Protein AF-0000000068828011 (afdb_homodimer)

Foldseek 3Di:
DQDWDWDQDPCVPPFDADFDPVQQQVQQADPPPRDGFDPVQFRTWIDRFRWIWTFGADPPPRDTDTGTRADWDQAPVRDIDTPVLLVVLVVCLLQQHDQVVSQVVCVVNRGGGHDPVSSVVSCVRLLVLLLVLLLVLLLVQLLVLVVVCLQCVVVVCVQAAVVLCCQQPVVVVVVVVVVVVVVVPPDDPPCCRPVVSVVCVVVVPLAHEFEKEKDKDFLADDPDPGPFGQKMKMFIAGQPSLATNDIDMAGQAAPCVVVPDDCVVDVDPHDDNDGPQVPRLVRLLCCQPPNPSSVVNRYHYAEYEEAPPHCNVVSNCVNDPGHHHYAYALVNVLVVLLVLLVVVVVVDVLSVFPCPSVVLSVQLVVLLVVQRNPLVSSLQCLLCSLCVQQQNCPSNPVVPVVPDSPDPDDPHHDHDPVVSVSSNVSSNVVSVVSSNRNNNGHNVSRVVLNVLLCSSHPSVDDPSNDCSSVSSSSSSSCCSSPNLCVLCSSCVSRVHHCDDVNVVVRVVRVVVVVVVVVQCPDPVNVVVVVVVVVLVVLLVVLVCVVVDPPDDVCVVVCPPPCPPLVVLLPPVPLDDDPQALDPPAFEKEKDWQFLDDDLPTHTQWIWIDGDPDIDIAGAFGSDARDPVSCVQQQWGQDSRFTARVNHTDDHDHLLVSLVVVLVSLVVDVAAYEYEYAVVVRVLLSSLVSCVVNPNLVSNLSHFWYFHCQVVVCVQCVVQDDDCCSPLQNCCCVPVVDPNDPNPNHGHVSRVSVCVNCVPRPDSVVRSVRTDGSSVSNVVSSLVSQLVSQLVQCVLCPVLDPPVLSSLCSSLVHHPVNLLVQCVPVNLVSNVCQQQPDDPRDGSRDPDPVSSVSVNVSSVVVVVVD/DQDWDWDQDPCVPPFDADFDPVQQQVQQADPPPRDGFDPVQFRTWIDRFRWIWTFGADPPPRDTDTGTRADWDQAPVRDIDTPVLLVVLVVCLLQQHDQVVSQVVCVVNRGGGHDNVSSVVSCVRLLVLLLVLLLVLLLVLLLVLVVVCLQCVVVVCVQAAVVLCCQQPVVVVVVVVVVVVVVVPPDDPPCCDPVVSVVCVVPVPLAHEFEKEKDKDFLADDPDPGPFGQKMKMFIAGQPSLATNDIDMAGQAAPCVVVPDDCVVDVDPHDDNDGPQVVRLVRLLCCQPPNPSSVVNRYHYAEYEEAPPHCNVVSNCVNDPGHHHYAYALVNVLVVLLVLLVVVVVVDVLSVDPCPSVVLSVQLVVLLVVQRNPLVSSLQCLLCSLCVQQQNCPSNPVVPVVPDSPDPPDPHHDHDPVVSVSSNVSSNVVSVVSSNRNNNGHNVSRVVLNVLLCSSHPSVDDPSNDCSSVSSSSSSSCCSSPNLCVLCSSCVSRVHHCDDVNVVVRVVRVVVVVVVVVVCPDVVNVVVVVVVVVLVVLLVVLVCVVVDPPDDVCVVVPPPPCPPLVVLLPPVPLDDDPQALDPPAFEKEKDWQFLDDDLPTHTQWIWIDGDHDIDIAGAFGSDFRPPVSCVQQQWGQDSRFTARVRHTDDHDHLLVSLVVVLVSLVVDVAQYEYEYAPVVRVLLSSLVSCVVNVNLVSNLSHFWYFHCNVVVCVQCVVDDDDCCSPLQNCCCPPVVDPNDPNPNHGHVSRVSVCVNCVVRPDPVVRSVRTDGSSVSNVVSSLVSQLVSQLVQCVLCPVLDPPVLSSLCSSLVHHPVNLLVQCVPVNLVSNLCQQQPDDPRDGSRDPDPVSSVSVNVSSVVVVVVD

Radius of gyration: 42.55 Å; Cα contacts (8 Å, |Δi|>4): 2743; chains: 2; bounding box: 129×118×102 Å

Solvent-accessible surface area (backbone atoms only — not comparable to full-atom values): 91915 Å² total; per-residue (Å²): 118,70,72,65,50,75,50,83,56,95,70,61,56,68,44,34,43,58,31,23,53,56,50,32,35,67,43,37,44,39,89,82,82,63,42,77,48,50,69,73,39,57,77,40,48,38,28,44,52,57,39,45,33,35,30,29,40,30,86,85,82,59,50,77,40,81,29,48,26,58,62,68,41,69,46,98,87,70,41,66,39,51,47,61,49,40,24,37,43,50,8,27,44,71,34,28,46,55,70,65,38,50,31,38,26,30,17,46,43,13,22,62,51,64,53,70,65,59,50,51,54,32,40,66,56,47,28,60,39,35,42,52,50,24,53,52,51,13,48,53,36,42,49,48,36,52,53,48,48,67,72,40,45,67,62,49,55,68,50,39,35,66,74,54,33,56,71,67,41,45,65,59,52,52,50,47,51,48,47,55,60,48,61,73,48,90,74,79,84,72,77,57,66,70,61,50,52,52,45,42,62,64,68,47,60,82,65,44,72,41,49,31,25,47,47,65,42,63,48,45,88,40,66,80,91,58,48,63,32,57,30,37,40,33,41,35,26,32,67,83,63,67,26,47,38,48,71,54,75,40,17,60,44,38,52,57,52,75,74,68,45,61,64,85,81,50,86,66,61,59,76,40,85,70,28,50,54,47,47,50,22,52,50,46,23,43,57,58,71,62,33,65,60,40,57,73,67,25,44,40,64,34,34,41,30,24,65,37,36,35,40,27,64,60,41,34,43,71,71,41,91,60,78,65,45,61,35,33,17,43,66,56,48,50,49,52,52,46,52,55,55,55,58,41,32,79,80,30,68,77,49,62,41,85,57,44,61,59,47,54,48,48,52,52,53,47,42,42,67,73,24,56,23,34,40,70,60,31,23,49,48,42,57,19,45,54,33,49,32,54,71,42,62,86,62,40,66,79,81,38,74,67,70,61,89,78,68,82,84,64,94,60,78,58,79,56,64,69,53,49,53,51,46,41,50,54,33,48,58,53,30,75,46,20,72,26,42,18,64,59,42,72,44,58,69,49,52,51,51,47,50,47,29,42,51,26,52,36,59,93,54,84,45,46,48,53,60,55,39,58,33,30,46,25,46,33,50,26,38,70,60,60,31,52,55,43,57,51,55,34,25,52,71,64,72,42,80,48,50,65,40,24,52,54,46,27,52,51,52,42,49,52,50,52,52,50,54,54,49,61,66,33,65,68,49,46,53,49,51,53,51,52,50,52,50,50,53,51,52,41,55,52,32,40,64,72,66,48,85,31,61,40,87,49,43,42,68,55,50,59,67,73,58,39,82,53,46,66,41,58,63,57,52,71,59,83,59,87,50,67,81,51,94,73,42,41,72,28,27,33,32,61,36,45,31,39,93,52,90,81,43,49,68,34,30,47,13,34,37,40,95,91,49,76,43,77,47,33,26,50,54,90,64,83,47,36,67,71,36,23,68,54,41,33,42,40,67,60,95,69,37,44,20,48,81,87,38,79,50,77,58,36,54,67,63,55,48,49,49,54,50,45,51,61,49,58,69,44,90,42,39,26,32,38,33,20,75,56,23,69,60,45,50,50,52,50,46,48,52,32,54,72,61,70,37,60,78,71,49,57,47,36,16,20,41,25,44,47,44,70,54,48,46,64,75,43,66,83,72,78,66,92,65,54,82,32,68,69,50,40,36,39,71,73,65,67,44,74,88,54,94,50,58,58,30,32,56,52,47,25,52,53,47,46,54,50,42,70,70,72,49,56,70,67,58,49,62,73,61,39,44,40,37,41,56,52,46,40,48,49,53,45,49,51,37,20,60,65,34,42,64,58,38,48,91,44,53,88,79,39,57,71,69,54,49,48,36,35,16,64,68,69,50,38,44,65,55,48,49,47,32,33,71,73,49,34,73,62,38,42,48,44,62,28,43,40,67,56,99,85,39,52,50,54,49,76,56,63,70,59,53,50,48,51,49,49,49,54,51,49,50,57,68,72,91,120,68,71,66,49,75,48,82,56,95,70,62,56,69,45,34,45,59,32,24,54,57,50,32,35,68,45,37,44,39,89,82,83,63,42,78,48,51,69,74,39,55,76,41,46,39,28,45,51,56,40,45,32,36,32,28,41,30,87,84,84,59,49,77,40,80,32,49,26,56,63,69,42,67,44,97,88,71,42,68,39,51,47,61,50,42,24,37,44,49,7,27,45,69,35,27,48,56,68,68,39,51,32,38,25,29,15,46,44,14,21,62,51,63,52,72,65,59,50,50,55,32,40,66,56,47,29,60,37,36,41,51,50,24,52,50,50,15,48,53,35,41,51,48,35,52,53,47,49,68,72,41,44,68,61,49,54,67,49,39,36,65,75,56,33,57,70,68,40,44,66,60,52,52,50,47,50,49,46,54,59,47,61,72,46,89,75,80,84,73,78,59,65,72,61,52,54,50,44,45,62,63,68,46,61,82,65,45,70,40,48,32,25,48,48,64,41,62,48,45,88,39,65,82,92,60,48,64,31,56,31,37,41,35,41,34,26,33,68,83,63,67,27,47,37,48,72,52,76,40,17,60,42,38,53,58,50,74,72,68,45,60,65,85,79,51,84,64,62,59,75,42,85,70,29,52,54,47,46,51,23,52,49,47,21,41,56,56,70,64,34,65,57,41,57,72,67,26,43,40,65,34,32,41,29,23,65,38,35,34,41,26,66,61,40,34,44,72,71,42,90,59,79,62,45,62,33,34,20,44,65,56,49,50,50,52,51,48,52,55,55,56,58,43,32,78,80,31,68,78,49,64,42,86,59,42,62,57,47,56,50,49,52,51,53,48,43,42,65,74,24,57,24,32,40,71,60,30,24,48,46,42,57,17,45,55,33,47,32,54,72,42,63,87,62,39,66,81,80,39,71,71,70,60,87,80,67,81,84,64,92,62,76,57,81,56,64,69,52,49,52,52,48,42,50,53,33,48,59,51,30,74,46,21,71,27,42,17,64,57,42,72,45,59,69,49,52,51,50,46,51,47,28,42,50,26,51,37,57,90,55,84,45,45,49,52,59,55,40,60,34,29,46,25,45,33,50,27,39,69,61,60,31,53,54,42,56,52,56,34,25,53,70,65,73,42,80,50,50,66,40,24,52,53,46,26,52,49,53,44,50,50,50,52,52,49,54,54,48,61,66,33,63,68,49,46,52,50,50,54,52,53,51,52,51,51,51,51,51,42,55,51,35,39,65,72,67,47,84,32,58,38,87,49,45,41,66,54,49,54,68,73,60,40,80,52,48,65,40,59,63,57,50,72,59,82,59,89,50,67,81,53,95,74,42,42,70,29,25,33,33,62,36,46,30,40,93,51,90,83,42,49,68,33,31,47,13,35,38,41,95,90,48,76,44,75,47,35,26,50,54,90,62,83,46,37,65,71,36,24,68,54,41,32,41,40,68,59,95,69,37,43,21,49,80,86,38,78,50,76,57,37,54,65,64,54,48,49,49,52,50,45,50,62,50,58,70,43,91,44,42,26,32,38,34,20,76,56,24,69,60,45,50,50,51,48,45,49,52,32,53,72,62,71,38,60,79,70,49,57,48,37,15,21,40,25,46,47,46,70,53,50,47,64,74,44,66,84,71,78,68,92,66,55,81,33,69,69,50,39,36,40,70,74,66,68,43,75,88,56,94,50,58,57,30,34,56,52,46,24,51,52,48,46,56,51,43,70,71,73,48,58,69,66,60,48,63,71,60,38,43,38,36,41,56,52,47,40,48,49,53,45,48,51,37,20,61,64,34,41,64,58,38,50,90,44,54,87,79,40,55,71,69,55,50,48,36,34,15,64,67,68,50,38,44,67,55,49,49,46,33,33,72,72,48,33,74,61,38,41,49,45,61,28,44,39,65,56,99,85,39,52,50,52,48,77,55,62,69,58,52,50,48,52,49,51,48,55,51,50,49,56,68,72,90

pLDDT: mean 80.11, std 15.28, range [28.3, 98.31]

Nearest PDB structures (foldseek):
  5l80-assembly1_A  TM=6.462E-01  e=3.166E-10  Drosophila melanogaster
  5l80-assembly1_B  TM=7.171E-01  e=7.102E-09  Drosophila melanogaster
  5l7z-assembly1_A-2  TM=8.227E-01  e=8.021E-08  Drosophila melanogaster
  8vl7-assembly1_B  TM=7.865E-01  e=1.121E-05  Homo sapiens
  6wyb-assembly1_A  TM=4.130E-01  e=3.911E-03  Thermococcus kodakarensis KOD1

Organism: Brassicogethes aeneus (NCBI:txid1431903)

Sequence (1730 aa):
MEAMLENDDTNFTVGKRIVDIDILANNLTCKVCEDNLLLKQIKREIRAGLHSTFTIKCKKCGLLNQVDAGKVHLSKDNRKRADINTKVVFGALHAGIGCTALNKVLACANLPGISKDLFKRSEREVGPAIEAVAKESCKSAAEEERQLVIQKIDELCKDLPEEVVQEIYPLHLNLRSYINAAEDSEATDVNISSENIGNFDQDLGEIINIIVSYDMGWSKRGNGRSYDSLNGYGCIIGFLSGKVLDYETCNRKCLLCDLGHPKDDHDCRLNFQGSAKAMEPTVGASLANNSPILKESGLQVRVLIGDEDSSTISAVRKGTTKTIFKFSDKNHLQRSFNTDLYGLRVSHNEMKKKGVVEHIRKCLSYAIAQNKGKNRELAAAMLAIPDHLFNHHENCGSWCRRGEPNSENQTVLLKSINLYNALKAIFTKYSKSSEKFCIAASSQANKSINNIMAHKAPKNCCYSRSESADYRYASAICTKNEGDSHIMAVNEKLSLSPGKHTKSFTSQMDRTRLKRTIKCQLPSTKRRRIILSKKRDNLRQKNEKLEGVQYQTNCGFLNLSTQSTEELIDQASYVDFPNVISDSSKIVYFDLETSGFHKTDEILQIAAQYDECKFNVYITPTKEINPEASEHTGLKNINGQLYLRHDKVLTVCLEDALRAFKQFLSKFKEPCLLVAHNASFDVSHLVRAILKCDMVNDFTVICGFCDSLPLLKKHFNERSGEGAFKLETLAKELLQQESTGAFHEASYDVYVLKSLVSSYLDNEDIFKNAKTYADSVNHVIELRRINTILPSLKPLKDTLKNGMLRKLAKENLTFEILQKKFDEEGEEGLLSTFTLLKNGKPQVTKNKRILAQILTFFKTKNKCNMEAMLENDDTNFTVGKRIVDIDILANNLTCKVCEDNLLLKQIKREIRAGLHSTFTIKCKKCGLLNQVDAGKVHLSKDNRKRADINTKVVFGALHAGIGCTALNKVLACANLPGISKDLFKRSEREVGPAIEAVAKESCKSAAEEERQLVIQKIDELCKDLPEEVVQEIYPLHLNLRSYINAAEDSEATDVNISSENIGNFDQDLGEIINIIVSYDMGWSKRGNGRSYDSLNGYGCIIGFLSGKVLDYETCNRKCLLCDLGHPKDDHDCRLNFQGSAKAMEPTVGASLANNSPILKESGLQVRVLIGDEDSSTISAVRKGTTKTIFKFSDKNHLQRSFNTDLYGLRVSHNEMKKKGVVEHIRKCLSYAIAQNKGKNRELAAAMLAIPDHLFNHHENCGSWCRRGEPNSENQTVLLKSINLYNALKAIFTKYSKSSEKFCIAASSQANKSINNIMAHKAPKNCCYSRSESADYRYASAICTKNEGDSHIMAVNEKLSLSPGKHTKSFTSQMDRTRLKRTIKCQLPSTKRRRIILSKKRDNLRQKNEKLEGVQYQTNCGFLNLSTQSTEELIDQASYVDFPNVISDSSKIVYFDLETSGFHKTDEILQIAAQYDECKFNVYITPTKEINPEASEHTGLKNINGQLYLRHDKVLTVCLEDALRAFKQFLSKFKEPCLLVAHNASFDVSHLVRAILKCDMVNDFTVICGFCDSLPLLKKHFNERSGEGAFKLETLAKELLQQESTGAFHEASYDVYVLKSLVSSYLDNEDIFKNAKTYADSVNHVIELRRINTILPSLKPLKDTLKNGMLRKLAKENLTFEILQKKFDEEGEEGLLSTFTLLKNGKPQVTKNKRILAQILTFFKTKNKCN

Secondary structure (DSSP, 8-state):
----EEE-STTTT-SEEEEEHHHHHHH-B-TTT-PBP-GGGEEEEEEETTEEEEEEE-TTT--EEEEESS-EEE-TTS-EEEHHHHHHHHHHHHHT--HHHHHHHHHHTTPPPPPHHHHHHHHHHHHHHHHHHHHHHHHHHHHHHHHHHHHTHHHHHHHS-HHHHHHH-HHHHHHHHHHHHHHTS-------TTHHHHHHHHHS-S-EEEEEEEEEEESS---GGG---SEEEEEEEETTT-SEEEEEEEE---HHHHTT--GGGTT------S-GGGHHHHHHHHHHHS-HHHHHTTEEEEEEEE-SSBSHHHHHHHT-SS--EEEEBHHHHHHHHHHHHHHHHHH-GGGGSTTHHHHHHHHHHHHHHHTTT-HHHHHHHHHHHHHHHTT-GGG-TTT----STT----S-----HHHHHHHHHHHHHHHTTHHHHTT-B--HHHHHHHHHHHHHS-TTS--TTSTHHHHHHHHHHHHHHHGGGHHHHHHHHTT----HHHHHHHHHHHHHHHHHHHHHHSHHHHHHHHHHHHHHHHHHHHHHHHH---B-TTTTT-------TTHHHHSS----------TT-EEEEEEEEESSSSTTPPEEEEEEEETTEEEEEEE--SSPPPHHHHHHH-EEEETTEEEETTEE--EE-HHHHHHHHHHHHHTSSS-EEEEETTHHHHHHHHHHHHHHTT-TTGGGGEEEEEEHHHHHHHHTTT--STTTT-HHHHHHHHS-----TTTT-HHHHHHHHHHHHHHH--HHHHHHTPEEHHHHHHHHHHHHHHHHHGGGGGGGTTTS-HHHHHHHHHTT--HHHHHHHHHHHHHHHHHHHHH-EETTEESS---HHHHHHHHHHHHHHHHH-/----EEE-STTTT-SEEEEEHHHHHHH-B-TTT-PBP-GGGEEEEEEETTEEEEEEE-TTT--EEEEESS-EEE-TTS-EEEHHHHHHHHHHHHHT--HHHHHHHHHHTTPPPPPHHHHHHHHHHHHHHHHHHHHHHHHHHHHHHHHHHHHTHHHHHHHS-HHHHHHH-HHHHHHHHHHHHHHTS-------SSHHHHHHHHHS-S-EEEEEEEEEEESS---GGG---SEEEEEEEETTT-SEEEEEEEE---HHHHTT--GGGTT------S-GGGHHHHHHHHHHHS-HHHHHTTEEEEEEEE-SSBSHHHHHHHT-SS--EEEEBHHHHHHHHHHHHHHHHHH-GGGGSTTHHHHHHHHHHHHHHHTTT-HHHHHHHHHHHHHHHTT-GGG-TTT----STT----S-----HHHHHHHHHHHHHHHTTHHHHTT-B--HHHHHHHHHHHHHS-TTS--TTSTHHHHHHHHHHHHHHHGGGHHHHHHHHTT----HHHHHHHHHHHHHHHHHHHHHHSHHHHHHHHHHHHHHHHHHHHHHHHH---B-TTTTT-------TTHHHHSS----------TT-EEEEEEEEESSSSTTPPEEEEEEEETTEEEEEEE--SSPPPHHHHHHH-EEEETTEEEETTEE--EE-HHHHHHHHHHHHHTSSSPEEEEETTHHHHHHHHHHHHHHTT-TTGGGGEEEEEEHHHHHHHHTTT--STTTT-HHHHHHHHS-----TTTT-HHHHHHHHHHHHHHH--HHHHHHTPEEHHHHHHHHHHHHHHHHHGGGGGGGTTTS-HHHHHHHHHTT--HHHHHHHHHHHHHHHHHHHHH-EETTEESS---HHHHHHHHHHHHHHHHH-

InterPro domains:
  IPR012337 Ribonuclease H-like superfamily [SSF53098] (586-762)
  IPR013520 Ribonuclease H-like domain [PF00929] (588-753)
  IPR013520 Ribonuclease H-like domain [SM00479] (586-766)
  IPR036397 Ribonuclease H superfamily [G3DSA:3.30.420.10] (585-776)
  IPR040393 Three-prime repair exonuclease 1/2 [PTHR13058] (539-756)
  IPR049012 Mutator-like transposase domain [PF20700] (15-162)
  IPR049012 Mutator-like transposase domain [PF20700] (201-400)
  IPR057617 PML, C-terminal domain [PF25244] (790-860)

Structure (mmCIF, N/CA/C/O backbone):
data_AF-0000000068828011-model_v1
#
loop_
_entity.id
_entity.type
_entity.pdbx_description
1 polymer 'Exonuclease domain-containing protein'
#
loop_
_atom_site.group_PDB
_atom_site.id
_atom_site.type_symbol
_atom_site.label_atom_id
_atom_site.label_alt_id
_atom_site.label_comp_id
_atom_site.label_asym_id
_atom_site.label_entity_id
_atom_site.label_seq_id
_atom_site.pdbx_PDB_ins_code
_atom_site.Cartn_x
_atom_site.Cartn_y
_atom_site.Cartn_z
_atom_site.occupancy
_atom_site.B_iso_or_equiv
_atom_site.auth_seq_id
_atom_site.auth_comp_id
_atom_site.auth_asym_id
_atom_site.auth_atom_id
_atom_site.pdbx_PDB_model_num
ATOM 1 N N . MET A 1 1 ? -16.359 -24.469 -27.875 1 33.19 1 MET A N 1
ATOM 2 C CA . MET A 1 1 ? -15.227 -25.344 -27.562 1 33.19 1 MET A CA 1
ATOM 3 C C . MET A 1 1 ? -13.969 -24.531 -27.281 1 33.19 1 MET A C 1
ATOM 5 O O . MET A 1 1 ? -13.766 -23.469 -27.875 1 33.19 1 MET A O 1
ATOM 9 N N . GLU A 1 2 ? -13.438 -24.812 -26.203 1 49.12 2 GLU A N 1
ATOM 10 C CA . GLU A 1 2 ? -12.156 -24.203 -25.891 1 49.12 2 GLU A CA 1
ATOM 11 C C . GLU A 1 2 ? -11.188 -24.297 -27.062 1 49.12 2 GLU A C 1
ATOM 13 O O . GLU A 1 2 ? -11.117 -25.328 -27.734 1 49.12 2 GLU A O 1
ATOM 18 N N . ALA A 1 3 ? -10.617 -23.281 -27.562 1 47.03 3 ALA A N 1
ATOM 19 C CA . ALA A 1 3 ? -9.742 -23.219 -28.734 1 47.03 3 ALA A CA 1
ATOM 20 C C . ALA A 1 3 ? -8.617 -24.25 -28.641 1 47.03 3 ALA A C 1
ATOM 22 O O . ALA A 1 3 ? -7.875 -24.266 -27.656 1 47.03 3 ALA A O 1
ATOM 23 N N . MET A 1 4 ? -8.68 -25.281 -29.531 1 51.72 4 MET A N 1
ATOM 24 C CA . MET A 1 4 ? -7.707 -26.375 -29.625 1 51.72 4 MET A CA 1
ATOM 25 C C . MET A 1 4 ? -6.52 -25.969 -30.5 1 51.72 4 MET A C 1
ATOM 27 O O . MET A 1 4 ? -6.699 -25.344 -31.547 1 51.72 4 MET A O 1
ATOM 31 N N . LEU A 1 5 ? -5.332 -25.703 -29.922 1 53.38 5 LEU A N 1
ATOM 32 C CA . LEU A 1 5 ? -4.133 -25.406 -30.703 1 53.38 5 LEU A CA 1
ATOM 33 C C . LEU A 1 5 ? -3.453 -26.703 -31.156 1 53.38 5 LEU A C 1
ATOM 35 O O . LEU A 1 5 ? -3.143 -27.562 -30.328 1 53.38 5 LEU A O 1
ATOM 39 N N . GLU A 1 6 ? -3.65 -27 -32.5 1 50.28 6 GLU A N 1
ATOM 40 C CA . GLU A 1 6 ? -2.969 -28.141 -33.094 1 50.28 6 GLU A CA 1
ATOM 41 C C . GLU A 1 6 ? -1.481 -27.875 -33.281 1 50.28 6 GLU A C 1
ATOM 43 O O . GLU A 1 6 ? -1.101 -26.797 -33.75 1 50.28 6 GLU A O 1
ATOM 48 N N . ASN A 1 7 ? -0.583 -28.484 -32.5 1 51.25 7 ASN A N 1
ATOM 49 C CA . ASN A 1 7 ? 0.855 -28.344 -32.688 1 51.25 7 ASN A CA 1
ATOM 50 C C . ASN A 1 7 ? 1.39 -29.438 -33.625 1 51.25 7 ASN A C 1
ATOM 52 O O . ASN A 1 7 ? 1.35 -30.625 -33.281 1 51.25 7 ASN A O 1
ATOM 56 N N . ASP A 1 8 ? 1.451 -29.156 -34.875 1 46.75 8 ASP A N 1
ATOM 57 C CA . ASP A 1 8 ? 1.926 -30.062 -35.906 1 46.75 8 ASP A CA 1
ATOM 58 C C . ASP A 1 8 ? 3.439 -30.25 -35.844 1 46.75 8 ASP A C 1
ATOM 60 O O . ASP A 1 8 ? 4.035 -30.922 -36.688 1 46.75 8 ASP A O 1
ATOM 64 N N . ASP A 1 9 ? 4.191 -29.609 -35 1 50.28 9 ASP A N 1
ATOM 65 C CA . ASP A 1 9 ? 5.633 -29.719 -35.219 1 50.28 9 ASP A CA 1
ATOM 66 C C . ASP A 1 9 ? 6.16 -31.031 -34.625 1 50.28 9 ASP A C 1
ATOM 68 O O . ASP A 1 9 ? 5.551 -31.609 -33.75 1 50.28 9 ASP A O 1
ATOM 72 N N . THR A 1 10 ? 7.027 -31.797 -35.344 1 52.91 10 THR A N 1
ATOM 73 C CA . THR A 1 10 ? 7.73 -33.062 -35.062 1 52.91 10 THR A CA 1
ATOM 74 C C . THR A 1 10 ? 8.133 -33.125 -33.594 1 52.91 10 THR A C 1
ATOM 76 O O . THR A 1 10 ? 8.289 -34.219 -33.031 1 52.91 10 THR A O 1
ATOM 79 N N . ASN A 1 11 ? 8.344 -32.031 -32.875 1 63.5 11 ASN A N 1
ATOM 80 C CA . ASN A 1 11 ? 8.805 -32.031 -31.484 1 63.5 11 ASN A CA 1
ATOM 81 C C . ASN A 1 11 ? 7.73 -31.547 -30.531 1 63.5 11 ASN A C 1
ATOM 83 O O . ASN A 1 11 ? 8.016 -30.766 -29.609 1 63.5 11 ASN A O 1
ATOM 87 N N . PHE A 1 12 ? 6.512 -32.188 -30.719 1 65.31 12 PHE A N 1
ATOM 88 C CA . PHE A 1 12 ? 5.367 -31.625 -30 1 65.31 12 PHE A CA 1
ATOM 89 C C . PHE A 1 12 ? 5.301 -32.156 -28.578 1 65.31 12 PHE A C 1
ATOM 91 O O . PHE A 1 12 ? 4.629 -31.594 -27.719 1 65.31 12 PHE A O 1
ATOM 98 N N . THR A 1 13 ? 6.121 -33.156 -28.266 1 75.56 13 THR A N 1
ATOM 99 C CA . THR A 1 13 ? 5.957 -33.75 -26.953 1 75.56 13 THR A CA 1
ATOM 100 C C . THR A 1 13 ? 6.957 -33.156 -25.953 1 75.56 13 THR A C 1
ATOM 102 O O . THR A 1 13 ? 6.973 -33.531 -24.781 1 75.56 13 THR A O 1
ATOM 105 N N . VAL A 1 14 ? 7.602 -32.219 -26.5 1 81.94 14 VAL A N 1
ATOM 106 C CA . VAL A 1 14 ? 8.625 -31.672 -25.609 1 81.94 14 VAL A CA 1
ATOM 107 C C . VAL A 1 14 ? 7.973 -30.797 -24.547 1 81.94 14 VAL A C 1
ATOM 109 O O . VAL A 1 14 ? 7.027 -30.047 -24.828 1 81.94 14 VAL A O 1
ATOM 112 N N . GLY A 1 15 ? 8.422 -30.984 -23.281 1 88.25 15 GLY A N 1
ATOM 113 C CA . GLY A 1 15 ? 7.93 -30.203 -22.156 1 88.25 15 GLY A CA 1
ATOM 114 C C . GLY A 1 15 ? 7.117 -31.016 -21.172 1 88.25 15 GLY A C 1
ATOM 115 O O . GLY A 1 15 ? 6.926 -32.219 -21.359 1 88.25 15 GLY A O 1
ATOM 116 N N . LYS A 1 16 ? 6.711 -30.422 -20.172 1 93.88 16 LYS A N 1
ATOM 117 C CA . LYS A 1 16 ? 5.938 -31.094 -19.109 1 93.88 16 LYS A CA 1
ATOM 118 C C . LYS A 1 16 ? 4.445 -30.828 -19.297 1 93.88 16 LYS A C 1
ATOM 120 O O . LYS A 1 16 ? 4.047 -29.875 -19.953 1 93.88 16 LYS A O 1
ATOM 125 N N . ARG A 1 17 ? 3.65 -31.828 -18.859 1 94.81 17 ARG A N 1
ATOM 126 C CA . ARG A 1 17 ? 2.195 -31.719 -18.891 1 94.81 17 ARG A CA 1
ATOM 127 C C . ARG A 1 17 ? 1.586 -32.125 -17.547 1 94.81 17 ARG A C 1
ATOM 129 O O . ARG A 1 17 ? 2.23 -32.781 -16.734 1 94.81 17 ARG A O 1
ATOM 136 N N . ILE A 1 18 ? 0.39 -31.578 -17.312 1 95.88 18 ILE A N 1
ATOM 137 C CA . ILE A 1 18 ? -0.38 -32 -16.156 1 95.88 18 ILE A CA 1
ATOM 138 C C . ILE A 1 18 ? -1.34 -33.125 -16.562 1 95.88 18 ILE A C 1
ATOM 140 O O . ILE A 1 18 ? -2.174 -32.938 -17.453 1 95.88 18 ILE A O 1
ATOM 144 N N . VAL A 1 19 ? -1.18 -34.25 -15.922 1 94.81 19 VAL A N 1
ATOM 145 C CA . VAL A 1 19 ? -1.967 -35.406 -16.328 1 94.81 19 VAL A CA 1
ATOM 146 C C . VAL A 1 19 ? -2.6 -36.062 -15.094 1 94.81 19 VAL A C 1
ATOM 148 O O . VAL A 1 19 ? -2.018 -36.062 -14.008 1 94.81 19 VAL A O 1
ATOM 151 N N . ASP A 1 20 ? -3.838 -36.438 -15.328 1 93.38 20 ASP A N 1
ATOM 152 C CA . ASP A 1 20 ? -4.461 -37.344 -14.344 1 93.38 20 ASP A CA 1
ATOM 153 C C . ASP A 1 20 ? -4.066 -38.781 -14.586 1 93.38 20 ASP A C 1
ATOM 155 O O . ASP A 1 20 ? -4.559 -39.438 -15.523 1 93.38 20 ASP A O 1
ATOM 159 N N . ILE A 1 21 ? -3.273 -39.312 -13.734 1 90.88 21 ILE A N 1
ATOM 160 C CA . ILE A 1 21 ? -2.619 -40.594 -13.961 1 90.88 21 ILE A CA 1
ATOM 161 C C . ILE A 1 21 ? -3.672 -41.688 -14.094 1 90.88 21 ILE A C 1
ATOM 163 O O . ILE A 1 21 ? -3.551 -42.594 -14.945 1 90.88 21 ILE A O 1
ATOM 167 N N . ASP A 1 22 ? -4.691 -41.688 -13.266 1 89.75 22 ASP A N 1
ATOM 168 C CA . ASP A 1 22 ? -5.73 -42.719 -13.305 1 89.75 22 ASP A CA 1
ATOM 169 C C . ASP A 1 22 ? -6.523 -42.656 -14.609 1 89.75 22 ASP A C 1
ATOM 171 O O . ASP A 1 22 ? -6.809 -43.656 -15.227 1 89.75 22 ASP A O 1
ATOM 175 N N . ILE A 1 23 ? -6.852 -41.5 -14.992 1 91.56 23 ILE A N 1
ATOM 176 C CA . ILE A 1 23 ? -7.641 -41.312 -16.203 1 91.56 23 ILE A CA 1
ATOM 177 C C . ILE A 1 23 ? -6.797 -41.688 -17.422 1 91.56 23 ILE A C 1
ATOM 179 O O . ILE A 1 23 ? -7.277 -42.344 -18.359 1 91.56 23 ILE A O 1
ATOM 183 N N . LEU A 1 24 ? -5.559 -41.25 -17.422 1 92.12 24 LEU A N 1
ATOM 184 C CA . LEU A 1 24 ? -4.672 -41.562 -18.547 1 92.12 24 LEU A CA 1
ATOM 185 C C . LEU A 1 24 ? -4.465 -43.062 -18.656 1 92.12 24 LEU A C 1
ATOM 187 O O . LEU A 1 24 ? -4.496 -43.625 -19.75 1 92.12 24 LEU A O 1
ATOM 191 N N . ALA A 1 25 ? -4.23 -43.719 -17.516 1 90.81 25 ALA A N 1
ATOM 192 C CA . ALA A 1 25 ? -4.016 -45.156 -17.5 1 90.81 25 ALA A CA 1
ATOM 193 C C . ALA A 1 25 ? -5.223 -45.906 -18.062 1 90.81 25 ALA A C 1
ATOM 195 O O . ALA A 1 25 ? -5.07 -46.875 -18.812 1 90.81 25 ALA A O 1
ATOM 196 N N . ASN A 1 26 ? -6.398 -45.469 -17.734 1 90.75 26 ASN A N 1
ATOM 197 C CA . ASN A 1 26 ? -7.625 -46.125 -18.188 1 90.75 26 ASN A CA 1
ATOM 198 C C . ASN A 1 26 ? -7.895 -45.844 -19.656 1 90.75 26 ASN A C 1
ATOM 200 O O . ASN A 1 26 ? -8.477 -46.688 -20.344 1 90.75 26 ASN A O 1
ATOM 204 N N . ASN A 1 27 ? -7.422 -44.719 -20.188 1 92.44 27 ASN A N 1
ATOM 205 C CA . ASN A 1 27 ? -7.707 -44.312 -21.578 1 92.44 27 ASN A CA 1
ATOM 206 C C . ASN A 1 27 ? -6.664 -44.875 -22.531 1 92.44 27 ASN A C 1
ATOM 208 O O . ASN A 1 27 ? -6.836 -44.781 -23.75 1 92.44 27 ASN A O 1
ATOM 212 N N . LEU A 1 28 ? -5.598 -45.469 -21.984 1 93.31 28 LEU A N 1
ATOM 213 C CA . LEU A 1 28 ? -4.539 -46 -22.828 1 93.31 28 LEU A CA 1
ATOM 214 C C . LEU A 1 28 ? -4.891 -47.406 -23.312 1 93.31 28 LEU A C 1
ATOM 216 O O . LEU A 1 28 ? -4.074 -48.344 -23.219 1 93.31 28 LEU A O 1
ATOM 220 N N . THR A 1 29 ? -6.113 -47.562 -23.688 1 92.56 29 THR A N 1
ATOM 221 C CA . THR A 1 29 ? -6.602 -48.812 -24.281 1 92.56 29 THR A CA 1
ATOM 222 C C . THR A 1 29 ? -7.27 -48.531 -25.625 1 92.56 29 THR A C 1
ATOM 224 O O . THR A 1 29 ? -8.078 -47.625 -25.75 1 92.56 29 THR A O 1
ATOM 227 N N . CYS A 1 30 ? -6.82 -49.281 -26.594 1 93.06 30 CYS A N 1
ATOM 228 C CA . CYS A 1 30 ? -7.371 -49.125 -27.938 1 93.06 30 CYS A CA 1
ATOM 229 C C . CYS A 1 30 ? -8.867 -49.438 -27.953 1 93.06 30 CYS A C 1
ATOM 231 O O . CYS A 1 30 ? -9.312 -50.406 -27.344 1 93.06 30 CYS A O 1
ATOM 233 N N . LYS A 1 31 ? -9.625 -48.625 -28.594 1 89.69 31 LYS A N 1
ATOM 234 C CA . LYS A 1 31 ? -11.086 -48.75 -28.609 1 89.69 31 LYS A CA 1
ATOM 235 C C . LYS A 1 31 ? -11.523 -49.969 -29.438 1 89.69 31 LYS A C 1
ATOM 237 O O . LYS A 1 31 ? -12.586 -50.531 -29.188 1 89.69 31 LYS A O 1
ATOM 242 N N . VAL A 1 32 ? -10.688 -50.375 -30.406 1 90.25 32 VAL A N 1
ATOM 243 C CA . VAL A 1 32 ? -11.086 -51.406 -31.359 1 90.25 32 VAL A CA 1
ATOM 244 C C . VAL A 1 32 ? -10.531 -52.75 -30.922 1 90.25 32 VAL A C 1
ATOM 246 O O . VAL A 1 32 ? -11.289 -53.688 -30.656 1 90.25 32 VAL A O 1
ATOM 249 N N . CYS A 1 33 ? -9.203 -52.906 -30.812 1 90.88 33 CYS A N 1
ATOM 250 C CA . CYS A 1 33 ? -8.586 -54.188 -30.516 1 90.88 33 CYS A CA 1
ATOM 251 C C . CYS A 1 33 ? -8.359 -54.375 -29.031 1 90.88 33 CYS A C 1
ATOM 253 O O . CYS A 1 33 ? -7.961 -55.438 -28.578 1 90.88 33 CYS A O 1
ATOM 255 N N . GLU A 1 34 ? -8.625 -53.438 -28.203 1 88.19 34 GLU A N 1
ATOM 256 C CA . GLU A 1 34 ? -8.531 -53.438 -26.75 1 88.19 34 GLU A CA 1
ATOM 257 C C . GLU A 1 34 ? -7.094 -53.719 -26.297 1 88.19 34 GLU A C 1
ATOM 259 O O . GLU A 1 34 ? -6.867 -54.156 -25.172 1 88.19 34 GLU A O 1
ATOM 264 N N . ASP A 1 35 ? -6.207 -53.469 -27.281 1 89.88 35 ASP A N 1
ATOM 265 C CA . ASP A 1 35 ? -4.801 -53.562 -26.891 1 89.88 35 ASP A CA 1
ATOM 266 C C . ASP A 1 35 ? -4.348 -52.281 -26.172 1 89.88 35 ASP A C 1
ATOM 268 O O . ASP A 1 35 ? -5.055 -51.281 -26.188 1 89.88 35 ASP A O 1
ATOM 272 N N . ASN A 1 36 ? -3.133 -52.469 -25.516 1 90.69 36 ASN A N 1
ATOM 273 C CA . ASN A 1 36 ? -2.596 -51.344 -24.766 1 90.69 36 ASN A CA 1
ATOM 274 C C . ASN A 1 36 ? -1.887 -50.344 -25.703 1 90.69 36 ASN A C 1
ATOM 276 O O . ASN A 1 36 ? -1.197 -50.75 -26.641 1 90.69 36 ASN A O 1
ATOM 280 N N . LEU A 1 37 ? -2.143 -49.094 -25.5 1 92.12 37 LEU A N 1
ATOM 281 C CA . LEU A 1 37 ? -1.501 -48.031 -26.266 1 92.12 37 LEU A CA 1
ATOM 282 C C . LEU A 1 37 ? -0.214 -47.562 -25.594 1 92.12 37 LEU A C 1
ATOM 284 O O . LEU A 1 37 ? -0.144 -47.5 -24.359 1 92.12 37 LEU A O 1
ATOM 288 N N . LEU A 1 38 ? 0.777 -47.281 -26.391 1 90.69 38 LEU A N 1
ATOM 289 C CA . LEU A 1 38 ? 2.07 -46.844 -25.875 1 90.69 38 LEU A CA 1
ATOM 290 C C . LEU A 1 38 ? 2.26 -45.344 -26.062 1 90.69 38 LEU A C 1
ATOM 292 O O . LEU A 1 38 ? 1.962 -44.812 -27.141 1 90.69 38 LEU A O 1
ATOM 296 N N . LEU A 1 39 ? 2.805 -44.688 -25 1 91.12 39 LEU A N 1
ATOM 297 C CA . LEU A 1 39 ? 3.023 -43.25 -25.062 1 91.12 39 LEU A CA 1
ATOM 298 C C . LEU A 1 39 ? 4.098 -42.906 -26.078 1 91.12 39 LEU A C 1
ATOM 300 O O . LEU A 1 39 ? 4.113 -41.812 -26.625 1 91.12 39 LEU A O 1
ATOM 304 N N . LYS A 1 40 ? 4.93 -43.781 -26.422 1 88.06 40 LYS A N 1
ATOM 305 C CA . LYS A 1 40 ? 6 -43.594 -27.391 1 88.06 40 LYS A CA 1
ATOM 306 C C . LYS A 1 40 ? 5.438 -43.406 -28.797 1 88.06 40 LYS A C 1
ATOM 308 O O . LYS A 1 40 ? 6.102 -42.812 -29.672 1 88.06 40 LYS A O 1
ATOM 313 N N . GLN A 1 41 ? 4.191 -43.844 -29 1 90.06 41 GLN A N 1
ATOM 314 C CA . GLN A 1 41 ? 3.59 -43.812 -30.328 1 90.06 41 GLN A CA 1
ATOM 315 C C . GLN A 1 41 ? 2.656 -42.625 -30.469 1 90.06 41 GLN A C 1
ATOM 317 O O . GLN A 1 41 ? 1.682 -42.656 -31.219 1 90.06 41 GLN A O 1
ATOM 322 N N . ILE A 1 42 ? 2.951 -41.594 -29.719 1 91.69 42 ILE A N 1
ATOM 323 C CA . ILE A 1 42 ? 2.15 -40.375 -29.844 1 91.69 42 ILE A CA 1
ATOM 324 C C . ILE A 1 42 ? 2.459 -39.688 -31.172 1 91.69 42 ILE A C 1
ATOM 326 O O . ILE A 1 42 ? 3.623 -39.469 -31.516 1 91.69 42 ILE A O 1
ATOM 330 N N . LYS A 1 43 ? 1.423 -39.312 -31.953 1 88.94 43 LYS A N 1
ATOM 331 C CA . LYS A 1 43 ? 1.62 -38.688 -33.25 1 88.94 43 LYS A CA 1
ATOM 332 C C . LYS A 1 43 ? 1.249 -37.219 -33.219 1 88.94 43 LYS A C 1
ATOM 334 O O . LYS A 1 43 ? 1.828 -36.406 -33.969 1 88.94 43 LYS A O 1
ATOM 339 N N . ARG A 1 44 ? 0.206 -37.062 -32.438 1 89.44 44 ARG A N 1
ATOM 340 C CA . ARG A 1 44 ? -0.289 -35.688 -32.375 1 89.44 44 ARG A CA 1
ATOM 341 C C . ARG A 1 44 ? -0.822 -35.344 -31 1 89.44 44 ARG A C 1
ATOM 343 O O . ARG A 1 44 ? -1.221 -36.219 -30.234 1 89.44 44 ARG A O 1
ATOM 350 N N . GLU A 1 45 ? -0.68 -34 -30.688 1 91.44 45 GLU A N 1
ATOM 351 C CA . GLU A 1 45 ? -1.244 -33.5 -29.453 1 91.44 45 GLU A CA 1
ATOM 352 C C . GLU A 1 45 ? -2.154 -32.281 -29.703 1 91.44 45 GLU A C 1
ATOM 354 O O . GLU A 1 45 ? -1.785 -31.375 -30.438 1 91.44 45 GLU A O 1
ATOM 359 N N . ILE A 1 46 ? -3.322 -32.344 -29.219 1 90.31 46 ILE A N 1
ATOM 360 C CA . ILE A 1 46 ? -4.234 -31.219 -29.219 1 90.31 46 ILE A CA 1
ATOM 361 C C . ILE A 1 46 ? -4.336 -30.641 -27.812 1 90.31 46 ILE A C 1
ATOM 363 O O . ILE A 1 46 ? -4.676 -31.344 -26.875 1 90.31 46 ILE A O 1
ATOM 367 N N . ARG A 1 47 ? -4.02 -29.312 -27.797 1 90.5 47 ARG A N 1
ATOM 368 C CA . ARG A 1 47 ? -3.982 -28.703 -26.469 1 90.5 47 ARG A CA 1
ATOM 369 C C . ARG A 1 47 ? -5.105 -27.688 -26.297 1 90.5 47 ARG A C 1
ATOM 371 O O . ARG A 1 47 ? -5.387 -26.922 -27.219 1 90.5 47 ARG A O 1
ATOM 378 N N . ALA A 1 48 ? -5.762 -27.766 -25.172 1 91.19 48 ALA A N 1
ATOM 379 C CA . ALA A 1 48 ? -6.68 -26.734 -24.688 1 91.19 48 ALA A CA 1
ATOM 380 C C . ALA A 1 48 ? -6.223 -26.188 -23.344 1 91.19 48 ALA A C 1
ATOM 382 O O . ALA A 1 48 ? -6.664 -26.641 -22.297 1 91.19 48 ALA A O 1
ATOM 383 N N . GLY A 1 49 ? -5.406 -25.125 -23.406 1 92.69 49 GLY A N 1
ATOM 384 C CA . GLY A 1 49 ? -4.789 -24.641 -22.188 1 92.69 49 GLY A CA 1
ATOM 385 C C . GLY A 1 49 ? -3.832 -25.641 -21.562 1 92.69 49 GLY A C 1
ATOM 386 O O . GLY A 1 49 ? -2.857 -26.047 -22.188 1 92.69 49 GLY A O 1
ATOM 387 N N . LEU A 1 50 ? -4.27 -26.156 -20.438 1 95.19 50 LEU A N 1
ATOM 388 C CA . LEU A 1 50 ? -3.396 -27.094 -19.734 1 95.19 50 LEU A CA 1
ATOM 389 C C . LEU A 1 50 ? -3.85 -28.531 -19.969 1 95.19 50 LEU A C 1
ATOM 391 O O . LEU A 1 50 ? -3.174 -29.484 -19.547 1 95.19 50 LEU A O 1
ATOM 395 N N . HIS A 1 51 ? -4.949 -28.672 -20.656 1 94.81 51 HIS A N 1
ATOM 396 C CA . HIS A 1 51 ? -5.453 -30 -20.984 1 94.81 51 HIS A CA 1
ATOM 397 C C . HIS A 1 51 ? -4.867 -30.5 -22.297 1 94.81 51 HIS A C 1
ATOM 399 O O . HIS A 1 51 ? -4.801 -29.75 -23.281 1 94.81 51 HIS A O 1
ATOM 405 N N . SER A 1 52 ? -4.422 -31.734 -22.312 1 93.06 52 SER A N 1
ATOM 406 C CA . SER A 1 52 ? -3.84 -32.312 -23.516 1 93.06 52 SER A CA 1
ATOM 407 C C . SER A 1 52 ? -4.617 -33.562 -23.953 1 93.06 52 SER A C 1
ATOM 409 O O . SER A 1 52 ? -5.035 -34.375 -23.125 1 93.06 52 SER A O 1
ATOM 411 N N . THR A 1 53 ? -4.918 -33.625 -25.234 1 93.25 53 THR A N 1
ATOM 412 C CA . THR A 1 53 ? -5.453 -34.812 -25.891 1 93.25 53 THR A CA 1
ATOM 413 C C . THR A 1 53 ? -4.441 -35.375 -26.875 1 93.25 53 THR A C 1
ATOM 415 O O . THR A 1 53 ? -4.051 -34.719 -27.844 1 93.25 53 THR A O 1
ATOM 418 N N . PHE A 1 54 ? -4.059 -36.625 -26.562 1 92.81 54 PHE A N 1
ATOM 419 C CA . PHE A 1 54 ? -3.039 -37.25 -27.406 1 92.81 54 PHE A CA 1
ATOM 420 C C . PHE A 1 54 ? -3.676 -38.188 -28.438 1 92.81 54 PHE A C 1
ATOM 422 O O . PHE A 1 54 ? -4.656 -38.875 -28.156 1 92.81 54 PHE A O 1
ATOM 429 N N . THR A 1 55 ? -3.184 -38.031 -29.672 1 93.75 55 THR A N 1
ATOM 430 C CA . THR A 1 55 ? -3.512 -39.031 -30.688 1 93.75 55 THR A CA 1
ATOM 431 C C . THR A 1 55 ? -2.42 -40.094 -30.797 1 93.75 55 THR A C 1
ATOM 433 O O . THR A 1 55 ? -1.295 -39.812 -31.203 1 93.75 55 THR A O 1
ATOM 436 N N . ILE A 1 56 ? -2.803 -41.281 -30.328 1 93.56 56 ILE A N 1
ATOM 437 C CA . ILE A 1 56 ? -1.818 -42.375 -30.25 1 93.56 56 ILE A CA 1
ATOM 438 C C . ILE A 1 56 ? -2.166 -43.469 -31.25 1 93.56 56 ILE A C 1
ATOM 440 O O . ILE A 1 56 ? -3.318 -43.875 -31.344 1 93.56 56 ILE A O 1
ATOM 444 N N . LYS A 1 57 ? -1.138 -43.844 -31.984 1 93.56 57 LYS A N 1
ATOM 445 C CA . LYS A 1 57 ? -1.311 -44.906 -32.969 1 93.56 57 LYS A CA 1
ATOM 446 C C . LYS A 1 57 ? -1.148 -46.281 -32.312 1 93.56 57 LYS A C 1
ATOM 448 O O . LYS A 1 57 ? -0.159 -46.531 -31.625 1 93.56 57 LYS A O 1
ATOM 453 N N . CYS A 1 58 ? -2.201 -47.125 -32.531 1 93.5 58 CYS A N 1
ATOM 454 C CA . CYS A 1 58 ? -2.123 -48.469 -32 1 93.5 58 CYS A CA 1
ATOM 455 C C . CYS A 1 58 ? -1.112 -49.312 -32.781 1 93.5 58 CYS A C 1
ATOM 457 O O . CYS A 1 58 ? -1.121 -49.312 -34.031 1 93.5 58 CYS A O 1
ATOM 459 N N . LYS A 1 59 ? -0.251 -49.938 -32.188 1 88.75 59 LYS A N 1
ATOM 460 C CA . LYS A 1 59 ? 0.783 -50.75 -32.844 1 88.75 59 LYS A CA 1
ATOM 461 C C . LYS A 1 59 ? 0.184 -51.969 -33.5 1 88.75 59 LYS A C 1
ATOM 463 O O . LYS A 1 59 ? 0.679 -52.438 -34.531 1 88.75 59 LYS A O 1
ATOM 468 N N . LYS A 1 60 ? -0.899 -52.469 -33 1 89.44 60 LYS A N 1
ATOM 469 C CA . LYS A 1 60 ? -1.5 -53.719 -33.469 1 89.44 60 LYS A CA 1
ATOM 470 C C . LYS A 1 60 ? -2.42 -53.469 -34.656 1 89.44 60 LYS A C 1
ATOM 472 O O . LYS A 1 60 ? -2.242 -54.031 -35.719 1 89.44 60 LYS A O 1
ATOM 477 N N . CYS A 1 61 ? -3.398 -52.594 -34.5 1 91.5 61 CYS A N 1
ATOM 478 C CA . CYS A 1 61 ? -4.391 -52.406 -35.562 1 91.5 61 CYS A CA 1
ATOM 479 C C . CYS A 1 61 ? -4.094 -51.125 -36.344 1 91.5 61 CYS A C 1
ATOM 481 O O . CYS A 1 61 ? -4.637 -50.938 -37.438 1 91.5 61 CYS A O 1
ATOM 483 N N . GLY A 1 62 ? -3.197 -50.219 -35.906 1 90.56 62 GLY A N 1
ATOM 484 C CA . GLY A 1 62 ? -2.807 -49.031 -36.625 1 90.56 62 GLY A CA 1
ATOM 485 C C . GLY A 1 62 ? -3.805 -47.875 -36.5 1 90.56 62 GLY A C 1
ATOM 486 O O . GLY A 1 62 ? -3.598 -46.812 -37.031 1 90.56 62 GLY A O 1
ATOM 487 N N . LEU A 1 63 ? -4.832 -48.094 -35.75 1 92.81 63 LEU A N 1
ATOM 488 C CA . LEU A 1 63 ? -5.859 -47.062 -35.562 1 92.81 63 LEU A CA 1
ATOM 489 C C . LEU A 1 63 ? -5.324 -45.906 -34.75 1 92.81 63 LEU A C 1
ATOM 491 O O . LEU A 1 63 ? -4.57 -46.094 -33.812 1 92.81 63 LEU A O 1
ATOM 495 N N . LEU A 1 64 ? -5.73 -44.688 -35.156 1 93.62 64 LEU A N 1
ATOM 496 C CA . LEU A 1 64 ? -5.422 -43.5 -34.406 1 93.62 64 LEU A CA 1
ATOM 497 C C . LEU A 1 64 ? -6.473 -43.25 -33.312 1 93.62 64 LEU A C 1
ATOM 499 O O . LEU A 1 64 ? -7.633 -42.969 -33.625 1 93.62 64 LEU A O 1
ATOM 503 N N . ASN A 1 65 ? -6.012 -43.406 -32.031 1 94 65 ASN A N 1
ATOM 504 C CA . ASN A 1 65 ? -6.91 -43.219 -30.906 1 94 65 ASN A CA 1
ATOM 505 C C . ASN A 1 65 ? -6.73 -41.875 -30.25 1 94 65 ASN A C 1
ATOM 507 O O . ASN A 1 65 ? -5.602 -41.406 -30.062 1 94 65 ASN A O 1
ATOM 511 N N . GLN A 1 66 ? -7.781 -41.25 -29.953 1 93 66 GLN A N 1
ATOM 512 C CA . GLN A 1 66 ? -7.742 -40 -29.172 1 93 66 GLN A CA 1
ATOM 513 C C . GLN A 1 66 ? -7.828 -40.312 -27.688 1 93 66 GLN A C 1
ATOM 515 O O . GLN A 1 66 ? -8.805 -40.875 -27.203 1 93 66 GLN A O 1
ATOM 520 N N . VAL A 1 67 ? -6.762 -39.938 -27.016 1 93.5 67 VAL A N 1
ATOM 521 C CA . VAL A 1 67 ? -6.664 -40.25 -25.594 1 93.5 67 VAL A CA 1
ATOM 522 C C . VAL A 1 67 ? -6.613 -38.938 -24.797 1 93.5 67 VAL A C 1
ATOM 524 O O . VAL A 1 67 ? -5.656 -38.156 -24.906 1 93.5 67 VAL A O 1
ATOM 527 N N . ASP A 1 68 ? -7.617 -38.719 -23.891 1 92.69 68 ASP A N 1
ATOM 528 C CA . ASP A 1 68 ? -7.637 -37.531 -23.016 1 92.69 68 ASP A CA 1
ATOM 529 C C . ASP A 1 68 ? -6.762 -37.75 -21.781 1 92.69 68 ASP A C 1
ATOM 531 O O . ASP A 1 68 ? -6.809 -38.812 -21.156 1 92.69 68 ASP A O 1
ATOM 535 N N . ALA A 1 69 ? -6 -36.781 -21.484 1 92.62 69 ALA A N 1
ATOM 536 C CA . ALA A 1 69 ? -5.102 -36.875 -20.344 1 92.62 69 ALA A CA 1
ATOM 537 C C . ALA A 1 69 ? -5.816 -36.469 -19.047 1 92.62 69 ALA A C 1
ATOM 539 O O . ALA A 1 69 ? -5.285 -36.656 -17.953 1 92.62 69 ALA A O 1
ATOM 540 N N . GLY A 1 70 ? -7.008 -35.938 -19.109 1 91.06 70 GLY A N 1
ATOM 541 C CA . GLY A 1 70 ? -7.762 -35.5 -17.953 1 91.06 70 GLY A CA 1
ATOM 542 C C . GLY A 1 70 ? -9.266 -35.531 -18.172 1 91.06 70 GLY A C 1
ATOM 543 O O . GLY A 1 70 ? -9.734 -35.906 -19.234 1 91.06 70 GLY A O 1
ATOM 544 N N . LYS A 1 71 ? -9.961 -35.125 -17.141 1 91.25 71 LYS A N 1
ATOM 545 C CA . LYS A 1 71 ? -11.422 -35.156 -17.172 1 91.25 71 LYS A CA 1
ATOM 546 C C . LYS A 1 71 ? -11.977 -33.844 -17.766 1 91.25 71 LYS A C 1
ATOM 548 O O . LYS A 1 71 ? -11.328 -32.812 -17.703 1 91.25 71 LYS A O 1
ATOM 553 N N . VAL A 1 72 ? -13.109 -33.969 -18.344 1 91.31 72 VAL A N 1
ATOM 554 C CA . VAL A 1 72 ? -13.836 -32.844 -18.906 1 91.31 72 VAL A CA 1
ATOM 555 C C . VAL A 1 72 ? -15.234 -32.781 -18.281 1 91.31 72 VAL A C 1
ATOM 557 O O . VAL A 1 72 ? -15.82 -33.812 -17.938 1 91.31 72 VAL A O 1
ATOM 560 N N . HIS A 1 73 ? -15.672 -31.594 -17.938 1 91.19 73 HIS A N 1
ATOM 561 C CA . HIS A 1 73 ? -17.016 -31.438 -17.391 1 91.19 73 HIS A CA 1
ATOM 562 C C . HIS A 1 73 ? -17.875 -30.547 -18.281 1 91.19 73 HIS A C 1
ATOM 564 O O . HIS A 1 73 ? -17.359 -29.922 -19.219 1 91.19 73 HIS A O 1
ATOM 570 N N . LEU A 1 74 ? -19.109 -30.641 -18.078 1 89.31 74 LEU A N 1
ATOM 571 C CA . LEU A 1 74 ? -20.047 -29.781 -18.797 1 89.31 74 LEU A CA 1
ATOM 572 C C . LEU A 1 74 ? -20.359 -28.516 -18 1 89.31 74 LEU A C 1
ATOM 574 O O . LEU A 1 74 ? -20.766 -28.594 -16.828 1 89.31 74 LEU A O 1
ATOM 578 N N . SER A 1 75 ? -20.062 -27.359 -18.609 1 85.81 75 SER A N 1
ATOM 579 C CA . SER A 1 75 ? -20.344 -26.094 -17.938 1 85.81 75 SER A CA 1
ATOM 580 C C . SER A 1 75 ? -21.828 -25.75 -17.984 1 85.81 75 SER A C 1
ATOM 582 O O . SER A 1 75 ? -22.609 -26.453 -18.641 1 85.81 75 SER A O 1
ATOM 584 N N . LYS A 1 76 ? -22.25 -24.641 -17.297 1 78.44 76 LYS A N 1
ATOM 585 C CA . LYS A 1 76 ? -23.641 -24.203 -17.25 1 78.44 76 LYS A CA 1
ATOM 586 C C . LYS A 1 76 ? -24.172 -23.859 -18.641 1 78.44 76 LYS A C 1
ATOM 588 O O . LYS A 1 76 ? -25.359 -23.984 -18.906 1 78.44 76 LYS A O 1
ATOM 593 N N . ASP A 1 77 ? -23.25 -23.438 -19.547 1 79.31 77 ASP A N 1
ATOM 594 C CA . ASP A 1 77 ? -23.641 -23.094 -20.906 1 79.31 77 ASP A CA 1
ATOM 595 C C . ASP A 1 77 ? -23.625 -24.328 -21.812 1 79.31 77 ASP A C 1
ATOM 597 O O . ASP A 1 77 ? -23.641 -24.203 -23.031 1 79.31 77 ASP A O 1
ATOM 601 N N . ASN A 1 78 ? -23.438 -25.547 -21.312 1 81.5 78 ASN A N 1
ATOM 602 C CA . ASN A 1 78 ? -23.453 -26.844 -21.984 1 81.5 78 ASN A CA 1
ATOM 603 C C . ASN A 1 78 ? -22.266 -27.016 -22.922 1 81.5 78 ASN A C 1
ATOM 605 O O . ASN A 1 78 ? -22.391 -27.578 -24 1 81.5 78 ASN A O 1
ATOM 609 N N . ARG A 1 79 ? -21.281 -26.453 -22.609 1 86.19 79 ARG A N 1
ATOM 610 C CA . ARG A 1 79 ? -20.047 -26.641 -23.359 1 86.19 79 ARG A CA 1
ATOM 611 C C . ARG A 1 79 ? -19.047 -27.453 -22.547 1 86.19 79 ARG A C 1
ATOM 613 O O . ARG A 1 79 ? -18.969 -27.328 -21.328 1 86.19 79 ARG A O 1
ATOM 620 N N . LYS A 1 80 ? -18.297 -28.188 -23.25 1 87.94 80 LYS A N 1
ATOM 621 C CA . LYS A 1 80 ? -17.297 -29.031 -22.609 1 87.94 80 LYS A CA 1
ATOM 622 C C . LYS A 1 80 ? -16.062 -28.219 -22.25 1 87.94 80 LYS A C 1
ATOM 624 O O . LYS A 1 80 ? -15.523 -27.469 -23.078 1 87.94 80 LYS A O 1
ATOM 629 N N . ARG A 1 81 ? -15.742 -28.312 -20.984 1 92 81 ARG A N 1
ATOM 630 C CA . ARG A 1 81 ? -14.562 -27.625 -20.484 1 92 81 ARG A CA 1
ATOM 631 C C . ARG A 1 81 ? -13.648 -28.578 -19.734 1 92 81 ARG A C 1
ATOM 633 O O . ARG A 1 81 ? -14.125 -29.516 -19.094 1 92 81 ARG A O 1
ATOM 640 N N . ALA A 1 82 ? -12.414 -28.328 -19.844 1 93.75 82 ALA A N 1
ATOM 641 C CA . ALA A 1 82 ? -11.445 -29.172 -19.141 1 93.75 82 ALA A CA 1
ATOM 642 C C . ALA A 1 82 ? -11.398 -28.828 -17.656 1 93.75 82 ALA A C 1
ATOM 644 O O . ALA A 1 82 ? -11.336 -27.656 -17.281 1 93.75 82 ALA A O 1
ATOM 645 N N . ASP A 1 83 ? -11.375 -29.812 -16.766 1 94.44 83 ASP A N 1
ATOM 646 C CA . ASP A 1 83 ? -11.375 -29.625 -15.32 1 94.44 83 ASP A CA 1
ATOM 647 C C . ASP A 1 83 ? -10.141 -28.859 -14.867 1 94.44 83 ASP A C 1
ATOM 649 O O . ASP A 1 83 ? -10.227 -27.984 -14 1 94.44 83 ASP A O 1
ATOM 653 N N . ILE A 1 84 ? -9.031 -29.188 -15.484 1 95.56 84 ILE A N 1
ATOM 654 C CA . ILE A 1 84 ? -7.754 -28.641 -15.031 1 95.56 84 ILE A CA 1
ATOM 655 C C . ILE A 1 84 ? -7.738 -27.125 -15.234 1 95.56 84 ILE A C 1
ATOM 657 O O . ILE A 1 84 ? -7.203 -26.391 -14.398 1 95.56 84 ILE A O 1
ATOM 661 N N . ASN A 1 85 ? -8.266 -26.641 -16.312 1 96.44 85 ASN A N 1
ATOM 662 C CA . ASN A 1 85 ? -8.281 -25.203 -16.578 1 96.44 85 ASN A CA 1
ATOM 663 C C . ASN A 1 85 ? -9.141 -24.453 -15.555 1 96.44 85 ASN A C 1
ATOM 665 O O . ASN A 1 85 ? -8.719 -23.422 -15.023 1 96.44 85 ASN A O 1
ATOM 669 N N . THR A 1 86 ? -10.297 -24.969 -15.242 1 96.12 86 THR A N 1
ATOM 670 C CA . THR A 1 86 ? -11.195 -24.359 -14.273 1 96.12 86 THR A CA 1
ATOM 671 C C . THR A 1 86 ? -10.594 -24.391 -12.875 1 96.12 86 THR A C 1
ATOM 673 O O . THR A 1 86 ? -10.656 -23.391 -12.148 1 96.12 86 THR A O 1
ATOM 676 N N . LYS A 1 87 ? -9.992 -25.453 -12.57 1 96.56 87 LYS A N 1
ATOM 677 C CA . LYS A 1 87 ? -9.445 -25.641 -11.234 1 96.56 87 LYS A CA 1
ATOM 678 C C . LYS A 1 87 ? -8.219 -24.766 -11.008 1 96.56 87 LYS A C 1
ATOM 680 O O . LYS A 1 87 ? -8.031 -24.203 -9.922 1 96.56 87 LYS A O 1
ATOM 685 N N . VAL A 1 88 ? -7.414 -24.656 -12.039 1 97.31 88 VAL A N 1
ATOM 686 C CA . VAL A 1 88 ? -6.203 -23.859 -11.914 1 97.31 88 VAL A CA 1
ATOM 687 C C . VAL A 1 88 ? -6.574 -22.375 -11.781 1 97.31 88 VAL A C 1
ATOM 689 O O . VAL A 1 88 ? -5.949 -21.641 -11.016 1 97.31 88 VAL A O 1
ATOM 692 N N . VAL A 1 89 ? -7.555 -21.953 -12.5 1 97.69 89 VAL A N 1
ATOM 693 C CA . VAL A 1 89 ? -7.988 -20.562 -12.422 1 97.69 89 VAL A CA 1
ATOM 694 C C . VAL A 1 89 ? -8.641 -20.297 -11.062 1 97.69 89 VAL A C 1
ATOM 696 O O . VAL A 1 89 ? -8.461 -19.234 -10.477 1 97.69 89 VAL A O 1
ATOM 699 N N . PHE A 1 90 ? -9.422 -21.344 -10.539 1 97.5 90 PHE A N 1
ATOM 700 C CA . PHE A 1 90 ? -9.961 -21.234 -9.188 1 97.5 90 PHE A CA 1
ATOM 701 C C . PHE A 1 90 ? -8.836 -21.062 -8.172 1 97.5 90 PHE A C 1
ATOM 703 O O . PHE A 1 90 ? -8.938 -20.219 -7.27 1 97.5 90 PHE A O 1
ATOM 710 N N . GLY A 1 91 ? -7.766 -21.766 -8.367 1 97.06 91 GLY A N 1
ATOM 711 C CA . GLY A 1 91 ? -6.605 -21.625 -7.504 1 97.06 91 GLY A CA 1
ATOM 712 C C . GLY A 1 91 ? -5.938 -20.266 -7.613 1 97.06 91 GLY A C 1
ATOM 713 O O . GLY A 1 91 ? -5.477 -19.719 -6.609 1 97.06 91 GLY A O 1
ATOM 714 N N . ALA A 1 92 ? -5.887 -19.766 -8.844 1 97.62 92 ALA A N 1
ATOM 715 C CA . ALA A 1 92 ? -5.297 -18.453 -9.055 1 97.62 92 ALA A CA 1
ATOM 716 C C . ALA A 1 92 ? -6.09 -17.375 -8.32 1 97.62 92 ALA A C 1
ATOM 718 O O . ALA A 1 92 ? -5.508 -16.469 -7.711 1 97.62 92 ALA A O 1
ATOM 719 N N . LEU A 1 93 ? -7.391 -17.469 -8.328 1 97.19 93 LEU A N 1
ATOM 720 C CA . LEU A 1 93 ? -8.242 -16.531 -7.613 1 97.19 93 LEU A CA 1
ATOM 721 C C . LEU A 1 93 ? -8.047 -16.641 -6.105 1 97.19 93 LEU A C 1
ATOM 723 O O . LEU A 1 93 ? -7.977 -15.633 -5.402 1 97.19 93 LEU A O 1
ATOM 727 N N . HIS A 1 94 ? -7.938 -17.844 -5.691 1 96.69 94 HIS A N 1
ATOM 728 C CA . HIS A 1 94 ? -7.766 -18.109 -4.266 1 96.69 94 HIS A CA 1
ATOM 729 C C . HIS A 1 94 ? -6.406 -17.609 -3.777 1 96.69 94 HIS A C 1
ATOM 731 O O . HIS A 1 94 ? -6.273 -17.172 -2.635 1 96.69 94 HIS A O 1
ATOM 737 N N . ALA A 1 95 ? -5.383 -17.719 -4.648 1 96.19 95 ALA A N 1
ATOM 738 C CA . ALA A 1 95 ? -4.027 -17.312 -4.285 1 96.19 95 ALA A CA 1
ATOM 739 C C . ALA A 1 95 ? -3.822 -15.812 -4.484 1 96.19 95 ALA A C 1
ATOM 741 O O . ALA A 1 95 ? -2.859 -15.242 -3.971 1 96.19 95 ALA A O 1
ATOM 742 N N . GLY A 1 96 ? -4.699 -15.172 -5.191 1 94.38 96 GLY A N 1
ATOM 743 C CA . GLY A 1 96 ? -4.594 -13.742 -5.426 1 94.38 96 GLY A CA 1
ATOM 744 C C . GLY A 1 96 ? -3.664 -13.391 -6.574 1 94.38 96 GLY A C 1
ATOM 745 O O . GLY A 1 96 ? -2.961 -12.383 -6.523 1 94.38 96 GLY A O 1
ATOM 746 N N . ILE A 1 97 ? -3.6 -14.258 -7.617 1 95.38 97 ILE A N 1
ATOM 747 C CA . ILE A 1 97 ? -2.705 -13.977 -8.734 1 95.38 97 ILE A CA 1
ATOM 748 C C . ILE A 1 97 ? -3.516 -13.859 -10.023 1 95.38 97 ILE A C 1
ATOM 750 O O . ILE A 1 97 ? -4.645 -14.352 -10.109 1 95.38 97 ILE A O 1
ATOM 754 N N . GLY A 1 98 ? -3.014 -13.109 -10.945 1 94.44 98 GLY A N 1
ATOM 755 C CA . GLY A 1 98 ? -3.645 -12.945 -12.25 1 94.44 98 GLY A CA 1
ATOM 756 C C . GLY A 1 98 ? -3.109 -13.898 -13.297 1 94.44 98 GLY A C 1
ATOM 757 O O . GLY A 1 98 ? -2.393 -14.852 -12.969 1 94.44 98 GLY A O 1
ATOM 758 N N . CYS A 1 99 ? -3.496 -13.719 -14.5 1 96.38 99 CYS A N 1
ATOM 759 C CA . CYS A 1 99 ? -3.129 -14.586 -15.609 1 96.38 99 CYS A CA 1
ATOM 760 C C . CYS A 1 99 ? -1.631 -14.523 -15.883 1 96.38 99 CYS A C 1
ATOM 762 O O . CYS A 1 99 ? -0.99 -15.547 -16.109 1 96.38 99 CYS A O 1
ATOM 764 N N . THR A 1 100 ? -1.047 -13.375 -15.82 1 95.06 100 THR A N 1
ATOM 765 C CA . THR A 1 100 ? 0.37 -13.211 -16.125 1 95.06 100 THR A CA 1
ATOM 766 C C . THR A 1 100 ? 1.232 -13.914 -15.078 1 95.06 100 THR A C 1
ATOM 768 O O . THR A 1 100 ? 2.199 -14.602 -15.422 1 95.06 100 THR A O 1
ATOM 771 N N . ALA A 1 101 ? 0.912 -13.734 -13.859 1 95.38 101 ALA A N 1
ATOM 772 C CA . ALA A 1 101 ? 1.667 -14.383 -12.789 1 95.38 101 ALA A CA 1
ATOM 773 C C . ALA A 1 101 ? 1.568 -15.906 -12.891 1 95.38 101 ALA A C 1
ATOM 775 O O . ALA A 1 101 ? 2.553 -16.609 -12.672 1 95.38 101 ALA A O 1
ATOM 776 N N . LEU A 1 102 ? 0.382 -16.375 -13.172 1 97.62 102 LEU A N 1
ATOM 777 C CA . LEU A 1 102 ? 0.195 -17.812 -13.336 1 97.62 102 LEU A CA 1
ATOM 778 C C . LEU A 1 102 ? 1.05 -18.344 -14.484 1 97.62 102 LEU A C 1
ATOM 780 O O . LEU A 1 102 ? 1.71 -19.375 -14.344 1 97.62 102 LEU A O 1
ATOM 784 N N . ASN A 1 103 ? 1.058 -17.641 -15.578 1 97.44 103 ASN A N 1
ATOM 785 C CA . ASN A 1 103 ? 1.825 -18.062 -16.734 1 97.44 103 ASN A CA 1
ATOM 786 C C . ASN A 1 103 ? 3.328 -18 -16.469 1 97.44 103 ASN A C 1
ATOM 788 O O . ASN A 1 103 ? 4.098 -18.766 -17.062 1 97.44 103 ASN A O 1
ATOM 792 N N . LYS A 1 104 ? 3.756 -17.094 -15.641 1 96.69 104 LYS A N 1
ATOM 793 C CA . LYS A 1 104 ? 5.168 -17.062 -15.266 1 96.69 104 LYS A CA 1
ATOM 794 C C . LYS A 1 104 ? 5.578 -18.344 -14.562 1 96.69 104 LYS A C 1
ATOM 796 O O . LYS A 1 104 ? 6.656 -18.891 -14.82 1 96.69 104 LYS A O 1
ATOM 801 N N . VAL A 1 105 ? 4.715 -18.812 -13.719 1 97.19 105 VAL A N 1
ATOM 802 C CA . VAL A 1 105 ? 5.004 -20.047 -12.992 1 97.19 105 VAL A CA 1
ATOM 803 C C . VAL A 1 105 ? 4.988 -21.219 -13.961 1 97.19 105 VAL A C 1
ATOM 805 O O . VAL A 1 105 ? 5.895 -22.062 -13.945 1 97.19 105 VAL A O 1
ATOM 808 N N . LEU A 1 106 ? 3.986 -21.234 -14.805 1 97.44 106 LEU A N 1
ATOM 809 C CA . LEU A 1 106 ? 3.848 -22.344 -15.758 1 97.44 106 LEU A CA 1
ATOM 810 C C . LEU A 1 106 ? 5.004 -22.344 -16.75 1 97.44 106 LEU A C 1
ATOM 812 O O . LEU A 1 106 ? 5.574 -23.406 -17.031 1 97.44 106 LEU A O 1
ATOM 816 N N . ALA A 1 107 ? 5.383 -21.203 -17.219 1 95.81 107 ALA A N 1
ATOM 817 C CA . ALA A 1 107 ? 6.449 -21.094 -18.219 1 95.81 107 ALA A CA 1
ATOM 818 C C . ALA A 1 107 ? 7.789 -21.516 -17.625 1 95.81 107 ALA A C 1
ATOM 820 O O . ALA A 1 107 ? 8.57 -22.219 -18.281 1 95.81 107 ALA A O 1
ATOM 821 N N . CYS A 1 108 ? 8.031 -21.047 -16.422 1 95.88 108 CYS A N 1
ATOM 822 C CA . CYS A 1 108 ? 9.289 -21.422 -15.805 1 95.88 108 CYS A CA 1
ATOM 823 C C . CYS A 1 108 ? 9.359 -22.922 -15.578 1 95.88 108 CYS A C 1
ATOM 825 O O . CYS A 1 108 ? 10.438 -23.516 -15.633 1 95.88 108 CYS A O 1
ATOM 827 N N . ALA A 1 109 ? 8.203 -23.562 -15.297 1 95.44 109 ALA A N 1
ATOM 828 C CA . ALA A 1 109 ? 8.141 -25.016 -15.102 1 95.44 109 ALA A CA 1
ATOM 829 C C . ALA A 1 109 ? 8.125 -25.734 -16.453 1 95.44 109 ALA A C 1
ATOM 831 O O . ALA A 1 109 ? 8.031 -26.969 -16.484 1 95.44 109 ALA A O 1
ATOM 832 N N . ASN A 1 110 ? 8.211 -25.047 -17.547 1 95.12 110 ASN A N 1
ATOM 833 C CA . ASN A 1 110 ? 8.195 -25.562 -18.906 1 95.12 110 ASN A CA 1
ATOM 834 C C . ASN A 1 110 ? 6.871 -26.266 -19.219 1 95.12 110 ASN A C 1
ATOM 836 O O . ASN A 1 110 ? 6.859 -27.344 -19.812 1 95.12 110 ASN A O 1
ATOM 840 N N . LEU A 1 111 ? 5.793 -25.781 -18.688 1 96 111 LEU A N 1
ATOM 841 C CA . LEU A 1 111 ? 4.422 -26.172 -19 1 96 111 LEU A CA 1
ATOM 842 C C . LEU A 1 111 ? 3.801 -25.219 -20.016 1 96 111 LEU A C 1
ATOM 844 O O . LEU A 1 111 ? 4.207 -24.047 -20.109 1 96 111 LEU A O 1
ATOM 848 N N . PRO A 1 112 ? 2.867 -25.703 -20.75 1 92.69 112 PRO A N 1
ATOM 849 C CA . PRO A 1 112 ? 2.174 -24.766 -21.625 1 92.69 112 PRO A CA 1
ATOM 850 C C . PRO A 1 112 ? 1.392 -23.703 -20.875 1 92.69 112 PRO A C 1
ATOM 852 O O . PRO A 1 112 ? 0.904 -23.953 -19.766 1 92.69 112 PRO A O 1
ATOM 855 N N . GLY A 1 113 ? 1.282 -22.531 -21.422 1 92 113 GLY A N 1
ATOM 856 C CA . GLY A 1 113 ? 0.59 -21.438 -20.766 1 92 113 GLY A CA 1
ATOM 857 C C . GLY A 1 113 ? -0.895 -21.406 -21.062 1 92 113 GLY A C 1
ATOM 858 O O . GLY A 1 113 ? -1.388 -22.188 -21.875 1 92 113 GLY A O 1
ATOM 859 N N . ILE A 1 114 ? -1.598 -20.641 -20.344 1 95.12 114 ILE A N 1
ATOM 860 C CA . ILE A 1 114 ? -3.021 -20.406 -20.547 1 95.12 114 ILE A CA 1
ATOM 861 C C . ILE A 1 114 ? -3.227 -19.031 -21.203 1 95.12 114 ILE A C 1
ATOM 863 O O . ILE A 1 114 ? -2.619 -18.047 -20.781 1 95.12 114 ILE A O 1
ATOM 867 N N . SER A 1 115 ? -4.012 -18.969 -22.219 1 94.94 115 SER A N 1
ATOM 868 C CA . SER A 1 115 ? -4.293 -17.703 -22.891 1 94.94 115 SER A CA 1
ATOM 869 C C . SER A 1 115 ? -5.152 -16.797 -22.016 1 94.94 115 SER A C 1
ATOM 871 O O . SER A 1 115 ? -5.848 -17.281 -21.109 1 94.94 115 SER A O 1
ATOM 873 N N . LYS A 1 116 ? -5.094 -15.547 -22.281 1 94.38 116 LYS A N 1
ATOM 874 C CA . LYS A 1 116 ? -5.875 -14.578 -21.531 1 94.38 116 LYS A CA 1
ATOM 875 C C . LYS A 1 116 ? -7.371 -14.82 -21.703 1 94.38 116 LYS A C 1
ATOM 877 O O . LYS A 1 116 ? -8.141 -14.68 -20.75 1 94.38 116 LYS A O 1
ATOM 882 N N . ASP A 1 117 ? -7.77 -15.172 -22.812 1 94.62 117 ASP A N 1
ATOM 883 C CA . ASP A 1 117 ? -9.18 -15.414 -23.109 1 94.62 117 ASP A CA 1
ATOM 884 C C . ASP A 1 117 ? -9.688 -16.641 -22.359 1 94.62 117 ASP A C 1
ATOM 886 O O . ASP A 1 117 ? -10.789 -16.625 -21.797 1 94.62 117 ASP A O 1
ATOM 890 N N . LEU A 1 118 ? -8.914 -17.703 -22.438 1 95.25 118 LEU A N 1
ATOM 891 C CA . LEU A 1 118 ? -9.305 -18.906 -21.719 1 95.25 118 LEU A CA 1
ATOM 892 C C . LEU A 1 118 ? -9.359 -18.656 -20.219 1 95.25 118 LEU A C 1
ATOM 894 O O . LEU A 1 118 ? -10.242 -19.156 -19.516 1 95.25 118 LEU A O 1
ATOM 898 N N . PHE A 1 119 ? -8.398 -17.906 -19.719 1 96.94 119 PHE A N 1
ATOM 899 C CA . PHE A 1 119 ? -8.383 -17.547 -18.312 1 96.94 119 PHE A CA 1
ATOM 900 C C . PHE A 1 119 ? -9.672 -16.812 -17.922 1 96.94 119 PHE A C 1
ATOM 902 O O . PHE A 1 119 ? -10.289 -17.156 -16.906 1 96.94 119 PHE A O 1
ATOM 909 N N . LYS A 1 120 ? -10.031 -15.859 -18.719 1 95.5 120 LYS A N 1
ATOM 910 C CA . LYS A 1 120 ? -11.211 -15.055 -18.422 1 95.5 120 LYS A CA 1
ATOM 911 C C . LYS A 1 120 ? -12.484 -15.898 -18.516 1 95.5 120 LYS A C 1
ATOM 913 O O . LYS A 1 120 ? -13.406 -15.727 -17.719 1 95.5 120 LYS A O 1
ATOM 918 N N . ARG A 1 121 ? -12.547 -16.766 -19.453 1 93.75 121 ARG A N 1
ATOM 919 C CA . ARG A 1 121 ? -13.695 -17.641 -19.594 1 93.75 121 ARG A CA 1
ATOM 920 C C . ARG A 1 121 ? -13.836 -18.547 -18.375 1 93.75 121 ARG A C 1
ATOM 922 O O . ARG A 1 121 ? -14.945 -18.75 -17.875 1 93.75 121 ARG A O 1
ATOM 929 N N . SER A 1 122 ? -12.711 -19.125 -17.969 1 95.88 122 SER A N 1
ATOM 930 C CA . SER A 1 122 ? -12.719 -19.984 -16.781 1 95.88 122 SER A CA 1
ATOM 931 C C . SER A 1 122 ? -13.047 -19.188 -15.523 1 95.88 122 SER A C 1
ATOM 933 O O . SER A 1 122 ? -13.719 -19.688 -14.617 1 95.88 122 SER A O 1
ATOM 935 N N . GLU A 1 123 ? -12.531 -18 -15.461 1 96.25 123 GLU A N 1
ATOM 936 C CA . GLU A 1 123 ? -12.82 -17.125 -14.328 1 96.25 123 GLU A CA 1
ATOM 937 C C . GLU A 1 123 ? -14.312 -16.828 -14.234 1 96.25 123 GLU A C 1
ATOM 939 O O . GLU A 1 123 ? -14.875 -16.781 -13.141 1 96.25 123 GLU A O 1
ATOM 944 N N . ARG A 1 124 ? -14.953 -16.609 -15.359 1 95.5 124 ARG A N 1
ATOM 945 C CA . ARG A 1 124 ? -16.375 -16.281 -15.414 1 95.5 124 ARG A CA 1
ATOM 946 C C . ARG A 1 124 ? -17.234 -17.5 -15.125 1 95.5 124 ARG A C 1
ATOM 948 O O . ARG A 1 124 ? -18.438 -17.375 -14.859 1 95.5 124 ARG A O 1
ATOM 955 N N . GLU A 1 125 ? -16.609 -18.625 -15.133 1 95.19 125 GLU A N 1
ATOM 956 C CA . GLU A 1 125 ? -17.297 -19.828 -14.695 1 95.19 125 GLU A CA 1
ATOM 957 C C . GLU A 1 125 ? -17.188 -20.016 -13.18 1 95.19 125 GLU A C 1
ATOM 959 O O . GLU A 1 125 ? -18.188 -20.297 -12.516 1 95.19 125 GLU A O 1
ATOM 964 N N . VAL A 1 126 ? -16.047 -19.844 -12.688 1 96.69 126 VAL A N 1
ATOM 965 C CA . VAL A 1 126 ? -15.766 -20.062 -11.273 1 96.69 126 VAL A CA 1
ATOM 966 C C . VAL A 1 126 ? -16.344 -18.922 -10.445 1 96.69 126 VAL A C 1
ATOM 968 O O . VAL A 1 126 ? -16.828 -19.141 -9.336 1 96.69 126 VAL A O 1
ATOM 971 N N . GLY A 1 127 ? -16.297 -17.719 -10.922 1 96.75 127 GLY A N 1
ATOM 972 C CA . GLY A 1 127 ? -16.688 -16.516 -10.211 1 96.75 127 GLY A CA 1
ATOM 973 C C . GLY A 1 127 ? -18.094 -16.578 -9.648 1 96.75 127 GLY A C 1
ATOM 974 O O . GLY A 1 127 ? -18.297 -16.469 -8.438 1 96.75 127 GLY A O 1
ATOM 975 N N . PRO A 1 128 ? -19.078 -16.766 -10.5 1 96.31 128 PRO A N 1
ATOM 976 C CA . PRO A 1 128 ? -20.469 -16.844 -10.023 1 96.31 128 PRO A CA 1
ATOM 977 C C . PRO A 1 128 ? -20.672 -17.953 -8.992 1 96.31 128 PRO A C 1
ATOM 979 O O . PRO A 1 128 ? -21.5 -17.828 -8.086 1 96.31 128 PRO A O 1
ATOM 982 N N . ALA A 1 129 ? -19.938 -19.062 -9.156 1 96.88 129 ALA A N 1
ATOM 983 C CA . ALA A 1 129 ? -20.031 -20.141 -8.164 1 96.88 129 ALA A CA 1
ATOM 984 C C . ALA A 1 129 ? -19.516 -19.672 -6.805 1 96.88 129 ALA A C 1
ATOM 986 O O . ALA A 1 129 ? -20.094 -20.016 -5.77 1 96.88 129 ALA A O 1
ATOM 987 N N . ILE A 1 130 ? -18.422 -19 -6.797 1 98 130 ILE A N 1
ATOM 988 C CA . ILE A 1 130 ? -17.875 -18.453 -5.559 1 98 130 ILE A CA 1
ATOM 989 C C . ILE A 1 130 ? -18.875 -17.484 -4.926 1 98 130 ILE A C 1
ATOM 991 O O . ILE A 1 130 ? -19.078 -17.516 -3.711 1 98 130 ILE A O 1
ATOM 995 N N . GLU A 1 131 ? -19.438 -16.625 -5.734 1 97.88 131 GLU A N 1
ATOM 996 C CA . GLU A 1 131 ? -20.406 -15.648 -5.238 1 97.88 131 GLU A CA 1
ATOM 997 C C . GLU A 1 131 ? -21.625 -16.344 -4.641 1 97.88 131 GLU A C 1
ATOM 999 O O . GLU A 1 131 ? -22.172 -15.891 -3.641 1 97.88 131 GLU A O 1
ATOM 1004 N N . ALA A 1 132 ? -22.062 -17.406 -5.266 1 97.44 132 ALA A N 1
ATOM 1005 C CA . ALA A 1 132 ? -23.188 -18.172 -4.738 1 97.44 132 ALA A CA 1
ATOM 1006 C C . ALA A 1 132 ? -22.859 -18.75 -3.365 1 97.44 132 ALA A C 1
ATOM 1008 O O . ALA A 1 132 ? -23.688 -18.703 -2.449 1 97.44 132 ALA A O 1
ATOM 1009 N N . VAL A 1 133 ? -21.719 -19.312 -3.271 1 97.81 133 VAL A N 1
ATOM 1010 C CA . VAL A 1 133 ? -21.297 -19.875 -1.992 1 97.81 133 VAL A CA 1
ATOM 1011 C C . VAL A 1 133 ? -21.156 -18.766 -0.953 1 97.81 133 VAL A C 1
ATOM 1013 O O . VAL A 1 133 ? -21.484 -18.953 0.22 1 97.81 133 VAL A O 1
ATOM 1016 N N . ALA A 1 134 ? -20.625 -17.641 -1.331 1 98.12 134 ALA A N 1
ATOM 1017 C CA . ALA A 1 134 ? -20.5 -16.5 -0.423 1 98.12 134 ALA A CA 1
ATOM 1018 C C . ALA A 1 134 ? -21.859 -16.047 0.092 1 98.12 134 ALA A C 1
ATOM 1020 O O . ALA A 1 134 ? -22.031 -15.773 1.283 1 98.12 134 ALA A O 1
ATOM 1021 N N . LYS A 1 135 ? -22.828 -15.992 -0.775 1 97 135 LYS A N 1
ATOM 1022 C CA . LYS A 1 135 ? -24.188 -15.602 -0.377 1 97 135 LYS A CA 1
ATOM 1023 C C . LYS A 1 135 ? -24.781 -16.609 0.601 1 97 135 LYS A C 1
ATOM 1025 O O . LYS A 1 135 ? -25.422 -16.234 1.586 1 97 135 LYS A O 1
ATOM 1030 N N . GLU A 1 136 ? -24.578 -17.844 0.32 1 96.69 136 GLU A N 1
ATOM 1031 C CA . GLU A 1 136 ? -25.062 -18.891 1.215 1 96.69 136 GLU A CA 1
ATOM 1032 C C . GLU A 1 136 ? -24.375 -18.812 2.58 1 96.69 136 GLU A C 1
ATOM 1034 O O . GLU A 1 136 ? -25.016 -19.031 3.611 1 96.69 136 GLU A O 1
ATOM 1039 N N . SER A 1 137 ? -23.141 -18.594 2.514 1 97.25 137 SER A N 1
ATOM 1040 C CA . SER A 1 137 ? -22.406 -18.453 3.768 1 97.25 137 SER A CA 1
ATOM 1041 C C . SER A 1 137 ? -22.922 -17.266 4.578 1 97.25 137 SER A C 1
ATOM 1043 O O . SER A 1 137 ? -22.969 -17.328 5.809 1 97.25 137 SER A O 1
ATOM 1045 N N . CYS A 1 138 ? -23.219 -16.156 3.963 1 97.94 138 CYS A N 1
ATOM 1046 C CA . CYS A 1 138 ? -23.766 -14.992 4.648 1 97.94 138 CYS A CA 1
ATOM 1047 C C . CYS A 1 138 ? -25.141 -15.297 5.23 1 97.94 138 CYS A C 1
ATOM 1049 O O . CYS A 1 138 ? -25.453 -14.867 6.344 1 97.94 138 CYS A O 1
ATOM 1051 N N . LYS A 1 139 ? -25.969 -16.031 4.5 1 96.5 139 LYS A N 1
ATOM 1052 C CA . LYS A 1 139 ? -27.297 -16.406 4.996 1 96.5 139 LYS A CA 1
ATOM 1053 C C . LYS A 1 139 ? -27.172 -17.281 6.25 1 96.5 139 LYS A C 1
ATOM 1055 O O . LYS A 1 139 ? -27.891 -17.047 7.234 1 96.5 139 LYS A O 1
ATOM 1060 N N . SER A 1 140 ? -26.312 -18.234 6.188 1 96.62 140 SER A N 1
ATOM 1061 C CA . SER A 1 140 ? -26.062 -19.078 7.352 1 96.62 140 SER A CA 1
ATOM 1062 C C . SER A 1 140 ? -25.547 -18.281 8.531 1 96.62 140 SER A C 1
ATOM 1064 O O . SER A 1 140 ? -25.906 -18.547 9.68 1 96.62 140 SER A O 1
ATOM 1066 N N . ALA A 1 141 ? -24.703 -17.344 8.281 1 97.44 141 ALA A N 1
ATOM 1067 C CA . ALA A 1 141 ? -24.156 -16.484 9.328 1 97.44 141 ALA A CA 1
ATOM 1068 C C . ALA A 1 141 ? -25.234 -15.625 9.961 1 97.44 141 ALA A C 1
ATOM 1070 O O . ALA A 1 141 ? -25.234 -15.383 11.172 1 97.44 141 ALA A O 1
ATOM 1071 N N . ALA A 1 142 ? -26.125 -15.117 9.125 1 96.25 142 ALA A N 1
ATOM 1072 C CA . ALA A 1 142 ? -27.234 -14.312 9.625 1 96.25 142 ALA A CA 1
ATOM 1073 C C . ALA A 1 142 ? -28.125 -15.125 10.539 1 96.25 142 ALA A C 1
ATOM 1075 O O . ALA A 1 142 ? -28.578 -14.641 11.578 1 96.25 142 ALA A O 1
ATOM 1076 N N . GLU A 1 143 ? -28.359 -16.344 10.172 1 94.25 143 GLU A N 1
ATOM 1077 C CA . GLU A 1 143 ? -29.172 -17.234 11.008 1 94.25 143 GLU A CA 1
ATOM 1078 C C . GLU A 1 143 ? -28.469 -17.562 12.312 1 94.25 143 GLU A C 1
ATOM 1080 O O . GLU A 1 143 ? -29.094 -17.656 13.367 1 94.25 143 GLU A O 1
ATOM 1085 N N . GLU A 1 144 ? -27.234 -17.75 12.188 1 95.44 144 GLU A N 1
ATOM 1086 C CA . GLU A 1 144 ? -26.453 -18 13.398 1 95.44 144 GLU A CA 1
ATOM 1087 C C . GLU A 1 144 ? -26.469 -16.797 14.328 1 95.44 144 GLU A C 1
ATOM 1089 O O . GLU A 1 144 ? -26.578 -16.953 15.547 1 95.44 144 GLU A O 1
ATOM 1094 N N . GLU A 1 145 ? -26.281 -15.641 13.789 1 94.62 145 GLU A N 1
ATOM 1095 C CA . GLU A 1 145 ? -26.344 -14.43 14.594 1 94.62 145 GLU A CA 1
ATOM 1096 C C . GLU A 1 145 ? -27.688 -14.273 15.281 1 94.62 145 GLU A C 1
ATOM 1098 O O . GLU A 1 145 ? -27.766 -13.859 16.438 1 94.62 145 GLU A O 1
ATOM 1103 N N . ARG A 1 146 ? -28.719 -14.609 14.578 1 90.69 146 ARG A N 1
ATOM 1104 C CA . ARG A 1 146 ? -30.062 -14.562 15.148 1 90.69 146 ARG A CA 1
ATOM 1105 C C . ARG A 1 146 ? -30.188 -15.484 16.359 1 90.69 146 ARG A C 1
ATOM 1107 O O . ARG A 1 146 ? -30.656 -15.07 17.422 1 90.69 146 ARG A O 1
ATOM 1114 N N . GLN A 1 147 ? -29.688 -16.672 16.219 1 91.19 147 GLN A N 1
ATOM 1115 C CA . GLN A 1 147 ? -29.766 -17.656 17.297 1 91.19 147 GLN A CA 1
ATOM 1116 C C . GLN A 1 147 ? -28.891 -17.234 18.484 1 91.19 147 GLN A C 1
ATOM 1118 O O . GLN A 1 147 ? -29.281 -17.422 19.641 1 91.19 147 GLN A O 1
ATOM 1123 N N . LEU A 1 148 ? -27.797 -16.641 18.203 1 93.19 148 LEU A N 1
ATOM 1124 C CA . LEU A 1 148 ? -26.891 -16.219 19.266 1 93.19 148 LEU A CA 1
ATOM 1125 C C . LEU A 1 148 ? -27.484 -15.055 20.047 1 93.19 148 LEU A C 1
ATOM 1127 O O . LEU A 1 148 ? -27.312 -14.977 21.266 1 93.19 148 LEU A O 1
ATOM 1131 N N . VAL A 1 149 ? -28.094 -14.133 19.391 1 88.5 149 VAL A N 1
ATOM 1132 C CA . VAL A 1 149 ? -28.688 -12.984 20.062 1 88.5 149 VAL A CA 1
ATOM 1133 C C . VAL A 1 149 ? -29.812 -13.453 20.984 1 88.5 149 VAL A C 1
ATOM 1135 O O . VAL A 1 149 ? -29.938 -12.969 22.109 1 88.5 149 VAL A O 1
ATOM 1138 N N . ILE A 1 150 ? -30.562 -14.414 20.5 1 82.75 150 ILE A N 1
ATOM 1139 C CA . ILE A 1 150 ? -31.672 -14.938 21.297 1 82.75 150 ILE A CA 1
ATOM 1140 C C . ILE A 1 150 ? -31.125 -15.656 22.531 1 82.75 150 ILE A C 1
ATOM 1142 O O . ILE A 1 150 ? -31.656 -15.5 23.625 1 82.75 150 ILE A O 1
ATOM 1146 N N . GLN A 1 151 ? -30.047 -16.297 22.375 1 85.12 151 GLN A N 1
ATOM 1147 C CA . GLN A 1 151 ? -29.469 -17.078 23.469 1 85.12 151 GLN A CA 1
ATOM 1148 C C . GLN A 1 151 ? -28.766 -16.172 24.469 1 85.12 151 GLN A C 1
ATOM 1150 O O . GLN A 1 151 ? -28.797 -16.438 25.672 1 85.12 151 GLN A O 1
ATOM 1155 N N . LYS A 1 152 ? -28.172 -15.047 24.016 1 87.56 152 LYS A N 1
ATOM 1156 C CA . LYS A 1 152 ? -27.328 -14.219 24.875 1 87.56 152 LYS A CA 1
ATOM 1157 C C . LYS A 1 152 ? -27.969 -12.852 25.125 1 87.56 152 LYS A C 1
ATOM 1159 O O . LYS A 1 152 ? -27.266 -11.867 25.344 1 87.56 152 LYS A O 1
ATOM 1164 N N . ILE A 1 153 ? -29.109 -12.766 25.047 1 82.12 153 ILE A N 1
ATOM 1165 C CA . ILE A 1 153 ? -29.797 -11.484 25.156 1 82.12 153 ILE A CA 1
ATOM 1166 C C . ILE A 1 153 ? -29.578 -10.898 26.547 1 82.12 153 ILE A C 1
ATOM 1168 O O . ILE A 1 153 ? -29.438 -9.688 26.703 1 82.12 153 ILE A O 1
ATOM 1172 N N . ASP A 1 154 ? -29.5 -11.688 27.562 1 78.38 154 ASP A N 1
ATOM 1173 C CA . ASP A 1 154 ? -29.312 -11.219 28.938 1 78.38 154 ASP A CA 1
ATOM 1174 C C . ASP A 1 154 ? -27.922 -10.617 29.109 1 78.38 154 ASP A C 1
ATOM 1176 O O . ASP A 1 154 ? -27.781 -9.562 29.734 1 78.38 154 ASP A O 1
ATOM 1180 N N . GLU A 1 155 ? -27.031 -11.289 28.594 1 82.62 155 GLU A N 1
ATOM 1181 C CA . GLU A 1 155 ? -25.656 -10.797 28.688 1 82.62 155 GLU A CA 1
ATOM 1182 C C . GLU A 1 155 ? -25.484 -9.5 27.922 1 82.62 155 GLU A C 1
ATOM 1184 O O . GLU A 1 155 ? -24.766 -8.602 28.359 1 82.62 155 GLU A O 1
ATOM 1189 N N . LEU A 1 156 ? -26.141 -9.438 26.812 1 84.12 156 LEU A N 1
ATOM 1190 C CA . LEU A 1 156 ? -26.062 -8.25 25.969 1 84.12 156 LEU A CA 1
ATOM 1191 C C . LEU A 1 156 ? -26.688 -7.043 26.656 1 84.12 156 LEU A C 1
ATOM 1193 O O . LEU A 1 156 ? -26.172 -5.926 26.562 1 84.12 156 LEU A O 1
ATOM 1197 N N . CYS A 1 157 ? -27.719 -7.219 27.328 1 78.25 157 CYS A N 1
ATOM 1198 C CA . CYS A 1 157 ? -28.422 -6.133 28 1 78.25 157 CYS A CA 1
ATOM 1199 C C . CYS A 1 157 ? -27.625 -5.641 29.219 1 78.25 157 CYS A C 1
ATOM 1201 O O . CYS A 1 157 ? -27.719 -4.477 29.594 1 78.25 157 CYS A O 1
ATOM 1203 N N . LYS A 1 158 ? -26.828 -6.508 29.734 1 76.81 158 LYS A N 1
ATOM 1204 C CA . LYS A 1 158 ? -25.984 -6.113 30.859 1 76.81 158 LYS A CA 1
ATOM 1205 C C . LYS A 1 158 ? -24.797 -5.281 30.391 1 76.81 158 LYS A C 1
ATOM 1207 O O . LYS A 1 158 ? -24.359 -4.371 31.094 1 76.81 158 LYS A O 1
ATOM 1212 N N . ASP A 1 159 ? -24.359 -5.57 29.188 1 78.94 159 ASP A N 1
ATOM 1213 C CA . ASP A 1 159 ? -23.141 -4.941 28.688 1 78.94 159 ASP A CA 1
ATOM 1214 C C . ASP A 1 159 ? -23.453 -3.617 27.984 1 78.94 159 ASP A C 1
ATOM 1216 O O . ASP A 1 159 ? -22.594 -2.75 27.875 1 78.94 159 ASP A O 1
ATOM 1220 N N . LEU A 1 160 ? -24.625 -3.432 27.547 1 83.44 160 LEU A N 1
ATOM 1221 C CA . LEU A 1 160 ? -25 -2.244 26.781 1 83.44 160 LEU A CA 1
ATOM 1222 C C . LEU A 1 160 ? -25.531 -1.152 27.688 1 83.44 160 LEU A C 1
ATOM 1224 O O . LEU A 1 160 ? -26.078 -1.444 28.766 1 83.44 160 LEU A O 1
ATOM 1228 N N . PRO A 1 161 ? -25.359 0.063 27.266 1 79.25 161 PRO A N 1
ATOM 1229 C CA . PRO A 1 161 ? -25.938 1.155 28.062 1 79.25 161 PRO A CA 1
ATOM 1230 C C . PRO A 1 161 ? -27.453 1.067 28.156 1 79.25 161 PRO A C 1
ATOM 1232 O O . PRO A 1 161 ? -28.109 0.617 27.219 1 79.25 161 PRO A O 1
ATOM 1235 N N . GLU A 1 162 ? -27.922 1.553 29.203 1 75.06 162 GLU A N 1
ATOM 1236 C CA . GLU A 1 162 ? -29.344 1.432 29.516 1 75.06 162 GLU A CA 1
ATOM 1237 C C . GLU A 1 162 ? -30.203 2.15 28.469 1 75.06 162 GLU A C 1
ATOM 1239 O O . GLU A 1 162 ? -31.297 1.689 28.141 1 75.06 162 GLU A O 1
ATOM 1244 N N . GLU A 1 163 ? -29.672 3.232 28.016 1 75.25 163 GLU A N 1
ATOM 1245 C CA . GLU A 1 163 ? -30.438 4.012 27.047 1 75.25 163 GLU A CA 1
ATOM 1246 C C . GLU A 1 163 ? -30.625 3.23 25.75 1 75.25 163 GLU A C 1
ATOM 1248 O O . GLU A 1 163 ? -31.688 3.33 25.109 1 75.25 163 GLU A O 1
ATOM 1253 N N . VAL A 1 164 ? -29.688 2.465 25.406 1 82.81 164 VAL A N 1
ATOM 1254 C CA . VAL A 1 164 ? -29.734 1.681 24.172 1 82.81 164 VAL A CA 1
ATOM 1255 C C . VAL A 1 164 ? -30.625 0.453 24.375 1 82.81 164 VAL A C 1
ATOM 1257 O O . VAL A 1 164 ? -31.391 0.084 23.484 1 82.81 164 VAL A O 1
ATOM 1260 N N . VAL A 1 165 ? -30.484 -0.17 25.531 1 80.94 165 VAL A N 1
ATOM 1261 C CA . VAL A 1 165 ? -31.25 -1.373 25.828 1 80.94 165 VAL A CA 1
ATOM 1262 C C . VAL A 1 165 ? -32.75 -1.044 25.844 1 80.94 165 VAL A C 1
ATOM 1264 O O . VAL A 1 165 ? -33.562 -1.823 25.359 1 80.94 165 VAL A O 1
ATOM 1267 N N . GLN A 1 166 ? -33.094 0.106 26.359 1 75.5 166 GLN A N 1
ATOM 1268 C CA . GLN A 1 166 ? -34.469 0.517 26.453 1 75.5 166 GLN A CA 1
ATOM 1269 C C . GLN A 1 166 ? -35.094 0.707 25.062 1 75.5 166 GLN A C 1
ATOM 1271 O O . GLN A 1 166 ? -36.281 0.419 24.859 1 75.5 166 GLN A O 1
ATOM 1276 N N . GLU A 1 167 ? -34.281 1.062 24.188 1 78 167 GLU A N 1
ATOM 1277 C CA . GLU A 1 167 ? -34.781 1.348 22.859 1 78 167 GLU A CA 1
ATOM 1278 C C . GLU A 1 167 ? -34.781 0.093 21.984 1 78 167 GLU A C 1
ATOM 1280 O O . GLU A 1 167 ? -35.688 -0.101 21.172 1 78 167 GLU A O 1
ATOM 1285 N N . ILE A 1 168 ? -33.844 -0.801 22.172 1 80.25 168 ILE A N 1
ATOM 1286 C CA . ILE A 1 168 ? -33.656 -1.896 21.219 1 80.25 168 ILE A CA 1
ATOM 1287 C C . ILE A 1 168 ? -34.312 -3.168 21.766 1 80.25 168 ILE A C 1
ATOM 1289 O O . ILE A 1 168 ? -34.844 -3.98 21 1 80.25 168 ILE A O 1
ATOM 1293 N N . TYR A 1 169 ? -34.156 -3.307 23.094 1 77.12 169 TYR A N 1
ATOM 1294 C CA . TYR A 1 169 ? -34.719 -4.512 23.703 1 77.12 169 TYR A CA 1
ATOM 1295 C C . TYR A 1 169 ? -35.719 -4.164 24.797 1 77.12 169 TYR A C 1
ATOM 1297 O O . TYR A 1 169 ? -35.531 -4.527 25.953 1 77.12 169 TYR A O 1
ATOM 1305 N N . PRO A 1 170 ? -36.812 -3.475 24.516 1 63.47 170 PRO A N 1
ATOM 1306 C CA . PRO A 1 170 ? -37.719 -3.018 25.562 1 63.47 170 PRO A CA 1
ATOM 1307 C C . PRO A 1 170 ? -38.344 -4.168 26.359 1 63.47 170 PRO A C 1
ATOM 1309 O O . PRO A 1 170 ? -38.531 -4.051 27.562 1 63.47 170 PRO A O 1
ATOM 1312 N N . LEU A 1 171 ? -38.656 -5.094 25.625 1 59.22 171 LEU A N 1
ATOM 1313 C CA . LEU A 1 171 ? -39.406 -6.172 26.281 1 59.22 171 LEU A CA 1
ATOM 1314 C C . LEU A 1 171 ? -38.5 -6.918 27.266 1 59.22 171 LEU A C 1
ATOM 1316 O O . LEU A 1 171 ? -38.969 -7.383 28.297 1 59.22 171 LEU A O 1
ATOM 1320 N N . HIS A 1 172 ? -37.25 -7.059 26.969 1 58.75 172 HIS A N 1
ATOM 1321 C CA . HIS A 1 172 ? -36.375 -7.789 27.875 1 58.75 172 HIS A CA 1
ATOM 1322 C C . HIS A 1 172 ? -36.188 -7.035 29.188 1 58.75 172 HIS A C 1
ATOM 1324 O O . HIS A 1 172 ? -36.094 -7.652 30.25 1 58.75 172 HIS A O 1
ATOM 1330 N N . LEU A 1 173 ? -36.156 -5.723 29.062 1 54.53 173 LEU A N 1
ATOM 1331 C CA . LEU A 1 173 ? -36.031 -4.945 30.281 1 54.53 173 LEU A CA 1
ATOM 1332 C C . LEU A 1 173 ? -37.281 -5.121 31.156 1 54.53 173 LEU A C 1
ATOM 1334 O O . LEU A 1 173 ? -37.156 -5.234 32.375 1 54.53 173 LEU A O 1
ATOM 1338 N N . ASN A 1 174 ? -38.438 -5.121 30.531 1 50 174 ASN A N 1
ATOM 1339 C CA . ASN A 1 174 ? -39.656 -5.301 31.297 1 50 174 ASN A CA 1
ATOM 1340 C C . ASN A 1 174 ? -39.719 -6.688 31.938 1 50 174 ASN A C 1
ATOM 1342 O O . ASN A 1 174 ? -40.188 -6.832 33.062 1 50 174 ASN A O 1
ATOM 1346 N N . LEU A 1 175 ? -39.188 -7.602 31.188 1 46.91 175 LEU A N 1
ATOM 1347 C CA . LEU A 1 175 ? -39.219 -8.953 31.75 1 46.91 175 LEU A CA 1
ATOM 1348 C C . LEU A 1 175 ? -38.281 -9.078 32.938 1 46.91 175 LEU A C 1
ATOM 1350 O O . LEU A 1 175 ? -38.594 -9.727 33.938 1 46.91 175 LEU A O 1
ATOM 1354 N N . ARG A 1 176 ? -37.125 -8.422 32.812 1 48.81 176 ARG A N 1
ATOM 1355 C CA . ARG A 1 176 ? -36.188 -8.445 33.938 1 48.81 176 ARG A CA 1
ATOM 1356 C C . ARG A 1 176 ? -36.719 -7.688 35.125 1 48.81 176 ARG A C 1
ATOM 1358 O O . ARG A 1 176 ? -36.531 -8.109 36.281 1 48.81 176 ARG A O 1
ATOM 1365 N N . SER A 1 177 ? -37.344 -6.516 34.844 1 48.28 177 SER A N 1
ATOM 1366 C CA . SER A 1 177 ? -37.969 -5.785 35.938 1 48.28 177 SER A CA 1
ATOM 1367 C C . SER A 1 177 ? -39.031 -6.617 36.625 1 48.28 177 SER A C 1
ATOM 1369 O O . SER A 1 177 ? -39.188 -6.555 37.844 1 48.28 177 SER A O 1
ATOM 1371 N N . TYR A 1 178 ? -39.75 -7.375 35.812 1 41.59 178 TYR A N 1
ATOM 1372 C CA . TYR A 1 178 ? -40.781 -8.227 36.406 1 41.59 178 TYR A CA 1
ATOM 1373 C C . TYR A 1 178 ? -40.125 -9.336 37.219 1 41.59 178 TYR A C 1
ATOM 1375 O O . TYR A 1 178 ? -40.625 -9.672 38.312 1 41.59 178 TYR A O 1
ATOM 1383 N N . ILE A 1 179 ? -39.031 -9.789 36.625 1 43.25 179 ILE A N 1
ATOM 1384 C CA . ILE A 1 179 ? -38.375 -10.867 37.344 1 43.25 179 ILE A CA 1
ATOM 1385 C C . ILE A 1 179 ? -37.75 -10.312 38.625 1 43.25 179 ILE A C 1
ATOM 1387 O O . ILE A 1 179 ? -37.844 -10.922 39.688 1 43.25 179 ILE A O 1
ATOM 1391 N N . ASN A 1 180 ? -37.156 -9.133 38.5 1 45 180 ASN A N 1
ATOM 1392 C CA . ASN A 1 180 ? -36.562 -8.555 39.688 1 45 180 ASN A CA 1
ATOM 1393 C C . ASN A 1 180 ? -37.656 -8.148 40.688 1 45 180 ASN A C 1
ATOM 1395 O O . ASN A 1 180 ? -37.469 -8.273 41.906 1 45 180 ASN A O 1
ATOM 1399 N N . ALA A 1 181 ? -38.75 -7.621 40.312 1 43.94 181 ALA A N 1
ATOM 1400 C CA . ALA A 1 181 ? -39.844 -7.332 41.219 1 43.94 181 ALA A CA 1
ATOM 1401 C C . ALA A 1 181 ? -40.406 -8.617 41.844 1 43.94 181 ALA A C 1
ATOM 1403 O O . ALA A 1 181 ? -40.812 -8.625 43 1 43.94 181 ALA A O 1
ATOM 1404 N N . ALA A 1 182 ? -40.469 -9.641 40.969 1 39.91 182 ALA A N 1
ATOM 1405 C CA . ALA A 1 182 ? -40.969 -10.906 41.5 1 39.91 182 ALA A CA 1
ATOM 1406 C C . ALA A 1 182 ? -39.969 -11.547 42.469 1 39.91 182 ALA A C 1
ATOM 1408 O O . ALA A 1 182 ? -40.375 -12.305 43.375 1 39.91 182 ALA A O 1
ATOM 1409 N N . GLU A 1 183 ? -38.656 -11.391 42.156 1 39.53 183 GLU A N 1
ATOM 1410 C CA . GLU A 1 183 ? -37.719 -11.992 43.062 1 39.53 183 GLU A CA 1
ATOM 1411 C C . GLU A 1 183 ? -37.812 -11.391 44.469 1 39.53 183 GLU A C 1
ATOM 1413 O O . GLU A 1 183 ? -37.312 -11.945 45.438 1 39.53 183 GLU A O 1
ATOM 1418 N N . ASP A 1 184 ? -38.219 -10.117 44.719 1 37.88 184 ASP A N 1
ATOM 1419 C CA . ASP A 1 184 ? -38.438 -9.797 46.125 1 37.88 184 ASP A CA 1
ATOM 1420 C C . ASP A 1 184 ? -39.5 -10.695 46.75 1 37.88 184 ASP A C 1
ATOM 1422 O O . ASP A 1 184 ? -39.75 -10.625 47.969 1 37.88 184 ASP A O 1
ATOM 1426 N N . SER A 1 185 ? -40.562 -11.109 46.062 1 34.53 185 SER A N 1
ATOM 1427 C CA . SER A 1 185 ? -41.438 -12.039 46.781 1 34.53 185 SER A CA 1
ATOM 1428 C C . SER A 1 185 ? -40.844 -13.438 46.844 1 34.53 185 SER A C 1
ATOM 1430 O O . SER A 1 185 ? -40.062 -13.812 45.938 1 34.53 185 SER A O 1
ATOM 1432 N N . GLU A 1 186 ? -40.75 -14.281 48 1 33.97 186 GLU A N 1
ATOM 1433 C CA . GLU A 1 186 ? -40.219 -15.57 48.438 1 33.97 186 GLU A CA 1
ATOM 1434 C C . GLU A 1 186 ? -40.344 -16.625 47.344 1 33.97 186 GLU A C 1
ATOM 1436 O O . GLU A 1 186 ? -40.031 -17.797 47.562 1 33.97 186 GLU A O 1
ATOM 1441 N N . ALA A 1 187 ? -41.469 -16.594 46.469 1 29.88 187 ALA A N 1
ATOM 1442 C CA . ALA A 1 187 ? -41.875 -17.875 45.875 1 29.88 187 ALA A CA 1
ATOM 1443 C C . ALA A 1 187 ? -40.75 -18.469 45.031 1 29.88 187 ALA A C 1
ATOM 1445 O O . ALA A 1 187 ? -39.844 -17.75 44.594 1 29.88 187 ALA A O 1
ATOM 1446 N N . THR A 1 188 ? -41.031 -19.844 44.406 1 31.34 188 THR A N 1
ATOM 1447 C CA . THR A 1 188 ? -40.312 -20.984 43.844 1 31.34 188 THR A CA 1
ATOM 1448 C C . THR A 1 188 ? -39.469 -20.547 42.656 1 31.34 188 THR A C 1
ATOM 1450 O O . THR A 1 188 ? -39.781 -19.578 41.969 1 31.34 188 THR A O 1
ATOM 1453 N N . ASP A 1 189 ? -38.312 -21.203 42.469 1 32.75 189 ASP A N 1
ATOM 1454 C CA . ASP A 1 189 ? -37.219 -21.266 41.5 1 32.75 189 ASP A CA 1
ATOM 1455 C C . ASP A 1 189 ? -37.75 -21.391 40.094 1 32.75 189 ASP A C 1
ATOM 1457 O O . ASP A 1 189 ? -38.031 -22.484 39.594 1 32.75 189 ASP A O 1
ATOM 1461 N N . VAL A 1 190 ? -38.969 -20.828 39.75 1 31.17 190 VAL A N 1
ATOM 1462 C CA . VAL A 1 190 ? -39.406 -21.094 38.375 1 31.17 190 VAL A CA 1
ATOM 1463 C C . VAL A 1 190 ? -38.25 -20.922 37.406 1 31.17 190 VAL A C 1
ATOM 1465 O O . VAL A 1 190 ? -37.594 -19.875 37.406 1 31.17 190 VAL A O 1
ATOM 1468 N N . ASN A 1 191 ? -37.562 -22.141 37.062 1 32.25 191 ASN A N 1
ATOM 1469 C CA . ASN A 1 191 ? -36.656 -22.438 35.969 1 32.25 191 ASN A CA 1
ATOM 1470 C C . ASN A 1 191 ? -37 -21.641 34.719 1 32.25 191 ASN A C 1
ATOM 1472 O O . ASN A 1 191 ? -37.875 -22.031 33.938 1 32.25 191 ASN A O 1
ATOM 1476 N N . ILE A 1 192 ? -37.125 -20.422 34.781 1 33.81 192 ILE A N 1
ATOM 1477 C CA . ILE A 1 192 ? -37.375 -19.453 33.719 1 33.81 192 ILE A CA 1
ATOM 1478 C C . ILE A 1 192 ? -36.375 -19.672 32.562 1 33.81 192 ILE A C 1
ATOM 1480 O O . ILE A 1 192 ? -36.344 -18.891 31.625 1 33.81 192 ILE A O 1
ATOM 1484 N N . SER A 1 193 ? -35.531 -20.75 32.75 1 34.12 193 SER A N 1
ATOM 1485 C CA . SER A 1 193 ? -34.438 -20.672 31.781 1 34.12 193 SER A CA 1
ATOM 1486 C C . SER A 1 193 ? -34.969 -20.844 30.359 1 34.12 193 SER A C 1
ATOM 1488 O O . SER A 1 193 ? -34.656 -20.047 29.469 1 34.12 193 SER A O 1
ATOM 1490 N N . SER A 1 194 ? -35.375 -22.156 30 1 35.75 194 SER A N 1
ATOM 1491 C CA . SER A 1 194 ? -35.594 -22.609 28.641 1 35.75 194 SER A CA 1
ATOM 1492 C C . SER A 1 194 ? -36.906 -22.078 28.078 1 35.75 194 SER A C 1
ATOM 1494 O O . SER A 1 194 ? -37.062 -21.922 26.859 1 35.75 194 SER A O 1
ATOM 1496 N N . GLU A 1 195 ? -38.031 -22 28.828 1 34.81 195 GLU A N 1
ATOM 1497 C CA . GLU A 1 195 ? -39.375 -21.672 28.344 1 34.81 195 GLU A CA 1
ATOM 1498 C C . GLU A 1 195 ? -39.469 -20.188 27.969 1 34.81 195 GLU A C 1
ATOM 1500 O O . GLU A 1 195 ? -40.188 -19.828 27.047 1 34.81 195 GLU A O 1
ATOM 1505 N N . ASN A 1 196 ? -38.812 -19.359 28.719 1 36.78 196 ASN A N 1
ATOM 1506 C CA . ASN A 1 196 ? -38.875 -17.938 28.438 1 36.78 196 ASN A CA 1
ATOM 1507 C C . ASN A 1 196 ? -38.125 -17.594 27.156 1 36.78 196 ASN A C 1
ATOM 1509 O O . ASN A 1 196 ? -38.344 -16.547 26.562 1 36.78 196 ASN A O 1
ATOM 1513 N N . ILE A 1 197 ? -37.125 -18.438 26.875 1 41.34 197 ILE A N 1
ATOM 1514 C CA . ILE A 1 197 ? -36.469 -18.281 25.578 1 41.34 197 ILE A CA 1
ATOM 1515 C C . ILE A 1 197 ? -37.469 -18.547 24.453 1 41.34 197 ILE A C 1
ATOM 1517 O O . ILE A 1 197 ? -37.469 -17.844 23.438 1 41.34 197 ILE A O 1
ATOM 1521 N N . GLY A 1 198 ? -38.375 -19.578 24.625 1 38.78 198 GLY A N 1
ATOM 1522 C CA . GLY A 1 198 ? -39.406 -19.875 23.656 1 38.78 198 GLY A CA 1
ATOM 1523 C C . GLY A 1 198 ? -40.406 -18.734 23.484 1 38.78 198 GLY A C 1
ATOM 1524 O O . GLY A 1 198 ? -40.812 -18.438 22.359 1 38.78 198 GLY A O 1
ATOM 1525 N N . ASN A 1 199 ? -40.875 -18.203 24.625 1 38.31 199 ASN A N 1
ATOM 1526 C CA . ASN A 1 199 ? -41.844 -17.109 24.531 1 38.31 199 ASN A CA 1
ATOM 1527 C C . ASN A 1 199 ? -41.219 -15.852 23.938 1 38.31 199 ASN A C 1
ATOM 1529 O O . ASN A 1 199 ? -41.938 -15.016 23.375 1 38.31 199 ASN A O 1
ATOM 1533 N N . PHE A 1 200 ? -40.031 -15.633 24.297 1 41 200 PHE A N 1
ATOM 1534 C CA . PHE A 1 200 ? -39.375 -14.5 23.672 1 41 200 PHE A CA 1
ATOM 1535 C C . PHE A 1 200 ? -39.344 -14.664 22.156 1 41 200 PHE A C 1
ATOM 1537 O O . PHE A 1 200 ? -39.594 -13.703 21.422 1 41 200 PHE A O 1
ATOM 1544 N N . ASP A 1 201 ? -39.062 -15.875 21.719 1 43.91 201 ASP A N 1
ATOM 1545 C CA . ASP A 1 201 ? -39.156 -16.109 20.281 1 43.91 201 ASP A CA 1
ATOM 1546 C C . ASP A 1 201 ? -40.562 -15.828 19.781 1 43.91 201 ASP A C 1
ATOM 1548 O O . ASP A 1 201 ? -40.75 -15.273 18.703 1 43.91 201 ASP A O 1
ATOM 1552 N N . GLN A 1 202 ? -41.562 -16.281 20.562 1 40 202 GLN A N 1
ATOM 1553 C CA . GLN A 1 202 ? -42.969 -16.141 20.172 1 40 202 GLN A CA 1
ATOM 1554 C C . GLN A 1 202 ? -43.406 -14.672 20.25 1 40 202 GLN A C 1
ATOM 1556 O O . GLN A 1 202 ? -44.156 -14.203 19.391 1 40 202 GLN A O 1
ATOM 1561 N N . ASP A 1 203 ? -43.344 -14.031 21.453 1 34.84 203 ASP A N 1
ATOM 1562 C CA . ASP A 1 203 ? -43.844 -12.68 21.672 1 34.84 203 ASP A CA 1
ATOM 1563 C C . ASP A 1 203 ? -42.969 -11.648 20.953 1 34.84 203 ASP A C 1
ATOM 1565 O O . ASP A 1 203 ? -43.344 -10.477 20.859 1 34.84 203 ASP A O 1
ATOM 1569 N N . LEU A 1 204 ? -41.5 -11.695 21.234 1 43.84 204 LEU A N 1
ATOM 1570 C CA . LEU A 1 204 ? -40.719 -10.742 20.453 1 43.84 204 LEU A CA 1
ATOM 1571 C C . LEU A 1 204 ? -41.094 -10.828 18.969 1 43.84 204 LEU A C 1
ATOM 1573 O O . LEU A 1 204 ? -41.031 -11.906 18.375 1 43.84 204 LEU A O 1
ATOM 1577 N N . GLY A 1 205 ? -41.969 -10.555 18.484 1 46.59 205 GLY A N 1
ATOM 1578 C CA . GLY A 1 205 ? -42.312 -10.539 17.078 1 46.59 205 GLY A CA 1
ATOM 1579 C C . GLY A 1 205 ? -41.156 -10.898 16.172 1 46.59 205 GLY A C 1
ATOM 1580 O O . GLY A 1 205 ? -40.031 -11.109 16.641 1 46.59 205 GLY A O 1
ATOM 1581 N N . GLU A 1 206 ? -41.219 -11.148 14.766 1 60.72 206 GLU A N 1
ATOM 1582 C CA . GLU A 1 206 ? -40.5 -11.688 13.617 1 60.72 206 GLU A CA 1
ATOM 1583 C C . GLU A 1 206 ? -39.219 -10.93 13.367 1 60.72 206 GLU A C 1
ATOM 1585 O O . GLU A 1 206 ? -38.219 -11.508 12.93 1 60.72 206 GLU A O 1
ATOM 1590 N N . ILE A 1 207 ? -38.969 -9.68 13.945 1 70.38 207 ILE A N 1
ATOM 1591 C CA . ILE A 1 207 ? -37.781 -8.93 13.539 1 70.38 207 ILE A CA 1
ATOM 1592 C C . ILE A 1 207 ? -36.875 -8.711 14.75 1 70.38 207 ILE A C 1
ATOM 1594 O O . ILE A 1 207 ? -37.312 -8.195 15.773 1 70.38 207 ILE A O 1
ATOM 1598 N N . ILE A 1 208 ? -35.625 -9.273 14.891 1 82.69 208 ILE A N 1
ATOM 1599 C CA . ILE A 1 208 ? -34.625 -9.164 15.953 1 82.69 208 ILE A CA 1
ATOM 1600 C C . ILE A 1 208 ? -33.656 -8.047 15.617 1 82.69 208 ILE A C 1
ATOM 1602 O O . ILE A 1 208 ? -33.156 -7.961 14.484 1 82.69 208 ILE A O 1
ATOM 1606 N N . ASN A 1 209 ? -33.469 -7.18 16.672 1 87.31 209 ASN A N 1
ATOM 1607 C CA . ASN A 1 209 ? -32.5 -6.105 16.531 1 87.31 209 ASN A CA 1
ATOM 1608 C C . ASN A 1 209 ? -31.078 -6.598 16.797 1 87.31 209 ASN A C 1
ATOM 1610 O O . ASN A 1 209 ? -30.844 -7.344 17.75 1 87.31 209 ASN A O 1
ATOM 1614 N N . ILE A 1 210 ? -30.141 -6.188 15.93 1 91 210 ILE A N 1
ATOM 1615 C CA . ILE A 1 210 ? -28.781 -6.707 16.078 1 91 210 ILE A CA 1
ATOM 1616 C C . ILE A 1 210 ? -27.781 -5.551 16.062 1 91 210 ILE A C 1
ATOM 1618 O O . ILE A 1 210 ? -28.125 -4.43 15.688 1 91 210 ILE A O 1
ATOM 1622 N N . ILE A 1 211 ? -26.578 -5.883 16.516 1 92.19 211 ILE A N 1
ATOM 1623 C CA . ILE A 1 211 ? -25.422 -5 16.484 1 92.19 211 ILE A CA 1
ATOM 1624 C C . ILE A 1 211 ? -24.422 -5.477 15.43 1 92.19 211 ILE A C 1
ATOM 1626 O O . ILE A 1 211 ? -24.078 -6.66 15.375 1 92.19 211 ILE A O 1
ATOM 1630 N N . VAL A 1 212 ? -24 -4.535 14.586 1 94.88 212 VAL A N 1
ATOM 1631 C CA . VAL A 1 212 ? -23.109 -4.949 13.516 1 94.88 212 VAL A CA 1
ATOM 1632 C C . VAL A 1 212 ? -21.922 -3.982 13.438 1 94.88 212 VAL A C 1
ATOM 1634 O O . VAL A 1 212 ? -22.031 -2.83 13.859 1 94.88 212 VAL A O 1
ATOM 1637 N N . SER A 1 213 ? -20.844 -4.504 12.984 1 94.88 213 SER A N 1
ATOM 1638 C CA . SER A 1 213 ? -19.688 -3.672 12.664 1 94.88 213 SER A CA 1
ATOM 1639 C C . SER A 1 213 ? -19.547 -3.479 11.156 1 94.88 213 SER A C 1
ATOM 1641 O O . SER A 1 213 ? -19.859 -4.387 10.375 1 94.88 213 SER A O 1
ATOM 1643 N N . TYR A 1 214 ? -19.109 -2.287 10.75 1 94.5 214 TYR A N 1
ATOM 1644 C CA . TYR A 1 214 ? -19.016 -1.974 9.328 1 94.5 214 TYR A CA 1
ATOM 1645 C C . TYR A 1 214 ? -17.688 -1.266 9.023 1 94.5 214 TYR A C 1
ATOM 1647 O O . TYR A 1 214 ? -17.219 -0.447 9.812 1 94.5 214 TYR A O 1
ATOM 1655 N N . ASP A 1 215 ? -17.078 -1.658 7.969 1 92.56 215 ASP A N 1
ATOM 1656 C CA . ASP A 1 215 ? -15.914 -0.984 7.406 1 92.56 215 ASP A CA 1
ATOM 1657 C C . ASP A 1 215 ? -15.797 -1.248 5.91 1 92.56 215 ASP A C 1
ATOM 1659 O O . ASP A 1 215 ? -16.312 -2.244 5.406 1 92.56 215 ASP A O 1
ATOM 1663 N N . MET A 1 216 ? -15.266 -0.277 5.258 1 92.5 216 MET A N 1
ATOM 1664 C CA . MET A 1 216 ? -15.07 -0.427 3.82 1 92.5 216 MET A CA 1
ATOM 1665 C C . MET A 1 216 ? -13.586 -0.381 3.465 1 92.5 216 MET A C 1
ATOM 1667 O O . MET A 1 216 ? -12.82 0.374 4.066 1 92.5 216 MET A O 1
ATOM 1671 N N . GLY A 1 217 ? -13.188 -1.309 2.555 1 90.81 217 GLY A N 1
ATOM 1672 C CA . GLY A 1 217 ? -11.852 -1.297 1.992 1 90.81 217 GLY A CA 1
ATOM 1673 C C . GLY A 1 217 ? -11.805 -0.792 0.562 1 90.81 217 GLY A C 1
ATOM 1674 O O . GLY A 1 217 ? -12.828 -0.792 -0.132 1 90.81 217 GLY A O 1
ATOM 1675 N N . TRP A 1 218 ? -10.578 -0.252 0.148 1 89.06 218 TRP A N 1
ATOM 1676 C CA . TRP A 1 218 ? -10.383 0.267 -1.201 1 89.06 218 TRP A CA 1
ATOM 1677 C C . TRP A 1 218 ? -9.227 -0.444 -1.894 1 89.06 218 TRP A C 1
ATOM 1679 O O . TRP A 1 218 ? -8.281 -0.896 -1.237 1 89.06 218 TRP A O 1
ATOM 1689 N N . SER A 1 219 ? -9.297 -0.521 -3.236 1 85.94 219 SER A N 1
ATOM 1690 C CA . SER A 1 219 ? -8.234 -1.169 -4 1 85.94 219 SER A CA 1
ATOM 1691 C C . SER A 1 219 ? -7.023 -0.25 -4.156 1 85.94 219 SER A C 1
ATOM 1693 O O . SER A 1 219 ? -5.891 -0.721 -4.281 1 85.94 219 SER A O 1
ATOM 1695 N N . LYS A 1 220 ? -7.273 1 -4.379 1 79.5 220 LYS A N 1
ATOM 1696 C CA . LYS A 1 220 ? -6.172 1.956 -4.453 1 79.5 220 LYS A CA 1
ATOM 1697 C C . LYS A 1 220 ? -6.184 2.9 -3.252 1 79.5 220 LYS A C 1
ATOM 1699 O O . LYS A 1 220 ? -7.234 3.424 -2.877 1 79.5 220 LYS A O 1
ATOM 1704 N N . ARG A 1 221 ? -4.996 2.838 -2.576 1 63.56 221 ARG A N 1
ATOM 1705 C CA . ARG A 1 221 ? -4.906 3.754 -1.443 1 63.56 221 ARG A CA 1
ATOM 1706 C C . ARG A 1 221 ? -4.34 5.102 -1.872 1 63.56 221 ARG A C 1
ATOM 1708 O O . ARG A 1 221 ? -3.453 5.164 -2.727 1 63.56 221 ARG A O 1
ATOM 1715 N N . GLY A 1 222 ? -5.031 6.082 -1.923 1 65.12 222 GLY A N 1
ATOM 1716 C CA . GLY A 1 222 ? -4.527 7.434 -2.096 1 65.12 222 GLY A CA 1
ATOM 1717 C C . GLY A 1 222 ? -4.789 8.328 -0.9 1 65.12 222 GLY A C 1
ATOM 1718 O O . GLY A 1 222 ? -5.633 8.016 -0.056 1 65.12 222 GLY A O 1
ATOM 1719 N N . ASN A 1 223 ? -3.809 9.062 -0.504 1 61.69 223 ASN A N 1
ATOM 1720 C CA . ASN A 1 223 ? -4 9.984 0.608 1 61.69 223 ASN A CA 1
ATOM 1721 C C . ASN A 1 223 ? -4.328 11.391 0.118 1 61.69 223 ASN A C 1
ATOM 1723 O O . ASN A 1 223 ? -3.979 11.758 -1.005 1 61.69 223 ASN A O 1
ATOM 1727 N N . GLY A 1 224 ? -5.121 11.93 0.804 1 60.12 224 GLY A N 1
ATOM 1728 C CA . GLY A 1 224 ? -5.395 13.336 0.578 1 60.12 224 GLY A CA 1
ATOM 1729 C C . GLY A 1 224 ? -6.121 13.602 -0.728 1 60.12 224 GLY A C 1
ATOM 1730 O O . GLY A 1 224 ? -7.168 13.008 -0.992 1 60.12 224 GLY A O 1
ATOM 1731 N N . ARG A 1 225 ? -5.438 14.32 -1.611 1 61.09 225 ARG A N 1
ATOM 1732 C CA . ARG A 1 225 ? -6.027 14.781 -2.865 1 61.09 225 ARG A CA 1
ATOM 1733 C C . ARG A 1 225 ? -5.918 13.711 -3.945 1 61.09 225 ARG A C 1
ATOM 1735 O O . ARG A 1 225 ? -6.633 13.758 -4.949 1 61.09 225 ARG A O 1
ATOM 1742 N N . SER A 1 226 ? -5.133 12.727 -3.551 1 70 226 SER A N 1
ATOM 1743 C CA . SER A 1 226 ? -4.902 11.711 -4.57 1 70 226 SER A CA 1
ATOM 1744 C C . SER A 1 226 ? -5.809 10.5 -4.359 1 70 226 SER A C 1
ATOM 1746 O O . SER A 1 226 ? -5.727 9.516 -5.098 1 70 226 SER A O 1
ATOM 1748 N N . TYR A 1 227 ? -6.754 10.648 -3.414 1 77.06 227 TYR A N 1
ATOM 1749 C CA . TYR A 1 227 ? -7.656 9.531 -3.145 1 77.06 227 TYR A CA 1
ATOM 1750 C C . TYR A 1 227 ? -8.68 9.383 -4.262 1 77.06 227 TYR A C 1
ATOM 1752 O O . TYR A 1 227 ? -9.594 10.195 -4.387 1 77.06 227 TYR A O 1
ATOM 1760 N N . ASP A 1 228 ? -8.562 8.406 -5.094 1 85.81 228 ASP A N 1
ATOM 1761 C CA . ASP A 1 228 ? -9.438 8.188 -6.242 1 85.81 228 ASP A CA 1
ATOM 1762 C C . ASP A 1 228 ? -9.484 6.707 -6.625 1 85.81 228 ASP A C 1
ATOM 1764 O O . ASP A 1 228 ? -9.25 6.352 -7.777 1 85.81 228 ASP A O 1
ATOM 1768 N N . SER A 1 229 ? -9.953 5.922 -5.727 1 89.94 229 SER A N 1
ATOM 1769 C CA . SER A 1 229 ? -10.031 4.488 -5.98 1 89.94 229 SER A CA 1
ATOM 1770 C C . SER A 1 229 ? -11.164 4.156 -6.949 1 89.94 229 SER A C 1
ATOM 1772 O O . SER A 1 229 ? -12.234 4.758 -6.887 1 89.94 229 SER A O 1
ATOM 1774 N N . LEU A 1 230 ? -10.977 3.199 -7.797 1 91.06 230 LEU A N 1
ATOM 1775 C CA . LEU A 1 230 ? -11.969 2.797 -8.789 1 91.06 230 LEU A CA 1
ATOM 1776 C C . LEU A 1 230 ? -12.922 1.758 -8.211 1 91.06 230 LEU A C 1
ATOM 1778 O O . LEU A 1 230 ? -13.992 1.51 -8.781 1 91.06 230 LEU A O 1
ATOM 1782 N N . ASN A 1 231 ? -12.5 1.164 -7.172 1 93.12 231 ASN A N 1
ATOM 1783 C CA . ASN A 1 231 ? -13.289 0.084 -6.578 1 93.12 231 ASN A CA 1
ATOM 1784 C C . ASN A 1 231 ? -13.266 0.148 -5.055 1 93.12 231 ASN A C 1
ATOM 1786 O O . ASN A 1 231 ? -12.273 0.57 -4.461 1 93.12 231 ASN A O 1
ATOM 1790 N N . GLY A 1 232 ? -14.414 -0.185 -4.41 1 93.56 232 GLY A N 1
ATOM 1791 C CA . GLY A 1 232 ? -14.555 -0.319 -2.971 1 93.56 232 GLY A CA 1
ATOM 1792 C C . GLY A 1 232 ? -15.359 -1.537 -2.559 1 93.56 232 GLY A C 1
ATOM 1793 O O . GLY A 1 232 ? -16.141 -2.064 -3.352 1 93.56 232 GLY A O 1
ATOM 1794 N N . TYR A 1 233 ? -15.078 -2.102 -1.451 1 95.88 233 TYR A N 1
ATOM 1795 C CA . TYR A 1 233 ? -15.773 -3.27 -0.929 1 95.88 233 TYR A CA 1
ATOM 1796 C C . TYR A 1 233 ? -16.062 -3.111 0.559 1 95.88 233 TYR A C 1
ATOM 1798 O O . TYR A 1 233 ? -15.18 -2.748 1.336 1 95.88 233 TYR A O 1
ATOM 1806 N N . GLY A 1 234 ? -17.25 -3.332 0.968 1 95.44 234 GLY A N 1
ATOM 1807 C CA . GLY A 1 234 ? -17.703 -3.193 2.346 1 95.44 234 GLY A CA 1
ATOM 1808 C C . GLY A 1 234 ? -18.531 -4.367 2.826 1 95.44 234 GLY A C 1
ATOM 1809 O O . GLY A 1 234 ? -19.156 -5.066 2.023 1 95.44 234 GLY A O 1
ATOM 1810 N N . CYS A 1 235 ? -18.406 -4.625 4.117 1 97.25 235 CYS A N 1
ATOM 1811 C CA . CYS A 1 235 ? -19.203 -5.715 4.688 1 97.25 235 CYS A CA 1
ATOM 1812 C C . CYS A 1 235 ? -19.625 -5.391 6.113 1 97.25 235 CYS A C 1
ATOM 1814 O O . CYS A 1 235 ? -19.031 -4.531 6.766 1 97.25 235 CYS A O 1
ATOM 1816 N N . ILE A 1 236 ? -20.688 -6.004 6.535 1 97 236 ILE A N 1
ATOM 1817 C CA . ILE A 1 236 ? -21.156 -5.922 7.91 1 97 236 ILE A CA 1
ATOM 1818 C C . ILE A 1 236 ? -20.922 -7.254 8.617 1 97 236 ILE A C 1
ATOM 1820 O O . ILE A 1 236 ? -21.141 -8.32 8.039 1 97 236 ILE A O 1
ATOM 1824 N N . ILE A 1 237 ? -20.422 -7.18 9.805 1 97.25 237 ILE A N 1
ATOM 1825 C CA . ILE A 1 237 ? -20.094 -8.367 10.586 1 97.25 237 ILE A CA 1
ATOM 1826 C C . ILE A 1 237 ? -20.938 -8.391 11.859 1 97.25 237 ILE A C 1
ATOM 1828 O O . ILE A 1 237 ? -21.109 -7.363 12.516 1 97.25 237 ILE A O 1
ATOM 1832 N N . GLY A 1 238 ? -21.438 -9.539 12.156 1 95.12 238 GLY A N 1
ATOM 1833 C CA . GLY A 1 238 ? -22.203 -9.688 13.383 1 95.12 238 GLY A CA 1
ATOM 1834 C C . GLY A 1 238 ? -21.359 -9.539 14.641 1 95.12 238 GLY A C 1
ATOM 1835 O O . GLY A 1 238 ? -20.219 -10 14.688 1 95.12 238 GLY A O 1
ATOM 1836 N N . PHE A 1 239 ? -21.938 -8.93 15.578 1 92.19 239 PHE A N 1
ATOM 1837 C CA . PHE A 1 239 ? -21.234 -8.625 16.812 1 92.19 239 PHE A CA 1
ATOM 1838 C C . PHE A 1 239 ? -20.922 -9.898 17.594 1 92.19 239 PHE A C 1
ATOM 1840 O O . PHE A 1 239 ? -19.859 -10.031 18.188 1 92.19 239 PHE A O 1
ATOM 1847 N N . LEU A 1 240 ? -21.75 -10.867 17.578 1 91.44 240 LEU A N 1
ATOM 1848 C CA . LEU A 1 240 ? -21.594 -12.078 18.375 1 91.44 240 LEU A CA 1
ATOM 1849 C C . LEU A 1 240 ? -20.969 -13.203 17.547 1 91.44 240 LEU A C 1
ATOM 1851 O O . LEU A 1 240 ? -20.062 -13.891 18 1 91.44 240 LEU A O 1
ATOM 1855 N N . SER A 1 241 ? -21.453 -13.344 16.344 1 92.56 241 SER A N 1
ATOM 1856 C CA . SER A 1 241 ? -20.953 -14.43 15.508 1 92.56 241 SER A CA 1
ATOM 1857 C C . SER A 1 241 ? -19.562 -14.125 15 1 92.56 241 SER A C 1
ATOM 1859 O O . SER A 1 241 ? -18.766 -15.039 14.75 1 92.56 241 SER A O 1
ATOM 1861 N N . GLY A 1 242 ? -19.297 -12.867 14.781 1 93.19 242 GLY A N 1
ATOM 1862 C CA . GLY A 1 242 ? -18.016 -12.484 14.203 1 93.19 242 GLY A CA 1
ATOM 1863 C C . GLY A 1 242 ? -17.891 -12.852 12.734 1 93.19 242 GLY A C 1
ATOM 1864 O O . GLY A 1 242 ? -16.797 -12.844 12.18 1 93.19 242 GLY A O 1
ATOM 1865 N N . LYS A 1 243 ? -18.969 -13.266 12.141 1 96.69 243 LYS A N 1
ATOM 1866 C CA . LYS A 1 243 ? -19.016 -13.641 10.734 1 96.69 243 LYS A CA 1
ATOM 1867 C C . LYS A 1 243 ? -19.672 -12.555 9.891 1 96.69 243 LYS A C 1
ATOM 1869 O O . LYS A 1 243 ? -20.406 -11.719 10.422 1 96.69 243 LYS A O 1
ATOM 1874 N N . VAL A 1 244 ? -19.375 -12.555 8.617 1 98.19 244 VAL A N 1
ATOM 1875 C CA . VAL A 1 244 ? -19.938 -11.562 7.711 1 98.19 244 VAL A CA 1
ATOM 1876 C C . VAL A 1 244 ? -21.406 -11.891 7.438 1 98.19 244 VAL A C 1
ATOM 1878 O O . VAL A 1 244 ? -21.734 -13.016 7.043 1 98.19 244 VAL A O 1
ATOM 1881 N N . LEU A 1 245 ? -22.234 -10.961 7.629 1 98.12 245 LEU A N 1
ATOM 1882 C CA . LEU A 1 245 ? -23.656 -11.164 7.426 1 98.12 245 LEU A CA 1
ATOM 1883 C C . LEU A 1 245 ? -24.062 -10.805 6 1 98.12 245 LEU A C 1
ATOM 1885 O O . LEU A 1 245 ? -24.969 -11.422 5.43 1 98.12 245 LEU A O 1
ATOM 1889 N N . ASP A 1 246 ? -23.438 -9.773 5.504 1 97.94 246 ASP A N 1
ATOM 1890 C CA . ASP A 1 246 ? -23.672 -9.336 4.129 1 97.94 246 ASP A CA 1
ATOM 1891 C C . ASP A 1 246 ? -22.516 -8.445 3.641 1 97.94 246 ASP A C 1
ATOM 1893 O O . ASP A 1 246 ? -21.672 -8.023 4.43 1 97.94 246 ASP A O 1
ATOM 1897 N N . TYR A 1 247 ? -22.469 -8.328 2.336 1 98.25 247 TYR A N 1
ATOM 1898 C CA . TYR A 1 247 ? -21.391 -7.531 1.755 1 98.25 247 TYR A CA 1
ATOM 1899 C C . TYR A 1 247 ? -21.828 -6.91 0.434 1 98.25 247 TYR A C 1
ATOM 1901 O O . TYR A 1 247 ? -22.797 -7.348 -0.173 1 98.25 247 TYR A O 1
ATOM 1909 N N . GLU A 1 248 ? -21.172 -5.836 0.037 1 96.62 248 GLU A N 1
ATOM 1910 C CA . GLU A 1 248 ? -21.438 -5.141 -1.223 1 96.62 248 GLU A CA 1
ATOM 1911 C C . GLU A 1 248 ? -20.156 -4.543 -1.795 1 96.62 248 GLU A C 1
ATOM 1913 O O . GLU A 1 248 ? -19.234 -4.211 -1.05 1 96.62 248 GLU A O 1
ATOM 1918 N N . THR A 1 249 ? -20.094 -4.543 -3.137 1 96.06 249 THR A N 1
ATOM 1919 C CA . THR A 1 249 ? -18.969 -3.945 -3.828 1 96.06 249 THR A CA 1
ATOM 1920 C C . THR A 1 249 ? -19.406 -2.754 -4.672 1 96.06 249 THR A C 1
ATOM 1922 O O . THR A 1 249 ? -20.562 -2.695 -5.113 1 96.06 249 THR A O 1
ATOM 1925 N N . CYS A 1 250 ? -18.531 -1.739 -4.809 1 94.75 250 CYS A N 1
ATOM 1926 C CA . CYS A 1 250 ? -18.75 -0.571 -5.652 1 94.75 250 CYS A CA 1
ATOM 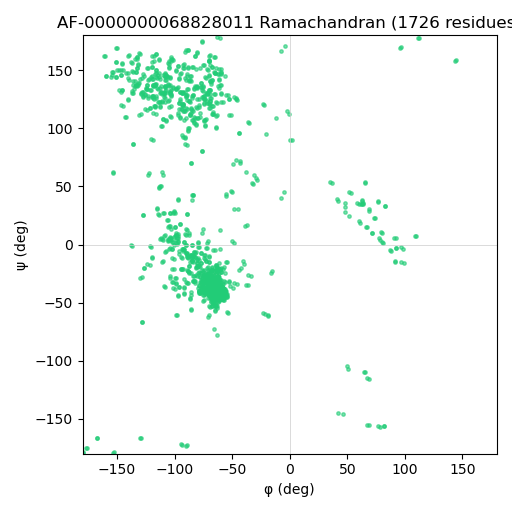1927 C C . CYS A 1 250 ? -17.672 -0.458 -6.723 1 94.75 250 CYS A C 1
ATOM 1929 O O . CYS A 1 250 ? -16.484 -0.532 -6.418 1 94.75 250 CYS A O 1
ATOM 1931 N N . ASN A 1 251 ? -18.109 -0.347 -7.938 1 95 251 ASN A N 1
ATOM 1932 C CA . ASN A 1 251 ? -17.203 -0.202 -9.062 1 95 251 ASN A CA 1
ATOM 1933 C C . ASN A 1 251 ? -17.516 1.044 -9.883 1 95 251 ASN A C 1
ATOM 1935 O O . ASN A 1 251 ? -18.672 1.287 -10.234 1 95 251 ASN A O 1
ATOM 1939 N N . ARG A 1 252 ? -16.5 1.847 -10.258 1 91.25 252 ARG A N 1
ATOM 1940 C CA . ARG A 1 252 ? -16.703 3.113 -10.953 1 91.25 252 ARG A CA 1
ATOM 1941 C C . ARG A 1 252 ? -16.281 3.01 -12.414 1 91.25 252 ARG A C 1
ATOM 1943 O O . ARG A 1 252 ? -16.5 3.936 -13.195 1 91.25 252 ARG A O 1
ATOM 1950 N N . LYS A 1 253 ? -15.719 1.896 -12.789 1 91.38 253 LYS A N 1
ATOM 1951 C CA . LYS A 1 253 ? -15.219 1.745 -14.156 1 91.38 253 LYS A CA 1
ATOM 1952 C C . LYS A 1 253 ? -15.477 0.336 -14.68 1 91.38 253 LYS A C 1
ATOM 1954 O O . LYS A 1 253 ? -15.492 -0.626 -13.906 1 91.38 253 LYS A O 1
ATOM 1959 N N . CYS A 1 254 ? -15.703 0.211 -15.93 1 92.38 254 CYS A N 1
ATOM 1960 C CA . CYS A 1 254 ? -15.867 -1.047 -16.656 1 92.38 254 CYS A CA 1
ATOM 1961 C C . CYS A 1 254 ? -15.188 -0.985 -18.016 1 92.38 254 CYS A C 1
ATOM 1963 O O . CYS A 1 254 ? -15.445 -0.072 -18.797 1 92.38 254 CYS A O 1
ATOM 1965 N N . LEU A 1 255 ? -14.328 -1.883 -18.297 1 92.69 255 LEU A N 1
ATOM 1966 C CA . LEU A 1 255 ? -13.539 -1.881 -19.516 1 92.69 255 LEU A CA 1
ATOM 1967 C C . LEU A 1 255 ? -14.438 -2.029 -20.75 1 92.69 255 LEU A C 1
ATOM 1969 O O . LEU A 1 255 ? -14.266 -1.316 -21.734 1 92.69 255 LEU A O 1
ATOM 1973 N N . LEU A 1 256 ? -15.398 -2.961 -20.719 1 92.12 256 LEU A N 1
ATOM 1974 C CA . LEU A 1 256 ? -16.266 -3.213 -21.859 1 92.12 256 LEU A CA 1
ATOM 1975 C C . LEU A 1 256 ? -17.172 -2.023 -22.125 1 92.12 256 LEU A C 1
ATOM 1977 O O . LEU A 1 256 ? -17.469 -1.695 -23.281 1 92.12 256 LEU A O 1
ATOM 1981 N N . CYS A 1 257 ? -17.641 -1.386 -21.016 1 89.31 257 CYS A N 1
ATOM 1982 C CA . CYS A 1 257 ? -18.438 -0.176 -21.188 1 89.31 257 CYS A CA 1
ATOM 1983 C C . CYS A 1 257 ? -17.609 0.936 -21.828 1 89.31 257 CYS A C 1
ATOM 1985 O O . CYS A 1 257 ? -18.109 1.664 -22.688 1 89.31 257 CYS A O 1
ATOM 1987 N N . ASP A 1 258 ? -16.344 1.08 -21.438 1 85.5 258 ASP A N 1
ATOM 1988 C CA . ASP A 1 258 ? -15.453 2.096 -21.984 1 85.5 258 ASP A CA 1
ATOM 1989 C C . ASP A 1 258 ? -15.211 1.873 -23.469 1 85.5 258 ASP A C 1
ATOM 1991 O O . ASP A 1 258 ? -14.969 2.826 -24.219 1 85.5 258 ASP A O 1
ATOM 1995 N N . LEU A 1 259 ? -15.258 0.582 -23.875 1 88.94 259 LEU A N 1
ATOM 1996 C CA . LEU A 1 259 ? -15.031 0.243 -25.266 1 88.94 259 LEU A CA 1
ATOM 1997 C C . LEU A 1 259 ? -16.312 0.42 -26.078 1 88.94 259 LEU A C 1
ATOM 1999 O O . LEU A 1 259 ? -16.312 0.197 -27.297 1 88.94 259 LEU A O 1
ATOM 2003 N N . GLY A 1 260 ? -17.484 0.72 -25.484 1 86.38 260 GLY A N 1
ATOM 2004 C CA . GLY A 1 260 ? -18.703 1.062 -26.203 1 86.38 260 GLY A CA 1
ATOM 2005 C C . GLY A 1 260 ? -19.75 -0.02 -26.125 1 86.38 260 GLY A C 1
ATOM 2006 O O . GLY A 1 260 ? -20.812 0.102 -26.75 1 86.38 260 GLY A O 1
ATOM 2007 N N . HIS A 1 261 ? -19.516 -1.089 -25.297 1 89.38 261 HIS A N 1
ATOM 2008 C CA . HIS A 1 261 ? -20.516 -2.15 -25.172 1 89.38 261 HIS A CA 1
ATOM 2009 C C . HIS A 1 261 ? -21.672 -1.713 -24.281 1 89.38 261 HIS A C 1
ATOM 2011 O O . HIS A 1 261 ? -21.469 -1.026 -23.281 1 89.38 261 HIS A O 1
ATOM 2017 N N . PRO A 1 262 ? -22.812 -2.088 -24.734 1 88.56 262 PRO A N 1
ATOM 2018 C CA . PRO A 1 262 ? -23.953 -1.804 -23.844 1 88.56 262 PRO A CA 1
ATOM 2019 C C . PRO A 1 262 ? -23.922 -2.641 -22.562 1 88.56 262 PRO A C 1
ATOM 2021 O O . PRO A 1 262 ? -23.344 -3.734 -22.547 1 88.56 262 PRO A O 1
ATOM 2024 N N . LYS A 1 263 ? -24.469 -2.207 -21.516 1 88 263 LYS A N 1
ATOM 2025 C CA . LYS A 1 263 ? -24.422 -2.846 -20.203 1 88 263 LYS A CA 1
ATOM 2026 C C . LYS A 1 263 ? -25.109 -4.215 -20.234 1 88 263 LYS A C 1
ATOM 2028 O O . LYS A 1 263 ? -24.75 -5.109 -19.469 1 88 263 LYS A O 1
ATOM 2033 N N . ASP A 1 264 ? -25.969 -4.438 -21.141 1 88.88 264 ASP A N 1
ATOM 2034 C CA . ASP A 1 264 ? -26.766 -5.664 -21.172 1 88.88 264 ASP A CA 1
ATOM 2035 C C . ASP A 1 264 ? -26.016 -6.781 -21.891 1 88.88 264 ASP A C 1
ATOM 2037 O O . ASP A 1 264 ? -26.375 -7.953 -21.781 1 88.88 264 ASP A O 1
ATOM 2041 N N . ASP A 1 265 ? -24.922 -6.516 -22.516 1 90.62 265 ASP A N 1
ATOM 2042 C CA . ASP A 1 265 ? -24.203 -7.48 -23.328 1 90.62 265 ASP A CA 1
ATOM 2043 C C . ASP A 1 265 ? -23.188 -8.258 -22.5 1 90.62 265 ASP A C 1
ATOM 2045 O O . ASP A 1 265 ? -22.609 -9.234 -22.969 1 90.62 265 ASP A O 1
ATOM 2049 N N . HIS A 1 266 ? -22.938 -7.863 -21.344 1 91.06 266 HIS A N 1
ATOM 2050 C CA . HIS A 1 266 ? -21.969 -8.516 -20.469 1 91.06 266 HIS A CA 1
ATOM 2051 C C . HIS A 1 266 ? -22.359 -8.352 -19 1 91.06 266 HIS A C 1
ATOM 2053 O O . HIS A 1 266 ? -23.344 -7.684 -18.672 1 91.06 266 HIS A O 1
ATOM 2059 N N . ASP A 1 267 ? -21.688 -9.07 -18.156 1 93.12 267 ASP A N 1
ATOM 2060 C CA . ASP A 1 267 ? -21.922 -8.922 -16.719 1 93.12 267 ASP A CA 1
ATOM 2061 C C . ASP A 1 267 ? -21.266 -7.648 -16.188 1 93.12 267 ASP A C 1
ATOM 2063 O O . ASP A 1 267 ? -20.188 -7.703 -15.586 1 93.12 267 ASP A O 1
ATOM 2067 N N . CYS A 1 268 ? -21.984 -6.559 -16.422 1 92.94 268 CYS A N 1
ATOM 2068 C CA . CYS A 1 268 ? -21.438 -5.254 -16.062 1 92.94 268 CYS A CA 1
ATOM 2069 C C . CYS A 1 268 ? -21.484 -5.043 -14.555 1 92.94 268 CYS A C 1
ATOM 2071 O O . CYS A 1 268 ? -22.531 -5.207 -13.93 1 92.94 268 CYS A O 1
ATOM 2073 N N . ARG A 1 269 ? -20.375 -4.754 -14 1 94.25 269 ARG A N 1
ATOM 2074 C CA . ARG A 1 269 ? -20.297 -4.551 -12.562 1 94.25 269 ARG A CA 1
ATOM 2075 C C . ARG A 1 269 ? -20.203 -3.064 -12.219 1 94.25 269 ARG A C 1
ATOM 2077 O O . ARG A 1 269 ? -19.969 -2.697 -11.07 1 94.25 269 ARG A O 1
ATOM 2084 N N . LEU A 1 270 ? -20.328 -2.256 -13.273 1 92.88 270 LEU A N 1
ATOM 2085 C CA . LEU A 1 270 ? -20.375 -0.818 -13.031 1 92.88 270 LEU A CA 1
ATOM 2086 C C . LEU A 1 270 ? -21.672 -0.439 -12.297 1 92.88 270 LEU A C 1
ATOM 2088 O O . LEU A 1 270 ? -22.75 -0.532 -12.867 1 92.88 270 LEU A O 1
ATOM 2092 N N . ASN A 1 271 ? -21.578 0.015 -10.992 1 91.25 271 ASN A N 1
ATOM 2093 C CA . ASN A 1 271 ? -22.781 0.254 -10.203 1 91.25 271 ASN A CA 1
ATOM 2094 C C . ASN A 1 271 ? -22.688 1.549 -9.406 1 91.25 271 ASN A C 1
ATOM 2096 O O . ASN A 1 271 ? -23.562 1.863 -8.609 1 91.25 271 ASN A O 1
ATOM 2100 N N . PHE A 1 272 ? -21.547 2.238 -9.516 1 91.5 272 PHE A N 1
ATOM 2101 C CA . PHE A 1 272 ? -21.391 3.447 -8.719 1 91.5 272 PHE A CA 1
ATOM 2102 C C . PHE A 1 272 ? -20.875 4.602 -9.578 1 91.5 272 PHE A C 1
ATOM 2104 O O . PHE A 1 272 ? -19.922 4.445 -10.328 1 91.5 272 PHE A O 1
ATOM 2111 N N . GLN A 1 273 ? -21.359 5.742 -9.484 1 84.12 273 GLN A N 1
ATOM 2112 C CA . GLN A 1 273 ? -21 6.898 -10.297 1 84.12 273 GLN A CA 1
ATOM 2113 C C . GLN A 1 273 ? -20.469 8.039 -9.43 1 84.12 273 GLN A C 1
ATOM 2115 O O . GLN A 1 273 ? -19.875 8.992 -9.938 1 84.12 273 GLN A O 1
ATOM 2120 N N . GLY A 1 274 ? -20.406 7.957 -8.156 1 85 274 GLY A N 1
ATOM 2121 C CA . GLY A 1 274 ? -19.938 9.031 -7.289 1 85 274 GLY A CA 1
ATOM 2122 C C . GLY A 1 274 ? -18.438 8.992 -7.039 1 85 274 GLY A C 1
ATOM 2123 O O . GLY A 1 274 ? -17.703 8.367 -7.797 1 85 274 GLY A O 1
ATOM 2124 N N . SER A 1 275 ? -18.016 9.859 -6.141 1 84.5 275 SER A N 1
ATOM 2125 C CA . SER A 1 275 ? -16.594 9.914 -5.785 1 84.5 275 SER A CA 1
ATOM 2126 C C . SER A 1 275 ? -16.172 8.68 -4.992 1 84.5 275 SER A C 1
ATOM 2128 O O . SER A 1 275 ? -17.031 7.965 -4.453 1 84.5 275 SER A O 1
ATOM 2130 N N . ALA A 1 276 ? -14.914 8.43 -5.027 1 88.44 276 ALA A N 1
ATOM 2131 C CA . ALA A 1 276 ? -14.383 7.305 -4.266 1 88.44 276 ALA A CA 1
ATOM 2132 C C . ALA A 1 276 ? -14.742 7.426 -2.787 1 88.44 276 ALA A C 1
ATOM 2134 O O . ALA A 1 276 ? -15.008 6.426 -2.121 1 88.44 276 ALA A O 1
ATOM 2135 N N . LYS A 1 277 ? -14.844 8.594 -2.23 1 84.19 277 LYS A N 1
ATOM 2136 C CA . LYS A 1 277 ? -15.117 8.828 -0.816 1 84.19 277 LYS A CA 1
ATOM 2137 C C . LYS A 1 277 ? -16.578 8.539 -0.48 1 84.19 277 LYS A C 1
ATOM 2139 O O . LYS A 1 277 ? -16.891 8.195 0.659 1 84.19 277 LYS A O 1
ATOM 2144 N N . ALA A 1 278 ? -17.422 8.664 -1.422 1 85.94 278 ALA A N 1
ATOM 2145 C CA . ALA A 1 278 ? -18.859 8.5 -1.196 1 85.94 278 ALA A CA 1
ATOM 2146 C C . ALA A 1 278 ? -19.25 7.027 -1.201 1 85.94 278 ALA A C 1
ATOM 2148 O O . ALA A 1 278 ? -20.359 6.672 -0.772 1 85.94 278 ALA A O 1
ATOM 2149 N N . MET A 1 279 ? -18.375 6.195 -1.588 1 90.69 279 MET A N 1
ATOM 2150 C CA . MET A 1 279 ? -18.688 4.766 -1.655 1 90.69 279 MET A CA 1
ATOM 2151 C C . MET A 1 279 ? -18.953 4.203 -0.266 1 90.69 279 MET A C 1
ATOM 2153 O O . MET A 1 279 ? -19.875 3.402 -0.09 1 90.69 279 MET A O 1
ATOM 2157 N N . GLU A 1 280 ? -18.219 4.617 0.694 1 90.56 280 GLU A N 1
ATOM 2158 C CA . GLU A 1 280 ? -18.297 4.043 2.033 1 90.56 280 GLU A CA 1
ATOM 2159 C C . GLU A 1 280 ? -19.641 4.316 2.676 1 90.56 280 GLU A C 1
ATOM 2161 O O . GLU A 1 280 ? -20.312 3.395 3.146 1 90.56 280 GLU A O 1
ATOM 2166 N N . PRO A 1 281 ? -20.109 5.625 2.719 1 88.19 281 PRO A N 1
ATOM 2167 C CA . PRO A 1 281 ? -21.422 5.871 3.305 1 88.19 281 PRO A CA 1
ATOM 2168 C C . PRO A 1 281 ? -22.562 5.238 2.498 1 88.19 281 PRO A C 1
ATOM 2170 O O . PRO A 1 281 ? -23.547 4.781 3.072 1 88.19 281 PRO A O 1
ATOM 2173 N N . THR A 1 282 ? -22.438 5.199 1.211 1 89 282 THR A N 1
ATOM 2174 C CA . THR A 1 282 ? -23.484 4.645 0.368 1 89 282 THR A CA 1
ATOM 2175 C C . THR A 1 282 ? -23.656 3.152 0.636 1 89 282 THR A C 1
ATOM 2177 O O . THR A 1 282 ? -24.781 2.674 0.812 1 89 282 THR A O 1
ATOM 2180 N N . VAL A 1 283 ? -22.578 2.447 0.681 1 94 283 VAL A N 1
ATOM 2181 C CA . VAL A 1 283 ? -22.625 1.006 0.906 1 94 283 VAL A CA 1
ATOM 2182 C C . VAL A 1 283 ? -23.078 0.723 2.338 1 94 283 VAL A C 1
ATOM 2184 O O . VAL A 1 283 ? -23.828 -0.217 2.582 1 94 283 VAL A O 1
ATOM 2187 N N . GLY A 1 284 ? -22.547 1.493 3.236 1 93.19 284 GLY A N 1
ATOM 2188 C CA . GLY A 1 284 ? -23 1.338 4.613 1 93.19 284 GLY A CA 1
ATOM 2189 C C . GLY A 1 284 ? -24.5 1.469 4.777 1 93.19 284 GLY A C 1
ATOM 2190 O O . GLY A 1 284 ? -25.125 0.668 5.477 1 93.19 284 GLY A O 1
ATOM 2191 N N . ALA A 1 285 ? -25.062 2.475 4.145 1 90.38 285 ALA A N 1
ATOM 2192 C CA . ALA A 1 285 ? -26.5 2.697 4.219 1 90.38 285 ALA A CA 1
ATOM 2193 C C . ALA A 1 285 ? -27.266 1.567 3.535 1 90.38 285 ALA A C 1
ATOM 2195 O O . ALA A 1 285 ? -28.312 1.126 4.027 1 90.38 285 ALA A O 1
ATOM 2196 N N . SER A 1 286 ? -26.734 1.128 2.465 1 92.94 286 SER A N 1
ATOM 2197 C CA . SER A 1 286 ? -27.391 0.044 1.734 1 92.94 286 SER A CA 1
ATOM 2198 C C . SER A 1 286 ? -27.391 -1.246 2.547 1 92.94 286 SER A C 1
ATOM 2200 O O . SER A 1 286 ? -28.422 -1.922 2.645 1 92.94 286 SER A O 1
ATOM 2202 N N . LEU A 1 287 ? -26.297 -1.628 3.166 1 95.44 287 LEU A N 1
ATOM 2203 C CA . LEU A 1 287 ? -26.156 -2.877 3.908 1 95.44 287 LEU A CA 1
ATOM 2204 C C . LEU A 1 287 ? -26.953 -2.828 5.207 1 95.44 287 LEU A C 1
ATOM 2206 O O . LEU A 1 287 ? -27.547 -3.826 5.613 1 95.44 287 LEU A O 1
ATOM 2210 N N . ALA A 1 288 ? -26.938 -1.732 5.863 1 93 288 ALA A N 1
ATOM 2211 C CA . ALA A 1 288 ? -27.609 -1.621 7.156 1 93 288 ALA A CA 1
ATOM 2212 C C . ALA A 1 288 ? -29.125 -1.523 6.98 1 93 288 ALA A C 1
ATOM 2214 O O . ALA A 1 288 ? -29.891 -2.096 7.766 1 93 288 ALA A O 1
ATOM 2215 N N . ASN A 1 289 ? -29.594 -0.833 5.93 1 89.44 289 ASN A N 1
ATOM 2216 C CA . ASN A 1 289 ? -31.016 -0.53 5.812 1 89.44 289 ASN A CA 1
ATOM 2217 C C . ASN A 1 289 ? -31.703 -1.468 4.828 1 89.44 289 ASN A C 1
ATOM 2219 O O . ASN A 1 289 ? -32.906 -1.764 4.977 1 89.44 289 ASN A O 1
ATOM 2223 N N . ASN A 1 290 ? -31.031 -1.936 3.789 1 89.56 290 ASN A N 1
ATOM 2224 C CA . ASN A 1 290 ? -31.734 -2.6 2.693 1 89.56 290 ASN A CA 1
ATOM 2225 C C . ASN A 1 290 ? -31.125 -3.967 2.389 1 89.56 290 ASN A C 1
ATOM 2227 O O . ASN A 1 290 ? -31.266 -4.473 1.273 1 89.56 290 ASN A O 1
ATOM 2231 N N . SER A 1 291 ? -30.516 -4.598 3.266 1 92.88 291 SER A N 1
ATOM 2232 C CA . SER A 1 291 ? -29.938 -5.906 3.002 1 92.88 291 SER A CA 1
ATOM 2233 C C . SER A 1 291 ? -31.016 -6.965 2.809 1 92.88 291 SER A C 1
ATOM 2235 O O . SER A 1 291 ? -31.828 -7.199 3.703 1 92.88 291 SER A O 1
ATOM 2237 N N . PRO A 1 292 ? -31.062 -7.621 1.685 1 91.38 292 PRO A N 1
ATOM 2238 C CA . PRO A 1 292 ? -32.062 -8.68 1.467 1 91.38 292 PRO A CA 1
ATOM 2239 C C . PRO A 1 292 ? -31.828 -9.891 2.375 1 91.38 292 PRO A C 1
ATOM 2241 O O . PRO A 1 292 ? -32.781 -10.531 2.801 1 91.38 292 PRO A O 1
ATOM 2244 N N . ILE A 1 293 ? -30.625 -10.195 2.701 1 94.56 293 ILE A N 1
ATOM 2245 C CA . ILE A 1 293 ? -30.297 -11.344 3.543 1 94.56 293 ILE A CA 1
ATOM 2246 C C . ILE A 1 293 ? -30.812 -11.102 4.961 1 94.56 293 ILE A C 1
ATOM 2248 O O . ILE A 1 293 ? -31.391 -11.992 5.578 1 94.56 293 ILE A O 1
ATOM 2252 N N . LEU A 1 294 ? -30.547 -9.891 5.473 1 93.25 294 LEU A N 1
ATOM 2253 C CA . LEU A 1 294 ? -31 -9.57 6.82 1 93.25 294 LEU A CA 1
ATOM 2254 C C . LEU A 1 294 ? -32.531 -9.555 6.887 1 93.25 294 LEU A C 1
ATOM 2256 O O . LEU A 1 294 ? -33.125 -10.016 7.867 1 93.25 294 LEU A O 1
ATOM 2260 N N . LYS A 1 295 ? -33.219 -9.078 5.844 1 87.88 295 LYS A N 1
ATOM 2261 C CA . LYS A 1 295 ? -34.688 -9.039 5.805 1 87.88 295 LYS A CA 1
ATOM 2262 C C . LYS A 1 295 ? -35.281 -10.445 5.77 1 87.88 295 LYS A C 1
ATOM 2264 O O . LYS A 1 295 ? -36.25 -10.727 6.445 1 87.88 295 LYS A O 1
ATOM 2269 N N . GLU A 1 296 ? -34.656 -11.273 5.016 1 89.56 296 GLU A N 1
ATOM 2270 C CA . GLU A 1 296 ? -35.125 -12.656 4.91 1 89.56 296 GLU A CA 1
ATOM 2271 C C . GLU A 1 296 ? -34.938 -13.398 6.234 1 89.56 296 GLU A C 1
ATOM 2273 O O . GLU A 1 296 ? -35.75 -14.273 6.562 1 89.56 296 GLU A O 1
ATOM 2278 N N . SER A 1 297 ? -33.969 -13.102 7.012 1 90.5 297 SER A N 1
ATOM 2279 C CA . SER A 1 297 ? -33.688 -13.781 8.273 1 90.5 297 SER A CA 1
ATOM 2280 C C . SER A 1 297 ? -34.375 -13.094 9.438 1 90.5 297 SER A C 1
ATOM 2282 O O . SER A 1 297 ? -34.219 -13.5 10.594 1 90.5 297 SER A O 1
ATOM 2284 N N . GLY A 1 298 ? -35.031 -11.969 9.18 1 87.38 298 GLY A N 1
ATOM 2285 C CA . GLY A 1 298 ? -35.75 -11.25 10.219 1 87.38 298 GLY A CA 1
ATOM 2286 C C . GLY A 1 298 ? -34.844 -10.461 11.148 1 87.38 298 GLY A C 1
ATOM 2287 O O . GLY A 1 298 ? -35.062 -10.453 12.359 1 87.38 298 GLY A O 1
ATOM 2288 N N . LEU A 1 299 ? -33.875 -9.93 10.617 1 91.38 299 LEU A N 1
ATOM 2289 C CA . LEU A 1 299 ? -32.906 -9.148 11.406 1 91.38 299 LEU A CA 1
ATOM 2290 C C . LEU A 1 299 ? -32.969 -7.676 11.016 1 91.38 299 LEU A C 1
ATOM 2292 O O . LEU A 1 299 ? -33.219 -7.344 9.852 1 91.38 299 LEU A O 1
ATOM 2296 N N . GLN A 1 300 ? -32.719 -6.828 12.016 1 88.88 300 GLN A N 1
ATOM 2297 C CA . GLN A 1 300 ? -32.688 -5.387 11.797 1 88.88 300 GLN A CA 1
ATOM 2298 C C . GLN A 1 300 ? -31.5 -4.758 12.531 1 88.88 300 GLN A C 1
ATOM 2300 O O . GLN A 1 300 ? -31.281 -5.039 13.711 1 88.88 300 GLN A O 1
ATOM 2305 N N . VAL A 1 301 ? -30.828 -3.961 11.82 1 93 301 VAL A N 1
ATOM 2306 C CA . VAL A 1 301 ? -29.656 -3.316 12.406 1 93 301 VAL A CA 1
ATOM 2307 C C . VAL A 1 301 ? -30.078 -2.076 13.188 1 93 301 VAL A C 1
ATOM 2309 O O . VAL A 1 301 ? -30.766 -1.2 12.648 1 93 301 VAL A O 1
ATOM 2312 N N . ARG A 1 302 ? -29.641 -1.987 14.422 1 89.5 302 ARG A N 1
ATOM 2313 C CA . ARG A 1 302 ? -29.984 -0.835 15.25 1 89.5 302 ARG A CA 1
ATOM 2314 C C . ARG A 1 302 ? -28.734 -0.192 15.836 1 89.5 302 ARG A C 1
ATOM 2316 O O . ARG A 1 302 ? -28.766 0.954 16.281 1 89.5 302 ARG A O 1
ATOM 2323 N N . VAL A 1 303 ? -27.719 -0.934 15.859 1 90.88 303 VAL A N 1
ATOM 2324 C CA . VAL A 1 303 ? -26.469 -0.406 16.359 1 90.88 303 VAL A CA 1
ATOM 2325 C C . VAL A 1 303 ? -25.344 -0.655 15.344 1 90.88 303 VAL A C 1
ATOM 2327 O O . VAL A 1 303 ? -25.172 -1.78 14.875 1 90.88 303 VAL A O 1
ATOM 2330 N N . LEU A 1 304 ? -24.609 0.393 15.07 1 91.44 304 LEU A N 1
ATOM 2331 C CA . LEU A 1 304 ? -23.516 0.31 14.117 1 91.44 304 LEU A CA 1
ATOM 2332 C C . LEU A 1 304 ? -22.188 0.63 14.789 1 91.44 304 LEU A C 1
ATOM 2334 O O . LEU A 1 304 ? -22.062 1.648 15.469 1 91.44 304 LEU A O 1
ATOM 2338 N N . ILE A 1 305 ? -21.266 -0.282 14.594 1 91.5 305 ILE A N 1
ATOM 2339 C CA . ILE A 1 305 ? -19.906 -0.077 15.102 1 91.5 305 ILE A CA 1
ATOM 2340 C C . ILE A 1 305 ? -18.984 0.299 13.953 1 91.5 305 ILE A C 1
ATOM 2342 O O . ILE A 1 305 ? -18.953 -0.366 12.922 1 91.5 305 ILE A O 1
ATOM 2346 N N . GLY A 1 306 ? -18.172 1.324 14.039 1 87.38 306 GLY A N 1
ATOM 2347 C CA . GLY A 1 306 ? -17.25 1.716 12.984 1 87.38 306 GLY A CA 1
ATOM 2348 C C . GLY A 1 306 ? -16.375 2.895 13.367 1 87.38 306 GLY A C 1
ATOM 2349 O O . GLY A 1 306 ? -16.359 3.311 14.531 1 87.38 306 GLY A O 1
ATOM 2350 N N . ASP A 1 307 ? -15.633 3.305 12.422 1 83 307 ASP A N 1
ATOM 2351 C CA . ASP A 1 307 ? -14.758 4.449 12.656 1 83 307 ASP A CA 1
ATOM 2352 C C . ASP A 1 307 ? -15.523 5.766 12.492 1 83 307 ASP A C 1
ATOM 2354 O O . ASP A 1 307 ? -16.656 5.773 12.023 1 83 307 ASP A O 1
ATOM 2358 N N . GLU A 1 308 ? -14.969 6.758 13.008 1 74.44 308 GLU A N 1
ATOM 2359 C CA . GLU A 1 308 ? -15.617 8.062 12.961 1 74.44 308 GLU A CA 1
ATOM 2360 C C . GLU A 1 308 ? -15.117 8.891 11.781 1 74.44 308 GLU A C 1
ATOM 2362 O O . GLU A 1 308 ? -15.359 10.102 11.719 1 74.44 308 GLU A O 1
ATOM 2367 N N . ASP A 1 309 ? -14.539 8.258 10.875 1 73.12 309 ASP A N 1
ATOM 2368 C CA . ASP A 1 309 ? -13.898 9.008 9.797 1 73.12 309 ASP A CA 1
ATOM 2369 C C . ASP A 1 309 ? -14.805 9.109 8.578 1 73.12 309 ASP A C 1
ATOM 2371 O O . ASP A 1 309 ? -14.406 9.633 7.535 1 73.12 309 ASP A O 1
ATOM 2375 N N . SER A 1 310 ? -15.969 8.586 8.688 1 74.62 310 SER A N 1
ATOM 2376 C CA . SER A 1 310 ? -16.875 8.625 7.547 1 74.62 310 SER A CA 1
ATOM 2377 C C . SER A 1 310 ? -18.266 9.094 7.965 1 74.62 310 SER A C 1
ATOM 2379 O O . SER A 1 310 ? -18.609 9.062 9.148 1 74.62 310 SER A O 1
ATOM 2381 N N . SER A 1 311 ? -18.984 9.516 6.918 1 75.38 311 SER A N 1
ATOM 2382 C CA . SER A 1 311 ? -20.359 9.953 7.152 1 75.38 311 SER A CA 1
ATOM 2383 C C . SER A 1 311 ? -21.344 8.789 7.047 1 75.38 311 SER A C 1
ATOM 2385 O O . SER A 1 311 ? -22.5 8.977 6.652 1 75.38 311 SER A O 1
ATOM 2387 N N . THR A 1 312 ? -20.844 7.676 7.305 1 84.38 312 THR A N 1
ATOM 2388 C CA . THR A 1 312 ? -21.641 6.465 7.145 1 84.38 312 THR A CA 1
ATOM 2389 C C . THR A 1 312 ? -22.859 6.492 8.062 1 84.38 312 THR A C 1
ATOM 2391 O O . THR A 1 312 ? -23.969 6.156 7.648 1 84.38 312 THR A O 1
ATOM 2394 N N . ILE A 1 313 ? -22.672 6.898 9.289 1 82.75 313 ILE A N 1
ATOM 2395 C CA . ILE A 1 313 ? -23.766 6.879 10.25 1 82.75 313 ILE A CA 1
ATOM 2396 C C . ILE A 1 313 ? -24.859 7.848 9.805 1 82.75 313 ILE A C 1
ATOM 2398 O O . ILE A 1 313 ? -26.047 7.559 9.945 1 82.75 313 ILE A O 1
ATOM 2402 N N . SER A 1 314 ? -24.422 8.992 9.305 1 78.62 314 SER A N 1
ATOM 2403 C CA . SER A 1 314 ? -25.391 9.969 8.82 1 78.62 314 SER A CA 1
ATOM 2404 C C . SER A 1 314 ? -26.188 9.422 7.637 1 78.62 314 SER A C 1
ATOM 2406 O O . SER A 1 314 ? -27.391 9.641 7.539 1 78.62 314 SER A O 1
ATOM 2408 N N . ALA A 1 315 ? -25.547 8.758 6.82 1 82.81 315 ALA A N 1
ATOM 2409 C CA . ALA A 1 315 ? -26.203 8.164 5.656 1 82.81 315 ALA A CA 1
ATOM 2410 C C . ALA A 1 315 ? -27.172 7.066 6.07 1 82.81 315 ALA A C 1
ATOM 2412 O O . ALA A 1 315 ? -28.266 6.941 5.5 1 82.81 315 ALA A O 1
ATOM 2413 N N . VAL A 1 316 ? -26.766 6.281 7.008 1 86.75 316 VAL A N 1
ATOM 2414 C CA . VAL A 1 316 ? -27.609 5.188 7.488 1 86.75 316 VAL A CA 1
ATOM 2415 C C . VAL A 1 316 ? -28.859 5.754 8.164 1 86.75 316 VAL A C 1
ATOM 2417 O O . VAL A 1 316 ? -29.969 5.266 7.949 1 86.75 316 VAL A O 1
ATOM 2420 N N . ARG A 1 317 ? -28.688 6.73 8.992 1 81.5 317 ARG A N 1
ATOM 2421 C CA . ARG A 1 317 ? -29.797 7.34 9.719 1 81.5 317 ARG A CA 1
ATOM 2422 C C . ARG A 1 317 ? -30.766 8.023 8.766 1 81.5 317 ARG A C 1
ATOM 2424 O O . ARG A 1 317 ? -31.969 8.031 9.008 1 81.5 317 ARG A O 1
ATOM 2431 N N . LYS A 1 318 ? -30.281 8.547 7.656 1 73.75 318 LYS A N 1
ATOM 2432 C CA . LYS A 1 318 ? -31.125 9.211 6.664 1 73.75 318 LYS A CA 1
ATOM 2433 C C . LYS A 1 318 ? -32 8.203 5.938 1 73.75 318 LYS A C 1
ATOM 2435 O O . LYS A 1 318 ? -33.125 8.547 5.504 1 73.75 318 LYS A O 1
ATOM 2440 N N . GLY A 1 319 ? -31.578 7.012 5.91 1 75.44 319 GLY A N 1
ATOM 2441 C CA . GLY A 1 319 ? -32.281 6.004 5.137 1 75.44 319 GLY A CA 1
ATOM 2442 C C . GLY A 1 319 ? -33.312 5.23 5.957 1 75.44 319 GLY A C 1
ATOM 2443 O O . GLY A 1 319 ? -34.031 4.395 5.418 1 75.44 319 GLY A O 1
ATOM 2444 N N . THR A 1 320 ? -33.312 5.527 7.234 1 75.19 320 THR A N 1
ATOM 2445 C CA . THR A 1 320 ? -34.25 4.781 8.078 1 75.19 320 THR A CA 1
ATOM 2446 C C . THR A 1 320 ? -34.938 5.707 9.07 1 75.19 320 THR A C 1
ATOM 2448 O O . THR A 1 320 ? -34.406 6.773 9.406 1 75.19 320 THR A O 1
ATOM 2451 N N . THR A 1 321 ? -36.125 5.27 9.531 1 67.62 321 THR A N 1
ATOM 2452 C CA . THR A 1 321 ? -36.875 6.027 10.516 1 67.62 321 THR A CA 1
ATOM 2453 C C . THR A 1 321 ? -36.562 5.547 11.93 1 67.62 321 THR A C 1
ATOM 2455 O O . THR A 1 321 ? -36.875 6.234 12.906 1 67.62 321 THR A O 1
ATOM 2458 N N . LYS A 1 322 ? -35.938 4.516 11.945 1 73.44 322 LYS A N 1
ATOM 2459 C CA . LYS A 1 322 ? -35.594 3.969 13.258 1 73.44 322 LYS A CA 1
ATOM 2460 C C . LYS A 1 322 ? -34.312 4.613 13.812 1 73.44 322 LYS A C 1
ATOM 2462 O O . LYS A 1 322 ? -33.5 5.121 13.055 1 73.44 322 LYS A O 1
ATOM 2467 N N . THR A 1 323 ? -34.281 4.617 15.062 1 80.12 323 THR A N 1
ATOM 2468 C CA . THR A 1 323 ? -33.094 5.172 15.719 1 80.12 323 THR A CA 1
ATOM 2469 C C . THR A 1 323 ? -31.922 4.211 15.617 1 80.12 323 THR A C 1
ATOM 2471 O O . THR A 1 323 ? -32.031 3.037 15.969 1 80.12 323 THR A O 1
ATOM 2474 N N . ILE A 1 324 ? -30.906 4.711 15.016 1 86.88 324 ILE A N 1
ATOM 2475 C CA . ILE A 1 324 ? -29.688 3.918 14.898 1 86.88 324 ILE A CA 1
ATOM 2476 C C . ILE A 1 324 ? -28.609 4.484 15.82 1 86.88 324 ILE A C 1
ATOM 2478 O O . ILE A 1 324 ? -28.297 5.68 15.766 1 86.88 324 ILE A O 1
ATOM 2482 N N . PHE A 1 325 ? -28.062 3.633 16.656 1 84.88 325 PHE A N 1
ATOM 2483 C CA . PHE A 1 325 ? -27 4.047 17.562 1 84.88 325 PHE A CA 1
ATOM 2484 C C . PHE A 1 325 ? -25.641 3.756 16.953 1 84.88 325 PHE A C 1
ATOM 2486 O O . PHE A 1 325 ? -25.484 2.811 16.172 1 84.88 325 PHE A O 1
ATOM 2493 N N . LYS A 1 326 ? -24.688 4.57 17.25 1 86.88 326 LYS A N 1
ATOM 2494 C CA . LYS A 1 326 ? -23.328 4.391 16.75 1 86.88 326 LYS A CA 1
ATOM 2495 C C . LYS A 1 326 ? -22.344 4.188 17.906 1 86.88 326 LYS A C 1
ATOM 2497 O O . LYS A 1 326 ? -22.344 4.965 18.859 1 86.88 326 LYS A O 1
ATOM 2502 N N . PHE A 1 327 ? -21.641 3.121 17.797 1 86.88 327 PHE A N 1
ATOM 2503 C CA . PHE A 1 327 ? -20.516 2.904 18.688 1 86.88 327 PHE A CA 1
ATOM 2504 C C . PHE A 1 327 ? -19.203 3.064 17.953 1 86.88 327 PHE A C 1
ATOM 2506 O O . PHE A 1 327 ? -19.031 2.566 16.828 1 86.88 327 PHE A O 1
ATOM 2513 N N . SER A 1 328 ? -18.328 3.783 18.516 1 84.56 328 SER A N 1
ATOM 2514 C CA . SER A 1 328 ? -17.031 4.031 17.891 1 84.56 328 SER A CA 1
ATOM 2515 C C . SER A 1 328 ? -16.047 2.926 18.219 1 84.56 328 SER A C 1
ATOM 2517 O O . SER A 1 328 ? -16.047 2.395 19.328 1 84.56 328 SER A O 1
ATOM 2519 N N . ASP A 1 329 ? -15.25 2.674 17.234 1 84.81 329 ASP A N 1
ATOM 2520 C CA . ASP A 1 329 ? -14.18 1.694 17.406 1 84.81 329 ASP A CA 1
ATOM 2521 C C . ASP A 1 329 ? -13.109 2.211 18.359 1 84.81 329 ASP A C 1
ATOM 2523 O O . ASP A 1 329 ? -12.664 3.354 18.25 1 84.81 329 ASP A O 1
ATOM 2527 N N . LYS A 1 330 ? -12.727 1.409 19.25 1 80.19 330 LYS A N 1
ATOM 2528 C CA . LYS A 1 330 ? -11.773 1.778 20.281 1 80.19 330 LYS A CA 1
ATOM 2529 C C . LYS A 1 330 ? -10.422 2.143 19.688 1 80.19 330 LYS A C 1
ATOM 2531 O O . LYS A 1 330 ? -9.789 3.113 20.109 1 80.19 330 LYS A O 1
ATOM 2536 N N . ASN A 1 331 ? -9.984 1.396 18.703 1 78.94 331 ASN A N 1
ATOM 2537 C CA . ASN A 1 331 ? -8.664 1.622 18.141 1 78.94 331 ASN A CA 1
ATOM 2538 C C . ASN A 1 331 ? -8.609 2.924 17.344 1 78.94 331 ASN A C 1
ATOM 2540 O O . ASN A 1 331 ? -7.625 3.658 17.406 1 78.94 331 ASN A O 1
ATOM 2544 N N . HIS A 1 332 ? -9.57 3.145 16.609 1 79.44 332 HIS A N 1
ATOM 2545 C CA . HIS A 1 332 ? -9.617 4.383 15.828 1 79.44 332 HIS A CA 1
ATOM 2546 C C . HIS A 1 332 ? -9.727 5.598 16.75 1 79.44 332 HIS A C 1
ATOM 2548 O O . HIS A 1 332 ? -9.172 6.656 16.453 1 79.44 332 HIS A O 1
ATOM 2554 N N . LEU A 1 333 ? -10.461 5.43 17.797 1 77.62 333 LEU A N 1
ATOM 2555 C CA . LEU A 1 333 ? -10.57 6.5 18.781 1 77.62 333 LEU A CA 1
ATOM 2556 C C . LEU A 1 333 ? -9.219 6.797 19.422 1 77.62 333 LEU A C 1
ATOM 2558 O O . LEU A 1 333 ? -8.836 7.961 19.562 1 77.62 333 LEU A O 1
ATOM 2562 N N . GLN A 1 334 ? -8.633 5.758 19.734 1 81.44 334 GLN A N 1
ATOM 2563 C CA . GLN A 1 334 ? -7.316 5.922 20.344 1 81.44 334 GLN A CA 1
ATOM 2564 C C . GLN A 1 334 ? -6.344 6.598 19.375 1 81.44 334 GLN A C 1
ATOM 2566 O O . GLN A 1 334 ? -5.504 7.398 19.797 1 81.44 334 GLN A O 1
ATOM 2571 N N . ARG A 1 335 ? -6.457 6.262 18.172 1 81.06 335 ARG A N 1
ATOM 2572 C CA . ARG A 1 335 ? -5.582 6.879 17.188 1 81.06 335 ARG A CA 1
ATOM 2573 C C . ARG A 1 335 ? -5.863 8.367 17.047 1 81.06 335 ARG A C 1
ATOM 2575 O O . ARG A 1 335 ? -4.938 9.18 16.953 1 81.06 335 ARG A O 1
ATOM 2582 N N . SER A 1 336 ? -7.133 8.695 16.984 1 79.69 336 SER A N 1
ATOM 2583 C CA . SER A 1 336 ? -7.508 10.102 16.906 1 79.69 336 SER A CA 1
ATOM 2584 C C . SER A 1 336 ? -7.066 10.867 18.156 1 79.69 336 SER A C 1
ATOM 2586 O O . SER A 1 336 ? -6.598 12 18.047 1 79.69 336 SER A O 1
ATOM 2588 N N . PHE A 1 337 ? -7.305 10.219 19.234 1 84.94 337 PHE A N 1
ATOM 2589 C CA . PHE A 1 337 ? -6.879 10.797 20.5 1 84.94 337 PHE A CA 1
ATOM 2590 C C . PHE A 1 337 ? -5.371 11.016 20.516 1 84.94 337 PHE A C 1
ATOM 2592 O O . PHE A 1 337 ? -4.891 12.062 20.953 1 84.94 337 PHE A O 1
ATOM 2599 N N . ASN A 1 338 ? -4.676 10.102 19.969 1 85.19 338 ASN A N 1
ATOM 2600 C CA . ASN A 1 338 ? -3.225 10.211 19.906 1 85.19 338 ASN A CA 1
ATOM 2601 C C . ASN A 1 338 ? -2.789 11.359 19 1 85.19 338 ASN A C 1
ATOM 2603 O O . ASN A 1 338 ? -1.823 12.062 19.297 1 85.19 338 ASN A O 1
ATOM 2607 N N . THR A 1 339 ? -3.434 11.469 17.953 1 83.31 339 THR A N 1
ATOM 2608 C CA . THR A 1 339 ? -3.113 12.539 17.016 1 83.31 339 THR A CA 1
ATOM 2609 C C . THR A 1 339 ? -3.311 13.906 17.656 1 83.31 339 THR A C 1
ATOM 2611 O O . THR A 1 339 ? -2.512 14.82 17.453 1 83.31 339 THR A O 1
ATOM 2614 N N . ASP A 1 340 ? -4.363 14.016 18.406 1 82.81 340 ASP A N 1
ATOM 2615 C CA . ASP A 1 340 ? -4.621 15.266 19.109 1 82.81 340 ASP A CA 1
ATOM 2616 C C . ASP A 1 340 ? -3.549 15.531 20.172 1 82.81 340 ASP A C 1
ATOM 2618 O O . ASP A 1 340 ? -3.121 16.672 20.359 1 82.81 340 ASP A O 1
ATOM 2622 N N . LEU A 1 341 ? -3.188 14.484 20.844 1 87 341 LEU A N 1
ATOM 2623 C CA . LEU A 1 341 ? -2.168 14.633 21.875 1 87 341 LEU A CA 1
ATOM 2624 C C . LEU A 1 341 ? -0.829 15.031 21.266 1 87 341 LEU A C 1
ATOM 2626 O O . LEU A 1 341 ? -0.125 15.891 21.797 1 87 341 LEU A O 1
ATOM 2630 N N . TYR A 1 342 ? -0.552 14.453 20.188 1 82.81 342 TYR A N 1
ATOM 2631 C CA . TYR A 1 342 ? 0.72 14.773 19.547 1 82.81 342 TYR A CA 1
ATOM 2632 C C . TYR A 1 342 ? 0.69 16.172 18.938 1 82.81 342 TYR A C 1
ATOM 2634 O O . TYR A 1 342 ? 1.729 16.828 18.828 1 82.81 342 TYR A O 1
ATOM 2642 N N . GLY A 1 343 ? -0.444 16.609 18.547 1 81.62 343 GLY A N 1
ATOM 2643 C CA . GLY A 1 343 ? -0.591 17.984 18.094 1 81.62 343 GLY A CA 1
ATOM 2644 C C . GLY A 1 343 ? -0.227 19 19.156 1 81.62 343 GLY A C 1
ATOM 2645 O O . GLY A 1 343 ? 0.272 20.094 18.828 1 81.62 343 GLY A O 1
ATOM 2646 N N . LEU A 1 344 ? -0.422 18.672 20.375 1 82.69 344 LEU A N 1
ATOM 2647 C CA . LEU A 1 344 ? -0.119 19.562 21.484 1 82.69 344 LEU A CA 1
ATOM 2648 C C . LEU A 1 344 ? 1.379 19.594 21.766 1 82.69 344 LEU A C 1
ATOM 2650 O O . LEU A 1 344 ? 1.875 20.516 22.422 1 82.69 344 LEU A O 1
ATOM 2654 N N . ARG A 1 345 ? 2.055 18.625 21.219 1 78.5 345 ARG A N 1
ATOM 2655 C CA . ARG A 1 345 ? 3.498 18.578 21.438 1 78.5 345 ARG A CA 1
ATOM 2656 C C . ARG A 1 345 ? 4.199 19.75 20.766 1 78.5 345 ARG A C 1
ATOM 2658 O O . ARG A 1 345 ? 5.285 20.156 21.188 1 78.5 345 ARG A O 1
ATOM 2665 N N . VAL A 1 346 ? 3.576 20.25 19.766 1 70.06 346 VAL A N 1
ATOM 2666 C CA . VAL A 1 346 ? 4.176 21.328 19 1 70.06 346 VAL A CA 1
ATOM 2667 C C . VAL A 1 346 ? 4.129 22.625 19.812 1 70.06 346 VAL A C 1
ATOM 2669 O O . VAL A 1 346 ? 5.098 23.391 19.844 1 70.06 346 VAL A O 1
ATOM 2672 N N . SER A 1 347 ? 3.031 22.828 20.531 1 70.44 347 SER A N 1
ATOM 2673 C CA . SER A 1 347 ? 2.807 24.094 21.203 1 70.44 347 SER A CA 1
ATOM 2674 C C . SER A 1 347 ? 3.141 24.016 22.688 1 70.44 347 SER A C 1
ATOM 2676 O O . SER A 1 347 ? 3.354 25.031 23.344 1 70.44 347 SER A O 1
ATOM 2678 N N . HIS A 1 348 ? 3.143 22.797 23.203 1 77.69 348 HIS A N 1
ATOM 2679 C CA . HIS A 1 348 ? 3.334 22.656 24.641 1 77.69 348 HIS A CA 1
ATOM 2680 C C . HIS A 1 348 ? 4.551 21.797 24.953 1 77.69 348 HIS A C 1
ATOM 2682 O O . HIS A 1 348 ? 4.527 20.578 24.75 1 77.69 348 HIS A O 1
ATOM 2688 N N . ASN A 1 349 ? 5.387 22.281 25.5 1 69.12 349 ASN A N 1
ATOM 2689 C CA . ASN A 1 349 ? 6.68 21.656 25.734 1 69.12 349 ASN A CA 1
ATOM 2690 C C . ASN A 1 349 ? 6.566 20.484 26.703 1 69.12 349 ASN A C 1
ATOM 2692 O O . ASN A 1 349 ? 7.324 19.516 26.609 1 69.12 349 ASN A O 1
ATOM 2696 N N . GLU A 1 350 ? 5.641 20.609 27.719 1 80.62 350 GLU A N 1
ATOM 2697 C CA . GLU A 1 350 ? 5.469 19.531 28.688 1 80.62 350 GLU A CA 1
ATOM 2698 C C . GLU A 1 350 ? 5.039 18.234 28.016 1 80.62 350 GLU A C 1
ATOM 2700 O O . GLU A 1 350 ? 5.277 17.156 28.547 1 80.62 350 GLU A O 1
ATOM 2705 N N . MET A 1 351 ? 4.5 18.344 26.844 1 85.38 351 MET A N 1
ATOM 2706 C CA . MET A 1 351 ? 4 17.188 26.125 1 85.38 351 MET A CA 1
ATOM 2707 C C . MET A 1 351 ? 5.137 16.453 25.422 1 85.38 351 MET A C 1
ATOM 2709 O O . MET A 1 351 ? 4.988 15.281 25.047 1 85.38 351 MET A O 1
ATOM 2713 N N . LYS A 1 352 ? 6.152 17.094 25.234 1 73.56 352 LYS A N 1
ATOM 2714 C CA . LYS A 1 352 ? 7.289 16.5 24.547 1 73.56 352 LYS A CA 1
ATOM 2715 C C . LYS A 1 352 ? 8.062 15.562 25.453 1 73.56 352 LYS A C 1
ATOM 2717 O O . LYS A 1 352 ? 8.875 14.758 25 1 73.56 352 LYS A O 1
ATOM 2722 N N . LYS A 1 353 ? 7.598 15.617 26.734 1 69.31 353 LYS A N 1
ATOM 2723 C CA . LYS A 1 353 ? 8.25 14.75 27.719 1 69.31 353 LYS A CA 1
ATOM 2724 C C . LYS A 1 353 ? 7.941 13.281 27.438 1 69.31 353 LYS A C 1
ATOM 2726 O O . LYS A 1 353 ? 6.855 12.953 26.953 1 69.31 353 LYS A O 1
ATOM 2731 N N . LYS A 1 354 ? 8.945 12.383 27.562 1 69.25 354 LYS A N 1
ATOM 2732 C CA . LYS A 1 354 ? 8.781 10.961 27.281 1 69.25 354 LYS A CA 1
ATOM 2733 C C . LYS A 1 354 ? 7.707 10.344 28.172 1 69.25 354 LYS A C 1
ATOM 2735 O O . LYS A 1 354 ? 7.691 10.57 29.391 1 69.25 354 LYS A O 1
ATOM 2740 N N . GLY A 1 355 ? 6.855 9.688 27.734 1 76.31 355 GLY A N 1
ATOM 2741 C CA . GLY A 1 355 ? 5.883 8.883 28.453 1 76.31 355 GLY A CA 1
ATOM 2742 C C . GLY A 1 355 ? 4.605 9.633 28.766 1 76.31 355 GLY A C 1
ATOM 2743 O O . GLY A 1 355 ? 3.648 9.055 29.281 1 76.31 355 GLY A O 1
ATOM 2744 N N . VAL A 1 356 ? 4.73 10.922 28.625 1 84 356 VAL A N 1
ATOM 2745 C CA . VAL A 1 356 ? 3.553 11.695 29 1 84 356 VAL A CA 1
ATOM 2746 C C . VAL A 1 356 ? 2.369 11.305 28.109 1 84 356 VAL A C 1
ATOM 2748 O O . VAL A 1 356 ? 1.286 10.992 28.625 1 84 356 VAL A O 1
ATOM 2751 N N . VAL A 1 357 ? 2.637 11.289 26.859 1 85.62 357 VAL A N 1
ATOM 2752 C CA . VAL A 1 357 ? 1.553 10.961 25.938 1 85.62 357 VAL A CA 1
ATOM 2753 C C . VAL A 1 357 ? 1.079 9.531 26.188 1 85.62 357 VAL A C 1
ATOM 2755 O O . VAL A 1 357 ? -0.124 9.258 26.188 1 85.62 357 VAL A O 1
ATOM 2758 N N . GLU A 1 358 ? 1.998 8.625 26.453 1 83 358 GLU A N 1
ATOM 2759 C CA . GLU A 1 358 ? 1.648 7.23 26.703 1 83 358 GLU A CA 1
ATOM 2760 C C . GLU A 1 358 ? 0.844 7.094 28 1 83 358 GLU A C 1
ATOM 2762 O O . GLU A 1 358 ? -0.08 6.281 28.078 1 83 358 GLU A O 1
ATOM 2767 N N . HIS A 1 359 ? 1.238 7.855 28.938 1 85.69 359 HIS A N 1
ATOM 2768 C CA . HIS A 1 359 ? 0.525 7.805 30.219 1 85.69 359 HIS A CA 1
ATOM 2769 C C . HIS A 1 359 ? -0.901 8.328 30.062 1 85.69 359 HIS A C 1
ATOM 2771 O O . HIS A 1 359 ? -1.837 7.754 30.625 1 85.69 359 HIS A O 1
ATOM 2777 N N . ILE A 1 360 ? -0.986 9.398 29.406 1 88.56 360 ILE A N 1
ATOM 2778 C CA . ILE A 1 360 ? -2.316 9.961 29.203 1 88.56 360 ILE A CA 1
ATOM 2779 C C . ILE A 1 360 ? -3.191 8.961 28.453 1 88.56 360 ILE A C 1
ATOM 2781 O O . ILE A 1 360 ? -4.367 8.797 28.781 1 88.56 360 ILE A O 1
ATOM 2785 N N . ARG A 1 361 ? -2.564 8.32 27.547 1 87.38 361 ARG A N 1
ATOM 2786 C CA . ARG A 1 361 ? -3.275 7.293 26.781 1 87.38 361 ARG A CA 1
ATOM 2787 C C . ARG A 1 361 ? -3.725 6.152 27.688 1 87.38 361 ARG A C 1
ATOM 2789 O O . ARG A 1 361 ? -4.836 5.637 27.547 1 87.38 361 ARG A O 1
ATOM 2796 N N . LYS A 1 362 ? -2.898 5.758 28.516 1 84.31 362 LYS A N 1
ATOM 2797 C CA . LYS A 1 362 ? -3.215 4.68 29.453 1 84.31 362 LYS A CA 1
ATOM 2798 C C . LYS A 1 362 ? -4.367 5.074 30.375 1 84.31 362 LYS A C 1
ATOM 2800 O O . LYS A 1 362 ? -5.219 4.242 30.703 1 84.31 362 LYS A O 1
ATOM 2805 N N . CYS A 1 363 ? -4.309 6.281 30.781 1 84.88 363 CYS A N 1
ATOM 2806 C CA . CYS A 1 363 ? -5.379 6.762 31.641 1 84.88 363 CYS A CA 1
ATOM 2807 C C . CYS A 1 363 ? -6.73 6.684 30.938 1 84.88 363 CYS A C 1
ATOM 2809 O O . CYS A 1 363 ? -7.723 6.27 31.531 1 84.88 363 CYS A O 1
ATOM 2811 N N . LEU A 1 364 ? -6.695 7.059 29.75 1 86.62 364 LEU A N 1
ATOM 2812 C CA . LEU A 1 364 ? -7.938 6.988 28.984 1 86.62 364 LEU A CA 1
ATOM 2813 C C . LEU A 1 364 ? -8.391 5.539 28.812 1 86.62 364 LEU A C 1
ATOM 2815 O O . LEU A 1 364 ? -9.578 5.234 28.969 1 86.62 364 LEU A O 1
ATOM 2819 N N . SER A 1 365 ? -7.449 4.691 28.5 1 84.38 365 SER A N 1
ATOM 2820 C CA . SER A 1 365 ? -7.781 3.285 28.281 1 84.38 365 SER A CA 1
ATOM 2821 C C . SER A 1 365 ? -8.352 2.656 29.562 1 84.38 365 SER A C 1
ATOM 2823 O O . SER A 1 365 ? -9.273 1.846 29.5 1 84.38 365 SER A O 1
ATOM 2825 N N . TYR A 1 366 ? -7.852 3.031 30.656 1 82.44 366 TYR A N 1
ATOM 2826 C CA . TYR A 1 366 ? -8.336 2.52 31.938 1 82.44 366 TYR A CA 1
ATOM 2827 C C . TYR A 1 366 ? -9.719 3.059 32.25 1 82.44 366 TYR A C 1
ATOM 2829 O O . TYR A 1 366 ? -10.562 2.342 32.812 1 82.44 366 TYR A O 1
ATOM 2837 N N . ALA A 1 367 ? -9.852 4.293 31.969 1 83.25 367 ALA A N 1
ATOM 2838 C CA . ALA A 1 367 ? -11.156 4.895 32.219 1 83.25 367 ALA A CA 1
ATOM 2839 C C . ALA A 1 367 ? -12.242 4.199 31.391 1 83.25 367 ALA A C 1
ATOM 2841 O O . ALA A 1 367 ? -13.344 3.957 31.875 1 83.25 367 ALA A O 1
ATOM 2842 N N . ILE A 1 368 ? -11.922 3.814 30.234 1 82.62 368 ILE A N 1
ATOM 2843 C CA . ILE A 1 368 ? -12.875 3.148 29.359 1 82.62 368 ILE A CA 1
ATOM 2844 C C . ILE A 1 368 ? -13.109 1.718 29.844 1 82.62 368 ILE A C 1
ATOM 2846 O O . ILE A 1 368 ? -14.25 1.245 29.875 1 82.62 368 ILE A O 1
ATOM 2850 N N . ALA A 1 369 ? -12.062 1.021 30.234 1 80.88 369 ALA A N 1
ATOM 2851 C CA . ALA A 1 369 ? -12.148 -0.378 30.641 1 80.88 369 ALA A CA 1
ATOM 2852 C C . ALA A 1 369 ? -12.93 -0.521 31.953 1 80.88 369 ALA A C 1
ATOM 2854 O O . ALA A 1 369 ? -13.672 -1.488 32.125 1 80.88 369 ALA A O 1
ATOM 2855 N N . GLN A 1 370 ? -12.781 0.421 32.812 1 78.75 370 GLN A N 1
ATOM 2856 C CA . GLN A 1 370 ? -13.398 0.335 34.125 1 78.75 370 GLN A CA 1
ATOM 2857 C C . GLN A 1 370 ? -14.867 0.737 34.062 1 78.75 370 GLN A C 1
ATOM 2859 O O . GLN A 1 370 ? -15.664 0.335 34.938 1 78.75 370 GLN A O 1
ATOM 2864 N N . ASN A 1 371 ? -15.203 1.529 33.156 1 79.12 371 ASN A N 1
ATOM 2865 C CA . ASN A 1 371 ? -16.578 2.014 33.062 1 79.12 371 ASN A CA 1
ATOM 2866 C C . ASN A 1 371 ? -17.266 1.487 31.797 1 79.12 371 ASN A C 1
ATOM 2868 O O . ASN A 1 371 ? -17.875 2.258 31.062 1 79.12 371 ASN A O 1
ATOM 2872 N N . LYS A 1 372 ? -17.125 0.229 31.641 1 80.25 372 LYS A N 1
ATOM 2873 C CA . LYS A 1 372 ? -17.781 -0.367 30.484 1 80.25 372 LYS A CA 1
ATOM 2874 C C . LYS A 1 372 ? -19.297 -0.36 30.625 1 80.25 372 LYS A C 1
ATOM 2876 O O . LYS A 1 372 ? -19.828 -0.816 31.641 1 80.25 372 LYS A O 1
ATOM 2881 N N . GLY A 1 373 ? -19.953 0.21 29.719 1 76.81 373 GLY A N 1
ATOM 2882 C CA . GLY A 1 373 ? -21.406 0.194 29.703 1 76.81 373 GLY A CA 1
ATOM 2883 C C . GLY A 1 373 ? -22.016 1.335 30.484 1 76.81 373 GLY A C 1
ATOM 2884 O O . GLY A 1 373 ? -23.25 1.495 30.5 1 76.81 373 GLY A O 1
ATOM 2885 N N . LYS A 1 374 ? -21.188 2.139 31.172 1 80.44 374 LYS A N 1
ATOM 2886 C CA . LYS A 1 374 ? -21.688 3.246 31.984 1 80.44 374 LYS A CA 1
ATOM 2887 C C . LYS A 1 374 ? -21.297 4.59 31.375 1 80.44 374 LYS A C 1
ATOM 2889 O O . LYS A 1 374 ? -20.172 5.07 31.578 1 80.44 374 LYS A O 1
ATOM 2894 N N . ASN A 1 375 ? -22.219 5.215 30.719 1 81.56 375 ASN A N 1
ATOM 2895 C CA . ASN A 1 375 ? -21.953 6.441 29.984 1 81.56 375 ASN A CA 1
ATOM 2896 C C . ASN A 1 375 ? -21.641 7.605 30.906 1 81.56 375 ASN A C 1
ATOM 2898 O O . ASN A 1 375 ? -20.641 8.305 30.719 1 81.56 375 ASN A O 1
ATOM 2902 N N . ARG A 1 376 ? -22.438 7.84 31.922 1 78.31 376 ARG A N 1
ATOM 2903 C CA . ARG A 1 376 ? -22.281 8.992 32.812 1 78.31 376 ARG A CA 1
ATOM 2904 C C . ARG A 1 376 ? -20.984 8.891 33.625 1 78.31 376 ARG A C 1
ATOM 2906 O O . ARG A 1 376 ? -20.281 9.883 33.812 1 78.31 376 ARG A O 1
ATOM 2913 N N . GLU A 1 377 ? -20.688 7.703 34.031 1 81.88 377 GLU A N 1
ATOM 2914 C CA . GLU A 1 377 ? -19.484 7.5 34.812 1 81.88 377 GLU A CA 1
ATOM 2915 C C . GLU A 1 377 ? -18.234 7.656 33.969 1 81.88 377 GLU A C 1
ATOM 2917 O O . GLU A 1 377 ? -17.219 8.18 34.438 1 81.88 377 GLU A O 1
ATOM 2922 N N . LEU A 1 378 ? -18.328 7.195 32.812 1 86.06 378 LEU A N 1
ATOM 2923 C CA . LEU A 1 378 ? -17.188 7.336 31.906 1 86.06 378 LEU A CA 1
ATOM 2924 C C . LEU A 1 378 ? -16.922 8.805 31.609 1 86.06 378 LEU A C 1
ATOM 2926 O O . LEU A 1 378 ? -15.766 9.242 31.578 1 86.06 378 LEU A O 1
ATOM 2930 N N . ALA A 1 379 ? -17.938 9.578 31.328 1 84.69 379 ALA A N 1
ATOM 2931 C CA . ALA A 1 379 ? -17.781 11 31.047 1 84.69 379 ALA A CA 1
ATOM 2932 C C . ALA A 1 379 ? -17.141 11.719 32.219 1 84.69 379 ALA A C 1
ATOM 2934 O O . ALA A 1 379 ? -16.25 12.555 32.062 1 84.69 379 ALA A O 1
ATOM 2935 N N . ALA A 1 380 ? -17.609 11.359 33.375 1 82.62 380 ALA A N 1
ATOM 2936 C CA . ALA A 1 380 ? -17.078 11.969 34.594 1 82.62 380 ALA A CA 1
ATOM 2937 C C . ALA A 1 380 ? -15.609 11.586 34.781 1 82.62 380 ALA A C 1
ATOM 2939 O O . ALA A 1 380 ? -14.797 12.422 35.188 1 82.62 380 ALA A O 1
ATOM 2940 N N . ALA A 1 381 ? -15.352 10.352 34.5 1 86 381 ALA A N 1
ATOM 2941 C CA . ALA A 1 381 ? -13.977 9.883 34.656 1 86 381 ALA A CA 1
ATOM 2942 C C . ALA A 1 381 ? -13.047 10.586 33.656 1 86 381 ALA A C 1
ATOM 2944 O O . ALA A 1 381 ? -11.906 10.906 34 1 86 381 ALA A O 1
ATOM 2945 N N . MET A 1 382 ? -13.445 10.781 32.469 1 88 382 MET A N 1
ATOM 2946 C CA . MET A 1 382 ? -12.641 11.438 31.453 1 88 382 MET A CA 1
ATOM 2947 C C . MET A 1 382 ? -12.367 12.891 31.828 1 88 382 MET A C 1
ATOM 2949 O O . MET A 1 382 ? -11.258 13.383 31.625 1 88 382 MET A O 1
ATOM 2953 N N . LEU A 1 383 ? -13.359 13.531 32.375 1 85.56 383 LEU A N 1
ATOM 2954 C CA . LEU A 1 383 ? -13.211 14.938 32.75 1 85.56 383 LEU A CA 1
ATOM 2955 C C . LEU A 1 383 ? -12.289 15.07 33.938 1 85.56 383 LEU A C 1
ATOM 2957 O O . LEU A 1 383 ? -11.703 16.125 34.188 1 85.56 383 LEU A O 1
ATOM 2961 N N . ALA A 1 384 ? -12.156 14.008 34.688 1 86.06 384 ALA A N 1
ATOM 2962 C CA . ALA A 1 384 ? -11.328 14.031 35.875 1 86.06 384 ALA A CA 1
ATOM 2963 C C . ALA A 1 384 ? -9.867 13.766 35.562 1 86.06 384 ALA A C 1
ATOM 2965 O O . ALA A 1 384 ? -8.977 14.047 36.375 1 86.06 384 ALA A O 1
ATOM 2966 N N . ILE A 1 385 ? -9.602 13.289 34.344 1 88.5 385 ILE A N 1
ATOM 2967 C CA . ILE A 1 385 ? -8.242 12.875 34 1 88.5 385 ILE A CA 1
ATOM 2968 C C . ILE A 1 385 ? -7.32 14.094 34 1 88.5 385 ILE A C 1
ATOM 2970 O O . ILE A 1 385 ? -6.23 14.055 34.562 1 88.5 385 ILE A O 1
ATOM 2974 N N . PRO A 1 386 ? -7.766 15.219 33.281 1 87.38 386 PRO A N 1
ATOM 2975 C CA . PRO A 1 386 ? -6.883 16.375 33.344 1 87.38 386 PRO A CA 1
ATOM 2976 C C . PRO A 1 386 ? -6.629 16.859 34.75 1 87.38 386 PRO A C 1
ATOM 2978 O O . PRO A 1 386 ? -5.508 17.25 35.094 1 87.38 386 PRO A O 1
ATOM 2981 N N . ASP A 1 387 ? -7.617 16.812 35.562 1 82.62 387 ASP A N 1
ATOM 2982 C CA . ASP A 1 387 ? -7.457 17.219 36.938 1 82.62 387 ASP A CA 1
ATOM 2983 C C . ASP A 1 387 ? -6.473 16.297 37.656 1 82.62 387 ASP A C 1
ATOM 2985 O O . ASP A 1 387 ? -5.637 16.766 38.438 1 82.62 387 ASP A O 1
ATOM 2989 N N . HIS A 1 388 ? -6.652 15.062 37.469 1 83.25 388 HIS A N 1
ATOM 2990 C CA . HIS A 1 388 ? -5.754 14.078 38.062 1 83.25 388 HIS A CA 1
ATOM 2991 C C . HIS A 1 388 ? -4.309 14.328 37.625 1 83.25 388 HIS A C 1
ATOM 2993 O O . HIS A 1 388 ? -3.393 14.219 38.438 1 83.25 388 HIS A O 1
ATOM 2999 N N . LEU A 1 389 ? -4.098 14.688 36.438 1 87 389 LEU A N 1
ATOM 3000 C CA . LEU A 1 389 ? -2.76 14.914 35.906 1 87 389 LEU A CA 1
ATOM 3001 C C . LEU A 1 389 ? -2.135 16.172 36.5 1 87 389 LEU A C 1
ATOM 3003 O O . LEU A 1 389 ? -0.91 16.297 36.531 1 87 389 LEU A O 1
ATOM 3007 N N . PHE A 1 390 ? -2.984 17.141 36.938 1 83.12 390 PHE A N 1
ATOM 3008 C CA . PHE A 1 390 ? -2.504 18.391 37.5 1 83.12 390 PHE A CA 1
ATOM 3009 C C . PHE A 1 390 ? -2.662 18.391 39.031 1 83.12 390 PHE A C 1
ATOM 3011 O O . PHE A 1 390 ? -2.719 19.453 39.656 1 83.12 390 PHE A O 1
ATOM 3018 N N . ASN A 1 391 ? -2.869 17.266 39.625 1 78.38 391 ASN A N 1
ATOM 3019 C CA . ASN A 1 391 ? -2.873 16.984 41.062 1 78.38 391 ASN A CA 1
ATOM 3020 C C . ASN A 1 391 ? -4.125 17.531 41.719 1 78.38 391 ASN A C 1
ATOM 3022 O O . ASN A 1 391 ? -4.078 17.938 42.906 1 78.38 391 ASN A O 1
ATOM 3026 N N . HIS A 1 392 ? -5.145 17.734 41.031 1 77.81 392 HIS A N 1
ATOM 3027 C CA . HIS A 1 392 ? -6.453 18.047 41.562 1 77.81 392 HIS A CA 1
ATOM 3028 C C . HIS A 1 392 ? -7.301 16.797 41.75 1 77.81 392 HIS A C 1
ATOM 3030 O O . HIS A 1 392 ? -7.984 16.375 40.812 1 77.81 392 HIS A O 1
ATOM 3036 N N . HIS A 1 393 ? -7.328 16.141 42.906 1 75.31 393 HIS A N 1
ATOM 3037 C CA . HIS A 1 393 ? -7.926 14.82 43.094 1 75.31 393 HIS A CA 1
ATOM 3038 C C . HIS A 1 393 ? -9.336 14.93 43.656 1 75.31 393 HIS A C 1
ATOM 3040 O O . HIS A 1 393 ? -9.945 13.914 44 1 75.31 393 HIS A O 1
ATOM 3046 N N . GLU A 1 394 ? -9.805 16.109 43.688 1 70 394 GLU A N 1
ATOM 3047 C CA . GLU A 1 394 ? -11.117 16.312 44.312 1 70 394 GLU A CA 1
ATOM 3048 C C . GLU A 1 394 ? -12.211 15.609 43.5 1 70 394 GLU A C 1
ATOM 3050 O O . GLU A 1 394 ? -13.156 15.062 44.062 1 70 394 GLU A O 1
ATOM 3055 N N . ASN A 1 395 ? -12.016 15.516 42.156 1 69 395 ASN A N 1
ATOM 3056 C CA . ASN A 1 395 ? -13.062 14.992 41.281 1 69 395 ASN A CA 1
ATOM 3057 C C . ASN A 1 395 ? -12.727 13.586 40.812 1 69 395 ASN A C 1
ATOM 3059 O O . ASN A 1 395 ? -13.391 13.07 39.906 1 69 395 ASN A O 1
ATOM 3063 N N . CYS A 1 396 ? -11.633 12.828 41.188 1 72.62 396 CYS A N 1
ATOM 3064 C CA . CYS A 1 396 ? -11.18 11.555 40.625 1 72.62 396 CYS A CA 1
ATOM 3065 C C . CYS A 1 396 ? -12.062 10.406 41.094 1 72.62 396 CYS A C 1
ATOM 3067 O O . CYS A 1 396 ? -12.031 9.32 40.5 1 72.62 396 CYS A O 1
ATOM 3069 N N . GLY A 1 397 ? -13.156 10.602 41.656 1 62.72 397 GLY A N 1
ATOM 3070 C CA . GLY A 1 397 ? -14.047 9.539 42.125 1 62.72 397 GLY A CA 1
ATOM 3071 C C . GLY A 1 397 ? -13.312 8.398 42.812 1 62.72 397 GLY A C 1
ATOM 3072 O O . GLY A 1 397 ? -12.32 8.625 43.5 1 62.72 397 GLY A O 1
ATOM 3073 N N . SER A 1 398 ? -13.82 7.004 42.656 1 60.84 398 SER A N 1
ATOM 3074 C CA . SER A 1 398 ? -13.32 5.848 43.406 1 60.84 398 SER A CA 1
ATOM 3075 C C . SER A 1 398 ? -12.141 5.199 42.688 1 60.84 398 SER A C 1
ATOM 3077 O O . SER A 1 398 ? -11.484 4.316 43.25 1 60.84 398 SER A O 1
ATOM 3079 N N . TRP A 1 399 ? -11.969 5.66 41.406 1 61 399 TRP A N 1
ATOM 3080 C CA . TRP A 1 399 ? -10.938 4.926 40.688 1 61 399 TRP A CA 1
ATOM 3081 C C . TRP A 1 399 ? -9.547 5.359 41.125 1 61 399 TRP A C 1
ATOM 3083 O O . TRP A 1 399 ? -8.578 4.609 40.969 1 61 399 TRP A O 1
ATOM 3093 N N . CYS A 1 400 ? -9.703 6.605 41.594 1 62.09 400 CYS A N 1
ATOM 3094 C CA . CYS A 1 400 ? -8.438 7.102 42.125 1 62.09 400 CYS A CA 1
ATOM 3095 C C . CYS A 1 400 ? -8.25 6.68 43.562 1 62.09 400 CYS A C 1
ATOM 3097 O O . CYS A 1 400 ? -9.047 7.047 44.438 1 62.09 400 CYS A O 1
ATOM 3099 N N . ARG A 1 401 ? -8.031 5.484 43.844 1 52.94 401 ARG A N 1
ATOM 3100 C CA . ARG A 1 401 ? -7.855 5.027 45.219 1 52.94 401 ARG A CA 1
ATOM 3101 C C . ARG A 1 401 ? -7.023 6.02 46.031 1 52.94 401 ARG A C 1
ATOM 3103 O O . ARG A 1 401 ? -6.793 5.816 47.219 1 52.94 401 ARG A O 1
ATOM 3110 N N . ARG A 1 402 ? -6.469 6.809 45.375 1 51.88 402 ARG A N 1
ATOM 3111 C CA . ARG A 1 402 ? -5.582 7.648 46.156 1 51.88 402 ARG A CA 1
ATOM 3112 C C . ARG A 1 402 ? -6.336 8.828 46.781 1 51.88 402 ARG A C 1
ATOM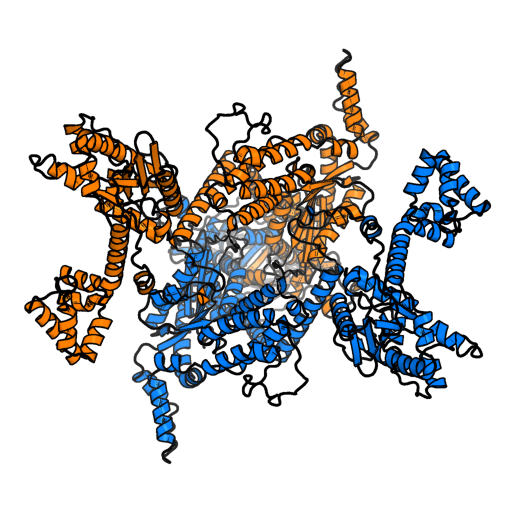 3114 O O . ARG A 1 402 ? -6.602 9.82 46.094 1 51.88 402 ARG A O 1
ATOM 3121 N N . GLY A 1 403 ? -7.57 8.742 47.281 1 45.44 403 GLY A N 1
ATOM 3122 C CA . GLY A 1 403 ? -8.359 9.719 48 1 45.44 403 GLY A CA 1
ATOM 3123 C C . GLY A 1 403 ? -7.531 10.844 48.594 1 45.44 403 GLY A C 1
ATOM 3124 O O . GLY A 1 403 ? -8.07 11.852 49.062 1 45.44 403 GLY A O 1
ATOM 3125 N N . GLU A 1 404 ? -6.57 10.602 49.531 1 44.62 404 GLU A N 1
ATOM 3126 C CA . GLU A 1 404 ? -5.973 11.641 50.375 1 44.62 404 GLU A CA 1
ATOM 3127 C C . GLU A 1 404 ? -5.141 12.602 49.531 1 44.62 404 GLU A C 1
ATOM 3129 O O . GLU A 1 404 ? -4.441 12.188 48.594 1 44.62 404 GLU A O 1
ATOM 3134 N N . PRO A 1 405 ? -5.531 13.984 49.531 1 45.34 405 PRO A N 1
ATOM 3135 C CA . PRO A 1 405 ? -4.836 15.086 48.875 1 45.34 405 PRO A CA 1
ATOM 3136 C C . PRO A 1 405 ? -3.363 14.781 48.594 1 45.34 405 PRO A C 1
ATOM 3138 O O . PRO A 1 405 ? -2.801 15.266 47.594 1 45.34 405 PRO A O 1
ATOM 3141 N N . ASN A 1 406 ? -2.576 14.508 49.625 1 39.38 406 ASN A N 1
ATOM 3142 C CA . ASN A 1 406 ? -1.12 14.5 49.719 1 39.38 406 ASN A CA 1
ATOM 3143 C C . ASN A 1 406 ? -0.515 13.312 48.969 1 39.38 406 ASN A C 1
ATOM 3145 O O . ASN A 1 406 ? 0.578 12.859 49.312 1 39.38 406 ASN A O 1
ATOM 3149 N N . SER A 1 407 ? -1.258 12.539 48.375 1 41.66 407 SER A N 1
ATOM 3150 C CA . SER A 1 407 ? -0.569 11.305 48 1 41.66 407 SER A CA 1
ATOM 3151 C C . SER A 1 407 ? 0.389 11.539 46.844 1 41.66 407 SER A C 1
ATOM 3153 O O . SER A 1 407 ? -0.016 12.031 45.781 1 41.66 407 SER A O 1
ATOM 3155 N N . GLU A 1 408 ? 1.743 11.656 46.906 1 43.81 408 GLU A N 1
ATOM 3156 C CA . GLU A 1 408 ? 3.049 11.828 46.281 1 43.81 408 GLU A CA 1
ATOM 3157 C C . GLU A 1 408 ? 3.184 10.945 45.031 1 43.81 408 GLU A C 1
ATOM 3159 O O . GLU A 1 408 ? 4.055 11.18 44.188 1 43.81 408 GLU A O 1
ATOM 3164 N N . ASN A 1 409 ? 2.453 9.812 44.75 1 51.25 409 ASN A N 1
ATOM 3165 C CA . ASN A 1 409 ? 2.881 8.766 43.812 1 51.25 409 ASN A CA 1
ATOM 3166 C C . ASN A 1 409 ? 2.258 8.953 42.438 1 51.25 409 ASN A C 1
ATOM 3168 O O . ASN A 1 409 ? 1.904 7.977 41.75 1 51.25 409 ASN A O 1
ATOM 3172 N N . GLN A 1 410 ? 2.148 10.148 41.969 1 63.44 410 GLN A N 1
ATOM 3173 C CA . GLN A 1 410 ? 1.572 10.242 40.625 1 63.44 410 GLN A CA 1
ATOM 3174 C C . GLN A 1 410 ? 2.654 10.156 39.562 1 63.44 410 GLN A C 1
ATOM 3176 O O . GLN A 1 410 ? 3.682 10.836 39.625 1 63.44 410 GLN A O 1
ATOM 3181 N N . THR A 1 411 ? 2.662 9.258 38.562 1 63.78 411 THR A N 1
ATOM 3182 C CA . THR A 1 411 ? 3.619 8.977 37.5 1 63.78 411 THR A CA 1
ATOM 3183 C C . THR A 1 411 ? 3.834 10.211 36.625 1 63.78 411 THR A C 1
ATOM 3185 O O . THR A 1 411 ? 4.969 10.523 36.25 1 63.78 411 THR A O 1
ATOM 3188 N N . VAL A 1 412 ? 2.832 10.938 36.25 1 77.38 412 VAL A N 1
ATOM 3189 C CA . VAL A 1 412 ? 2.926 12.109 35.375 1 77.38 412 VAL A CA 1
ATOM 3190 C C . VAL A 1 412 ? 2.191 13.281 36.031 1 77.38 412 VAL A C 1
ATOM 3192 O O . VAL A 1 412 ? 1.028 13.164 36.406 1 77.38 412 VAL A O 1
ATOM 3195 N N . LEU A 1 413 ? 3.012 14.32 36.438 1 78.56 413 LEU A N 1
ATOM 3196 C CA . LEU A 1 413 ? 2.412 15.539 36.969 1 78.56 413 LEU A CA 1
ATOM 3197 C C . LEU A 1 413 ? 2.688 16.719 36.031 1 78.56 413 LEU A C 1
ATOM 3199 O O . LEU A 1 413 ? 3.848 17.047 35.781 1 78.56 413 LEU A O 1
ATOM 3203 N N . LEU A 1 414 ? 1.672 17.406 35.531 1 84.94 414 LEU A N 1
ATOM 3204 C CA . LEU A 1 414 ? 1.762 18.547 34.625 1 84.94 414 LEU A CA 1
ATOM 3205 C C . LEU A 1 414 ? 1.473 19.859 35.344 1 84.94 414 LEU A C 1
ATOM 3207 O O . LEU A 1 414 ? 0.799 19.859 36.375 1 84.94 414 LEU A O 1
ATOM 3211 N N . LYS A 1 415 ? 2.027 21.016 34.906 1 77.88 415 LYS A N 1
ATOM 3212 C CA . LYS A 1 415 ? 1.922 22.266 35.656 1 77.88 415 LYS A CA 1
ATOM 3213 C C . LYS A 1 415 ? 1.416 23.406 34.781 1 77.88 415 LYS A C 1
ATOM 3215 O O . LYS A 1 415 ? 0.775 24.328 35.281 1 77.88 415 LYS A O 1
ATOM 3220 N N . SER A 1 416 ? 1.677 23.344 33.5 1 81.62 416 SER A N 1
ATOM 3221 C CA . SER A 1 416 ? 1.326 24.453 32.594 1 81.62 416 SER A CA 1
ATOM 3222 C C . SER A 1 416 ? -0.184 24.641 32.531 1 81.62 416 SER A C 1
ATOM 3224 O O . SER A 1 416 ? -0.921 23.703 32.219 1 81.62 416 SER A O 1
ATOM 3226 N N . ILE A 1 417 ? -0.597 25.875 32.875 1 77.62 417 ILE A N 1
ATOM 3227 C CA . ILE A 1 417 ? -2.018 26.203 32.875 1 77.62 417 ILE A CA 1
ATOM 3228 C C . ILE A 1 417 ? -2.568 26.156 31.453 1 77.62 417 ILE A C 1
ATOM 3230 O O . ILE A 1 417 ? -3.717 25.766 31.234 1 77.62 417 ILE A O 1
ATOM 3234 N N . ASN A 1 418 ? -1.705 26.594 30.547 1 80.69 418 ASN A N 1
ATOM 3235 C CA . ASN A 1 418 ? -2.146 26.562 29.156 1 80.69 418 ASN A CA 1
ATOM 3236 C C . ASN A 1 418 ? -2.354 25.125 28.672 1 80.69 418 ASN A C 1
ATOM 3238 O O . ASN A 1 418 ? -3.277 24.844 27.906 1 80.69 418 ASN A O 1
ATOM 3242 N N . LEU A 1 419 ? -1.498 24.297 29.156 1 89 419 LEU A N 1
ATOM 3243 C CA . LEU A 1 419 ? -1.641 22.891 28.797 1 89 419 LEU A CA 1
ATOM 3244 C C . LEU A 1 419 ? -2.873 22.297 29.453 1 89 419 LEU A C 1
ATOM 3246 O O . LEU A 1 419 ? -3.551 21.453 28.859 1 89 419 LEU A O 1
ATOM 3250 N N . TYR A 1 420 ? -3.096 22.703 30.672 1 87.5 420 TYR A N 1
ATOM 3251 C CA . TYR A 1 420 ? -4.285 22.219 31.375 1 87.5 420 TYR A CA 1
ATOM 3252 C C . TYR A 1 420 ? -5.551 22.562 30.594 1 87.5 420 TYR A C 1
ATOM 3254 O O . TYR A 1 420 ? -6.418 21.703 30.406 1 87.5 420 TYR A O 1
ATOM 3262 N N . ASN A 1 421 ? -5.609 23.75 30.125 1 84.25 421 ASN A N 1
ATOM 3263 C CA . ASN A 1 421 ? -6.781 24.188 29.375 1 84.25 421 ASN A CA 1
ATOM 3264 C C . ASN A 1 421 ? -6.891 23.438 28.047 1 84.25 421 ASN A C 1
ATOM 3266 O O . ASN A 1 421 ? -7.996 23.109 27.609 1 84.25 421 ASN A O 1
ATOM 3270 N N . ALA A 1 422 ? -5.77 23.266 27.484 1 87.25 422 ALA A N 1
ATOM 3271 C CA . ALA A 1 422 ? -5.77 22.547 26.219 1 87.25 422 ALA A CA 1
ATOM 3272 C C . ALA A 1 422 ? -6.207 21.109 26.406 1 87.25 422 ALA A C 1
ATOM 3274 O O . ALA A 1 422 ? -6.98 20.578 25.594 1 87.25 422 ALA A O 1
ATOM 3275 N N . LEU A 1 423 ? -5.707 20.438 27.406 1 90.56 423 LEU A N 1
ATOM 3276 C CA . LEU A 1 423 ? -6.074 19.062 27.688 1 90.56 423 LEU A CA 1
ATOM 3277 C C . LEU A 1 423 ? -7.539 18.953 28.094 1 90.56 423 LEU A C 1
ATOM 3279 O O . LEU A 1 423 ? -8.234 18.016 27.703 1 90.56 423 LEU A O 1
ATOM 3283 N N . LYS A 1 424 ? -7.922 19.859 28.906 1 85.31 424 LYS A N 1
ATOM 3284 C CA . LYS A 1 424 ? -9.32 19.875 29.312 1 85.31 424 LYS A CA 1
ATOM 3285 C C . LYS A 1 424 ? -10.25 20.031 28.109 1 85.31 424 LYS A C 1
ATOM 3287 O O . LYS A 1 424 ? -11.312 19.406 28.062 1 85.31 424 LYS A O 1
ATOM 3292 N N . ALA A 1 425 ? -9.797 20.828 27.25 1 85.06 425 ALA A N 1
ATOM 3293 C CA . ALA A 1 425 ? -10.594 21 26.031 1 85.06 425 ALA A CA 1
ATOM 3294 C C . ALA A 1 425 ? -10.695 19.703 25.25 1 85.06 425 ALA A C 1
ATOM 3296 O O . ALA A 1 425 ? -11.758 19.375 24.734 1 85.06 425 ALA A O 1
ATOM 3297 N N . ILE A 1 426 ? -9.648 18.984 25.109 1 87.69 426 ILE A N 1
ATOM 3298 C CA . ILE A 1 426 ? -9.625 17.719 24.375 1 87.69 426 ILE A CA 1
ATOM 3299 C C . ILE A 1 426 ? -10.508 16.688 25.078 1 87.69 426 ILE A C 1
ATOM 3301 O O . ILE A 1 426 ? -11.328 16.031 24.453 1 87.69 426 ILE A O 1
ATOM 3305 N N . PHE A 1 427 ? -10.367 16.594 26.391 1 88.25 427 PHE A N 1
ATOM 3306 C CA . PHE A 1 427 ? -11.125 15.586 27.125 1 88.25 427 PHE A CA 1
ATOM 3307 C C . PHE A 1 427 ? -12.602 15.953 27.172 1 88.25 427 PHE A C 1
ATOM 3309 O O . PHE A 1 427 ? -13.461 15.07 27.188 1 88.25 427 PHE A O 1
ATOM 3316 N N . THR A 1 428 ? -12.867 17.234 27.172 1 81.06 428 THR A N 1
ATOM 3317 C CA . THR A 1 428 ? -14.266 17.656 27.109 1 81.06 428 THR A CA 1
ATOM 3318 C C . THR A 1 428 ? -14.883 17.266 25.781 1 81.06 428 THR A C 1
ATOM 3320 O O . THR A 1 428 ? -16.031 16.812 25.719 1 81.06 428 THR A O 1
ATOM 3323 N N . LYS A 1 429 ? -14.117 17.422 24.781 1 79.06 429 LYS A N 1
ATOM 3324 C CA . LYS A 1 429 ? -14.578 17.031 23.453 1 79.06 429 LYS A CA 1
ATOM 3325 C C . LYS A 1 429 ? -14.938 15.539 23.406 1 79.06 429 LYS A C 1
ATOM 3327 O O . LYS A 1 429 ? -16 15.164 22.906 1 79.06 429 LYS A O 1
ATOM 3332 N N . TYR A 1 430 ? -14.109 14.688 23.938 1 83.38 430 TYR A N 1
ATOM 3333 C CA . TYR A 1 430 ? -14.32 13.242 23.891 1 83.38 430 TYR A CA 1
ATOM 3334 C C . TYR A 1 430 ? -15.344 12.805 24.922 1 83.38 430 TYR A C 1
ATOM 3336 O O . TYR A 1 430 ? -16.031 11.805 24.734 1 83.38 430 TYR A O 1
ATOM 3344 N N . SER A 1 431 ? -15.453 13.539 26 1 80.81 431 SER A N 1
ATOM 3345 C CA . SER A 1 431 ? -16.438 13.203 27.031 1 80.81 431 SER A CA 1
ATOM 3346 C C . SER A 1 431 ? -17.859 13.414 26.531 1 80.81 431 SER A C 1
ATOM 3348 O O . SER A 1 431 ? -18.781 12.711 26.953 1 80.81 431 SER A O 1
ATOM 3350 N N . LYS A 1 432 ? -18 14.398 25.641 1 74.44 432 LYS A N 1
ATOM 3351 C CA . LYS A 1 432 ? -19.328 14.656 25.062 1 74.44 432 LYS A CA 1
ATOM 3352 C C . LYS A 1 432 ? -19.781 13.492 24.203 1 74.44 432 LYS A C 1
ATOM 3354 O O . LYS A 1 432 ? -20.984 13.297 24 1 74.44 432 LYS A O 1
ATOM 3359 N N . SER A 1 433 ? -18.859 12.766 23.766 1 76.5 433 SER A N 1
ATOM 3360 C CA . SER A 1 433 ? -19.188 11.617 22.938 1 76.5 433 SER A CA 1
ATOM 3361 C C . SER A 1 433 ? -18.938 10.305 23.672 1 76.5 433 SER A C 1
ATOM 3363 O O . SER A 1 433 ? -18.641 9.281 23.062 1 76.5 433 SER A O 1
ATOM 3365 N N . SER A 1 434 ? -19.016 10.32 24.953 1 78.88 434 SER A N 1
ATOM 3366 C CA . SER A 1 434 ? -18.719 9.141 25.766 1 78.88 434 SER A CA 1
ATOM 3367 C C . SER A 1 434 ? -19.719 8.016 25.484 1 78.88 434 SER A C 1
ATOM 3369 O O . SER A 1 434 ? -19.391 6.836 25.656 1 78.88 434 SER A O 1
ATOM 3371 N N . GLU A 1 435 ? -20.859 8.383 25.031 1 75.5 435 GLU A N 1
ATOM 3372 C CA . GLU A 1 435 ? -21.859 7.379 24.719 1 75.5 435 GLU A CA 1
ATOM 3373 C C . GLU A 1 435 ? -21.391 6.438 23.625 1 75.5 435 GLU A C 1
ATOM 3375 O O . GLU A 1 435 ? -21.75 5.262 23.594 1 75.5 435 GLU A O 1
ATOM 3380 N N . LYS A 1 436 ? -20.609 6.969 22.828 1 78.25 436 LYS A N 1
ATOM 3381 C CA . LYS A 1 436 ? -20.125 6.195 21.688 1 78.25 436 LYS A CA 1
ATOM 3382 C C . LYS A 1 436 ? -18.984 5.281 22.094 1 78.25 436 LYS A C 1
ATOM 3384 O O . LYS A 1 436 ? -18.703 4.293 21.406 1 78.25 436 LYS A O 1
ATOM 3389 N N . PHE A 1 437 ? -18.422 5.559 23.25 1 79.25 437 PHE A N 1
ATOM 3390 C CA . PHE A 1 437 ? -17.188 4.879 23.594 1 79.25 437 PHE A CA 1
ATOM 3391 C C . PHE A 1 437 ? -17.406 3.883 24.734 1 79.25 437 PHE A C 1
ATOM 3393 O O . PHE A 1 437 ? -16.531 3.066 25.031 1 79.25 437 PHE A O 1
ATOM 3400 N N . CYS A 1 438 ? -18.438 3.979 25.344 1 75.69 438 CYS A N 1
ATOM 3401 C CA . CYS A 1 438 ? -18.641 3.297 26.609 1 75.69 438 CYS A CA 1
ATOM 3402 C C . CYS A 1 438 ? -18.547 1.784 26.438 1 75.69 438 CYS A C 1
ATOM 3404 O O . CYS A 1 438 ? -18.25 1.063 27.391 1 75.69 438 CYS A O 1
ATOM 3406 N N . ILE A 1 439 ? -18.797 1.216 25.234 1 76.25 439 ILE A N 1
ATOM 3407 C CA . ILE A 1 439 ? -18.797 -0.233 25.062 1 76.25 439 ILE A CA 1
ATOM 3408 C C . ILE A 1 439 ? -17.469 -0.687 24.469 1 76.25 439 ILE A C 1
ATOM 3410 O O . ILE A 1 439 ? -17.109 -1.865 24.547 1 76.25 439 ILE A O 1
ATOM 3414 N N . ALA A 1 440 ? -16.531 0.062 24.312 1 67.19 440 ALA A N 1
ATOM 3415 C CA . ALA A 1 440 ? -15.25 -0.297 23.703 1 67.19 440 ALA A CA 1
ATOM 3416 C C . ALA A 1 440 ? -15.438 -1.304 22.578 1 67.19 440 ALA A C 1
ATOM 3418 O O . ALA A 1 440 ? -14.812 -2.367 22.578 1 67.19 440 ALA A O 1
ATOM 3419 N N . ALA A 1 441 ? -16.234 -1.029 21.672 1 78.12 441 ALA A N 1
ATOM 3420 C CA . ALA A 1 441 ? -16.5 -1.914 20.547 1 78.12 441 ALA A CA 1
ATOM 3421 C C . ALA A 1 441 ? -15.312 -1.949 19.594 1 78.12 441 ALA A C 1
ATOM 3423 O O . ALA A 1 441 ? -14.445 -1.072 19.625 1 78.12 441 ALA A O 1
ATOM 3424 N N . SER A 1 442 ? -15.133 -3.088 18.891 1 82.56 442 SER A N 1
ATOM 3425 C CA . SER A 1 442 ? -13.992 -3.248 18 1 82.56 442 SER A CA 1
ATOM 3426 C C . SER A 1 442 ? -14.453 -3.588 16.578 1 82.56 442 SER A C 1
ATOM 3428 O O . SER A 1 442 ? -15.414 -4.332 16.391 1 82.56 442 SER A O 1
ATOM 3430 N N . SER A 1 443 ? -13.852 -2.891 15.641 1 84.06 443 SER A N 1
ATOM 3431 C CA . SER A 1 443 ? -14.07 -3.217 14.234 1 84.06 443 SER A CA 1
ATOM 3432 C C . SER A 1 443 ? -12.875 -3.963 13.648 1 84.06 443 SER A C 1
ATOM 3434 O O . SER A 1 443 ? -12.594 -3.865 12.453 1 84.06 443 SER A O 1
ATOM 3436 N N . GLN A 1 444 ? -12.141 -4.664 14.445 1 84.94 444 GLN A N 1
ATOM 3437 C CA . GLN A 1 444 ? -10.945 -5.395 14.039 1 84.94 444 GLN A CA 1
ATOM 3438 C C . GLN A 1 444 ? -11.289 -6.531 13.086 1 84.94 444 GLN A C 1
ATOM 3440 O O . GLN A 1 444 ? -10.492 -6.879 12.211 1 84.94 444 GLN A O 1
ATOM 3445 N N . ALA A 1 445 ? -12.469 -7.062 13.266 1 90.06 445 ALA A N 1
ATOM 3446 C CA . ALA A 1 445 ? -12.906 -8.125 12.367 1 90.06 445 ALA A CA 1
ATOM 3447 C C . ALA A 1 445 ? -12.984 -7.629 10.93 1 90.06 445 ALA A C 1
ATOM 3449 O O . ALA A 1 445 ? -12.648 -8.352 9.992 1 90.06 445 ALA A O 1
ATOM 3450 N N . ASN A 1 446 ? -13.422 -6.406 10.781 1 92.56 446 ASN A N 1
ATOM 3451 C CA . ASN A 1 446 ? -13.484 -5.824 9.445 1 92.56 446 ASN A CA 1
ATOM 3452 C C . ASN A 1 446 ? -12.086 -5.578 8.875 1 92.56 446 ASN A C 1
ATOM 3454 O O . ASN A 1 446 ? -11.867 -5.742 7.672 1 92.56 446 ASN A O 1
ATOM 3458 N N . LYS A 1 447 ? -11.18 -5.223 9.664 1 89.62 447 LYS A N 1
ATOM 3459 C CA . LYS A 1 447 ? -9.805 -5.047 9.211 1 89.62 447 LYS A CA 1
ATOM 3460 C C . LYS A 1 447 ? -9.195 -6.375 8.773 1 89.62 447 LYS A C 1
ATOM 3462 O O . LYS A 1 447 ? -8.383 -6.418 7.848 1 89.62 447 LYS A O 1
ATOM 3467 N N . SER A 1 448 ? -9.578 -7.387 9.492 1 91.88 448 SER A N 1
ATOM 3468 C CA . SER A 1 448 ? -9.109 -8.719 9.133 1 91.88 448 SER A CA 1
ATOM 3469 C C . SER A 1 448 ? -9.562 -9.102 7.727 1 91.88 448 SER A C 1
ATOM 3471 O O . SER A 1 448 ? -8.789 -9.648 6.941 1 91.88 448 SER A O 1
ATOM 3473 N N . ILE A 1 449 ? -10.781 -8.812 7.398 1 95.12 449 ILE A N 1
ATOM 3474 C CA . ILE A 1 449 ? -11.297 -9.125 6.07 1 95.12 449 ILE A CA 1
ATOM 3475 C C . ILE A 1 449 ? -10.57 -8.281 5.023 1 95.12 449 ILE A C 1
ATOM 3477 O O . ILE A 1 449 ? -10.312 -8.75 3.91 1 95.12 449 ILE A O 1
ATOM 3481 N N . ASN A 1 450 ? -10.328 -7.027 5.355 1 92.38 450 ASN A N 1
ATOM 3482 C CA . ASN A 1 450 ? -9.594 -6.172 4.434 1 92.38 450 ASN A CA 1
ATOM 3483 C C . ASN A 1 450 ? -8.188 -6.719 4.168 1 92.38 450 ASN A C 1
ATOM 3485 O O . ASN A 1 450 ? -7.676 -6.602 3.053 1 92.38 450 ASN A O 1
ATOM 3489 N N . ASN A 1 451 ? -7.637 -7.293 5.172 1 92.62 451 ASN A N 1
ATOM 3490 C CA . ASN A 1 451 ? -6.328 -7.914 4.992 1 92.62 451 ASN A CA 1
ATOM 3491 C C . ASN A 1 451 ? -6.41 -9.148 4.094 1 92.62 451 ASN A C 1
ATOM 3493 O O . ASN A 1 451 ? -5.527 -9.375 3.266 1 92.62 451 ASN A O 1
ATOM 3497 N N . ILE A 1 452 ? -7.445 -9.945 4.328 1 95.25 452 ILE A N 1
ATOM 3498 C CA . ILE A 1 452 ? -7.652 -11.117 3.49 1 95.25 452 ILE A CA 1
ATOM 3499 C C . ILE A 1 452 ? -7.82 -10.688 2.033 1 95.25 452 ILE A C 1
ATOM 3501 O O . ILE A 1 452 ? -7.258 -11.312 1.129 1 95.25 452 ILE A O 1
ATOM 3505 N N . MET A 1 453 ? -8.547 -9.617 1.861 1 95.5 453 MET A N 1
ATOM 3506 C CA . MET A 1 453 ? -8.773 -9.117 0.509 1 95.5 453 MET A CA 1
ATOM 3507 C C . MET A 1 453 ? -7.473 -8.633 -0.12 1 95.5 453 MET A C 1
ATOM 3509 O O . MET A 1 453 ? -7.262 -8.797 -1.322 1 95.5 453 MET A O 1
ATOM 3513 N N . ALA A 1 454 ? -6.617 -8.055 0.624 1 91.88 454 ALA A N 1
ATOM 3514 C CA . ALA A 1 454 ? -5.336 -7.57 0.116 1 91.88 454 ALA A CA 1
ATOM 3515 C C . ALA A 1 454 ? -4.484 -8.719 -0.41 1 91.88 454 ALA A C 1
ATOM 3517 O O . ALA A 1 454 ? -3.676 -8.539 -1.324 1 91.88 454 ALA A O 1
ATOM 3518 N N . HIS A 1 455 ? -4.707 -9.898 0.124 1 92.12 455 HIS A N 1
ATOM 3519 C CA . HIS A 1 455 ? -3.971 -11.07 -0.33 1 92.12 455 HIS A CA 1
ATOM 3520 C C . HIS A 1 455 ? -4.605 -11.672 -1.578 1 92.12 455 HIS A C 1
ATOM 3522 O O . HIS A 1 455 ? -3.918 -12.297 -2.393 1 92.12 455 HIS A O 1
ATOM 3528 N N . LYS A 1 456 ? -5.875 -11.523 -1.647 1 94.31 456 LYS A N 1
ATOM 3529 C CA . LYS A 1 456 ? -6.578 -12.078 -2.803 1 94.31 456 LYS A CA 1
ATOM 3530 C C . LYS A 1 456 ? -6.539 -11.109 -3.984 1 94.31 456 LYS A C 1
ATOM 3532 O O . LYS A 1 456 ? -6.605 -11.531 -5.141 1 94.31 456 LYS A O 1
ATOM 3537 N N . ALA A 1 457 ? -6.527 -9.883 -3.695 1 92.62 457 ALA A N 1
ATOM 3538 C CA . ALA A 1 457 ? -6.402 -8.82 -4.695 1 92.62 457 ALA A CA 1
ATOM 3539 C C . ALA A 1 457 ? -5.418 -7.75 -4.238 1 92.62 457 ALA A C 1
ATOM 3541 O O . ALA A 1 457 ? -5.824 -6.684 -3.764 1 92.62 457 ALA A O 1
ATOM 3542 N N . PRO A 1 458 ? -4.141 -7.977 -4.531 1 88.38 458 PRO A N 1
ATOM 3543 C CA . PRO A 1 458 ? -3.125 -7.008 -4.105 1 88.38 458 PRO A CA 1
ATOM 3544 C C . PRO A 1 458 ? -3.355 -5.613 -4.684 1 88.38 458 PRO A C 1
ATOM 3546 O O . PRO A 1 458 ? -3.781 -5.484 -5.836 1 88.38 458 PRO A O 1
ATOM 3549 N N . LYS A 1 459 ? -2.982 -4.582 -3.945 1 85.25 459 LYS A N 1
ATOM 3550 C CA . LYS A 1 459 ? -3.281 -3.195 -4.293 1 85.25 459 LYS A CA 1
ATOM 3551 C C . LYS A 1 459 ? -2.434 -2.729 -5.469 1 85.25 459 LYS A C 1
ATOM 3553 O O . LYS A 1 459 ? -2.746 -1.72 -6.105 1 85.25 459 LYS A O 1
ATOM 3558 N N . ASN A 1 460 ? -1.416 -3.457 -5.809 1 83.31 460 ASN A N 1
ATOM 3559 C CA . ASN A 1 460 ? -0.58 -3.057 -6.934 1 83.31 460 ASN A CA 1
ATOM 3560 C C . ASN A 1 460 ? -1.186 -3.49 -8.266 1 83.31 460 ASN A C 1
ATOM 3562 O O . ASN A 1 460 ? -0.666 -3.15 -9.328 1 83.31 460 ASN A O 1
ATOM 3566 N N . CYS A 1 461 ? -2.24 -4.254 -8.203 1 86.44 461 CYS A N 1
ATOM 3567 C CA . CYS A 1 461 ? -2.93 -4.711 -9.406 1 86.44 461 CYS A CA 1
ATOM 3568 C C . CYS A 1 461 ? -4.344 -4.152 -9.469 1 86.44 461 CYS A C 1
ATOM 3570 O O . CYS A 1 461 ? -4.973 -3.918 -8.43 1 86.44 461 CYS A O 1
ATOM 3572 N N . CYS A 1 462 ? -4.828 -3.959 -10.633 1 88.44 462 CYS A N 1
ATOM 3573 C CA . CYS A 1 462 ? -6.191 -3.479 -10.828 1 88.44 462 CYS A CA 1
ATOM 3574 C C . CYS A 1 462 ? -7.078 -4.57 -11.406 1 88.44 462 CYS A C 1
ATOM 3576 O O . CYS A 1 462 ? -6.969 -4.898 -12.594 1 88.44 462 CYS A O 1
ATOM 3578 N N . TYR A 1 463 ? -7.961 -5.102 -10.633 1 92.94 463 TYR A N 1
ATOM 3579 C CA . TYR A 1 463 ? -8.844 -6.176 -11.078 1 92.94 463 TYR A CA 1
ATOM 3580 C C . TYR A 1 463 ? -10.281 -5.688 -11.188 1 92.94 463 TYR A C 1
ATOM 3582 O O . TYR A 1 463 ? -11.18 -6.461 -11.531 1 92.94 463 TYR A O 1
ATOM 3590 N N . SER A 1 464 ? -10.5 -4.387 -10.969 1 91.94 464 SER A N 1
ATOM 3591 C CA . SER A 1 464 ? -11.859 -3.883 -10.828 1 91.94 464 SER A CA 1
ATOM 3592 C C . SER A 1 464 ? -12.414 -3.416 -12.172 1 91.94 464 SER A C 1
ATOM 3594 O O . SER A 1 464 ? -13.539 -2.92 -12.25 1 91.94 464 SER A O 1
ATOM 3596 N N . ARG A 1 465 ? -11.688 -3.545 -13.273 1 92.31 465 ARG A N 1
ATOM 3597 C CA . ARG A 1 465 ? -12.188 -3.168 -14.586 1 92.31 465 ARG A CA 1
ATOM 3598 C C . ARG A 1 465 ? -13.078 -4.266 -15.172 1 92.31 465 ARG A C 1
ATOM 3600 O O . ARG A 1 465 ? -13.711 -4.07 -16.203 1 92.31 465 ARG A O 1
ATOM 3607 N N . SER A 1 466 ? -13.016 -5.398 -14.539 1 93.81 466 SER A N 1
ATOM 3608 C CA . SER A 1 466 ? -13.867 -6.539 -14.859 1 93.81 466 SER A CA 1
ATOM 3609 C C . SER A 1 466 ? -14.539 -7.094 -13.602 1 93.81 466 SER A C 1
ATOM 3611 O O . SER A 1 466 ? -14.531 -6.449 -12.555 1 93.81 466 SER A O 1
ATOM 3613 N N . GLU A 1 467 ? -15.117 -8.297 -13.695 1 95.88 467 GLU A N 1
ATOM 3614 C CA . GLU A 1 467 ? -15.836 -8.914 -12.586 1 95.88 467 GLU A CA 1
ATOM 3615 C C . GLU A 1 467 ? -14.867 -9.555 -11.586 1 95.88 467 GLU A C 1
ATOM 3617 O O . GLU A 1 467 ? -15.273 -9.984 -10.508 1 95.88 467 GLU A O 1
ATOM 3622 N N . SER A 1 468 ? -13.625 -9.484 -11.891 1 96.19 468 SER A N 1
ATOM 3623 C CA . SER A 1 468 ? -12.625 -10.242 -11.148 1 96.19 468 SER A CA 1
ATOM 3624 C C . SER A 1 468 ? -12.516 -9.75 -9.711 1 96.19 468 SER A C 1
ATOM 3626 O O . SER A 1 468 ? -12.391 -10.555 -8.789 1 96.19 468 SER A O 1
ATOM 3628 N N . ALA A 1 469 ? -12.516 -8.43 -9.523 1 95.69 469 ALA A N 1
ATOM 3629 C CA . ALA A 1 469 ? -12.398 -7.887 -8.18 1 95.69 469 ALA A CA 1
ATOM 3630 C C . ALA A 1 469 ? -13.555 -8.344 -7.297 1 95.69 469 ALA A C 1
ATOM 3632 O O . ALA A 1 469 ? -13.367 -8.656 -6.117 1 95.69 469 ALA A O 1
ATOM 3633 N N . ASP A 1 470 ? -14.719 -8.391 -7.84 1 97.38 470 ASP A N 1
ATOM 3634 C CA . ASP A 1 470 ? -15.898 -8.82 -7.102 1 97.38 470 ASP A CA 1
ATOM 3635 C C . ASP A 1 470 ? -15.797 -10.305 -6.73 1 97.38 470 ASP A C 1
ATOM 3637 O O . ASP A 1 470 ? -16.156 -10.695 -5.621 1 97.38 470 ASP A O 1
ATOM 3641 N N . TYR A 1 471 ? -15.336 -11.133 -7.684 1 98 471 TYR A N 1
ATOM 3642 C CA . TYR A 1 471 ? -15.141 -12.555 -7.406 1 98 471 TYR A CA 1
ATOM 3643 C C . TYR A 1 471 ? -14.156 -12.75 -6.258 1 98 471 TYR A C 1
ATOM 3645 O O . TYR A 1 471 ? -14.367 -13.609 -5.398 1 98 471 TYR A O 1
ATOM 3653 N N . ARG A 1 472 ? -13.141 -11.992 -6.25 1 97.5 472 ARG A N 1
ATOM 3654 C CA . ARG A 1 472 ? -12.086 -12.125 -5.246 1 97.5 472 ARG A CA 1
ATOM 3655 C C . ARG A 1 472 ? -12.578 -11.688 -3.873 1 97.5 472 ARG A C 1
ATOM 3657 O O . ARG A 1 472 ? -12.18 -12.258 -2.854 1 97.5 472 ARG A O 1
ATOM 3664 N N . TYR A 1 473 ? -13.414 -10.633 -3.85 1 97.56 473 TYR A N 1
ATOM 3665 C CA . TYR A 1 473 ? -13.977 -10.242 -2.561 1 97.56 473 TYR A CA 1
ATOM 3666 C C . TYR A 1 473 ? -14.922 -11.312 -2.031 1 97.56 473 TYR A C 1
ATOM 3668 O O . TYR A 1 473 ? -14.953 -11.578 -0.828 1 97.56 473 TYR A O 1
ATOM 3676 N N . ALA A 1 474 ? -15.703 -11.891 -2.93 1 98.31 474 ALA A N 1
ATOM 3677 C CA . ALA A 1 474 ? -16.562 -13 -2.527 1 98.31 474 ALA A CA 1
ATOM 3678 C C . ALA A 1 474 ? -15.75 -14.148 -1.94 1 98.31 474 ALA A C 1
ATOM 3680 O O . ALA A 1 474 ? -16.156 -14.766 -0.953 1 98.31 474 ALA A O 1
ATOM 3681 N N . SER A 1 475 ? -14.656 -14.391 -2.574 1 97.94 475 SER A N 1
ATOM 3682 C CA . SER A 1 475 ? -13.773 -15.43 -2.059 1 97.94 475 SER A CA 1
ATOM 3683 C C . SER A 1 475 ? -13.25 -15.07 -0.67 1 97.94 475 SER A C 1
ATOM 3685 O O . SER A 1 475 ? -13.086 -15.945 0.182 1 97.94 475 SER A O 1
ATOM 3687 N N . ALA A 1 476 ? -12.969 -13.844 -0.465 1 97.44 476 ALA A N 1
ATOM 3688 C CA . ALA A 1 476 ? -12.5 -13.383 0.84 1 97.44 476 ALA A CA 1
ATOM 3689 C C . ALA A 1 476 ? -13.578 -13.578 1.906 1 97.44 476 ALA A C 1
ATOM 3691 O O . ALA A 1 476 ? -13.273 -13.977 3.033 1 97.44 476 ALA A O 1
ATOM 3692 N N . ILE A 1 477 ? -14.82 -13.289 1.531 1 98.06 477 ILE A N 1
ATOM 3693 C CA . ILE A 1 477 ? -15.945 -13.453 2.447 1 98.06 477 ILE A CA 1
ATOM 3694 C C . ILE A 1 477 ? -16.094 -14.922 2.83 1 98.06 477 ILE A C 1
ATOM 3696 O O . ILE A 1 477 ? -16.266 -15.25 4.004 1 98.06 477 ILE A O 1
ATOM 3700 N N . CYS A 1 478 ? -15.922 -15.773 1.856 1 97.62 478 CYS A N 1
ATOM 3701 C CA . CYS A 1 478 ? -16.016 -17.203 2.117 1 97.62 478 CYS A CA 1
ATOM 3702 C C . CYS A 1 478 ? -14.922 -17.656 3.078 1 97.62 478 CYS A C 1
ATOM 3704 O O . CYS A 1 478 ? -15.172 -18.438 3.99 1 97.62 478 CYS A O 1
ATOM 3706 N N . THR A 1 479 ? -13.766 -17.188 2.842 1 95.75 479 THR A N 1
ATOM 3707 C CA . THR A 1 479 ? -12.633 -17.547 3.688 1 95.75 479 THR A CA 1
ATOM 3708 C C . THR A 1 479 ? -12.859 -17.094 5.125 1 95.75 479 THR A C 1
ATOM 3710 O O . THR A 1 479 ? -12.516 -17.812 6.07 1 95.75 479 THR A O 1
ATOM 3713 N N . LYS A 1 480 ? -13.383 -15.922 5.309 1 95.69 480 LYS A N 1
ATOM 3714 C CA . LYS A 1 480 ? -13.625 -15.391 6.648 1 95.69 480 LYS A CA 1
ATOM 3715 C C . LYS A 1 480 ? -14.727 -16.172 7.359 1 95.69 480 LYS A C 1
ATOM 3717 O O . LYS A 1 480 ? -14.594 -16.516 8.539 1 95.69 480 LYS A O 1
ATOM 3722 N N . ASN A 1 481 ? -15.797 -16.5 6.676 1 96.5 481 ASN A N 1
ATOM 3723 C CA . ASN A 1 481 ? -16.953 -17.141 7.285 1 96.5 481 ASN A CA 1
ATOM 3724 C C . ASN A 1 481 ? -16.719 -18.641 7.504 1 96.5 481 ASN A C 1
ATOM 3726 O O . ASN A 1 481 ? -17.109 -19.188 8.539 1 96.5 481 ASN A O 1
ATOM 3730 N N . GLU A 1 482 ? -16.078 -19.297 6.488 1 93.81 482 GLU A N 1
ATOM 3731 C CA . GLU A 1 482 ? -16.047 -20.75 6.52 1 93.81 482 GLU A CA 1
ATOM 3732 C C . GLU A 1 482 ? -14.617 -21.266 6.574 1 93.81 482 GLU A C 1
ATOM 3734 O O . GLU A 1 482 ? -14.383 -22.453 6.793 1 93.81 482 GLU A O 1
ATOM 3739 N N . GLY A 1 483 ? -13.695 -20.469 6.379 1 92.5 483 GLY A N 1
ATOM 3740 C CA . GLY A 1 483 ? -12.328 -20.953 6.23 1 92.5 483 GLY A CA 1
ATOM 3741 C C . GLY A 1 483 ? -12.023 -21.453 4.832 1 92.5 483 GLY A C 1
ATOM 3742 O O . GLY A 1 483 ? -12.672 -21.031 3.863 1 92.5 483 GLY A O 1
ATOM 3743 N N . ASP A 1 484 ? -11.055 -22.312 4.676 1 93.44 484 ASP A N 1
ATOM 3744 C CA . ASP A 1 484 ? -10.664 -22.781 3.354 1 93.44 484 ASP A CA 1
ATOM 3745 C C . ASP A 1 484 ? -11.531 -23.953 2.912 1 93.44 484 ASP A C 1
ATOM 3747 O O . ASP A 1 484 ? -11.445 -24.406 1.768 1 93.44 484 ASP A O 1
ATOM 3751 N N . SER A 1 485 ? -12.414 -24.328 3.748 1 91.69 485 SER A N 1
ATOM 3752 C CA . SER A 1 485 ? -13.328 -25.422 3.412 1 91.69 485 SER A CA 1
ATOM 3753 C C . SER A 1 485 ? -14.328 -25 2.342 1 91.69 485 SER A C 1
ATOM 3755 O O . SER A 1 485 ? -14.992 -25.828 1.733 1 91.69 485 SER A O 1
ATOM 3757 N N . HIS A 1 486 ? -14.414 -23.688 2.129 1 93.88 486 HIS A N 1
ATOM 3758 C CA . HIS A 1 486 ? -15.336 -23.188 1.11 1 93.88 486 HIS A CA 1
ATOM 3759 C C . HIS A 1 486 ? -14.938 -23.688 -0.276 1 93.88 486 HIS A C 1
ATOM 3761 O O . HIS A 1 486 ? -15.766 -23.734 -1.186 1 93.88 486 HIS A O 1
ATOM 3767 N N . ILE A 1 487 ? -13.688 -24.094 -0.441 1 95.75 487 ILE A N 1
ATOM 3768 C CA . ILE A 1 487 ? -13.188 -24.594 -1.723 1 95.75 487 ILE A CA 1
ATOM 3769 C C . ILE A 1 487 ? -13.938 -25.859 -2.121 1 95.75 487 ILE A C 1
ATOM 3771 O O . ILE A 1 487 ? -14.234 -26.062 -3.299 1 95.75 487 ILE A O 1
ATOM 3775 N N . MET A 1 488 ? -14.273 -26.656 -1.16 1 95.44 488 MET A N 1
ATOM 3776 C CA . MET A 1 488 ? -15.023 -27.875 -1.429 1 95.44 488 MET A CA 1
ATOM 3777 C C . MET A 1 488 ? -16.438 -27.547 -1.896 1 95.44 488 MET A C 1
ATOM 3779 O O . MET A 1 488 ? -16.938 -28.156 -2.842 1 95.44 488 MET A O 1
ATOM 3783 N N . ALA A 1 489 ? -17.031 -26.547 -1.243 1 95.38 489 ALA A N 1
ATOM 3784 C CA . ALA A 1 489 ? -18.391 -26.156 -1.6 1 95.38 489 ALA A CA 1
ATOM 3785 C C . ALA A 1 489 ? -18.438 -25.578 -3.016 1 95.38 489 ALA A C 1
ATOM 3787 O O . ALA A 1 489 ? -19.391 -25.828 -3.756 1 95.38 489 ALA A O 1
ATOM 3788 N N . VAL A 1 490 ? -17.438 -24.859 -3.404 1 96.31 490 VAL A N 1
ATOM 3789 C CA . VAL A 1 490 ? -17.391 -24.25 -4.734 1 96.31 490 VAL A CA 1
ATOM 3790 C C . VAL A 1 490 ? -17.234 -25.344 -5.789 1 96.31 490 VAL A C 1
ATOM 3792 O O . VAL A 1 490 ? -17.859 -25.297 -6.848 1 96.31 490 VAL A O 1
ATOM 3795 N N . ASN A 1 491 ? -16.344 -26.344 -5.531 1 95.5 491 ASN A N 1
ATOM 3796 C CA . ASN A 1 491 ? -16.172 -27.469 -6.453 1 95.5 491 ASN A CA 1
ATOM 3797 C C . ASN A 1 491 ? -17.484 -28.219 -6.66 1 95.5 491 ASN A C 1
ATOM 3799 O O . ASN A 1 491 ? -17.797 -28.656 -7.77 1 95.5 491 ASN A O 1
ATOM 3803 N N . GLU A 1 492 ? -18.234 -28.359 -5.613 1 93.44 492 GLU A N 1
ATOM 3804 C CA . GLU A 1 492 ? -19.531 -29.031 -5.707 1 93.44 492 GLU A CA 1
ATOM 3805 C C . GLU A 1 492 ? -20.5 -28.25 -6.582 1 93.44 492 GLU A C 1
ATOM 3807 O O . GLU A 1 492 ? -21.234 -28.844 -7.391 1 93.44 492 GLU A O 1
ATOM 3812 N N . LYS A 1 493 ? -20.5 -26.953 -6.398 1 93.25 493 LYS A N 1
ATOM 3813 C CA . LYS A 1 493 ? -21.391 -26.109 -7.195 1 93.25 493 LYS A CA 1
ATOM 3814 C C . LYS A 1 493 ? -21.016 -26.172 -8.672 1 93.25 493 LYS A C 1
ATOM 3816 O O . LYS A 1 493 ? -21.891 -25.984 -9.539 1 93.25 493 LYS A O 1
ATOM 3821 N N . LEU A 1 494 ? -19.766 -26.406 -9.016 1 93.62 494 LEU A N 1
ATOM 3822 C CA . LEU A 1 494 ? -19.281 -26.484 -10.391 1 93.62 494 LEU A CA 1
ATOM 3823 C C . LEU A 1 494 ? -19.359 -27.922 -10.906 1 93.62 494 LEU A C 1
ATOM 3825 O O . LEU A 1 494 ? -18.969 -28.203 -12.039 1 93.62 494 LEU A O 1
ATOM 3829 N N . SER A 1 495 ? -19.812 -28.859 -10.109 1 90 495 SER A N 1
ATOM 3830 C CA . SER A 1 495 ? -19.906 -30.281 -10.438 1 90 495 SER A CA 1
ATOM 3831 C C . SER A 1 495 ? -18.531 -30.875 -10.688 1 90 495 SER A C 1
ATOM 3833 O O . SER A 1 495 ? -18.328 -31.641 -11.641 1 90 495 SER A O 1
ATOM 3835 N N . LEU A 1 496 ? -17.609 -30.375 -9.93 1 91.44 496 LEU A N 1
ATOM 3836 C CA . LEU A 1 496 ? -16.25 -30.891 -9.992 1 91.44 496 LEU A CA 1
ATOM 3837 C C . LEU A 1 496 ? -15.914 -31.703 -8.742 1 91.44 496 LEU A C 1
ATOM 3839 O O . LEU A 1 496 ? -16.406 -31.391 -7.656 1 91.44 496 LEU A O 1
ATOM 3843 N N . SER A 1 497 ? -15.188 -32.688 -8.867 1 85.88 497 SER A N 1
ATOM 3844 C CA . SER A 1 497 ? -14.688 -33.406 -7.707 1 85.88 497 SER A CA 1
ATOM 3845 C C . SER A 1 497 ? -13.492 -32.719 -7.082 1 85.88 497 SER A C 1
ATOM 3847 O O . SER A 1 497 ? -12.492 -32.438 -7.762 1 85.88 497 SER A O 1
ATOM 3849 N N . PRO A 1 498 ? -13.555 -32.281 -5.914 1 83.88 498 PRO A N 1
ATOM 3850 C CA . PRO A 1 498 ? -12.438 -31.562 -5.316 1 83.88 498 PRO A CA 1
ATOM 3851 C C . PRO A 1 498 ? -11.133 -32.344 -5.328 1 83.88 498 PRO A C 1
ATOM 3853 O O . PRO A 1 498 ? -10.078 -31.812 -5.66 1 83.88 498 PRO A O 1
ATOM 3856 N N . GLY A 1 499 ? -11.211 -33.688 -5.059 1 86.62 499 GLY A N 1
ATOM 3857 C CA . GLY A 1 499 ? -10.016 -34.5 -5.082 1 86.62 499 GLY A CA 1
ATOM 3858 C C . GLY A 1 499 ? -9.391 -34.688 -3.715 1 86.62 499 GLY A C 1
ATOM 3859 O O . GLY A 1 499 ? -9.766 -34 -2.758 1 86.62 499 GLY A O 1
ATOM 3860 N N . LYS A 1 500 ? -8.492 -35.531 -3.617 1 89.75 500 LYS A N 1
ATOM 3861 C CA . LYS A 1 500 ? -7.859 -35.906 -2.359 1 89.75 500 LYS A CA 1
ATOM 3862 C C . LYS A 1 500 ? -6.902 -34.844 -1.878 1 89.75 500 LYS A C 1
ATOM 3864 O O . LYS A 1 500 ? -6.895 -34.469 -0.696 1 89.75 500 LYS A O 1
ATOM 3869 N N . HIS A 1 501 ? -6.133 -34.344 -2.791 1 91.81 501 HIS A N 1
ATOM 3870 C CA . HIS A 1 501 ? -5.133 -33.344 -2.42 1 91.81 501 HIS A CA 1
ATOM 3871 C C . HIS A 1 501 ? -5.789 -32.031 -2 1 91.81 501 HIS A C 1
ATOM 3873 O O . HIS A 1 501 ? -5.309 -31.359 -1.087 1 91.81 501 HIS A O 1
ATOM 3879 N N . THR A 1 502 ? -6.879 -31.672 -2.619 1 94.5 502 THR A N 1
ATOM 3880 C CA . THR A 1 502 ? -7.609 -30.453 -2.271 1 94.5 502 THR A CA 1
ATOM 3881 C C . THR A 1 502 ? -8.203 -30.562 -0.87 1 94.5 502 THR A C 1
ATOM 3883 O O . THR A 1 502 ? -8.086 -29.641 -0.066 1 94.5 502 THR A O 1
ATOM 3886 N N . LYS A 1 503 ? -8.781 -31.672 -0.57 1 93.31 503 LYS A N 1
ATOM 3887 C CA . LYS A 1 503 ? -9.398 -31.891 0.737 1 93.31 503 LYS A CA 1
ATOM 3888 C C . LYS A 1 503 ? -8.352 -31.875 1.847 1 93.31 503 LYS A C 1
ATOM 3890 O O . LYS A 1 503 ? -8.57 -31.281 2.904 1 93.31 503 LYS A O 1
ATOM 3895 N N . SER A 1 504 ? -7.258 -32.531 1.582 1 92.5 504 SER A N 1
ATOM 3896 C CA . SER A 1 504 ? -6.195 -32.594 2.578 1 92.5 504 SER A CA 1
ATOM 3897 C C . SER A 1 504 ? -5.617 -31.203 2.848 1 92.5 504 SER A C 1
ATOM 3899 O O . SER A 1 504 ? -5.352 -30.844 3.998 1 92.5 504 SER A O 1
ATOM 3901 N N . PHE A 1 505 ? -5.484 -30.516 1.818 1 93.38 505 PHE A N 1
ATOM 3902 C CA . PHE A 1 505 ? -4.918 -29.172 1.954 1 93.38 505 PHE A CA 1
ATOM 3903 C C . PHE A 1 505 ? -5.855 -28.266 2.74 1 93.38 505 PHE A C 1
ATOM 3905 O O . PHE A 1 505 ? -5.418 -27.547 3.637 1 93.38 505 PHE A O 1
ATOM 3912 N N . THR A 1 506 ? -7.09 -28.25 2.412 1 94.62 506 THR A N 1
ATOM 3913 C CA . THR A 1 506 ? -8.062 -27.375 3.061 1 94.62 506 THR A CA 1
ATOM 3914 C C . THR A 1 506 ? -8.188 -27.719 4.543 1 94.62 506 THR A C 1
ATOM 3916 O O . THR A 1 506 ? -8.273 -26.812 5.383 1 94.62 506 THR A O 1
ATOM 3919 N N . SER A 1 507 ? -8.133 -28.938 4.844 1 93.94 507 SER A N 1
ATOM 3920 C CA . SER A 1 507 ? -8.227 -29.344 6.238 1 93.94 507 SER A CA 1
ATOM 3921 C C . SER A 1 507 ? -6.992 -28.922 7.027 1 93.94 507 SER A C 1
ATOM 3923 O O . SER A 1 507 ? -7.102 -28.516 8.18 1 93.94 507 SER A O 1
ATOM 3925 N N . GLN A 1 508 ? -5.891 -29.094 6.391 1 93.69 508 GLN A N 1
ATOM 3926 C CA . GLN A 1 508 ? -4.648 -28.703 7.047 1 93.69 508 GLN A CA 1
ATOM 3927 C C . GLN A 1 508 ? -4.605 -27.203 7.297 1 93.69 508 GLN A C 1
ATOM 3929 O O . GLN A 1 508 ? -4.164 -26.766 8.359 1 93.69 508 GLN A O 1
ATOM 3934 N N . MET A 1 509 ? -5.012 -26.453 6.312 1 93.94 509 MET A N 1
ATOM 3935 C CA . MET A 1 509 ? -5.004 -25 6.445 1 93.94 509 MET A CA 1
ATOM 3936 C C . MET A 1 509 ? -5.945 -24.547 7.555 1 93.94 509 MET A C 1
ATOM 3938 O O . MET A 1 509 ? -5.617 -23.641 8.32 1 93.94 509 MET A O 1
ATOM 3942 N N . ASP A 1 510 ? -7.066 -25.141 7.645 1 93.69 510 ASP A N 1
ATOM 3943 C CA . ASP A 1 510 ? -8.031 -24.766 8.672 1 93.69 510 ASP A CA 1
ATOM 3944 C C . ASP A 1 510 ? -7.543 -25.172 10.062 1 93.69 510 ASP A C 1
ATOM 3946 O O . ASP A 1 510 ? -7.75 -24.453 11.039 1 93.69 510 ASP A O 1
ATOM 3950 N N . ARG A 1 511 ? -6.879 -26.297 10.117 1 93.25 511 ARG A N 1
ATOM 3951 C CA . ARG A 1 511 ? -6.312 -26.719 11.391 1 93.25 511 ARG A CA 1
ATOM 3952 C C . ARG A 1 511 ? -5.223 -25.75 11.859 1 93.25 511 ARG A C 1
ATOM 3954 O O . ARG A 1 511 ? -5.168 -25.391 13.031 1 93.25 511 ARG A O 1
ATOM 3961 N N . THR A 1 512 ? -4.441 -25.422 10.906 1 92.38 512 THR A N 1
ATOM 3962 C CA . THR A 1 512 ? -3.367 -24.5 11.227 1 92.38 512 THR A CA 1
ATOM 3963 C C . THR A 1 512 ? -3.93 -23.141 11.656 1 92.38 512 THR A C 1
ATOM 3965 O O . THR A 1 512 ? -3.408 -22.516 12.578 1 92.38 512 THR A O 1
ATOM 3968 N N . ARG A 1 513 ? -4.895 -22.703 11.016 1 90 513 ARG A N 1
ATOM 3969 C CA . ARG A 1 513 ? -5.535 -21.438 11.352 1 90 513 ARG A CA 1
ATOM 3970 C C . ARG A 1 513 ? -6.113 -21.469 12.766 1 90 513 ARG A C 1
ATOM 3972 O O . ARG A 1 513 ? -5.949 -20.516 13.531 1 90 513 ARG A O 1
ATOM 3979 N N . LEU A 1 514 ? -6.793 -22.531 13.109 1 90.44 514 LEU A N 1
ATOM 3980 C CA . LEU A 1 514 ? -7.398 -22.672 14.43 1 90.44 514 LEU A CA 1
ATOM 3981 C C . LEU A 1 514 ? -6.332 -22.703 15.516 1 90.44 514 LEU A C 1
ATOM 3983 O O . LEU A 1 514 ? -6.492 -22.078 16.562 1 90.44 514 LEU A O 1
ATOM 3987 N N . LYS A 1 515 ? -5.289 -23.406 15.211 1 92.5 515 LYS A N 1
ATOM 3988 C CA . LYS A 1 515 ? -4.195 -23.469 16.172 1 92.5 515 LYS A CA 1
ATOM 3989 C C . LYS A 1 515 ? -3.578 -22.094 16.406 1 92.5 515 LYS A C 1
ATOM 3991 O O . LYS A 1 515 ? -3.25 -21.734 17.531 1 92.5 515 LYS A O 1
ATOM 3996 N N . ARG A 1 516 ? -3.438 -21.391 15.359 1 90.62 516 ARG A N 1
ATOM 3997 C CA . ARG A 1 516 ? -2.865 -20.047 15.461 1 90.62 516 ARG A CA 1
ATOM 3998 C C . ARG A 1 516 ? -3.785 -19.125 16.25 1 90.62 516 ARG A C 1
ATOM 4000 O O . ARG A 1 516 ? -3.316 -18.281 17.016 1 90.62 516 ARG A O 1
ATOM 4007 N N . THR A 1 517 ? -5.059 -19.234 16.031 1 87.94 517 THR A N 1
ATOM 4008 C CA . THR A 1 517 ? -6.027 -18.391 16.734 1 87.94 517 THR A CA 1
ATOM 4009 C C . THR A 1 517 ? -5.996 -18.656 18.234 1 87.94 517 THR A C 1
ATOM 4011 O O . THR A 1 517 ? -6.047 -17.734 19.031 1 87.94 517 THR A O 1
ATOM 4014 N N . ILE A 1 518 ? -5.832 -19.859 18.594 1 90.19 518 ILE A N 1
ATOM 4015 C CA . ILE A 1 518 ? -5.777 -20.25 20 1 90.19 518 ILE A CA 1
ATOM 4016 C C . ILE A 1 518 ? -4.496 -19.703 20.625 1 90.19 518 ILE A C 1
ATOM 4018 O O . ILE A 1 518 ? -4.527 -19.156 21.734 1 90.19 518 ILE A O 1
ATOM 4022 N N . LYS A 1 519 ? -3.488 -19.844 19.875 1 90.06 519 LYS A N 1
ATOM 4023 C CA . LYS A 1 519 ? -2.201 -19.375 20.391 1 90.06 519 LYS A CA 1
ATOM 4024 C C . LYS A 1 519 ? -2.199 -17.875 20.578 1 90.06 519 LYS A C 1
ATOM 4026 O O . LYS A 1 519 ? -1.654 -17.359 21.562 1 90.06 519 LYS A O 1
ATOM 4031 N N . CYS A 1 520 ? -2.779 -17.172 19.672 1 89.12 520 CYS A N 1
ATOM 4032 C CA . CYS A 1 520 ? -2.779 -15.703 19.703 1 89.12 520 CYS A CA 1
ATOM 4033 C C . CYS A 1 520 ? -3.619 -15.188 20.875 1 89.12 520 CYS A C 1
ATOM 4035 O O . CYS A 1 520 ? -3.396 -14.086 21.359 1 89.12 520 CYS A O 1
ATOM 4037 N N . GLN A 1 521 ? -4.578 -16.047 21.359 1 88.5 521 GLN A N 1
ATOM 4038 C CA . GLN A 1 521 ? -5.477 -15.609 22.422 1 88.5 521 GLN A CA 1
ATOM 4039 C C . GLN A 1 521 ? -4.875 -15.906 23.797 1 88.5 521 GLN A C 1
ATOM 4041 O O . GLN A 1 521 ? -5.332 -15.359 24.812 1 88.5 521 GLN A O 1
ATOM 4046 N N . LEU A 1 522 ? -3.801 -16.594 23.75 1 90.75 522 LEU A N 1
ATOM 4047 C CA . LEU A 1 522 ? -3.15 -16.922 25.016 1 90.75 522 LEU A CA 1
ATOM 4048 C C . LEU A 1 522 ? -2.531 -15.664 25.641 1 90.75 522 LEU A C 1
ATOM 4050 O O . LEU A 1 522 ? -1.935 -14.852 24.938 1 90.75 522 LEU A O 1
ATOM 4054 N N . PRO A 1 523 ? -2.736 -15.445 26.875 1 87.56 523 PRO A N 1
ATOM 4055 C CA . PRO A 1 523 ? -2.178 -14.266 27.547 1 87.56 523 PRO A CA 1
ATOM 4056 C C . PRO A 1 523 ? -0.654 -14.203 27.453 1 87.56 523 PRO A C 1
ATOM 4058 O O . PRO A 1 523 ? -0.085 -13.109 27.328 1 87.56 523 PRO A O 1
ATOM 4061 N N . SER A 1 524 ? -0.045 -15.336 27.531 1 87.5 524 SER A N 1
ATOM 4062 C CA . SER A 1 524 ? 1.41 -15.352 27.422 1 87.5 524 SER A CA 1
ATOM 4063 C C . SER A 1 524 ? 1.868 -14.805 26.078 1 87.5 524 SER A C 1
ATOM 4065 O O . SER A 1 524 ? 2.838 -14.047 26.016 1 87.5 524 SER A O 1
ATOM 4067 N N . THR A 1 525 ? 1.181 -15.211 25.031 1 89.69 525 THR A N 1
ATOM 4068 C CA . THR A 1 525 ? 1.519 -14.734 23.703 1 89.69 525 THR A CA 1
ATOM 4069 C C . THR A 1 525 ? 1.262 -13.234 23.578 1 89.69 525 THR A C 1
ATOM 4071 O O . THR A 1 525 ? 2.033 -12.516 22.938 1 89.69 525 THR A O 1
ATOM 4074 N N . LYS A 1 526 ? 0.222 -12.812 24.141 1 85.56 526 LYS A N 1
ATOM 4075 C CA . LYS A 1 526 ? -0.101 -11.391 24.109 1 85.56 526 LYS A CA 1
ATOM 4076 C C . LYS A 1 526 ? 0.952 -10.57 24.859 1 85.56 526 LYS A C 1
ATOM 4078 O O . LYS A 1 526 ? 1.382 -9.523 24.391 1 85.56 526 LYS A O 1
ATOM 4083 N N . ARG A 1 527 ? 1.374 -11.039 26 1 83.06 527 ARG A N 1
ATOM 4084 C CA . ARG A 1 527 ? 2.41 -10.367 26.781 1 83.06 527 ARG A CA 1
ATOM 4085 C C . ARG A 1 527 ? 3.721 -10.305 26.016 1 83.06 527 ARG A C 1
ATOM 4087 O O . ARG A 1 527 ? 4.398 -9.273 26.016 1 83.06 527 ARG A O 1
ATOM 4094 N N . ARG A 1 528 ? 4.051 -11.359 25.375 1 84.94 528 ARG A N 1
ATOM 4095 C CA . ARG A 1 528 ? 5.277 -11.414 24.578 1 84.94 528 ARG A CA 1
ATOM 4096 C C . ARG A 1 528 ? 5.227 -10.422 23.422 1 84.94 528 ARG A C 1
ATOM 4098 O O . ARG A 1 528 ? 6.223 -9.766 23.109 1 84.94 528 ARG A O 1
ATOM 4105 N N . ARG A 1 529 ? 4.121 -10.281 22.797 1 85.62 529 ARG A N 1
ATOM 4106 C CA . ARG A 1 529 ? 3.947 -9.344 21.688 1 85.62 529 ARG A CA 1
ATOM 4107 C C . ARG A 1 529 ? 4.148 -7.902 22.156 1 85.62 529 ARG A C 1
ATOM 4109 O O . ARG A 1 529 ? 4.773 -7.102 21.453 1 85.62 529 ARG A O 1
ATOM 4116 N N . ILE A 1 530 ? 3.619 -7.617 23.25 1 82.81 530 ILE A N 1
ATOM 4117 C CA . ILE A 1 530 ? 3.746 -6.273 23.812 1 82.81 530 ILE A CA 1
ATOM 4118 C C . ILE A 1 530 ? 5.211 -5.984 24.125 1 82.81 530 ILE A C 1
ATOM 4120 O O . ILE A 1 530 ? 5.711 -4.895 23.828 1 82.81 530 ILE A O 1
ATOM 4124 N N . ILE A 1 531 ? 5.859 -6.973 24.609 1 81.5 531 ILE A N 1
ATOM 4125 C CA . ILE A 1 531 ? 7.258 -6.816 25 1 81.5 531 ILE A CA 1
ATOM 4126 C C . ILE A 1 531 ? 8.109 -6.602 23.75 1 81.5 531 ILE A C 1
ATOM 4128 O O . ILE A 1 531 ? 8.977 -5.723 23.719 1 81.5 531 ILE A O 1
ATOM 4132 N N . LEU A 1 532 ? 7.871 -7.324 22.719 1 83 532 LEU A N 1
ATOM 4133 C CA . LEU A 1 532 ? 8.641 -7.223 21.484 1 83 532 LEU A CA 1
ATOM 4134 C C . LEU A 1 532 ? 8.383 -5.883 20.797 1 83 532 LEU A C 1
ATOM 4136 O O . LEU A 1 532 ? 9.297 -5.285 20.234 1 83 532 LEU A O 1
ATOM 4140 N N . SER A 1 533 ? 7.176 -5.469 20.844 1 82.81 533 SER A N 1
ATOM 4141 C CA . SER A 1 533 ? 6.828 -4.188 20.25 1 82.81 533 SER A CA 1
ATOM 4142 C C . SER A 1 533 ? 7.508 -3.029 20.969 1 82.81 533 SER A C 1
ATOM 4144 O O . SER A 1 533 ? 8 -2.098 20.328 1 82.81 533 SER A O 1
ATOM 4146 N N . LYS A 1 534 ? 7.496 -3.082 22.203 1 74.81 534 LYS A N 1
ATOM 4147 C CA . LYS A 1 534 ? 8.148 -2.043 23 1 74.81 534 LYS A CA 1
ATOM 4148 C C . LYS A 1 534 ? 9.648 -2.014 22.75 1 74.81 534 LYS A C 1
ATOM 4150 O O . LYS A 1 534 ? 10.242 -0.941 22.609 1 74.81 534 LYS A O 1
ATOM 4155 N N . LYS A 1 535 ? 10.18 -3.186 22.625 1 76.81 535 LYS A N 1
ATOM 4156 C CA . LYS A 1 535 ? 11.609 -3.287 22.344 1 76.81 535 LYS A CA 1
ATOM 4157 C C . LYS A 1 535 ? 11.953 -2.695 20.984 1 76.81 535 LYS A C 1
ATOM 4159 O O . LYS A 1 535 ? 12.953 -1.981 20.844 1 76.81 535 LYS A O 1
ATOM 4164 N N . ARG A 1 536 ? 11.203 -2.961 20.047 1 82.5 536 ARG A N 1
ATOM 4165 C CA . ARG A 1 536 ? 11.414 -2.465 18.688 1 82.5 536 ARG A CA 1
ATOM 4166 C C . ARG A 1 536 ? 11.258 -0.949 18.625 1 82.5 536 ARG A C 1
ATOM 4168 O O . ARG A 1 536 ? 12.039 -0.266 17.969 1 82.5 536 ARG A O 1
ATOM 4175 N N . ASP A 1 537 ? 10.266 -0.48 19.219 1 79.56 537 ASP A N 1
ATOM 4176 C CA . ASP A 1 537 ? 10.008 0.958 19.219 1 79.56 537 ASP A CA 1
ATOM 4177 C C . ASP A 1 537 ? 11.141 1.709 19.922 1 79.56 537 ASP A C 1
ATOM 4179 O O . ASP A 1 537 ? 11.547 2.785 19.484 1 79.56 537 ASP A O 1
ATOM 4183 N N . ASN A 1 538 ? 11.578 1.11 20.969 1 70.75 538 ASN A N 1
ATOM 4184 C CA . ASN A 1 538 ? 12.688 1.717 21.703 1 70.75 538 ASN A CA 1
ATOM 4185 C C . ASN A 1 538 ? 13.961 1.755 20.859 1 70.75 538 ASN A C 1
ATOM 4187 O O . ASN A 1 538 ? 14.672 2.76 20.844 1 70.75 538 ASN A O 1
ATOM 4191 N N . LEU A 1 539 ? 14.203 0.68 20.219 1 76.62 539 LEU A N 1
ATOM 4192 C CA . LEU A 1 539 ? 15.375 0.6 19.344 1 76.62 539 LEU A CA 1
ATOM 4193 C C . LEU A 1 539 ? 15.273 1.606 18.203 1 76.62 539 LEU A C 1
ATOM 4195 O O . LEU A 1 539 ? 16.266 2.242 17.844 1 76.62 539 LEU A O 1
ATOM 4199 N N . ARG A 1 540 ? 14.172 1.768 17.688 1 81.69 540 ARG A N 1
ATOM 4200 C CA . ARG A 1 540 ? 13.953 2.705 16.594 1 81.69 540 ARG A CA 1
ATOM 4201 C C . ARG A 1 540 ? 14.211 4.141 17.031 1 81.69 540 ARG A C 1
ATOM 4203 O O . ARG A 1 540 ? 14.906 4.895 16.344 1 81.69 540 ARG A O 1
ATOM 4210 N N . GLN A 1 541 ? 13.586 4.5 18.062 1 72.19 541 GLN A N 1
ATOM 4211 C CA . GLN A 1 541 ? 13.742 5.859 18.578 1 72.19 541 GLN A CA 1
ATOM 4212 C C . GLN A 1 541 ? 15.203 6.168 18.891 1 72.19 541 GLN A C 1
ATOM 4214 O O . GLN A 1 541 ? 15.695 7.262 18.594 1 72.19 541 GLN A O 1
ATOM 4219 N N . LYS A 1 542 ? 15.883 5.168 19.406 1 66.88 542 LYS A N 1
ATOM 4220 C CA . LYS A 1 542 ? 17.297 5.316 19.734 1 66.88 542 LYS A CA 1
ATOM 4221 C C . LYS A 1 542 ? 18.125 5.551 18.469 1 66.88 542 LYS A C 1
ATOM 4223 O O . LYS A 1 542 ? 18.938 6.473 18.422 1 66.88 542 LYS A O 1
ATOM 4228 N N . ASN A 1 543 ? 17.938 4.727 17.484 1 76.69 543 ASN A N 1
ATOM 4229 C CA . ASN A 1 543 ? 18.672 4.836 16.234 1 76.69 543 ASN A CA 1
ATOM 4230 C C . ASN A 1 543 ? 18.391 6.156 15.523 1 76.69 543 ASN A C 1
ATOM 4232 O O . ASN A 1 543 ? 19.297 6.793 14.984 1 76.69 543 ASN A O 1
ATOM 4236 N N . GLU A 1 544 ? 17.172 6.617 15.477 1 78.19 544 GLU A N 1
ATOM 4237 C CA . GLU A 1 544 ? 16.797 7.848 14.789 1 78.19 544 GLU A CA 1
ATOM 4238 C C . GLU A 1 544 ? 17.391 9.07 15.477 1 78.19 544 GLU A C 1
ATOM 4240 O O . GLU A 1 544 ? 17.781 10.039 14.82 1 78.19 544 GLU A O 1
ATOM 4245 N N . LYS A 1 545 ? 17.344 9.016 16.734 1 64.56 545 LYS A N 1
ATOM 4246 C CA . LYS A 1 545 ? 17.938 10.117 17.484 1 64.56 545 LYS A CA 1
ATOM 4247 C C . LYS A 1 545 ? 19.438 10.211 17.234 1 64.56 545 LYS A C 1
ATOM 4249 O O . LYS A 1 545 ? 19.984 11.297 17.062 1 64.56 545 LYS A O 1
ATOM 4254 N N . LEU A 1 546 ? 20.094 9.031 17.172 1 64.75 546 LEU A N 1
ATOM 4255 C CA . LEU A 1 546 ? 21.531 8.961 16.953 1 64.75 546 LEU A CA 1
ATOM 4256 C C . LEU A 1 546 ? 21.891 9.414 15.539 1 64.75 546 LEU A C 1
ATOM 4258 O O . LEU A 1 546 ? 22.891 10.102 15.344 1 64.75 546 LEU A O 1
ATOM 4262 N N . GLU A 1 547 ? 21.125 9.141 14.586 1 76.06 547 GLU A N 1
ATOM 4263 C CA . GLU A 1 547 ? 21.422 9.375 13.18 1 76.06 547 GLU A CA 1
ATOM 4264 C C . GLU A 1 547 ? 21.016 10.781 12.758 1 76.06 547 GLU A C 1
ATOM 4266 O O . GLU A 1 547 ? 21.531 11.32 11.781 1 76.06 547 GLU A O 1
ATOM 4271 N N . GLY A 1 548 ? 20.094 11.398 13.406 1 64.31 548 GLY A N 1
ATOM 4272 C CA . GLY A 1 548 ? 19.578 12.688 12.984 1 64.31 548 GLY A CA 1
ATOM 4273 C C . GLY A 1 548 ? 18.594 12.594 11.836 1 64.31 548 GLY A C 1
ATOM 4274 O O . GLY A 1 548 ? 17.984 11.547 11.617 1 64.31 548 GLY A O 1
ATOM 4275 N N . VAL A 1 549 ? 18.5 13.703 11.148 1 69.44 549 VAL A N 1
ATOM 4276 C CA . VAL A 1 549 ? 17.516 13.742 10.07 1 69.44 549 VAL A CA 1
ATOM 4277 C C . VAL A 1 549 ? 18.094 13.07 8.828 1 69.44 549 VAL A C 1
ATOM 4279 O O . VAL A 1 549 ? 19.062 13.562 8.227 1 69.44 549 VAL A O 1
ATOM 4282 N N . GLN A 1 550 ? 17.656 11.961 8.641 1 74.06 550 GLN A N 1
ATOM 4283 C CA . GLN A 1 550 ? 18.125 11.211 7.48 1 74.06 550 GLN A CA 1
ATOM 4284 C C . GLN A 1 550 ? 17.141 11.289 6.328 1 74.06 550 GLN A C 1
ATOM 4286 O O . GLN A 1 550 ? 17.516 11.109 5.168 1 74.06 550 GLN A O 1
ATOM 4291 N N . TYR A 1 551 ? 15.836 11.461 6.664 1 73.31 551 TYR A N 1
ATOM 4292 C CA . TYR A 1 551 ? 14.781 11.516 5.648 1 73.31 551 TYR A CA 1
ATOM 4293 C C . TYR A 1 551 ? 13.711 12.523 6.031 1 73.31 551 TYR A C 1
ATOM 4295 O O . TYR A 1 551 ? 13.07 12.398 7.078 1 73.31 551 TYR A O 1
ATOM 4303 N N . GLN A 1 552 ? 13.672 13.531 5.355 1 67.56 552 GLN A N 1
ATOM 4304 C CA . GLN A 1 552 ? 12.664 14.578 5.508 1 67.56 552 GLN A CA 1
ATOM 4305 C C . GLN A 1 552 ? 12.414 15.297 4.188 1 67.56 552 GLN A C 1
ATOM 4307 O O . GLN A 1 552 ? 13.328 15.422 3.361 1 67.56 552 GLN A O 1
ATOM 4312 N N . THR A 1 553 ? 11.172 15.656 3.998 1 66.62 553 THR A N 1
ATOM 4313 C CA . THR A 1 553 ? 10.852 16.344 2.754 1 66.62 553 THR A CA 1
ATOM 4314 C C . THR A 1 553 ? 11.766 17.547 2.553 1 66.62 553 THR A C 1
ATOM 4316 O O . THR A 1 553 ? 11.914 18.391 3.449 1 66.62 553 THR A O 1
ATOM 4319 N N . ASN A 1 554 ? 12.477 17.672 1.436 1 61.62 554 ASN A N 1
ATOM 4320 C CA . ASN A 1 554 ? 13.312 18.781 0.98 1 61.62 554 ASN A CA 1
ATOM 4321 C C . ASN A 1 554 ? 14.539 18.953 1.87 1 61.62 554 ASN A C 1
ATOM 4323 O O . ASN A 1 554 ? 15.031 20.078 2.025 1 61.62 554 ASN A O 1
ATOM 4327 N N . CYS A 1 555 ? 14.75 17.938 2.625 1 59.62 555 CYS A N 1
ATOM 4328 C CA . CYS A 1 555 ? 15.922 18.062 3.484 1 59.62 555 CYS A CA 1
ATOM 4329 C C . CYS A 1 555 ? 17.188 18.25 2.656 1 59.62 555 CYS A C 1
ATOM 4331 O O . CYS A 1 555 ? 18.188 18.781 3.152 1 59.62 555 CYS A O 1
ATOM 4333 N N . GLY A 1 556 ? 17.109 17.797 1.434 1 60.25 556 GLY A N 1
ATOM 4334 C CA . GLY A 1 556 ? 18.25 17.969 0.554 1 60.25 556 GLY A CA 1
ATOM 4335 C C . GLY A 1 556 ? 18.516 19.406 0.183 1 60.25 556 GLY A C 1
ATOM 4336 O O . GLY A 1 556 ? 19.625 19.781 -0.193 1 60.25 556 GLY A O 1
ATOM 4337 N N . PHE A 1 557 ? 17.266 20.203 0.1 1 53.88 557 PHE A N 1
ATOM 4338 C CA . PHE A 1 557 ? 17.438 21.625 -0.206 1 53.88 557 PHE A CA 1
ATOM 4339 C C . PHE A 1 557 ? 18.125 22.344 0.946 1 53.88 557 PHE A C 1
ATOM 4341 O O . PHE A 1 557 ? 18.781 23.375 0.741 1 53.88 557 PHE A O 1
ATOM 4348 N N . LEU A 1 558 ? 17.531 21.859 2.104 1 42.94 558 LEU A N 1
ATOM 4349 C CA . LEU A 1 558 ? 18.141 22.484 3.271 1 42.94 558 LEU A CA 1
ATOM 4350 C C . LEU A 1 558 ? 19.641 22.172 3.332 1 42.94 558 LEU A C 1
ATOM 4352 O O . LEU A 1 558 ? 20.031 21.141 3.869 1 42.94 558 LEU A O 1
ATOM 4356 N N . ASN A 1 559 ? 20.031 21.703 2.293 1 40.84 559 ASN A N 1
ATOM 4357 C CA . ASN A 1 559 ? 21.484 21.734 2.443 1 40.84 559 ASN A CA 1
ATOM 4358 C C . ASN A 1 559 ? 21.938 22.906 3.297 1 40.84 559 ASN A C 1
ATOM 4360 O O . ASN A 1 559 ? 21.938 24.047 2.838 1 40.84 559 ASN A O 1
ATOM 4364 N N . LEU A 1 560 ? 21.516 22.938 4.418 1 33.94 560 LEU A N 1
ATOM 4365 C CA . LEU A 1 560 ? 22.406 23.625 5.352 1 33.94 560 LEU A CA 1
ATOM 4366 C C . LEU A 1 560 ? 23.828 23.688 4.812 1 33.94 560 LEU A C 1
ATOM 4368 O O . LEU A 1 560 ? 24.312 22.719 4.238 1 33.94 560 LEU A O 1
ATOM 4372 N N . SER A 1 561 ? 24.266 24.703 4.164 1 29.27 561 SER A N 1
ATOM 4373 C CA . SER A 1 561 ? 25.688 25 4.363 1 29.27 561 SER A CA 1
ATOM 4374 C C . SER A 1 561 ? 26.344 23.969 5.281 1 29.27 561 SER A C 1
ATOM 4376 O O . SER A 1 561 ? 25.75 23.562 6.289 1 29.27 561 SER A O 1
ATOM 4378 N N . THR A 1 562 ? 26.875 22.891 4.719 1 30.05 562 THR A N 1
ATOM 4379 C CA . THR A 1 562 ? 27.984 22.422 5.535 1 30.05 562 THR A CA 1
ATOM 4380 C C . THR A 1 562 ? 28.297 23.406 6.652 1 30.05 562 THR A C 1
ATOM 4382 O O . THR A 1 562 ? 29 24.406 6.43 1 30.05 562 THR A O 1
ATOM 4385 N N . GLN A 1 563 ? 27.453 23.984 7.273 1 29.59 563 GLN A N 1
ATOM 4386 C CA . GLN A 1 563 ? 28.062 24.406 8.531 1 29.59 563 GLN A CA 1
ATOM 4387 C C . GLN A 1 563 ? 29.172 23.438 8.945 1 29.59 563 GLN A C 1
ATOM 4389 O O . GLN A 1 563 ? 28.922 22.281 9.25 1 29.59 563 GLN A O 1
ATOM 4394 N N . SER A 1 564 ? 30.156 23.281 8.039 1 29.2 564 SER A N 1
ATOM 4395 C CA . SER A 1 564 ? 31.5 22.859 8.43 1 29.2 564 SER A CA 1
ATOM 4396 C C . SER A 1 564 ? 31.609 22.688 9.938 1 29.2 564 SER A C 1
ATOM 4398 O O . SER A 1 564 ? 30.953 23.406 10.695 1 29.2 564 SER A O 1
ATOM 4400 N N . THR A 1 565 ? 31.828 21.547 10.43 1 29.78 565 THR A N 1
ATOM 4401 C CA . THR A 1 565 ? 32.375 21.531 11.781 1 29.78 565 THR A CA 1
ATOM 4402 C C . THR A 1 565 ? 32.938 22.891 12.172 1 29.78 565 THR A C 1
ATOM 4404 O O . THR A 1 565 ? 33.219 23.141 13.336 1 29.78 565 THR A O 1
ATOM 4407 N N . GLU A 1 566 ? 33.312 23.688 11.172 1 28.59 566 GLU A N 1
ATOM 4408 C CA . GLU A 1 566 ? 33.938 24.984 11.391 1 28.59 566 GLU A CA 1
ATOM 4409 C C . GLU A 1 566 ? 32.938 26.031 11.852 1 28.59 566 GLU A C 1
ATOM 4411 O O . GLU A 1 566 ? 33.25 26.859 12.703 1 28.59 566 GLU A O 1
ATOM 4416 N N . GLU A 1 567 ? 31.797 26.141 11.18 1 31.61 567 GLU A N 1
ATOM 4417 C CA . GLU A 1 567 ? 30.969 27.25 11.641 1 31.61 567 GLU A CA 1
ATOM 4418 C C . GLU A 1 567 ? 30.219 26.891 12.914 1 31.61 567 GLU A C 1
ATOM 4420 O O . GLU A 1 567 ? 29.766 27.781 13.648 1 31.61 567 GLU A O 1
ATOM 4425 N N . LEU A 1 568 ? 29.812 25.781 13.062 1 31.52 568 LEU A N 1
ATOM 4426 C CA . LEU A 1 568 ? 29.469 25.422 14.438 1 31.52 568 LEU A CA 1
ATOM 4427 C C . LEU A 1 568 ? 30.641 25.703 15.375 1 31.52 568 LEU A C 1
ATOM 4429 O O . LEU A 1 568 ? 30.438 25.922 16.578 1 31.52 568 LEU A O 1
ATOM 4433 N N . ILE A 1 569 ? 31.797 25.562 14.844 1 32.56 569 ILE A N 1
ATOM 4434 C CA . ILE A 1 569 ? 33 25.922 15.609 1 32.56 569 ILE A CA 1
ATOM 4435 C C . ILE A 1 569 ? 33 27.422 15.867 1 32.56 569 ILE A C 1
ATOM 4437 O O . ILE A 1 569 ? 33.344 27.875 16.969 1 32.56 569 ILE A O 1
ATOM 4441 N N . ASP A 1 570 ? 32.938 28.172 14.711 1 32.94 570 ASP A N 1
ATOM 4442 C CA . ASP A 1 570 ? 33.188 29.594 14.914 1 32.94 570 ASP A CA 1
ATOM 4443 C C . ASP A 1 570 ? 32.094 30.234 15.734 1 32.94 570 ASP A C 1
ATOM 4445 O O . ASP A 1 570 ? 32.312 31.219 16.453 1 32.94 570 ASP A O 1
ATOM 4449 N N . GLN A 1 571 ? 30.828 30.016 15.312 1 34.41 571 GLN A N 1
ATOM 4450 C CA . GLN A 1 571 ? 29.875 30.875 16.016 1 34.41 571 GLN A CA 1
ATOM 4451 C C . GLN A 1 571 ? 29.719 30.438 17.469 1 34.41 571 GLN A C 1
ATOM 4453 O O . GLN A 1 571 ? 28.844 30.938 18.188 1 34.41 571 GLN A O 1
ATOM 4458 N N . ALA A 1 572 ? 30.062 29.344 17.719 1 39.53 572 ALA A N 1
ATOM 4459 C CA . ALA A 1 572 ? 29.938 29.156 19.156 1 39.53 572 ALA A CA 1
ATOM 4460 C C . ALA A 1 572 ? 30.641 30.281 19.922 1 39.53 572 ALA A C 1
ATOM 4462 O O . ALA A 1 572 ? 31.859 30.312 20.031 1 39.53 572 ALA A O 1
ATOM 4463 N N . SER A 1 573 ? 30.391 31.438 19.484 1 45.16 573 SER A N 1
ATOM 4464 C CA . SER A 1 573 ? 30.734 32.656 20.219 1 45.16 573 SER A CA 1
ATOM 4465 C C . SER A 1 573 ? 30.891 32.375 21.703 1 45.16 573 SER A C 1
ATOM 4467 O O . SER A 1 573 ? 30.188 31.516 22.25 1 45.16 573 SER A O 1
ATOM 4469 N N . TYR A 1 574 ? 32.125 32.688 22.094 1 51.62 574 TYR A N 1
ATOM 4470 C CA . TYR A 1 574 ? 32.312 32.781 23.547 1 51.62 574 TYR A CA 1
ATOM 4471 C C . TYR A 1 574 ? 31.062 33.344 24.203 1 51.62 574 TYR A C 1
ATOM 4473 O O . TYR A 1 574 ? 30.438 34.281 23.688 1 51.62 574 TYR A O 1
ATOM 4481 N N . VAL A 1 575 ? 30.391 32.562 24.766 1 56.78 575 VAL A N 1
ATOM 4482 C CA . VAL A 1 575 ? 29.266 33.031 25.547 1 56.78 575 VAL A CA 1
ATOM 4483 C C . VAL A 1 575 ? 29.75 33.906 26.703 1 56.78 575 VAL A C 1
ATOM 4485 O O . VAL A 1 575 ? 30.75 33.594 27.359 1 56.78 575 VAL A O 1
ATOM 4488 N N . ASP A 1 576 ? 29.516 35.062 26.688 1 57.75 576 ASP A N 1
ATOM 4489 C CA . ASP A 1 576 ? 29.781 35.938 27.828 1 57.75 576 ASP A CA 1
ATOM 4490 C C . ASP A 1 576 ? 28.562 36.031 28.75 1 57.75 576 ASP A C 1
ATOM 4492 O O . ASP A 1 576 ? 27.547 36.656 28.375 1 57.75 576 ASP A O 1
ATOM 4496 N N . PHE A 1 577 ? 28.422 35.156 29.641 1 62.31 577 PHE A N 1
ATOM 4497 C CA . PHE A 1 577 ? 27.359 35.281 30.641 1 62.31 577 PHE A CA 1
ATOM 4498 C C . PHE A 1 577 ? 27.859 35.969 31.891 1 62.31 577 PHE A C 1
ATOM 4500 O O . PHE A 1 577 ? 28.984 35.75 32.312 1 62.31 577 PHE A O 1
ATOM 4507 N N . PRO A 1 578 ? 27.375 37.062 32.219 1 56.34 578 PRO A N 1
ATOM 4508 C CA . PRO A 1 578 ? 27.781 37.719 33.469 1 56.34 578 PRO A CA 1
ATOM 4509 C C . PRO A 1 578 ? 27.594 36.844 34.688 1 56.34 578 PRO A C 1
ATOM 4511 O O . PRO A 1 578 ? 27.297 37.375 35.781 1 56.34 578 PRO A O 1
ATOM 4514 N N . ASN A 1 579 ? 27.859 35.688 34.75 1 59.16 579 ASN A N 1
ATOM 4515 C CA . ASN A 1 579 ? 27.578 34.969 36 1 59.16 579 ASN A CA 1
ATOM 4516 C C . ASN A 1 579 ? 28.75 35.062 36.969 1 59.16 579 ASN A C 1
ATOM 4518 O O . ASN A 1 579 ? 29.875 34.688 36.625 1 59.16 579 ASN A O 1
ATOM 4522 N N . VAL A 1 580 ? 28.641 35.969 37.875 1 62.72 580 VAL A N 1
ATOM 4523 C CA . VAL A 1 580 ? 29.594 36.188 38.969 1 62.72 580 VAL A CA 1
ATOM 4524 C C . VAL A 1 580 ? 29.375 35.188 40.062 1 62.72 580 VAL A C 1
ATOM 4526 O O . VAL A 1 580 ? 28.234 34.875 40.438 1 62.72 580 VAL A O 1
ATOM 4529 N N . ILE A 1 581 ? 30.406 34.406 40.344 1 71.25 581 ILE A N 1
ATOM 4530 C CA . ILE A 1 581 ? 30.391 33.531 41.531 1 71.25 581 ILE A CA 1
ATOM 4531 C C . ILE A 1 581 ? 30.328 34.375 42.781 1 71.25 581 ILE A C 1
ATOM 4533 O O . ILE A 1 581 ? 31.188 35.219 43.031 1 71.25 581 ILE A O 1
ATOM 4537 N N . SER A 1 582 ? 29.203 34.531 43.406 1 72.88 582 SER A N 1
ATOM 4538 C CA . SER A 1 582 ? 29.047 35.281 44.625 1 72.88 582 SER A CA 1
ATOM 4539 C C . SER A 1 582 ? 28.922 34.375 45.844 1 72.88 582 SER A C 1
ATOM 4541 O O . SER A 1 582 ? 28.625 33.156 45.688 1 72.88 582 SER A O 1
ATOM 4543 N N . ASP A 1 583 ? 29.141 34.875 46.969 1 73 583 ASP A N 1
ATOM 4544 C CA . ASP A 1 583 ? 29.031 34.156 48.25 1 73 583 ASP A CA 1
ATOM 4545 C C . ASP A 1 583 ? 27.578 33.781 48.531 1 73 583 ASP A C 1
ATOM 4547 O O . ASP A 1 583 ? 27.312 32.969 49.406 1 73 583 ASP A O 1
ATOM 4551 N N . SER A 1 584 ? 26.703 34.219 47.688 1 77.12 584 SER A N 1
ATOM 4552 C CA . SER A 1 584 ? 25.297 33.906 47.875 1 77.12 584 SER A CA 1
ATOM 4553 C C . SER A 1 584 ? 24.891 32.719 47 1 77.12 584 SER A C 1
ATOM 4555 O O . SER A 1 584 ? 23.766 32.219 47.094 1 77.12 584 SER A O 1
ATOM 4557 N N . SER A 1 585 ? 25.766 32.156 46.375 1 83.12 585 SER A N 1
ATOM 4558 C CA . SER A 1 585 ? 25.453 31.047 45.469 1 83.12 585 SER A CA 1
ATOM 4559 C C . SER A 1 585 ? 25.297 29.75 46.25 1 83.12 585 SER A C 1
ATOM 4561 O O . SER A 1 585 ? 25.891 29.562 47.312 1 83.12 585 SER A O 1
ATOM 4563 N N . LYS A 1 586 ? 24.5 28.891 45.719 1 88 586 LYS A N 1
ATOM 4564 C CA . LYS A 1 586 ? 24.266 27.609 46.375 1 88 586 LYS A CA 1
ATOM 4565 C C . LYS A 1 586 ? 25.219 26.531 45.844 1 88 586 LYS A C 1
ATOM 4567 O O . LYS A 1 586 ? 25.438 26.406 44.656 1 88 586 LYS A O 1
ATOM 4572 N N . ILE A 1 587 ? 25.797 25.891 46.719 1 90.25 587 ILE A N 1
ATOM 4573 C CA . ILE A 1 587 ? 26.766 24.844 46.375 1 90.25 587 ILE A CA 1
ATOM 4574 C C . ILE A 1 587 ? 26.031 23.516 46.156 1 90.25 587 ILE A C 1
ATOM 4576 O O . ILE A 1 587 ? 25.438 22.953 47.094 1 90.25 587 ILE A O 1
ATOM 4580 N N . VAL A 1 588 ? 26.047 23.109 44.938 1 90.81 588 VAL A N 1
ATOM 4581 C CA . VAL A 1 588 ? 25.406 21.844 44.562 1 90.81 588 VAL A CA 1
ATOM 4582 C C . VAL A 1 588 ? 26.484 20.828 44.219 1 90.81 588 VAL A C 1
ATOM 4584 O O . VAL A 1 588 ? 27.391 21.109 43.406 1 90.81 588 VAL A O 1
ATOM 4587 N N . TYR A 1 589 ? 26.391 19.688 44.781 1 92.88 589 TYR A N 1
ATOM 4588 C CA . TYR A 1 589 ? 27.328 18.594 44.469 1 92.88 589 TYR A CA 1
ATOM 4589 C C . TYR A 1 589 ? 26.781 17.688 43.375 1 92.88 589 TYR A C 1
ATOM 4591 O O . TYR A 1 589 ? 25.594 17.359 43.375 1 92.88 589 TYR A O 1
ATOM 4599 N N . PHE A 1 590 ? 27.656 17.422 42.375 1 91.81 590 PHE A N 1
ATOM 4600 C CA . PHE A 1 590 ? 27.156 16.562 41.312 1 91.81 590 PHE A CA 1
ATOM 4601 C C . PHE A 1 590 ? 28.219 15.578 40.844 1 91.81 590 PHE A C 1
ATOM 4603 O O . PHE A 1 590 ? 29.406 15.773 41.125 1 91.81 590 PHE A O 1
ATOM 4610 N N . ASP A 1 591 ? 27.797 14.484 40.125 1 91.5 591 ASP A N 1
ATOM 4611 C CA . ASP A 1 591 ? 28.641 13.414 39.562 1 91.5 591 ASP A CA 1
ATOM 4612 C C . ASP A 1 591 ? 27.984 12.75 38.375 1 91.5 591 ASP A C 1
ATOM 4614 O O . ASP A 1 591 ? 26.75 12.695 38.281 1 91.5 591 ASP A O 1
ATOM 4618 N N . LEU A 1 592 ? 28.844 12.398 37.5 1 91.12 592 LEU A N 1
ATOM 4619 C CA . LEU A 1 592 ? 28.359 11.734 36.281 1 91.12 592 LEU A CA 1
ATOM 4620 C C . LEU A 1 592 ? 28.969 10.344 36.156 1 91.12 592 LEU A C 1
ATOM 4622 O O . LEU A 1 592 ? 30.125 10.125 36.531 1 91.12 592 LEU A O 1
ATOM 4626 N N . GLU A 1 593 ? 28.172 9.406 35.625 1 87.56 593 GLU A N 1
ATOM 4627 C CA . GLU A 1 593 ? 28.703 8.133 35.156 1 87.56 593 GLU A CA 1
ATOM 4628 C C . GLU A 1 593 ? 28.578 8.016 33.625 1 87.56 593 GLU A C 1
ATOM 4630 O O . GLU A 1 593 ? 27.547 8.375 33.062 1 87.56 593 GLU A O 1
ATOM 4635 N N . THR A 1 594 ? 29.609 7.672 33.031 1 86 594 THR A N 1
ATOM 4636 C CA . THR A 1 594 ? 29.656 7.605 31.562 1 86 594 THR A CA 1
ATOM 4637 C C . THR A 1 594 ? 29.891 6.168 31.094 1 86 594 THR A C 1
ATOM 4639 O O . THR A 1 594 ? 30.234 5.301 31.891 1 86 594 THR A O 1
ATOM 4642 N N . SER A 1 595 ? 29.641 5.852 29.828 1 81.69 595 SER A N 1
ATOM 4643 C CA . SER A 1 595 ? 29.734 4.523 29.25 1 81.69 595 SER A CA 1
ATOM 4644 C C . SER A 1 595 ? 31.203 4.109 29.062 1 81.69 595 SER A C 1
ATOM 4646 O O . SER A 1 595 ? 31.484 2.941 28.797 1 81.69 595 SER A O 1
ATOM 4648 N N . GLY A 1 596 ? 32.125 5 29.25 1 78.25 596 GLY A N 1
ATOM 4649 C CA . GLY A 1 596 ? 33.531 4.742 29.141 1 78.25 596 GLY A CA 1
ATOM 4650 C C . GLY A 1 596 ? 34.406 5.855 29.703 1 78.25 596 GLY A C 1
ATOM 4651 O O . GLY A 1 596 ? 33.906 6.688 30.484 1 78.25 596 GLY A O 1
ATOM 4652 N N . PHE A 1 597 ? 35.75 5.793 29.359 1 74.44 597 PHE A N 1
ATOM 4653 C CA . PHE A 1 597 ? 36.688 6.727 29.969 1 74.44 597 PHE A CA 1
ATOM 4654 C C . PHE A 1 597 ? 37.156 7.75 28.938 1 74.44 597 PHE A C 1
ATOM 4656 O O . PHE A 1 597 ? 37.969 8.633 29.25 1 74.44 597 PHE A O 1
ATOM 4663 N N . HIS A 1 598 ? 36.5 7.652 27.828 1 71.69 598 HIS A N 1
ATOM 4664 C CA . HIS A 1 598 ? 36.938 8.57 26.766 1 71.69 598 HIS A CA 1
ATOM 4665 C C . HIS A 1 598 ? 36 9.766 26.656 1 71.69 598 HIS A C 1
ATOM 4667 O O . HIS A 1 598 ? 34.844 9.703 27.125 1 71.69 598 HIS A O 1
ATOM 4673 N N . LYS A 1 599 ? 36.406 10.859 26.094 1 67 599 LYS A N 1
ATOM 4674 C CA . LYS A 1 599 ? 35.688 12.125 25.953 1 67 599 LYS A CA 1
ATOM 4675 C C . LYS A 1 599 ? 34.438 11.969 25.094 1 67 599 LYS A C 1
ATOM 4677 O O . LYS A 1 599 ? 33.469 12.734 25.234 1 67 599 LYS A O 1
ATOM 4682 N N . THR A 1 600 ? 34.5 10.93 24.391 1 66 600 THR A N 1
ATOM 4683 C CA . THR A 1 600 ? 33.406 10.75 23.453 1 66 600 THR A CA 1
ATOM 4684 C C . THR A 1 600 ? 32.344 9.797 24.031 1 66 600 THR A C 1
ATOM 4686 O O . THR A 1 600 ? 31.328 9.547 23.406 1 66 600 THR A O 1
ATOM 4689 N N . ASP A 1 601 ? 32.594 9.336 25.219 1 76.81 601 ASP A N 1
ATOM 4690 C CA . ASP A 1 601 ? 31.656 8.383 25.812 1 76.81 601 ASP A CA 1
ATOM 4691 C C . ASP A 1 601 ? 30.391 9.078 26.281 1 76.81 601 ASP A C 1
ATOM 4693 O O . ASP A 1 601 ? 30.406 10.266 26.609 1 76.81 601 ASP A O 1
ATOM 4697 N N . GLU A 1 602 ? 29.359 8.312 26.328 1 79.19 602 GLU A N 1
ATOM 4698 C CA . GLU A 1 602 ? 28.031 8.859 26.625 1 79.19 602 GLU A CA 1
ATOM 4699 C C . GLU A 1 602 ? 27.781 8.906 28.125 1 79.19 602 GLU A C 1
ATOM 4701 O O . GLU A 1 602 ? 28.266 8.055 28.875 1 79.19 602 GLU A O 1
ATOM 4706 N N . ILE A 1 603 ? 27.078 10.039 28.578 1 85.38 603 ILE A N 1
ATOM 4707 C CA . ILE A 1 603 ? 26.641 10.141 29.969 1 85.38 603 ILE A CA 1
ATOM 4708 C C . ILE A 1 603 ? 25.531 9.133 30.234 1 85.38 603 ILE A C 1
ATOM 4710 O O . ILE A 1 603 ? 24.547 9.07 29.484 1 85.38 603 ILE A O 1
ATOM 4714 N N . LEU A 1 604 ? 25.703 8.289 31.25 1 86.25 604 LEU A N 1
ATOM 4715 C CA . LEU A 1 604 ? 24.719 7.266 31.578 1 86.25 604 LEU A CA 1
ATOM 4716 C C . LEU A 1 604 ? 23.906 7.66 32.812 1 86.25 604 LEU A C 1
ATOM 4718 O O . LEU A 1 604 ? 22.781 7.195 33 1 86.25 604 LEU A O 1
ATOM 4722 N N . GLN A 1 605 ? 24.516 8.43 33.625 1 89.19 605 GLN A N 1
ATOM 4723 C CA . GLN A 1 605 ? 23.859 8.82 34.875 1 89.19 605 GLN A CA 1
ATOM 4724 C C . GLN A 1 605 ? 24.281 10.227 35.312 1 89.19 605 GLN A C 1
ATOM 4726 O O . GLN A 1 605 ? 25.453 10.578 35.219 1 89.19 605 GLN A O 1
ATOM 4731 N N . ILE A 1 606 ? 23.312 11.086 35.688 1 89.38 606 ILE A N 1
ATOM 4732 C CA . ILE A 1 606 ? 23.562 12.391 36.281 1 89.38 606 ILE A CA 1
ATOM 4733 C C . ILE A 1 606 ? 22.969 12.422 37.688 1 89.38 606 ILE A C 1
ATOM 4735 O O . ILE A 1 606 ? 21.781 12.172 37.875 1 89.38 606 ILE A O 1
ATOM 4739 N N . ALA A 1 607 ? 23.766 12.625 38.656 1 91.88 607 ALA A N 1
ATOM 4740 C CA . ALA A 1 607 ? 23.312 12.773 40.031 1 91.88 607 ALA A CA 1
ATOM 4741 C C . ALA A 1 607 ? 23.766 14.109 40.625 1 91.88 607 ALA A C 1
ATOM 4743 O O . ALA A 1 607 ? 24.859 14.602 40.281 1 91.88 607 ALA A O 1
ATOM 4744 N N . ALA A 1 608 ? 22.953 14.742 41.406 1 90.62 608 ALA A N 1
ATOM 4745 C CA . ALA A 1 608 ? 23.25 16.016 42.062 1 90.62 608 ALA A CA 1
ATOM 4746 C C . ALA A 1 608 ? 22.531 16.109 43.406 1 90.62 608 ALA A C 1
ATOM 4748 O O . ALA A 1 608 ? 21.5 15.477 43.625 1 90.62 608 ALA A O 1
ATOM 4749 N N . GLN A 1 609 ? 23.125 16.844 44.344 1 90.06 609 GLN A N 1
ATOM 4750 C CA . GLN A 1 609 ? 22.516 17 45.656 1 90.06 609 GLN A CA 1
ATOM 4751 C C . GLN A 1 609 ? 22.812 18.391 46.25 1 90.06 609 GLN A C 1
ATOM 4753 O O . GLN A 1 609 ? 23.938 18.875 46.156 1 90.06 609 GLN A O 1
ATOM 4758 N N . TYR A 1 610 ? 21.859 19.047 46.719 1 86.25 610 TYR A N 1
ATOM 4759 C CA . TYR A 1 610 ? 21.938 20.25 47.531 1 86.25 610 TYR A CA 1
ATOM 4760 C C . TYR A 1 610 ? 21.219 20.094 48.844 1 86.25 610 TYR A C 1
ATOM 4762 O O . TYR A 1 610 ? 20 19.844 48.875 1 86.25 610 TYR A O 1
ATOM 4770 N N . ASP A 1 611 ? 21.906 20.141 49.938 1 81.5 611 ASP A N 1
ATOM 4771 C CA . ASP A 1 611 ? 21.359 19.922 51.281 1 81.5 611 ASP A CA 1
ATOM 4772 C C . ASP A 1 611 ? 20.531 18.641 51.344 1 81.5 611 ASP A C 1
ATOM 4774 O O . ASP A 1 611 ? 21.078 17.547 51.156 1 81.5 611 ASP A O 1
ATOM 4778 N N . GLU A 1 612 ? 19.188 18.734 51.375 1 76.75 612 GLU A N 1
ATOM 4779 C CA . GLU A 1 612 ? 18.359 17.531 51.469 1 76.75 612 GLU A CA 1
ATOM 4780 C C . GLU A 1 612 ? 17.688 17.234 50.125 1 76.75 612 GLU A C 1
ATOM 4782 O O . GLU A 1 612 ? 17.031 16.188 49.969 1 76.75 612 GLU A O 1
ATOM 4787 N N . CYS A 1 613 ? 17.984 17.969 49.125 1 78.88 613 CYS A N 1
ATOM 4788 C CA . CYS A 1 613 ? 17.391 17.75 47.812 1 78.88 613 CYS A CA 1
ATOM 4789 C C . CYS A 1 613 ? 18.297 16.891 46.938 1 78.88 613 CYS A C 1
ATOM 4791 O O . CYS A 1 613 ? 19.453 17.25 46.688 1 78.88 613 CYS A O 1
ATOM 4793 N N . LYS A 1 614 ? 17.75 15.805 46.469 1 85.38 614 LYS A N 1
ATOM 4794 C CA . LYS A 1 614 ? 18.516 14.867 45.656 1 85.38 614 LYS A CA 1
ATOM 4795 C C . LYS A 1 614 ? 17.969 14.766 44.25 1 85.38 614 LYS A C 1
ATOM 4797 O O . LYS A 1 614 ? 16.766 14.836 44.031 1 85.38 614 LYS A O 1
ATOM 4802 N N . PHE A 1 615 ? 18.891 14.734 43.281 1 86.75 615 PHE A N 1
ATOM 4803 C CA . PHE A 1 615 ? 18.578 14.539 41.875 1 86.75 615 PHE A CA 1
ATOM 4804 C C . PHE A 1 615 ? 19.328 13.336 41.312 1 86.75 615 PHE A C 1
ATOM 4806 O O . PHE A 1 615 ? 20.531 13.188 41.531 1 86.75 615 PHE A O 1
ATOM 4813 N N . ASN A 1 616 ? 18.672 12.414 40.688 1 86.75 616 ASN A N 1
ATOM 4814 C CA . ASN A 1 616 ? 19.266 11.242 40.062 1 86.75 616 ASN A CA 1
ATOM 4815 C C . ASN A 1 616 ? 18.5 10.828 38.812 1 86.75 616 ASN A C 1
ATOM 4817 O O . ASN A 1 616 ? 17.297 10.609 38.844 1 86.75 616 ASN A O 1
ATOM 4821 N N . VAL A 1 617 ? 19.266 10.859 37.719 1 85.12 617 VAL A N 1
ATOM 4822 C CA . VAL A 1 617 ? 18.625 10.461 36.469 1 85.12 617 VAL A CA 1
ATOM 4823 C C . VAL A 1 617 ? 19.562 9.547 35.688 1 85.12 617 VAL A C 1
ATOM 4825 O O . VAL A 1 617 ? 20.781 9.75 35.656 1 85.12 617 VAL A O 1
ATOM 4828 N N . TYR A 1 618 ? 18.984 8.516 35.062 1 85.25 618 TYR A N 1
ATOM 4829 C CA . TYR A 1 618 ? 19.734 7.613 34.188 1 85.25 618 TYR A CA 1
ATOM 4830 C C . TYR A 1 618 ? 19.422 7.887 32.719 1 85.25 618 TYR A C 1
ATOM 4832 O O . TYR A 1 618 ? 18.281 8.203 32.375 1 85.25 618 TYR A O 1
ATOM 4840 N N . ILE A 1 619 ? 20.422 7.871 31.953 1 81.31 619 ILE A N 1
ATOM 4841 C CA . ILE A 1 619 ? 20.297 8.203 30.547 1 81.31 619 ILE A CA 1
ATOM 4842 C C . ILE A 1 619 ? 20.406 6.934 29.703 1 81.31 619 ILE A C 1
ATOM 4844 O O . ILE A 1 619 ? 21.219 6.055 30 1 81.31 619 ILE A O 1
ATOM 4848 N N . THR A 1 620 ? 19.703 6.879 28.672 1 77.12 620 THR A N 1
ATOM 4849 C CA . THR A 1 620 ? 19.672 5.719 27.797 1 77.12 620 THR A CA 1
ATOM 4850 C C . THR A 1 620 ? 20.953 5.613 26.984 1 77.12 620 THR A C 1
ATOM 4852 O O . THR A 1 620 ? 21.344 6.562 26.297 1 77.12 620 THR A O 1
ATOM 4855 N N . PRO A 1 621 ? 21.609 4.5 27.062 1 74.5 621 PRO A N 1
ATOM 4856 C CA . PRO A 1 621 ? 22.859 4.359 26.312 1 74.5 621 PRO A CA 1
ATOM 4857 C C . PRO A 1 621 ? 22.641 4.129 24.828 1 74.5 621 PRO A C 1
ATOM 4859 O O . PRO A 1 621 ? 21.734 3.398 24.438 1 74.5 621 PRO A O 1
ATOM 4862 N N . THR A 1 622 ? 23.297 4.965 24.062 1 64.19 622 THR A N 1
ATOM 4863 C CA . THR A 1 622 ? 23.203 4.797 22.609 1 64.19 622 THR A CA 1
ATOM 4864 C C . THR A 1 622 ? 24.344 3.936 22.094 1 64.19 622 THR A C 1
ATOM 4866 O O . THR A 1 622 ? 24.297 3.447 20.953 1 64.19 622 THR A O 1
ATOM 4869 N N . LYS A 1 623 ? 25.484 3.824 22.891 1 66.31 623 LYS A N 1
ATOM 4870 C CA . LYS A 1 623 ? 26.688 3.051 22.562 1 66.31 623 LYS A CA 1
ATOM 4871 C C . LYS A 1 623 ? 26.938 1.957 23.609 1 66.31 623 LYS A C 1
ATOM 4873 O O . LYS A 1 623 ? 26.344 1.978 24.688 1 66.31 623 LYS A O 1
ATOM 4878 N N . GLU A 1 624 ? 27.672 0.964 23.172 1 70.94 624 GLU A N 1
ATOM 4879 C CA . GLU A 1 624 ? 28.078 -0.056 24.125 1 70.94 624 GLU A CA 1
ATOM 4880 C C . GLU A 1 624 ? 28.938 0.545 25.234 1 70.94 624 GLU A C 1
ATOM 4882 O O . GLU A 1 624 ? 29.719 1.476 25 1 70.94 624 GLU A O 1
ATOM 4887 N N . ILE A 1 625 ? 28.641 -0.031 26.391 1 76.81 625 ILE A N 1
ATOM 4888 C CA . ILE A 1 625 ? 29.391 0.435 27.562 1 76.81 625 ILE A CA 1
ATOM 4889 C C . ILE A 1 625 ? 30.688 -0.342 27.688 1 76.81 625 ILE A C 1
ATOM 4891 O O . ILE A 1 625 ? 30.703 -1.572 27.594 1 76.81 625 ILE A O 1
ATOM 4895 N N . ASN A 1 626 ? 31.828 0.323 27.703 1 76.19 626 ASN A N 1
ATOM 4896 C CA . ASN A 1 626 ? 33.125 -0.303 27.922 1 76.19 626 ASN A CA 1
ATOM 4897 C C . ASN A 1 626 ? 33.094 -1.273 29.094 1 76.19 626 ASN A C 1
ATOM 4899 O O . ASN A 1 626 ? 32.594 -0.943 30.156 1 76.19 626 ASN A O 1
ATOM 4903 N N . PRO A 1 627 ? 33.469 -2.461 28.859 1 77.5 627 PRO A N 1
ATOM 4904 C CA . PRO A 1 627 ? 33.438 -3.475 29.922 1 77.5 627 PRO A CA 1
ATOM 4905 C C . PRO A 1 627 ? 34.094 -3.006 31.219 1 77.5 627 PRO A C 1
ATOM 4907 O O . PRO A 1 627 ? 33.625 -3.322 32.312 1 77.5 627 PRO A O 1
ATOM 4910 N N . GLU A 1 628 ? 35.156 -2.258 31.125 1 76.12 628 GLU A N 1
ATOM 4911 C CA . GLU A 1 628 ? 35.812 -1.743 32.312 1 76.12 628 GLU A CA 1
ATOM 4912 C C . GLU A 1 628 ? 34.906 -0.753 33.062 1 76.12 628 GLU A C 1
ATOM 4914 O O . GLU A 1 628 ? 34.812 -0.777 34.281 1 76.12 628 GLU A O 1
ATOM 4919 N N . ALA A 1 629 ? 34.219 0.023 32.281 1 77.75 629 ALA A N 1
ATOM 4920 C CA . ALA A 1 629 ? 33.281 0.985 32.875 1 77.75 629 ALA A CA 1
ATOM 4921 C C . ALA A 1 629 ? 32.094 0.281 33.469 1 77.75 629 ALA A C 1
ATOM 4923 O O . ALA A 1 629 ? 31.609 0.667 34.562 1 77.75 629 ALA A O 1
ATOM 4924 N N . SER A 1 630 ? 31.625 -0.744 32.844 1 80.25 630 SER A N 1
ATOM 4925 C CA . SER A 1 630 ? 30.484 -1.509 33.344 1 80.25 630 SER A CA 1
ATOM 4926 C C . SER A 1 630 ? 30.828 -2.203 34.656 1 80.25 630 SER A C 1
ATOM 4928 O O . SER A 1 630 ? 29.984 -2.27 35.562 1 80.25 630 SER A O 1
ATOM 4930 N N . GLU A 1 631 ? 31.984 -2.725 34.719 1 77.31 631 GLU A N 1
ATOM 4931 C CA . GLU A 1 631 ? 32.406 -3.396 35.938 1 77.31 631 GLU A CA 1
ATOM 4932 C C . GLU A 1 631 ? 32.531 -2.41 37.094 1 77.31 631 GLU A C 1
ATOM 4934 O O . GLU A 1 631 ? 32.156 -2.732 38.25 1 77.31 631 GLU A O 1
ATOM 4939 N N . HIS A 1 632 ? 32.938 -1.227 36.875 1 77.31 632 HIS A N 1
ATOM 4940 C CA . HIS A 1 632 ? 33.125 -0.223 37.906 1 77.31 632 HIS A CA 1
ATOM 4941 C C . HIS A 1 632 ? 31.797 0.384 38.344 1 77.31 632 HIS A C 1
ATOM 4943 O O . HIS A 1 632 ? 31.547 0.561 39.531 1 77.31 632 HIS A O 1
ATOM 4949 N N . THR A 1 633 ? 30.922 0.669 37.438 1 78.88 633 THR A N 1
ATOM 4950 C CA . THR A 1 633 ? 29.703 1.417 37.75 1 78.88 633 THR A CA 1
ATOM 4951 C C . THR A 1 633 ? 28.547 0.469 38.031 1 78.88 633 THR A C 1
ATOM 4953 O O . THR A 1 633 ? 27.547 0.864 38.656 1 78.88 633 THR A O 1
ATOM 4956 N N . GLY A 1 634 ? 28.641 -0.778 37.562 1 77.62 634 GLY A N 1
ATOM 4957 C CA . GLY A 1 634 ? 27.547 -1.723 37.656 1 77.62 634 GLY A CA 1
ATOM 4958 C C . GLY A 1 634 ? 26.453 -1.492 36.625 1 77.62 634 GLY A C 1
ATOM 4959 O O . GLY A 1 634 ? 25.406 -2.123 36.688 1 77.62 634 GLY A O 1
ATOM 4960 N N . LEU A 1 635 ? 26.719 -0.569 35.75 1 79.75 635 LEU A N 1
ATOM 4961 C CA . LEU A 1 635 ? 25.75 -0.289 34.688 1 79.75 635 LEU A CA 1
ATOM 4962 C C . LEU A 1 635 ? 26.016 -1.146 33.469 1 79.75 635 LEU A C 1
ATOM 4964 O O . LEU A 1 635 ? 27.172 -1.29 33.031 1 79.75 635 LEU A O 1
ATOM 4968 N N . LYS A 1 636 ? 25.094 -1.782 33 1 77.88 636 LYS A N 1
ATOM 4969 C CA . LYS A 1 636 ? 25.188 -2.648 31.828 1 77.88 636 LYS A CA 1
ATOM 4970 C C . LYS A 1 636 ? 24.094 -2.326 30.828 1 77.88 636 LYS A C 1
ATOM 4972 O O . LYS A 1 636 ? 22.969 -2 31.203 1 77.88 636 LYS A O 1
ATOM 4977 N N . ASN A 1 637 ? 24.609 -2.18 29.703 1 72 637 ASN A N 1
ATOM 4978 C CA . ASN A 1 637 ? 23.656 -2.035 28.609 1 72 637 ASN A CA 1
ATOM 4979 C C . ASN A 1 637 ? 23.234 -3.389 28.047 1 72 637 ASN A C 1
ATOM 4981 O O . ASN A 1 637 ? 24.047 -4.082 27.422 1 72 637 ASN A O 1
ATOM 4985 N N . ILE A 1 638 ? 22.125 -3.873 28.406 1 63.28 638 ILE A N 1
ATOM 4986 C CA . ILE A 1 638 ? 21.625 -5.145 27.906 1 63.28 638 ILE A CA 1
ATOM 4987 C C . ILE A 1 638 ? 20.469 -4.898 26.938 1 63.28 638 ILE A C 1
ATOM 4989 O O . ILE A 1 638 ? 19.375 -4.496 27.344 1 63.28 638 ILE A O 1
ATOM 4993 N N . ASN A 1 639 ? 20.656 -5.062 25.672 1 55.81 639 ASN A N 1
ATOM 4994 C CA . ASN A 1 639 ? 19.672 -4.945 24.594 1 55.81 639 ASN A CA 1
ATOM 4995 C C . ASN A 1 639 ? 19.062 -3.553 24.547 1 55.81 639 ASN A C 1
ATOM 4997 O O . ASN A 1 639 ? 17.844 -3.414 24.422 1 55.81 639 ASN A O 1
ATOM 5001 N N . GLY A 1 640 ? 19.891 -2.445 24.875 1 61.66 640 GLY A N 1
ATOM 5002 C CA . GLY A 1 640 ? 19.422 -1.069 24.797 1 61.66 640 GLY A CA 1
ATOM 5003 C C . GLY A 1 640 ? 18.844 -0.554 26.094 1 61.66 640 GLY A C 1
ATOM 5004 O O . GLY A 1 640 ? 18.391 0.594 26.172 1 61.66 640 GLY A O 1
ATOM 5005 N N . GLN A 1 641 ? 18.812 -1.42 27.016 1 66.88 641 GLN A N 1
ATOM 5006 C CA . GLN A 1 641 ? 18.328 -1.038 28.344 1 66.88 641 GLN A CA 1
ATOM 5007 C C . GLN A 1 641 ? 19.484 -0.969 29.344 1 66.88 641 GLN A C 1
ATOM 5009 O O . GLN A 1 641 ? 20.391 -1.799 29.312 1 66.88 641 GLN A O 1
ATOM 5014 N N . LEU A 1 642 ? 19.328 0.024 30.156 1 76.19 642 LEU A N 1
ATOM 5015 C CA . LEU A 1 642 ? 20.375 0.231 31.141 1 76.19 642 LEU A CA 1
ATOM 5016 C C . LEU A 1 642 ? 20.047 -0.484 32.438 1 76.19 642 LEU A C 1
ATOM 5018 O O . LEU A 1 642 ? 18.922 -0.369 32.938 1 76.19 642 LEU A O 1
ATOM 5022 N N . TYR A 1 643 ? 20.828 -1.348 32.844 1 76.88 643 TYR A N 1
ATOM 5023 C CA . TYR A 1 643 ? 20.703 -2.072 34.094 1 76.88 643 TYR A CA 1
ATOM 5024 C C . TYR A 1 643 ? 21.766 -1.625 35.094 1 76.88 643 TYR A C 1
ATOM 5026 O O . TYR A 1 643 ? 22.906 -1.365 34.688 1 76.88 643 TYR A O 1
ATOM 5034 N N . LEU A 1 644 ? 21.391 -1.405 36.438 1 77.75 644 LEU A N 1
ATOM 5035 C CA . LEU A 1 644 ? 22.312 -1.208 37.531 1 77.75 644 LEU A CA 1
ATOM 5036 C C . LEU A 1 644 ? 22.406 -2.461 38.406 1 77.75 644 LEU A C 1
ATOM 5038 O O . LEU A 1 644 ? 21.422 -2.836 39.062 1 77.75 644 LEU A O 1
ATOM 5042 N N . ARG A 1 645 ? 23.516 -3.168 38.594 1 73.31 645 ARG A N 1
ATOM 5043 C CA . ARG A 1 645 ? 23.734 -4.375 39.375 1 73.31 645 ARG A CA 1
ATOM 5044 C C . ARG A 1 645 ? 22.594 -5.371 39.219 1 73.31 645 ARG A C 1
ATOM 5046 O O . ARG A 1 645 ? 22.031 -5.852 40.188 1 73.31 645 ARG A O 1
ATOM 5053 N N . HIS A 1 646 ? 22.031 -5.52 37.938 1 65.88 646 HIS A N 1
ATOM 5054 C CA . HIS A 1 646 ? 21.078 -6.531 37.5 1 65.88 646 HIS A CA 1
ATOM 5055 C C . HIS A 1 646 ? 19.641 -6 37.562 1 65.88 646 HIS A C 1
ATOM 5057 O O . HIS A 1 646 ? 18.688 -6.723 37.25 1 65.88 646 HIS A O 1
ATOM 5063 N N . ASP A 1 647 ? 19.484 -4.785 38.031 1 71.31 647 ASP A N 1
ATOM 5064 C CA . ASP A 1 647 ? 18.156 -4.176 38.094 1 71.31 647 ASP A CA 1
ATOM 5065 C C . ASP A 1 647 ? 17.969 -3.156 36.969 1 71.31 647 ASP A C 1
ATOM 5067 O O . ASP A 1 647 ? 18.859 -2.334 36.719 1 71.31 647 ASP A O 1
ATOM 5071 N N . LYS A 1 648 ? 16.969 -3.338 36.312 1 72.88 648 LYS A N 1
ATOM 5072 C CA . LYS A 1 648 ? 16.656 -2.4 35.219 1 72.88 648 LYS A CA 1
ATOM 5073 C C . LYS A 1 648 ? 16.359 -1.01 35.781 1 72.88 648 LYS A C 1
ATOM 5075 O O . LYS A 1 648 ? 15.609 -0.867 36.75 1 72.88 648 LYS A O 1
ATOM 5080 N N . VAL A 1 649 ? 16.984 0.036 35.281 1 73 649 VAL A N 1
ATOM 5081 C CA . VAL A 1 649 ? 16.75 1.403 35.719 1 73 649 VAL A CA 1
ATOM 5082 C C . VAL A 1 649 ? 15.992 2.182 34.656 1 73 649 VAL A C 1
ATOM 5084 O O . VAL A 1 649 ? 16.141 1.911 33.469 1 73 649 VAL A O 1
ATOM 5087 N N . LEU A 1 650 ? 15.195 3.01 35.031 1 67.94 650 LEU A N 1
ATOM 5088 C CA . LEU A 1 650 ? 14.461 3.867 34.125 1 67.94 650 LEU A CA 1
ATOM 5089 C C . LEU A 1 650 ? 15.391 4.902 33.469 1 67.94 650 LEU A C 1
ATOM 5091 O O . LEU A 1 650 ? 16.094 5.625 34.188 1 67.94 650 LEU A O 1
ATOM 5095 N N . THR A 1 651 ? 15.453 4.895 32.219 1 74.38 651 THR A N 1
ATOM 5096 C CA . THR A 1 651 ? 16.375 5.789 31.531 1 74.38 651 THR A CA 1
ATOM 5097 C C . THR A 1 651 ? 15.609 6.836 30.719 1 74.38 651 THR A C 1
ATOM 5099 O O . THR A 1 651 ? 14.438 6.641 30.406 1 74.38 651 THR A O 1
ATOM 5102 N N . VAL A 1 652 ? 16.219 8.094 30.703 1 70.75 652 VAL A N 1
ATOM 5103 C CA . VAL A 1 652 ? 15.703 9.18 29.875 1 70.75 652 VAL A CA 1
ATOM 5104 C C . VAL A 1 652 ? 16.719 9.531 28.781 1 70.75 652 VAL A C 1
ATOM 5106 O O . VAL A 1 652 ? 17.891 9.133 28.875 1 70.75 652 VAL A O 1
ATOM 5109 N N . CYS A 1 653 ? 16.266 10.18 27.672 1 73.38 653 CYS A N 1
ATOM 5110 C CA . CYS A 1 653 ? 17.234 10.633 26.672 1 73.38 653 CYS A CA 1
ATOM 5111 C C . CYS A 1 653 ? 18.078 11.773 27.219 1 73.38 653 CYS A C 1
ATOM 5113 O O . CYS A 1 653 ? 17.719 12.422 28.188 1 73.38 653 CYS A O 1
ATOM 5115 N N . LEU A 1 654 ? 19.156 12.039 26.594 1 79 654 LEU A N 1
ATOM 5116 C CA . LEU A 1 654 ? 20.141 13.023 27.062 1 79 654 LEU A CA 1
ATOM 5117 C C . LEU A 1 654 ? 19.5 14.406 27.172 1 79 654 LEU A C 1
ATOM 5119 O O . LEU A 1 654 ? 19.688 15.102 28.172 1 79 654 LEU A O 1
ATOM 5123 N N . GLU A 1 655 ? 18.812 14.773 26.266 1 74.06 655 GLU A N 1
ATOM 5124 C CA . GLU A 1 655 ? 18.203 16.094 26.281 1 74.06 655 GLU A CA 1
ATOM 5125 C C . GLU A 1 655 ? 17.234 16.25 27.453 1 74.06 655 GLU A C 1
ATOM 5127 O O . GLU A 1 655 ? 17.25 17.266 28.141 1 74.06 655 GLU A O 1
ATOM 5132 N N . ASP A 1 656 ? 16.516 15.219 27.688 1 76.12 656 ASP A N 1
ATOM 5133 C CA . ASP A 1 656 ? 15.57 15.25 28.812 1 76.12 656 ASP A CA 1
ATOM 5134 C C . ASP A 1 656 ? 16.312 15.242 30.141 1 76.12 656 ASP A C 1
ATOM 5136 O O . ASP A 1 656 ? 15.875 15.891 31.094 1 76.12 656 ASP A O 1
ATOM 5140 N N . ALA A 1 657 ? 17.188 14.469 30.141 1 80.31 657 ALA A N 1
ATOM 5141 C CA . ALA A 1 657 ? 17.984 14.445 31.359 1 80.31 657 ALA A CA 1
ATOM 5142 C C . ALA A 1 657 ? 18.547 15.828 31.672 1 80.31 657 ALA A C 1
ATOM 5144 O O . ALA A 1 657 ? 18.516 16.266 32.812 1 80.31 657 ALA A O 1
ATOM 5145 N N . LEU A 1 658 ? 18.984 16.531 30.656 1 84.5 658 LEU A N 1
ATOM 5146 C CA . LEU A 1 658 ? 19.562 17.875 30.844 1 84.5 658 LEU A CA 1
ATOM 5147 C C . LEU A 1 658 ? 18.469 18.875 31.219 1 84.5 658 LEU A C 1
ATOM 5149 O O . LEU A 1 658 ? 18.703 19.75 32.062 1 84.5 658 LEU A O 1
ATOM 5153 N N . ARG A 1 659 ? 17.453 18.703 30.719 1 78.25 659 ARG A N 1
ATOM 5154 C CA . ARG A 1 659 ? 16.344 19.578 31.078 1 78.25 659 ARG A CA 1
ATOM 5155 C C . ARG A 1 659 ? 15.93 19.359 32.531 1 78.25 659 ARG A C 1
ATOM 5157 O O . ARG A 1 659 ? 15.672 20.312 33.25 1 78.25 659 ARG A O 1
ATOM 5164 N N . ALA A 1 660 ? 15.789 18.078 32.875 1 79.56 660 ALA A N 1
ATOM 5165 C CA . ALA A 1 660 ? 15.5 17.75 34.281 1 79.56 660 ALA A CA 1
ATOM 5166 C C . ALA A 1 660 ? 16.562 18.328 35.219 1 79.56 660 ALA A C 1
ATOM 5168 O O . ALA A 1 660 ? 16.25 18.828 36.281 1 79.56 660 ALA A O 1
ATOM 5169 N N . PHE A 1 661 ? 17.734 18.297 34.812 1 88.19 661 PHE A N 1
ATOM 5170 C CA . PHE A 1 661 ? 18.828 18.812 35.625 1 88.19 661 PHE A CA 1
ATOM 5171 C C . PHE A 1 661 ? 18.75 20.328 35.75 1 88.19 661 PHE A C 1
ATOM 5173 O O . PHE A 1 661 ? 18.953 20.891 36.812 1 88.19 661 PHE A O 1
ATOM 5180 N N . LYS A 1 662 ? 18.438 20.922 34.656 1 84.56 662 LYS A N 1
ATOM 5181 C CA . LYS A 1 662 ? 18.25 22.359 34.656 1 84.56 662 LYS A CA 1
ATOM 5182 C C . LYS A 1 662 ? 17.125 22.75 35.625 1 84.56 662 LYS A C 1
ATOM 5184 O O . LYS A 1 662 ? 17.266 23.703 36.375 1 84.56 662 LYS A O 1
ATOM 5189 N N . GLN A 1 663 ? 16.156 22.047 35.594 1 79.56 663 GLN A N 1
ATOM 5190 C CA . GLN A 1 663 ? 15.023 22.312 36.469 1 79.56 663 GLN A CA 1
ATOM 5191 C C . GLN A 1 663 ? 15.398 22.141 37.938 1 79.56 663 GLN A C 1
ATOM 5193 O O . GLN A 1 663 ? 14.984 22.922 38.781 1 79.56 663 GLN A O 1
ATOM 5198 N N . PHE A 1 664 ? 16.047 21.188 38.219 1 86 664 PHE A N 1
ATOM 5199 C CA . PHE A 1 664 ? 16.531 20.953 39.562 1 86 664 PHE A CA 1
ATOM 5200 C C . PHE A 1 664 ? 17.375 22.125 40.062 1 86 664 PHE A C 1
ATOM 5202 O O . PHE A 1 66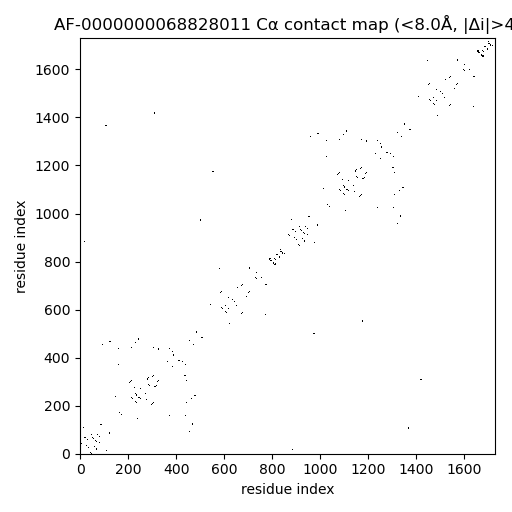4 ? 17.203 22.594 41.188 1 86 664 PHE A O 1
ATOM 5209 N N . LEU A 1 665 ? 18.203 22.609 39.125 1 85.81 665 LEU A N 1
ATOM 5210 C CA . LEU A 1 665 ? 19.109 23.703 39.469 1 85.81 665 LEU A CA 1
ATOM 5211 C C . LEU A 1 665 ? 18.344 25.031 39.562 1 85.81 665 LEU A C 1
ATOM 5213 O O . LEU A 1 665 ? 18.75 25.938 40.281 1 85.81 665 LEU A O 1
ATOM 5217 N N . SER A 1 666 ? 17.359 25.109 38.844 1 78.62 666 SER A N 1
ATOM 5218 C CA . SER A 1 666 ? 16.594 26.359 38.812 1 78.62 666 SER A CA 1
ATOM 5219 C C . SER A 1 666 ? 15.664 26.453 40.031 1 78.62 666 SER A C 1
ATOM 5221 O O . SER A 1 666 ? 15.039 27.484 40.25 1 78.62 666 SER A O 1
ATOM 5223 N N . LYS A 1 667 ? 15.523 25.375 40.719 1 76.81 667 LYS A N 1
ATOM 5224 C CA . LYS A 1 667 ? 14.711 25.391 41.938 1 76.81 667 LYS A CA 1
ATOM 5225 C C . LYS A 1 667 ? 15.312 26.312 42.969 1 76.81 667 LYS A C 1
ATOM 5227 O O . LYS A 1 667 ? 14.594 26.844 43.844 1 76.81 667 LYS A O 1
ATOM 5232 N N . PHE A 1 668 ? 16.562 26.5 42.781 1 77 668 PHE A N 1
ATOM 5233 C CA . PHE A 1 668 ? 17.25 27.328 43.75 1 77 668 PHE A CA 1
ATOM 5234 C C . PHE A 1 668 ? 17.375 28.766 43.25 1 77 668 PHE A C 1
ATOM 5236 O O . PHE A 1 668 ? 17.672 29 42.062 1 77 668 PHE A O 1
ATOM 5243 N N . LYS A 1 669 ? 16.766 29.75 43.812 1 71.56 669 LYS A N 1
ATOM 5244 C CA . LYS A 1 669 ? 16.719 31.156 43.406 1 71.56 669 LYS A CA 1
ATOM 5245 C C . LYS A 1 669 ? 18.109 31.688 43.094 1 71.56 669 LYS A C 1
ATOM 5247 O O . LYS A 1 669 ? 18.281 32.469 42.156 1 71.56 669 LYS A O 1
ATOM 5252 N N . GLU A 1 670 ? 19.031 31.234 43.75 1 78.12 670 GLU A N 1
ATOM 5253 C CA . GLU A 1 670 ? 20.406 31.703 43.594 1 78.12 670 GLU A CA 1
ATOM 5254 C C . GLU A 1 670 ? 21.172 30.859 42.562 1 78.12 670 GLU A C 1
ATOM 5256 O O . GLU A 1 670 ? 20.828 29.703 42.344 1 78.12 670 GLU A O 1
ATOM 5261 N N . PRO A 1 671 ? 22.156 31.453 42 1 84.19 671 PRO A N 1
ATOM 5262 C CA . PRO A 1 671 ? 22.984 30.672 41.094 1 84.19 671 PRO A CA 1
ATOM 5263 C C . PRO A 1 671 ? 23.688 29.5 41.781 1 84.19 671 PRO A C 1
ATOM 5265 O O . PRO A 1 671 ? 24.031 29.609 42.969 1 84.19 671 PRO A O 1
ATOM 5268 N N . CYS A 1 672 ? 23.844 28.469 41.031 1 89.06 672 CYS A N 1
ATOM 5269 C CA . CYS A 1 672 ? 24.375 27.25 41.656 1 89.06 672 CYS A CA 1
ATOM 5270 C C . CYS A 1 672 ? 25.828 27.031 41.281 1 89.06 672 CYS A C 1
ATOM 5272 O O . CYS A 1 672 ? 26.203 27.219 40.094 1 89.06 672 CYS A O 1
ATOM 5274 N N . LEU A 1 673 ? 26.594 26.812 42.156 1 90.12 673 LEU A N 1
ATOM 5275 C CA . LEU A 1 673 ? 27.969 26.359 41.969 1 90.12 673 LEU A CA 1
ATOM 5276 C C . LEU A 1 673 ? 28.062 24.844 42.062 1 90.12 673 LEU A C 1
ATOM 5278 O O . LEU A 1 673 ? 27.75 24.266 43.094 1 90.12 673 LEU A O 1
ATOM 5282 N N . LEU A 1 674 ? 28.438 24.234 41 1 91.88 674 LEU A N 1
ATOM 5283 C CA . LEU A 1 674 ? 28.5 22.766 40.938 1 91.88 674 LEU A CA 1
ATOM 5284 C C . LEU A 1 674 ? 29.875 22.281 41.375 1 91.88 674 LEU A C 1
ATOM 5286 O O . LEU A 1 674 ? 30.891 22.719 40.812 1 91.88 674 LEU A O 1
ATOM 5290 N N . VAL A 1 675 ? 29.891 21.391 42.312 1 92.56 675 VAL A N 1
ATOM 5291 C CA . VAL A 1 675 ? 31.141 20.859 42.844 1 92.56 675 VAL A CA 1
ATOM 5292 C C . VAL A 1 675 ? 31.234 19.359 42.531 1 92.56 675 VAL A C 1
ATOM 5294 O O . VAL A 1 675 ? 30.281 18.609 42.781 1 92.56 675 VAL A O 1
ATOM 5297 N N . ALA A 1 676 ? 32.25 18.969 41.938 1 92.06 676 ALA A N 1
ATOM 5298 C CA . ALA A 1 676 ? 32.5 17.562 41.656 1 92.06 676 ALA A CA 1
ATOM 5299 C C . ALA A 1 676 ? 33.938 17.172 42.031 1 92.06 676 ALA A C 1
ATOM 5301 O O . ALA A 1 676 ? 34.781 18.047 42.25 1 92.06 676 ALA A O 1
ATOM 5302 N N . HIS A 1 677 ? 34.125 15.82 42.219 1 89.88 677 HIS A N 1
ATOM 5303 C CA . HIS A 1 677 ? 35.469 15.297 42.5 1 89.88 677 HIS A CA 1
ATOM 5304 C C . HIS A 1 677 ? 36.188 14.906 41.188 1 89.88 677 HIS A C 1
ATOM 5306 O O . HIS A 1 677 ? 35.719 14.039 40.469 1 89.88 677 HIS A O 1
ATOM 5312 N N . ASN A 1 678 ? 37.219 15.516 40.812 1 85.88 678 ASN A N 1
ATOM 5313 C CA . ASN A 1 678 ? 37.844 15.43 39.5 1 85.88 678 ASN A CA 1
ATOM 5314 C C . ASN A 1 678 ? 36.938 15.992 38.406 1 85.88 678 ASN A C 1
ATOM 5316 O O . ASN A 1 678 ? 36.594 15.289 37.438 1 85.88 678 ASN A O 1
ATOM 5320 N N . ALA A 1 679 ? 36.562 17.188 38.719 1 86.69 679 ALA A N 1
ATOM 5321 C CA . ALA A 1 679 ? 35.5 17.875 37.969 1 86.69 679 ALA A CA 1
ATOM 5322 C C . ALA A 1 679 ? 35.844 18 36.5 1 86.69 679 ALA A C 1
ATOM 5324 O O . ALA A 1 679 ? 34.969 18.141 35.656 1 86.69 679 ALA A O 1
ATOM 5325 N N . SER A 1 680 ? 37.062 17.922 36.125 1 85.44 680 SER A N 1
ATOM 5326 C CA . SER A 1 680 ? 37.438 18.078 34.75 1 85.44 680 SER A CA 1
ATOM 5327 C C . SER A 1 680 ? 36.719 17.062 33.844 1 85.44 680 SER A C 1
ATOM 5329 O O . SER A 1 680 ? 36.281 17.391 32.75 1 85.44 680 SER A O 1
ATOM 5331 N N . PHE A 1 681 ? 36.688 15.891 34.406 1 85.56 681 PHE A N 1
ATOM 5332 C CA . PHE A 1 681 ? 36 14.828 33.656 1 85.56 681 PHE A CA 1
ATOM 5333 C C . PHE A 1 681 ? 34.5 15.094 33.562 1 85.56 681 PHE A C 1
ATOM 5335 O O . PHE A 1 681 ? 33.938 15.109 32.5 1 85.56 681 PHE A O 1
ATOM 5342 N N . ASP A 1 682 ? 33.875 15.312 34.656 1 89.62 682 ASP A N 1
ATOM 5343 C CA . ASP A 1 682 ? 32.438 15.477 34.75 1 89.62 682 ASP A CA 1
ATOM 5344 C C . ASP A 1 682 ? 32 16.766 34.031 1 89.62 682 ASP A C 1
ATOM 5346 O O . ASP A 1 682 ? 31 16.766 33.312 1 89.62 682 ASP A O 1
ATOM 5350 N N . VAL A 1 683 ? 32.719 17.844 34.281 1 89 683 VAL A N 1
ATOM 5351 C CA . VAL A 1 683 ? 32.344 19.141 33.719 1 89 683 VAL A CA 1
ATOM 5352 C C . VAL A 1 683 ? 32.469 19.078 32.188 1 89 683 VAL A C 1
ATOM 5354 O O . VAL A 1 683 ? 31.578 19.562 31.484 1 89 683 VAL A O 1
ATOM 5357 N N . SER A 1 684 ? 33.469 18.469 31.734 1 86.31 684 SER A N 1
ATOM 5358 C CA . SER A 1 684 ? 33.656 18.359 30.297 1 86.31 684 SER A CA 1
ATOM 5359 C C . SER A 1 684 ? 32.531 17.578 29.641 1 86.31 684 SER A C 1
ATOM 5361 O O . SER A 1 684 ? 32 17.969 28.594 1 86.31 684 SER A O 1
ATOM 5363 N N . HIS A 1 685 ? 32.219 16.453 30.266 1 87.38 685 HIS A N 1
ATOM 5364 C CA . HIS A 1 685 ? 31.141 15.641 29.719 1 87.38 685 HIS A CA 1
ATOM 5365 C C . HIS A 1 685 ? 29.812 16.375 29.766 1 87.38 685 HIS A C 1
ATOM 5367 O O . HIS A 1 685 ? 29.016 16.312 28.828 1 87.38 685 HIS A O 1
ATOM 5373 N N . LEU A 1 686 ? 29.609 17.062 30.906 1 89 686 LEU A N 1
ATOM 5374 C CA . LEU A 1 686 ? 28.344 17.781 31.078 1 89 686 LEU A CA 1
ATOM 5375 C C . LEU A 1 686 ? 28.25 18.938 30.078 1 89 686 LEU A C 1
ATOM 5377 O O . LEU A 1 686 ? 27.219 19.094 29.422 1 89 686 LEU A O 1
ATOM 5381 N N . VAL A 1 687 ? 29.266 19.719 29.938 1 86.62 687 VAL A N 1
ATOM 5382 C CA . VAL A 1 687 ? 29.25 20.875 29.047 1 86.62 687 VAL A CA 1
ATOM 5383 C C . VAL A 1 687 ? 29.125 20.422 27.594 1 86.62 687 VAL A C 1
ATOM 5385 O O . VAL A 1 687 ? 28.391 21.016 26.812 1 86.62 687 VAL A O 1
ATOM 5388 N N . ARG A 1 688 ? 29.766 19.359 27.281 1 81.62 688 ARG A N 1
ATOM 5389 C CA . ARG A 1 688 ? 29.641 18.797 25.938 1 81.62 688 ARG A CA 1
ATOM 5390 C C . ARG A 1 688 ? 28.203 18.391 25.656 1 81.62 688 ARG A C 1
ATOM 5392 O O . ARG A 1 688 ? 27.688 18.609 24.547 1 81.62 688 ARG A O 1
ATOM 5399 N N . ALA A 1 689 ? 27.656 17.719 26.609 1 82.38 689 ALA A N 1
ATOM 5400 C CA . ALA A 1 689 ? 26.266 17.312 26.469 1 82.38 689 ALA A CA 1
ATOM 5401 C C . ALA A 1 689 ? 25.359 18.531 26.297 1 82.38 689 ALA A C 1
ATOM 5403 O O . ALA A 1 689 ? 24.453 18.516 25.469 1 82.38 689 ALA A O 1
ATOM 5404 N N . ILE A 1 690 ? 25.656 19.625 27.125 1 83.62 690 ILE A N 1
ATOM 5405 C CA . ILE A 1 690 ? 24.891 20.875 27.062 1 83.62 690 ILE A CA 1
ATOM 5406 C C . ILE A 1 690 ? 25.047 21.516 25.688 1 83.62 690 ILE A C 1
ATOM 5408 O O . ILE A 1 690 ? 24.062 21.984 25.094 1 83.62 690 ILE A O 1
ATOM 5412 N N . LEU A 1 691 ? 26.156 21.484 25.172 1 77.19 691 LEU A N 1
ATOM 5413 C CA . LEU A 1 691 ? 26.453 22.047 23.859 1 77.19 691 LEU A CA 1
ATOM 5414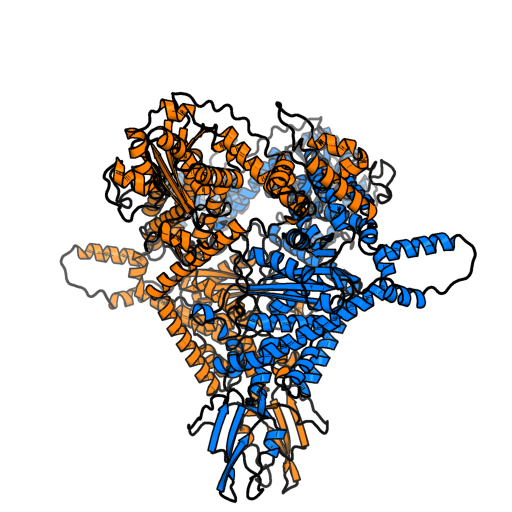 C C . LEU A 1 691 ? 25.781 21.234 22.766 1 77.19 691 LEU A C 1
ATOM 5416 O O . LEU A 1 691 ? 25.234 21.797 21.812 1 77.19 691 LEU A O 1
ATOM 5420 N N . LYS A 1 692 ? 25.859 19.953 22.953 1 73.69 692 LYS A N 1
ATOM 5421 C CA . LYS A 1 692 ? 25.266 19.031 21.969 1 73.69 692 LYS A CA 1
ATOM 5422 C C . LYS A 1 692 ? 23.766 19.266 21.859 1 73.69 692 LYS A C 1
ATOM 5424 O O . LYS A 1 692 ? 23.203 19.188 20.75 1 73.69 692 LYS A O 1
ATOM 5429 N N . CYS A 1 693 ? 23.234 19.516 22.969 1 72.12 693 CYS A N 1
ATOM 5430 C CA . CYS A 1 693 ? 21.797 19.703 23.016 1 72.12 693 CYS A CA 1
ATOM 5431 C C . CYS A 1 693 ? 21.438 21.172 22.828 1 72.12 693 CYS A C 1
ATOM 5433 O O . CYS A 1 693 ? 20.281 21.562 23.016 1 72.12 693 CYS A O 1
ATOM 5435 N N . ASP A 1 694 ? 22.375 22.078 22.469 1 68.69 694 ASP A N 1
ATOM 5436 C CA . ASP A 1 694 ? 22.219 23.5 22.234 1 68.69 694 ASP A CA 1
ATOM 5437 C C . ASP A 1 694 ? 21.5 24.172 23.406 1 68.69 694 ASP A C 1
ATOM 5439 O O . ASP A 1 694 ? 20.547 24.938 23.219 1 68.69 694 ASP A O 1
ATOM 5443 N N . MET A 1 695 ? 21.891 23.859 24.625 1 77.75 695 MET A N 1
ATOM 5444 C CA . MET A 1 695 ? 21.266 24.391 25.844 1 77.75 695 MET A CA 1
ATOM 5445 C C . MET A 1 695 ? 22.25 25.25 26.625 1 77.75 695 MET A C 1
ATOM 5447 O O . MET A 1 695 ? 22.188 25.328 27.844 1 77.75 695 MET A O 1
ATOM 5451 N N . VAL A 1 696 ? 23.109 25.891 26.047 1 80.25 696 VAL A N 1
ATOM 5452 C CA . VAL A 1 696 ? 24.156 26.656 26.703 1 80.25 696 VAL A CA 1
ATOM 5453 C C . VAL A 1 696 ? 23.531 27.828 27.453 1 80.25 696 VAL A C 1
ATOM 5455 O O . VAL A 1 696 ? 23.891 28.109 28.609 1 80.25 696 VAL A O 1
ATOM 5458 N N . ASN A 1 697 ? 22.656 28.453 26.891 1 75 697 ASN A N 1
ATOM 5459 C CA . ASN A 1 697 ? 22.016 29.609 27.516 1 75 697 ASN A CA 1
ATOM 5460 C C . ASN A 1 697 ? 21.047 29.188 28.609 1 75 697 ASN A C 1
ATOM 5462 O O . ASN A 1 697 ? 20.75 29.969 29.516 1 75 697 ASN A O 1
ATOM 5466 N N . ASP A 1 698 ? 20.578 28.047 28.594 1 76.88 698 ASP A N 1
ATOM 5467 C CA . ASP A 1 698 ? 19.625 27.547 29.594 1 76.88 698 ASP A CA 1
ATOM 5468 C C . ASP A 1 698 ? 20.328 27.234 30.906 1 76.88 698 ASP A C 1
ATOM 5470 O O . ASP A 1 698 ? 19.734 27.344 31.984 1 76.88 698 ASP A O 1
ATOM 5474 N N . PHE A 1 699 ? 21.484 26.969 30.797 1 83.75 699 PHE A N 1
ATOM 5475 C CA . PHE A 1 699 ? 22.203 26.547 31.984 1 83.75 699 PHE A CA 1
ATOM 5476 C C . PHE A 1 699 ? 23.031 27.688 32.562 1 83.75 699 PHE A C 1
ATOM 5478 O O . PHE A 1 699 ? 24.047 27.469 33.219 1 83.75 699 PHE A O 1
ATOM 5485 N N . THR A 1 700 ? 22.531 28.828 32.312 1 79.88 700 THR A N 1
ATOM 5486 C CA . THR A 1 700 ? 23.156 30 32.938 1 79.88 700 THR A CA 1
ATOM 5487 C C . THR A 1 700 ? 22.891 30.031 34.438 1 79.88 700 THR A C 1
ATOM 5489 O O . THR A 1 700 ? 23.438 30.859 35.156 1 79.88 700 THR A O 1
ATOM 5492 N N . VAL A 1 701 ? 22.062 29.219 34.938 1 83 701 VAL A N 1
ATOM 5493 C CA . VAL A 1 701 ? 21.797 29.062 36.375 1 83 701 VAL A CA 1
ATOM 5494 C C . VAL A 1 701 ? 23.047 28.547 37.062 1 83 701 VAL A C 1
ATOM 5496 O O . VAL A 1 701 ? 23.188 28.703 38.281 1 83 701 VAL A O 1
ATOM 5499 N N . ILE A 1 702 ? 23.859 27.953 36.281 1 86.62 702 ILE A N 1
ATOM 5500 C CA . ILE A 1 702 ? 25.141 27.516 36.844 1 86.62 702 ILE A CA 1
ATOM 5501 C C . ILE A 1 702 ? 26.141 28.672 36.781 1 86.62 702 ILE A C 1
ATOM 5503 O O . ILE A 1 702 ? 26.438 29.203 35.719 1 86.62 702 ILE A O 1
ATOM 5507 N N . CYS A 1 703 ? 26.516 29.031 37.938 1 86.25 703 CYS A N 1
ATOM 5508 C CA . CYS A 1 703 ? 27.453 30.141 37.969 1 86.25 703 CYS A CA 1
ATOM 5509 C C . CYS A 1 703 ? 28.891 29.656 37.75 1 86.25 703 CYS A C 1
ATOM 5511 O O . CYS A 1 703 ? 29.75 30.422 37.312 1 86.25 703 CYS A O 1
ATOM 5513 N N . GLY A 1 704 ? 29.078 28.422 38.125 1 88.06 704 GLY A N 1
ATOM 5514 C CA . GLY A 1 704 ? 30.422 27.906 37.969 1 88.06 704 GLY A CA 1
ATOM 5515 C C . GLY A 1 704 ? 30.594 26.469 38.406 1 88.06 704 GLY A C 1
ATOM 5516 O O . GLY A 1 704 ? 29.625 25.844 38.844 1 88.06 704 GLY A O 1
ATOM 5517 N N . PHE A 1 705 ? 31.844 26.031 38.281 1 91.5 705 PHE A N 1
ATOM 5518 C CA . PHE A 1 705 ? 32.219 24.672 38.656 1 91.5 705 PHE A CA 1
ATOM 5519 C C . PHE A 1 705 ? 33.438 24.672 39.562 1 91.5 705 PHE A C 1
ATOM 5521 O O . PHE A 1 705 ? 34.344 25.5 39.406 1 91.5 705 PHE A O 1
ATOM 5528 N N . CYS A 1 706 ? 33.438 23.797 40.5 1 91.38 706 CYS A N 1
ATOM 5529 C CA . CYS A 1 706 ? 34.594 23.672 41.406 1 91.38 706 CYS A CA 1
ATOM 5530 C C . CYS A 1 706 ? 35 22.203 41.531 1 91.38 706 CYS A C 1
ATOM 5532 O O . CYS A 1 706 ? 34.156 21.312 41.625 1 91.38 706 CYS A O 1
ATOM 5534 N N . ASP A 1 707 ? 36.219 21.984 41.5 1 90.75 707 ASP A N 1
ATOM 5535 C CA . ASP A 1 707 ? 36.781 20.656 41.719 1 90.75 707 ASP A CA 1
ATOM 5536 C C . ASP A 1 707 ? 37.219 20.453 43.156 1 90.75 707 ASP A C 1
ATOM 5538 O O . ASP A 1 707 ? 38.062 21.188 43.656 1 90.75 707 ASP A O 1
ATOM 5542 N N . SER A 1 708 ? 36.688 19.484 43.781 1 90.75 708 SER A N 1
ATOM 5543 C CA . SER A 1 708 ? 37 19.234 45.188 1 90.75 708 SER A CA 1
ATOM 5544 C C . SER A 1 708 ? 38.344 18.562 45.344 1 90.75 708 SER A C 1
ATOM 5546 O O . SER A 1 708 ? 38.938 18.609 46.438 1 90.75 708 SER A O 1
ATOM 5548 N N . LEU A 1 709 ? 38.875 17.922 44.25 1 88.25 709 LEU A N 1
ATOM 5549 C CA . LEU A 1 709 ? 40.094 17.141 44.344 1 88.25 709 LEU A CA 1
ATOM 5550 C C . LEU A 1 709 ? 41.281 18.031 44.688 1 88.25 709 LEU A C 1
ATOM 5552 O O . LEU A 1 709 ? 41.969 17.781 45.656 1 88.25 709 LEU A O 1
ATOM 5556 N N . PRO A 1 710 ? 41.5 19.125 43.906 1 87.25 710 PRO A N 1
ATOM 5557 C CA . PRO A 1 710 ? 42.625 19.984 44.281 1 87.25 710 PRO A CA 1
ATOM 5558 C C . PRO A 1 710 ? 42.438 20.641 45.656 1 87.25 710 PRO A C 1
ATOM 5560 O O . PRO A 1 710 ? 43.438 20.875 46.344 1 87.25 710 PRO A O 1
ATOM 5563 N N . LEU A 1 711 ? 41.25 20.906 46.156 1 87 711 LEU A N 1
ATOM 5564 C CA . LEU A 1 711 ? 40.969 21.516 47.438 1 87 711 LEU A CA 1
ATOM 5565 C C . LEU A 1 711 ? 41.25 20.531 48.562 1 87 711 LEU A C 1
ATOM 5567 O O . LEU A 1 711 ? 41.844 20.922 49.594 1 87 711 LEU A O 1
ATOM 5571 N N . LEU A 1 712 ? 40.906 19.281 48.438 1 86.81 712 LEU A N 1
ATOM 5572 C CA . LEU A 1 712 ? 41.188 18.266 49.438 1 86.81 712 LEU A CA 1
ATOM 5573 C C . LEU A 1 712 ? 42.656 17.938 49.5 1 86.81 712 LEU A C 1
ATOM 5575 O O . LEU A 1 712 ? 43.188 17.641 50.594 1 86.81 712 LEU A O 1
ATOM 5579 N N . LYS A 1 713 ? 43.281 17.969 48.375 1 85.69 713 LYS A N 1
ATOM 5580 C CA . LYS A 1 713 ? 44.719 17.75 48.344 1 85.69 713 LYS A CA 1
ATOM 5581 C C . LYS A 1 713 ? 45.469 18.844 49.094 1 85.69 713 LYS A C 1
ATOM 5583 O O . LYS A 1 713 ? 46.438 18.562 49.812 1 85.69 713 LYS A O 1
ATOM 5588 N N . LYS A 1 714 ? 44.969 20.016 48.938 1 85 714 LYS A N 1
ATOM 5589 C CA . LYS A 1 714 ? 45.562 21.141 49.656 1 85 714 LYS A CA 1
ATOM 5590 C C . LYS A 1 714 ? 45.281 21.047 51.156 1 85 714 LYS A C 1
ATOM 5592 O O . LYS A 1 714 ? 46.156 21.375 51.969 1 85 714 LYS A O 1
ATOM 5597 N N . HIS A 1 715 ? 44.062 20.641 51.562 1 86.06 715 HIS A N 1
ATOM 5598 C CA . HIS A 1 715 ? 43.656 20.516 52.969 1 86.06 715 HIS A CA 1
ATOM 5599 C C . HIS A 1 715 ? 44.406 19.391 53.656 1 86.06 715 HIS A C 1
ATOM 5601 O O . HIS A 1 715 ? 44.812 19.516 54.812 1 86.06 715 HIS A O 1
ATOM 5607 N N . PHE A 1 716 ? 44.625 18.25 52.906 1 83.94 716 PHE A N 1
ATOM 5608 C CA . PHE A 1 716 ? 45.344 17.109 53.469 1 83.94 716 PHE A CA 1
ATOM 5609 C C . PHE A 1 716 ? 46.688 16.953 52.812 1 83.94 716 PHE A C 1
ATOM 5611 O O . PHE A 1 716 ? 46.938 16 52.062 1 83.94 716 PHE A O 1
ATOM 5618 N N . ASN A 1 717 ? 47.531 17.828 52.906 1 76.44 717 ASN A N 1
ATOM 5619 C CA . ASN A 1 717 ? 48.812 17.906 52.25 1 76.44 717 ASN A CA 1
ATOM 5620 C C . ASN A 1 717 ? 49.719 16.75 52.656 1 76.44 717 ASN A C 1
ATOM 5622 O O . ASN A 1 717 ? 50.688 16.438 51.938 1 76.44 717 ASN A O 1
ATOM 5626 N N . GLU A 1 718 ? 49.469 16.094 53.75 1 76 718 GLU A N 1
ATOM 5627 C CA . GLU A 1 718 ? 50.375 15.039 54.25 1 76 718 GLU A CA 1
ATOM 5628 C C . GLU A 1 718 ? 50.031 13.695 53.625 1 76 718 GLU A C 1
ATOM 5630 O O . GLU A 1 718 ? 50.812 12.742 53.688 1 76 718 GLU A O 1
ATOM 5635 N N . ARG A 1 719 ? 48.844 13.57 53 1 75.62 719 ARG A N 1
ATOM 5636 C CA . ARG A 1 719 ? 48.406 12.312 52.375 1 75.62 719 ARG A CA 1
ATOM 5637 C C . ARG A 1 719 ? 49.062 12.117 51 1 75.62 719 ARG A C 1
ATOM 5639 O O . ARG A 1 719 ? 49.062 13.031 50.188 1 75.62 719 ARG A O 1
ATOM 5646 N N . SER A 1 720 ? 49.969 11.18 50.969 1 72.25 720 SER A N 1
ATOM 5647 C CA . SER A 1 720 ? 50.75 10.914 49.75 1 72.25 720 SER A CA 1
ATOM 5648 C C . SER A 1 720 ? 50.5 9.484 49.281 1 72.25 720 SER A C 1
ATOM 5650 O O . SER A 1 720 ? 50.156 8.602 50.062 1 72.25 720 SER A O 1
ATOM 5652 N N . GLY A 1 721 ? 50.281 9.086 47.844 1 67.25 721 GLY A N 1
ATOM 5653 C CA . GLY A 1 721 ? 50.156 7.762 47.25 1 67.25 721 GLY A CA 1
ATOM 5654 C C . GLY A 1 721 ? 49.156 7.711 46.125 1 67.25 721 GLY A C 1
ATOM 5655 O O . GLY A 1 721 ? 48.344 8.609 45.969 1 67.25 721 GLY A O 1
ATOM 5656 N N . GLU A 1 722 ? 49.344 6.699 45.281 1 67.12 722 GLU A N 1
ATOM 5657 C CA . GLU A 1 722 ? 48.5 6.457 44.125 1 67.12 722 GLU A CA 1
ATOM 5658 C C . GLU A 1 722 ? 47.094 6.062 44.562 1 67.12 722 GLU A C 1
ATOM 5660 O O . GLU A 1 722 ? 46.906 5.141 45.344 1 67.12 722 GLU A O 1
ATOM 5665 N N . GLY A 1 723 ? 46.062 6.887 44.281 1 74.38 723 GLY A N 1
ATOM 5666 C CA . GLY A 1 723 ? 44.688 6.566 44.594 1 74.38 723 GLY A CA 1
ATOM 5667 C C . GLY A 1 723 ? 44.25 7.059 45.969 1 74.38 723 GLY A C 1
ATOM 5668 O O . GLY A 1 723 ? 43.188 6.68 46.469 1 74.38 723 GLY A O 1
ATOM 5669 N N . ALA A 1 724 ? 45.062 7.766 46.625 1 78.44 724 ALA A N 1
ATOM 5670 C CA . ALA A 1 724 ? 44.812 8.188 48 1 78.44 724 ALA A CA 1
ATOM 5671 C C . ALA A 1 724 ? 43.656 9.18 48.062 1 78.44 724 ALA A C 1
ATOM 5673 O O . ALA A 1 724 ? 43 9.297 49.094 1 78.44 724 ALA A O 1
ATOM 5674 N N . PHE A 1 725 ? 43.469 9.852 47.031 1 82.12 725 PHE A N 1
ATOM 5675 C CA . PHE A 1 725 ? 42.438 10.859 47.062 1 82.12 725 PHE A CA 1
ATOM 5676 C C . PHE A 1 725 ? 41.219 10.398 46.25 1 82.12 725 PHE A C 1
ATOM 5678 O O . PHE A 1 725 ? 40.375 11.219 45.844 1 82.12 725 PHE A O 1
ATOM 5685 N N . LYS A 1 726 ? 41.219 9.141 46.125 1 83.38 726 LYS A N 1
ATOM 5686 C CA . LYS A 1 726 ? 39.969 8.609 45.531 1 83.38 726 LYS A CA 1
ATOM 5687 C C . LYS A 1 726 ? 38.812 8.734 46.5 1 83.38 726 LYS A C 1
ATOM 5689 O O . LYS A 1 726 ? 39 8.625 47.719 1 83.38 726 LYS A O 1
ATOM 5694 N N . LEU A 1 727 ? 37.625 8.984 45.969 1 83.75 727 LEU A N 1
ATOM 5695 C CA . LEU A 1 727 ? 36.469 9.219 46.781 1 83.75 727 LEU A CA 1
ATOM 5696 C C . LEU A 1 727 ? 36.219 8.047 47.75 1 83.75 727 LEU A C 1
ATOM 5698 O O . LEU A 1 727 ? 35.875 8.242 48.906 1 83.75 727 LEU A O 1
ATOM 5702 N N . GLU A 1 728 ? 36.375 6.852 47.25 1 81.31 728 GLU A N 1
ATOM 5703 C CA . GLU A 1 728 ? 36.188 5.652 48.062 1 81.31 728 GLU A CA 1
ATOM 5704 C C . GLU A 1 728 ? 37.188 5.605 49.219 1 81.31 728 GLU A C 1
ATOM 5706 O O . GLU A 1 728 ? 36.812 5.297 50.344 1 81.31 728 GLU A O 1
ATOM 5711 N N . THR A 1 729 ? 38.375 5.918 48.875 1 83.88 729 THR A N 1
ATOM 5712 C CA . THR A 1 729 ? 39.438 5.883 49.875 1 83.88 729 THR A CA 1
ATOM 5713 C C . THR A 1 729 ? 39.219 6.977 50.906 1 83.88 729 THR A C 1
ATOM 5715 O O . THR A 1 729 ? 39.375 6.734 52.125 1 83.88 729 THR A O 1
ATOM 5718 N N . LEU A 1 730 ? 38.906 8.117 50.469 1 84.75 730 LEU A N 1
ATOM 5719 C CA . LEU A 1 730 ? 38.656 9.234 51.375 1 84.75 730 LEU A CA 1
ATOM 5720 C C . LEU A 1 730 ? 37.469 8.961 52.312 1 84.75 730 LEU A C 1
ATOM 5722 O O . LEU A 1 730 ? 37.531 9.289 53.5 1 84.75 730 LEU A O 1
ATOM 5726 N N . ALA A 1 731 ? 36.406 8.383 51.781 1 83.06 731 ALA A N 1
ATOM 5727 C CA . ALA A 1 731 ? 35.219 8.078 52.562 1 83.06 731 ALA A CA 1
ATOM 5728 C C . ALA A 1 731 ? 35.531 7.062 53.656 1 83.06 731 ALA A C 1
ATOM 5730 O O . ALA A 1 731 ? 35.031 7.203 54.781 1 83.06 731 ALA A O 1
ATOM 5731 N N . LYS A 1 732 ? 36.25 6.113 53.312 1 82.62 732 LYS A N 1
ATOM 5732 C CA . LYS A 1 732 ? 36.594 5.066 54.281 1 82.62 732 LYS A CA 1
ATOM 5733 C C . LYS A 1 732 ? 37.469 5.629 55.406 1 82.62 732 LYS A C 1
ATOM 5735 O O . LYS A 1 732 ? 37.219 5.328 56.594 1 82.62 732 LYS A O 1
ATOM 5740 N N . GLU A 1 733 ? 38.312 6.406 55.062 1 82.38 733 GLU A N 1
ATOM 5741 C CA . GLU A 1 733 ? 39.312 6.867 56.062 1 82.38 733 GLU A CA 1
ATOM 5742 C C . GLU A 1 733 ? 38.781 8.062 56.844 1 82.38 733 GLU A C 1
ATOM 5744 O O . GLU A 1 733 ? 38.969 8.156 58.062 1 82.38 733 GLU A O 1
ATOM 5749 N N . LEU A 1 734 ? 38.125 8.969 56.188 1 81.19 734 LEU A N 1
ATOM 5750 C CA . LEU A 1 734 ? 37.75 10.227 56.844 1 81.19 734 LEU A CA 1
ATOM 5751 C C . LEU A 1 734 ? 36.344 10.18 57.375 1 81.19 734 LEU A C 1
ATOM 5753 O O . LEU A 1 734 ? 36.031 10.812 58.375 1 81.19 734 LEU A O 1
ATOM 5757 N N . LEU A 1 735 ? 35.438 9.562 56.719 1 79.88 735 LEU A N 1
ATOM 5758 C CA . LEU A 1 735 ? 34.031 9.523 57.125 1 79.88 735 LEU A CA 1
ATOM 5759 C C . LEU A 1 735 ? 33.719 8.195 57.812 1 79.88 735 LEU A C 1
ATOM 5761 O O . LEU A 1 735 ? 32.625 8.016 58.344 1 79.88 735 LEU A O 1
ATOM 5765 N N . GLN A 1 736 ? 34.688 7.215 57.969 1 75.19 736 GLN A N 1
ATOM 5766 C CA . GLN A 1 736 ? 34.5 5.895 58.594 1 75.19 736 GLN A CA 1
ATOM 5767 C C . GLN A 1 736 ? 33.312 5.172 58 1 75.19 736 GLN A C 1
ATOM 5769 O O . GLN A 1 736 ? 32.562 4.492 58.719 1 75.19 736 GLN A O 1
ATOM 5774 N N . GLN A 1 737 ? 32.938 5.504 56.781 1 66.81 737 GLN A N 1
ATOM 5775 C CA . GLN A 1 737 ? 31.828 4.828 56.125 1 66.81 737 GLN A CA 1
ATOM 5776 C C . GLN A 1 737 ? 32.281 3.539 55.438 1 66.81 737 GLN A C 1
ATOM 5778 O O . GLN A 1 737 ? 33.344 3.52 54.781 1 66.81 737 GLN A O 1
ATOM 5783 N N . GLU A 1 738 ? 31.828 2.387 55.844 1 56.91 738 GLU A N 1
ATOM 5784 C CA . GLU A 1 738 ? 32.156 1.066 55.312 1 56.91 738 GLU A CA 1
ATOM 5785 C C . GLU A 1 738 ? 31.938 0.99 53.812 1 56.91 738 GLU A C 1
ATOM 5787 O O . GLU A 1 738 ? 31.047 1.662 53.281 1 56.91 738 GLU A O 1
ATOM 5792 N N . SER A 1 739 ? 32.906 0.535 53.062 1 54.25 739 SER A N 1
ATOM 5793 C CA . SER A 1 739 ? 32.906 0.328 51.594 1 54.25 739 SER A CA 1
ATOM 5794 C C . SER A 1 739 ? 31.594 -0.306 51.125 1 54.25 739 SER A C 1
ATOM 5796 O O . SER A 1 739 ? 31.312 -1.461 51.469 1 54.25 739 SER A O 1
ATOM 5798 N N . THR A 1 740 ? 30.625 0.325 51.125 1 56.28 740 THR A N 1
ATOM 5799 C CA . THR A 1 740 ? 29.422 -0.311 50.594 1 56.28 740 THR A CA 1
ATOM 5800 C C . THR A 1 740 ? 29.516 -0.488 49.062 1 56.28 740 THR A C 1
ATOM 5802 O O . THR A 1 740 ? 30.234 0.257 48.406 1 56.28 740 THR A O 1
ATOM 5805 N N . GLY A 1 741 ? 29.281 -1.602 48.469 1 60.97 741 GLY A N 1
ATOM 5806 C CA . GLY A 1 741 ? 29.172 -1.931 47.062 1 60.97 741 GLY A CA 1
ATOM 5807 C C . GLY A 1 741 ? 28.469 -0.862 46.25 1 60.97 741 GLY A C 1
ATOM 5808 O O . GLY A 1 741 ? 28.266 -1.019 45.062 1 60.97 741 GLY A O 1
ATOM 5809 N N . ALA A 1 742 ? 28.375 0.29 46.875 1 67.12 742 ALA A N 1
ATOM 5810 C CA . ALA A 1 742 ? 27.562 1.28 46.188 1 67.12 742 ALA A CA 1
ATOM 5811 C C . ALA A 1 742 ? 28.422 2.342 45.5 1 67.12 742 ALA A C 1
ATOM 5813 O O . ALA A 1 742 ? 27.922 3.199 44.781 1 67.12 742 ALA A O 1
ATOM 5814 N N . PHE A 1 743 ? 29.656 2.271 45.656 1 74.75 743 PHE A N 1
ATOM 5815 C CA . PHE A 1 743 ? 30.531 3.217 44.969 1 74.75 743 PHE A CA 1
ATOM 5816 C C . PHE A 1 743 ? 30.469 3.012 43.469 1 74.75 743 PHE A C 1
ATOM 5818 O O . PHE A 1 743 ? 30.25 1.893 43 1 74.75 743 PHE A O 1
ATOM 5825 N N . HIS A 1 744 ? 30.641 4.09 42.812 1 76.19 744 HIS A N 1
ATOM 5826 C CA . HIS A 1 744 ? 30.547 4.156 41.375 1 76.19 744 HIS A CA 1
ATOM 5827 C C . HIS A 1 744 ? 29.094 4.203 40.906 1 76.19 744 HIS A C 1
ATOM 5829 O O . HIS A 1 744 ? 28.797 3.967 39.719 1 76.19 744 HIS A O 1
ATOM 5835 N N . GLU A 1 745 ? 28.297 4.383 41.844 1 80.19 745 GLU A N 1
ATOM 5836 C CA . GLU A 1 745 ? 27 4.965 41.562 1 80.19 745 GLU A CA 1
ATOM 5837 C C . GLU A 1 745 ? 27 6.473 41.781 1 80.19 745 GLU A C 1
ATOM 5839 O O . GLU A 1 745 ? 27.375 6.945 42.844 1 80.19 745 GLU A O 1
ATOM 5844 N N . ALA A 1 746 ? 26.5 7.207 40.844 1 84.94 746 ALA A N 1
ATOM 5845 C CA . ALA A 1 746 ? 26.641 8.656 40.906 1 84.94 746 ALA A CA 1
ATOM 5846 C C . ALA A 1 746 ? 25.922 9.25 42.094 1 84.94 746 ALA A C 1
ATOM 5848 O O . ALA A 1 746 ? 26.422 10.18 42.75 1 84.94 746 ALA A O 1
ATOM 5849 N N . SER A 1 747 ? 24.812 8.727 42.531 1 85.62 747 SER A N 1
ATOM 5850 C CA . SER A 1 747 ? 24.047 9.25 43.656 1 85.62 747 SER A CA 1
ATOM 5851 C C . SER A 1 747 ? 24.797 9.055 44.969 1 85.62 747 SER A C 1
ATOM 5853 O O . SER A 1 747 ? 24.812 9.953 45.812 1 85.62 747 SER A O 1
ATOM 5855 N N . TYR A 1 748 ? 25.312 7.922 45.094 1 85.44 748 TYR A N 1
ATOM 5856 C CA . TYR A 1 748 ? 26.062 7.637 46.312 1 85.44 748 TYR A CA 1
ATOM 5857 C C . TYR A 1 748 ? 27.359 8.453 46.375 1 85.44 748 TYR A C 1
ATOM 5859 O O . TYR A 1 748 ? 27.734 8.969 47.406 1 85.44 748 TYR A O 1
ATOM 5867 N N . ASP A 1 749 ? 28 8.547 45.281 1 88.19 749 ASP A N 1
ATOM 5868 C CA . ASP A 1 749 ? 29.234 9.32 45.188 1 88.19 749 ASP A CA 1
ATOM 5869 C C . ASP A 1 749 ? 28.984 10.789 45.562 1 88.19 749 ASP A C 1
ATOM 5871 O O . ASP A 1 749 ? 29.812 11.414 46.219 1 88.19 749 ASP A O 1
ATOM 5875 N N . VAL A 1 750 ? 27.875 11.312 45.125 1 90.06 750 VAL A N 1
ATOM 5876 C CA . VAL A 1 750 ? 27.516 12.695 45.406 1 90.06 750 VAL A CA 1
ATOM 5877 C C . VAL A 1 750 ? 27.281 12.852 46.906 1 90.06 750 VAL A C 1
ATOM 5879 O O . VAL A 1 750 ? 27.672 13.852 47.5 1 90.06 750 VAL A O 1
ATOM 5882 N N . TYR A 1 751 ? 26.641 11.883 47.531 1 87.62 751 TYR A N 1
ATOM 5883 C CA . TYR A 1 751 ? 26.391 11.898 48.969 1 87.62 751 TYR A CA 1
ATOM 5884 C C . TYR A 1 751 ? 27.703 11.914 49.75 1 87.62 751 TYR A C 1
ATOM 5886 O O . TYR A 1 751 ? 27.859 12.695 50.688 1 87.62 751 TYR A O 1
ATOM 5894 N N . VAL A 1 752 ? 28.531 11.055 49.344 1 86.38 752 VAL A N 1
ATOM 5895 C CA . VAL A 1 752 ? 29.828 10.961 50 1 86.38 752 VAL A CA 1
ATOM 5896 C C . VAL A 1 752 ? 30.609 12.266 49.812 1 86.38 752 VAL A C 1
ATOM 5898 O O . VAL A 1 752 ? 31.203 12.781 50.75 1 86.38 752 VAL A O 1
ATOM 5901 N N . LEU A 1 753 ? 30.578 12.805 48.625 1 90.75 753 LEU A N 1
ATOM 5902 C CA . LEU A 1 753 ? 31.266 14.047 48.312 1 90.75 753 LEU A CA 1
ATOM 5903 C C . LEU A 1 753 ? 30.719 15.195 49.188 1 90.75 753 LEU A C 1
ATOM 5905 O O . LEU A 1 753 ? 31.5 15.984 49.719 1 90.75 753 LEU A O 1
ATOM 5909 N N . LYS A 1 754 ? 29.5 15.297 49.312 1 90.31 754 LYS A N 1
ATOM 5910 C CA . LYS A 1 754 ? 28.859 16.328 50.125 1 90.31 754 LYS A CA 1
ATOM 5911 C C . LYS A 1 754 ? 29.328 16.219 51.594 1 90.31 754 LYS A C 1
ATOM 5913 O O . LYS A 1 754 ? 29.688 17.234 52.188 1 90.31 754 LYS A O 1
ATOM 5918 N N . SER A 1 755 ? 29.297 15.023 52.062 1 88.38 755 SER A N 1
ATOM 5919 C CA . SER A 1 755 ? 29.703 14.797 53.469 1 88.38 755 SER A CA 1
ATOM 5920 C C . SER A 1 755 ? 31.156 15.172 53.656 1 88.38 755 SER A C 1
ATOM 5922 O O . SER A 1 755 ? 31.5 15.781 54.688 1 88.38 755 SER A O 1
ATOM 5924 N N . LEU A 1 756 ? 31.922 14.844 52.688 1 87.25 756 LEU A N 1
ATOM 5925 C CA . LEU A 1 756 ? 33.344 15.125 52.781 1 87.25 756 LEU A CA 1
ATOM 5926 C C . LEU A 1 756 ? 33.625 16.625 52.719 1 87.25 756 LEU A C 1
ATOM 5928 O O . LEU A 1 756 ? 34.375 17.172 53.531 1 87.25 756 LEU A O 1
ATOM 5932 N N . VAL A 1 757 ? 33 17.281 51.781 1 88.44 757 VAL A N 1
ATOM 5933 C CA . VAL A 1 757 ? 33.219 18.703 51.562 1 88.44 757 VAL A CA 1
ATOM 5934 C C . VAL A 1 757 ? 32.625 19.516 52.688 1 88.44 757 VAL A C 1
ATOM 5936 O O . VAL A 1 757 ? 33.25 20.469 53.188 1 88.44 757 VAL A O 1
ATOM 5939 N N . SER A 1 758 ? 31.5 19.125 53.219 1 85.88 758 SER A N 1
ATOM 5940 C CA . SER A 1 758 ? 30.859 19.828 54.312 1 85.88 758 SER A CA 1
ATOM 5941 C C . SER A 1 758 ? 31.656 19.688 55.594 1 85.88 758 SER A C 1
ATOM 5943 O O . SER A 1 758 ? 31.656 20.594 56.438 1 85.88 758 SER A O 1
ATOM 5945 N N . SER A 1 759 ? 32.375 18.625 55.688 1 87 759 SER A N 1
ATOM 5946 C CA . SER A 1 759 ? 33.125 18.344 56.906 1 87 759 SER A CA 1
ATOM 5947 C C . SER A 1 759 ? 34.5 18.969 56.875 1 87 759 SER A C 1
ATOM 5949 O O . SER A 1 759 ? 35.031 19.375 57.938 1 87 759 SER A O 1
ATOM 5951 N N . TYR A 1 760 ? 35.094 19.062 55.719 1 87.12 760 TYR A N 1
ATOM 5952 C CA . TYR A 1 760 ? 36.531 19.375 55.719 1 87.12 760 TYR A CA 1
ATOM 5953 C C . TYR A 1 760 ? 36.812 20.641 54.938 1 87.12 760 TYR A C 1
ATOM 5955 O O . TYR A 1 760 ? 37.906 21.188 55 1 87.12 760 TYR A O 1
ATOM 5963 N N . LEU A 1 761 ? 36 21.141 54.125 1 84.19 761 LEU A N 1
ATOM 5964 C CA . LEU A 1 761 ? 36.281 22.297 53.312 1 84.19 761 LEU A CA 1
ATOM 5965 C C . LEU A 1 761 ? 35.344 23.469 53.688 1 84.19 761 LEU A C 1
ATOM 5967 O O . LEU A 1 761 ? 34.219 23.25 54.094 1 84.19 761 LEU A O 1
ATOM 5971 N N . ASP A 1 762 ? 35.875 24.578 53.625 1 84.75 762 ASP A N 1
ATOM 5972 C CA . ASP A 1 762 ? 35.125 25.797 53.875 1 84.75 762 ASP A CA 1
ATOM 5973 C C . ASP A 1 762 ? 34.5 26.328 52.594 1 84.75 762 ASP A C 1
ATOM 5975 O O . ASP A 1 762 ? 35.125 26.219 51.531 1 84.75 762 ASP A O 1
ATOM 5979 N N . ASN A 1 763 ? 33.375 26.891 52.688 1 84.19 763 ASN A N 1
ATOM 5980 C CA . ASN A 1 763 ? 32.656 27.422 51.531 1 84.19 763 ASN A CA 1
ATOM 5981 C C . ASN A 1 763 ? 33.438 28.516 50.844 1 84.19 763 ASN A C 1
ATOM 5983 O O . ASN A 1 763 ? 33.406 28.656 49.625 1 84.19 763 ASN A O 1
ATOM 5987 N N . GLU A 1 764 ? 34.156 29.156 51.625 1 82.75 764 GLU A N 1
ATOM 5988 C CA . GLU A 1 764 ? 34.938 30.234 51.062 1 82.75 764 GLU A CA 1
ATOM 5989 C C . GLU A 1 764 ? 36 29.703 50.094 1 82.75 764 GLU A C 1
ATOM 5991 O O . GLU A 1 764 ? 36.25 30.312 49.062 1 82.75 764 GLU A O 1
ATOM 5996 N N . ASP A 1 765 ? 36.562 28.641 50.406 1 85.88 765 ASP A N 1
ATOM 5997 C CA . ASP A 1 765 ? 37.594 28.031 49.562 1 85.88 765 ASP A CA 1
ATOM 5998 C C . ASP A 1 765 ? 36.969 27.5 48.281 1 85.88 765 ASP A C 1
ATOM 6000 O O . ASP A 1 765 ? 37.594 27.578 47.219 1 85.88 765 ASP A O 1
ATOM 6004 N N . ILE A 1 766 ? 35.812 27.109 48.375 1 88.19 766 ILE A N 1
ATOM 6005 C CA . ILE A 1 766 ? 35.125 26.578 47.219 1 88.19 766 ILE A CA 1
ATOM 6006 C C . ILE A 1 766 ? 34.812 27.703 46.219 1 88.19 766 ILE A C 1
ATOM 6008 O O . ILE A 1 766 ? 35.062 27.547 45.031 1 88.19 766 ILE A O 1
ATOM 6012 N N . PHE A 1 767 ? 34.438 28.766 46.719 1 87.25 767 PHE A N 1
ATOM 6013 C CA . PHE A 1 767 ? 34.094 29.891 45.875 1 87.25 767 PHE A CA 1
ATOM 6014 C C . PHE A 1 767 ? 35.312 30.484 45.188 1 87.25 767 PHE A C 1
ATOM 6016 O O . PHE A 1 767 ? 35.281 30.859 44.031 1 87.25 767 PHE A O 1
ATOM 6023 N N . LYS A 1 768 ? 36.375 30.469 45.906 1 84.62 768 LYS A N 1
ATOM 6024 C CA . LYS A 1 768 ? 37.625 31.062 45.438 1 84.62 768 LYS A CA 1
ATOM 6025 C C . LYS A 1 768 ? 38.219 30.219 44.312 1 84.62 768 LYS A C 1
ATOM 6027 O O . LYS A 1 768 ? 38.844 30.75 43.375 1 84.62 768 LYS A O 1
ATOM 6032 N N . ASN A 1 769 ? 38 28.984 44.344 1 85.62 769 ASN A N 1
ATOM 6033 C CA . ASN A 1 769 ? 38.625 28.094 43.375 1 85.62 769 ASN A CA 1
ATOM 6034 C C . ASN A 1 769 ? 37.656 27.656 42.281 1 85.62 769 ASN A C 1
ATOM 6036 O O . ASN A 1 769 ? 37.906 26.703 41.562 1 85.62 769 ASN A O 1
ATOM 6040 N N . ALA A 1 770 ? 36.625 28.312 42.25 1 87.69 770 ALA A N 1
ATOM 6041 C CA . ALA A 1 770 ? 35.594 27.938 41.281 1 87.69 770 ALA A CA 1
ATOM 6042 C C . ALA A 1 770 ? 35.844 28.594 39.906 1 87.69 770 ALA A C 1
ATOM 6044 O O . ALA A 1 770 ? 36.406 29.688 39.844 1 87.69 770 ALA A O 1
ATOM 6045 N N . LYS A 1 771 ? 35.625 27.922 38.75 1 87 771 LYS A N 1
ATOM 6046 C CA . LYS A 1 771 ? 35.688 28.438 37.406 1 87 771 LYS A CA 1
ATOM 6047 C C . LYS A 1 771 ? 34.281 28.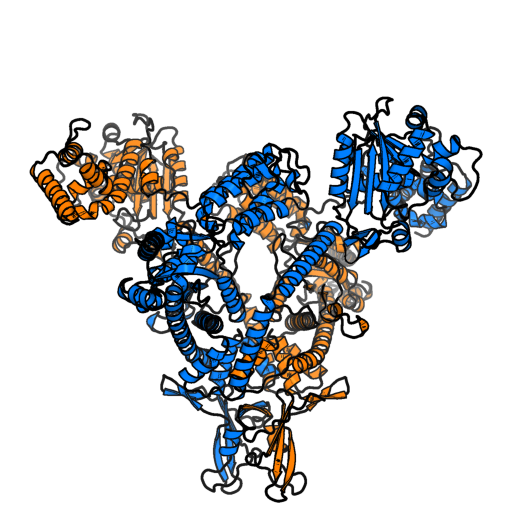797 36.906 1 87 771 LYS A C 1
ATOM 6049 O O . LYS A 1 771 ? 33.312 28.078 37.156 1 87 771 LYS A O 1
ATOM 6054 N N . THR A 1 772 ? 34.188 29.859 36.344 1 86.31 772 THR A N 1
ATOM 6055 C CA . THR A 1 772 ? 32.875 30.328 35.875 1 86.31 772 THR A CA 1
ATOM 6056 C C . THR A 1 772 ? 32.312 29.406 34.781 1 86.31 772 THR A C 1
ATOM 6058 O O . THR A 1 772 ? 33.062 28.734 34.094 1 86.31 772 THR A O 1
ATOM 6061 N N . TYR A 1 773 ? 30.984 29.391 34.75 1 87.44 773 TYR A N 1
ATOM 6062 C CA . TYR A 1 773 ? 30.297 28.609 33.719 1 87.44 773 TYR A CA 1
ATOM 6063 C C . TYR A 1 773 ? 30.734 29.016 32.312 1 87.44 773 TYR A C 1
ATOM 6065 O O . TYR A 1 773 ? 31.031 28.156 31.484 1 87.44 773 TYR A O 1
ATOM 6073 N N . ALA A 1 774 ? 30.828 30.297 32.188 1 82.94 774 ALA A N 1
ATOM 6074 C CA . ALA A 1 774 ? 31.219 30.828 30.891 1 82.94 774 ALA A CA 1
ATOM 6075 C C . ALA A 1 774 ? 32.625 30.344 30.5 1 82.94 774 ALA A C 1
ATOM 6077 O O . ALA A 1 774 ? 32.844 29.938 29.359 1 82.94 774 ALA A O 1
ATOM 6078 N N . ASP A 1 775 ? 33.469 30.328 31.406 1 81.88 775 ASP A N 1
ATOM 6079 C CA . ASP A 1 775 ? 34.844 29.906 31.141 1 81.88 775 ASP A CA 1
ATOM 6080 C C . ASP A 1 775 ? 34.875 28.406 30.797 1 81.88 775 ASP A C 1
ATOM 6082 O O . ASP A 1 775 ? 35.656 28 29.922 1 81.88 775 ASP A O 1
ATOM 6086 N N . SER A 1 776 ? 34.094 27.672 31.453 1 85.19 776 SER A N 1
ATOM 6087 C CA . SER A 1 776 ? 34.062 26.234 31.219 1 85.19 776 SER A CA 1
ATOM 6088 C C . SER A 1 776 ? 33.5 25.906 29.844 1 85.19 776 SER A C 1
ATOM 6090 O O . SER A 1 776 ? 34 25.031 29.141 1 85.19 776 SER A O 1
ATOM 6092 N N . VAL A 1 777 ? 32.469 26.594 29.578 1 83.69 777 VAL A N 1
ATOM 6093 C CA . VAL A 1 777 ? 31.859 26.391 28.266 1 83.69 777 VAL A CA 1
ATOM 6094 C C . VAL A 1 777 ? 32.844 26.797 27.172 1 83.69 777 VAL A C 1
ATOM 6096 O O . VAL A 1 777 ? 33.031 26.062 26.188 1 83.69 777 VAL A O 1
ATOM 6099 N N . ASN A 1 778 ? 33.375 27.906 27.406 1 79.5 778 ASN A N 1
ATOM 6100 C CA . ASN A 1 778 ? 34.344 28.391 26.422 1 79.5 778 ASN A CA 1
ATOM 6101 C C . ASN A 1 778 ? 35.531 27.438 26.281 1 79.5 778 ASN A C 1
ATOM 6103 O O . ASN A 1 778 ? 36.062 27.25 25.188 1 79.5 778 ASN A O 1
ATOM 6107 N N . HIS A 1 779 ? 35.875 26.844 27.359 1 80.56 779 HIS A N 1
ATOM 6108 C CA . HIS A 1 779 ? 36.969 25.891 27.328 1 80.56 779 HIS A CA 1
ATOM 6109 C C . HIS A 1 779 ? 36.625 24.672 26.469 1 80.56 779 HIS A C 1
ATOM 6111 O O . HIS A 1 779 ? 37.438 24.219 25.672 1 80.56 779 HIS A O 1
ATOM 6117 N N . VAL A 1 780 ? 35.469 24.219 26.609 1 79.38 780 VAL A N 1
ATOM 6118 C CA . VAL A 1 780 ? 35.031 23.047 25.859 1 79.38 780 VAL A CA 1
ATOM 6119 C C . VAL A 1 780 ? 34.906 23.391 24.375 1 79.38 780 VAL A C 1
ATOM 6121 O O . VAL A 1 780 ? 35.281 22.609 23.516 1 79.38 780 VAL A O 1
ATOM 6124 N N . ILE A 1 781 ? 34.344 24.516 24.141 1 74.31 781 ILE A N 1
ATOM 6125 C CA . ILE A 1 781 ? 34.188 24.984 22.766 1 74.31 781 ILE A CA 1
ATOM 6126 C C . ILE A 1 781 ? 35.562 25.094 22.125 1 74.31 781 ILE A C 1
ATOM 6128 O O . ILE A 1 781 ? 35.75 24.688 20.984 1 74.31 781 ILE A O 1
ATOM 6132 N N . GLU A 1 782 ? 36.406 25.531 22.969 1 73.44 782 GLU A N 1
ATOM 6133 C CA . GLU A 1 782 ? 37.781 25.656 22.5 1 73.44 782 GLU A CA 1
ATOM 6134 C C . GLU A 1 782 ? 38.406 24.281 22.203 1 73.44 782 GLU A C 1
ATOM 6136 O O . GLU A 1 782 ? 39.062 24.109 21.172 1 73.44 782 GLU A O 1
ATOM 6141 N N . LEU A 1 783 ? 38.125 23.391 22.984 1 74.5 783 LEU A N 1
ATOM 6142 C CA . LEU A 1 783 ? 38.656 22.047 22.797 1 74.5 783 LEU A CA 1
ATOM 6143 C C . LEU A 1 783 ? 38.031 21.406 21.547 1 74.5 783 LEU A C 1
ATOM 6145 O O . LEU A 1 783 ? 38.75 20.719 20.797 1 74.5 783 LEU A O 1
ATOM 6149 N N . ARG A 1 784 ? 36.812 21.578 21.453 1 70.12 784 ARG A N 1
ATOM 6150 C CA . ARG A 1 784 ? 36.125 21.047 20.266 1 70.12 784 ARG A CA 1
ATOM 6151 C C . ARG A 1 784 ? 36.719 21.641 19 1 70.12 784 ARG A C 1
ATOM 6153 O O . ARG A 1 784 ? 36.906 20.938 18 1 70.12 784 ARG A O 1
ATOM 6160 N N . ARG A 1 785 ? 36.906 22.875 19.062 1 68 785 ARG A N 1
ATOM 6161 C CA . ARG A 1 785 ? 37.531 23.578 17.938 1 68 785 ARG A CA 1
ATOM 6162 C C . ARG A 1 785 ? 38.906 23.016 17.641 1 68 785 ARG A C 1
ATOM 6164 O O . ARG A 1 785 ? 39.25 22.781 16.484 1 68 785 ARG A O 1
ATOM 6171 N N . ILE A 1 786 ? 39.531 22.781 18.672 1 72.06 786 ILE A N 1
ATOM 6172 C CA . ILE A 1 786 ? 40.875 22.25 18.531 1 72.06 786 ILE A CA 1
ATOM 6173 C C . ILE A 1 786 ? 40.812 20.859 17.906 1 72.06 786 ILE A C 1
ATOM 6175 O O . ILE A 1 786 ? 41.594 20.562 16.984 1 72.06 786 ILE A O 1
ATOM 6179 N N . ASN A 1 787 ? 39.875 20.125 18.281 1 70.31 787 ASN A N 1
ATOM 6180 C CA . ASN A 1 787 ? 39.781 18.75 17.797 1 70.31 787 ASN A CA 1
ATOM 6181 C C . ASN A 1 787 ? 39.312 18.703 16.344 1 70.31 787 ASN A C 1
ATOM 6183 O O . ASN A 1 787 ? 39.688 17.781 15.609 1 70.31 787 ASN A O 1
ATOM 6187 N N . THR A 1 788 ? 38.594 19.609 16.031 1 66.19 788 THR A N 1
ATOM 6188 C CA . THR A 1 788 ? 38.125 19.688 14.648 1 66.19 788 THR A CA 1
ATOM 6189 C C . THR A 1 788 ? 39.25 20.156 13.719 1 66.19 788 THR A C 1
ATOM 6191 O O . THR A 1 788 ? 39.344 19.688 12.586 1 66.19 788 THR A O 1
ATOM 6194 N N . ILE A 1 789 ? 40.094 20.969 14.273 1 67.69 789 ILE A N 1
ATOM 6195 C CA . ILE A 1 789 ? 41.156 21.578 13.484 1 67.69 789 ILE A CA 1
ATOM 6196 C C . ILE A 1 789 ? 42.375 20.641 13.461 1 67.69 789 ILE A C 1
ATOM 6198 O O . ILE A 1 789 ? 43.125 20.609 12.484 1 67.69 789 ILE A O 1
ATOM 6202 N N . LEU A 1 790 ? 42.438 19.844 14.414 1 73.5 790 LEU A N 1
ATOM 6203 C CA . LEU A 1 790 ? 43.625 19.031 14.602 1 73.5 790 LEU A CA 1
ATOM 6204 C C . LEU A 1 790 ? 43.812 18.078 13.43 1 73.5 790 LEU A C 1
ATOM 6206 O O . LEU A 1 790 ? 44.938 17.906 12.945 1 73.5 790 LEU A O 1
ATOM 6210 N N . PRO A 1 791 ? 42.781 17.562 12.914 1 69.5 791 PRO A N 1
ATOM 6211 C CA . PRO A 1 791 ? 43 16.672 11.773 1 69.5 791 PRO A CA 1
ATOM 6212 C C . PRO A 1 791 ? 43.531 17.406 10.539 1 69.5 791 PRO A C 1
ATOM 6214 O O . PRO A 1 791 ? 44.25 16.812 9.742 1 69.5 791 PRO A O 1
ATOM 6217 N N . SER A 1 792 ? 43.188 18.578 10.344 1 69.19 792 SER A N 1
ATOM 6218 C CA . SER A 1 792 ? 43.688 19.375 9.219 1 69.19 792 SER A CA 1
ATOM 6219 C C . SER A 1 792 ? 45.188 19.609 9.312 1 69.19 792 SER A C 1
ATOM 6221 O O . SER A 1 792 ? 45.844 19.906 8.312 1 69.19 792 SER A O 1
ATOM 6223 N N . LEU A 1 793 ? 45.719 19.391 10.555 1 72.19 793 LEU A N 1
ATOM 6224 C CA . LEU A 1 793 ? 47.156 19.656 10.773 1 72.19 793 LEU A CA 1
ATOM 6225 C C . LEU A 1 793 ? 47.969 18.375 10.719 1 72.19 793 LEU A C 1
ATOM 6227 O O . LEU A 1 793 ? 49.156 18.359 11.086 1 72.19 793 LEU A O 1
ATOM 6231 N N . LYS A 1 794 ? 47.312 17.422 10.203 1 72.44 794 LYS A N 1
ATOM 6232 C CA . LYS A 1 794 ? 47.938 16.094 10.117 1 72.44 794 LYS A CA 1
ATOM 6233 C C . LYS A 1 794 ? 49.219 16.141 9.305 1 72.44 794 LYS A C 1
ATOM 6235 O O . LYS A 1 794 ? 50.188 15.484 9.656 1 72.44 794 LYS A O 1
ATOM 6240 N N . PRO A 1 795 ? 49.25 16.859 8.148 1 74.06 795 PRO A N 1
ATOM 6241 C CA . PRO A 1 795 ? 50.5 16.891 7.387 1 74.06 795 PRO A CA 1
ATOM 6242 C C . PRO A 1 795 ? 51.688 17.359 8.227 1 74.06 795 PRO A C 1
ATOM 6244 O O . PRO A 1 795 ? 52.844 17.016 7.918 1 74.06 795 PRO A O 1
ATOM 6247 N N . LEU A 1 796 ? 51.469 17.969 9.398 1 74.62 796 LEU A N 1
ATOM 6248 C CA . LEU A 1 796 ? 52.562 18.5 10.211 1 74.62 796 LEU A CA 1
ATOM 6249 C C . LEU A 1 796 ? 52.844 17.594 11.398 1 74.62 796 LEU A C 1
ATOM 6251 O O . LEU A 1 796 ? 53.656 17.922 12.258 1 74.62 796 LEU A O 1
ATOM 6255 N N . LYS A 1 797 ? 52.25 16.469 11.523 1 73.44 797 LYS A N 1
ATOM 6256 C CA . LYS A 1 797 ? 52.344 15.555 12.664 1 73.44 797 LYS A CA 1
ATOM 6257 C C . LYS A 1 797 ? 53.75 15.008 12.828 1 73.44 797 LYS A C 1
ATOM 6259 O O . LYS A 1 7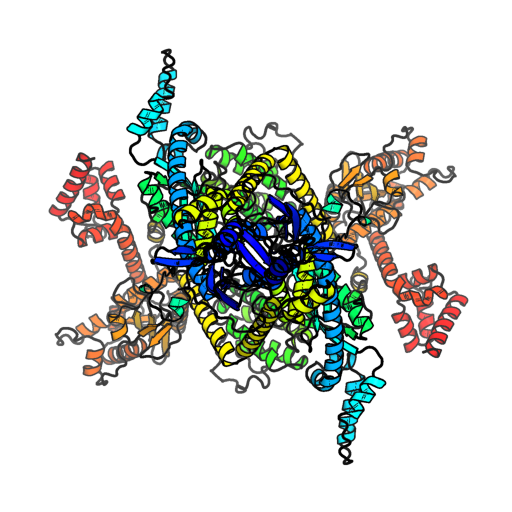97 ? 54.219 14.766 13.945 1 73.44 797 LYS A O 1
ATOM 6264 N N . ASP A 1 798 ? 54.375 14.812 11.695 1 74.12 798 ASP A N 1
ATOM 6265 C CA . ASP A 1 798 ? 55.719 14.242 11.719 1 74.12 798 ASP A CA 1
ATOM 6266 C C . ASP A 1 798 ? 56.75 15.312 12.039 1 74.12 798 ASP A C 1
ATOM 6268 O O . ASP A 1 798 ? 57.875 15 12.469 1 74.12 798 ASP A O 1
ATOM 6272 N N . THR A 1 799 ? 56.469 16.625 11.898 1 75.56 799 THR A N 1
ATOM 6273 C CA . THR A 1 799 ? 57.438 17.719 12.102 1 75.56 799 THR A CA 1
ATOM 6274 C C . THR A 1 799 ? 57.25 18.328 13.492 1 75.56 799 THR A C 1
ATOM 6276 O O . THR A 1 799 ? 58.25 18.734 14.117 1 75.56 799 THR A O 1
ATOM 6279 N N . LEU A 1 800 ? 56.031 18.344 13.945 1 75.94 800 LEU A N 1
ATOM 6280 C CA . LEU A 1 800 ? 55.75 19 15.219 1 75.94 800 LEU A CA 1
ATOM 6281 C C . LEU A 1 800 ? 55.188 18 16.234 1 75.94 800 LEU A C 1
ATOM 6283 O O . LEU A 1 800 ? 54.562 17.016 15.852 1 75.94 800 LEU A O 1
ATOM 6287 N N . LYS A 1 801 ? 55.562 18.141 17.453 1 76.12 801 LYS A N 1
ATOM 6288 C CA . LYS A 1 801 ? 55.062 17.297 18.531 1 76.12 801 LYS A CA 1
ATOM 6289 C C . LYS A 1 801 ? 53.562 17.547 18.734 1 76.12 801 LYS A C 1
ATOM 6291 O O . LYS A 1 801 ? 53.031 18.609 18.375 1 76.12 801 LYS A O 1
ATOM 6296 N N . ASN A 1 802 ? 52.938 16.703 19.328 1 74.44 802 ASN A N 1
ATOM 6297 C CA . ASN A 1 802 ? 51.5 16.75 19.516 1 74.44 802 ASN A CA 1
ATOM 6298 C C . ASN A 1 802 ? 51.062 17.984 20.328 1 74.44 802 ASN A C 1
ATOM 6300 O O . ASN A 1 802 ? 50.031 18.594 20.047 1 74.44 802 ASN A O 1
ATOM 6304 N N . GLY A 1 803 ? 51.844 18.359 21.234 1 73.44 803 GLY A N 1
ATOM 6305 C CA . GLY A 1 803 ? 51.594 19.547 22.047 1 73.44 803 GLY A CA 1
ATOM 6306 C C . GLY A 1 803 ? 51.562 20.828 21.234 1 73.44 803 GLY A C 1
ATOM 6307 O O . GLY A 1 803 ? 50.688 21.672 21.438 1 73.44 803 GLY A O 1
ATOM 6308 N N . MET A 1 804 ? 52.438 20.875 20.328 1 76.19 804 MET A N 1
ATOM 6309 C CA . MET A 1 804 ? 52.531 22.062 19.484 1 76.19 804 MET A CA 1
ATOM 6310 C C . MET A 1 804 ? 51.375 22.109 18.484 1 76.19 804 MET A C 1
ATOM 6312 O O . MET A 1 804 ? 50.844 23.172 18.203 1 76.19 804 MET A O 1
ATOM 6316 N N . LEU A 1 805 ? 51.062 21.062 18.016 1 78.06 805 LEU A N 1
ATOM 6317 C CA . LEU A 1 805 ? 49.938 20.969 17.109 1 78.06 805 LEU A CA 1
ATOM 6318 C C . LEU A 1 805 ? 48.656 21.406 17.797 1 78.06 805 LEU A C 1
ATOM 6320 O O . LEU A 1 805 ? 47.812 22.094 17.203 1 78.06 805 LEU A O 1
ATOM 6324 N N . ARG A 1 806 ? 48.531 21.094 18.969 1 75.94 806 ARG A N 1
ATOM 6325 C CA . ARG A 1 806 ? 47.375 21.484 19.75 1 75.94 806 ARG A CA 1
ATOM 6326 C C . ARG A 1 806 ? 47.344 22.984 20 1 75.94 806 ARG A C 1
ATOM 6328 O O . ARG A 1 806 ? 46.281 23.609 19.984 1 75.94 806 ARG A O 1
ATOM 6335 N N . LYS A 1 807 ? 48.469 23.578 20.219 1 77.25 807 LYS A N 1
ATOM 6336 C CA . LYS A 1 807 ? 48.562 25.016 20.391 1 77.25 807 LYS A CA 1
ATOM 6337 C C . LYS A 1 807 ? 48.156 25.75 19.109 1 77.25 807 LYS A C 1
ATOM 6339 O O . LYS A 1 807 ? 47.531 26.797 19.172 1 77.25 807 LYS A O 1
ATOM 6344 N N . LEU A 1 808 ? 48.625 25.156 18 1 77.69 808 LEU A N 1
ATOM 6345 C CA . LEU A 1 808 ? 48.25 25.719 16.719 1 77.69 808 LEU A CA 1
ATOM 6346 C C . LEU A 1 808 ? 46.719 25.656 16.516 1 77.69 808 LEU A C 1
ATOM 6348 O O . LEU A 1 808 ? 46.125 26.625 16.047 1 77.69 808 LEU A O 1
ATOM 6352 N N . ALA A 1 809 ? 46.281 24.641 16.891 1 76.5 809 ALA A N 1
ATOM 6353 C CA . ALA A 1 809 ? 44.844 24.453 16.766 1 76.5 809 ALA A CA 1
ATOM 6354 C C . ALA A 1 809 ? 44.062 25.391 17.688 1 76.5 809 ALA A C 1
ATOM 6356 O O . ALA A 1 809 ? 43 25.891 17.328 1 76.5 809 ALA A O 1
ATOM 6357 N N . LYS A 1 810 ? 44.594 25.641 18.859 1 74.25 810 LYS A N 1
ATOM 6358 C CA . LYS A 1 810 ? 44 26.562 19.844 1 74.25 810 LYS A CA 1
ATOM 6359 C C . LYS A 1 810 ? 43.906 27.969 19.281 1 74.25 810 LYS A C 1
ATOM 6361 O O . LYS A 1 810 ? 42.938 28.703 19.578 1 74.25 810 LYS A O 1
ATOM 6366 N N . GLU A 1 811 ? 44.812 28.328 18.516 1 72.88 811 GLU A N 1
ATOM 6367 C CA . GLU A 1 811 ? 44.844 29.672 17.938 1 72.88 811 GLU A CA 1
ATOM 6368 C C . GLU A 1 811 ? 44.094 29.703 16.609 1 72.88 811 GLU A C 1
ATOM 6370 O O . GLU A 1 811 ? 44.188 30.688 15.859 1 72.88 811 GLU A O 1
ATOM 6375 N N . ASN A 1 812 ? 43.375 28.719 16.328 1 68.44 812 ASN A N 1
ATOM 6376 C CA . ASN A 1 812 ? 42.531 28.594 15.156 1 68.44 812 ASN A CA 1
ATOM 6377 C C . ASN A 1 812 ? 43.344 28.625 13.867 1 68.44 812 ASN A C 1
ATOM 6379 O O . ASN A 1 812 ? 42.906 29.203 12.867 1 68.44 812 ASN A O 1
ATOM 6383 N N . LEU A 1 813 ? 44.438 28.078 13.844 1 73.5 813 LEU A N 1
ATOM 6384 C CA . LEU A 1 813 ? 45.281 28.031 12.656 1 73.5 813 LEU A CA 1
ATOM 6385 C C . LEU A 1 813 ? 45.219 26.656 12 1 73.5 813 LEU A C 1
ATOM 6387 O O . LEU A 1 813 ? 45.625 25.656 12.594 1 73.5 813 LEU A O 1
ATOM 6391 N N . THR A 1 814 ? 44.594 26.641 10.867 1 71.5 814 THR A N 1
ATOM 6392 C CA . THR A 1 814 ? 44.5 25.406 10.094 1 71.5 814 THR A CA 1
ATOM 6393 C C . THR A 1 814 ? 45.688 25.281 9.133 1 71.5 814 THR A C 1
ATOM 6395 O O . THR A 1 814 ? 46.406 26.25 8.914 1 71.5 814 THR A O 1
ATOM 6398 N N . PHE A 1 815 ? 45.812 24 8.57 1 74.88 815 PHE A N 1
ATOM 6399 C CA . PHE A 1 815 ? 46.906 23.828 7.625 1 74.88 815 PHE A CA 1
ATOM 6400 C C . PHE A 1 815 ? 46.719 24.703 6.395 1 74.88 815 PHE A C 1
ATOM 6402 O O . PHE A 1 815 ? 47.656 25.297 5.879 1 74.88 815 PHE A O 1
ATOM 6409 N N . GLU A 1 816 ? 45.594 24.891 6.027 1 72.12 816 GLU A N 1
ATOM 6410 C CA . GLU A 1 816 ? 45.281 25.703 4.852 1 72.12 816 GLU A CA 1
ATOM 6411 C C . GLU A 1 816 ? 45.594 27.188 5.098 1 72.12 816 GLU A C 1
ATOM 6413 O O . GLU A 1 816 ? 46.156 27.859 4.223 1 72.12 816 GLU A O 1
ATOM 6418 N N . ILE A 1 817 ? 45.344 27.656 6.328 1 73.5 817 ILE A N 1
ATOM 6419 C CA . ILE A 1 817 ? 45.625 29.047 6.688 1 73.5 817 ILE A CA 1
ATOM 6420 C C . ILE A 1 817 ? 47.156 29.25 6.742 1 73.5 817 ILE A C 1
ATOM 6422 O O . ILE A 1 817 ? 47.656 30.281 6.27 1 73.5 817 ILE A O 1
ATOM 6426 N N . LEU A 1 818 ? 47.781 28.297 7.188 1 77.31 818 LEU A N 1
ATOM 6427 C CA . LEU A 1 818 ? 49.25 28.391 7.281 1 77.31 818 LEU A CA 1
ATOM 6428 C C . LEU A 1 818 ? 49.875 28.359 5.895 1 77.31 818 LEU A C 1
ATOM 6430 O O . LEU A 1 818 ? 50.812 29.109 5.613 1 77.31 818 LEU A O 1
ATOM 6434 N N . GLN A 1 819 ? 49.312 27.547 5.133 1 75.56 819 GLN A N 1
ATOM 6435 C CA . GLN A 1 819 ? 49.812 27.469 3.766 1 75.56 819 GLN A CA 1
ATOM 6436 C C . GLN A 1 819 ? 49.5 28.75 2.998 1 75.56 819 GLN A C 1
ATOM 6438 O O . GLN A 1 819 ? 50.375 29.25 2.262 1 75.56 819 GLN A O 1
ATOM 6443 N N . LYS A 1 820 ? 48.406 29.25 3.248 1 74.38 820 LYS A N 1
ATOM 6444 C CA . LYS A 1 820 ? 48.031 30.516 2.607 1 74.38 820 LYS A CA 1
ATOM 6445 C C . LYS A 1 820 ? 48.938 31.656 3.088 1 74.38 820 LYS A C 1
ATOM 6447 O O . LYS A 1 820 ? 49.375 32.469 2.289 1 74.38 820 LYS A O 1
ATOM 6452 N N . LYS A 1 821 ? 49.156 31.672 4.344 1 75.44 821 LYS A N 1
ATOM 6453 C CA . LYS A 1 821 ? 50.031 32.719 4.91 1 75.44 821 LYS A CA 1
ATOM 6454 C C . LYS A 1 821 ? 51.438 32.562 4.406 1 75.44 821 LYS A C 1
ATOM 6456 O O . LYS A 1 821 ? 52.125 33.562 4.141 1 75.44 821 LYS A O 1
ATOM 6461 N N . PHE A 1 822 ? 51.781 31.391 4.18 1 77.31 822 PHE A N 1
ATOM 6462 C CA . PHE A 1 822 ? 53.125 31.141 3.629 1 77.31 822 PHE A CA 1
ATOM 6463 C C . PHE A 1 822 ? 53.188 31.562 2.166 1 77.31 822 PHE A C 1
ATOM 6465 O O . PHE A 1 822 ? 54.156 32.156 1.733 1 77.31 822 PHE A O 1
ATOM 6472 N N . ASP A 1 823 ? 52.094 31.312 1.521 1 74.75 823 ASP A N 1
ATOM 6473 C CA . ASP A 1 823 ? 52.094 31.625 0.094 1 74.75 823 ASP A CA 1
ATOM 6474 C C . ASP A 1 823 ? 51.969 33.125 -0.142 1 74.75 823 ASP A C 1
ATOM 6476 O O . ASP A 1 823 ? 52.594 33.656 -1.06 1 74.75 823 ASP A O 1
ATOM 6480 N N . GLU A 1 824 ? 51.25 33.781 0.791 1 71.56 824 GLU A N 1
ATOM 6481 C CA . GLU A 1 824 ? 51 35.188 0.594 1 71.56 824 GLU A CA 1
ATOM 6482 C C . GLU A 1 824 ? 52.062 36.062 1.258 1 71.56 824 GLU A C 1
ATOM 6484 O O . GLU A 1 824 ? 52.5 37.062 0.69 1 71.56 824 GLU A O 1
ATOM 6489 N N . GLU A 1 825 ? 52.469 35.656 2.529 1 73.88 825 GLU A N 1
ATOM 6490 C CA . GLU A 1 825 ? 53.312 36.531 3.295 1 73.88 825 GLU A CA 1
ATOM 6491 C C . GLU A 1 825 ? 54.719 35.938 3.477 1 73.88 825 GLU A C 1
ATOM 6493 O O . GLU A 1 825 ? 55.594 36.5 4.129 1 73.88 825 GLU A O 1
ATOM 6498 N N . GLY A 1 826 ? 54.938 34.75 2.793 1 72.25 826 GLY A N 1
ATOM 6499 C CA . GLY A 1 826 ? 56.25 34.125 2.764 1 72.25 826 GLY A CA 1
ATOM 6500 C C . GLY A 1 826 ? 56.688 33.562 4.109 1 72.25 826 GLY A C 1
ATOM 6501 O O . GLY A 1 826 ? 55.844 33.281 4.973 1 72.25 826 GLY A O 1
ATOM 6502 N N . GLU A 1 827 ? 58.031 33.438 4.328 1 75.19 827 GLU A N 1
ATOM 6503 C CA . GLU A 1 827 ? 58.625 32.875 5.543 1 75.19 827 GLU A CA 1
ATOM 6504 C C . GLU A 1 827 ? 58.344 33.781 6.75 1 75.19 827 GLU A C 1
ATOM 6506 O O . GLU A 1 827 ? 58.031 33.281 7.836 1 75.19 827 GLU A O 1
ATOM 6511 N N . GLU A 1 828 ? 58.406 34.969 6.527 1 74.25 828 GLU A N 1
ATOM 6512 C CA . GLU A 1 828 ? 58.188 35.938 7.605 1 74.25 828 GLU A CA 1
ATOM 6513 C C . GLU A 1 828 ? 56.75 35.969 8.055 1 74.25 828 GLU A C 1
ATOM 6515 O O . GLU A 1 828 ? 56.469 36.094 9.25 1 74.25 828 GLU A O 1
ATOM 6520 N N . GLY A 1 829 ? 55.875 35.844 7.168 1 72.44 829 GLY A N 1
ATOM 6521 C CA . GLY A 1 829 ? 54.469 35.812 7.508 1 72.44 829 GLY A CA 1
ATOM 6522 C C . GLY A 1 829 ? 54.094 34.594 8.328 1 72.44 829 GLY A C 1
ATOM 6523 O O . GLY A 1 829 ? 53.312 34.688 9.281 1 72.44 829 GLY A O 1
ATOM 6524 N N . LEU A 1 830 ? 54.625 33.625 8.016 1 74.88 830 LEU A N 1
ATOM 6525 C CA . LEU A 1 830 ? 54.375 32.406 8.75 1 74.88 830 LEU A CA 1
ATOM 6526 C C . LEU A 1 830 ? 55 32.469 10.148 1 74.88 830 LEU A C 1
ATOM 6528 O O . LEU A 1 830 ? 54.344 32.062 11.125 1 74.88 830 LEU A O 1
ATOM 6532 N N . LEU A 1 831 ? 56.156 33 10.195 1 75.69 831 LEU A N 1
ATOM 6533 C CA . LEU A 1 831 ? 56.844 33.125 11.477 1 75.69 831 LEU A CA 1
ATOM 6534 C C . LEU A 1 831 ? 56.125 34.094 12.391 1 75.69 831 LEU A C 1
ATOM 6536 O O . LEU A 1 831 ? 56.031 33.875 13.602 1 75.69 831 LEU A O 1
ATOM 6540 N N . SER A 1 832 ? 55.594 35.125 11.836 1 75.38 832 SER A N 1
ATOM 6541 C CA . SER A 1 832 ? 54.875 36.125 12.617 1 75.38 832 SER A CA 1
ATOM 6542 C C . SER A 1 832 ? 53.562 35.531 13.195 1 75.38 832 SER A C 1
ATOM 6544 O O . SER A 1 832 ? 53.156 35.906 14.289 1 75.38 832 SER A O 1
ATOM 6546 N N . THR A 1 833 ? 53.094 34.688 12.516 1 74.69 833 THR A N 1
ATOM 6547 C CA . THR A 1 833 ? 51.875 34.062 12.984 1 74.69 833 THR A CA 1
ATOM 6548 C C . THR A 1 833 ? 52.156 33.156 14.195 1 74.69 833 THR A C 1
ATOM 6550 O O . THR A 1 833 ? 51.312 33.031 15.086 1 74.69 833 THR A O 1
ATOM 6553 N N . PHE A 1 834 ? 53.25 32.656 14.148 1 76.25 834 PHE A N 1
ATOM 6554 C CA . PHE A 1 834 ? 53.625 31.781 15.25 1 76.25 834 PHE A CA 1
ATOM 6555 C C . PHE A 1 834 ? 54.125 32.562 16.438 1 76.25 834 PHE A C 1
ATOM 6557 O O . PHE A 1 834 ? 53.906 32.188 17.594 1 76.25 834 PHE A O 1
ATOM 6564 N N . THR A 1 835 ? 54.75 33.688 16.125 1 72.75 835 THR A N 1
ATOM 6565 C CA . THR A 1 835 ? 55.469 34.469 17.156 1 72.75 835 THR A CA 1
ATOM 6566 C C . THR A 1 835 ? 54.562 35.594 17.672 1 72.75 835 THR A C 1
ATOM 6568 O O . THR A 1 835 ? 54.906 36.25 18.656 1 72.75 835 THR A O 1
ATOM 6571 N N . LEU A 1 836 ? 53.469 35.875 17.156 1 67.69 836 LEU A N 1
ATOM 6572 C CA . LEU A 1 836 ? 52.625 37 17.562 1 67.69 836 LEU A CA 1
ATOM 6573 C C . LEU A 1 836 ? 52.25 36.906 19.031 1 67.69 836 LEU A C 1
ATOM 6575 O O . LEU A 1 836 ? 51.875 35.812 19.516 1 67.69 836 LEU A O 1
ATOM 6579 N N . LEU A 1 837 ? 52.531 37.844 19.844 1 61.31 837 LEU A N 1
ATOM 6580 C CA . LEU A 1 837 ? 52.281 37.906 21.297 1 61.31 837 LEU A CA 1
ATOM 6581 C C . LEU A 1 837 ? 50.812 38.25 21.578 1 61.31 837 LEU A C 1
ATOM 6583 O O . LEU A 1 837 ? 50.281 39.188 21.031 1 61.31 837 LEU A O 1
ATOM 6587 N N . LYS A 1 838 ? 50.062 37.438 22.109 1 62.91 838 LYS A N 1
ATOM 6588 C CA . LYS A 1 838 ? 48.719 37.688 22.625 1 62.91 838 LYS A CA 1
ATOM 6589 C C . LYS A 1 838 ? 48.688 37.562 24.156 1 62.91 838 LYS A C 1
ATOM 6591 O O . LYS A 1 838 ? 49 36.5 24.703 1 62.91 838 LYS A O 1
ATOM 6596 N N . ASN A 1 839 ? 48.281 38.562 24.938 1 61.16 839 ASN A N 1
ATOM 6597 C CA . ASN A 1 839 ? 48.281 38.688 26.391 1 61.16 839 ASN A CA 1
ATOM 6598 C C . ASN A 1 839 ? 49.594 38.312 27 1 61.16 839 ASN A C 1
ATOM 6600 O O . ASN A 1 839 ? 49.656 37.656 28.047 1 61.16 839 ASN A O 1
ATOM 6604 N N . GLY A 1 840 ? 50.812 38.531 26.344 1 63.22 840 GLY A N 1
ATOM 6605 C CA . GLY A 1 840 ? 52.188 38.406 26.844 1 63.22 840 GLY A CA 1
ATOM 6606 C C . GLY A 1 840 ? 52.844 37.094 26.453 1 63.22 840 GLY A C 1
ATOM 6607 O O . GLY A 1 840 ? 54.031 36.875 26.734 1 63.22 840 GLY A O 1
ATOM 6608 N N . LYS A 1 841 ? 52.094 36.156 26.047 1 67.19 841 LYS A N 1
ATOM 6609 C CA . LYS A 1 841 ? 52.656 34.844 25.656 1 67.19 841 LYS A CA 1
ATOM 6610 C C . LYS A 1 841 ? 52.594 34.656 24.156 1 67.19 841 LYS A C 1
ATOM 6612 O O . LYS A 1 841 ? 51.688 35.156 23.484 1 67.19 841 LYS A O 1
ATOM 6617 N N . PRO A 1 842 ? 53.656 33.938 23.594 1 69.5 842 PRO A N 1
ATOM 6618 C CA . PRO A 1 842 ? 53.656 33.688 22.156 1 69.5 842 PRO A CA 1
ATOM 6619 C C . PRO A 1 842 ? 52.438 32.875 21.688 1 69.5 842 PRO A C 1
ATOM 6621 O O . PRO A 1 842 ? 51.938 32.031 22.422 1 69.5 842 PRO A O 1
ATOM 6624 N N . GLN A 1 843 ? 51.844 33.219 20.625 1 71.19 843 GLN A N 1
ATOM 6625 C CA . GLN A 1 843 ? 50.656 32.594 20.094 1 71.19 843 GLN A CA 1
ATOM 6626 C C . GLN A 1 843 ? 50.844 31.094 19.922 1 71.19 843 GLN A C 1
ATOM 6628 O O . GLN A 1 843 ? 49.969 30.297 20.266 1 71.19 843 GLN A O 1
ATOM 6633 N N . VAL A 1 844 ? 52 30.781 19.422 1 76 844 VAL A N 1
ATOM 6634 C CA . VAL A 1 844 ? 52.281 29.344 19.297 1 76 844 VAL A CA 1
ATOM 6635 C C . VAL A 1 844 ? 53.625 29.016 19.938 1 76 844 VAL A C 1
ATOM 6637 O O . VAL A 1 844 ? 53.688 28.219 20.875 1 76 844 VAL A O 1
ATOM 6640 N N . THR A 1 845 ? 54.719 29.453 19.453 1 74.81 845 THR A N 1
ATOM 6641 C CA . THR A 1 845 ? 56.031 29.203 20.031 1 74.81 845 THR A CA 1
ATOM 6642 C C . THR A 1 845 ? 57.031 30.234 19.547 1 74.81 845 THR A C 1
ATOM 6644 O O . THR A 1 845 ? 56.875 30.828 18.469 1 74.81 845 THR A O 1
ATOM 6647 N N . LYS A 1 846 ? 57.906 30.547 20.469 1 73.06 846 LYS A N 1
ATOM 6648 C CA . LYS A 1 846 ? 59.031 31.391 20.125 1 73.06 846 LYS A CA 1
ATOM 6649 C C . LYS A 1 846 ? 60.312 30.562 19.938 1 73.06 846 LYS A C 1
ATOM 6651 O O . LYS A 1 846 ? 61.375 31.109 19.703 1 73.06 846 LYS A O 1
ATOM 6656 N N . ASN A 1 847 ? 60.188 29.219 20.078 1 76.81 847 ASN A N 1
ATOM 6657 C CA . ASN A 1 847 ? 61.375 28.375 19.984 1 76.81 847 ASN A CA 1
ATOM 6658 C C . ASN A 1 847 ? 61.906 28.328 18.547 1 76.81 847 ASN A C 1
ATOM 6660 O O . ASN A 1 847 ? 61.219 27.906 17.625 1 76.81 847 ASN A O 1
ATOM 6664 N N . LYS A 1 848 ? 62.969 28.75 18.375 1 74.12 848 LYS A N 1
ATOM 6665 C CA . LYS A 1 848 ? 63.625 28.922 17.078 1 74.12 848 LYS A CA 1
ATOM 6666 C C . LYS A 1 848 ? 63.781 27.578 16.375 1 74.12 848 LYS A C 1
ATOM 6668 O O . LYS A 1 848 ? 63.719 27.5 15.148 1 74.12 848 LYS A O 1
ATOM 6673 N N . ARG A 1 849 ? 64 26.516 17.062 1 76.12 849 ARG A N 1
ATOM 6674 C CA . ARG A 1 849 ? 64.188 25.203 16.453 1 76.12 849 ARG A CA 1
ATOM 6675 C C . ARG A 1 849 ? 62.906 24.703 15.82 1 76.12 849 ARG A C 1
ATOM 6677 O O . ARG A 1 849 ? 62.938 24.156 14.711 1 76.12 849 ARG A O 1
ATOM 6684 N N . ILE A 1 850 ? 61.844 24.953 16.359 1 77 850 ILE A N 1
ATOM 6685 C CA . ILE A 1 850 ? 60.562 24.469 15.859 1 77 850 ILE A CA 1
ATOM 6686 C C . ILE A 1 850 ? 60.156 25.312 14.656 1 77 850 ILE A C 1
ATOM 6688 O O . ILE A 1 850 ? 59.625 24.781 13.664 1 77 850 ILE A O 1
ATOM 6692 N N . LEU A 1 851 ? 60.438 26.5 14.805 1 78.06 851 LEU A N 1
ATOM 6693 C CA . LEU A 1 851 ? 60.094 27.391 13.703 1 78.06 851 LEU A CA 1
ATOM 6694 C C . LEU A 1 851 ? 60.906 27.047 12.461 1 78.06 851 LEU A C 1
ATOM 6696 O O . LEU A 1 851 ? 60.375 27.094 11.336 1 78.06 851 LEU A O 1
ATOM 6700 N N . ALA A 1 852 ? 62.125 26.656 12.711 1 77.75 852 ALA A N 1
ATOM 6701 C CA . ALA A 1 852 ? 62.969 26.25 11.602 1 77.75 852 ALA A CA 1
ATOM 6702 C C . ALA A 1 852 ? 62.5 24.953 10.977 1 77.75 852 ALA A C 1
ATOM 6704 O O . ALA A 1 852 ? 62.531 24.797 9.75 1 77.75 852 ALA A O 1
ATOM 6705 N N . GLN A 1 853 ? 61.906 24.156 11.68 1 79.31 853 GLN A N 1
ATOM 6706 C CA . GLN A 1 853 ? 61.406 22.875 11.172 1 79.31 853 GLN A CA 1
ATOM 6707 C C . GLN A 1 853 ? 60.156 23.078 10.352 1 79.31 853 GLN A C 1
ATOM 6709 O O . GLN A 1 853 ? 59.969 22.438 9.32 1 79.31 853 GLN A O 1
ATOM 6714 N N . ILE A 1 854 ? 59.406 23.969 10.766 1 78.12 854 ILE A N 1
ATOM 6715 C CA . ILE A 1 854 ? 58.156 24.266 10.078 1 78.12 854 ILE A CA 1
ATOM 6716 C C . ILE A 1 854 ? 58.438 24.953 8.742 1 78.12 854 ILE A C 1
ATOM 6718 O O . ILE A 1 854 ? 57.844 24.625 7.723 1 78.12 854 ILE A O 1
ATOM 6722 N N . LEU A 1 855 ? 59.406 25.75 8.867 1 77.81 855 LEU A N 1
ATOM 6723 C CA . LEU A 1 855 ? 59.812 26.438 7.645 1 77.81 855 LEU A CA 1
ATOM 6724 C C . LEU A 1 855 ? 60.406 25.469 6.637 1 77.81 855 LEU A C 1
ATOM 6726 O O . LEU A 1 855 ? 60.156 25.562 5.438 1 77.81 855 LEU A O 1
ATOM 6730 N N . THR A 1 856 ? 61.188 24.562 7.176 1 78.12 856 THR A N 1
ATOM 6731 C CA . THR A 1 856 ? 61.781 23.562 6.301 1 78.12 856 THR A CA 1
ATOM 6732 C C . THR A 1 856 ? 60.688 22.672 5.688 1 78.12 856 THR A C 1
ATOM 6734 O O . THR A 1 856 ? 60.812 22.281 4.523 1 78.12 856 THR A O 1
ATOM 6737 N N . PHE A 1 857 ? 59.656 22.484 6.379 1 78.88 857 PHE A N 1
ATOM 6738 C CA . PHE A 1 857 ? 58.562 21.672 5.887 1 78.88 857 PHE A CA 1
ATOM 6739 C C . PHE A 1 857 ? 57.812 22.375 4.766 1 78.88 857 PHE A C 1
ATOM 6741 O O . PHE A 1 857 ? 57.562 21.781 3.715 1 78.88 857 PHE A O 1
ATOM 6748 N N . PHE A 1 858 ? 57.594 23.578 4.93 1 77.75 858 PHE A N 1
ATOM 6749 C CA . PHE A 1 858 ? 56.844 24.312 3.932 1 77.75 858 PHE A CA 1
ATOM 6750 C C . PHE A 1 858 ? 57.688 24.672 2.727 1 77.75 858 PHE A C 1
ATOM 6752 O O . PHE A 1 858 ? 57.188 24.766 1.604 1 77.75 858 PHE A O 1
ATOM 6759 N N . LYS A 1 859 ? 58.969 24.719 3.004 1 75.94 859 LYS A N 1
ATOM 6760 C CA . LYS A 1 859 ? 59.906 24.938 1.904 1 75.94 859 LYS A CA 1
ATOM 6761 C C . LYS A 1 859 ? 60.094 23.656 1.083 1 75.94 859 LYS A C 1
ATOM 6763 O O . LYS A 1 859 ? 60.188 23.719 -0.146 1 75.94 859 LYS A O 1
ATOM 6768 N N . THR A 1 860 ? 60.094 22.562 1.743 1 72.88 860 THR A N 1
ATOM 6769 C CA . THR A 1 860 ? 60.25 21.297 1.051 1 72.88 860 THR A CA 1
ATOM 6770 C C . THR A 1 860 ? 58.969 20.891 0.327 1 72.88 860 THR A C 1
ATOM 6772 O O . THR A 1 860 ? 59.031 20.297 -0.749 1 72.88 860 THR A O 1
ATOM 6775 N N . LYS A 1 861 ? 57.938 21.203 0.914 1 65.5 861 LYS A N 1
ATOM 6776 C CA . LYS A 1 861 ? 56.656 20.906 0.283 1 65.5 861 LYS A CA 1
ATOM 6777 C C . LYS A 1 861 ? 56.406 21.812 -0.912 1 65.5 861 LYS A C 1
ATOM 6779 O O . LYS A 1 861 ? 55.875 21.375 -1.928 1 65.5 861 LYS A O 1
ATOM 6784 N N . ASN A 1 862 ? 56.781 23.016 -0.832 1 57.31 862 ASN A N 1
ATOM 6785 C CA . ASN A 1 862 ? 56.688 23.938 -1.964 1 57.31 862 ASN A CA 1
ATOM 6786 C C . ASN A 1 862 ? 57.656 23.562 -3.064 1 57.31 862 ASN A C 1
ATOM 6788 O O . ASN A 1 862 ? 57.469 23.891 -4.234 1 57.31 862 ASN A O 1
ATOM 6792 N N . LYS A 1 863 ? 58.906 22.938 -2.852 1 54.06 863 LYS A N 1
ATOM 6793 C CA . LYS A 1 863 ? 59.812 22.391 -3.875 1 54.06 863 LYS A CA 1
ATOM 6794 C C . LYS A 1 863 ? 59.25 21.109 -4.469 1 54.06 863 LYS A C 1
ATOM 6796 O O . LYS A 1 863 ? 59.469 20.812 -5.645 1 54.06 863 LYS A O 1
ATOM 6801 N N . CYS A 1 864 ? 58.656 20.359 -3.656 1 48 864 CYS A N 1
ATOM 6802 C CA . CYS A 1 864 ? 58.094 19.141 -4.215 1 48 864 CYS A CA 1
ATOM 6803 C C . CYS A 1 864 ? 56.781 19.406 -4.926 1 48 864 CYS A C 1
ATOM 6805 O O . CYS A 1 864 ? 56.219 18.531 -5.57 1 48 864 CYS A O 1
ATOM 6807 N N . ASN A 1 865 ? 56.188 20.453 -4.672 1 39.44 865 ASN A N 1
ATOM 6808 C CA . ASN A 1 865 ? 55.062 20.812 -5.523 1 39.44 865 ASN A CA 1
ATOM 6809 C C . ASN A 1 865 ? 55.5 21.531 -6.785 1 39.44 865 ASN A C 1
ATOM 6811 O O . ASN A 1 865 ? 56.312 22.453 -6.719 1 39.44 865 ASN A O 1
ATOM 6815 N N . MET B 1 1 ? 18.969 -36.188 0.257 1 32.78 1 MET B N 1
ATOM 6816 C CA . MET B 1 1 ? 17.891 -36.594 -0.635 1 32.78 1 MET B CA 1
ATOM 6817 C C . MET B 1 1 ? 16.578 -35.906 -0.247 1 32.78 1 MET B C 1
ATOM 6819 O O . MET B 1 1 ? 16.312 -35.656 0.936 1 32.78 1 MET B O 1
ATOM 6823 N N . GLU B 1 2 ? 16.031 -35.312 -1.176 1 48.53 2 GLU B N 1
ATOM 6824 C CA . GLU B 1 2 ? 14.711 -34.719 -0.959 1 48.53 2 GLU B CA 1
ATOM 6825 C C . GLU B 1 2 ? 13.773 -35.75 -0.294 1 48.53 2 GLU B C 1
ATOM 6827 O O . GLU B 1 2 ? 13.781 -36.906 -0.641 1 48.53 2 GLU B O 1
ATOM 6832 N N . ALA B 1 3 ? 13.141 -35.469 0.776 1 46.69 3 ALA B N 1
ATOM 6833 C CA . ALA B 1 3 ? 12.289 -36.375 1.564 1 46.69 3 ALA B CA 1
ATOM 6834 C C . ALA B 1 3 ? 11.227 -37.031 0.693 1 46.69 3 ALA B C 1
ATOM 6836 O O . ALA B 1 3 ? 10.461 -36.312 0.01 1 46.69 3 ALA B O 1
ATOM 6837 N N . MET B 1 4 ? 11.367 -38.375 0.49 1 51.16 4 MET B N 1
ATOM 6838 C CA . MET B 1 4 ? 10.453 -39.188 -0.292 1 51.16 4 MET B CA 1
ATOM 6839 C C . MET B 1 4 ? 9.266 -39.625 0.555 1 51.16 4 MET B C 1
ATOM 6841 O O . MET B 1 4 ? 9.438 -40.031 1.712 1 51.16 4 MET B O 1
ATOM 6845 N N . LEU B 1 5 ? 8.062 -39.062 0.339 1 52.75 5 LEU B N 1
ATOM 6846 C CA . LEU B 1 5 ? 6.871 -39.531 1.039 1 52.75 5 LEU B CA 1
ATOM 6847 C C . LEU B 1 5 ? 6.27 -40.75 0.348 1 52.75 5 LEU B C 1
ATOM 6849 O O . LEU B 1 5 ? 5.992 -40.719 -0.853 1 52.75 5 LEU B O 1
ATOM 6853 N N . GLU B 1 6 ? 6.504 -41.938 1.029 1 49.62 6 GLU B N 1
ATOM 6854 C CA . GLU B 1 6 ? 5.898 -43.188 0.533 1 49.62 6 GLU B CA 1
ATOM 6855 C C . GLU B 1 6 ? 4.398 -43.219 0.814 1 49.62 6 GLU B C 1
ATOM 6857 O O . GLU B 1 6 ? 3.963 -42.875 1.914 1 49.62 6 GLU B O 1
ATOM 6862 N N . ASN B 1 7 ? 3.539 -43.062 -0.205 1 51.28 7 ASN B N 1
ATOM 6863 C CA . ASN B 1 7 ? 2.1 -43.188 -0.019 1 51.28 7 ASN B CA 1
ATOM 6864 C C . ASN B 1 7 ? 1.641 -44.625 -0.252 1 51.28 7 ASN B C 1
ATOM 6866 O O . ASN B 1 7 ? 1.728 -45.156 -1.37 1 51.28 7 ASN B O 1
ATOM 6870 N N . ASP B 1 8 ? 1.6 -45.406 0.791 1 46.47 8 ASP B N 1
ATOM 6871 C CA . ASP B 1 8 ? 1.197 -46.812 0.759 1 46.47 8 ASP B CA 1
ATOM 6872 C C . ASP B 1 8 ? -0.309 -46.938 0.552 1 46.47 8 ASP B C 1
ATOM 6874 O O . ASP B 1 8 ? -0.846 -48.062 0.569 1 46.47 8 ASP B O 1
ATOM 6878 N N . ASP B 1 9 ? -1.105 -45.938 0.486 1 50.28 9 ASP B N 1
ATOM 6879 C CA . ASP B 1 9 ? -2.533 -46.25 0.51 1 50.28 9 ASP B CA 1
ATOM 6880 C C . ASP B 1 9 ? -3.021 -46.688 -0.863 1 50.28 9 ASP B C 1
ATOM 6882 O O . ASP B 1 9 ? -2.41 -46.375 -1.884 1 50.28 9 ASP B O 1
ATOM 6886 N N . THR B 1 10 ? -3.84 -47.781 -1.01 1 52.53 10 THR B N 1
ATOM 6887 C CA . THR B 1 10 ? -4.504 -48.406 -2.141 1 52.53 10 THR B CA 1
ATOM 6888 C C . THR B 1 10 ? -4.938 -47.375 -3.17 1 52.53 10 THR B C 1
ATOM 6890 O O . THR B 1 10 ? -5.055 -47.688 -4.359 1 52.53 10 THR B O 1
ATOM 6893 N N . ASN B 1 11 ? -5.203 -46.125 -2.818 1 63.5 11 ASN B N 1
ATOM 6894 C CA . ASN B 1 11 ? -5.695 -45.125 -3.744 1 63.5 11 ASN B CA 1
ATOM 6895 C C . ASN B 1 11 ? -4.664 -44.031 -3.973 1 63.5 11 ASN B C 1
ATOM 6897 O O . ASN B 1 11 ? -5.008 -42.844 -4.004 1 63.5 11 ASN B O 1
ATOM 6901 N N . PHE B 1 12 ? -3.408 -44.5 -4.289 1 65.25 12 PHE B N 1
ATOM 6902 C CA . PHE B 1 12 ? -2.309 -43.531 -4.309 1 65.25 12 PHE B CA 1
ATOM 6903 C C . PHE B 1 12 ? -2.248 -42.812 -5.645 1 65.25 12 PHE B C 1
ATOM 6905 O O . PHE B 1 12 ? -1.621 -41.75 -5.754 1 65.25 12 PHE B O 1
ATOM 6912 N N . THR B 1 13 ? -3.02 -43.281 -6.629 1 75.38 13 THR B N 1
ATOM 6913 C CA . THR B 1 13 ? -2.854 -42.656 -7.934 1 75.38 13 THR B CA 1
ATOM 6914 C C . THR B 1 13 ? -3.908 -41.594 -8.156 1 75.38 13 THR B C 1
ATOM 6916 O O . THR B 1 13 ? -3.936 -40.938 -9.203 1 75.38 13 THR B O 1
ATOM 6919 N N . VAL B 1 14 ? -4.582 -41.406 -7.09 1 81.94 14 VAL B N 1
ATOM 6920 C CA . VAL B 1 14 ? -5.648 -40.438 -7.297 1 81.94 14 VAL B CA 1
ATOM 6921 C C . VAL B 1 14 ? -5.066 -39 -7.32 1 81.94 14 VAL B C 1
ATOM 6923 O O . VAL B 1 14 ? -4.145 -38.688 -6.559 1 81.94 14 VAL B O 1
ATOM 6926 N N . GLY B 1 15 ? -5.547 -38.219 -8.297 1 88.25 15 GLY B N 1
ATOM 6927 C CA . GLY B 1 15 ? -5.117 -36.812 -8.438 1 88.25 15 GLY B CA 1
ATOM 6928 C C . GLY B 1 15 ? -4.285 -36.562 -9.68 1 88.25 15 GLY B C 1
ATOM 6929 O O . GLY B 1 15 ? -4.031 -37.5 -10.453 1 88.25 15 GLY B O 1
ATOM 6930 N N . LYS B 1 16 ? -3.934 -35.406 -9.883 1 93.94 16 LYS B N 1
ATOM 6931 C CA . LYS B 1 16 ? -3.152 -35.031 -11.055 1 93.94 16 LYS B CA 1
ATOM 6932 C C . LYS B 1 16 ? -1.668 -34.906 -10.711 1 93.94 16 LYS B C 1
ATOM 6934 O O . LYS B 1 16 ? -1.305 -34.75 -9.547 1 93.94 16 LYS B O 1
ATOM 6939 N N . ARG B 1 17 ? -0.829 -35.188 -11.734 1 94.81 17 ARG B N 1
ATOM 6940 C CA . ARG B 1 17 ? 0.62 -35.094 -11.602 1 94.81 17 ARG B CA 1
ATOM 6941 C C . ARG B 1 17 ? 1.22 -34.312 -12.766 1 94.81 17 ARG B C 1
ATOM 6943 O O . ARG B 1 17 ? 0.594 -34.188 -13.82 1 94.81 17 ARG B O 1
ATOM 6950 N N . ILE B 1 18 ? 2.375 -33.719 -12.492 1 95.94 18 ILE B N 1
ATOM 6951 C CA . ILE B 1 18 ? 3.139 -33.094 -13.562 1 95.94 18 ILE B CA 1
ATOM 6952 C C . ILE B 1 18 ? 4.16 -34.062 -14.117 1 95.94 18 ILE B C 1
ATOM 6954 O O . ILE B 1 18 ? 5.008 -34.594 -13.383 1 95.94 18 ILE B O 1
ATOM 6958 N N . VAL B 1 19 ? 4.039 -34.344 -15.391 1 95 19 VAL B N 1
ATOM 6959 C CA . VAL B 1 19 ? 4.887 -35.375 -15.984 1 95 19 VAL B CA 1
ATOM 6960 C C . VAL B 1 19 ? 5.523 -34.844 -17.266 1 95 19 VAL B C 1
ATOM 6962 O O . VAL B 1 19 ? 4.914 -34.062 -17.984 1 95 19 VAL B O 1
ATOM 6965 N N . ASP B 1 20 ? 6.789 -35.219 -17.375 1 93.44 20 ASP B N 1
ATOM 6966 C CA . ASP B 1 20 ? 7.43 -35.031 -18.672 1 93.44 20 ASP B CA 1
ATOM 6967 C C . ASP B 1 20 ? 7.109 -36.188 -19.625 1 93.44 20 ASP B C 1
ATOM 6969 O O . ASP B 1 20 ? 7.652 -37.281 -19.469 1 93.44 20 ASP B O 1
ATOM 6973 N N . ILE B 1 21 ? 6.332 -35.906 -20.594 1 90.81 21 ILE B N 1
ATOM 6974 C CA . ILE B 1 21 ? 5.75 -36.969 -21.438 1 90.81 21 ILE B CA 1
ATOM 6975 C C . ILE B 1 21 ? 6.855 -37.719 -22.141 1 90.81 21 ILE B C 1
ATOM 6977 O O . ILE B 1 21 ? 6.797 -38.969 -22.25 1 90.81 21 ILE B O 1
ATOM 6981 N N . ASP B 1 22 ? 7.863 -37.062 -22.656 1 89.88 22 ASP B N 1
ATOM 6982 C CA . ASP B 1 22 ? 8.953 -37.688 -23.375 1 89.88 22 ASP B CA 1
ATOM 6983 C C . ASP B 1 22 ? 9.766 -38.594 -22.453 1 89.88 22 ASP B C 1
ATOM 6985 O O . ASP B 1 22 ? 10.117 -39.719 -22.812 1 89.88 22 ASP B O 1
ATOM 6989 N N . ILE B 1 23 ? 10.047 -38.125 -21.328 1 91.69 23 ILE B N 1
ATOM 6990 C CA . ILE B 1 23 ? 10.852 -38.875 -20.375 1 91.69 23 ILE B CA 1
ATOM 6991 C C . ILE B 1 23 ? 10.055 -40.062 -19.859 1 91.69 23 ILE B C 1
ATOM 6993 O O . ILE B 1 23 ? 10.586 -41.188 -19.734 1 91.69 23 ILE B O 1
ATOM 6997 N N . LEU B 1 24 ? 8.797 -39.844 -19.562 1 92.19 24 LEU B N 1
ATOM 6998 C CA . LEU B 1 24 ? 7.945 -40.938 -19.094 1 92.19 24 LEU B CA 1
ATOM 6999 C C . LEU B 1 24 ? 7.816 -42.031 -20.172 1 92.19 24 LEU B C 1
ATOM 7001 O O . LEU B 1 24 ? 7.898 -43.219 -19.859 1 92.19 24 LEU B O 1
ATOM 7005 N N . ALA B 1 25 ? 7.594 -41.594 -21.422 1 90.81 25 ALA B N 1
ATOM 7006 C CA . ALA B 1 25 ? 7.453 -42.562 -22.531 1 90.81 25 ALA B CA 1
ATOM 7007 C C . ALA B 1 25 ? 8.703 -43.406 -22.688 1 90.81 25 ALA B C 1
ATOM 7009 O O . ALA B 1 25 ? 8.617 -44.625 -22.922 1 90.81 25 ALA B O 1
ATOM 7010 N N . ASN B 1 26 ? 9.852 -42.812 -22.531 1 90.88 26 ASN B N 1
ATOM 7011 C CA . ASN B 1 26 ? 11.117 -43.5 -22.703 1 90.88 26 ASN B CA 1
ATOM 7012 C C . ASN B 1 26 ? 11.406 -44.438 -21.531 1 90.88 26 ASN B C 1
ATOM 7014 O O . ASN B 1 26 ? 12.047 -45.469 -21.688 1 90.88 26 ASN B O 1
ATOM 7018 N N . ASN B 1 27 ? 10.883 -44.125 -20.328 1 92.5 27 ASN B N 1
ATOM 7019 C CA . ASN B 1 27 ? 11.188 -44.875 -19.125 1 92.5 27 ASN B CA 1
ATOM 7020 C C . ASN B 1 27 ? 10.195 -46.031 -18.922 1 92.5 27 ASN B C 1
ATOM 7022 O O . ASN B 1 27 ? 10.398 -46.875 -18.062 1 92.5 27 ASN B O 1
ATOM 7026 N N . LEU B 1 28 ? 9.156 -46.062 -19.766 1 93.25 28 LEU B N 1
ATOM 7027 C CA . LEU B 1 28 ? 8.148 -47.094 -19.625 1 93.25 28 LEU B CA 1
ATOM 7028 C C . LEU B 1 28 ? 8.578 -48.375 -20.359 1 93.25 28 LEU B C 1
ATOM 7030 O O . LEU B 1 28 ? 7.809 -48.938 -21.141 1 93.25 28 LEU B O 1
ATOM 7034 N N . THR B 1 29 ? 9.812 -48.688 -20.203 1 92.56 29 THR B N 1
ATOM 7035 C CA . THR B 1 29 ? 10.375 -49.938 -20.734 1 92.56 29 THR B CA 1
ATOM 7036 C C . THR B 1 29 ? 11.062 -50.719 -19.625 1 92.56 29 THR B C 1
ATOM 7038 O O . THR B 1 29 ? 11.828 -50.188 -18.844 1 92.56 29 THR B O 1
ATOM 7041 N N . CYS B 1 30 ? 10.68 -51.969 -19.578 1 93.06 30 CYS B N 1
ATOM 7042 C CA . CYS B 1 30 ? 11.25 -52.844 -18.547 1 93.06 30 CYS B CA 1
ATOM 7043 C C . CYS B 1 30 ? 12.758 -52.969 -18.734 1 93.06 30 CYS B C 1
ATOM 7045 O O . CYS B 1 30 ? 13.242 -53.156 -19.859 1 93.06 30 CYS B O 1
ATOM 7047 N N . LYS B 1 31 ? 13.484 -52.906 -17.719 1 89.75 31 LYS B N 1
ATOM 7048 C CA . LYS B 1 31 ? 14.938 -52.906 -17.766 1 89.75 31 LYS B CA 1
ATOM 7049 C C . LYS B 1 31 ? 15.461 -54.312 -18.109 1 89.75 31 LYS B C 1
ATOM 7051 O O . LYS B 1 31 ? 16.547 -54.438 -18.688 1 89.75 31 LYS B O 1
ATOM 7056 N N . VAL B 1 32 ? 14.672 -55.344 -17.812 1 90.31 32 VAL B N 1
ATOM 7057 C CA . VAL B 1 32 ? 15.148 -56.719 -17.953 1 90.31 32 VAL B CA 1
ATOM 7058 C C . VAL B 1 32 ? 14.641 -57.312 -19.281 1 90.31 32 VAL B C 1
ATOM 7060 O O . VAL B 1 32 ? 15.438 -57.688 -20.141 1 90.31 32 VAL B O 1
ATOM 7063 N N . CYS B 1 33 ? 13.328 -57.406 -19.484 1 90.94 33 CYS B N 1
ATOM 7064 C CA . CYS B 1 33 ? 12.766 -58.062 -20.672 1 90.94 33 CYS B CA 1
ATOM 7065 C C . CYS B 1 33 ? 12.508 -57.031 -21.781 1 90.94 33 CYS B C 1
ATOM 7067 O O . CYS B 1 33 ? 12.156 -57.438 -22.906 1 90.94 33 CYS B O 1
ATOM 7069 N N . GLU B 1 34 ? 12.711 -55.781 -21.594 1 88.38 34 GLU B N 1
ATOM 7070 C CA . GLU B 1 34 ? 12.578 -54.719 -22.578 1 88.38 34 GLU B CA 1
ATOM 7071 C C . GLU B 1 34 ? 11.156 -54.625 -23.109 1 88.38 34 GLU B C 1
ATOM 7073 O O . GLU B 1 34 ? 10.922 -54.094 -24.188 1 88.38 34 GLU B O 1
ATOM 7078 N N . ASP B 1 35 ? 10.273 -55.25 -22.297 1 89.81 35 ASP B N 1
ATOM 7079 C CA . ASP B 1 35 ? 8.867 -55.094 -22.656 1 89.81 35 ASP B CA 1
ATOM 7080 C C . ASP B 1 35 ? 8.336 -53.75 -22.172 1 89.81 35 ASP B C 1
ATOM 7082 O O . ASP B 1 35 ? 8.992 -53.062 -21.375 1 89.81 35 ASP B O 1
ATOM 7086 N N . ASN B 1 36 ? 7.121 -53.406 -22.766 1 90.75 36 ASN B N 1
ATOM 7087 C CA . ASN B 1 36 ? 6.516 -52.125 -22.406 1 90.75 36 ASN B CA 1
ATOM 7088 C C . ASN B 1 36 ? 5.773 -52.219 -21.078 1 90.75 36 ASN B C 1
ATOM 7090 O O . ASN B 1 36 ? 5.121 -53.219 -20.797 1 90.75 36 ASN B O 1
ATOM 7094 N N . LEU B 1 37 ? 5.961 -51.219 -20.234 1 92.19 37 LEU B N 1
ATOM 7095 C CA . LEU B 1 37 ? 5.285 -51.156 -18.953 1 92.19 37 LEU B CA 1
ATOM 7096 C C . LEU B 1 37 ? 3.961 -50.406 -19.078 1 92.19 37 LEU B C 1
ATOM 7098 O O . LEU B 1 37 ? 3.861 -49.438 -19.844 1 92.19 37 LEU B O 1
ATOM 7102 N N . LEU B 1 38 ? 2.971 -50.844 -18.359 1 90.69 38 LEU B N 1
ATOM 7103 C CA . LEU B 1 38 ? 1.647 -50.25 -18.391 1 90.69 38 LEU B CA 1
ATOM 7104 C C . LEU B 1 38 ? 1.391 -49.406 -17.141 1 90.69 38 LEU B C 1
ATOM 7106 O O . LEU B 1 38 ? 1.688 -49.875 -16.031 1 90.69 38 LEU B O 1
ATOM 7110 N N . LEU B 1 39 ? 0.792 -48.219 -17.375 1 91 39 LEU B N 1
ATOM 7111 C CA . LEU B 1 39 ? 0.504 -47.344 -16.25 1 91 39 LEU B CA 1
ATOM 7112 C C . LEU B 1 39 ? -0.561 -47.938 -15.344 1 91 39 LEU B C 1
ATOM 7114 O O . LEU B 1 39 ? -0.621 -47.625 -14.156 1 91 39 LEU B O 1
ATOM 7118 N N . LYS B 1 40 ? -1.344 -48.812 -15.805 1 88 40 LYS B N 1
ATOM 7119 C CA . LYS B 1 40 ? -2.402 -49.469 -15.031 1 88 40 LYS B CA 1
ATOM 7120 C C . LYS B 1 40 ? -1.817 -50.375 -13.953 1 88 40 LYS B C 1
ATOM 7122 O O . LYS B 1 40 ? -2.49 -50.688 -12.961 1 88 40 LYS B O 1
ATOM 7127 N N . GLN B 1 41 ? -0.545 -50.719 -14.148 1 89.94 41 GLN B N 1
ATOM 7128 C CA . GLN B 1 41 ? 0.084 -51.688 -13.234 1 89.94 41 GLN B CA 1
ATOM 7129 C C . GLN B 1 41 ? 0.958 -50.969 -12.211 1 89.94 41 GLN B C 1
ATOM 7131 O O . GLN B 1 41 ? 1.946 -51.531 -11.727 1 89.94 41 GLN B O 1
ATOM 7136 N N . ILE B 1 42 ? 0.596 -49.75 -11.945 1 91.69 42 ILE B N 1
ATOM 7137 C CA . ILE B 1 42 ? 1.336 -49 -10.93 1 91.69 42 ILE B CA 1
ATOM 7138 C C . ILE B 1 42 ? 1.021 -49.562 -9.547 1 91.69 42 ILE B C 1
ATOM 7140 O O . ILE B 1 42 ? -0.148 -49.719 -9.18 1 91.69 42 ILE B O 1
ATOM 7144 N N . LYS B 1 43 ? 2.053 -49.844 -8.727 1 88.94 43 LYS B N 1
ATOM 7145 C CA . LYS B 1 43 ? 1.851 -50.438 -7.406 1 88.94 43 LYS B CA 1
ATOM 7146 C C . LYS B 1 43 ? 2.143 -49.438 -6.301 1 88.94 43 LYS B C 1
ATOM 7148 O O . LYS B 1 43 ? 1.539 -49.5 -5.227 1 88.94 43 LYS B O 1
ATOM 7153 N N . ARG B 1 44 ? 3.16 -48.656 -6.68 1 89.38 44 ARG B N 1
ATOM 7154 C CA . ARG B 1 44 ? 3.582 -47.719 -5.664 1 89.38 44 ARG B CA 1
ATOM 7155 C C . ARG B 1 44 ? 4.07 -46.406 -6.305 1 89.38 44 ARG B C 1
ATOM 7157 O O . ARG B 1 44 ? 4.492 -46.406 -7.465 1 89.38 44 ARG B O 1
ATOM 7164 N N . GLU B 1 45 ? 3.859 -45.312 -5.496 1 91.44 45 GLU B N 1
ATOM 7165 C CA . GLU B 1 45 ? 4.371 -44.031 -5.918 1 91.44 45 GLU B CA 1
ATOM 7166 C C . GLU B 1 45 ? 5.23 -43.375 -4.828 1 91.44 45 GLU B C 1
ATOM 7168 O O . GLU B 1 45 ? 4.832 -43.344 -3.664 1 91.44 45 GLU B O 1
ATOM 7173 N N . ILE B 1 46 ? 6.395 -43 -5.164 1 90.25 46 ILE B N 1
ATOM 7174 C CA . ILE B 1 46 ? 7.25 -42.219 -4.289 1 90.25 46 ILE B CA 1
ATOM 7175 C C . ILE B 1 46 ? 7.285 -40.781 -4.773 1 90.25 46 ILE B C 1
ATOM 7177 O O . ILE B 1 46 ? 7.637 -40.5 -5.922 1 90.25 46 ILE B O 1
ATOM 7181 N N . ARG B 1 47 ? 6.918 -39.906 -3.793 1 90.44 47 ARG B N 1
ATOM 7182 C CA . ARG B 1 47 ? 6.82 -38.531 -4.203 1 90.44 47 ARG B CA 1
ATOM 7183 C C . ARG B 1 47 ? 7.883 -37.656 -3.514 1 90.44 47 ARG B C 1
ATOM 7185 O O . ARG B 1 47 ? 8.148 -37.844 -2.322 1 90.44 47 ARG B O 1
ATOM 7192 N N . ALA B 1 48 ? 8.523 -36.844 -4.297 1 91.19 48 ALA B N 1
ATOM 7193 C CA . ALA B 1 48 ? 9.375 -35.75 -3.82 1 91.19 48 ALA B CA 1
ATOM 7194 C C . ALA B 1 48 ? 8.867 -34.406 -4.293 1 91.19 48 ALA B C 1
ATOM 7196 O O . ALA B 1 48 ? 9.305 -33.875 -5.32 1 91.19 48 ALA B O 1
ATOM 7197 N N . GLY B 1 49 ? 8 -33.812 -3.482 1 92.56 49 GLY B N 1
ATOM 7198 C CA . GLY B 1 49 ? 7.332 -32.594 -3.93 1 92.56 49 GLY B CA 1
ATOM 7199 C C . GLY B 1 49 ? 6.41 -32.812 -5.113 1 92.56 49 GLY B C 1
ATOM 7200 O O . GLY B 1 49 ? 5.473 -33.625 -5.035 1 92.56 49 GLY B O 1
ATOM 7201 N N . LEU B 1 50 ? 6.848 -32.281 -6.242 1 95.19 50 LEU B N 1
ATOM 7202 C CA . LEU B 1 50 ? 6.008 -32.406 -7.426 1 95.19 50 LEU B CA 1
ATOM 7203 C C . LEU B 1 50 ? 6.539 -33.5 -8.352 1 95.19 50 LEU B C 1
ATOM 7205 O O . LEU B 1 50 ? 5.902 -33.844 -9.352 1 95.19 50 LEU B O 1
ATOM 7209 N N . HIS B 1 51 ? 7.656 -34.062 -7.977 1 94.88 51 HIS B N 1
ATOM 7210 C CA . HIS B 1 51 ? 8.234 -35.156 -8.75 1 94.88 51 HIS B CA 1
ATOM 7211 C C . HIS B 1 51 ? 7.699 -36.5 -8.273 1 94.88 51 HIS B C 1
ATOM 7213 O O . HIS B 1 51 ? 7.621 -36.75 -7.07 1 94.88 51 HIS B O 1
ATOM 7219 N N . SER B 1 52 ? 7.309 -37.344 -9.219 1 93.12 52 SER B N 1
ATOM 7220 C CA . SER B 1 52 ? 6.781 -38.656 -8.891 1 93.12 52 SER B CA 1
ATOM 7221 C C . SER B 1 52 ? 7.629 -39.75 -9.516 1 93.12 52 SER B C 1
ATOM 7223 O O . SER B 1 52 ? 8.07 -39.656 -10.656 1 93.12 52 SER B O 1
ATOM 7225 N N . THR B 1 53 ? 7.957 -40.75 -8.703 1 93.38 53 THR B N 1
ATOM 7226 C CA . THR B 1 53 ? 8.562 -42 -9.156 1 93.38 53 THR B CA 1
ATOM 7227 C C . THR B 1 53 ? 7.602 -43.156 -8.961 1 93.38 53 THR B C 1
ATOM 7229 O O . THR B 1 53 ? 7.203 -43.469 -7.836 1 93.38 53 THR B O 1
ATOM 7232 N N . PHE B 1 54 ? 7.277 -43.781 -10.117 1 92.81 54 PHE B N 1
ATOM 7233 C CA . PHE B 1 54 ? 6.309 -44.875 -10.062 1 92.81 54 PHE B CA 1
ATOM 7234 C C . PHE B 1 54 ? 7.008 -46.219 -10.055 1 92.81 54 PHE B C 1
ATOM 7236 O O . PHE B 1 54 ? 8.016 -46.406 -10.742 1 92.81 54 PHE B O 1
ATOM 7243 N N . THR B 1 55 ? 6.543 -47.062 -9.156 1 93.81 55 THR B N 1
ATOM 7244 C CA . THR B 1 55 ? 6.941 -48.469 -9.219 1 93.81 55 THR B CA 1
ATOM 7245 C C . THR B 1 55 ? 5.906 -49.312 -9.984 1 93.81 55 THR B C 1
ATOM 7247 O O . THR B 1 55 ? 4.777 -49.469 -9.523 1 93.81 55 THR B O 1
ATOM 7250 N N . ILE B 1 56 ? 6.336 -49.719 -11.18 1 93.62 56 ILE B N 1
ATOM 7251 C CA . ILE B 1 56 ? 5.41 -50.406 -12.07 1 93.62 56 ILE B CA 1
ATOM 7252 C C . ILE B 1 56 ? 5.832 -51.875 -12.227 1 93.62 56 ILE B C 1
ATOM 7254 O O . ILE B 1 56 ? 7.008 -52.156 -12.469 1 93.62 56 ILE B O 1
ATOM 7258 N N . LYS B 1 57 ? 4.84 -52.719 -12.062 1 93.62 57 LYS B N 1
ATOM 7259 C CA . LYS B 1 57 ? 5.09 -54.156 -12.227 1 93.62 57 LYS B CA 1
ATOM 7260 C C . LYS B 1 57 ? 4.98 -54.562 -13.688 1 93.62 57 LYS B C 1
ATOM 7262 O O . LYS B 1 57 ? 3.99 -54.25 -14.352 1 93.62 57 LYS B O 1
ATOM 7267 N N . CYS B 1 58 ? 6.086 -55.25 -14.141 1 93.5 58 CYS B N 1
ATOM 7268 C CA . CYS B 1 58 ? 6.062 -55.719 -15.508 1 93.5 58 CYS B CA 1
ATOM 7269 C C . CYS B 1 58 ? 5.109 -56.906 -15.648 1 93.5 58 CYS B C 1
ATOM 7271 O O . CYS B 1 58 ? 5.141 -57.844 -14.836 1 93.5 58 CYS B O 1
ATOM 7273 N N . LYS B 1 59 ? 4.273 -56.906 -16.531 1 88.75 59 LYS B N 1
ATOM 7274 C CA . LYS B 1 59 ? 3.293 -58 -16.734 1 88.75 59 LYS B CA 1
ATOM 7275 C C . LYS B 1 59 ? 3.967 -59.281 -17.234 1 88.75 59 LYS B C 1
ATOM 7277 O O . LYS B 1 59 ? 3.516 -60.375 -16.906 1 88.75 59 LYS B O 1
ATOM 7282 N N . LYS B 1 60 ? 5.062 -59.156 -17.922 1 89.56 60 LYS B N 1
ATOM 7283 C CA . LYS B 1 60 ? 5.734 -60.312 -18.516 1 89.56 60 LYS B CA 1
ATOM 7284 C C . LYS B 1 60 ? 6.664 -60.969 -17.516 1 89.56 60 LYS B C 1
ATOM 7286 O O . LYS B 1 60 ? 6.539 -62.188 -17.266 1 89.56 60 LYS B O 1
ATOM 7291 N N . CYS B 1 61 ? 7.602 -60.25 -16.953 1 91.5 61 CYS B N 1
ATOM 7292 C CA . CYS B 1 61 ? 8.602 -60.875 -16.094 1 91.5 61 CYS B CA 1
ATOM 7293 C C . CYS B 1 61 ? 8.258 -60.656 -14.617 1 91.5 61 CYS B C 1
ATOM 7295 O O . CYS B 1 61 ? 8.82 -61.312 -13.742 1 91.5 61 CYS B O 1
ATOM 7297 N N . GLY B 1 62 ? 7.305 -59.75 -14.242 1 90.56 62 GLY B N 1
ATOM 7298 C CA . GLY B 1 62 ? 6.871 -59.531 -12.875 1 90.56 62 GLY B CA 1
ATOM 7299 C C . GLY B 1 62 ? 7.809 -58.625 -12.086 1 90.56 62 GLY B C 1
ATOM 7300 O O . GLY B 1 62 ? 7.562 -58.344 -10.914 1 90.56 62 GLY B O 1
ATOM 7301 N N . LEU B 1 63 ? 8.828 -58.156 -12.703 1 92.88 63 LEU B N 1
ATOM 7302 C CA . LEU B 1 63 ? 9.797 -57.312 -12.031 1 92.88 63 LEU B CA 1
ATOM 7303 C C . LEU B 1 63 ? 9.188 -55.969 -11.695 1 92.88 63 LEU B C 1
ATOM 7305 O O . LEU B 1 63 ? 8.43 -55.406 -12.492 1 92.88 63 LEU B O 1
ATOM 7309 N N . LEU B 1 64 ? 9.539 -55.469 -10.508 1 93.69 64 LEU B N 1
ATOM 7310 C CA . LEU B 1 64 ? 9.156 -54.094 -10.109 1 93.69 64 LEU B CA 1
ATOM 7311 C C . LEU B 1 64 ? 10.172 -53.094 -10.617 1 93.69 64 LEU B C 1
ATOM 7313 O O . LEU B 1 64 ? 11.32 -53.062 -10.188 1 93.69 64 LEU B O 1
ATOM 7317 N N . ASN B 1 65 ? 9.688 -52.25 -11.578 1 94.06 65 ASN B N 1
ATOM 7318 C CA . ASN B 1 65 ? 10.555 -51.219 -12.172 1 94.06 65 ASN B CA 1
ATOM 7319 C C . ASN B 1 65 ? 10.297 -49.844 -11.578 1 94.06 65 ASN B C 1
ATOM 7321 O O . ASN B 1 65 ? 9.141 -49.469 -11.375 1 94.06 65 ASN B O 1
ATOM 7325 N N . GLN B 1 66 ? 11.305 -49.188 -11.273 1 93.12 66 GLN B N 1
ATOM 7326 C CA . GLN B 1 66 ? 11.188 -47.781 -10.859 1 93.12 66 GLN B CA 1
ATOM 7327 C C . GLN B 1 66 ? 11.258 -46.844 -12.055 1 93.12 66 GLN B C 1
ATOM 7329 O O . GLN B 1 66 ? 12.25 -46.812 -12.781 1 93.12 66 GLN B O 1
ATOM 7334 N N . VAL B 1 67 ? 10.156 -46.156 -12.242 1 93.56 67 VAL B N 1
ATOM 7335 C CA . VAL B 1 67 ? 10.039 -45.312 -13.414 1 93.56 67 VAL B CA 1
ATOM 7336 C C . VAL B 1 67 ? 9.906 -43.844 -12.961 1 93.56 67 VAL B C 1
ATOM 7338 O O . VAL B 1 67 ? 8.906 -43.469 -12.336 1 93.56 67 VAL B O 1
ATOM 7341 N N . ASP B 1 68 ? 10.867 -42.969 -13.367 1 92.75 68 ASP B N 1
ATOM 7342 C CA . ASP B 1 68 ? 10.812 -41.531 -13.055 1 92.75 68 ASP B CA 1
ATOM 7343 C C . ASP B 1 68 ? 9.922 -40.781 -14.047 1 92.75 68 ASP B C 1
ATOM 7345 O O . ASP B 1 68 ? 10.008 -41 -15.258 1 92.75 68 ASP B O 1
ATOM 7349 N N . ALA B 1 69 ? 9.109 -39.969 -13.516 1 92.75 69 ALA B N 1
ATOM 7350 C CA . ALA B 1 69 ? 8.195 -39.188 -14.367 1 92.75 69 ALA B CA 1
ATOM 7351 C C . ALA B 1 69 ? 8.859 -37.938 -14.898 1 92.75 69 ALA B C 1
ATOM 7353 O O . ALA B 1 69 ? 8.312 -37.25 -15.758 1 92.75 69 ALA B O 1
ATOM 7354 N N . GLY B 1 70 ? 10.023 -37.562 -14.43 1 91.12 70 GLY B N 1
ATOM 7355 C CA . GLY B 1 70 ? 10.734 -36.375 -14.844 1 91.12 70 GLY B CA 1
ATOM 7356 C C . GLY B 1 70 ? 12.234 -36.5 -14.695 1 91.12 70 GLY B C 1
ATOM 7357 O O . GLY B 1 70 ? 12.75 -37.531 -14.273 1 91.12 70 GLY B O 1
ATOM 7358 N N . LYS B 1 71 ? 12.891 -35.406 -15.047 1 91.31 71 LYS B N 1
ATOM 7359 C CA . LYS B 1 71 ? 14.352 -35.375 -15.008 1 91.31 71 LYS B CA 1
ATOM 7360 C C . LYS B 1 71 ? 14.852 -34.938 -13.633 1 91.31 71 LYS B C 1
ATOM 7362 O O . LYS B 1 71 ? 14.148 -34.25 -12.898 1 91.31 71 LYS B O 1
ATOM 7367 N N . VAL B 1 72 ? 16 -35.375 -13.305 1 91.38 72 VAL B N 1
ATOM 7368 C CA . VAL B 1 72 ? 16.688 -35.031 -12.07 1 91.38 72 VAL B CA 1
ATOM 7369 C C . VAL B 1 72 ? 18.062 -34.438 -12.398 1 91.38 72 VAL B C 1
ATOM 7371 O O . VAL B 1 72 ? 18.688 -34.812 -13.391 1 91.38 72 VAL B O 1
ATOM 7374 N N . HIS B 1 73 ? 18.438 -33.406 -11.727 1 91.38 73 HIS B N 1
ATOM 7375 C CA . HIS B 1 73 ? 19.75 -32.812 -11.938 1 91.38 73 HIS B CA 1
ATOM 7376 C C . HIS B 1 73 ? 20.578 -32.844 -10.656 1 91.38 73 HIS B C 1
ATOM 7378 O O . HIS B 1 73 ? 20.062 -33.156 -9.578 1 91.38 73 HIS B O 1
ATOM 7384 N N . LEU B 1 74 ? 21.812 -32.688 -10.828 1 89.38 74 LEU B N 1
ATOM 7385 C CA . LEU B 1 74 ? 22.734 -32.625 -9.695 1 89.38 74 LEU B CA 1
ATOM 7386 C C . LEU B 1 74 ? 22.953 -31.172 -9.258 1 89.38 74 LEU B C 1
ATOM 7388 O O . LEU B 1 74 ? 23.344 -30.328 -10.07 1 89.38 74 LEU B O 1
ATOM 7392 N N . SER B 1 75 ? 22.609 -30.906 -7.988 1 85.94 75 SER B N 1
ATOM 7393 C CA . SER B 1 75 ? 22.812 -29.562 -7.461 1 85.94 75 SER B CA 1
ATOM 7394 C C . SER B 1 75 ? 24.266 -29.297 -7.145 1 85.94 75 SER B C 1
ATOM 7396 O O . SER B 1 75 ? 25.109 -30.203 -7.227 1 85.94 75 SER B O 1
ATOM 7398 N N . LYS B 1 76 ? 24.625 -28.031 -6.75 1 78.12 76 LYS B N 1
ATOM 7399 C CA . LYS B 1 76 ? 26 -27.641 -6.43 1 78.12 76 LYS B CA 1
ATOM 7400 C C . LYS B 1 76 ? 26.531 -28.438 -5.242 1 78.12 76 LYS B C 1
ATOM 7402 O O . LYS B 1 76 ? 27.75 -28.656 -5.145 1 78.12 76 LYS B O 1
ATOM 7407 N N . ASP B 1 77 ? 25.625 -28.875 -4.348 1 78.88 77 ASP B N 1
ATOM 7408 C CA . ASP B 1 77 ? 26.047 -29.656 -3.189 1 78.88 77 ASP B CA 1
ATOM 7409 C C . ASP B 1 77 ? 26.094 -31.141 -3.527 1 78.88 77 ASP B C 1
ATOM 7411 O O . ASP B 1 77 ? 26.141 -32 -2.631 1 78.88 77 ASP B O 1
ATOM 7415 N N . ASN B 1 78 ? 25.969 -31.562 -4.785 1 81.5 78 ASN B N 1
ATOM 7416 C CA . ASN B 1 78 ? 26.078 -32.938 -5.316 1 81.5 78 ASN B CA 1
ATOM 7417 C C . ASN B 1 78 ? 24.906 -33.812 -4.855 1 81.5 78 ASN B C 1
ATOM 7419 O O . ASN B 1 78 ? 25.094 -34.969 -4.562 1 81.5 78 ASN B O 1
ATOM 7423 N N . ARG B 1 79 ? 23.906 -33.25 -4.652 1 85.75 79 ARG B N 1
ATOM 7424 C CA . ARG B 1 79 ? 22.688 -34 -4.336 1 85.75 79 ARG B CA 1
ATOM 7425 C C . ARG B 1 79 ? 21.703 -33.969 -5.504 1 85.75 79 ARG B C 1
ATOM 7427 O O . ARG B 1 79 ? 21.594 -32.969 -6.207 1 85.75 79 ARG B O 1
ATOM 7434 N N . LYS B 1 80 ? 21.031 -35.031 -5.609 1 87.81 80 LYS B N 1
ATOM 7435 C CA . LYS B 1 80 ? 20.062 -35.156 -6.688 1 87.81 80 LYS B CA 1
ATOM 7436 C C . LYS B 1 80 ? 18.766 -34.406 -6.34 1 87.81 80 LYS B C 1
ATOM 7438 O O . LYS B 1 80 ? 18.219 -34.562 -5.25 1 87.81 80 LYS B O 1
ATOM 7443 N N . ARG B 1 81 ? 18.422 -33.531 -7.242 1 91.94 81 ARG B N 1
ATOM 7444 C CA . ARG B 1 81 ? 17.203 -32.75 -7.082 1 91.94 81 ARG B CA 1
ATOM 7445 C C . ARG B 1 81 ? 16.312 -32.875 -8.32 1 91.94 81 ARG B C 1
ATOM 7447 O O . ARG B 1 81 ? 16.828 -32.969 -9.438 1 91.94 81 ARG B O 1
ATOM 7454 N N . ALA B 1 82 ? 15.07 -32.875 -8.086 1 93.81 82 ALA B N 1
ATOM 7455 C CA . ALA B 1 82 ? 14.133 -32.938 -9.203 1 93.81 82 ALA B CA 1
ATOM 7456 C C . ALA B 1 82 ? 14.031 -31.594 -9.922 1 93.81 82 ALA B C 1
ATOM 7458 O O . ALA B 1 82 ? 13.906 -30.547 -9.281 1 93.81 82 ALA B O 1
ATOM 7459 N N . ASP B 1 83 ? 14.031 -31.562 -11.258 1 94.5 83 ASP B N 1
ATOM 7460 C CA . ASP B 1 83 ? 13.992 -30.359 -12.062 1 94.5 83 ASP B CA 1
ATOM 7461 C C . ASP B 1 83 ? 12.711 -29.562 -11.812 1 94.5 83 ASP B C 1
ATOM 7463 O O . ASP B 1 83 ? 12.734 -28.344 -11.727 1 94.5 83 ASP B O 1
ATOM 7467 N N . ILE B 1 84 ? 11.625 -30.312 -11.672 1 95.69 84 ILE B N 1
ATOM 7468 C CA . ILE B 1 84 ? 10.32 -29.672 -11.586 1 95.69 84 ILE B CA 1
ATOM 7469 C C . ILE B 1 84 ? 10.234 -28.828 -10.312 1 95.69 84 ILE B C 1
ATOM 7471 O O . ILE B 1 84 ? 9.648 -27.734 -10.32 1 95.69 84 ILE B O 1
ATOM 7475 N N . ASN B 1 85 ? 10.758 -29.281 -9.234 1 96.44 85 ASN B N 1
ATOM 7476 C CA . ASN B 1 85 ? 10.711 -28.547 -7.977 1 96.44 85 ASN B CA 1
ATOM 7477 C C . ASN B 1 85 ? 11.508 -27.234 -8.07 1 96.44 85 ASN B C 1
ATOM 7479 O O . ASN B 1 85 ? 11.023 -26.188 -7.652 1 96.44 85 ASN B O 1
ATOM 7483 N N . THR B 1 86 ? 12.68 -27.281 -8.641 1 96.12 86 THR B N 1
ATOM 7484 C CA . THR B 1 86 ? 13.531 -26.109 -8.797 1 96.12 86 THR B CA 1
ATOM 7485 C C . THR B 1 86 ? 12.898 -25.109 -9.75 1 96.12 86 THR B C 1
ATOM 7487 O O . THR B 1 86 ? 12.883 -23.906 -9.484 1 96.12 86 THR B O 1
ATOM 7490 N N . LYS B 1 87 ? 12.336 -25.609 -10.773 1 96.62 87 LYS B N 1
ATOM 7491 C CA . LYS B 1 87 ? 11.766 -24.75 -11.805 1 96.62 87 LYS B CA 1
ATOM 7492 C C . LYS B 1 87 ? 10.5 -24.062 -11.305 1 96.62 87 LYS B C 1
ATOM 7494 O O . LYS B 1 87 ? 10.258 -22.891 -11.609 1 96.62 87 LYS B O 1
ATOM 7499 N N . VAL B 1 88 ? 9.711 -24.812 -10.562 1 97.38 88 VAL B N 1
ATOM 7500 C CA . VAL B 1 88 ? 8.461 -24.25 -10.062 1 97.38 88 VAL B CA 1
ATOM 7501 C C . VAL B 1 88 ? 8.758 -23.172 -9.039 1 97.38 88 VAL B C 1
ATOM 7503 O O . VAL B 1 88 ? 8.078 -22.141 -9 1 97.38 88 VAL B O 1
ATOM 7506 N N . VAL B 1 89 ? 9.734 -23.375 -8.227 1 97.75 89 VAL B N 1
ATOM 7507 C CA . VAL B 1 89 ? 10.094 -22.375 -7.223 1 97.75 89 VAL B CA 1
ATOM 7508 C C . VAL B 1 89 ? 10.703 -21.156 -7.906 1 97.75 89 VAL B C 1
ATOM 7510 O O . VAL B 1 89 ? 10.453 -20.016 -7.492 1 97.75 89 VAL B O 1
ATOM 7513 N N . PHE B 1 90 ? 11.516 -21.406 -9 1 97.56 90 PHE B N 1
ATOM 7514 C CA . PHE B 1 90 ? 12.016 -20.297 -9.805 1 97.56 90 PHE B CA 1
ATOM 7515 C C . PHE B 1 90 ? 10.859 -19.469 -10.359 1 97.56 90 PHE B C 1
ATOM 7517 O O . PHE B 1 90 ? 10.898 -18.234 -10.32 1 97.56 90 PHE B O 1
ATOM 7524 N N . GLY B 1 91 ? 9.836 -20.141 -10.797 1 97.12 91 GLY B N 1
ATOM 7525 C CA . GLY B 1 91 ? 8.656 -19.453 -11.289 1 97.12 91 GLY B CA 1
ATOM 7526 C C . GLY B 1 91 ? 7.922 -18.672 -10.219 1 97.12 91 GLY B C 1
ATOM 7527 O O . GLY B 1 91 ? 7.41 -17.578 -10.469 1 97.12 91 GLY B O 1
ATOM 7528 N N . ALA B 1 92 ? 7.875 -19.281 -9.031 1 97.69 92 ALA B N 1
ATOM 7529 C CA . ALA B 1 92 ? 7.227 -18.594 -7.91 1 97.69 92 ALA B CA 1
ATOM 7530 C C . ALA B 1 92 ? 7.945 -17.297 -7.562 1 97.69 92 ALA B C 1
ATOM 7532 O O . ALA B 1 92 ? 7.309 -16.281 -7.305 1 97.69 92 ALA B O 1
ATOM 7533 N N . LEU B 1 93 ? 9.242 -17.297 -7.594 1 97.25 93 LEU B N 1
ATOM 7534 C CA . LEU B 1 93 ? 10.039 -16.094 -7.336 1 97.25 93 LEU B CA 1
ATOM 7535 C C . LEU B 1 93 ? 9.812 -15.055 -8.422 1 97.25 93 LEU B C 1
ATOM 7537 O O . LEU B 1 93 ? 9.672 -13.867 -8.125 1 97.25 93 LEU B O 1
ATOM 7541 N N . HIS B 1 94 ? 9.758 -15.531 -9.609 1 96.69 94 HIS B N 1
ATOM 7542 C CA . HIS B 1 94 ? 9.562 -14.641 -10.742 1 96.69 94 HIS B CA 1
ATOM 7543 C C . HIS B 1 94 ? 8.172 -14.023 -10.734 1 96.69 94 HIS B C 1
ATOM 7545 O O . HIS B 1 94 ? 7.992 -12.883 -11.156 1 96.69 94 HIS B O 1
ATOM 7551 N N . ALA B 1 95 ? 7.18 -14.805 -10.25 1 96.25 95 ALA B N 1
ATOM 7552 C CA . ALA B 1 95 ? 5.797 -14.336 -10.227 1 96.25 95 ALA B CA 1
ATOM 7553 C C . ALA B 1 95 ? 5.52 -13.508 -8.969 1 96.25 95 ALA B C 1
ATOM 7555 O O . ALA B 1 95 ? 4.516 -12.797 -8.898 1 96.25 95 ALA B O 1
ATOM 7556 N N . GLY B 1 96 ? 6.375 -13.57 -8.008 1 94.44 96 GLY B N 1
ATOM 7557 C CA . GLY B 1 96 ? 6.203 -12.805 -6.777 1 94.44 96 GLY B CA 1
ATOM 7558 C C . GLY B 1 96 ? 5.281 -13.484 -5.781 1 94.44 96 GLY B C 1
ATOM 7559 O O . GLY B 1 96 ? 4.523 -12.82 -5.074 1 94.44 96 GLY B O 1
ATOM 7560 N N . ILE B 1 97 ? 5.285 -14.844 -5.746 1 95.44 97 ILE B N 1
ATOM 7561 C CA . ILE B 1 97 ? 4.406 -15.547 -4.816 1 95.44 97 ILE B CA 1
ATOM 7562 C C . ILE B 1 97 ? 5.238 -16.391 -3.857 1 95.44 97 ILE B C 1
ATOM 7564 O O . ILE B 1 97 ? 6.387 -16.734 -4.156 1 95.44 97 ILE B O 1
ATOM 7568 N N . GLY B 1 98 ? 4.723 -16.625 -2.697 1 94.5 98 GLY B N 1
ATOM 7569 C CA . GLY B 1 98 ? 5.375 -17.453 -1.703 1 94.5 98 GLY B CA 1
ATOM 7570 C C . GLY B 1 98 ? 4.91 -18.906 -1.744 1 94.5 98 GLY B C 1
ATOM 7571 O O . GLY B 1 98 ? 4.234 -19.312 -2.688 1 94.5 98 GLY B O 1
ATOM 7572 N N . CYS B 1 99 ? 5.316 -19.656 -0.804 1 96.38 99 CYS B N 1
ATOM 7573 C CA . CYS B 1 99 ? 5.016 -21.094 -0.729 1 96.38 99 CYS B CA 1
ATOM 7574 C C . CYS B 1 99 ? 3.523 -21.328 -0.537 1 96.38 99 CYS B C 1
ATOM 7576 O O . CYS B 1 99 ? 2.939 -22.203 -1.183 1 96.38 99 CYS B O 1
ATOM 7578 N N . THR B 1 100 ? 2.883 -20.562 0.269 1 95.06 100 THR B N 1
ATOM 7579 C CA . THR B 1 100 ? 1.466 -20.75 0.56 1 95.06 100 THR B CA 1
ATOM 7580 C C . THR B 1 100 ? 0.619 -20.469 -0.679 1 95.06 100 THR B C 1
ATOM 7582 O O . THR B 1 100 ? -0.307 -21.219 -0.985 1 95.06 100 THR B O 1
ATOM 7585 N N . ALA B 1 101 ? 0.903 -19.422 -1.338 1 95.44 101 ALA B N 1
ATOM 7586 C CA . ALA B 1 101 ? 0.158 -19.078 -2.547 1 95.44 101 ALA B CA 1
ATOM 7587 C C . ALA B 1 101 ? 0.335 -20.156 -3.619 1 95.44 101 ALA B C 1
ATOM 7589 O O . ALA B 1 101 ? -0.618 -20.5 -4.32 1 95.44 101 ALA B O 1
ATOM 7590 N N . LEU B 1 102 ? 1.548 -20.609 -3.758 1 97.69 102 LEU B N 1
ATOM 7591 C CA . LEU B 1 102 ? 1.81 -21.672 -4.727 1 97.69 102 LEU B CA 1
ATOM 7592 C C . LEU B 1 102 ? 1.005 -22.922 -4.395 1 97.69 102 LEU B C 1
ATOM 7594 O O . LEU B 1 102 ? 0.393 -23.516 -5.277 1 97.69 102 LEU B O 1
ATOM 7598 N N . ASN B 1 103 ? 0.984 -23.281 -3.146 1 97.44 103 ASN B N 1
ATOM 7599 C CA . ASN B 1 103 ? 0.262 -24.469 -2.725 1 97.44 103 ASN B CA 1
ATOM 7600 C C . ASN B 1 103 ? -1.246 -24.297 -2.879 1 97.44 103 ASN B C 1
ATOM 7602 O O . ASN B 1 103 ? -1.967 -25.266 -3.094 1 97.44 103 ASN B O 1
ATOM 7606 N N . LYS B 1 104 ? -1.74 -23.109 -2.762 1 96.69 104 LYS B N 1
ATOM 7607 C CA . LYS B 1 104 ? -3.158 -22.875 -3.016 1 96.69 104 LYS B CA 1
ATOM 7608 C C . LYS B 1 104 ? -3.521 -23.203 -4.461 1 96.69 104 LYS B C 1
ATOM 7610 O O . LYS B 1 104 ? -4.562 -23.812 -4.719 1 96.69 104 LYS B O 1
ATOM 7615 N N . VAL B 1 105 ? -2.656 -22.828 -5.348 1 97.25 105 VAL B N 1
ATOM 7616 C CA . VAL B 1 105 ? -2.9 -23.109 -6.758 1 97.25 105 VAL B CA 1
ATOM 7617 C C . VAL B 1 105 ? -2.805 -24.609 -7.012 1 97.25 105 VAL B C 1
ATOM 7619 O O . VAL B 1 105 ? -3.672 -25.203 -7.668 1 97.25 105 VAL B O 1
ATOM 7622 N N . LEU B 1 106 ? -1.782 -25.203 -6.434 1 97.44 106 LEU B N 1
ATOM 7623 C CA . LEU B 1 106 ? -1.568 -26.641 -6.633 1 97.44 106 LEU B CA 1
ATOM 7624 C C . LEU B 1 106 ? -2.703 -27.453 -6.016 1 97.44 106 LEU B C 1
ATOM 7626 O O . LEU B 1 106 ? -3.215 -28.375 -6.637 1 97.44 106 LEU B O 1
ATOM 7630 N N . ALA B 1 107 ? -3.123 -27.062 -4.84 1 95.81 107 ALA B N 1
ATOM 7631 C CA . ALA B 1 107 ? -4.172 -27.797 -4.137 1 95.81 107 ALA B CA 1
ATOM 7632 C C . ALA B 1 107 ? -5.504 -27.703 -4.871 1 95.81 107 ALA B C 1
ATOM 7634 O O . ALA B 1 107 ? -6.23 -28.688 -5 1 95.81 107 ALA B O 1
ATOM 7635 N N . CYS B 1 108 ? -5.793 -26.5 -5.309 1 95.94 108 CYS B N 1
ATOM 7636 C CA . CYS B 1 108 ? -7.047 -26.344 -6.035 1 95.94 108 CYS B CA 1
ATOM 7637 C C . CYS B 1 108 ? -7.047 -27.156 -7.316 1 95.94 108 CYS B C 1
ATOM 7639 O O . CYS B 1 108 ? -8.094 -27.656 -7.75 1 95.94 108 CYS B O 1
ATOM 7641 N N . ALA B 1 109 ? -5.871 -27.312 -7.965 1 95.44 109 ALA B N 1
ATOM 7642 C CA . ALA B 1 109 ? -5.738 -28.125 -9.18 1 95.44 109 ALA B CA 1
ATOM 7643 C C . ALA B 1 109 ? -5.66 -29.609 -8.844 1 95.44 109 ALA B C 1
ATOM 7645 O O . ALA B 1 109 ? -5.5 -30.438 -9.734 1 95.44 109 ALA B O 1
ATOM 7646 N N . ASN B 1 110 ? -5.75 -29.984 -7.598 1 95.12 110 ASN B N 1
ATOM 7647 C CA . ASN B 1 110 ? -5.672 -31.344 -7.098 1 95.12 110 ASN B CA 1
ATOM 7648 C C . ASN B 1 110 ? -4.312 -31.969 -7.391 1 95.12 110 ASN B C 1
ATOM 7650 O O . ASN B 1 110 ? -4.23 -33.125 -7.809 1 95.12 110 ASN B O 1
ATOM 7654 N N . LEU B 1 111 ? -3.273 -31.203 -7.348 1 96 111 LEU B N 1
ATOM 7655 C CA . LEU B 1 111 ? -1.878 -31.625 -7.402 1 96 111 LEU B CA 1
ATOM 7656 C C . LEU B 1 111 ? -1.284 -31.719 -6.004 1 96 111 LEU B C 1
ATOM 7658 O O . LEU B 1 111 ? -1.743 -31.047 -5.078 1 96 111 LEU B O 1
ATOM 7662 N N . PRO B 1 112 ? -0.312 -32.531 -5.859 1 92.69 112 PRO B N 1
ATOM 7663 C CA . PRO B 1 112 ? 0.351 -32.562 -4.555 1 92.69 112 PRO B CA 1
ATOM 7664 C C . PRO B 1 112 ? 1.062 -31.25 -4.23 1 92.69 112 PRO B C 1
ATOM 7666 O O . PRO B 1 112 ? 1.55 -30.578 -5.133 1 92.69 112 PRO B O 1
ATOM 7669 N N . GLY B 1 113 ? 1.11 -30.906 -2.99 1 91.94 113 GLY B N 1
ATOM 7670 C CA . GLY B 1 113 ? 1.736 -29.656 -2.58 1 91.94 113 GLY B CA 1
ATOM 7671 C C . GLY B 1 113 ? 3.225 -29.797 -2.322 1 91.94 113 GLY B C 1
ATOM 7672 O O . GLY B 1 113 ? 3.771 -30.891 -2.375 1 91.94 113 GLY B O 1
ATOM 7673 N N . ILE B 1 114 ? 3.869 -28.703 -2.205 1 95.06 114 ILE B N 1
ATOM 7674 C CA . ILE B 1 114 ? 5.285 -28.641 -1.86 1 95.06 114 ILE B CA 1
ATOM 7675 C C . ILE B 1 114 ? 5.445 -28.234 -0.398 1 95.06 114 ILE B C 1
ATOM 7677 O O . ILE B 1 114 ? 4.773 -27.312 0.071 1 95.06 114 ILE B O 1
ATOM 7681 N N . SER B 1 115 ? 6.258 -28.922 0.325 1 95 115 SER B N 1
ATOM 7682 C CA . SER B 1 115 ? 6.496 -28.578 1.723 1 95 115 SER B CA 1
ATOM 7683 C C . SER B 1 115 ? 7.289 -27.281 1.844 1 95 115 SER B C 1
ATOM 7685 O O . SER B 1 115 ? 7.98 -26.875 0.905 1 95 115 SER B O 1
ATOM 7687 N N . LYS B 1 116 ? 7.168 -26.672 2.967 1 94.38 116 LYS B N 1
ATOM 7688 C CA . LYS B 1 116 ? 7.883 -25.422 3.213 1 94.38 116 LYS B CA 1
ATOM 7689 C C . LYS B 1 116 ? 9.391 -25.641 3.174 1 94.38 116 LYS B C 1
ATOM 7691 O O . LYS B 1 116 ? 10.133 -24.797 2.666 1 94.38 116 LYS B O 1
ATOM 7696 N N . ASP B 1 117 ? 9.828 -26.688 3.668 1 94.62 117 ASP B N 1
ATOM 7697 C CA . ASP B 1 117 ? 11.258 -26.984 3.707 1 94.62 117 ASP B CA 1
ATOM 7698 C C . ASP B 1 117 ? 11.812 -27.203 2.301 1 94.62 117 ASP B C 1
ATOM 7700 O O . ASP B 1 117 ? 12.891 -26.719 1.971 1 94.62 117 ASP B O 1
ATOM 7704 N N . LEU B 1 118 ? 11.094 -28 1.542 1 95.31 118 LEU B N 1
ATOM 7705 C CA . LEU B 1 118 ? 11.523 -28.234 0.168 1 95.31 118 LEU B CA 1
ATOM 7706 C C . LEU B 1 118 ? 11.531 -26.922 -0.627 1 95.31 118 LEU B C 1
ATOM 7708 O O . LEU B 1 118 ? 12.43 -26.703 -1.441 1 95.31 118 LEU B O 1
ATOM 7712 N N . PHE B 1 119 ? 10.531 -26.125 -0.401 1 96.94 119 PHE B N 1
ATOM 7713 C CA . PHE B 1 119 ? 10.469 -24.812 -1.061 1 96.94 119 PHE B CA 1
ATOM 7714 C C . PHE B 1 119 ? 11.703 -23.984 -0.745 1 96.94 119 PHE B C 1
ATOM 7716 O O . PHE B 1 119 ? 12.312 -23.406 -1.646 1 96.94 119 PHE B O 1
ATOM 7723 N N . LYS B 1 120 ? 12.031 -23.953 0.502 1 95.56 120 LYS B N 1
ATOM 7724 C CA . LYS B 1 120 ? 13.164 -23.141 0.938 1 95.56 120 LYS B CA 1
ATOM 7725 C C . LYS B 1 120 ? 14.477 -23.688 0.397 1 95.56 120 LYS B C 1
ATOM 7727 O O . LYS B 1 120 ? 15.375 -22.938 0.022 1 95.56 120 LYS B O 1
ATOM 7732 N N . ARG B 1 121 ? 14.609 -24.953 0.369 1 93.88 121 ARG B N 1
ATOM 7733 C CA . ARG B 1 121 ? 15.805 -25.578 -0.181 1 93.88 121 ARG B CA 1
ATOM 7734 C C . ARG B 1 121 ? 15.969 -25.25 -1.661 1 93.88 121 ARG B C 1
ATOM 7736 O O . ARG B 1 121 ? 17.062 -24.953 -2.119 1 93.88 121 ARG B O 1
ATOM 7743 N N . SER B 1 122 ? 14.859 -25.375 -2.387 1 95.94 122 SER B N 1
ATOM 7744 C CA . SER B 1 122 ? 14.891 -25.047 -3.809 1 95.94 122 SER B CA 1
ATOM 7745 C C . SER B 1 122 ? 15.148 -23.562 -4.031 1 95.94 122 SER B C 1
ATOM 7747 O O . SER B 1 122 ? 15.82 -23.188 -4.984 1 95.94 122 SER B O 1
ATOM 7749 N N . GLU B 1 123 ? 14.562 -22.766 -3.191 1 96.31 123 GLU B N 1
ATOM 7750 C CA . GLU B 1 123 ? 14.789 -21.328 -3.264 1 96.31 123 GLU B CA 1
ATOM 7751 C C . GLU B 1 123 ? 16.266 -20.984 -3.074 1 96.31 123 GLU B C 1
ATOM 7753 O O . GLU B 1 123 ? 16.797 -20.094 -3.744 1 96.31 123 GLU B O 1
ATOM 7758 N N . ARG B 1 124 ? 16.906 -21.656 -2.162 1 95.62 124 ARG B N 1
ATOM 7759 C CA . ARG B 1 124 ? 18.312 -21.406 -1.841 1 95.62 124 ARG B CA 1
ATOM 7760 C C . ARG B 1 124 ? 19.234 -21.953 -2.932 1 95.62 124 ARG B C 1
ATOM 7762 O O . ARG B 1 124 ? 20.422 -21.609 -2.982 1 95.62 124 ARG B O 1
ATOM 7769 N N . GLU B 1 125 ? 18.656 -22.719 -3.789 1 95.31 125 GLU B N 1
ATOM 7770 C CA . GLU B 1 125 ? 19.391 -23.156 -4.973 1 95.31 125 GLU B CA 1
ATOM 7771 C C . GLU B 1 125 ? 19.266 -22.141 -6.105 1 95.31 125 GLU B C 1
ATOM 7773 O O . GLU B 1 125 ? 20.266 -21.781 -6.734 1 95.31 125 GLU B O 1
ATOM 7778 N N . VAL B 1 126 ? 18.109 -21.719 -6.324 1 96.81 126 VAL B N 1
ATOM 7779 C CA . VAL B 1 126 ? 17.797 -20.812 -7.43 1 96.81 126 VAL B CA 1
ATOM 7780 C C . VAL B 1 126 ? 18.297 -19.406 -7.105 1 96.81 126 VAL B C 1
ATOM 7782 O O . VAL B 1 126 ? 18.781 -18.688 -7.988 1 96.81 126 VAL B O 1
ATOM 7785 N N . GLY B 1 127 ? 18.203 -18.969 -5.883 1 96.88 127 GLY B N 1
ATOM 7786 C CA . GLY B 1 127 ? 18.516 -17.625 -5.434 1 96.88 127 GLY B CA 1
ATOM 7787 C C . GLY B 1 127 ? 19.906 -17.172 -5.812 1 96.88 127 GLY B C 1
ATOM 7788 O O . GLY B 1 127 ? 20.078 -16.188 -6.527 1 96.88 127 GLY B O 1
ATOM 7789 N N . PRO B 1 128 ? 20.922 -17.906 -5.383 1 96.38 128 PRO B N 1
ATOM 7790 C CA . PRO B 1 128 ? 22.297 -17.531 -5.727 1 96.38 128 PRO B CA 1
ATOM 7791 C C . PRO B 1 128 ? 22.531 -17.484 -7.234 1 96.38 128 PRO B C 1
ATOM 7793 O O . PRO B 1 128 ? 23.344 -16.672 -7.711 1 96.38 128 PRO B O 1
ATOM 7796 N N . ALA B 1 129 ? 21.875 -18.359 -7.973 1 97 129 ALA B N 1
ATOM 7797 C CA . ALA B 1 129 ? 22 -18.312 -9.43 1 97 129 ALA B CA 1
ATOM 7798 C C . ALA B 1 129 ? 21.438 -17.016 -9.992 1 97 129 ALA B C 1
ATOM 7800 O O . ALA B 1 129 ? 22 -16.422 -10.906 1 97 129 ALA B O 1
ATOM 7801 N N . ILE B 1 130 ? 20.312 -16.609 -9.5 1 98.06 130 ILE B N 1
ATOM 7802 C CA . ILE B 1 130 ? 19.719 -15.359 -9.922 1 98.06 130 ILE B CA 1
ATOM 7803 C C . ILE B 1 130 ? 20.656 -14.195 -9.594 1 98.06 130 ILE B C 1
ATOM 7805 O O . ILE B 1 130 ? 20.828 -13.289 -10.398 1 98.06 130 ILE B O 1
ATOM 7809 N N . GLU B 1 131 ? 21.188 -14.211 -8.398 1 97.94 131 GLU B N 1
ATOM 7810 C CA . GLU B 1 131 ? 22.094 -13.156 -7.973 1 97.94 131 GLU B CA 1
ATOM 7811 C C . GLU B 1 131 ? 23.328 -13.102 -8.859 1 97.94 131 GLU B C 1
ATOM 7813 O O . GLU B 1 131 ? 23.844 -12.023 -9.164 1 97.94 131 GLU B O 1
ATOM 7818 N N . ALA B 1 132 ? 23.828 -14.25 -9.234 1 97.5 132 ALA B N 1
ATOM 7819 C CA . ALA B 1 132 ? 24.984 -14.297 -10.133 1 97.5 132 ALA B CA 1
ATOM 7820 C C . ALA B 1 132 ? 24.656 -13.672 -11.484 1 97.5 132 ALA B C 1
ATOM 7822 O O . ALA B 1 132 ? 25.453 -12.906 -12.031 1 97.5 132 ALA B O 1
ATOM 7823 N N . VAL B 1 133 ? 23.531 -14.008 -11.984 1 97.88 133 VAL B N 1
ATOM 7824 C CA . VAL B 1 133 ? 23.125 -13.445 -13.266 1 97.88 133 VAL B CA 1
ATOM 7825 C C . VAL B 1 133 ? 22.906 -11.938 -13.117 1 97.88 133 VAL B C 1
ATOM 7827 O O . VAL B 1 133 ? 23.219 -11.172 -14.031 1 97.88 133 VAL B O 1
ATOM 7830 N N . ALA B 1 134 ? 22.328 -11.516 -12.031 1 98.12 134 ALA B N 1
ATOM 7831 C CA . ALA B 1 134 ? 22.125 -10.094 -11.781 1 98.12 134 ALA B CA 1
ATOM 7832 C C . ALA B 1 134 ? 23.453 -9.344 -11.75 1 98.12 134 ALA B C 1
ATOM 7834 O O . ALA B 1 134 ? 23.578 -8.266 -12.328 1 98.12 134 ALA B O 1
ATOM 7835 N N . LYS B 1 135 ? 24.438 -9.906 -11.109 1 97 135 LYS B N 1
ATOM 7836 C CA . LYS B 1 135 ? 25.766 -9.281 -11.055 1 97 135 LYS B CA 1
ATOM 7837 C C . LYS B 1 135 ? 26.391 -9.188 -12.445 1 97 135 LYS B C 1
ATOM 7839 O O . LYS B 1 135 ? 26.984 -8.164 -12.789 1 97 135 LYS B O 1
ATOM 7844 N N . GLU B 1 136 ? 26.25 -10.219 -13.188 1 96.75 136 GLU B N 1
ATOM 7845 C CA . GLU B 1 136 ? 26.766 -10.211 -14.555 1 96.75 136 GLU B CA 1
ATOM 7846 C C . GLU B 1 136 ? 26.062 -9.164 -15.406 1 96.75 136 GLU B C 1
ATOM 7848 O O . GLU B 1 136 ? 26.688 -8.492 -16.234 1 96.75 136 GLU B O 1
ATOM 7853 N N . SER B 1 137 ? 24.797 -9.125 -15.219 1 97.25 137 SER B N 1
ATOM 7854 C CA . SER B 1 137 ? 24.031 -8.125 -15.961 1 97.25 137 SER B CA 1
ATOM 7855 C C . SER B 1 137 ? 24.469 -6.707 -15.594 1 97.25 137 SER B C 1
ATOM 7857 O O . SER B 1 137 ? 24.5 -5.82 -16.453 1 97.25 137 SER B O 1
ATOM 7859 N N . CYS B 1 138 ? 24.734 -6.434 -14.344 1 97.94 138 CYS B N 1
ATOM 7860 C CA . CYS B 1 138 ? 25.203 -5.125 -13.906 1 97.94 138 CYS B CA 1
ATOM 7861 C C . CYS B 1 138 ? 26.578 -4.82 -14.484 1 97.94 138 CYS B C 1
ATOM 7863 O O . CYS B 1 138 ? 26.859 -3.688 -14.891 1 97.94 138 CYS B O 1
ATOM 7865 N N . LYS B 1 139 ? 27.469 -5.812 -14.539 1 96.56 139 LYS B N 1
ATOM 7866 C CA . LYS B 1 139 ? 28.797 -5.629 -15.125 1 96.56 139 LYS B CA 1
ATOM 7867 C C . LYS B 1 139 ? 28.688 -5.258 -16.609 1 96.56 139 LYS B C 1
ATOM 7869 O O . LYS B 1 139 ? 29.375 -4.344 -17.062 1 96.56 139 LYS B O 1
ATOM 7874 N N . SER B 1 140 ? 27.875 -5.977 -17.297 1 96.62 140 SER B N 1
ATOM 7875 C CA . SER B 1 140 ? 27.656 -5.676 -18.703 1 96.62 140 SER B CA 1
ATOM 7876 C C . SER B 1 140 ? 27.078 -4.277 -18.891 1 96.62 140 SER B C 1
ATOM 7878 O O . SER B 1 140 ? 27.422 -3.572 -19.844 1 96.62 140 SER B O 1
ATOM 7880 N N . ALA B 1 141 ? 26.188 -3.896 -18.047 1 97.44 141 ALA B N 1
ATOM 7881 C CA . ALA B 1 141 ? 25.578 -2.572 -18.109 1 97.44 141 ALA B CA 1
ATOM 7882 C C . ALA B 1 141 ? 26.609 -1.479 -17.859 1 97.44 141 ALA B C 1
ATOM 7884 O O . ALA B 1 141 ? 26.562 -0.413 -18.469 1 97.44 141 ALA B O 1
ATOM 7885 N N . ALA B 1 142 ? 27.469 -1.733 -16.906 1 96.38 142 ALA B N 1
ATOM 7886 C CA . ALA B 1 142 ? 28.531 -0.775 -16.609 1 96.38 142 ALA B CA 1
ATOM 7887 C C . ALA B 1 142 ? 29.453 -0.582 -17.797 1 96.38 142 ALA B C 1
ATOM 7889 O O . ALA B 1 142 ? 29.859 0.543 -18.109 1 96.38 142 ALA B O 1
ATOM 7890 N N . GLU B 1 143 ? 29.766 -1.648 -18.469 1 94.19 143 GLU B N 1
ATOM 7891 C CA . GLU B 1 143 ? 30.594 -1.566 -19.656 1 94.19 143 GLU B CA 1
ATOM 7892 C C . GLU B 1 143 ? 29.875 -0.828 -20.781 1 94.19 143 GLU B C 1
ATOM 7894 O O . GLU B 1 143 ? 30.484 -0.074 -21.531 1 94.19 143 GLU B O 1
ATOM 7899 N N . GLU B 1 144 ? 28.656 -1.114 -20.875 1 95.5 144 GLU B N 1
ATOM 7900 C CA . GLU B 1 144 ? 27.859 -0.41 -21.891 1 95.5 144 GLU B CA 1
ATOM 7901 C C . GLU B 1 144 ? 27.797 1.087 -21.594 1 95.5 144 GLU B C 1
ATOM 7903 O O . GLU B 1 144 ? 27.891 1.906 -22.516 1 95.5 144 GLU B O 1
ATOM 7908 N N . GLU B 1 145 ? 27.578 1.433 -20.359 1 94.69 145 GLU B N 1
ATOM 7909 C CA . GLU B 1 145 ? 27.562 2.84 -19.984 1 94.69 145 GLU B CA 1
ATOM 7910 C C . GLU B 1 145 ? 28.891 3.52 -20.281 1 94.69 145 GLU B C 1
ATOM 7912 O O . GLU B 1 145 ? 28.922 4.664 -20.734 1 94.69 145 GLU B O 1
ATOM 7917 N N . ARG B 1 146 ? 29.953 2.822 -20.047 1 90.69 146 ARG B N 1
ATOM 7918 C CA . ARG B 1 146 ? 31.281 3.342 -20.359 1 90.69 146 ARG B CA 1
ATOM 7919 C C . ARG B 1 146 ? 31.406 3.65 -21.844 1 90.69 146 ARG B C 1
ATOM 7921 O O . ARG B 1 146 ? 31.844 4.738 -22.219 1 90.69 146 ARG B O 1
ATOM 7928 N N . GLN B 1 147 ? 30.984 2.75 -22.656 1 91.19 147 GLN B N 1
ATOM 7929 C CA . GLN B 1 147 ? 31.078 2.912 -24.109 1 91.19 147 GLN B CA 1
ATOM 7930 C C . GLN B 1 147 ? 30.172 4.039 -24.594 1 91.19 147 GLN B C 1
ATOM 7932 O O . GLN B 1 147 ? 30.562 4.809 -25.484 1 91.19 147 GLN B O 1
ATOM 7937 N N . LEU B 1 148 ? 29.062 4.16 -23.984 1 93.19 148 LEU B N 1
ATOM 7938 C CA . LEU B 1 148 ? 28.125 5.191 -24.391 1 93.19 148 LEU B CA 1
ATOM 7939 C C . LEU B 1 148 ? 28.641 6.578 -24.016 1 93.19 148 LEU B C 1
ATOM 7941 O O . LEU B 1 148 ? 28.438 7.543 -24.766 1 93.19 148 LEU B O 1
ATOM 7945 N N . VAL B 1 149 ? 29.203 6.727 -22.875 1 88.44 149 VAL B N 1
ATOM 7946 C CA . VAL B 1 149 ? 29.734 8.016 -22.438 1 88.44 149 VAL B CA 1
ATOM 7947 C C . VAL B 1 149 ? 30.859 8.453 -23.375 1 88.44 149 VAL B C 1
ATOM 7949 O O . VAL B 1 149 ? 30.953 9.625 -23.75 1 88.44 149 VAL B O 1
ATOM 7952 N N . ILE B 1 150 ? 31.656 7.492 -23.766 1 82.81 150 ILE B N 1
ATOM 7953 C CA . ILE B 1 150 ? 32.781 7.793 -24.641 1 82.81 150 ILE B CA 1
ATOM 7954 C C . ILE B 1 150 ? 32.25 8.219 -26.016 1 82.81 150 ILE B C 1
ATOM 7956 O O . ILE B 1 150 ? 32.75 9.172 -26.609 1 82.81 150 ILE B O 1
ATOM 7960 N N . GLN B 1 151 ? 31.203 7.633 -26.422 1 85.31 151 GLN B N 1
ATOM 7961 C CA . GLN B 1 151 ? 30.641 7.914 -27.734 1 85.31 151 GLN B CA 1
ATOM 7962 C C . GLN B 1 151 ? 29.891 9.242 -27.734 1 85.31 151 GLN B C 1
ATOM 7964 O O . GLN B 1 151 ? 29.906 9.969 -28.734 1 85.31 151 GLN B O 1
ATOM 7969 N N . LYS B 1 152 ? 29.25 9.609 -26.594 1 87.62 152 LYS B N 1
ATOM 7970 C CA . LYS B 1 152 ? 28.359 10.758 -26.578 1 87.62 152 LYS B CA 1
ATOM 7971 C C . LYS B 1 152 ? 28.906 11.867 -25.688 1 87.62 152 LYS B C 1
ATOM 7973 O O . LYS B 1 152 ? 28.156 12.648 -25.109 1 87.62 152 LYS B O 1
ATOM 7978 N N . ILE B 1 153 ? 30.047 11.914 -25.531 1 82.38 153 ILE B N 1
ATOM 7979 C CA . ILE B 1 153 ? 30.672 12.875 -24.625 1 82.38 153 ILE B CA 1
ATOM 7980 C C . ILE B 1 153 ? 30.391 14.297 -25.109 1 82.38 153 ILE B C 1
ATOM 7982 O O . ILE B 1 153 ? 30.188 15.203 -24.297 1 82.38 153 ILE B O 1
ATOM 7986 N N . ASP B 1 154 ? 30.344 14.539 -26.375 1 78.38 154 ASP B N 1
ATOM 7987 C CA . ASP B 1 154 ? 30.109 15.867 -26.938 1 78.38 154 ASP B CA 1
ATOM 7988 C C . ASP B 1 154 ? 28.688 16.328 -26.641 1 78.38 154 ASP B C 1
ATOM 7990 O O . ASP B 1 154 ? 28.469 17.484 -26.266 1 78.38 154 ASP B O 1
ATOM 7994 N N . GLU B 1 155 ? 27.844 15.453 -26.828 1 82.75 155 GLU B N 1
ATOM 7995 C CA . GLU B 1 155 ? 26.438 15.789 -26.547 1 82.75 155 GLU B CA 1
ATOM 7996 C C . GLU B 1 155 ? 26.219 16.047 -25.062 1 82.75 155 GLU B C 1
ATOM 7998 O O . GLU B 1 155 ? 25.438 16.938 -24.703 1 82.75 155 GLU B O 1
ATOM 8003 N N . LEU B 1 156 ? 26.875 15.289 -24.266 1 84.06 156 LEU B N 1
ATOM 8004 C CA . LEU B 1 156 ? 26.75 15.438 -22.828 1 84.06 156 LEU B CA 1
ATOM 8005 C C . LEU B 1 156 ? 27.297 16.781 -22.359 1 84.06 156 LEU B C 1
ATOM 8007 O O . LEU B 1 156 ? 26.734 17.406 -21.469 1 84.06 156 LEU B O 1
ATOM 8011 N N . CYS B 1 157 ? 28.328 17.219 -22.922 1 78.06 157 CYS B N 1
ATOM 8012 C CA . CYS B 1 157 ? 28.953 18.469 -22.531 1 78.06 157 CYS B CA 1
ATOM 8013 C C . CYS B 1 157 ? 28.109 19.656 -22.984 1 78.06 157 CYS B C 1
ATOM 8015 O O . CYS B 1 157 ? 28.156 20.719 -22.359 1 78.06 157 CYS B O 1
ATOM 8017 N N . LYS B 1 158 ? 27.359 19.453 -23.984 1 76.75 158 LYS B N 1
ATOM 8018 C CA . LYS B 1 158 ? 26.469 20.516 -24.453 1 76.75 158 LYS B CA 1
ATOM 8019 C C . LYS B 1 158 ? 25.25 20.656 -23.547 1 76.75 158 LYS B C 1
ATOM 8021 O O . LYS B 1 158 ? 24.75 21.75 -23.328 1 76.75 158 LYS B O 1
ATOM 8026 N N . ASP B 1 159 ? 24.844 19.547 -22.984 1 79 159 ASP B N 1
ATOM 8027 C CA . ASP B 1 159 ? 23.609 19.516 -22.203 1 79 159 ASP B CA 1
ATOM 8028 C C . ASP B 1 159 ? 23.875 19.875 -20.734 1 79 159 ASP B C 1
ATOM 8030 O O . ASP B 1 159 ? 22.969 20.312 -20.031 1 79 159 ASP B O 1
ATOM 8034 N N . LEU B 1 160 ? 25.062 19.719 -20.281 1 83.31 160 LEU B N 1
ATOM 8035 C CA . LEU B 1 160 ? 25.375 19.938 -18.875 1 83.31 160 LEU B CA 1
ATOM 8036 C C . LEU B 1 160 ? 25.844 21.375 -18.641 1 83.31 160 LEU B C 1
ATOM 8038 O O . LEU B 1 160 ? 26.375 22.016 -19.562 1 83.31 160 LEU B O 1
ATOM 8042 N N . PRO B 1 161 ? 25.609 21.844 -17.469 1 79.12 161 PRO B N 1
ATOM 8043 C CA . PRO B 1 161 ? 26.109 23.172 -17.141 1 79.12 161 PRO B CA 1
ATOM 8044 C C . PRO B 1 161 ? 27.625 23.266 -17.25 1 79.12 161 PRO B C 1
ATOM 8046 O O . PRO B 1 161 ? 28.328 22.297 -16.953 1 79.12 161 PRO B O 1
ATOM 8049 N N . GLU B 1 162 ? 28.047 24.391 -17.547 1 74.94 162 GLU B N 1
ATOM 8050 C CA . GLU B 1 162 ? 29.469 24.625 -17.812 1 74.94 162 GLU B CA 1
ATOM 8051 C C . GLU B 1 162 ? 30.312 24.359 -16.578 1 74.94 162 GLU B C 1
ATOM 8053 O O . GLU B 1 162 ? 31.438 23.844 -16.672 1 74.94 162 GLU B O 1
ATOM 8058 N N . GLU B 1 163 ? 29.75 24.703 -15.469 1 75.19 163 GLU B N 1
ATOM 8059 C CA . GLU B 1 163 ? 30.484 24.516 -14.219 1 75.19 163 GLU B CA 1
ATOM 8060 C C . GLU B 1 163 ? 30.75 23.031 -13.953 1 75.19 163 GLU B C 1
ATOM 8062 O O . GLU B 1 163 ? 31.812 22.672 -13.438 1 75.19 163 GLU B O 1
ATOM 8067 N N . VAL B 1 164 ? 29.859 22.234 -14.32 1 82.69 164 VAL B N 1
ATOM 8068 C CA . VAL B 1 164 ? 29.969 20.797 -14.094 1 82.69 164 VAL B CA 1
ATOM 8069 C C . VAL B 1 164 ? 30.906 20.188 -15.133 1 82.69 164 VAL B C 1
ATOM 8071 O O . VAL B 1 164 ? 31.719 19.312 -14.805 1 82.69 164 VAL B O 1
ATOM 8074 N N . VAL B 1 165 ? 30.766 20.641 -16.359 1 81 165 VAL B N 1
ATOM 8075 C CA . VAL B 1 165 ? 31.578 20.109 -17.438 1 81 165 VAL B CA 1
ATOM 8076 C C . VAL B 1 165 ? 33.062 20.406 -17.172 1 81 165 VAL B C 1
ATOM 8078 O O . VAL B 1 165 ? 33.938 19.562 -17.406 1 81 165 VAL B O 1
ATOM 8081 N N . GLN B 1 166 ? 33.344 21.562 -16.641 1 75.69 166 GLN B N 1
ATOM 8082 C CA . GLN B 1 166 ? 34.719 21.969 -16.359 1 75.69 166 GLN B CA 1
ATOM 8083 C C . GLN B 1 166 ? 35.344 21.094 -15.289 1 75.69 166 GLN B C 1
ATOM 8085 O O . GLN B 1 166 ? 36.531 20.797 -15.344 1 75.69 166 GLN B O 1
ATOM 8090 N N . GLU B 1 167 ? 34.5 20.625 -14.469 1 78 167 GLU B N 1
ATOM 8091 C CA . GLU B 1 167 ? 35.031 19.828 -13.359 1 78 167 GLU B CA 1
ATOM 8092 C C . GLU B 1 167 ? 35.125 18.344 -13.734 1 78 167 GLU B C 1
ATOM 8094 O O . GLU B 1 167 ? 36.031 17.656 -13.305 1 78 167 GLU B O 1
ATOM 8099 N N . ILE B 1 168 ? 34.25 17.859 -14.547 1 80.12 168 ILE B N 1
ATOM 8100 C CA . ILE B 1 168 ? 34.125 16.422 -14.75 1 80.12 168 ILE B CA 1
ATOM 8101 C C . ILE B 1 168 ? 34.812 16.016 -16.047 1 80.12 168 ILE B C 1
ATOM 8103 O O . ILE B 1 168 ? 35.406 14.945 -16.141 1 80.12 168 ILE B O 1
ATOM 8107 N N . TYR B 1 169 ? 34.656 16.922 -17.031 1 76.94 169 TYR B N 1
ATOM 8108 C CA . TYR B 1 169 ? 35.25 16.609 -18.328 1 76.94 169 TYR B CA 1
ATOM 8109 C C . TYR B 1 169 ? 36.219 17.703 -18.766 1 76.94 169 TYR B C 1
ATOM 8111 O O . TYR B 1 169 ? 36.031 18.328 -19.812 1 76.94 169 TYR B O 1
ATOM 8119 N N . PRO B 1 170 ? 37.281 18 -18.031 1 63.28 170 PRO B N 1
ATOM 8120 C CA . PRO B 1 170 ? 38.156 19.125 -18.344 1 63.28 170 PRO B CA 1
ATOM 8121 C C . PRO B 1 170 ? 38.812 18.984 -19.719 1 63.28 170 PRO B C 1
ATOM 8123 O O . PRO B 1 170 ? 38.969 19.984 -20.438 1 63.28 170 PRO B O 1
ATOM 8126 N N . LEU B 1 171 ? 39.219 17.859 -19.906 1 59.09 171 LEU B N 1
ATOM 8127 C CA . LEU B 1 171 ? 40 17.672 -21.125 1 59.09 171 LEU B CA 1
ATOM 8128 C C . LEU B 1 171 ? 39.125 17.875 -22.359 1 59.09 171 LEU B C 1
ATOM 8130 O O . LEU B 1 171 ? 39.594 18.375 -23.391 1 59.09 171 LEU B O 1
ATOM 8134 N N . HIS B 1 172 ? 37.875 17.469 -22.312 1 58.47 172 HIS B N 1
ATOM 8135 C CA . HIS B 1 172 ? 37.031 17.625 -23.484 1 58.47 172 HIS B CA 1
ATOM 8136 C C . HIS B 1 172 ? 36.781 19.094 -23.797 1 58.47 172 HIS B C 1
ATOM 8138 O O . HIS B 1 172 ? 36.688 19.484 -24.953 1 58.47 172 HIS B O 1
ATOM 8144 N N . LEU B 1 173 ? 36.656 19.844 -22.719 1 54.28 173 LEU B N 1
ATOM 8145 C CA . LEU B 1 173 ? 36.469 21.281 -22.953 1 54.28 173 LEU B CA 1
ATOM 8146 C C . LEU B 1 173 ? 37.719 21.891 -23.625 1 54.28 173 LEU B C 1
ATOM 8148 O O . LEU B 1 173 ? 37.594 22.719 -24.516 1 54.28 173 LEU B O 1
ATOM 8152 N N . ASN B 1 174 ? 38.875 21.5 -23.156 1 49.69 174 ASN B N 1
ATOM 8153 C CA . ASN B 1 174 ? 40.125 22.031 -23.75 1 49.69 174 ASN B CA 1
ATOM 8154 C C . ASN B 1 174 ? 40.25 21.609 -25.203 1 49.69 174 ASN B C 1
ATOM 8156 O O . ASN B 1 174 ? 40.688 22.375 -26.047 1 49.69 174 ASN B O 1
ATOM 8160 N N . LEU B 1 175 ? 39.781 20.391 -25.406 1 46.75 175 LEU B N 1
ATOM 8161 C CA . LEU B 1 175 ? 39.906 19.922 -26.781 1 46.75 175 LEU B CA 1
ATOM 8162 C C . LEU B 1 175 ? 38.938 20.672 -27.703 1 46.75 175 LEU B C 1
ATOM 8164 O O . LEU B 1 175 ? 39.281 21.016 -28.828 1 46.75 175 LEU B O 1
ATOM 8168 N N . ARG B 1 176 ? 37.75 20.953 -27.156 1 48.88 176 ARG B N 1
ATOM 8169 C CA . ARG B 1 176 ? 36.781 21.719 -27.938 1 48.88 176 ARG B CA 1
ATOM 8170 C C . ARG B 1 176 ? 37.25 23.156 -28.156 1 48.88 176 ARG B C 1
ATOM 8172 O O . ARG B 1 176 ? 37.062 23.719 -29.234 1 48.88 176 ARG B O 1
ATOM 8179 N N . SER B 1 177 ? 37.812 23.734 -27.062 1 48.41 177 SER B N 1
ATOM 8180 C CA . SER B 1 177 ? 38.375 25.078 -27.219 1 48.41 177 SER B CA 1
ATOM 8181 C C . SER B 1 177 ? 39.469 25.109 -28.266 1 48.41 177 SER B C 1
ATOM 8183 O O . SER B 1 177 ? 39.594 26.062 -29.031 1 48.41 177 SER B O 1
ATOM 8185 N N . TYR B 1 178 ? 40.25 24.031 -28.25 1 41.69 178 TYR B N 1
ATOM 8186 C CA . TYR B 1 178 ? 41.312 23.969 -29.25 1 41.69 178 TYR B CA 1
ATOM 8187 C C . TYR B 1 178 ? 40.75 23.828 -30.656 1 41.69 178 TYR B C 1
ATOM 8189 O O . TYR B 1 178 ? 41.25 24.453 -31.594 1 41.69 178 TYR B O 1
ATOM 8197 N N . ILE B 1 179 ? 39.688 23.016 -30.641 1 43.38 179 ILE B N 1
ATOM 8198 C CA . ILE B 1 179 ? 39.094 22.812 -31.953 1 43.38 179 ILE B CA 1
ATOM 8199 C C . ILE B 1 179 ? 38.406 24.094 -32.406 1 43.38 179 ILE B C 1
ATOM 8201 O O . ILE B 1 179 ? 38.531 24.5 -33.562 1 43.38 179 ILE B O 1
ATOM 8205 N N . ASN B 1 180 ? 37.75 24.734 -31.469 1 44.81 180 ASN B N 1
ATOM 8206 C CA . ASN B 1 180 ? 37.094 26 -31.859 1 44.81 180 ASN B CA 1
ATOM 8207 C C . ASN B 1 180 ? 38.125 27.078 -32.156 1 44.81 180 ASN B C 1
ATOM 8209 O O . ASN B 1 180 ? 37.906 27.891 -33.062 1 44.81 180 ASN B O 1
ATOM 8213 N N . ALA B 1 181 ? 39.219 27.188 -31.469 1 44.19 181 ALA B N 1
ATOM 8214 C CA . ALA B 1 181 ? 40.281 28.125 -31.812 1 44.19 181 ALA B CA 1
ATOM 8215 C C . ALA B 1 181 ? 40.906 27.766 -33.156 1 44.19 181 ALA B C 1
ATOM 8217 O O . ALA B 1 181 ? 41.312 28.656 -33.906 1 44.19 181 ALA B O 1
ATOM 8218 N N . ALA B 1 182 ? 41.062 26.469 -33.344 1 39.88 182 ALA B N 1
ATOM 8219 C CA . ALA B 1 182 ? 41.656 26.062 -34.625 1 39.88 182 ALA B CA 1
ATOM 8220 C C . ALA B 1 182 ? 40.688 26.297 -35.781 1 39.88 182 ALA B C 1
ATOM 8222 O O . ALA B 1 182 ? 41.125 26.484 -36.906 1 39.88 182 ALA B O 1
ATOM 8223 N N . GLU B 1 183 ? 39.406 26.094 -35.5 1 39.47 183 GLU B N 1
ATOM 8224 C CA . GLU B 1 183 ? 38.469 26.344 -36.594 1 39.47 183 GLU B CA 1
ATOM 8225 C C . GLU B 1 183 ? 38.531 27.797 -37.062 1 39.47 183 GLU B C 1
ATOM 8227 O O . GLU B 1 183 ? 38.062 28.125 -38.156 1 39.47 183 GLU B O 1
ATOM 8232 N N . ASP B 1 184 ? 38.812 28.844 -36.25 1 38.22 184 ASP B N 1
ATOM 8233 C CA . ASP B 1 184 ? 39 30.125 -36.906 1 38.22 184 ASP B CA 1
ATOM 8234 C C . ASP B 1 184 ? 40.125 30.078 -37.906 1 38.22 184 ASP B C 1
ATOM 8236 O O . ASP B 1 184 ? 40.406 31.062 -38.625 1 38.22 184 ASP B O 1
ATOM 8240 N N . SER B 1 185 ? 41.25 29.359 -37.719 1 34.75 185 SER B N 1
ATOM 8241 C CA . SER B 1 185 ? 42.188 29.344 -38.844 1 34.75 185 SER B CA 1
ATOM 8242 C C . SER B 1 185 ? 41.688 28.438 -39.969 1 34.75 185 SER B C 1
ATOM 8244 O O . SER B 1 185 ? 40.938 27.484 -39.719 1 34.75 185 SER B O 1
ATOM 8246 N N . GLU B 1 186 ? 41.656 28.812 -41.344 1 34.06 186 GLU B N 1
ATOM 8247 C CA . GLU B 1 186 ? 41.188 28.297 -42.625 1 34.06 186 GLU B CA 1
ATOM 8248 C C . GLU B 1 186 ? 41.406 26.781 -42.719 1 34.06 186 GLU B C 1
ATOM 8250 O O . GLU B 1 186 ? 41.125 26.172 -43.75 1 34.06 186 GLU B O 1
ATOM 8255 N N . ALA B 1 187 ? 42.562 26.188 -42.094 1 29.83 187 ALA B N 1
ATOM 8256 C CA . ALA B 1 187 ? 43.031 24.938 -42.719 1 29.83 187 ALA B CA 1
ATOM 8257 C C . ALA B 1 187 ? 41.938 23.859 -42.594 1 29.83 187 ALA B C 1
ATOM 8259 O O . ALA B 1 187 ? 41.031 23.969 -41.812 1 29.83 187 ALA B O 1
ATOM 8260 N N . THR B 1 188 ? 42.281 22.5 -43.25 1 31.08 188 THR B N 1
ATOM 8261 C CA . THR B 1 188 ? 41.656 21.281 -43.75 1 31.08 188 THR B CA 1
ATOM 8262 C C . THR B 1 188 ? 40.812 20.641 -42.656 1 31.08 188 THR B C 1
ATOM 8264 O O . THR B 1 188 ? 41.062 20.812 -41.469 1 31.08 188 THR B O 1
ATOM 8267 N N . ASP B 1 189 ? 39.688 20.031 -43.062 1 32.53 189 ASP B N 1
ATOM 8268 C CA . ASP B 1 189 ? 38.625 19.188 -42.531 1 32.53 189 ASP B CA 1
ATOM 8269 C C . ASP B 1 189 ? 39.188 18.078 -41.656 1 32.53 189 ASP B C 1
ATOM 8271 O O . ASP B 1 189 ? 39.531 17 -42.156 1 32.53 189 ASP B O 1
ATOM 8275 N N . VAL B 1 190 ? 40.344 18.25 -40.938 1 30.92 190 VAL B N 1
ATOM 8276 C CA . VAL B 1 190 ? 40.812 17.062 -40.219 1 30.92 190 VAL B CA 1
ATOM 8277 C C . VAL B 1 190 ? 39.656 16.391 -39.531 1 30.92 190 VAL B C 1
ATOM 8279 O O . VAL B 1 190 ? 38.906 17.047 -38.75 1 30.92 190 VAL B O 1
ATOM 8282 N N . ASN B 1 191 ? 39.062 15.305 -40.25 1 32.03 191 ASN B N 1
ATOM 8283 C CA . ASN B 1 191 ? 38.156 14.25 -39.781 1 32.03 191 ASN B CA 1
ATOM 8284 C C . ASN B 1 191 ? 38.438 13.852 -38.344 1 32.03 191 ASN B C 1
ATOM 8286 O O . ASN B 1 191 ? 39.344 13.062 -38.094 1 32.03 191 ASN B O 1
ATOM 8290 N N . ILE B 1 192 ? 38.469 14.703 -37.5 1 33.97 192 ILE B N 1
ATOM 8291 C CA . ILE B 1 192 ? 38.625 14.547 -36.062 1 33.97 192 ILE B CA 1
ATOM 8292 C C . ILE B 1 192 ? 37.688 13.484 -35.531 1 33.97 192 ILE B C 1
ATOM 8294 O O . ILE B 1 192 ? 37.531 13.297 -34.312 1 33.97 192 ILE B O 1
ATOM 8298 N N . SER B 1 193 ? 36.906 12.875 -36.531 1 34 193 SER B N 1
ATOM 8299 C CA . SER B 1 193 ? 35.812 12.133 -35.906 1 34 193 SER B CA 1
ATOM 8300 C C . SER B 1 193 ? 36.344 11 -35.031 1 34 193 SER B C 1
ATOM 8302 O O . SER B 1 193 ? 35.969 10.867 -33.875 1 34 193 SER B O 1
ATOM 8304 N N . SER B 1 194 ? 36.781 9.836 -35.75 1 35.38 194 SER B N 1
ATOM 8305 C CA . SER B 1 194 ? 37 8.508 -35.188 1 35.38 194 SER B CA 1
ATOM 8306 C C . SER B 1 194 ? 38.281 8.453 -34.375 1 35.38 194 SER B C 1
ATOM 8308 O O . SER B 1 194 ? 38.406 7.641 -33.438 1 35.38 194 SER B O 1
ATOM 8310 N N . GLU B 1 195 ? 39.406 9.062 -34.781 1 34.53 195 GLU B N 1
ATOM 8311 C CA . GLU B 1 195 ? 40.719 8.922 -34.188 1 34.53 195 GLU B CA 1
ATOM 8312 C C . GLU B 1 195 ? 40.781 9.617 -32.812 1 34.53 195 GLU B C 1
ATOM 8314 O O . GLU B 1 195 ? 41.5 9.156 -31.922 1 34.53 195 GLU B O 1
ATOM 8319 N N . ASN B 1 196 ? 40.156 10.742 -32.719 1 36.53 196 ASN B N 1
ATOM 8320 C CA . ASN B 1 196 ? 40.188 11.469 -31.453 1 36.53 196 ASN B CA 1
ATOM 8321 C C . ASN B 1 196 ? 39.406 10.734 -30.359 1 36.53 196 ASN B C 1
ATOM 8323 O O . ASN B 1 196 ? 39.562 11.016 -29.172 1 36.53 196 ASN B O 1
ATOM 8327 N N . ILE B 1 197 ? 38.438 9.969 -30.844 1 40.66 197 ILE B N 1
ATOM 8328 C CA . ILE B 1 197 ? 37.75 9.102 -29.891 1 40.66 197 ILE B CA 1
ATOM 8329 C C . ILE B 1 197 ? 38.719 8.078 -29.312 1 40.66 197 ILE B C 1
ATOM 8331 O O . ILE B 1 197 ? 38.688 7.773 -28.125 1 40.66 197 ILE B O 1
ATOM 8335 N N . GLY B 1 198 ? 39.656 7.555 -30.172 1 38.38 198 GLY B N 1
ATOM 8336 C CA . GLY B 1 198 ? 40.719 6.641 -29.719 1 38.38 198 GLY B CA 1
ATOM 8337 C C . GLY B 1 198 ? 41.656 7.266 -28.734 1 38.38 198 GLY B C 1
ATOM 8338 O O . GLY B 1 198 ? 42.062 6.625 -27.75 1 38.38 198 GLY B O 1
ATOM 8339 N N . ASN B 1 199 ? 42.125 8.492 -29.062 1 37.56 199 ASN B N 1
ATOM 8340 C CA . ASN B 1 199 ? 43.062 9.133 -28.156 1 37.56 199 ASN B CA 1
ATOM 8341 C C . ASN B 1 199 ? 42.406 9.508 -26.828 1 37.56 199 ASN B C 1
ATOM 8343 O O . ASN B 1 199 ? 43.094 9.664 -25.812 1 37.56 199 ASN B O 1
ATOM 8347 N N . PHE B 1 200 ? 41.219 9.922 -26.938 1 40.44 200 PHE B N 1
ATOM 8348 C CA . PHE B 1 200 ? 40.5 10.164 -25.688 1 40.44 200 PHE B CA 1
ATOM 8349 C C . PHE B 1 200 ? 40.531 8.914 -24.812 1 40.44 200 PHE B C 1
ATOM 8351 O O . PHE B 1 200 ? 40.719 9 -23.594 1 40.44 200 PHE B O 1
ATOM 8358 N N . ASP B 1 201 ? 40.281 7.789 -25.453 1 42.91 201 ASP B N 1
ATOM 8359 C CA . ASP B 1 201 ? 40.406 6.562 -24.672 1 42.91 201 ASP B CA 1
ATOM 8360 C C . ASP B 1 201 ? 41.812 6.426 -24.094 1 42.91 201 ASP B C 1
ATOM 8362 O O . ASP B 1 201 ? 41.969 5.965 -22.969 1 42.91 201 ASP B O 1
ATOM 8366 N N . GLN B 1 202 ? 42.812 6.75 -24.906 1 39.12 202 GLN B N 1
ATOM 8367 C CA . GLN B 1 202 ? 44.219 6.598 -24.516 1 39.12 202 GLN B CA 1
ATOM 8368 C C . GLN B 1 202 ? 44.594 7.629 -23.453 1 39.12 202 GLN B C 1
ATOM 8370 O O . GLN B 1 202 ? 45.312 7.316 -22.5 1 39.12 202 GLN B O 1
ATOM 8375 N N . ASP B 1 203 ? 44.531 8.969 -23.75 1 34.12 203 ASP B N 1
ATOM 8376 C CA . ASP B 1 203 ? 44.969 10.031 -22.859 1 34.12 203 ASP B CA 1
ATOM 8377 C C . ASP B 1 203 ? 44.062 10.164 -21.641 1 34.12 203 ASP B C 1
ATOM 8379 O O . ASP B 1 203 ? 44.375 10.891 -20.703 1 34.12 203 ASP B O 1
ATOM 8383 N N . LEU B 1 204 ? 42.625 10.336 -21.891 1 42.5 204 LEU B N 1
ATOM 8384 C CA . LEU B 1 204 ? 41.812 10.344 -20.688 1 42.5 204 LEU B CA 1
ATOM 8385 C C . LEU B 1 204 ? 42.188 9.203 -19.75 1 42.5 204 LEU B C 1
ATOM 8387 O O . LEU B 1 204 ? 42.219 8.039 -20.156 1 42.5 204 LEU B O 1
ATOM 8391 N N . GLY B 1 205 ? 43.062 9.125 -19.156 1 45.09 205 GLY B N 1
ATOM 8392 C CA . GLY B 1 205 ? 43.375 8.094 -18.188 1 45.09 205 GLY B CA 1
ATOM 8393 C C . GLY B 1 205 ? 42.219 7.152 -17.922 1 45.09 205 GLY B C 1
ATOM 8394 O O . GLY B 1 205 ? 41.094 7.387 -18.391 1 45.09 205 GLY B O 1
ATOM 8395 N N . GLU B 1 206 ? 42.281 5.863 -17.219 1 59.59 206 GLU B N 1
ATOM 8396 C CA . GLU B 1 206 ? 41.594 4.613 -16.906 1 59.59 206 GLU B CA 1
ATOM 8397 C C . GLU B 1 206 ? 40.25 4.875 -16.234 1 59.59 206 GLU B C 1
ATOM 8399 O O . GLU B 1 206 ? 39.281 4.137 -16.438 1 59.59 206 GLU B O 1
ATOM 8404 N N . ILE B 1 207 ? 39.938 6.09 -15.625 1 69 207 ILE B N 1
ATOM 8405 C CA . ILE B 1 207 ? 38.719 6.207 -14.836 1 69 207 ILE B CA 1
ATOM 8406 C C . ILE B 1 207 ? 37.781 7.219 -15.484 1 69 207 ILE B C 1
ATOM 8408 O O . ILE B 1 207 ? 38.188 8.359 -15.758 1 69 207 ILE B O 1
ATOM 8412 N N . ILE B 1 208 ? 36.594 6.895 -16.062 1 81.81 208 ILE B N 1
ATOM 8413 C CA . ILE B 1 208 ? 35.562 7.719 -16.703 1 81.81 208 ILE B CA 1
ATOM 8414 C C . ILE B 1 208 ? 34.531 8.148 -15.656 1 81.81 208 ILE B C 1
ATOM 8416 O O . ILE B 1 208 ? 34.062 7.336 -14.867 1 81.81 208 ILE B O 1
ATOM 8420 N N . ASN B 1 209 ? 34.281 9.508 -15.727 1 87.12 209 ASN B N 1
ATOM 8421 C CA . ASN B 1 209 ? 33.25 10.055 -14.844 1 87.12 209 ASN B CA 1
ATOM 8422 C C . ASN B 1 209 ? 31.844 9.867 -15.43 1 87.12 209 ASN B C 1
ATOM 8424 O O . ASN B 1 209 ? 31.641 10.078 -16.625 1 87.12 209 ASN B O 1
ATOM 8428 N N . ILE B 1 210 ? 30.922 9.453 -14.57 1 90.94 210 ILE B N 1
ATOM 8429 C CA . ILE B 1 210 ? 29.594 9.156 -15.094 1 90.94 210 ILE B CA 1
ATOM 8430 C C . ILE B 1 210 ? 28.531 9.859 -14.234 1 90.94 210 ILE B C 1
ATOM 8432 O O . ILE B 1 210 ? 28.828 10.328 -13.133 1 90.94 210 ILE B O 1
ATOM 8436 N N . ILE B 1 211 ? 27.344 9.906 -14.812 1 92.06 211 ILE B N 1
ATOM 8437 C CA . ILE B 1 211 ? 26.141 10.422 -14.164 1 92.06 211 ILE B CA 1
ATOM 8438 C C . ILE B 1 211 ? 25.188 9.266 -13.852 1 92.06 211 ILE B C 1
ATOM 8440 O O . ILE B 1 211 ? 24.906 8.438 -14.711 1 92.06 211 ILE B O 1
ATOM 8444 N N . VAL B 1 212 ? 24.734 9.234 -12.586 1 94.94 212 VAL B N 1
ATOM 8445 C CA . VAL B 1 212 ? 23.875 8.117 -12.211 1 94.94 212 VAL B CA 1
ATOM 8446 C C . VAL B 1 212 ? 22.656 8.641 -11.461 1 94.94 212 VAL B C 1
ATOM 8448 O O . VAL B 1 212 ? 22.688 9.727 -10.875 1 94.94 212 VAL B O 1
ATOM 8451 N N . SER B 1 213 ? 21.625 7.906 -11.586 1 94.94 213 SER B N 1
ATOM 8452 C CA . SER B 1 213 ? 20.438 8.156 -10.773 1 94.94 213 SER B CA 1
ATOM 8453 C C . SER B 1 213 ? 20.312 7.141 -9.641 1 94.94 213 SER B C 1
ATOM 8455 O O . SER B 1 213 ? 20.672 5.977 -9.805 1 94.94 213 SER B O 1
ATOM 8457 N N . TYR B 1 214 ? 19.844 7.594 -8.484 1 94.56 214 TYR B N 1
ATOM 8458 C CA . TYR B 1 214 ? 19.75 6.727 -7.312 1 94.56 214 TYR B CA 1
ATOM 8459 C C . TYR B 1 214 ? 18.406 6.898 -6.613 1 94.56 214 TYR B C 1
ATOM 8461 O O . TYR B 1 214 ? 17.875 8.008 -6.527 1 94.56 214 TYR B O 1
ATOM 8469 N N . ASP B 1 215 ? 17.812 5.812 -6.23 1 92.62 215 ASP B N 1
ATOM 8470 C CA . ASP B 1 215 ? 16.625 5.777 -5.387 1 92.62 215 ASP B CA 1
ATOM 8471 C C . ASP B 1 215 ? 16.547 4.473 -4.598 1 92.62 215 ASP B C 1
ATOM 8473 O O . ASP B 1 215 ? 17.141 3.463 -5 1 92.62 215 ASP B O 1
ATOM 8477 N N . MET B 1 216 ? 15.977 4.605 -3.447 1 92.62 216 MET B N 1
ATOM 8478 C CA . MET B 1 216 ? 15.812 3.416 -2.617 1 92.62 216 MET B CA 1
ATOM 8479 C C . MET B 1 216 ? 14.344 3.109 -2.389 1 92.62 216 MET B C 1
ATOM 8481 O O . MET B 1 216 ? 13.523 4.023 -2.248 1 92.62 216 MET B O 1
ATOM 8485 N N . GLY B 1 217 ? 14.008 1.792 -2.484 1 91 217 GLY B N 1
ATOM 8486 C CA . GLY B 1 217 ? 12.68 1.312 -2.141 1 91 217 GLY B CA 1
ATOM 8487 C C . GLY B 1 217 ? 12.633 0.565 -0.821 1 91 217 GLY B C 1
ATOM 8488 O O . GLY B 1 217 ? 13.664 0.096 -0.335 1 91 217 GLY B O 1
ATOM 8489 N N . TRP B 1 218 ? 11.391 0.532 -0.177 1 89.19 218 TRP B N 1
ATOM 8490 C CA . TRP B 1 218 ? 11.195 -0.154 1.095 1 89.19 218 TRP B CA 1
ATOM 8491 C C . TRP B 1 218 ? 10.086 -1.196 0.986 1 89.19 218 TRP B C 1
ATOM 8493 O O . TRP B 1 218 ? 9.156 -1.037 0.197 1 89.19 218 TRP B O 1
ATOM 8503 N N . SER B 1 219 ? 10.18 -2.262 1.813 1 85.94 219 SER B N 1
ATOM 8504 C CA . SER B 1 219 ? 9.172 -3.311 1.808 1 85.94 219 SER B CA 1
ATOM 8505 C C . SER B 1 219 ? 7.926 -2.885 2.582 1 85.94 219 SER B C 1
ATOM 8507 O O . SER B 1 219 ? 6.82 -3.342 2.289 1 85.94 219 SER B O 1
ATOM 8509 N N . LYS B 1 220 ? 8.125 -2.225 3.676 1 79.31 220 LYS B N 1
ATOM 8510 C CA . LYS B 1 220 ? 6.988 -1.705 4.426 1 79.31 220 LYS B CA 1
ATOM 8511 C C . LYS B 1 220 ? 6.941 -0.181 4.367 1 79.31 220 LYS B C 1
ATOM 8513 O O . LYS B 1 220 ? 7.961 0.485 4.551 1 79.31 220 LYS B O 1
ATOM 8518 N N . ARG B 1 221 ? 5.734 0.242 3.865 1 63.44 221 ARG B N 1
ATOM 8519 C CA . ARG B 1 221 ? 5.594 1.693 3.816 1 63.44 221 ARG B CA 1
ATOM 8520 C C . ARG B 1 221 ? 4.949 2.225 5.094 1 63.44 221 ARG B C 1
ATOM 8522 O O . ARG B 1 221 ? 4.055 1.588 5.656 1 63.44 221 ARG B O 1
ATOM 8529 N N . GLY B 1 222 ? 5.602 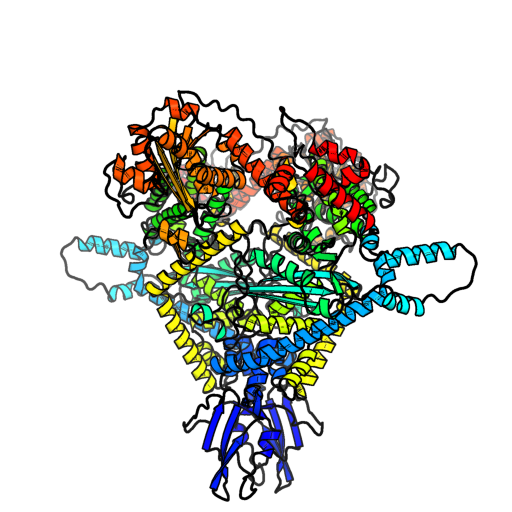2.814 5.906 1 65 222 GLY B N 1
ATOM 8530 C CA . GLY B 1 222 ? 5.023 3.551 7.02 1 65 222 GLY B CA 1
ATOM 8531 C C . GLY B 1 222 ? 5.203 5.055 6.898 1 65 222 GLY B C 1
ATOM 8532 O O . GLY B 1 222 ? 6.031 5.523 6.117 1 65 222 GLY B O 1
ATOM 8533 N N . ASN B 1 223 ? 4.18 5.789 7.176 1 61.97 223 ASN B N 1
ATOM 8534 C CA . ASN B 1 223 ? 4.293 7.242 7.129 1 61.97 223 ASN B CA 1
ATOM 8535 C C . ASN B 1 223 ? 4.566 7.828 8.508 1 61.97 223 ASN B C 1
ATOM 8537 O O . ASN B 1 223 ? 4.23 7.215 9.523 1 61.97 223 ASN B O 1
ATOM 8541 N N . GLY B 1 224 ? 5.289 8.75 8.453 1 60.31 224 GLY B N 1
ATOM 8542 C CA . GLY B 1 224 ? 5.5 9.531 9.656 1 60.31 224 GLY B CA 1
ATOM 8543 C C . GLY B 1 224 ? 6.246 8.766 10.734 1 60.31 224 GLY B C 1
ATOM 8544 O O . GLY B 1 224 ? 7.336 8.25 10.492 1 60.31 224 GLY B O 1
ATOM 8545 N N . ARG B 1 225 ? 5.562 8.531 11.836 1 61.19 225 ARG B N 1
ATOM 8546 C CA . ARG B 1 225 ? 6.16 7.934 13.023 1 61.19 225 ARG B CA 1
ATOM 8547 C C . ARG B 1 225 ? 6.133 6.41 12.938 1 61.19 225 ARG B C 1
ATOM 8549 O O . ARG B 1 225 ? 6.871 5.73 13.656 1 61.19 225 ARG B O 1
ATOM 8556 N N . SER B 1 226 ? 5.391 6.012 11.938 1 70.25 226 SER B N 1
ATOM 8557 C CA . SER B 1 226 ? 5.238 4.562 11.852 1 70.25 226 SER B CA 1
ATOM 8558 C C . SER B 1 226 ? 6.199 3.967 10.82 1 70.25 226 SER B C 1
ATOM 8560 O O . SER B 1 226 ? 6.184 2.76 10.578 1 70.25 226 SER B O 1
ATOM 8562 N N . TYR B 1 227 ? 7.117 4.82 10.32 1 77.25 227 TYR B N 1
ATOM 8563 C CA . TYR B 1 227 ? 8.062 4.328 9.32 1 77.25 227 TYR B CA 1
ATOM 8564 C C . TYR B 1 227 ? 9.125 3.447 9.961 1 77.25 227 TYR B C 1
ATOM 8566 O O . TYR B 1 227 ? 9.984 3.936 10.695 1 77.25 227 TYR B O 1
ATOM 8574 N N . ASP B 1 228 ? 9.086 2.168 9.766 1 85.94 228 ASP B N 1
ATOM 8575 C CA . ASP B 1 228 ? 10.008 1.211 10.375 1 85.94 228 ASP B CA 1
ATOM 8576 C C . ASP B 1 228 ? 10.141 -0.043 9.516 1 85.94 228 ASP B C 1
ATOM 8578 O O . ASP B 1 228 ? 9.961 -1.16 10 1 85.94 228 ASP B O 1
ATOM 8582 N N . SER B 1 229 ? 10.609 0.145 8.344 1 90.06 229 SER B N 1
ATOM 8583 C CA . SER B 1 229 ? 10.766 -0.983 7.43 1 90.06 229 SER B CA 1
ATOM 8584 C C . SER B 1 229 ? 11.93 -1.872 7.844 1 90.06 229 SER B C 1
ATOM 8586 O O . SER B 1 229 ? 12.969 -1.375 8.281 1 90.06 229 SER B O 1
ATOM 8588 N N . LEU B 1 230 ? 11.812 -3.145 7.691 1 91.12 230 LEU B N 1
ATOM 8589 C CA . LEU B 1 230 ? 12.852 -4.105 8.062 1 91.12 230 LEU B CA 1
ATOM 8590 C C . LEU B 1 230 ? 13.836 -4.312 6.914 1 91.12 230 LEU B C 1
ATOM 8592 O O . LEU B 1 230 ? 14.922 -4.848 7.117 1 91.12 230 LEU B O 1
ATOM 8596 N N . ASN B 1 231 ? 13.406 -3.951 5.77 1 93.19 231 ASN B N 1
ATOM 8597 C CA . ASN B 1 231 ? 14.219 -4.184 4.578 1 93.19 231 ASN B CA 1
ATOM 8598 C C . ASN B 1 231 ? 14.164 -2.992 3.625 1 93.19 231 ASN B C 1
ATOM 8600 O O . ASN B 1 231 ? 13.148 -2.311 3.529 1 93.19 231 ASN B O 1
ATOM 8604 N N . GLY B 1 232 ? 15.32 -2.66 2.979 1 93.75 232 GLY B N 1
ATOM 8605 C CA . GLY B 1 232 ? 15.445 -1.653 1.936 1 93.75 232 GLY B CA 1
ATOM 8606 C C . GLY B 1 232 ? 16.297 -2.105 0.765 1 93.75 232 GLY B C 1
ATOM 8607 O O . GLY B 1 232 ? 17.109 -3.02 0.902 1 93.75 232 GLY B O 1
ATOM 8608 N N . TYR B 1 233 ? 16.031 -1.66 -0.399 1 95.94 233 TYR B N 1
ATOM 8609 C CA . TYR B 1 233 ? 16.781 -2.002 -1.604 1 95.94 233 TYR B CA 1
ATOM 8610 C C . TYR B 1 233 ? 17.016 -0.765 -2.463 1 95.94 233 TYR B C 1
ATOM 8612 O O . TYR B 1 233 ? 16.094 0.013 -2.717 1 95.94 233 TYR B O 1
ATOM 8620 N N . GLY B 1 234 ? 18.203 -0.536 -2.873 1 95.5 234 GLY B N 1
ATOM 8621 C CA . GLY B 1 234 ? 18.609 0.614 -3.668 1 95.5 234 GLY B CA 1
ATOM 8622 C C . GLY B 1 234 ? 19.5 0.245 -4.848 1 95.5 234 GLY B C 1
ATOM 8623 O O . GLY B 1 234 ? 20.172 -0.785 -4.824 1 95.5 234 GLY B O 1
ATOM 8624 N N . CYS B 1 235 ? 19.375 1.028 -5.898 1 97.31 235 CYS B N 1
ATOM 8625 C CA . CYS B 1 235 ? 20.203 0.779 -7.07 1 97.31 235 CYS B CA 1
ATOM 8626 C C . CYS B 1 235 ? 20.578 2.086 -7.758 1 97.31 235 CYS B C 1
ATOM 8628 O O . CYS B 1 235 ? 19.922 3.109 -7.559 1 97.31 235 CYS B O 1
ATOM 8630 N N . ILE B 1 236 ? 21.656 2.051 -8.461 1 97 236 ILE B N 1
ATOM 8631 C CA . ILE B 1 236 ? 22.094 3.164 -9.297 1 97 236 ILE B CA 1
ATOM 8632 C C . ILE B 1 236 ? 21.906 2.809 -10.773 1 97 236 ILE B C 1
ATOM 8634 O O . ILE B 1 236 ? 22.188 1.679 -11.188 1 97 236 ILE B O 1
ATOM 8638 N N . ILE B 1 237 ? 21.406 3.73 -11.508 1 97.25 237 ILE B N 1
ATOM 8639 C CA . ILE B 1 237 ? 21.109 3.521 -12.922 1 97.25 237 ILE B CA 1
ATOM 8640 C C . ILE B 1 237 ? 21.938 4.5 -13.766 1 97.25 237 ILE B C 1
ATOM 8642 O O . ILE B 1 237 ? 22.047 5.676 -13.422 1 97.25 237 ILE B O 1
ATOM 8646 N N . GLY B 1 238 ? 22.484 3.992 -14.812 1 95.19 238 GLY B N 1
ATOM 8647 C CA . GLY B 1 238 ? 23.234 4.848 -15.719 1 95.19 238 GLY B CA 1
ATOM 8648 C C . GLY B 1 238 ? 22.359 5.848 -16.453 1 95.19 238 GLY B C 1
ATOM 8649 O O . GLY B 1 238 ? 21.234 5.523 -16.859 1 95.19 238 GLY B O 1
ATOM 8650 N N . PHE B 1 239 ? 22.891 6.984 -16.594 1 92.25 239 PHE B N 1
ATOM 8651 C CA . PHE B 1 239 ? 22.141 8.078 -17.203 1 92.25 239 PHE B CA 1
ATOM 8652 C C . PHE B 1 239 ? 21.875 7.812 -18.672 1 92.25 239 PHE B C 1
ATOM 8654 O O . PHE B 1 239 ? 20.812 8.125 -19.188 1 92.25 239 PHE B O 1
ATOM 8661 N N . LEU B 1 240 ? 22.766 7.211 -19.375 1 91.5 240 LEU B N 1
ATOM 8662 C CA . LEU B 1 240 ? 22.641 7.004 -20.812 1 91.5 240 LEU B CA 1
ATOM 8663 C C . LEU B 1 240 ? 22.094 5.613 -21.125 1 91.5 240 LEU B C 1
ATOM 8665 O O . LEU B 1 240 ? 21.203 5.461 -21.969 1 91.5 240 LEU B O 1
ATOM 8669 N N . SER B 1 241 ? 22.609 4.641 -20.438 1 92.69 241 SER B N 1
ATOM 8670 C CA . SER B 1 241 ? 22.172 3.273 -20.703 1 92.69 241 SER B CA 1
ATOM 8671 C C . SER B 1 241 ? 20.766 3.023 -20.172 1 92.69 241 SER B C 1
ATOM 8673 O O . SER B 1 241 ? 20.031 2.199 -20.719 1 92.69 241 SER B O 1
ATOM 8675 N N . GLY B 1 242 ? 20.453 3.674 -19.094 1 93.25 242 GLY B N 1
ATOM 8676 C CA . GLY B 1 242 ? 19.172 3.432 -18.453 1 93.25 242 GLY B CA 1
ATOM 8677 C C . GLY B 1 242 ? 19.094 2.08 -17.766 1 93.25 242 GLY B C 1
ATOM 8678 O O . GLY B 1 242 ? 18 1.619 -17.422 1 93.25 242 GLY B O 1
ATOM 8679 N N . LYS B 1 243 ? 20.203 1.421 -17.656 1 96.75 243 LYS B N 1
ATOM 8680 C CA . LYS B 1 243 ? 20.281 0.115 -17.016 1 96.75 243 LYS B CA 1
ATOM 8681 C C . LYS B 1 243 ? 20.906 0.228 -15.633 1 96.75 243 LYS B C 1
ATOM 8683 O O . LYS B 1 243 ? 21.594 1.213 -15.328 1 96.75 243 LYS B O 1
ATOM 8688 N N . VAL B 1 244 ? 20.625 -0.749 -14.797 1 98.19 244 VAL B N 1
ATOM 8689 C CA . VAL B 1 244 ? 21.172 -0.75 -13.445 1 98.19 244 VAL B CA 1
ATOM 8690 C C . VAL B 1 244 ? 22.656 -1.11 -13.477 1 98.19 244 VAL B C 1
ATOM 8692 O O . VAL B 1 244 ? 23.031 -2.131 -14.047 1 98.19 244 VAL B O 1
ATOM 8695 N N . LEU B 1 245 ? 23.422 -0.305 -12.875 1 98.12 245 LEU B N 1
ATOM 8696 C CA . LEU B 1 245 ? 24.875 -0.531 -12.859 1 98.12 245 LEU B CA 1
ATOM 8697 C C . LEU B 1 245 ? 25.281 -1.344 -11.641 1 98.12 245 LEU B C 1
ATOM 8699 O O . LEU B 1 245 ? 26.219 -2.143 -11.703 1 98.12 245 LEU B O 1
ATOM 8703 N N . ASP B 1 246 ? 24.609 -1.08 -10.555 1 98 246 ASP B N 1
ATOM 8704 C CA . ASP B 1 246 ? 24.844 -1.812 -9.312 1 98 246 ASP B CA 1
ATOM 8705 C C . ASP B 1 246 ? 23.672 -1.647 -8.352 1 98 246 ASP B C 1
ATOM 8707 O O . ASP B 1 246 ? 22.781 -0.812 -8.578 1 98 246 ASP B O 1
ATOM 8711 N N . TYR B 1 247 ? 23.625 -2.549 -7.395 1 98.25 247 TYR B N 1
ATOM 8712 C CA . TYR B 1 247 ? 22.531 -2.508 -6.441 1 98.25 247 TYR B CA 1
ATOM 8713 C C . TYR B 1 247 ? 22.953 -3.072 -5.09 1 98.25 247 TYR B C 1
ATOM 8715 O O . TYR B 1 247 ? 23.969 -3.775 -4.996 1 98.25 247 TYR B O 1
ATOM 8723 N N . GLU B 1 248 ? 22.266 -2.699 -4.051 1 96.62 248 GLU B N 1
ATOM 8724 C CA . GLU B 1 248 ? 22.516 -3.178 -2.693 1 96.62 248 GLU B CA 1
ATOM 8725 C C . GLU B 1 248 ? 21.219 -3.275 -1.895 1 96.62 248 GLU B C 1
ATOM 8727 O O . GLU B 1 248 ? 20.266 -2.539 -2.156 1 96.62 248 GLU B O 1
ATOM 8732 N N . THR B 1 249 ? 21.188 -4.297 -1.003 1 96.12 249 THR B N 1
ATOM 8733 C CA . THR B 1 249 ? 20.047 -4.48 -0.123 1 96.12 249 THR B CA 1
ATOM 8734 C C . THR B 1 249 ? 20.453 -4.316 1.339 1 96.12 249 THR B C 1
ATOM 8736 O O . THR B 1 249 ? 21.609 -4.555 1.699 1 96.12 249 THR B O 1
ATOM 8739 N N . CYS B 1 250 ? 19.531 -3.781 2.16 1 94.75 250 CYS B N 1
ATOM 8740 C CA . CYS B 1 250 ? 19.719 -3.641 3.6 1 94.75 250 CYS B CA 1
ATOM 8741 C C . CYS B 1 250 ? 18.656 -4.422 4.367 1 94.75 250 CYS B C 1
ATOM 8743 O O . CYS B 1 250 ? 17.453 -4.305 4.082 1 94.75 250 CYS B O 1
ATOM 8745 N N . ASN B 1 251 ? 19.109 -5.234 5.266 1 95.06 251 ASN B N 1
ATOM 8746 C CA . ASN B 1 251 ? 18.219 -6.027 6.098 1 95.06 251 ASN B CA 1
ATOM 8747 C C . ASN B 1 251 ? 18.484 -5.812 7.582 1 95.06 251 ASN B C 1
ATOM 8749 O O . ASN B 1 251 ? 19.641 -5.855 8.016 1 95.06 251 ASN B O 1
ATOM 8753 N N . ARG B 1 252 ? 17.453 -5.625 8.398 1 91.31 252 ARG B N 1
ATOM 8754 C CA . ARG B 1 252 ? 17.609 -5.305 9.812 1 91.31 252 ARG B CA 1
ATOM 8755 C C . ARG B 1 252 ? 17.219 -6.492 10.695 1 91.31 252 ARG B C 1
ATOM 8757 O O . ARG B 1 252 ? 17.406 -6.461 11.906 1 91.31 252 ARG B O 1
ATOM 8764 N N . LYS B 1 253 ? 16.703 -7.535 10.094 1 91.44 253 LYS B N 1
ATOM 8765 C CA . LYS B 1 253 ? 16.25 -8.68 10.867 1 91.44 253 LYS B CA 1
ATOM 8766 C C . LYS B 1 253 ? 16.594 -9.992 10.164 1 91.44 253 LYS B C 1
ATOM 8768 O O . LYS B 1 253 ? 16.625 -10.047 8.93 1 91.44 253 LYS B O 1
ATOM 8773 N N . CYS B 1 254 ? 16.859 -11.008 10.898 1 92.31 254 CYS B N 1
ATOM 8774 C CA . CYS B 1 254 ? 17.094 -12.367 10.43 1 92.31 254 CYS B CA 1
ATOM 8775 C C . CYS B 1 254 ? 16.453 -13.383 11.359 1 92.31 254 CYS B C 1
ATOM 8777 O O . CYS B 1 254 ? 16.688 -13.367 12.57 1 92.31 254 CYS B O 1
ATOM 8779 N N . LEU B 1 255 ? 15.641 -14.211 10.852 1 92.69 255 LEU B N 1
ATOM 8780 C CA . LEU B 1 255 ? 14.875 -15.172 11.641 1 92.69 255 LEU B CA 1
ATOM 8781 C C . LEU B 1 255 ? 15.805 -16.141 12.359 1 92.69 255 LEU B C 1
ATOM 8783 O O . LEU B 1 255 ? 15.617 -16.438 13.547 1 92.69 255 LEU B O 1
ATOM 8787 N N . LEU B 1 256 ? 16.797 -16.688 11.648 1 92.12 256 LEU B N 1
ATOM 8788 C CA . LEU B 1 256 ? 17.703 -17.688 12.242 1 92.12 256 LEU B CA 1
ATOM 8789 C C . LEU B 1 256 ? 18.562 -17.047 13.328 1 92.12 256 LEU B C 1
ATOM 8791 O O . LEU B 1 256 ? 18.859 -17.688 14.336 1 92.12 256 LEU B O 1
ATOM 8795 N N . CYS B 1 257 ? 18.969 -15.781 13.086 1 89.25 257 CYS B N 1
ATOM 8796 C CA . CYS B 1 257 ? 19.719 -15.07 14.125 1 89.25 257 CYS B CA 1
ATOM 8797 C C . CYS B 1 257 ? 18.859 -14.867 15.367 1 89.25 257 CYS B C 1
ATOM 8799 O O . CYS B 1 257 ? 19.344 -15.016 16.484 1 89.25 257 CYS B O 1
ATOM 8801 N N . ASP B 1 258 ? 17.578 -14.539 15.195 1 85.44 258 ASP B N 1
ATOM 8802 C CA . ASP B 1 258 ? 16.656 -14.32 16.297 1 85.44 258 ASP B CA 1
ATOM 8803 C C . ASP B 1 258 ? 16.453 -15.602 17.109 1 85.44 258 ASP B C 1
ATOM 8805 O O . ASP B 1 258 ? 16.188 -15.547 18.312 1 85.44 258 ASP B O 1
ATOM 8809 N N . LEU B 1 259 ? 16.562 -16.75 16.391 1 89 259 LEU B N 1
ATOM 8810 C CA . LEU B 1 259 ? 16.391 -18.031 17.047 1 89 259 LEU B CA 1
ATOM 8811 C C . LEU B 1 259 ? 17.672 -18.469 17.75 1 89 259 LEU B C 1
ATOM 8813 O O . LEU B 1 259 ? 17.719 -19.531 18.359 1 89 259 LEU B O 1
ATOM 8817 N N . GLY B 1 260 ? 18.797 -17.766 17.594 1 86.25 260 GLY B N 1
ATOM 8818 C CA . GLY B 1 260 ? 20.016 -18.031 18.359 1 86.25 260 GLY B CA 1
ATOM 8819 C C . GLY B 1 260 ? 21.125 -18.641 17.516 1 86.25 260 GLY B C 1
ATOM 8820 O O . GLY B 1 260 ? 22.188 -18.984 18.031 1 86.25 260 GLY B O 1
ATOM 8821 N N . HIS B 1 261 ? 20.922 -18.719 16.156 1 89.44 261 HIS B N 1
ATOM 8822 C CA . HIS B 1 261 ? 21.953 -19.266 15.289 1 89.44 261 HIS B CA 1
ATOM 8823 C C . HIS B 1 261 ? 23.078 -18.25 15.062 1 89.44 261 HIS B C 1
ATOM 8825 O O . HIS B 1 261 ? 22.812 -17.062 14.906 1 89.44 261 HIS B O 1
ATOM 8831 N N . PRO B 1 262 ? 24.25 -18.781 15.094 1 88.31 262 PRO B N 1
ATOM 8832 C CA . PRO B 1 262 ? 25.344 -17.859 14.75 1 88.31 262 PRO B CA 1
ATOM 8833 C C . PRO B 1 262 ? 25.328 -17.469 13.273 1 88.31 262 PRO B C 1
ATOM 8835 O O . PRO B 1 262 ? 24.812 -18.203 12.438 1 88.31 262 PRO B O 1
ATOM 8838 N N . LYS B 1 263 ? 25.844 -16.359 12.93 1 88 263 LYS B N 1
ATOM 8839 C CA . LYS B 1 263 ? 25.797 -15.805 11.578 1 88 263 LYS B CA 1
ATOM 8840 C C . LYS B 1 263 ? 26.547 -16.703 10.594 1 88 263 LYS B C 1
ATOM 8842 O O . LYS B 1 263 ? 26.203 -16.734 9.406 1 88 263 LYS B O 1
ATOM 8847 N N . ASP B 1 264 ? 27.438 -17.484 11.047 1 88.94 264 ASP B N 1
ATOM 8848 C CA . ASP B 1 264 ? 28.297 -18.281 10.156 1 88.94 264 ASP B CA 1
ATOM 8849 C C . ASP B 1 264 ? 27.609 -19.594 9.781 1 88.94 264 ASP B C 1
ATOM 8851 O O . ASP B 1 264 ? 28.031 -20.266 8.836 1 88.94 264 ASP B O 1
ATOM 8855 N N . ASP B 1 265 ? 26.516 -19.938 10.375 1 90.75 265 ASP B N 1
ATOM 8856 C CA . ASP B 1 265 ? 25.859 -21.219 10.172 1 90.75 265 ASP B CA 1
ATOM 8857 C C . ASP B 1 265 ? 24.859 -21.141 9.016 1 90.75 265 ASP B C 1
ATOM 8859 O O . ASP B 1 265 ? 24.328 -22.172 8.586 1 90.75 265 ASP B O 1
ATOM 8863 N N . HIS B 1 266 ? 24.578 -20.031 8.539 1 91.25 266 HIS B N 1
ATOM 8864 C CA . HIS B 1 266 ? 23.625 -19.844 7.453 1 91.25 266 HIS B CA 1
ATOM 8865 C C . HIS B 1 266 ? 23.969 -18.625 6.617 1 91.25 266 HIS B C 1
ATOM 8867 O O . HIS B 1 266 ? 24.922 -17.891 6.926 1 91.25 266 HIS B O 1
ATOM 8873 N N . ASP B 1 267 ? 23.328 -18.484 5.508 1 93.31 267 ASP B N 1
ATOM 8874 C CA . ASP B 1 267 ? 23.516 -17.297 4.68 1 93.31 267 ASP B CA 1
ATOM 8875 C C . ASP B 1 267 ? 22.781 -16.094 5.273 1 93.31 267 ASP B C 1
ATOM 8877 O O . ASP B 1 267 ? 21.688 -15.734 4.812 1 93.31 267 ASP B O 1
ATOM 8881 N N . CYS B 1 268 ? 23.453 -15.516 6.266 1 92.94 268 CYS B N 1
ATOM 8882 C CA . CYS B 1 268 ? 22.844 -14.414 6.996 1 92.94 268 CYS B CA 1
ATOM 8883 C C . CYS B 1 268 ? 22.844 -13.141 6.16 1 92.94 268 CYS B C 1
ATOM 8885 O O . CYS B 1 268 ? 23.891 -12.727 5.652 1 92.94 268 CYS B O 1
ATOM 8887 N N . ARG B 1 269 ? 21.703 -12.586 5.992 1 94.31 269 ARG B N 1
ATOM 8888 C CA . ARG B 1 269 ? 21.594 -11.367 5.191 1 94.31 269 ARG B CA 1
ATOM 8889 C C . ARG B 1 269 ? 21.422 -10.141 6.086 1 94.31 269 ARG B C 1
ATOM 8891 O O . ARG B 1 269 ? 21.141 -9.047 5.594 1 94.31 269 ARG B O 1
ATOM 8898 N N . LEU B 1 270 ? 21.516 -10.391 7.379 1 92.81 270 LEU B N 1
ATOM 8899 C CA . LEU B 1 270 ? 21.5 -9.266 8.305 1 92.81 270 LEU B CA 1
ATOM 8900 C C . LEU B 1 270 ? 22.75 -8.406 8.133 1 92.81 270 LEU B C 1
ATOM 8902 O O . LEU B 1 270 ? 23.859 -8.836 8.453 1 92.81 270 LEU B O 1
ATOM 8906 N N . ASN B 1 271 ? 22.625 -7.137 7.621 1 91.31 271 ASN B N 1
ATOM 8907 C CA . ASN B 1 271 ? 23.797 -6.328 7.305 1 91.31 271 ASN B CA 1
ATOM 8908 C C . ASN B 1 271 ? 23.609 -4.879 7.754 1 91.31 271 ASN B C 1
ATOM 8910 O O . ASN B 1 271 ? 24.469 -4.035 7.488 1 91.31 271 ASN B O 1
ATOM 8914 N N . PHE B 1 272 ? 22.469 -4.555 8.336 1 91.69 272 PHE B N 1
ATOM 8915 C CA . PHE B 1 272 ? 22.234 -3.168 8.719 1 91.69 272 PHE B CA 1
ATOM 8916 C C . PHE B 1 272 ? 21.688 -3.08 10.141 1 91.69 272 PHE B C 1
ATOM 8918 O O . PHE B 1 272 ? 20.75 -3.793 10.492 1 91.69 272 PHE B O 1
ATOM 8925 N N . GLN B 1 273 ? 22.094 -2.23 10.938 1 84.06 273 GLN B N 1
ATOM 8926 C CA . GLN B 1 273 ? 21.688 -2.1 12.328 1 84.06 273 GLN B CA 1
ATOM 8927 C C . GLN B 1 273 ? 21.094 -0.724 12.602 1 84.06 273 GLN B C 1
ATOM 8929 O O . GLN B 1 273 ? 20.453 -0.511 13.641 1 84.06 273 GLN B O 1
ATOM 8934 N N . GLY B 1 274 ? 21 0.171 11.711 1 85.12 274 GLY B N 1
ATOM 8935 C CA . GLY B 1 274 ? 20.469 1.505 11.93 1 85.12 274 GLY B CA 1
ATOM 8936 C C . GLY B 1 274 ? 18.969 1.594 11.703 1 85.12 274 GLY B C 1
ATOM 8937 O O . GLY B 1 274 ? 18.281 0.576 11.711 1 85.12 274 GLY B O 1
ATOM 8938 N N . SER B 1 275 ? 18.469 2.82 11.758 1 84.56 275 SER B N 1
ATOM 8939 C CA . SER B 1 275 ? 17.047 3.049 11.531 1 84.56 275 SER B CA 1
ATOM 8940 C C . SER B 1 275 ? 16.688 2.816 10.07 1 84.56 275 SER B C 1
ATOM 8942 O O . SER B 1 275 ? 17.547 2.797 9.195 1 84.56 275 SER B O 1
ATOM 8944 N N . ALA B 1 276 ? 15.438 2.566 9.867 1 88.62 276 ALA B N 1
ATOM 8945 C CA . ALA B 1 276 ? 14.953 2.377 8.508 1 88.62 276 ALA B CA 1
ATOM 8946 C C . ALA B 1 276 ? 15.266 3.59 7.637 1 88.62 276 ALA B C 1
ATOM 8948 O O . ALA B 1 276 ? 15.562 3.451 6.449 1 88.62 276 ALA B O 1
ATOM 8949 N N . LYS B 1 277 ? 15.305 4.785 8.148 1 84.06 277 LYS B N 1
ATOM 8950 C CA . LYS B 1 277 ? 15.531 6.02 7.406 1 84.06 277 LYS B CA 1
ATOM 8951 C C . LYS B 1 277 ? 17 6.148 6.996 1 84.06 277 LYS B C 1
ATOM 8953 O O . LYS B 1 277 ? 17.312 6.793 5.996 1 84.06 277 LYS B O 1
ATOM 8958 N N . ALA B 1 278 ? 17.859 5.551 7.73 1 86.06 278 ALA B N 1
ATOM 8959 C CA . ALA B 1 278 ? 19.297 5.684 7.496 1 86.06 278 ALA B CA 1
ATOM 8960 C C . ALA B 1 278 ? 19.766 4.73 6.398 1 86.06 278 ALA B C 1
ATOM 8962 O O . ALA B 1 278 ? 20.875 4.879 5.867 1 86.06 278 ALA B O 1
ATOM 8963 N N . MET B 1 279 ? 18.938 3.848 6.012 1 90.75 279 MET B N 1
ATOM 8964 C CA . MET B 1 279 ? 19.312 2.875 4.988 1 90.75 279 MET B CA 1
ATOM 8965 C C . MET B 1 279 ? 19.578 3.566 3.658 1 90.75 279 MET B C 1
ATOM 8967 O O . MET B 1 279 ? 20.547 3.217 2.961 1 90.75 279 MET B O 1
ATOM 8971 N N . GLU B 1 280 ? 18.797 4.527 3.312 1 90.62 280 GLU B N 1
ATOM 8972 C CA . GLU B 1 280 ? 18.875 5.164 1.999 1 90.62 280 GLU B CA 1
ATOM 8973 C C . GLU B 1 280 ? 20.203 5.891 1.813 1 90.62 280 GLU B C 1
ATOM 8975 O O . GLU B 1 280 ? 20.906 5.668 0.826 1 90.62 280 GLU B O 1
ATOM 8980 N N . PRO B 1 281 ? 20.609 6.801 2.77 1 88.25 281 PRO B N 1
ATOM 8981 C CA . PRO B 1 281 ? 21.906 7.469 2.6 1 88.25 281 PRO B CA 1
ATOM 8982 C C . PRO B 1 281 ? 23.078 6.496 2.68 1 88.25 281 PRO B C 1
ATOM 8984 O O . PRO B 1 281 ? 24.078 6.672 1.976 1 88.25 281 PRO B O 1
ATOM 8987 N N . THR B 1 282 ? 22.984 5.496 3.5 1 89.06 282 THR B N 1
ATOM 8988 C CA . THR B 1 282 ? 24.078 4.547 3.66 1 89.06 282 THR B CA 1
ATOM 8989 C C . THR B 1 282 ? 24.312 3.775 2.367 1 89.06 282 THR B C 1
ATOM 8991 O O . THR B 1 282 ? 25.453 3.648 1.918 1 89.06 282 THR B O 1
ATOM 8994 N N . VAL B 1 283 ? 23.266 3.289 1.788 1 94.06 283 VAL B N 1
ATOM 8995 C CA . VAL B 1 283 ? 23.375 2.514 0.558 1 94.06 283 VAL B CA 1
ATOM 8996 C C . VAL B 1 283 ? 23.812 3.426 -0.589 1 94.06 283 VAL B C 1
ATOM 8998 O O . VAL B 1 283 ? 24.609 3.027 -1.44 1 94.06 283 VAL B O 1
ATOM 9001 N N . GLY B 1 284 ? 23.219 4.586 -0.614 1 93.25 284 GLY B N 1
ATOM 9002 C CA . GLY B 1 284 ? 23.641 5.543 -1.629 1 93.25 284 GLY B CA 1
ATOM 9003 C C . GLY B 1 284 ? 25.125 5.82 -1.608 1 93.25 284 GLY B C 1
ATOM 9004 O O . GLY B 1 284 ? 25.781 5.844 -2.658 1 93.25 284 GLY B O 1
ATOM 9005 N N . ALA B 1 285 ? 25.672 6.031 -0.425 1 90.38 285 ALA B N 1
ATOM 9006 C CA . ALA B 1 285 ? 27.094 6.301 -0.275 1 90.38 285 ALA B CA 1
ATOM 9007 C C . ALA B 1 285 ? 27.922 5.078 -0.659 1 90.38 285 ALA B C 1
ATOM 9009 O O . ALA B 1 285 ? 28.984 5.207 -1.295 1 90.38 285 ALA B O 1
ATOM 9010 N N . SER B 1 286 ? 27.438 3.963 -0.297 1 92.81 286 SER B N 1
ATOM 9011 C CA . SER B 1 286 ? 28.156 2.732 -0.616 1 92.81 286 SER B CA 1
ATOM 9012 C C . SER B 1 286 ? 28.203 2.496 -2.121 1 92.81 286 SER B C 1
ATOM 9014 O O . SER B 1 286 ? 29.266 2.172 -2.67 1 92.81 286 SER B O 1
ATOM 9016 N N . LEU B 1 287 ? 27.125 2.652 -2.84 1 95.44 287 LEU B N 1
ATOM 9017 C CA . LEU B 1 287 ? 27.031 2.385 -4.27 1 95.44 287 LEU B CA 1
ATOM 9018 C C . LEU B 1 287 ? 27.797 3.432 -5.074 1 95.44 287 LEU B C 1
ATOM 9020 O O . LEU B 1 287 ? 28.438 3.105 -6.078 1 95.44 287 LEU B O 1
ATOM 9024 N N . ALA B 1 288 ? 27.719 4.648 -4.676 1 92.94 288 ALA B N 1
ATOM 9025 C CA . ALA B 1 288 ? 28.359 5.723 -5.43 1 92.94 288 ALA B CA 1
ATOM 9026 C C . ALA B 1 288 ? 29.859 5.727 -5.207 1 92.94 288 ALA B C 1
ATOM 9028 O O . ALA B 1 288 ? 30.641 5.977 -6.141 1 92.94 288 ALA B O 1
ATOM 9029 N N . ASN B 1 289 ? 30.312 5.402 -3.984 1 89.31 289 ASN B N 1
ATOM 9030 C CA . ASN B 1 289 ? 31.719 5.582 -3.648 1 89.31 289 ASN B CA 1
ATOM 9031 C C . ASN B 1 289 ? 32.469 4.258 -3.688 1 89.31 289 ASN B C 1
ATOM 9033 O O . ASN B 1 289 ? 33.688 4.23 -3.982 1 89.31 289 ASN B O 1
ATOM 9037 N N . ASN B 1 290 ? 31.859 3.143 -3.371 1 89.31 290 ASN B N 1
ATOM 9038 C CA . ASN B 1 290 ? 32.594 1.916 -3.127 1 89.31 290 ASN B CA 1
ATOM 9039 C C . ASN B 1 290 ? 32.062 0.758 -3.969 1 89.31 290 ASN B C 1
ATOM 9041 O O . ASN B 1 290 ? 32.25 -0.407 -3.611 1 89.31 290 ASN B O 1
ATOM 9045 N N . SER B 1 291 ? 31.484 0.977 -5.027 1 92.94 291 SER B N 1
ATOM 9046 C CA . SER B 1 291 ? 30.969 -0.112 -5.852 1 92.94 291 SER B CA 1
ATOM 9047 C C . SER B 1 291 ? 32.094 -0.902 -6.496 1 92.94 291 SER B C 1
ATOM 9049 O O . SER B 1 291 ? 32.906 -0.345 -7.242 1 92.94 291 SER B O 1
ATOM 9051 N N . PRO B 1 292 ? 32.188 -2.166 -6.254 1 91.25 292 PRO B N 1
ATOM 9052 C CA . PRO B 1 292 ? 33.25 -2.98 -6.879 1 91.25 292 PRO B CA 1
ATOM 9053 C C . PRO B 1 292 ? 33.062 -3.102 -8.391 1 91.25 292 PRO B C 1
ATOM 9055 O O . PRO B 1 292 ? 34.062 -3.156 -9.133 1 91.25 292 PRO B O 1
ATOM 9058 N N . ILE B 1 293 ? 31.859 -3.115 -8.859 1 94.62 293 ILE B N 1
ATOM 9059 C CA . ILE B 1 293 ? 31.594 -3.252 -10.281 1 94.62 293 ILE B CA 1
ATOM 9060 C C . ILE B 1 293 ? 32.062 -2.002 -11.023 1 94.62 293 ILE B C 1
ATOM 9062 O O . ILE B 1 293 ? 32.688 -2.098 -12.086 1 94.62 293 ILE B O 1
ATOM 9066 N N . LEU B 1 294 ? 31.703 -0.834 -10.469 1 93.25 294 LEU B N 1
ATOM 9067 C CA . LEU B 1 294 ? 32.125 0.411 -11.102 1 93.25 294 LEU B CA 1
ATOM 9068 C C . LEU B 1 294 ? 33.656 0.542 -11.102 1 93.25 294 LEU B C 1
ATOM 9070 O O . LEU B 1 294 ? 34.25 1.005 -12.078 1 93.25 294 LEU B O 1
ATOM 9074 N N . LYS B 1 295 ? 34.344 0.097 -10.039 1 87.56 295 LYS B N 1
ATOM 9075 C CA . LYS B 1 295 ? 35.781 0.163 -9.945 1 87.56 295 LYS B CA 1
ATOM 9076 C C . LYS B 1 295 ? 36.469 -0.76 -10.961 1 87.56 295 LYS B C 1
ATOM 9078 O O . LYS B 1 295 ? 37.438 -0.387 -11.594 1 87.56 295 LYS B O 1
ATOM 9083 N N . GLU B 1 296 ? 35.875 -1.893 -11.102 1 89.5 296 GLU B N 1
ATOM 9084 C CA . GLU B 1 296 ? 36.406 -2.855 -12.062 1 89.5 296 GLU B CA 1
ATOM 9085 C C . GLU B 1 296 ? 36.25 -2.357 -13.492 1 89.5 296 GLU B C 1
ATOM 9087 O O . GLU B 1 296 ? 37.094 -2.646 -14.352 1 89.5 296 GLU B O 1
ATOM 9092 N N . SER B 1 297 ? 35.25 -1.632 -13.797 1 90.62 297 SER B N 1
ATOM 9093 C CA . SER B 1 297 ? 35 -1.145 -15.148 1 90.62 297 SER B CA 1
ATOM 9094 C C . SER B 1 297 ? 35.625 0.218 -15.383 1 90.62 297 SER B C 1
ATOM 9096 O O . SER B 1 297 ? 35.469 0.812 -16.453 1 90.62 297 SER B O 1
ATOM 9098 N N . GLY B 1 298 ? 36.219 0.794 -14.359 1 87.38 298 GLY B N 1
ATOM 9099 C CA . GLY B 1 298 ? 36.875 2.076 -14.484 1 87.38 298 GLY B CA 1
ATOM 9100 C C . GLY B 1 298 ? 35.938 3.252 -14.523 1 87.38 298 GLY B C 1
ATOM 9101 O O . GLY B 1 298 ? 36.125 4.184 -15.312 1 87.38 298 GLY B O 1
ATOM 9102 N N . LEU B 1 299 ? 34.938 3.166 -13.797 1 91.31 299 LEU B N 1
ATOM 9103 C CA . LEU B 1 299 ? 33.938 4.227 -13.758 1 91.31 299 LEU B CA 1
ATOM 9104 C C . LEU B 1 299 ? 33.906 4.902 -12.391 1 91.31 299 LEU B C 1
ATOM 9106 O O . LEU B 1 299 ? 34.156 4.258 -11.367 1 91.31 299 LEU B O 1
ATOM 9110 N N . GLN B 1 300 ? 33.625 6.207 -12.414 1 88.81 300 GLN B N 1
ATOM 9111 C CA . GLN B 1 300 ? 33.5 6.98 -11.18 1 88.81 300 GLN B CA 1
ATOM 9112 C C . GLN B 1 300 ? 32.281 7.891 -11.227 1 88.81 300 GLN B C 1
ATOM 9114 O O . GLN B 1 300 ? 32.031 8.586 -12.219 1 88.81 300 GLN B O 1
ATOM 9119 N N . VAL B 1 301 ? 31.578 7.852 -10.18 1 92.94 301 VAL B N 1
ATOM 9120 C CA . VAL B 1 301 ? 30.375 8.656 -10.109 1 92.94 301 VAL B CA 1
ATOM 9121 C C . VAL B 1 301 ? 30.719 10.086 -9.68 1 92.94 301 VAL B C 1
ATOM 9123 O O . VAL B 1 301 ? 31.359 10.289 -8.656 1 92.94 301 VAL B O 1
ATOM 9126 N N . ARG B 1 302 ? 30.25 11.047 -10.438 1 89.44 302 ARG B N 1
ATOM 9127 C CA . ARG B 1 302 ? 30.516 12.445 -10.109 1 89.44 302 ARG B CA 1
ATOM 9128 C C . ARG B 1 302 ? 29.219 13.25 -10.039 1 89.44 302 ARG B C 1
ATOM 9130 O O . ARG B 1 302 ? 29.203 14.344 -9.477 1 89.44 302 ARG B O 1
ATOM 9137 N N . VAL B 1 303 ? 28.25 12.734 -10.633 1 90.88 303 VAL B N 1
ATOM 9138 C CA . VAL B 1 303 ? 26.953 13.398 -10.602 1 90.88 303 VAL B CA 1
ATOM 9139 C C . VAL B 1 303 ? 25.891 12.422 -10.141 1 90.88 303 VAL B C 1
ATOM 9141 O O . VAL B 1 303 ? 25.781 11.312 -10.68 1 90.88 303 VAL B O 1
ATOM 9144 N N . LEU B 1 304 ? 25.109 12.867 -9.188 1 91.44 304 LEU B N 1
ATOM 9145 C CA . LEU B 1 304 ? 24.031 12.039 -8.648 1 91.44 304 LEU B CA 1
ATOM 9146 C C . LEU B 1 304 ? 22.672 12.695 -8.875 1 91.44 304 LEU B C 1
ATOM 9148 O O . LEU B 1 304 ? 22.484 13.875 -8.555 1 91.44 304 LEU B O 1
ATOM 9152 N N . ILE B 1 305 ? 21.797 11.906 -9.453 1 91.62 305 ILE B N 1
ATOM 9153 C CA . ILE B 1 305 ? 20.438 12.359 -9.664 1 91.62 305 ILE B CA 1
ATOM 9154 C C . ILE B 1 305 ? 19.5 11.703 -8.648 1 91.62 305 ILE B C 1
ATOM 9156 O O . ILE B 1 305 ? 19.531 10.484 -8.461 1 91.62 305 ILE B O 1
ATOM 9160 N N . GLY B 1 306 ? 18.656 12.406 -7.949 1 87.44 306 GLY B N 1
ATOM 9161 C CA . GLY B 1 306 ? 17.734 11.828 -6.98 1 87.44 306 GLY B CA 1
ATOM 9162 C C . GLY B 1 306 ? 16.797 12.844 -6.367 1 87.44 306 GLY B C 1
ATOM 9163 O O . GLY B 1 306 ? 16.734 13.992 -6.82 1 87.44 306 GLY B O 1
ATOM 9164 N N . ASP B 1 307 ? 16.062 12.367 -5.457 1 83.06 307 ASP B N 1
ATOM 9165 C CA . ASP B 1 307 ? 15.117 13.25 -4.773 1 83.06 307 ASP B CA 1
ATOM 9166 C C . ASP B 1 307 ? 15.812 14.031 -3.662 1 83.06 307 ASP B C 1
ATOM 9168 O O . ASP B 1 307 ? 16.969 13.75 -3.32 1 83.06 307 ASP B O 1
ATOM 9172 N N . GLU B 1 308 ? 15.203 15.047 -3.262 1 74.62 308 GLU B N 1
ATOM 9173 C CA . GLU B 1 308 ? 15.789 15.914 -2.24 1 74.62 308 GLU B CA 1
ATOM 9174 C C . GLU B 1 308 ? 15.273 15.547 -0.851 1 74.62 308 GLU B C 1
ATOM 9176 O O . GLU B 1 308 ? 15.445 16.312 0.1 1 74.62 308 GLU B O 1
ATOM 9181 N N . ASP B 1 309 ? 14.742 14.414 -0.733 1 73.44 309 ASP B N 1
ATOM 9182 C CA . ASP B 1 309 ? 14.094 14.07 0.526 1 73.44 309 ASP B CA 1
ATOM 9183 C C . ASP B 1 309 ? 15.023 13.266 1.429 1 73.44 309 ASP B C 1
ATOM 9185 O O . ASP B 1 309 ? 14.617 12.82 2.506 1 73.44 309 ASP B O 1
ATOM 9189 N N . SER B 1 310 ? 16.203 13.062 0.999 1 74.75 310 SER B N 1
ATOM 9190 C CA . SER B 1 310 ? 17.141 12.273 1.798 1 74.75 310 SER B CA 1
ATOM 9191 C C . SER B 1 310 ? 18.484 12.961 1.905 1 74.75 310 SER B C 1
ATOM 9193 O O . SER B 1 310 ? 18.812 13.844 1.106 1 74.75 310 SER B O 1
ATOM 9195 N N . SER B 1 311 ? 19.219 12.484 2.92 1 75.94 311 SER B N 1
ATOM 9196 C CA . SER B 1 311 ? 20.562 13.008 3.127 1 75.94 311 SER B CA 1
ATOM 9197 C C . SER B 1 311 ? 21.594 12.211 2.344 1 75.94 311 SER B C 1
ATOM 9199 O O . SER B 1 311 ? 22.75 12.078 2.773 1 75.94 311 SER B O 1
ATOM 9201 N N . THR B 1 312 ? 21.156 11.648 1.32 1 84.44 312 THR B N 1
ATOM 9202 C CA . THR B 1 312 ? 22.016 10.773 0.533 1 84.44 312 THR B CA 1
ATOM 9203 C C . THR B 1 312 ? 23.203 11.539 -0.025 1 84.44 312 THR B C 1
ATOM 9205 O O . THR B 1 312 ? 24.344 11.055 0.02 1 84.44 312 THR B O 1
ATOM 9208 N N . ILE B 1 313 ? 22.969 12.719 -0.534 1 82.69 313 ILE B N 1
ATOM 9209 C CA . ILE B 1 313 ? 24.047 13.477 -1.157 1 82.69 313 ILE B CA 1
ATOM 9210 C C . ILE B 1 313 ? 25.109 13.828 -0.11 1 82.69 313 ILE B C 1
ATOM 9212 O O . ILE B 1 313 ? 26.312 13.797 -0.393 1 82.69 313 ILE B O 1
ATOM 9216 N N . SER B 1 314 ? 24.625 14.172 1.084 1 78.5 314 SER B N 1
ATOM 9217 C CA . SER B 1 314 ? 25.547 14.5 2.158 1 78.5 314 SER B CA 1
ATOM 9218 C C . SER B 1 314 ? 26.391 13.281 2.541 1 78.5 314 SER B C 1
ATOM 9220 O O . SER B 1 314 ? 27.594 13.406 2.799 1 78.5 314 SER B O 1
ATOM 9222 N N . ALA B 1 315 ? 25.812 12.211 2.553 1 82.88 315 ALA B N 1
ATOM 9223 C CA . ALA B 1 315 ? 26.516 10.977 2.889 1 82.88 315 ALA B CA 1
ATOM 9224 C C . ALA B 1 315 ? 27.531 10.609 1.808 1 82.88 315 ALA B C 1
ATOM 9226 O O . ALA B 1 315 ? 28.625 10.148 2.113 1 82.88 315 ALA B O 1
ATOM 9227 N N . VAL B 1 316 ? 27.141 10.773 0.595 1 87 316 VAL B N 1
ATOM 9228 C CA . VAL B 1 316 ? 28.016 10.453 -0.523 1 87 316 VAL B CA 1
ATOM 9229 C C . VAL B 1 316 ? 29.219 11.398 -0.518 1 87 316 VAL B C 1
ATOM 9231 O O . VAL B 1 316 ? 30.359 10.961 -0.718 1 87 316 VAL B O 1
ATOM 9234 N N . ARG B 1 317 ? 29 12.648 -0.332 1 81.5 317 ARG B N 1
ATOM 9235 C CA . ARG B 1 317 ? 30.062 13.648 -0.33 1 81.5 317 ARG B CA 1
ATOM 9236 C C . ARG B 1 317 ? 31.016 13.422 0.833 1 81.5 317 ARG B C 1
ATOM 9238 O O . ARG B 1 317 ? 32.219 13.664 0.71 1 81.5 317 ARG B O 1
ATOM 9245 N N . LYS B 1 318 ? 30.531 12.914 1.94 1 73.56 318 LYS B N 1
ATOM 9246 C CA . LYS B 1 318 ? 31.359 12.648 3.115 1 73.56 318 LYS B CA 1
ATOM 9247 C C . LYS B 1 318 ? 32.312 11.484 2.861 1 73.56 318 LYS B C 1
ATOM 9249 O O . LYS B 1 318 ? 33.406 11.438 3.428 1 73.56 318 LYS B O 1
ATOM 9254 N N . GLY B 1 319 ? 31.938 10.656 1.973 1 75.44 319 GLY B N 1
ATOM 9255 C CA . GLY B 1 319 ? 32.719 9.445 1.743 1 75.44 319 GLY B CA 1
ATOM 9256 C C . GLY B 1 319 ? 33.75 9.602 0.644 1 75.44 319 GLY B C 1
ATOM 9257 O O . GLY B 1 319 ? 34.531 8.688 0.39 1 75.44 319 GLY B O 1
ATOM 9258 N N . THR B 1 320 ? 33.719 10.766 0.034 1 75.31 320 THR B N 1
ATOM 9259 C CA . THR B 1 320 ? 34.656 10.945 -1.062 1 75.31 320 THR B CA 1
ATOM 9260 C C . THR B 1 320 ? 35.281 12.336 -1.011 1 75.31 320 THR B C 1
ATOM 9262 O O . THR B 1 320 ? 34.719 13.258 -0.432 1 75.31 320 THR B O 1
ATOM 9265 N N . THR B 1 321 ? 36.469 12.453 -1.629 1 67.12 321 THR B N 1
ATOM 9266 C CA . THR B 1 321 ? 37.188 13.727 -1.69 1 67.12 321 THR B CA 1
ATOM 9267 C C . THR B 1 321 ? 36.875 14.461 -2.988 1 67.12 321 THR B C 1
ATOM 9269 O O . THR B 1 321 ? 37.125 15.656 -3.109 1 67.12 321 THR B O 1
ATOM 9272 N N . LYS B 1 322 ? 36.281 13.773 -3.787 1 73.44 322 LYS B N 1
ATOM 9273 C CA . LYS B 1 322 ? 35.938 14.391 -5.066 1 73.44 322 LYS B CA 1
ATOM 9274 C C . LYS B 1 322 ? 34.625 15.164 -4.977 1 73.44 322 LYS B C 1
ATOM 9276 O O . LYS B 1 322 ? 33.781 14.891 -4.109 1 73.44 322 LYS B O 1
ATOM 9281 N N . THR B 1 323 ? 34.562 16.109 -5.793 1 80.19 323 THR B N 1
ATOM 9282 C CA . THR B 1 323 ? 33.344 16.906 -5.832 1 80.19 323 THR B CA 1
ATOM 9283 C C . THR B 1 323 ? 32.219 16.141 -6.512 1 80.19 323 THR B C 1
ATOM 9285 O O . THR B 1 323 ? 32.375 15.648 -7.629 1 80.19 323 THR B O 1
ATOM 9288 N N . ILE B 1 324 ? 31.172 15.977 -5.766 1 86.88 324 ILE B N 1
ATOM 9289 C CA . ILE B 1 324 ? 30 15.305 -6.312 1 86.88 324 ILE B CA 1
ATOM 9290 C C . ILE B 1 324 ? 28.875 16.328 -6.516 1 86.88 324 ILE B C 1
ATOM 9292 O O . ILE B 1 324 ? 28.516 17.062 -5.594 1 86.88 324 ILE B O 1
ATOM 9296 N N . PHE B 1 325 ? 28.359 16.344 -7.723 1 84.88 325 PHE B N 1
ATOM 9297 C CA . PHE B 1 325 ? 27.25 17.25 -8.031 1 84.88 325 PHE B CA 1
ATOM 9298 C C . PHE B 1 325 ? 25.906 16.531 -7.879 1 84.88 325 PHE B C 1
ATOM 9300 O O . PHE B 1 325 ? 25.828 15.32 -8.086 1 84.88 325 PHE B O 1
ATOM 9307 N N . LYS B 1 326 ? 24.922 17.25 -7.477 1 86.88 326 LYS B N 1
ATOM 9308 C CA . LYS B 1 326 ? 23.594 16.688 -7.316 1 86.88 326 LYS B CA 1
ATOM 9309 C C . LYS B 1 326 ? 22.594 17.375 -8.242 1 86.88 326 LYS B C 1
ATOM 9311 O O . LYS B 1 326 ? 22.516 18.609 -8.289 1 86.88 326 LYS B O 1
ATOM 9316 N N . PHE B 1 327 ? 21.953 16.562 -9 1 87 327 PHE B N 1
ATOM 9317 C CA . PHE B 1 327 ? 20.812 17.047 -9.781 1 87 327 PHE B CA 1
ATOM 9318 C C . PHE B 1 327 ? 19.5 16.531 -9.203 1 87 327 PHE B C 1
ATOM 9320 O O . PHE B 1 327 ? 19.391 15.359 -8.836 1 87 327 PHE B O 1
ATOM 9327 N N . SER B 1 328 ? 18.594 17.391 -9.062 1 84.69 328 SER B N 1
ATOM 9328 C CA . SER B 1 328 ? 17.297 17.016 -8.492 1 84.69 328 SER B CA 1
ATOM 9329 C C . SER B 1 328 ? 16.359 16.5 -9.562 1 84.69 328 SER B C 1
ATOM 9331 O O . SER B 1 328 ? 16.344 16.984 -10.688 1 84.69 328 SER B O 1
ATOM 9333 N N . ASP B 1 329 ? 15.594 15.555 -9.109 1 85.12 329 ASP B N 1
ATOM 9334 C CA . ASP B 1 329 ? 14.57 14.984 -9.984 1 85.12 329 ASP B CA 1
ATOM 9335 C C . ASP B 1 329 ? 13.453 15.992 -10.25 1 85.12 329 ASP B C 1
ATOM 9337 O O . ASP B 1 329 ? 12.961 16.641 -9.32 1 85.12 329 ASP B O 1
ATOM 9341 N N . LYS B 1 330 ? 13.102 16.109 -11.445 1 80.44 330 LYS B N 1
ATOM 9342 C CA . LYS B 1 330 ? 12.102 17.078 -11.875 1 80.44 330 LYS B CA 1
ATOM 9343 C C . LYS B 1 330 ? 10.75 16.797 -11.242 1 80.44 330 LYS B C 1
ATOM 9345 O O . LYS B 1 330 ? 10.055 17.719 -10.812 1 80.44 330 LYS B O 1
ATOM 9350 N N . ASN B 1 331 ? 10.367 15.562 -11.164 1 79.69 331 ASN B N 1
ATOM 9351 C CA . ASN B 1 331 ? 9.055 15.211 -10.648 1 79.69 331 ASN B CA 1
ATOM 9352 C C . ASN B 1 331 ? 8.953 15.461 -9.141 1 79.69 331 ASN B C 1
ATOM 9354 O O . ASN B 1 331 ? 7.93 15.945 -8.656 1 79.69 331 ASN B O 1
ATOM 9358 N N . HIS B 1 332 ? 9.922 15.102 -8.477 1 79.75 332 HIS B N 1
ATOM 9359 C CA . HIS B 1 332 ? 9.922 15.336 -7.035 1 79.75 332 HIS B CA 1
ATOM 9360 C C . HIS B 1 332 ? 9.945 16.828 -6.723 1 79.75 332 HIS B C 1
ATOM 9362 O O . HIS B 1 332 ? 9.344 17.281 -5.742 1 79.75 332 HIS B O 1
ATOM 9368 N N . LEU B 1 333 ? 10.664 17.547 -7.523 1 77.88 333 LEU B N 1
ATOM 9369 C CA . LEU B 1 333 ? 10.695 19 -7.367 1 77.88 333 LEU B CA 1
ATOM 9370 C C . LEU B 1 333 ? 9.312 19.594 -7.59 1 77.88 333 LEU B C 1
ATOM 9372 O O . LEU B 1 333 ? 8.867 20.453 -6.82 1 77.88 333 LEU B O 1
ATOM 9376 N N . GLN B 1 334 ? 8.766 19.125 -8.594 1 81.62 334 GLN B N 1
ATOM 9377 C CA . GLN B 1 334 ? 7.434 19.625 -8.898 1 81.62 334 GLN B CA 1
ATOM 9378 C C . GLN B 1 334 ? 6.453 19.297 -7.777 1 81.62 334 GLN B C 1
ATOM 9380 O O . GLN B 1 334 ? 5.562 20.094 -7.473 1 81.62 334 GLN B O 1
ATOM 9385 N N . ARG B 1 335 ? 6.605 18.172 -7.227 1 81.44 335 ARG B N 1
ATOM 9386 C CA . ARG B 1 335 ? 5.723 17.797 -6.125 1 81.44 335 ARG B CA 1
ATOM 9387 C C . ARG B 1 335 ? 5.934 18.688 -4.914 1 81.44 335 ARG B C 1
ATOM 9389 O O . ARG B 1 335 ? 4.973 19.094 -4.258 1 81.44 335 ARG B O 1
ATOM 9396 N N . SER B 1 336 ? 7.188 18.922 -4.617 1 79.75 336 SER B N 1
ATOM 9397 C CA . SER B 1 336 ? 7.496 19.797 -3.496 1 79.75 336 SER B CA 1
ATOM 9398 C C . SER B 1 336 ? 6.98 21.219 -3.748 1 79.75 336 SER B C 1
ATOM 9400 O O . SER B 1 336 ? 6.457 21.859 -2.838 1 79.75 336 SER B O 1
ATOM 9402 N N . PHE B 1 337 ? 7.219 21.609 -4.938 1 84.88 337 PHE B N 1
ATOM 9403 C CA . PHE B 1 337 ? 6.734 22.922 -5.348 1 84.88 337 PHE B CA 1
ATOM 9404 C C . PHE B 1 337 ? 5.215 23 -5.23 1 84.88 337 PHE B C 1
ATOM 9406 O O . PHE B 1 337 ? 4.676 24 -4.738 1 84.88 337 PHE B O 1
ATOM 9413 N N . ASN B 1 338 ? 4.582 21.953 -5.574 1 85.38 338 ASN B N 1
ATOM 9414 C CA . ASN B 1 338 ? 3.129 21.906 -5.477 1 85.38 338 ASN B CA 1
ATOM 9415 C C . ASN B 1 338 ? 2.66 21.953 -4.027 1 85.38 338 ASN B C 1
ATOM 9417 O O . ASN B 1 338 ? 1.65 22.594 -3.717 1 85.38 338 ASN B O 1
ATOM 9421 N N . THR B 1 339 ? 3.318 21.266 -3.229 1 83.56 339 THR B N 1
ATOM 9422 C CA . THR B 1 339 ? 2.967 21.266 -1.812 1 83.56 339 THR B CA 1
ATOM 9423 C C . THR B 1 339 ? 3.074 22.656 -1.216 1 83.56 339 THR B C 1
ATOM 9425 O O . THR B 1 339 ? 2.232 23.062 -0.412 1 83.56 339 THR B O 1
ATOM 9428 N N . ASP B 1 340 ? 4.094 23.344 -1.605 1 82.88 340 ASP B N 1
ATOM 9429 C CA . ASP B 1 340 ? 4.27 24.719 -1.131 1 82.88 340 ASP B CA 1
ATOM 9430 C C . ASP B 1 340 ? 3.158 25.625 -1.652 1 82.88 340 ASP B C 1
ATOM 9432 O O . ASP B 1 340 ? 2.668 26.5 -0.928 1 82.88 340 ASP B O 1
ATOM 9436 N N . LEU B 1 341 ? 2.846 25.422 -2.898 1 87.06 341 LEU B N 1
ATOM 9437 C CA . LEU B 1 341 ? 1.793 26.25 -3.488 1 87.06 341 LEU B CA 1
ATOM 9438 C C . LEU B 1 341 ? 0.451 25.969 -2.816 1 87.06 341 LEU B C 1
ATOM 9440 O O . LEU B 1 341 ? -0.31 26.906 -2.541 1 87.06 341 LEU B O 1
ATOM 9444 N N . TYR B 1 342 ? 0.224 24.766 -2.537 1 83 342 TYR B N 1
ATOM 9445 C CA . TYR B 1 342 ? -1.044 24.438 -1.9 1 83 342 TYR B CA 1
ATOM 9446 C C . TYR B 1 342 ? -1.07 24.906 -0.452 1 83 342 TYR B C 1
ATOM 9448 O O . TYR B 1 342 ? -2.137 25.203 0.091 1 83 342 TYR B O 1
ATOM 9456 N N . GLY B 1 343 ? 0.045 24.969 0.157 1 81.62 343 GLY B N 1
ATOM 9457 C CA . GLY B 1 343 ? 0.133 25.531 1.49 1 81.62 343 GLY B CA 1
ATOM 9458 C C . GLY B 1 343 ? -0.31 26.984 1.547 1 81.62 343 GLY B C 1
ATOM 9459 O O . GLY B 1 343 ? -0.856 27.438 2.557 1 81.62 343 GLY B O 1
ATOM 9460 N N . LEU B 1 344 ? -0.121 27.688 0.482 1 83 344 LEU B N 1
ATOM 9461 C CA . LEU B 1 344 ? -0.495 29.094 0.409 1 83 344 LEU B CA 1
ATOM 9462 C C . LEU B 1 344 ? -2 29.25 0.211 1 83 344 LEU B C 1
ATOM 9464 O O . LEU B 1 344 ? -2.559 30.312 0.463 1 83 344 LEU B O 1
ATOM 9468 N N . ARG B 1 345 ? -2.615 28.172 -0.175 1 78.88 345 ARG B N 1
ATOM 9469 C CA . ARG B 1 345 ? -4.059 28.219 -0.397 1 78.88 345 ARG B CA 1
ATOM 9470 C C . ARG B 1 345 ? -4.805 28.453 0.911 1 78.88 345 ARG B C 1
ATOM 9472 O O . ARG B 1 345 ? -5.922 28.984 0.909 1 78.88 345 ARG B O 1
ATOM 9479 N N . VAL B 1 346 ? -4.188 28.062 1.966 1 70.06 346 VAL B N 1
ATOM 9480 C CA . VAL B 1 346 ? -4.828 28.172 3.273 1 70.06 346 VAL B CA 1
ATOM 9481 C C . VAL B 1 346 ? -4.875 29.641 3.701 1 70.06 346 VAL B C 1
ATOM 9483 O O . VAL B 1 346 ? -5.883 30.109 4.238 1 70.06 346 VAL B O 1
ATOM 9486 N N . SER B 1 347 ? -3.811 30.375 3.389 1 70.19 347 SER B N 1
ATOM 9487 C CA . SER B 1 347 ? -3.674 31.734 3.912 1 70.19 347 SER B CA 1
ATOM 9488 C C . SER B 1 347 ? -4.035 32.781 2.855 1 70.19 347 SER B C 1
ATOM 9490 O O . SER B 1 347 ? -4.32 33.938 3.184 1 70.19 347 SER B O 1
ATOM 9492 N N . HIS B 1 348 ? -3.984 32.375 1.599 1 78 348 HIS B N 1
ATOM 9493 C CA . HIS B 1 348 ? -4.199 33.344 0.539 1 78 348 HIS B CA 1
ATOM 9494 C C . HIS B 1 348 ? -5.375 32.938 -0.347 1 78 348 HIS B C 1
ATOM 9496 O O . HIS B 1 348 ? -5.281 31.984 -1.115 1 78 348 HIS B O 1
ATOM 9502 N N . ASN B 1 349 ? -6.25 33.625 -0.367 1 69.62 349 ASN B N 1
ATOM 9503 C CA . ASN B 1 349 ? -7.512 33.344 -1.028 1 69.62 349 ASN B CA 1
ATOM 9504 C C . ASN B 1 349 ? -7.359 33.281 -2.545 1 69.62 349 ASN B C 1
ATOM 9506 O O . ASN B 1 349 ? -8.062 32.562 -3.229 1 69.62 349 ASN B O 1
ATOM 9510 N N . GLU B 1 350 ? -6.477 34.188 -3.1 1 80.88 350 GLU B N 1
ATOM 9511 C CA . GLU B 1 350 ? -6.273 34.219 -4.543 1 80.88 350 GLU B CA 1
ATOM 9512 C C . GLU B 1 350 ? -5.754 32.875 -5.059 1 80.88 350 GLU B C 1
ATOM 9514 O O . GLU B 1 350 ? -5.945 32.531 -6.23 1 80.88 350 GLU B O 1
ATOM 9519 N N . MET B 1 351 ? -5.191 32.094 -4.176 1 85.44 351 MET B N 1
ATOM 9520 C CA . MET B 1 351 ? -4.613 30.812 -4.559 1 85.44 351 MET B CA 1
ATOM 9521 C C . MET B 1 351 ? -5.695 29.75 -4.672 1 85.44 351 MET B C 1
ATOM 9523 O O . MET B 1 351 ? -5.48 28.703 -5.293 1 85.44 351 MET B O 1
ATOM 9527 N N . LYS B 1 352 ? -6.746 29.969 -4.105 1 73.88 352 LYS B N 1
ATOM 9528 C CA . LYS B 1 352 ? -7.84 29 -4.121 1 73.88 352 LYS B CA 1
ATOM 9529 C C . LYS B 1 352 ? -8.578 29.031 -5.453 1 73.88 352 LYS B C 1
ATOM 9531 O O . LYS B 1 352 ? -9.336 28.109 -5.77 1 73.88 352 LYS B O 1
ATOM 9536 N N . LYS B 1 353 ? -8.148 30.062 -6.23 1 70.38 353 LYS B N 1
ATOM 9537 C CA . LYS B 1 353 ? -8.781 30.188 -7.543 1 70.38 353 LYS B CA 1
ATOM 9538 C C . LYS B 1 353 ? -8.383 29.031 -8.453 1 70.38 353 LYS B C 1
ATOM 9540 O O . LYS B 1 353 ? -7.266 28.516 -8.359 1 70.38 353 LYS B O 1
ATOM 9545 N N . LYS B 1 354 ? -9.344 28.484 -9.25 1 69.56 354 LYS B N 1
ATOM 9546 C CA . LYS B 1 354 ? -9.102 27.344 -10.133 1 69.56 354 LYS B CA 1
ATOM 9547 C C . LYS B 1 354 ? -8.016 27.656 -11.156 1 69.56 354 LYS B C 1
ATOM 9549 O O . LYS B 1 354 ? -8.031 28.719 -11.781 1 69.56 354 LYS B O 1
ATOM 9554 N N . GLY B 1 355 ? -7.121 26.922 -11.312 1 76.75 355 GLY B N 1
ATOM 9555 C CA . GLY B 1 355 ? -6.121 26.984 -12.367 1 76.75 355 GLY B CA 1
ATOM 9556 C C . GLY B 1 355 ? -4.891 27.781 -11.984 1 76.75 355 GLY B C 1
ATOM 9557 O O . GLY B 1 355 ? -3.918 27.844 -12.734 1 76.75 355 GLY B O 1
ATOM 9558 N N . VAL B 1 356 ? -5.074 28.5 -10.906 1 84.31 356 VAL B N 1
ATOM 9559 C CA . VAL B 1 356 ? -3.951 29.359 -10.539 1 84.31 356 VAL B CA 1
ATOM 9560 C C . VAL B 1 356 ? -2.729 28.5 -10.227 1 84.31 356 VAL B C 1
ATOM 9562 O O . VAL B 1 356 ? -1.645 28.734 -10.766 1 84.31 356 VAL B O 1
ATOM 9565 N N . VAL B 1 357 ? -2.961 27.531 -9.406 1 85.81 357 VAL B N 1
ATOM 9566 C CA . VAL B 1 357 ? -1.841 26.688 -9.023 1 85.81 357 VAL B CA 1
ATOM 9567 C C . VAL B 1 357 ? -1.298 25.953 -10.25 1 85.81 357 VAL B C 1
ATOM 9569 O O . VAL B 1 357 ? -0.083 25.828 -10.414 1 85.81 357 VAL B O 1
ATOM 9572 N N . GLU B 1 358 ? -2.174 25.5 -11.125 1 83.25 358 GLU B N 1
ATOM 9573 C CA . GLU B 1 358 ? -1.758 24.797 -12.328 1 83.25 358 GLU B CA 1
ATOM 9574 C C . GLU B 1 358 ? -0.974 25.719 -13.266 1 83.25 358 GLU B C 1
ATOM 9576 O O . GLU B 1 358 ? -0.01 25.281 -13.898 1 83.25 358 GLU B O 1
ATOM 9581 N N . HIS B 1 359 ? -1.424 26.906 -13.328 1 85.88 359 HIS B N 1
ATOM 9582 C CA . HIS B 1 359 ? -0.735 27.859 -14.188 1 85.88 359 HIS B CA 1
ATOM 9583 C C . HIS B 1 359 ? 0.664 28.172 -13.664 1 85.88 359 HIS B C 1
ATOM 9585 O O . HIS B 1 359 ? 1.616 28.266 -14.445 1 85.88 359 HIS B O 1
ATOM 9591 N N . ILE B 1 360 ? 0.704 28.375 -12.422 1 88.62 360 ILE B N 1
ATOM 9592 C CA . ILE B 1 360 ? 2.006 28.672 -11.828 1 88.62 360 ILE B CA 1
ATOM 9593 C C . ILE B 1 360 ? 2.949 27.484 -12.055 1 88.62 360 ILE B C 1
ATOM 9595 O O . ILE B 1 360 ? 4.129 27.688 -12.367 1 88.62 360 ILE B O 1
ATOM 9599 N N . ARG B 1 361 ? 2.375 26.344 -11.961 1 87.5 361 ARG B N 1
ATOM 9600 C CA . ARG B 1 361 ? 3.154 25.141 -12.211 1 87.5 361 ARG B CA 1
ATOM 9601 C C . ARG B 1 361 ? 3.641 25.094 -13.656 1 87.5 361 ARG B C 1
ATOM 9603 O O . ARG B 1 361 ? 4.781 24.703 -13.922 1 87.5 361 ARG B O 1
ATOM 9610 N N . LYS B 1 362 ? 2.828 25.422 -14.531 1 84.38 362 LYS B N 1
ATOM 9611 C CA . LYS B 1 362 ? 3.178 25.422 -15.945 1 84.38 362 LYS B CA 1
ATOM 9612 C C . LYS B 1 362 ? 4.289 26.438 -16.234 1 84.38 362 LYS B C 1
ATOM 9614 O O . LYS B 1 362 ? 5.172 26.172 -17.062 1 84.38 362 LYS B O 1
ATOM 9619 N N . CYS B 1 363 ? 4.164 27.516 -15.586 1 84.81 363 CYS B N 1
ATOM 9620 C CA . CYS B 1 363 ? 5.191 28.531 -15.773 1 84.81 363 CYS B CA 1
ATOM 9621 C C . CYS B 1 363 ? 6.559 28.031 -15.336 1 84.81 363 CYS B C 1
ATOM 9623 O O . CYS B 1 363 ? 7.559 28.25 -16.016 1 84.81 363 CYS B O 1
ATOM 9625 N N . LEU B 1 364 ? 6.527 27.375 -14.273 1 86.56 364 LEU B N 1
ATOM 9626 C CA . LEU B 1 364 ? 7.785 26.828 -13.789 1 86.56 364 LEU B CA 1
ATOM 9627 C C . LEU B 1 364 ? 8.312 25.766 -14.75 1 86.56 364 LEU B C 1
ATOM 9629 O O . LEU B 1 364 ? 9.516 25.719 -15.047 1 86.56 364 LEU B O 1
ATOM 9633 N N . SER B 1 365 ? 7.426 24.906 -15.188 1 84.44 365 SER B N 1
ATOM 9634 C CA . SER B 1 365 ? 7.832 23.844 -16.094 1 84.44 365 SER B CA 1
ATOM 9635 C C . SER B 1 365 ? 8.398 24.406 -17.391 1 84.44 365 SER B C 1
ATOM 9637 O O . SER B 1 365 ? 9.367 23.875 -17.938 1 84.44 365 SER B O 1
ATOM 9639 N N . TYR B 1 366 ? 7.859 25.453 -17.844 1 82.38 366 TYR B N 1
ATOM 9640 C CA . TYR B 1 366 ? 8.336 26.109 -19.062 1 82.38 366 TYR B CA 1
ATOM 9641 C C . TYR B 1 366 ? 9.695 26.766 -18.844 1 82.38 366 TYR B C 1
ATOM 9643 O O . TYR B 1 366 ? 10.562 26.734 -19.719 1 82.38 366 TYR B O 1
ATOM 9651 N N . ALA B 1 367 ? 9.766 27.359 -17.734 1 83 367 ALA B N 1
ATOM 9652 C CA . ALA B 1 367 ? 11.039 28 -17.406 1 83 367 ALA B CA 1
ATOM 9653 C C . ALA B 1 367 ? 12.172 26.984 -17.359 1 83 367 ALA B C 1
ATOM 9655 O O . ALA B 1 367 ? 13.281 27.25 -17.844 1 83 367 ALA B O 1
ATOM 9656 N N . ILE B 1 368 ? 11.891 25.859 -16.906 1 82.5 368 ILE B N 1
ATOM 9657 C CA . ILE B 1 368 ? 12.898 24.812 -16.797 1 82.5 368 ILE B CA 1
ATOM 9658 C C . ILE B 1 368 ? 13.195 24.234 -18.188 1 82.5 368 ILE B C 1
ATOM 9660 O O . ILE B 1 368 ? 14.352 24 -18.531 1 82.5 368 ILE B O 1
ATOM 9664 N N . ALA B 1 369 ? 12.18 24.031 -19 1 80.69 369 ALA B N 1
ATOM 9665 C CA . ALA B 1 369 ? 12.328 23.406 -20.312 1 80.69 369 ALA B CA 1
ATOM 9666 C C . ALA B 1 369 ? 13.086 24.328 -21.266 1 80.69 369 ALA B C 1
ATOM 9668 O O . ALA B 1 369 ? 13.867 23.875 -22.094 1 80.69 369 ALA B O 1
ATOM 9669 N N . GLN B 1 370 ? 12.875 25.594 -21.125 1 78.31 370 GLN B N 1
ATOM 9670 C CA . GLN B 1 370 ? 13.469 26.562 -22.047 1 78.31 370 GLN B CA 1
ATOM 9671 C C . GLN B 1 370 ? 14.922 26.859 -21.672 1 78.31 370 GLN B C 1
ATOM 9673 O O . GLN B 1 370 ? 15.711 27.266 -22.531 1 78.31 370 GLN B O 1
ATOM 9678 N N . ASN B 1 371 ? 15.234 26.703 -20.469 1 78.69 371 ASN B N 1
ATOM 9679 C CA . ASN B 1 371 ? 16.578 27.016 -20.016 1 78.69 371 ASN B CA 1
ATOM 9680 C C . ASN B 1 371 ? 17.344 25.766 -19.562 1 78.69 371 ASN B C 1
ATOM 9682 O O . ASN B 1 371 ? 17.922 25.75 -18.484 1 78.69 371 ASN B O 1
ATOM 9686 N N . LYS B 1 372 ? 17.281 24.812 -20.422 1 80.12 372 LYS B N 1
ATOM 9687 C CA . LYS B 1 372 ? 17.984 23.578 -20.094 1 80.12 372 LYS B CA 1
ATOM 9688 C C . LYS B 1 372 ? 19.5 23.781 -20.141 1 80.12 372 LYS B C 1
ATOM 9690 O O . LYS B 1 372 ? 20.031 24.266 -21.141 1 80.12 372 LYS B O 1
ATOM 9695 N N . GLY B 1 373 ? 20.156 23.5 -19.094 1 76.62 373 GLY B N 1
ATOM 9696 C CA . GLY B 1 373 ? 21.609 23.562 -19.062 1 76.62 373 GLY B CA 1
ATOM 9697 C C . GLY B 1 373 ? 22.141 24.938 -18.719 1 76.62 373 GLY B C 1
ATOM 9698 O O . GLY B 1 373 ? 23.344 25.125 -18.562 1 76.62 373 GLY B O 1
ATOM 9699 N N . LYS B 1 374 ? 21.234 25.922 -18.594 1 80.25 374 LYS B N 1
ATOM 9700 C CA . LYS B 1 374 ? 21.641 27.281 -18.281 1 80.25 374 LYS B CA 1
ATOM 9701 C C . LYS B 1 374 ? 21.203 27.688 -16.875 1 80.25 374 LYS B C 1
ATOM 9703 O O . LYS B 1 374 ? 20.047 28.094 -16.688 1 80.25 374 LYS B O 1
ATOM 9708 N N . ASN B 1 375 ? 22.109 27.672 -15.953 1 81.25 375 ASN B N 1
ATOM 9709 C CA . ASN B 1 375 ? 21.797 27.922 -14.547 1 81.25 375 ASN B CA 1
ATOM 9710 C C . ASN B 1 375 ? 21.391 29.375 -14.305 1 81.25 375 ASN B C 1
ATOM 9712 O O . ASN B 1 375 ? 20.375 29.641 -13.68 1 81.25 375 ASN B O 1
ATOM 9716 N N . ARG B 1 376 ? 22.156 30.328 -14.789 1 77.94 376 ARG B N 1
ATOM 9717 C CA . ARG B 1 376 ? 21.922 31.734 -14.508 1 77.94 376 ARG B CA 1
ATOM 9718 C C . ARG B 1 376 ? 20.625 32.219 -15.148 1 77.94 376 ARG B C 1
ATOM 9720 O O . ARG B 1 376 ? 19.859 32.969 -14.539 1 77.94 376 ARG B O 1
ATOM 9727 N N . GLU B 1 377 ? 20.375 31.719 -16.312 1 81.44 377 GLU B N 1
ATOM 9728 C CA . GLU B 1 377 ? 19.156 32.125 -17.016 1 81.44 377 GLU B CA 1
ATOM 9729 C C . GLU B 1 377 ? 17.922 31.516 -16.359 1 81.44 377 GLU B C 1
ATOM 9731 O O . GLU B 1 377 ? 16.875 32.156 -16.281 1 81.44 377 GLU B O 1
ATOM 9736 N N . LEU B 1 378 ? 18.078 30.344 -15.93 1 85.81 378 LEU B N 1
ATOM 9737 C CA . LEU B 1 378 ? 16.938 29.719 -15.258 1 85.81 378 LEU B CA 1
ATOM 9738 C C . LEU B 1 378 ? 16.609 30.438 -13.953 1 85.81 378 LEU B C 1
ATOM 9740 O O . LEU B 1 378 ? 15.43 30.641 -13.641 1 85.81 378 LEU B O 1
ATOM 9744 N N . ALA B 1 379 ? 17.594 30.781 -13.18 1 84.38 379 ALA B N 1
ATOM 9745 C CA . ALA B 1 379 ? 17.375 31.516 -11.93 1 84.38 379 ALA B CA 1
ATOM 9746 C C . ALA B 1 379 ? 16.656 32.844 -12.188 1 84.38 379 ALA B C 1
ATOM 9748 O O . ALA B 1 379 ? 15.742 33.219 -11.453 1 84.38 379 ALA B O 1
ATOM 9749 N N . ALA B 1 380 ? 17.125 33.469 -13.195 1 82.31 380 ALA B N 1
ATOM 9750 C CA . ALA B 1 380 ? 16.531 34.75 -13.547 1 82.31 380 ALA B CA 1
ATOM 9751 C C . ALA B 1 380 ? 15.078 34.594 -13.992 1 82.31 380 ALA B C 1
ATOM 9753 O O . ALA B 1 380 ? 14.211 35.406 -13.656 1 82.31 380 ALA B O 1
ATOM 9754 N N . ALA B 1 381 ? 14.883 33.562 -14.758 1 85.5 381 ALA B N 1
ATOM 9755 C CA . ALA B 1 381 ? 13.531 33.281 -15.242 1 85.5 381 ALA B CA 1
ATOM 9756 C C . ALA B 1 381 ? 12.594 32.969 -14.078 1 85.5 381 ALA B C 1
ATOM 9758 O O . ALA B 1 381 ? 11.43 33.375 -14.086 1 85.5 381 ALA B O 1
ATOM 9759 N N . MET B 1 382 ? 13.016 32.219 -13.141 1 87.75 382 MET B N 1
ATOM 9760 C CA . MET B 1 382 ? 12.203 31.844 -11.984 1 87.75 382 MET B CA 1
ATOM 9761 C C . MET B 1 382 ? 11.844 33.062 -11.148 1 87.75 382 MET B C 1
ATOM 9763 O O . MET B 1 382 ? 10.711 33.188 -10.672 1 87.75 382 MET B O 1
ATOM 9767 N N . LEU B 1 383 ? 12.789 33.938 -11.008 1 85.25 383 LEU B N 1
ATOM 9768 C CA . LEU B 1 383 ? 12.555 35.156 -10.219 1 85.25 383 LEU B CA 1
ATOM 9769 C C . LEU B 1 383 ? 11.594 36.094 -10.93 1 85.25 383 LEU B C 1
ATOM 9771 O O . LEU B 1 383 ? 10.945 36.938 -10.297 1 85.25 383 LEU B O 1
ATOM 9775 N N . ALA B 1 384 ? 11.5 35.938 -12.219 1 85.81 384 ALA B N 1
ATOM 9776 C CA . ALA B 1 384 ? 10.641 36.812 -13.016 1 85.81 384 ALA B CA 1
ATOM 9777 C C . ALA B 1 384 ? 9.203 36.312 -13.031 1 85.81 384 ALA B C 1
ATOM 9779 O O . ALA B 1 384 ? 8.281 37.062 -13.375 1 85.81 384 ALA B O 1
ATOM 9780 N N . ILE B 1 385 ? 8.992 35.094 -12.594 1 88.5 385 ILE B N 1
ATOM 9781 C CA . ILE B 1 385 ? 7.668 34.469 -12.703 1 88.5 385 ILE B CA 1
ATOM 9782 C C . ILE B 1 385 ? 6.684 35.219 -11.805 1 88.5 385 ILE B C 1
ATOM 9784 O O . ILE B 1 385 ? 5.582 35.562 -12.242 1 88.5 385 ILE B O 1
ATOM 9788 N N . PRO B 1 386 ? 7.082 35.438 -10.477 1 87.31 386 PRO B N 1
ATOM 9789 C CA . PRO B 1 386 ? 6.141 36.219 -9.664 1 87.31 386 PRO B CA 1
ATOM 9790 C C . PRO B 1 386 ? 5.824 37.594 -10.266 1 87.31 386 PRO B C 1
ATOM 9792 O O . PRO B 1 386 ? 4.676 38.031 -10.219 1 87.31 386 PRO B O 1
ATOM 9795 N N . ASP B 1 387 ? 6.797 38.219 -10.797 1 82.38 387 ASP B N 1
ATOM 9796 C CA . ASP B 1 387 ? 6.586 39.5 -11.43 1 82.38 387 ASP B CA 1
ATOM 9797 C C . ASP B 1 387 ? 5.633 39.375 -12.617 1 82.38 387 ASP B C 1
ATOM 9799 O O . ASP B 1 387 ? 4.754 40.219 -12.805 1 82.38 387 ASP B O 1
ATOM 9803 N N . HIS B 1 388 ? 5.883 38.438 -13.398 1 83.12 388 HIS B N 1
ATOM 9804 C CA . HIS B 1 388 ? 5.02 38.156 -14.539 1 83.12 388 HIS B CA 1
ATOM 9805 C C . HIS B 1 388 ? 3.576 37.938 -14.109 1 83.12 388 HIS B C 1
ATOM 9807 O O . HIS B 1 388 ? 2.646 38.438 -14.758 1 83.12 388 HIS B O 1
ATOM 9813 N N . LEU B 1 389 ? 3.369 37.281 -13.047 1 87.06 389 LEU B N 1
ATOM 9814 C CA . LEU B 1 389 ? 2.035 36.969 -12.555 1 87.06 389 LEU B CA 1
ATOM 9815 C C . LEU B 1 389 ? 1.333 38.219 -12.023 1 87.06 389 LEU B C 1
ATOM 9817 O O . LEU B 1 389 ? 0.102 38.25 -11.969 1 87.06 389 LEU B O 1
ATOM 9821 N N . PHE B 1 390 ? 2.129 39.219 -11.586 1 83 390 PHE B N 1
ATOM 9822 C CA . PHE B 1 390 ? 1.57 40.469 -11.039 1 83 390 PHE B CA 1
ATOM 9823 C C . PHE B 1 390 ? 1.693 41.594 -12.039 1 83 390 PHE B C 1
ATOM 9825 O O . PHE B 1 390 ? 1.672 42.781 -11.664 1 83 390 PHE B O 1
ATOM 9832 N N . ASN B 1 391 ? 1.94 41.312 -13.25 1 78.25 391 ASN B N 1
ATOM 9833 C CA . ASN B 1 391 ? 1.924 42.188 -14.414 1 78.25 391 ASN B CA 1
ATOM 9834 C C . ASN B 1 391 ? 3.129 43.125 -14.422 1 78.25 391 ASN B C 1
ATOM 9836 O O . ASN B 1 391 ? 3.035 44.281 -14.891 1 78.25 391 ASN B O 1
ATOM 9840 N N . HIS B 1 392 ? 4.141 42.781 -13.773 1 77.62 392 HIS B N 1
ATOM 9841 C CA . HIS B 1 392 ? 5.418 43.469 -13.875 1 77.62 392 HIS B CA 1
ATOM 9842 C C . HIS B 1 392 ? 6.328 42.812 -14.906 1 77.62 392 HIS B C 1
ATOM 9844 O O . HIS B 1 392 ? 7.07 41.906 -14.578 1 77.62 392 HIS B O 1
ATOM 9850 N N . HIS B 1 393 ? 6.355 43.25 -16.156 1 75.06 393 HIS B N 1
ATOM 9851 C CA . HIS B 1 393 ? 7.02 42.531 -17.25 1 75.06 393 HIS B CA 1
ATOM 9852 C C . HIS B 1 393 ? 8.406 43.125 -17.516 1 75.06 393 HIS B C 1
ATOM 9854 O O . HIS B 1 393 ? 9.062 42.719 -18.484 1 75.06 393 HIS B O 1
ATOM 9860 N N . GLU B 1 394 ? 8.805 43.969 -16.656 1 69.38 394 GLU B N 1
ATOM 9861 C CA . GLU B 1 394 ? 10.094 44.625 -16.891 1 69.38 394 GLU B CA 1
ATOM 9862 C C . GLU B 1 394 ? 11.242 43.625 -16.844 1 69.38 394 GLU B C 1
ATOM 9864 O O . GLU B 1 394 ? 12.203 43.719 -17.594 1 69.38 394 GLU B O 1
ATOM 9869 N N . ASN B 1 395 ? 11.086 42.562 -16.016 1 67.75 395 ASN B N 1
ATOM 9870 C CA . ASN B 1 395 ? 12.18 41.625 -15.789 1 67.75 395 ASN B CA 1
ATOM 9871 C C . ASN B 1 395 ? 11.938 40.312 -16.516 1 67.75 395 ASN B C 1
ATOM 9873 O O . ASN B 1 395 ? 12.648 39.312 -16.281 1 67.75 395 ASN B O 1
ATOM 9877 N N . CYS B 1 396 ? 10.891 40.031 -17.359 1 72.12 396 CYS B N 1
ATOM 9878 C CA . CYS B 1 396 ? 10.531 38.719 -17.953 1 72.12 396 CYS B CA 1
ATOM 9879 C C . CYS B 1 396 ? 11.477 38.375 -19.094 1 72.12 396 CYS B C 1
ATOM 9881 O O . CYS B 1 396 ? 11.508 37.219 -19.547 1 72.12 396 CYS B O 1
ATOM 9883 N N . GLY B 1 397 ? 12.508 39.031 -19.328 1 61.78 397 GLY B N 1
ATOM 9884 C CA . GLY B 1 397 ? 13.445 38.719 -20.406 1 61.78 397 GLY B CA 1
ATOM 9885 C C . GLY B 1 397 ? 12.766 38.438 -21.719 1 61.78 397 GLY B C 1
ATOM 9886 O O . GLY B 1 397 ? 11.766 39.062 -22.062 1 61.78 397 GLY B O 1
ATOM 9887 N N . SER B 1 398 ? 13.352 37.438 -22.641 1 59.91 398 SER B N 1
ATOM 9888 C CA . SER B 1 398 ? 12.898 37.188 -24.016 1 59.91 398 SER B CA 1
ATOM 9889 C C . SER B 1 398 ? 11.781 36.125 -24.031 1 59.91 398 SER B C 1
ATOM 9891 O O . SER B 1 398 ? 11.172 35.906 -25.078 1 59.91 398 SER B O 1
ATOM 9893 N N . TRP B 1 399 ? 11.609 35.5 -22.859 1 59.75 399 TRP B N 1
ATOM 9894 C CA . TRP B 1 399 ? 10.656 34.406 -22.953 1 59.75 399 TRP B CA 1
ATOM 9895 C C . TRP B 1 399 ? 9.227 34.906 -22.953 1 59.75 399 TRP B C 1
ATOM 9897 O O . TRP B 1 399 ? 8.312 34.219 -23.438 1 59.75 399 TRP B O 1
ATOM 9907 N N . CYS B 1 400 ? 9.281 36.094 -22.328 1 61.25 400 CYS B N 1
ATOM 9908 C CA . CYS B 1 400 ? 7.965 36.719 -22.359 1 61.25 400 CYS B CA 1
ATOM 9909 C C . CYS B 1 400 ? 7.746 37.5 -23.656 1 61.25 400 CYS B C 1
ATOM 9911 O O . CYS B 1 400 ? 8.484 38.406 -23.969 1 61.25 400 CYS B O 1
ATOM 9913 N N . ARG B 1 401 ? 7.609 36.844 -24.703 1 52.72 401 ARG B N 1
ATOM 9914 C CA . ARG B 1 401 ? 7.414 37.531 -25.969 1 52.72 401 ARG B CA 1
ATOM 9915 C C . ARG B 1 401 ? 6.492 38.75 -25.812 1 52.72 401 ARG B C 1
ATOM 9917 O O . ARG B 1 401 ? 6.25 39.469 -26.766 1 52.72 401 ARG B O 1
ATOM 9924 N N . ARG B 1 402 ? 5.875 38.719 -24.812 1 51.56 402 ARG B N 1
ATOM 9925 C CA . ARG B 1 402 ? 4.914 39.812 -24.781 1 51.56 402 ARG B CA 1
ATOM 9926 C C . ARG B 1 402 ? 5.57 41.094 -24.281 1 51.56 402 ARG B C 1
ATOM 9928 O O . ARG B 1 402 ? 5.789 41.25 -23.078 1 51.56 402 ARG B O 1
ATOM 9935 N N . GLY B 1 403 ? 6.781 41.5 -24.656 1 45.5 403 GLY B N 1
ATOM 9936 C CA . GLY B 1 403 ? 7.5 42.719 -24.391 1 45.5 403 GLY B CA 1
ATOM 9937 C C . GLY B 1 403 ? 6.602 43.875 -23.938 1 45.5 403 GLY B C 1
ATOM 9938 O O . GLY B 1 403 ? 7.086 44.906 -23.484 1 45.5 403 GLY B O 1
ATOM 9939 N N . GLU B 1 404 ? 5.617 44.344 -24.75 1 44.47 404 GLU B N 1
ATOM 9940 C CA . GLU B 1 404 ? 4.957 45.625 -24.516 1 44.47 404 GLU B CA 1
ATOM 9941 C C . GLU B 1 404 ? 4.129 45.594 -23.234 1 44.47 404 GLU B C 1
ATOM 9943 O O . GLU B 1 404 ? 3.461 44.594 -22.938 1 44.47 404 GLU B O 1
ATOM 9948 N N . PRO B 1 405 ? 4.504 46.531 -22.203 1 45.44 405 PRO B N 1
ATOM 9949 C CA . PRO B 1 405 ? 3.793 46.719 -20.938 1 45.44 405 PRO B CA 1
ATOM 9950 C C . PRO B 1 405 ? 2.336 46.281 -20.984 1 45.44 405 PRO B C 1
ATOM 9952 O O . PRO B 1 405 ? 1.783 45.844 -19.984 1 45.44 405 PRO B O 1
ATOM 9955 N N . ASN B 1 406 ? 1.537 46.875 -21.875 1 39.94 406 ASN B N 1
ATOM 9956 C CA . ASN B 1 406 ? 0.081 46.875 -21.953 1 39.94 406 ASN B CA 1
ATOM 9957 C C . ASN B 1 406 ? -0.473 45.531 -22.375 1 39.94 406 ASN B C 1
ATOM 9959 O O . ASN B 1 406 ? -1.556 45.469 -22.969 1 39.94 406 ASN B O 1
ATOM 9963 N N . SER B 1 407 ? 0.317 44.594 -22.547 1 41.97 407 SER B N 1
ATOM 9964 C CA . SER B 1 407 ? -0.321 43.469 -23.234 1 41.97 407 SER B CA 1
ATOM 9965 C C . SER B 1 407 ? -1.267 42.719 -22.312 1 41.97 407 SER B C 1
ATOM 9967 O O . SER B 1 407 ? -0.861 42.281 -21.234 1 41.97 407 SER B O 1
ATOM 9969 N N . GLU B 1 408 ? -2.621 42.812 -22.281 1 44.06 408 GLU B N 1
ATOM 9970 C CA . GLU B 1 408 ? -3.912 42.375 -21.75 1 44.06 408 GLU B CA 1
ATOM 9971 C C . GLU B 1 408 ? -3.984 40.875 -21.625 1 44.06 408 GLU B C 1
ATOM 9973 O O . GLU B 1 408 ? -4.848 40.344 -20.922 1 44.06 408 GLU B O 1
ATOM 9978 N N . ASN B 1 409 ? -3.189 39.969 -22.281 1 51.12 409 ASN B N 1
ATOM 9979 C CA . ASN B 1 409 ? -3.541 38.562 -22.484 1 51.12 409 ASN B CA 1
ATOM 9980 C C . ASN B 1 409 ? -2.895 37.656 -21.438 1 51.12 409 ASN B C 1
ATOM 9982 O O . ASN B 1 409 ? -2.5 36.531 -21.734 1 51.12 409 ASN B O 1
ATOM 9986 N N . GLN B 1 410 ? -2.812 38.094 -20.219 1 63.12 410 GLN B N 1
ATOM 9987 C CA . GLN B 1 410 ? -2.207 37.188 -19.266 1 63.12 410 GLN B CA 1
ATOM 9988 C C . GLN B 1 410 ? -3.256 36.25 -18.656 1 63.12 410 GLN B C 1
ATOM 9990 O O . GLN B 1 410 ? -4.316 36.719 -18.219 1 63.12 410 GLN B O 1
ATOM 9995 N N . THR B 1 411 ? -3.195 34.938 -18.688 1 63.72 411 THR B N 1
ATOM 9996 C CA . THR B 1 411 ? -4.109 33.906 -18.203 1 63.72 411 THR B CA 1
ATOM 9997 C C . THR B 1 411 ? -4.367 34.031 -16.719 1 63.72 411 THR B C 1
ATOM 9999 O O . THR B 1 411 ? -5.504 33.906 -16.25 1 63.72 411 THR B O 1
ATOM 10002 N N . VAL B 1 412 ? -3.389 34.312 -15.898 1 77.38 412 VAL B N 1
ATOM 10003 C CA . VAL B 1 412 ? -3.52 34.438 -14.453 1 77.38 412 VAL B CA 1
ATOM 10004 C C . VAL B 1 412 ? -2.859 35.719 -13.977 1 77.38 412 VAL B C 1
ATOM 10006 O O . VAL B 1 412 ? -1.7 36 -14.297 1 77.38 412 VAL B O 1
ATOM 10009 N N . LEU B 1 413 ? -3.744 36.688 -13.5 1 78.69 413 LEU B N 1
ATOM 10010 C CA . LEU B 1 413 ? -3.217 37.906 -12.922 1 78.69 413 LEU B CA 1
ATOM 10011 C C . LEU B 1 413 ? -3.531 38 -11.438 1 78.69 413 LEU B C 1
ATOM 10013 O O . LEU B 1 413 ? -4.699 37.938 -11.039 1 78.69 413 LEU B O 1
ATOM 10017 N N . LEU B 1 414 ? -2.529 38.125 -10.555 1 85.06 414 LEU B N 1
ATOM 10018 C CA . LEU B 1 414 ? -2.654 38.188 -9.109 1 85.06 414 LEU B CA 1
ATOM 10019 C C . LEU B 1 414 ? -2.447 39.594 -8.602 1 85.06 414 LEU B C 1
ATOM 10021 O O . LEU B 1 414 ? -1.801 40.406 -9.273 1 85.06 414 LEU B O 1
ATOM 10025 N N . LYS B 1 415 ? -3.039 40 -7.445 1 78.88 415 LYS B N 1
ATOM 10026 C CA . LYS B 1 415 ? -3.016 41.406 -7.016 1 78.88 415 LYS B CA 1
ATOM 10027 C C . LYS B 1 415 ? -2.549 41.531 -5.566 1 78.88 415 LYS B C 1
ATOM 10029 O O . LYS B 1 415 ? -1.978 42.531 -5.176 1 78.88 415 LYS B O 1
ATOM 10034 N N . SER B 1 416 ? -2.775 40.531 -4.742 1 81.88 416 SER B N 1
ATOM 10035 C CA . SER B 1 416 ? -2.461 40.594 -3.318 1 81.88 416 SER B CA 1
ATOM 10036 C C . SER B 1 416 ? -0.96 40.75 -3.09 1 81.88 416 SER B C 1
ATOM 10038 O O . SER B 1 416 ? -0.17 39.938 -3.574 1 81.88 416 SER B O 1
ATOM 10040 N N . ILE B 1 417 ? -0.615 41.844 -2.385 1 77.75 417 ILE B N 1
ATOM 10041 C CA . ILE B 1 417 ? 0.788 42.125 -2.111 1 77.75 417 ILE B CA 1
ATOM 10042 C C . ILE B 1 417 ? 1.368 41.062 -1.189 1 77.75 417 ILE B C 1
ATOM 10044 O O . ILE B 1 417 ? 2.539 40.688 -1.314 1 77.75 417 ILE B O 1
ATOM 10048 N N . ASN B 1 418 ? 0.506 40.625 -0.269 1 80.88 418 ASN B N 1
ATOM 10049 C CA . ASN B 1 418 ? 0.977 39.562 0.631 1 80.88 418 ASN B CA 1
ATOM 10050 C C . ASN B 1 418 ? 1.27 38.281 -0.122 1 80.88 418 ASN B C 1
ATOM 10052 O O . ASN B 1 418 ? 2.225 37.562 0.202 1 80.88 418 ASN B O 1
ATOM 10056 N N . LEU B 1 419 ? 0.456 38.062 -1.072 1 89.19 419 LEU B N 1
ATOM 10057 C CA . LEU B 1 419 ? 0.68 36.875 -1.89 1 89.19 419 LEU B CA 1
ATOM 10058 C C . LEU B 1 419 ? 1.927 37.031 -2.752 1 89.19 419 LEU B C 1
ATOM 10060 O O . LEU B 1 419 ? 2.662 36.062 -2.975 1 89.19 419 LEU B O 1
ATOM 10064 N N . TYR B 1 420 ? 2.111 38.219 -3.244 1 87.56 420 TYR B N 1
ATOM 10065 C CA . TYR B 1 420 ? 3.307 38.5 -4.035 1 87.56 420 TYR B CA 1
ATOM 10066 C C . TYR B 1 420 ? 4.57 38.188 -3.236 1 87.56 420 TYR B C 1
ATOM 10068 O O . TYR B 1 420 ? 5.48 37.531 -3.736 1 87.56 420 TYR B O 1
ATOM 10076 N N . ASN B 1 421 ? 4.566 38.625 -2.039 1 84.31 421 ASN B N 1
ATOM 10077 C CA . ASN B 1 421 ? 5.734 38.406 -1.19 1 84.31 421 ASN B CA 1
ATOM 10078 C C . ASN B 1 421 ? 5.914 36.938 -0.859 1 84.31 421 ASN B C 1
ATOM 10080 O O . ASN B 1 421 ? 7.043 36.438 -0.794 1 84.31 421 ASN B O 1
ATOM 10084 N N . ALA B 1 422 ? 4.816 36.344 -0.641 1 87.19 422 ALA B N 1
ATOM 10085 C CA . ALA B 1 422 ? 4.883 34.906 -0.337 1 87.19 422 ALA B CA 1
ATOM 10086 C C . ALA B 1 422 ? 5.387 34.125 -1.538 1 87.19 422 ALA B C 1
ATOM 10088 O O . ALA B 1 422 ? 6.207 33.219 -1.387 1 87.19 422 ALA B O 1
ATOM 10089 N N . LEU B 1 423 ? 4.91 34.406 -2.709 1 90.62 423 LEU B N 1
ATOM 10090 C CA . LEU B 1 423 ? 5.336 33.719 -3.924 1 90.62 423 LEU B CA 1
ATOM 10091 C C . LEU B 1 423 ? 6.797 34.031 -4.238 1 90.62 423 LEU B C 1
ATOM 10093 O O . LEU B 1 423 ? 7.547 33.156 -4.664 1 90.62 423 LEU B O 1
ATOM 10097 N N . LYS B 1 424 ? 7.117 35.281 -4.082 1 85.19 424 LYS B N 1
ATOM 10098 C CA . LYS B 1 424 ? 8.508 35.656 -4.312 1 85.19 424 LYS B CA 1
ATOM 10099 C C . LYS B 1 424 ? 9.453 34.906 -3.381 1 85.19 424 LYS B C 1
ATOM 10101 O O . LYS B 1 424 ? 10.547 34.5 -3.785 1 85.19 424 LYS B O 1
ATOM 10106 N N . ALA B 1 425 ? 8.984 34.75 -2.227 1 85.12 425 ALA B N 1
ATOM 10107 C CA . ALA B 1 425 ? 9.797 34 -1.27 1 85.12 425 ALA B CA 1
ATOM 10108 C C . ALA B 1 425 ? 9.977 32.562 -1.717 1 85.12 425 ALA B C 1
ATOM 10110 O O . ALA B 1 425 ? 11.07 32 -1.602 1 85.12 425 ALA B O 1
ATOM 10111 N N . ILE B 1 426 ? 8.977 31.922 -2.201 1 87.75 426 ILE B N 1
ATOM 10112 C CA . ILE B 1 426 ? 9.031 30.547 -2.658 1 87.75 426 ILE B CA 1
ATOM 10113 C C . ILE B 1 426 ? 9.953 30.438 -3.873 1 87.75 426 ILE B C 1
ATOM 10115 O O . ILE B 1 426 ? 10.82 29.562 -3.932 1 87.75 426 ILE B O 1
ATOM 10119 N N . PHE B 1 427 ? 9.789 31.328 -4.812 1 88.31 427 PHE B N 1
ATOM 10120 C CA . PHE B 1 427 ? 10.578 31.266 -6.039 1 88.31 427 PHE B CA 1
ATOM 10121 C C . PHE B 1 427 ? 12.031 31.625 -5.762 1 88.31 427 PHE B C 1
ATOM 10123 O O . PHE B 1 427 ? 12.938 31.094 -6.414 1 88.31 427 PHE B O 1
ATOM 10130 N N . THR B 1 428 ? 12.234 32.469 -4.812 1 81.06 428 THR B N 1
ATOM 10131 C CA . THR B 1 428 ? 13.609 32.781 -4.426 1 81.06 428 THR B CA 1
ATOM 10132 C C . THR B 1 428 ? 14.281 31.562 -3.816 1 81.06 428 THR B C 1
ATOM 10134 O O . THR B 1 428 ? 15.453 31.297 -4.09 1 81.06 428 THR B O 1
ATOM 10137 N N . LYS B 1 429 ? 13.531 30.875 -3.045 1 79.25 429 LYS B N 1
ATOM 10138 C CA . LYS B 1 429 ? 14.047 29.641 -2.451 1 79.25 429 LYS B CA 1
ATOM 10139 C C . LYS B 1 429 ? 14.477 28.656 -3.529 1 79.25 429 LYS B C 1
ATOM 10141 O O . LYS B 1 429 ? 15.57 28.078 -3.451 1 79.25 429 LYS B O 1
ATOM 10146 N N . TYR B 1 430 ? 13.688 28.438 -4.535 1 83.56 430 TYR B N 1
ATOM 10147 C CA . TYR B 1 430 ? 13.969 27.469 -5.574 1 83.56 430 TYR B CA 1
ATOM 10148 C C . TYR B 1 430 ? 14.992 28 -6.57 1 83.56 430 TYR B C 1
ATOM 10150 O O . TYR B 1 430 ? 15.734 27.234 -7.184 1 83.56 430 TYR B O 1
ATOM 10158 N N . SER B 1 431 ? 15.039 29.297 -6.73 1 80.81 431 SER B N 1
ATOM 10159 C CA . SER B 1 431 ? 16 29.906 -7.645 1 80.81 431 SER B CA 1
ATOM 10160 C C . SER B 1 431 ? 17.438 29.734 -7.125 1 80.81 431 SER B C 1
ATOM 10162 O O . SER B 1 431 ? 18.375 29.641 -7.914 1 80.81 431 SER B O 1
ATOM 10164 N N . LYS B 1 432 ? 17.547 29.719 -5.797 1 74.44 432 LYS B N 1
ATOM 10165 C CA . LYS B 1 432 ? 18.875 29.531 -5.199 1 74.44 432 LYS B CA 1
ATOM 10166 C C . LYS B 1 432 ? 19.406 28.125 -5.492 1 74.44 432 LYS B C 1
ATOM 10168 O O . LYS B 1 432 ? 20.625 27.922 -5.473 1 74.44 432 LYS B O 1
ATOM 10173 N N . SER B 1 433 ? 18.547 27.281 -5.773 1 76.62 433 SER B N 1
ATOM 10174 C CA . SER B 1 433 ? 18.953 25.906 -6.082 1 76.62 433 SER B CA 1
ATOM 10175 C C . SER B 1 433 ? 18.75 25.594 -7.559 1 76.62 433 SER B C 1
ATOM 10177 O O . SER B 1 433 ? 18.516 24.438 -7.922 1 76.62 433 SER B O 1
ATOM 10179 N N . SER B 1 434 ? 18.797 26.562 -8.391 1 79.06 434 SER B N 1
ATOM 10180 C CA . SER B 1 434 ? 18.547 26.375 -9.812 1 79.06 434 SER B CA 1
ATOM 10181 C C . SER B 1 434 ? 19.594 25.469 -10.453 1 79.06 434 SER B C 1
ATOM 10183 O O . SER B 1 434 ? 19.328 24.812 -11.453 1 79.06 434 SER B O 1
ATOM 10185 N N . GLU B 1 435 ? 20.734 25.438 -9.859 1 75.38 435 GLU B N 1
ATOM 10186 C CA . GLU B 1 435 ? 21.797 24.594 -10.391 1 75.38 435 GLU B CA 1
ATOM 10187 C C . GLU B 1 435 ? 21.391 23.125 -10.375 1 75.38 435 GLU B C 1
ATOM 10189 O O . GLU B 1 435 ? 21.812 22.344 -11.234 1 75.38 435 GLU B O 1
ATOM 10194 N N . LYS B 1 436 ? 20.609 22.828 -9.469 1 78.31 436 LYS B N 1
ATOM 10195 C CA . LYS B 1 436 ? 20.188 21.438 -9.297 1 78.31 436 LYS B CA 1
ATOM 10196 C C . LYS B 1 436 ? 19.078 21.078 -10.273 1 78.31 436 LYS B C 1
ATOM 10198 O O . LYS B 1 436 ? 18.875 19.906 -10.586 1 78.31 436 LYS B O 1
ATOM 10203 N N . PHE B 1 437 ? 18.484 22.094 -10.844 1 79.5 437 PHE B N 1
ATOM 10204 C CA . PHE B 1 437 ? 17.266 21.828 -11.609 1 79.5 437 PHE B CA 1
ATOM 10205 C C . PHE B 1 437 ? 17.516 22.047 -13.102 1 79.5 437 PHE B C 1
ATOM 10207 O O . PHE B 1 437 ? 16.688 21.688 -13.938 1 79.5 437 PHE B O 1
ATOM 10214 N N . CYS B 1 438 ? 18.516 22.641 -13.406 1 75.56 438 CYS B N 1
ATOM 10215 C CA . CYS B 1 438 ? 18.719 23.156 -14.75 1 75.56 438 CYS B CA 1
ATOM 10216 C C . CYS B 1 438 ? 18.734 22.031 -15.781 1 75.56 438 CYS B C 1
ATOM 10218 O O . CYS B 1 438 ? 18.422 22.25 -16.953 1 75.56 438 CYS B O 1
ATOM 10220 N N . ILE B 1 439 ? 19.031 20.766 -15.406 1 76.5 439 ILE B N 1
ATOM 10221 C CA . ILE B 1 439 ? 19.125 19.688 -16.391 1 76.5 439 ILE B CA 1
ATOM 10222 C C . ILE B 1 439 ? 17.828 18.875 -16.375 1 76.5 439 ILE B C 1
ATOM 10224 O O . ILE B 1 439 ? 17.531 18.125 -17.312 1 76.5 439 ILE B O 1
ATOM 10228 N N . ALA B 1 440 ? 16.859 19.203 -15.719 1 67 440 ALA B N 1
ATOM 10229 C CA . ALA B 1 440 ? 15.609 18.453 -15.625 1 67 440 ALA B CA 1
ATOM 10230 C C . ALA B 1 440 ? 15.867 16.953 -15.633 1 67 440 ALA B C 1
ATOM 10232 O O . ALA B 1 440 ? 15.297 16.219 -16.438 1 67 440 ALA B O 1
ATOM 10233 N N . ALA B 1 441 ? 16.672 16.5 -14.812 1 78.44 441 ALA B N 1
ATOM 10234 C CA . ALA B 1 441 ? 17 15.078 -14.719 1 78.44 441 ALA B CA 1
ATOM 10235 C C . ALA B 1 441 ? 15.836 14.281 -14.141 1 78.44 441 ALA B C 1
ATOM 10237 O O . ALA B 1 441 ? 14.922 14.859 -13.547 1 78.44 441 ALA B O 1
ATOM 10238 N N . SER B 1 442 ? 15.727 13 -14.547 1 82.56 442 SER B N 1
ATOM 10239 C CA . SER B 1 442 ? 14.617 12.172 -14.094 1 82.56 442 SER B CA 1
ATOM 10240 C C . SER B 1 442 ? 15.117 10.906 -13.414 1 82.56 442 SER B C 1
ATOM 10242 O O . SER B 1 442 ? 16.109 10.32 -13.836 1 82.56 442 SER B O 1
ATOM 10244 N N . SER B 1 443 ? 14.508 10.625 -12.281 1 84.31 443 SER B N 1
ATOM 10245 C CA . SER B 1 443 ? 14.766 9.359 -11.602 1 84.31 443 SER B CA 1
ATOM 10246 C C . SER B 1 443 ? 13.617 8.375 -11.797 1 84.31 443 SER B C 1
ATOM 10248 O O . SER B 1 443 ? 13.367 7.523 -10.945 1 84.31 443 SER B O 1
ATOM 10250 N N . GLN B 1 444 ? 12.898 8.484 -12.867 1 85.25 444 GLN B N 1
ATOM 10251 C CA . GLN B 1 444 ? 11.75 7.645 -13.172 1 85.25 444 GLN B CA 1
ATOM 10252 C C . GLN B 1 444 ? 12.172 6.191 -13.391 1 85.25 444 GLN B C 1
ATOM 10254 O O . GLN B 1 444 ? 11.414 5.27 -13.094 1 85.25 444 GLN B O 1
ATOM 10259 N N . ALA B 1 445 ? 13.367 6.039 -13.891 1 90.12 445 ALA B N 1
ATOM 10260 C CA . ALA B 1 445 ? 13.875 4.684 -14.094 1 90.12 445 ALA B CA 1
ATOM 10261 C C . ALA B 1 445 ? 13.961 3.93 -12.766 1 90.12 445 ALA B C 1
ATOM 10263 O O . ALA B 1 445 ? 13.68 2.73 -12.711 1 90.12 445 ALA B O 1
ATOM 10264 N N . ASN B 1 446 ? 14.336 4.633 -11.734 1 92.62 446 ASN B N 1
ATOM 10265 C CA . ASN B 1 446 ? 14.398 4.012 -10.414 1 92.62 446 ASN B CA 1
ATOM 10266 C C . ASN B 1 446 ? 13.008 3.672 -9.891 1 92.62 446 ASN B C 1
ATOM 10268 O O . ASN B 1 446 ? 12.828 2.648 -9.227 1 92.62 446 ASN B O 1
ATOM 10272 N N . LYS B 1 447 ? 12.07 4.457 -10.164 1 89.75 447 LYS B N 1
ATOM 10273 C CA . LYS B 1 447 ? 10.695 4.164 -9.766 1 89.75 447 LYS B CA 1
ATOM 10274 C C . LYS B 1 447 ? 10.164 2.932 -10.492 1 89.75 447 LYS B C 1
ATOM 10276 O O . LYS B 1 447 ? 9.375 2.17 -9.93 1 89.75 447 LYS B O 1
ATOM 10281 N N . SER B 1 448 ? 10.578 2.832 -11.719 1 92 448 SER B N 1
ATOM 10282 C CA . SER B 1 448 ? 10.188 1.659 -12.492 1 92 448 SER B CA 1
ATOM 10283 C C . SER B 1 448 ? 10.68 0.374 -11.836 1 92 448 SER B C 1
ATOM 10285 O O . SER B 1 448 ? 9.945 -0.613 -11.758 1 92 448 SER B O 1
ATOM 10287 N N . ILE B 1 449 ? 11.883 0.377 -11.367 1 95.31 449 ILE B N 1
ATOM 10288 C CA . ILE B 1 449 ? 12.438 -0.804 -10.719 1 95.31 449 ILE B CA 1
ATOM 10289 C C . ILE B 1 449 ? 11.695 -1.072 -9.406 1 95.31 449 ILE B C 1
ATOM 10291 O O . ILE B 1 449 ? 11.477 -2.229 -9.039 1 95.31 449 ILE B O 1
ATOM 10295 N N . ASN B 1 450 ? 11.391 -0.014 -8.703 1 92.5 450 ASN B N 1
ATOM 10296 C CA . ASN B 1 450 ? 10.625 -0.185 -7.473 1 92.5 450 ASN B CA 1
ATOM 10297 C C . ASN B 1 450 ? 9.258 -0.809 -7.742 1 92.5 450 ASN B C 1
ATOM 10299 O O . ASN B 1 450 ? 8.758 -1.596 -6.938 1 92.5 450 ASN B O 1
ATOM 10303 N N . ASN B 1 451 ? 8.711 -0.455 -8.844 1 92.69 451 ASN B N 1
ATOM 10304 C CA . ASN B 1 451 ? 7.438 -1.062 -9.227 1 92.69 451 ASN B CA 1
ATOM 10305 C C . ASN B 1 451 ? 7.602 -2.541 -9.555 1 92.69 451 ASN B C 1
ATOM 10307 O O . ASN B 1 451 ? 6.746 -3.357 -9.203 1 92.69 451 ASN B O 1
ATOM 10311 N N . ILE B 1 452 ? 8.672 -2.838 -10.289 1 95.38 452 ILE B N 1
ATOM 10312 C CA . ILE B 1 452 ? 8.953 -4.23 -10.609 1 95.38 452 ILE B CA 1
ATOM 10313 C C . ILE B 1 452 ? 9.133 -5.035 -9.328 1 95.38 452 ILE B C 1
ATOM 10315 O O . ILE B 1 452 ? 8.617 -6.152 -9.211 1 95.38 452 ILE B O 1
ATOM 10319 N N . MET B 1 453 ? 9.812 -4.426 -8.391 1 95.56 453 MET B N 1
ATOM 10320 C CA . MET B 1 453 ? 10.039 -5.102 -7.113 1 95.56 453 MET B CA 1
ATOM 10321 C C . MET B 1 453 ? 8.727 -5.32 -6.371 1 95.56 453 MET B C 1
ATOM 10323 O O . MET B 1 453 ? 8.547 -6.34 -5.707 1 95.56 453 MET B O 1
ATOM 10327 N N . ALA B 1 454 ? 7.828 -4.418 -6.445 1 91.88 454 ALA B N 1
ATOM 10328 C CA . ALA B 1 454 ? 6.535 -4.547 -5.777 1 91.88 454 ALA B CA 1
ATOM 10329 C C . ALA B 1 454 ? 5.754 -5.738 -6.316 1 91.88 454 ALA B C 1
ATOM 10331 O O . ALA B 1 454 ? 4.957 -6.344 -5.594 1 91.88 454 ALA B O 1
ATOM 10332 N N . HIS B 1 455 ? 6.027 -6.098 -7.547 1 92.25 455 HIS B N 1
ATOM 10333 C CA . HIS B 1 455 ? 5.355 -7.246 -8.148 1 92.25 455 HIS B CA 1
ATOM 10334 C C . HIS B 1 455 ? 6.043 -8.555 -7.762 1 92.25 455 HIS B C 1
ATOM 10336 O O . HIS B 1 455 ? 5.402 -9.602 -7.707 1 92.25 455 HIS B O 1
ATOM 10342 N N . LYS B 1 456 ? 7.305 -8.453 -7.578 1 94.38 456 LYS B N 1
ATOM 10343 C CA . LYS B 1 456 ? 8.055 -9.648 -7.219 1 94.38 456 LYS B CA 1
ATOM 10344 C C . LYS B 1 456 ? 7.996 -9.906 -5.715 1 94.38 456 LYS B C 1
ATOM 10346 O O . LYS B 1 456 ? 8.109 -11.047 -5.27 1 94.38 456 LYS B O 1
ATOM 10351 N N . ALA B 1 457 ? 7.918 -8.875 -4.973 1 92.75 457 ALA B N 1
ATOM 10352 C CA . ALA B 1 457 ? 7.766 -8.938 -3.521 1 92.75 457 ALA B CA 1
ATOM 10353 C C . ALA B 1 457 ? 6.719 -7.941 -3.039 1 92.75 457 ALA B C 1
ATOM 10355 O O . ALA B 1 457 ? 7.059 -6.863 -2.545 1 92.75 457 ALA B O 1
ATOM 10356 N N . PRO B 1 458 ? 5.465 -8.367 -3.043 1 88.62 458 PRO B N 1
ATOM 10357 C CA . PRO B 1 458 ? 4.395 -7.457 -2.623 1 88.62 458 PRO B CA 1
ATOM 10358 C C . PRO B 1 458 ? 4.566 -6.961 -1.19 1 88.62 458 PRO B C 1
ATOM 10360 O O . PRO B 1 458 ? 5.012 -7.715 -0.322 1 88.62 458 PRO B O 1
ATOM 10363 N N . LYS B 1 459 ? 4.125 -5.746 -0.907 1 85.5 459 LYS B N 1
ATOM 10364 C CA . LYS B 1 459 ? 4.359 -5.078 0.368 1 85.5 459 LYS B CA 1
ATOM 10365 C C . LYS B 1 459 ? 3.518 -5.699 1.479 1 85.5 459 LYS B C 1
ATOM 10367 O O . LYS B 1 459 ? 3.795 -5.496 2.664 1 85.5 459 LYS B O 1
ATOM 10372 N N . ASN B 1 460 ? 2.555 -6.48 1.137 1 83.44 460 ASN B N 1
ATOM 10373 C CA . ASN B 1 460 ? 1.728 -7.105 2.164 1 83.44 460 ASN B CA 1
ATOM 10374 C C . ASN B 1 460 ? 2.381 -8.367 2.725 1 83.44 460 ASN B C 1
ATOM 10376 O O . ASN B 1 460 ? 1.862 -8.977 3.66 1 83.44 460 ASN B O 1
ATOM 10380 N N . CYS B 1 461 ? 3.469 -8.766 2.145 1 86.69 461 CYS B N 1
ATOM 10381 C CA . CYS B 1 461 ? 4.203 -9.938 2.607 1 86.69 461 CYS B CA 1
ATOM 10382 C C . CYS B 1 461 ? 5.594 -9.547 3.1 1 86.69 461 CYS B C 1
ATOM 10384 O O . CYS B 1 461 ? 6.188 -8.594 2.602 1 86.69 461 CYS B O 1
ATOM 10386 N N . CYS B 1 462 ? 6.094 -10.273 4.023 1 88.62 462 CYS B N 1
ATOM 10387 C CA . CYS B 1 462 ? 7.434 -10.039 4.539 1 88.62 462 CYS B CA 1
ATOM 10388 C C . CYS B 1 462 ? 8.391 -11.148 4.121 1 88.62 462 CYS B C 1
ATOM 10390 O O . CYS B 1 462 ? 8.32 -12.258 4.648 1 88.62 462 CYS B O 1
ATOM 10392 N N . TYR B 1 463 ? 9.273 -10.883 3.236 1 93 463 TYR B N 1
ATOM 10393 C CA . TYR B 1 463 ? 10.211 -11.875 2.734 1 93 463 TYR B CA 1
ATOM 10394 C C . TYR B 1 463 ? 11.633 -11.578 3.207 1 93 463 TYR B C 1
ATOM 10396 O O . TYR B 1 463 ? 12.57 -12.297 2.865 1 93 463 TYR B O 1
ATOM 10404 N N . SER B 1 464 ? 11.781 -10.539 4.051 1 92.19 464 SER B N 1
ATOM 10405 C CA . SER B 1 464 ? 13.109 -10.039 4.371 1 92.19 464 SER B CA 1
ATOM 10406 C C . SER B 1 464 ? 13.672 -10.719 5.617 1 92.19 464 SER B C 1
ATOM 10408 O O . SER B 1 464 ? 14.773 -10.391 6.062 1 92.19 464 SER B O 1
ATOM 10410 N N . ARG B 1 465 ? 12.969 -11.656 6.219 1 92.38 465 ARG B N 1
ATOM 10411 C CA . ARG B 1 465 ? 13.477 -12.375 7.387 1 92.38 465 ARG B CA 1
ATOM 10412 C C . ARG B 1 465 ? 14.43 -13.484 6.969 1 92.38 465 ARG B C 1
ATOM 10414 O O . ARG B 1 465 ? 15.078 -14.109 7.812 1 92.38 465 ARG B O 1
ATOM 10421 N N . SER B 1 466 ? 14.406 -13.766 5.707 1 94 466 SER B N 1
ATOM 10422 C CA . SER B 1 466 ? 15.328 -14.711 5.078 1 94 466 SER B CA 1
ATOM 10423 C C . SER B 1 466 ? 15.992 -14.102 3.852 1 94 466 SER B C 1
ATOM 10425 O O . SER B 1 466 ? 15.938 -12.883 3.646 1 94 466 SER B O 1
ATOM 10427 N N . GLU B 1 467 ? 16.641 -14.93 3.018 1 95.88 467 GLU B N 1
ATOM 10428 C CA . GLU B 1 467 ? 17.359 -14.469 1.836 1 95.88 467 GLU B CA 1
ATOM 10429 C C . GLU B 1 467 ? 16.406 -14.18 0.681 1 95.88 467 GLU B C 1
ATOM 10431 O O . GLU B 1 467 ? 16.812 -13.633 -0.347 1 95.88 467 GLU B O 1
ATOM 10436 N N . SER B 1 468 ? 15.172 -14.422 0.908 1 96.38 468 SER B N 1
ATOM 10437 C CA . SER B 1 468 ? 14.195 -14.422 -0.178 1 96.38 468 SER B CA 1
ATOM 10438 C C . SER B 1 468 ? 14.023 -13.023 -0.759 1 96.38 468 SER B C 1
ATOM 10440 O O . SER B 1 468 ? 13.914 -12.859 -1.977 1 96.38 468 SER B O 1
ATOM 10442 N N . ALA B 1 469 ? 13.953 -12.016 0.102 1 95.81 469 ALA B N 1
ATOM 10443 C CA . ALA B 1 469 ? 13.781 -10.648 -0.382 1 95.81 469 ALA B CA 1
ATOM 10444 C C . ALA B 1 469 ? 14.938 -10.234 -1.283 1 95.81 469 ALA B C 1
ATOM 10446 O O . ALA B 1 469 ? 14.734 -9.555 -2.293 1 95.81 469 ALA B O 1
ATOM 10447 N N . ASP B 1 470 ? 16.125 -10.609 -0.923 1 97.44 470 ASP B N 1
ATOM 10448 C CA . ASP B 1 470 ? 17.312 -10.281 -1.712 1 97.44 470 ASP B CA 1
ATOM 10449 C C . ASP B 1 470 ? 17.266 -10.984 -3.068 1 97.44 470 ASP B C 1
ATOM 10451 O O . ASP B 1 470 ? 17.625 -10.391 -4.09 1 97.44 470 ASP B O 1
ATOM 10455 N N . TYR B 1 471 ? 16.875 -12.266 -3.082 1 98.06 471 TYR B N 1
ATOM 10456 C CA . TYR B 1 471 ? 16.734 -13 -4.332 1 98.06 471 TYR B CA 1
ATOM 10457 C C . TYR B 1 471 ? 15.742 -12.312 -5.262 1 98.06 471 TYR B C 1
ATOM 10459 O O . TYR B 1 471 ? 15.969 -12.234 -6.473 1 98.06 471 TYR B O 1
ATOM 10467 N N . ARG B 1 472 ? 14.672 -11.883 -4.719 1 97.56 472 ARG B N 1
ATOM 10468 C CA . ARG B 1 472 ? 13.609 -11.266 -5.5 1 97.56 472 ARG B CA 1
ATOM 10469 C C . ARG B 1 472 ? 14.055 -9.922 -6.07 1 97.56 472 ARG B C 1
ATOM 10471 O O . ARG B 1 472 ? 13.672 -9.555 -7.184 1 97.56 472 ARG B O 1
ATOM 10478 N N . TYR B 1 473 ? 14.828 -9.156 -5.289 1 97.56 473 TYR B N 1
ATOM 10479 C CA . TYR B 1 473 ? 15.336 -7.902 -5.836 1 97.56 473 TYR B CA 1
ATOM 10480 C C . TYR B 1 473 ? 16.328 -8.164 -6.965 1 97.56 473 TYR B C 1
ATOM 10482 O O . TYR B 1 473 ? 16.344 -7.441 -7.965 1 97.56 473 TYR B O 1
ATOM 10490 N N . ALA B 1 474 ? 17.156 -9.164 -6.777 1 98.31 474 ALA B N 1
ATOM 10491 C CA . ALA B 1 474 ? 18.078 -9.555 -7.852 1 98.31 474 ALA B CA 1
ATOM 10492 C C . ALA B 1 474 ? 17.297 -9.906 -9.117 1 98.31 474 ALA B C 1
ATOM 10494 O O . ALA B 1 474 ? 17.719 -9.562 -10.227 1 98.31 474 ALA B O 1
ATOM 10495 N N . SER B 1 475 ? 16.234 -10.594 -8.914 1 97.94 475 SER B N 1
ATOM 10496 C CA . SER B 1 475 ? 15.383 -10.93 -10.055 1 97.94 475 SER B CA 1
ATOM 10497 C C . SER B 1 475 ? 14.82 -9.68 -10.711 1 97.94 475 SER B C 1
ATOM 10499 O O . SER B 1 475 ? 14.68 -9.617 -11.938 1 97.94 475 SER B O 1
ATOM 10501 N N . ALA B 1 476 ? 14.477 -8.734 -9.922 1 97.5 476 ALA B N 1
ATOM 10502 C CA . ALA B 1 476 ? 13.961 -7.473 -10.445 1 97.5 476 ALA B CA 1
ATOM 10503 C C . ALA B 1 476 ? 15.023 -6.75 -11.273 1 97.5 476 ALA B C 1
ATOM 10505 O O . ALA B 1 476 ? 14.719 -6.18 -12.32 1 97.5 476 ALA B O 1
ATOM 10506 N N . ILE B 1 477 ? 16.266 -6.773 -10.781 1 98.06 477 ILE B N 1
ATOM 10507 C CA . ILE B 1 477 ? 17.375 -6.137 -11.484 1 98.06 477 ILE B CA 1
ATOM 10508 C C . ILE B 1 477 ? 17.578 -6.812 -12.844 1 98.06 477 ILE B C 1
ATOM 10510 O O . ILE B 1 477 ? 17.75 -6.137 -13.859 1 98.06 477 ILE B O 1
ATOM 10514 N N . CYS B 1 478 ? 17.469 -8.109 -12.852 1 97.69 478 CYS B N 1
ATOM 10515 C CA . CYS B 1 478 ? 17.625 -8.859 -14.094 1 97.69 478 CYS B CA 1
ATOM 10516 C C . CYS B 1 478 ? 16.531 -8.477 -15.086 1 97.69 478 CYS B C 1
ATOM 10518 O O . CYS B 1 478 ? 16.797 -8.297 -16.281 1 97.69 478 CYS B O 1
ATOM 10520 N N . THR B 1 479 ? 15.359 -8.398 -14.609 1 95.81 479 THR B N 1
ATOM 10521 C CA . THR B 1 479 ? 14.234 -8.055 -15.477 1 95.81 479 THR B CA 1
ATOM 10522 C C . THR B 1 479 ? 14.406 -6.664 -16.078 1 95.81 479 THR B C 1
ATOM 10524 O O . THR B 1 479 ? 14.07 -6.434 -17.234 1 95.81 479 THR B O 1
ATOM 10527 N N . LYS B 1 480 ? 14.875 -5.734 -15.297 1 95.81 480 LYS B N 1
ATOM 10528 C CA . LYS B 1 480 ? 15.062 -4.367 -15.773 1 95.81 480 LYS B CA 1
ATOM 10529 C C . LYS B 1 480 ? 16.188 -4.301 -16.812 1 95.81 480 LYS B C 1
ATOM 10531 O O . LYS B 1 480 ? 16.047 -3.637 -17.844 1 95.81 480 LYS B O 1
ATOM 10536 N N . ASN B 1 481 ? 17.281 -4.977 -16.578 1 96.5 481 ASN B N 1
ATOM 10537 C CA . ASN B 1 481 ? 18.453 -4.887 -17.438 1 96.5 481 ASN B CA 1
ATOM 10538 C C . ASN B 1 481 ? 18.297 -5.715 -18.703 1 96.5 481 ASN B C 1
ATOM 10540 O O . ASN B 1 481 ? 18.688 -5.281 -19.797 1 96.5 481 ASN B O 1
ATOM 10544 N N . GLU B 1 482 ? 17.703 -6.934 -18.547 1 93.88 482 GLU B N 1
ATOM 10545 C CA . GLU B 1 482 ? 17.734 -7.875 -19.656 1 93.88 482 GLU B CA 1
ATOM 10546 C C . GLU B 1 482 ? 16.328 -8.242 -20.109 1 93.88 482 GLU B C 1
ATOM 10548 O O . GLU B 1 482 ? 16.156 -8.875 -21.156 1 93.88 482 GLU B O 1
ATOM 10553 N N . GLY B 1 483 ? 15.383 -7.914 -19.391 1 92.62 483 GLY B N 1
ATOM 10554 C CA . GLY B 1 483 ? 14.047 -8.406 -19.688 1 92.62 483 GLY B CA 1
ATOM 10555 C C . GLY B 1 483 ? 13.797 -9.805 -19.156 1 92.62 483 GLY B C 1
ATOM 10556 O O . GLY B 1 483 ? 14.445 -10.227 -18.188 1 92.62 483 GLY B O 1
ATOM 10557 N N . ASP B 1 484 ? 12.875 -10.531 -19.719 1 93.5 484 ASP B N 1
ATOM 10558 C CA . ASP B 1 484 ? 12.539 -11.852 -19.219 1 93.5 484 ASP B CA 1
ATOM 10559 C C . ASP B 1 484 ? 13.477 -12.914 -19.797 1 93.5 484 ASP B C 1
ATOM 10561 O O . ASP B 1 484 ? 13.43 -14.078 -19.391 1 93.5 484 ASP B O 1
ATOM 10565 N N . SER B 1 485 ? 14.367 -12.484 -20.609 1 91.75 485 SER B N 1
ATOM 10566 C CA . SER B 1 485 ? 15.344 -13.406 -21.188 1 91.75 485 SER B CA 1
ATOM 10567 C C . SER B 1 485 ? 16.344 -13.883 -20.125 1 91.75 485 SER B C 1
ATOM 10569 O O . SER B 1 485 ? 17.062 -14.859 -20.344 1 91.75 485 SER B O 1
ATOM 10571 N N . HIS B 1 486 ? 16.359 -13.18 -19 1 94 486 HIS B N 1
ATOM 10572 C CA . HIS B 1 486 ? 17.266 -13.578 -17.938 1 94 486 HIS B CA 1
ATOM 10573 C C . HIS B 1 486 ? 16.922 -14.969 -17.406 1 94 486 HIS B C 1
ATOM 10575 O O . HIS B 1 486 ? 17.766 -15.648 -16.828 1 94 486 HIS B O 1
ATOM 10581 N N . ILE B 1 487 ? 15.695 -15.422 -17.641 1 95.88 487 ILE B N 1
ATOM 10582 C CA . ILE B 1 487 ? 15.242 -16.734 -17.188 1 95.88 487 ILE B CA 1
ATOM 10583 C C . ILE B 1 487 ? 16.062 -17.828 -17.859 1 95.88 487 ILE B C 1
ATOM 10585 O O . ILE B 1 487 ? 16.391 -18.844 -17.234 1 95.88 487 ILE B O 1
ATOM 10589 N N . MET B 1 488 ? 16.422 -17.609 -19.062 1 95.44 488 MET B N 1
ATOM 10590 C CA . MET B 1 488 ? 17.25 -18.578 -19.797 1 95.44 488 MET B CA 1
ATOM 10591 C C . MET B 1 488 ? 18.641 -18.641 -19.203 1 95.44 488 MET B C 1
ATOM 10593 O O . MET B 1 488 ? 19.203 -19.734 -19.031 1 95.44 488 MET B O 1
ATOM 10597 N N . ALA B 1 489 ? 19.172 -17.469 -18.875 1 95.44 489 ALA B N 1
ATOM 10598 C CA . ALA B 1 489 ? 20.516 -17.406 -18.297 1 95.44 489 ALA B CA 1
ATOM 10599 C C . ALA B 1 489 ? 20.562 -18.094 -16.938 1 95.44 489 ALA B C 1
ATOM 10601 O O . ALA B 1 489 ? 21.547 -18.766 -16.609 1 95.44 489 ALA B O 1
ATOM 10602 N N . VAL B 1 490 ? 19.531 -17.953 -16.156 1 96.38 490 VAL B N 1
ATOM 10603 C CA . VAL B 1 490 ? 19.484 -18.562 -14.836 1 96.38 490 VAL B CA 1
ATOM 10604 C C . VAL B 1 490 ? 19.406 -20.094 -14.969 1 96.38 490 VAL B C 1
ATOM 10606 O O . VAL B 1 490 ? 20.047 -20.812 -14.211 1 96.38 490 VAL B O 1
ATOM 10609 N N . ASN B 1 491 ? 18.562 -20.594 -15.922 1 95.62 491 ASN B N 1
ATOM 10610 C CA . ASN B 1 491 ? 18.484 -22.031 -16.156 1 95.62 491 ASN B CA 1
ATOM 10611 C C . ASN B 1 491 ? 19.828 -22.609 -16.562 1 95.62 491 ASN B C 1
ATOM 10613 O O . ASN B 1 491 ? 20.188 -23.719 -16.141 1 95.62 491 ASN B O 1
ATOM 10617 N N . GLU B 1 492 ? 20.578 -21.875 -17.328 1 93.5 492 GLU B N 1
ATOM 10618 C CA . GLU B 1 492 ? 21.891 -22.328 -17.75 1 93.5 492 GLU B CA 1
ATOM 10619 C C . GLU B 1 492 ? 22.844 -22.438 -16.562 1 93.5 492 GLU B C 1
ATOM 10621 O O . GLU B 1 492 ? 23.625 -23.391 -16.453 1 93.5 492 GLU B O 1
ATOM 10626 N N . LYS B 1 493 ? 22.766 -21.438 -15.695 1 93.38 493 LYS B N 1
ATOM 10627 C CA . LYS B 1 493 ? 23.625 -21.438 -14.516 1 93.38 493 LYS B CA 1
ATOM 10628 C C . LYS B 1 493 ? 23.297 -22.609 -13.602 1 93.38 493 LYS B C 1
ATOM 10630 O O . LYS B 1 493 ? 24.172 -23.094 -12.867 1 93.38 493 LYS B O 1
ATOM 10635 N N . LEU B 1 494 ? 22.062 -23.078 -13.594 1 93.81 494 LEU B N 1
ATOM 10636 C CA . LEU B 1 494 ? 21.609 -24.203 -12.766 1 93.81 494 LEU B CA 1
ATOM 10637 C C . LEU B 1 494 ? 21.766 -25.531 -13.508 1 93.81 494 LEU B C 1
ATOM 10639 O O . LEU B 1 494 ? 21.406 -26.578 -12.984 1 93.81 494 LEU B O 1
ATOM 10643 N N . SER B 1 495 ? 22.25 -25.516 -14.719 1 90.12 495 SER B N 1
ATOM 10644 C CA . SER B 1 495 ? 22.422 -26.703 -15.57 1 90.12 495 SER B CA 1
ATOM 10645 C C . SER B 1 495 ? 21.078 -27.344 -15.883 1 90.12 495 SER B C 1
ATOM 10647 O O . SER B 1 495 ? 20.938 -28.578 -15.836 1 90.12 495 SER B O 1
ATOM 10649 N N . LEU B 1 496 ? 20.125 -26.5 -16.016 1 91.44 496 LEU B N 1
ATOM 10650 C CA . LEU B 1 496 ? 18.781 -26.953 -16.406 1 91.44 496 LEU B CA 1
ATOM 10651 C C . LEU B 1 496 ? 18.469 -26.562 -17.844 1 91.44 496 LEU B C 1
ATOM 10653 O O . LEU B 1 496 ? 18.938 -25.531 -18.328 1 91.44 496 LEU B O 1
ATOM 10657 N N . SER B 1 497 ? 17.797 -27.328 -18.516 1 85.88 497 SER B N 1
ATOM 10658 C CA . SER B 1 497 ? 17.312 -26.953 -19.844 1 85.88 497 SER B CA 1
ATOM 10659 C C . SER B 1 497 ? 16.062 -26.094 -19.766 1 85.88 497 SER B C 1
ATOM 10661 O O . SER B 1 497 ? 15.062 -26.484 -19.156 1 85.88 497 SER B O 1
ATOM 10663 N N . PRO B 1 498 ? 16.078 -24.938 -20.219 1 83.81 498 PRO B N 1
ATOM 10664 C CA . PRO B 1 498 ? 14.914 -24.062 -20.078 1 83.81 498 PRO B CA 1
ATOM 10665 C C . PRO B 1 498 ? 13.656 -24.656 -20.703 1 83.81 498 PRO B C 1
ATOM 10667 O O . PRO B 1 498 ? 12.578 -24.609 -20.109 1 83.81 498 PRO B O 1
ATOM 10670 N N . GLY B 1 499 ? 13.805 -25.312 -21.891 1 86.56 499 GLY B N 1
ATOM 10671 C CA . GLY B 1 499 ? 12.648 -25.938 -22.516 1 86.56 499 GLY B CA 1
ATOM 10672 C C . GLY B 1 499 ? 12 -25.062 -23.578 1 86.56 499 GLY B C 1
ATOM 10673 O O . GLY B 1 499 ? 12.32 -23.875 -23.688 1 86.56 499 GLY B O 1
ATOM 10674 N N . LYS B 1 500 ? 11.141 -25.578 -24.297 1 89.75 500 LYS B N 1
ATOM 10675 C CA . LYS B 1 500 ? 10.5 -24.906 -25.422 1 89.75 500 LYS B CA 1
ATOM 10676 C C . LYS B 1 500 ? 9.477 -23.891 -24.938 1 89.75 500 LYS B C 1
ATOM 10678 O O . LYS B 1 500 ? 9.43 -22.766 -25.453 1 89.75 500 LYS B O 1
ATOM 10683 N N . HIS B 1 501 ? 8.711 -24.281 -23.984 1 91.88 501 HIS B N 1
ATOM 10684 C CA . HIS B 1 501 ? 7.652 -23.391 -23.5 1 91.88 501 HIS B CA 1
ATOM 10685 C C . HIS B 1 501 ? 8.234 -22.188 -22.781 1 91.88 501 HIS B C 1
ATOM 10687 O O . HIS B 1 501 ? 7.707 -21.078 -22.891 1 91.88 501 HIS B O 1
ATOM 10693 N N . THR B 1 502 ? 9.32 -22.359 -22.078 1 94.56 502 THR B N 1
ATOM 10694 C CA . THR B 1 502 ? 9.984 -21.266 -21.375 1 94.56 502 THR B CA 1
ATOM 10695 C C . THR B 1 502 ? 10.555 -20.266 -22.359 1 94.56 502 THR B C 1
ATOM 10697 O O . THR B 1 502 ? 10.375 -19.047 -22.188 1 94.56 502 THR B O 1
ATOM 10700 N N . LYS B 1 503 ? 11.172 -20.734 -23.375 1 93.38 503 LYS B N 1
ATOM 10701 C CA . LYS B 1 503 ? 11.773 -19.859 -24.375 1 93.38 503 LYS B CA 1
ATOM 10702 C C . LYS B 1 503 ? 10.703 -19.062 -25.125 1 93.38 503 LYS B C 1
ATOM 10704 O O . LYS B 1 503 ? 10.867 -17.875 -25.375 1 93.38 503 LYS B O 1
ATOM 10709 N N . SER B 1 504 ? 9.648 -19.75 -25.469 1 92.56 504 SER B N 1
ATOM 10710 C CA . SER B 1 504 ? 8.562 -19.094 -26.203 1 92.56 504 SER B CA 1
ATOM 10711 C C . SER B 1 504 ? 7.914 -18 -25.344 1 92.56 504 SER B C 1
ATOM 10713 O O . SER B 1 504 ? 7.609 -16.922 -25.844 1 92.56 504 SER B O 1
ATOM 10715 N N . PHE B 1 505 ? 7.77 -18.328 -24.141 1 93.5 505 PHE B N 1
ATOM 10716 C CA . PHE B 1 505 ? 7.137 -17.375 -23.25 1 93.5 505 PHE B CA 1
ATOM 10717 C C . PHE B 1 505 ? 8.008 -16.141 -23.062 1 93.5 505 PHE B C 1
ATOM 10719 O O . PHE B 1 505 ? 7.52 -15.016 -23.109 1 93.5 505 PHE B O 1
ATOM 10726 N N . THR B 1 506 ? 9.258 -16.312 -22.812 1 94.62 506 THR B N 1
ATOM 10727 C CA . THR B 1 506 ? 10.18 -15.211 -22.562 1 94.62 506 THR B CA 1
ATOM 10728 C C . THR B 1 506 ? 10.281 -14.312 -23.781 1 94.62 506 THR B C 1
ATOM 10730 O O . THR B 1 506 ? 10.305 -13.086 -23.656 1 94.62 506 THR B O 1
ATOM 10733 N N . SER B 1 507 ? 10.273 -14.891 -24.906 1 94 507 SER B N 1
ATOM 10734 C CA . SER B 1 507 ? 10.359 -14.109 -26.141 1 94 507 SER B CA 1
ATOM 10735 C C . SER B 1 507 ? 9.094 -13.297 -26.359 1 94 507 SER B C 1
ATOM 10737 O O . SER B 1 507 ? 9.156 -12.148 -26.797 1 94 507 SER B O 1
ATOM 10739 N N . GLN B 1 508 ? 8.016 -13.945 -26.078 1 93.75 508 GLN B N 1
ATOM 10740 C CA . GLN B 1 508 ? 6.742 -13.258 -26.25 1 93.75 508 GLN B CA 1
ATOM 10741 C C . GLN B 1 508 ? 6.621 -12.078 -25.281 1 93.75 508 GLN B C 1
ATOM 10743 O O . GLN B 1 508 ? 6.137 -11.008 -25.656 1 93.75 508 GLN B O 1
ATOM 10748 N N . MET B 1 509 ? 7 -12.305 -24.062 1 94 509 MET B N 1
ATOM 10749 C CA . MET B 1 509 ? 6.914 -11.25 -23.062 1 94 509 MET B CA 1
ATOM 10750 C C . MET B 1 509 ? 7.812 -10.07 -23.422 1 94 509 MET B C 1
ATOM 10752 O O . MET B 1 509 ? 7.426 -8.914 -23.25 1 94 509 MET B O 1
ATOM 10756 N N . ASP B 1 510 ? 8.961 -10.336 -23.906 1 93.75 510 ASP B N 1
ATOM 10757 C CA . ASP B 1 510 ? 9.891 -9.273 -24.281 1 93.75 510 ASP B CA 1
ATOM 10758 C C . ASP B 1 510 ? 9.391 -8.516 -25.516 1 93.75 510 ASP B C 1
ATOM 10760 O O . ASP B 1 510 ? 9.539 -7.297 -25.609 1 93.75 510 ASP B O 1
ATOM 10764 N N . ARG B 1 511 ? 8.781 -9.242 -26.406 1 93.44 511 ARG B N 1
ATOM 10765 C CA . ARG B 1 511 ? 8.211 -8.594 -27.578 1 93.44 511 ARG B CA 1
ATOM 10766 C C . ARG B 1 511 ? 7.07 -7.66 -27.188 1 93.44 511 ARG B C 1
ATOM 10768 O O . ARG B 1 511 ? 6.973 -6.539 -27.688 1 93.44 511 ARG B O 1
ATOM 10775 N N . THR B 1 512 ? 6.293 -8.195 -26.344 1 92.56 512 THR B N 1
ATOM 10776 C CA . THR B 1 512 ? 5.164 -7.391 -25.875 1 92.56 512 THR B CA 1
ATOM 10777 C C . THR B 1 512 ? 5.648 -6.156 -25.125 1 92.56 512 THR B C 1
ATOM 10779 O O . THR B 1 512 ? 5.082 -5.07 -25.281 1 92.56 512 THR B O 1
ATOM 10782 N N . ARG B 1 513 ? 6.609 -6.297 -24.344 1 90.12 513 ARG B N 1
ATOM 10783 C CA . ARG B 1 513 ? 7.176 -5.18 -23.594 1 90.12 513 ARG B CA 1
ATOM 10784 C C . ARG B 1 513 ? 7.73 -4.117 -24.531 1 90.12 513 ARG B C 1
ATOM 10786 O O . ARG B 1 513 ? 7.512 -2.922 -24.328 1 90.12 513 ARG B O 1
ATOM 10793 N N . LEU B 1 514 ? 8.453 -4.523 -25.547 1 90.69 514 LEU B N 1
ATOM 10794 C CA . LEU B 1 514 ? 9.047 -3.598 -26.5 1 90.69 514 LEU B CA 1
ATOM 10795 C C . LEU B 1 514 ? 7.961 -2.848 -27.281 1 90.69 514 LEU B C 1
ATOM 10797 O O . LEU B 1 514 ? 8.07 -1.641 -27.5 1 90.69 514 LEU B O 1
ATOM 10801 N N . LYS B 1 515 ? 6.957 -3.582 -27.625 1 92.75 515 LYS B N 1
ATOM 10802 C CA . LYS B 1 515 ? 5.852 -2.951 -28.344 1 92.75 515 LYS B CA 1
ATOM 10803 C C . LYS B 1 515 ? 5.164 -1.903 -27.469 1 92.75 515 LYS B C 1
ATOM 10805 O O . LYS B 1 515 ? 4.801 -0.83 -27.953 1 92.75 515 LYS B O 1
ATOM 10810 N N . ARG B 1 516 ? 5.012 -2.225 -26.266 1 90.88 516 ARG B N 1
ATOM 10811 C CA . ARG B 1 516 ? 4.371 -1.297 -25.344 1 90.88 516 ARG B CA 1
ATOM 10812 C C . ARG B 1 516 ? 5.227 -0.052 -25.125 1 90.88 516 ARG B C 1
ATOM 10814 O O . ARG B 1 516 ? 4.699 1.058 -25.016 1 90.88 516 ARG B O 1
ATOM 10821 N N . THR B 1 517 ? 6.516 -0.234 -25.047 1 88.19 517 THR B N 1
ATOM 10822 C CA . THR B 1 517 ? 7.422 0.89 -24.844 1 88.19 517 THR B CA 1
ATOM 10823 C C . THR B 1 517 ? 7.379 1.842 -26.031 1 88.19 517 THR B C 1
ATOM 10825 O O . THR B 1 517 ? 7.363 3.062 -25.859 1 88.19 517 THR B O 1
ATOM 10828 N N . ILE B 1 518 ? 7.266 1.308 -27.172 1 90.62 518 ILE B N 1
ATOM 10829 C CA . ILE B 1 518 ? 7.199 2.111 -28.391 1 90.62 518 ILE B CA 1
ATOM 10830 C C . ILE B 1 518 ? 5.883 2.881 -28.438 1 90.62 518 ILE B C 1
ATOM 10832 O O . ILE B 1 518 ? 5.863 4.074 -28.734 1 90.62 518 ILE B O 1
ATOM 10836 N N . LYS B 1 519 ? 4.898 2.193 -28.062 1 90.62 519 LYS B N 1
ATOM 10837 C CA . LYS B 1 519 ? 3.582 2.822 -28.078 1 90.62 519 LYS B CA 1
ATOM 10838 C C . LYS B 1 519 ? 3.498 3.955 -27.062 1 90.62 519 LYS B C 1
ATOM 10840 O O . LYS B 1 519 ? 2.91 5.004 -27.344 1 90.62 519 LYS B O 1
ATOM 10845 N N . CYS B 1 520 ? 4.055 3.76 -25.922 1 89.5 520 CYS B N 1
ATOM 10846 C CA . CYS B 1 520 ? 3.979 4.738 -24.844 1 89.5 520 CYS B CA 1
ATOM 10847 C C . CYS B 1 520 ? 4.766 5.996 -25.188 1 89.5 520 CYS B C 1
ATOM 10849 O O . CYS B 1 520 ? 4.473 7.078 -24.688 1 89.5 520 CYS B O 1
ATOM 10851 N N . GLN B 1 521 ? 5.746 5.859 -26.141 1 88.94 521 GLN B N 1
ATOM 10852 C CA . GLN B 1 521 ? 6.598 6.992 -26.484 1 88.94 521 GLN B CA 1
ATOM 10853 C C . GLN B 1 521 ? 5.984 7.809 -27.625 1 88.94 521 GLN B C 1
ATOM 10855 O O . GLN B 1 521 ? 6.387 8.945 -27.859 1 88.94 521 GLN B O 1
ATOM 10860 N N . LEU B 1 522 ? 4.945 7.25 -28.141 1 91.06 522 LEU B N 1
ATOM 10861 C CA . LEU B 1 522 ? 4.281 7.969 -29.234 1 91.06 522 LEU B CA 1
ATOM 10862 C C . LEU B 1 522 ? 3.582 9.219 -28.703 1 91.06 522 LEU B C 1
ATOM 10864 O O . LEU B 1 522 ? 2.957 9.188 -27.641 1 91.06 522 LEU B O 1
ATOM 10868 N N . PRO B 1 523 ? 3.748 10.312 -29.328 1 88.25 523 PRO B N 1
ATOM 10869 C CA . PRO B 1 523 ? 3.111 11.555 -28.891 1 88.25 523 PRO B CA 1
ATOM 10870 C C . PRO B 1 523 ? 1.59 11.445 -28.812 1 88.25 523 PRO B C 1
ATOM 10872 O O . PRO B 1 523 ? 0.969 12.039 -27.922 1 88.25 523 PRO B O 1
ATOM 10875 N N . SER B 1 524 ? 1.046 10.758 -29.75 1 87.94 524 SER B N 1
ATOM 10876 C CA . SER B 1 524 ? -0.403 10.586 -29.719 1 87.94 524 SER B CA 1
ATOM 10877 C C . SER B 1 524 ? -0.856 9.898 -28.438 1 87.94 524 SER B C 1
ATOM 10879 O O . SER B 1 524 ? -1.861 10.289 -27.844 1 87.94 524 SER B O 1
ATOM 10881 N N . THR B 1 525 ? -0.126 8.875 -28.047 1 89.88 525 THR B N 1
ATOM 10882 C CA . THR B 1 525 ? -0.455 8.156 -26.828 1 89.88 525 THR B CA 1
ATOM 10883 C C . THR B 1 525 ? -0.275 9.055 -25.609 1 89.88 525 THR B C 1
ATOM 10885 O O . THR B 1 525 ? -1.067 9 -24.672 1 89.88 525 THR B O 1
ATOM 10888 N N . LYS B 1 526 ? 0.729 9.82 -25.625 1 86 526 LYS B N 1
ATOM 10889 C CA . LYS B 1 526 ? 0.978 10.75 -24.531 1 86 526 LYS B CA 1
ATOM 10890 C C . LYS B 1 526 ? -0.133 11.789 -24.422 1 86 526 LYS B C 1
ATOM 10892 O O . LYS B 1 526 ? -0.603 12.094 -23.328 1 86 526 LYS B O 1
ATOM 10897 N N . ARG B 1 527 ? -0.556 12.312 -25.531 1 84 527 ARG B N 1
ATOM 10898 C CA . ARG B 1 527 ? -1.642 13.289 -25.547 1 84 527 ARG B CA 1
ATOM 10899 C C . ARG B 1 527 ? -2.938 12.68 -25.031 1 84 527 ARG B C 1
ATOM 10901 O O . ARG B 1 527 ? -3.662 13.32 -24.266 1 84 527 ARG B O 1
ATOM 10908 N N . ARG B 1 528 ? -3.199 11.5 -25.438 1 84.81 528 ARG B N 1
ATOM 10909 C CA . ARG B 1 528 ? -4.402 10.812 -24.984 1 84.81 528 ARG B CA 1
ATOM 10910 C C . ARG B 1 528 ? -4.379 10.594 -23.484 1 84.81 528 ARG B C 1
ATOM 10912 O O . ARG B 1 528 ? -5.402 10.734 -22.812 1 84.81 528 ARG B O 1
ATOM 10919 N N . ARG B 1 529 ? -3.266 10.242 -22.922 1 86.12 529 ARG B N 1
ATOM 10920 C CA . ARG B 1 529 ? -3.117 10.031 -21.484 1 86.12 529 ARG B CA 1
ATOM 10921 C C . ARG B 1 529 ? -3.4 11.312 -20.719 1 86.12 529 ARG B C 1
ATOM 10923 O O . ARG B 1 529 ? -4.047 11.281 -19.656 1 86.12 529 ARG B O 1
ATOM 10930 N N . ILE B 1 530 ? -2.908 12.367 -21.219 1 83.44 530 ILE B N 1
ATOM 10931 C CA . ILE B 1 530 ? -3.113 13.664 -20.562 1 83.44 530 ILE B CA 1
ATOM 10932 C C . ILE B 1 530 ? -4.598 14.016 -20.594 1 83.44 530 ILE B C 1
ATOM 10934 O O . ILE B 1 530 ? -5.145 14.484 -19.594 1 83.44 530 ILE B O 1
ATOM 10938 N N . ILE B 1 531 ? -5.199 13.719 -21.688 1 81.88 531 ILE B N 1
ATOM 10939 C CA . ILE B 1 531 ? -6.613 14.039 -21.844 1 81.88 531 ILE B CA 1
ATOM 10940 C C . ILE B 1 531 ? -7.453 13.203 -20.891 1 81.88 531 ILE B C 1
ATOM 10942 O O . ILE B 1 531 ? -8.359 13.719 -20.234 1 81.88 531 ILE B O 1
ATOM 10946 N N . LEU B 1 532 ? -7.148 11.969 -20.75 1 83.06 532 LEU B N 1
ATOM 10947 C CA . LEU B 1 532 ? -7.898 11.07 -19.875 1 83.06 532 LEU B CA 1
ATOM 10948 C C . LEU B 1 532 ? -7.691 11.438 -18.406 1 83.06 532 LEU B C 1
ATOM 10950 O O . LEU B 1 532 ? -8.633 11.367 -17.609 1 83.06 532 LEU B O 1
ATOM 10954 N N . SER B 1 533 ? -6.52 11.805 -18.094 1 83.06 533 SER B N 1
ATOM 10955 C CA . SER B 1 533 ? -6.223 12.203 -16.734 1 83.06 533 SER B CA 1
ATOM 10956 C C . SER B 1 533 ? -6.973 13.477 -16.344 1 83.06 533 SER B C 1
ATOM 10958 O O . SER B 1 533 ? -7.496 13.586 -15.234 1 83.06 533 SER B O 1
ATOM 10960 N N . LYS B 1 534 ? -6.977 14.383 -17.203 1 75.31 534 LYS B N 1
ATOM 10961 C CA . LYS B 1 534 ? -7.691 15.633 -16.953 1 75.31 534 LYS B CA 1
ATOM 10962 C C . LYS B 1 534 ? -9.188 15.391 -16.812 1 75.31 534 LYS B C 1
ATOM 10964 O O . LYS B 1 534 ? -9.828 15.969 -15.93 1 75.31 534 LYS B O 1
ATOM 10969 N N . LYS B 1 535 ? -9.664 14.5 -17.609 1 77.12 535 LYS B N 1
ATOM 10970 C CA . LYS B 1 535 ? -11.086 14.172 -17.547 1 77.12 535 LYS B CA 1
ATOM 10971 C C . LYS B 1 535 ? -11.43 13.516 -16.203 1 77.12 535 LYS B C 1
ATOM 10973 O O . LYS B 1 535 ? -12.453 13.836 -15.602 1 77.12 535 LYS B O 1
ATOM 10978 N N . ARG B 1 536 ? -10.648 12.664 -15.766 1 82.5 536 ARG B N 1
ATOM 10979 C CA . ARG B 1 536 ? -10.867 11.961 -14.508 1 82.5 536 ARG B CA 1
ATOM 10980 C C . ARG B 1 536 ? -10.781 12.914 -13.328 1 82.5 536 ARG B C 1
ATOM 10982 O O . ARG B 1 536 ? -11.578 12.82 -12.391 1 82.5 536 ARG B O 1
ATOM 10989 N N . ASP B 1 537 ? -9.82 13.711 -13.344 1 79.69 537 ASP B N 1
ATOM 10990 C CA . ASP B 1 537 ? -9.641 14.672 -12.258 1 79.69 537 ASP B CA 1
ATOM 10991 C C . ASP B 1 537 ? -10.82 15.641 -12.188 1 79.69 537 ASP B C 1
ATOM 10993 O O . ASP B 1 537 ? -11.266 15.992 -11.094 1 79.69 537 ASP B O 1
ATOM 10997 N N . ASN B 1 538 ? -11.234 16.016 -13.336 1 70.88 538 ASN B N 1
ATOM 10998 C CA . ASN B 1 538 ? -12.391 16.906 -13.391 1 70.88 538 ASN B CA 1
ATOM 10999 C C . ASN B 1 538 ? -13.641 16.25 -12.836 1 70.88 538 ASN B C 1
ATOM 11001 O O . ASN B 1 538 ? -14.406 16.859 -12.094 1 70.88 538 ASN B O 1
ATOM 11005 N N . LEU B 1 539 ? -13.82 15.039 -13.211 1 76.69 539 LEU B N 1
ATOM 11006 C CA . LEU B 1 539 ? -14.969 14.281 -12.734 1 76.69 539 LEU B CA 1
ATOM 11007 C C . LEU B 1 539 ? -14.898 14.086 -11.219 1 76.69 539 LEU B C 1
ATOM 11009 O O . LEU B 1 539 ? -15.914 14.188 -10.523 1 76.69 539 LEU B O 1
ATOM 11013 N N . ARG B 1 540 ? -13.805 13.844 -10.727 1 81.81 540 ARG B N 1
ATOM 11014 C CA . ARG B 1 540 ? -13.609 13.641 -9.297 1 81.81 540 ARG B CA 1
ATOM 11015 C C . ARG B 1 540 ? -13.945 14.906 -8.516 1 81.81 540 ARG B C 1
ATOM 11017 O O . ARG B 1 540 ? -14.664 14.859 -7.512 1 81.81 540 ARG B O 1
ATOM 11024 N N . GLN B 1 541 ? -13.352 15.953 -8.922 1 72.31 541 GLN B N 1
ATOM 11025 C CA . GLN B 1 541 ? -13.586 17.219 -8.234 1 72.31 541 GLN B CA 1
ATOM 11026 C C . GLN B 1 541 ? -15.062 17.594 -8.242 1 72.31 541 GLN B C 1
ATOM 11028 O O . GLN B 1 541 ? -15.594 18.062 -7.234 1 72.31 541 GLN B O 1
ATOM 11033 N N . LYS B 1 542 ? -15.695 17.297 -9.344 1 66.56 542 LYS B N 1
ATOM 11034 C CA . LYS B 1 542 ? -17.125 17.562 -9.477 1 66.56 542 LYS B CA 1
ATOM 11035 C C . LYS B 1 542 ? -17.938 16.734 -8.484 1 66.56 542 LYS B C 1
ATOM 11037 O O . LYS B 1 542 ? -18.797 17.266 -7.773 1 66.56 542 LYS B O 1
ATOM 11042 N N . ASN B 1 543 ? -17.703 15.461 -8.445 1 76.62 543 ASN B N 1
ATOM 11043 C CA . ASN B 1 543 ? -18.406 14.547 -7.555 1 76.62 543 ASN B CA 1
ATOM 11044 C C . ASN B 1 543 ? -18.156 14.891 -6.09 1 76.62 543 ASN B C 1
ATOM 11046 O O . ASN B 1 543 ? -19.078 14.859 -5.273 1 76.62 543 ASN B O 1
ATOM 11050 N N . GLU B 1 544 ? -16.984 15.227 -5.691 1 78 544 GLU B N 1
ATOM 11051 C CA . GLU B 1 544 ? -16.641 15.539 -4.305 1 78 544 GLU B CA 1
ATOM 11052 C C . GLU B 1 544 ? -17.312 16.828 -3.85 1 78 544 GLU B C 1
ATOM 11054 O O . GLU B 1 544 ? -17.734 16.953 -2.695 1 78 544 GLU B O 1
ATOM 11059 N N . LYS B 1 545 ? -17.281 17.734 -4.715 1 64.88 545 LYS B N 1
ATOM 11060 C CA . LYS B 1 545 ? -17.953 19 -4.391 1 64.88 545 LYS B CA 1
ATOM 11061 C C . LYS B 1 545 ? -19.453 18.797 -4.191 1 64.88 545 LYS B C 1
ATOM 11063 O O . LYS B 1 545 ? -20.047 19.344 -3.26 1 64.88 545 LYS B O 1
ATOM 11068 N N . LEU B 1 546 ? -20.047 17.938 -5.047 1 64.12 546 LEU B N 1
ATOM 11069 C CA . LEU B 1 546 ? -21.469 17.641 -4.988 1 64.12 546 LEU B CA 1
ATOM 11070 C C . LEU B 1 546 ? -21.812 16.859 -3.727 1 64.12 546 LEU B C 1
ATOM 11072 O O . LEU B 1 546 ? -22.844 17.109 -3.094 1 64.12 546 LEU B O 1
ATOM 11076 N N . GLU B 1 547 ? -21.016 16 -3.283 1 75.75 547 GLU B N 1
ATOM 11077 C CA . GLU B 1 547 ? -21.297 15.07 -2.188 1 75.75 547 GLU B CA 1
ATOM 11078 C C . GLU B 1 547 ? -20.938 15.695 -0.84 1 75.75 547 GLU B C 1
ATOM 11080 O O . GLU B 1 547 ? -21.453 15.281 0.197 1 75.75 547 GLU B O 1
ATOM 11085 N N . GLY B 1 548 ? -20.094 16.641 -0.786 1 64.56 548 GLY B N 1
ATOM 11086 C CA . GLY B 1 548 ? -19.625 17.203 0.476 1 64.56 548 GLY B CA 1
ATOM 11087 C C . GLY B 1 548 ? -18.609 16.312 1.176 1 64.56 548 GLY B C 1
ATOM 11088 O O . GLY B 1 548 ? -17.938 15.508 0.534 1 64.56 548 GLY B O 1
ATOM 11089 N N . VAL B 1 549 ? -18.547 16.516 2.461 1 69.31 549 VAL B N 1
ATOM 11090 C CA . VAL B 1 549 ? -17.547 15.781 3.225 1 69.31 549 VAL B CA 1
ATOM 11091 C C . VAL B 1 549 ? -18.062 14.375 3.516 1 69.31 549 VAL B C 1
ATOM 11093 O O . VAL B 1 549 ? -19.016 14.203 4.27 1 69.31 549 VAL B O 1
ATOM 11096 N N . GLN B 1 550 ? -17.562 13.539 2.803 1 74.31 550 GLN B N 1
ATOM 11097 C CA . GLN B 1 550 ? -17.984 12.148 2.988 1 74.31 550 GLN B CA 1
ATOM 11098 C C . GLN B 1 550 ? -16.953 11.383 3.824 1 74.31 550 GLN B C 1
ATOM 11100 O O . GLN B 1 550 ? -17.297 10.367 4.441 1 74.31 550 GLN B O 1
ATOM 11105 N N . TYR B 1 551 ? -15.672 11.805 3.744 1 73.38 551 TYR B N 1
ATOM 11106 C CA . TYR B 1 551 ? -14.602 11.125 4.473 1 73.38 551 TYR B CA 1
ATOM 11107 C C . TYR B 1 551 ? -13.586 12.133 4.996 1 73.38 551 TYR B C 1
ATOM 11109 O O . TYR B 1 551 ? -12.961 12.859 4.219 1 73.38 551 TYR B O 1
ATOM 11117 N N . GLN B 1 552 ? -13.57 12.305 6.191 1 67.31 552 GLN B N 1
ATOM 11118 C CA . GLN B 1 552 ? -12.617 13.148 6.898 1 67.31 552 GLN B CA 1
ATOM 11119 C C . GLN B 1 552 ? -12.367 12.648 8.32 1 67.31 552 GLN B C 1
ATOM 11121 O O . GLN B 1 552 ? -13.266 12.062 8.938 1 67.31 552 GLN B O 1
ATOM 11126 N N . THR B 1 553 ? -11.133 12.805 8.734 1 66.44 553 THR B N 1
ATOM 11127 C CA . THR B 1 553 ? -10.812 12.344 10.086 1 66.44 553 THR B CA 1
ATOM 11128 C C . THR B 1 553 ? -11.781 12.945 11.102 1 66.44 553 THR B C 1
ATOM 11130 O O . THR B 1 553 ? -11.992 14.156 11.133 1 66.44 553 THR B O 1
ATOM 11133 N N . ASN B 1 554 ? -12.461 12.133 11.906 1 62.03 554 ASN B N 1
ATOM 11134 C CA . ASN B 1 554 ? -13.336 12.484 13.023 1 62.03 554 ASN B CA 1
ATOM 11135 C C . ASN B 1 554 ? -14.586 13.219 12.547 1 62.03 554 ASN B C 1
ATOM 11137 O O . ASN B 1 554 ? -15.133 14.055 13.273 1 62.03 554 ASN B O 1
ATOM 11141 N N . CYS B 1 555 ? -14.781 13.109 11.273 1 60.09 555 CYS B N 1
ATOM 11142 C CA . CYS B 1 555 ? -15.977 13.781 10.773 1 60.09 555 CYS B CA 1
ATOM 11143 C C . CYS B 1 555 ? -17.234 13.227 11.445 1 60.09 555 CYS B C 1
ATOM 11145 O O . CYS B 1 555 ? -18.266 13.898 11.492 1 60.09 555 CYS B O 1
ATOM 11147 N N . GLY B 1 556 ? -17.078 12.016 11.914 1 60.31 556 GLY B N 1
ATOM 11148 C CA . GLY B 1 556 ? -18.203 11.414 12.609 1 60.31 556 GLY B CA 1
ATOM 11149 C C . GLY B 1 556 ? -18.516 12.078 13.938 1 60.31 556 GLY B C 1
ATOM 11150 O O . GLY B 1 556 ? -19.625 11.977 14.445 1 60.31 556 GLY B O 1
ATOM 11151 N N . PHE B 1 557 ? -17.281 12.602 14.586 1 54.28 557 PHE B N 1
ATOM 11152 C CA . PHE B 1 557 ? -17.5 13.305 15.844 1 54.28 557 PHE B CA 1
ATOM 11153 C C . PHE B 1 557 ? -18.25 14.609 15.609 1 54.28 557 PHE B C 1
ATOM 11155 O O . PHE B 1 557 ? -18.953 15.094 16.5 1 54.28 557 PHE B O 1
ATOM 11162 N N . LEU B 1 558 ? -17.625 15.188 14.477 1 43.12 558 LEU B N 1
ATOM 11163 C CA . LEU B 1 558 ? -18.266 16.469 14.156 1 43.12 558 LEU B CA 1
ATOM 11164 C C . LEU B 1 558 ? -19.734 16.25 13.828 1 43.12 558 LEU B C 1
ATOM 11166 O O . LEU B 1 558 ? -20.391 17.172 13.336 1 43.12 558 LEU B O 1
ATOM 11170 N N . ASN B 1 559 ? -20.016 15.078 13.836 1 40.56 559 ASN B N 1
ATOM 11171 C CA . ASN B 1 559 ? -21.469 15.133 13.727 1 40.56 559 ASN B CA 1
ATOM 11172 C C . ASN B 1 559 ? -22.047 16.297 14.531 1 40.56 559 ASN B C 1
ATOM 11174 O O . ASN B 1 559 ? -22.016 16.281 15.766 1 40.56 559 ASN B O 1
ATOM 11178 N N . LEU B 1 560 ? -21.703 17.391 14.172 1 33.53 560 LEU B N 1
ATOM 11179 C CA . LEU B 1 560 ? -22.641 18.5 14.281 1 33.53 560 LEU B CA 1
ATOM 11180 C C . LEU B 1 560 ? -24.047 18 14.586 1 33.53 560 LEU B C 1
ATOM 11182 O O . LEU B 1 560 ? -24.438 16.922 14.148 1 33.53 560 LEU B O 1
ATOM 11186 N N . SER B 1 561 ? -24.594 18.172 15.711 1 29 561 SER B N 1
ATOM 11187 C CA . SER B 1 561 ? -26.031 18.422 15.719 1 29 561 SER B CA 1
ATOM 11188 C C . SER B 1 561 ? -26.609 18.422 14.305 1 29 561 SER B C 1
ATOM 11190 O O . SER B 1 561 ? -25.984 18.969 13.383 1 29 561 SER B O 1
ATOM 11192 N N . THR B 1 562 ? -27.047 17.297 13.797 1 29.91 562 THR B N 1
ATOM 11193 C CA . THR B 1 562 ? -28.125 17.594 12.867 1 29.91 562 THR B CA 1
ATOM 11194 C C . THR B 1 562 ? -28.469 19.078 12.883 1 29.91 562 THR B C 1
ATOM 11196 O O . THR B 1 562 ? -29.172 19.562 13.773 1 29.91 562 THR B O 1
ATOM 11199 N N . GLN B 1 563 ? -27.641 19.938 12.867 1 29.45 563 GLN B N 1
ATOM 11200 C CA . GLN B 1 563 ? -28.297 21.125 12.352 1 29.45 563 GLN B CA 1
ATOM 11201 C C . GLN B 1 563 ? -29.438 20.766 11.406 1 29.45 563 GLN B C 1
ATOM 11203 O O . GLN B 1 563 ? -29.203 20.203 10.336 1 29.45 563 GLN B O 1
ATOM 11208 N N . SER B 1 564 ? -30.375 19.953 11.922 1 29.17 564 SER B N 1
ATOM 11209 C CA . SER B 1 564 ? -31.734 19.938 11.398 1 29.17 564 SER B CA 1
ATOM 11210 C C . SER B 1 564 ? -31.891 20.938 10.258 1 29.17 564 SER B C 1
ATOM 11212 O O . SER B 1 564 ? -31.281 22 10.266 1 29.17 564 SER B O 1
ATOM 11214 N N . THR B 1 565 ? -32.094 20.531 9.07 1 29.61 565 THR B N 1
ATOM 11215 C CA . THR B 1 565 ? -32.688 21.484 8.156 1 29.61 565 THR B CA 1
ATOM 11216 C C . THR B 1 565 ? -33.281 22.656 8.93 1 29.61 565 THR B C 1
ATOM 11218 O O . THR B 1 565 ? -33.688 23.656 8.328 1 29.61 565 THR B O 1
ATOM 11221 N N . GLU B 1 566 ? -33.594 22.453 10.172 1 28.3 566 GLU B N 1
ATOM 11222 C CA . GLU B 1 566 ? -34.25 23.438 11.016 1 28.3 566 GLU B CA 1
ATOM 11223 C C . GLU B 1 566 ? -33.281 24.531 11.453 1 28.3 566 GLU B C 1
ATOM 11225 O O . GLU B 1 566 ? -33.625 25.703 11.516 1 28.3 566 GLU B O 1
ATOM 11230 N N . GLU B 1 567 ? -32.094 24.156 11.961 1 31.27 567 GLU B N 1
ATOM 11231 C CA . GLU B 1 567 ? -31.297 25.281 12.453 1 31.27 567 GLU B CA 1
ATOM 11232 C C . GLU B 1 567 ? -30.594 26 11.312 1 31.27 567 GLU B C 1
ATOM 11234 O O . GLU B 1 567 ? -30.188 27.156 11.453 1 31.27 567 GLU B O 1
ATOM 11239 N N . LEU B 1 568 ? -30.156 25.375 10.391 1 31.39 568 LEU B N 1
ATOM 11240 C CA . LEU B 1 568 ? -29.891 26.156 9.188 1 31.39 568 LEU B CA 1
ATOM 11241 C C . LEU B 1 568 ? -31.125 26.953 8.773 1 31.39 568 LEU B C 1
ATOM 11243 O O . LEU B 1 568 ? -31.016 27.969 8.07 1 31.39 568 LEU B O 1
ATOM 11247 N N . ILE B 1 569 ? -32.219 26.391 9.039 1 32.16 569 ILE B N 1
ATOM 11248 C CA . ILE B 1 569 ? -33.469 27.125 8.82 1 32.16 569 ILE B CA 1
ATOM 11249 C C . ILE B 1 569 ? -33.531 28.328 9.758 1 32.16 569 ILE B C 1
ATOM 11251 O O . ILE B 1 569 ? -33.969 29.406 9.367 1 32.16 569 ILE B O 1
ATOM 11255 N N . ASP B 1 570 ? -33.406 27.969 11.078 1 32.53 570 ASP B N 1
ATOM 11256 C CA . ASP B 1 570 ? -33.688 29.062 12 1 32.53 570 ASP B CA 1
ATOM 11257 C C . ASP B 1 570 ? -32.656 30.156 11.898 1 32.53 570 ASP B C 1
ATOM 11259 O O . ASP B 1 570 ? -32.938 31.328 12.164 1 32.53 570 ASP B O 1
ATOM 11263 N N . GLN B 1 571 ? -31.359 29.75 11.961 1 34.16 571 GLN B N 1
ATOM 11264 C CA . GLN B 1 571 ? -30.453 30.891 12.078 1 34.16 571 GLN B CA 1
ATOM 11265 C C . GLN B 1 571 ? -30.375 31.672 10.773 1 34.16 571 GLN B C 1
ATOM 11267 O O . GLN B 1 571 ? -29.562 32.594 10.648 1 34.16 571 GLN B O 1
ATOM 11272 N N . ALA B 1 572 ? -30.703 31.094 9.812 1 39.47 572 ALA B N 1
ATOM 11273 C CA . ALA B 1 572 ? -30.672 32.031 8.695 1 39.47 572 ALA B CA 1
ATOM 11274 C C . ALA B 1 572 ? -31.438 33.312 9.031 1 39.47 572 ALA B C 1
ATOM 11276 O O . ALA B 1 572 ? -32.688 33.312 9.008 1 39.47 572 ALA B O 1
ATOM 11277 N N . SER B 1 573 ? -31.172 33.75 10.148 1 45.16 573 SER B N 1
ATOM 11278 C CA . SER B 1 573 ? -31.594 35.094 10.562 1 45.16 573 SER B CA 1
ATOM 11279 C C . SER B 1 573 ? -31.828 35.969 9.352 1 45.16 573 SER B C 1
ATOM 11281 O O . SER B 1 573 ? -31.141 35.875 8.344 1 45.16 573 SER B O 1
ATOM 11283 N N . TYR B 1 574 ? -33.094 36.406 9.367 1 51.25 574 TYR B N 1
ATOM 11284 C CA . TYR B 1 574 ? -33.344 37.531 8.453 1 51.25 574 TYR B CA 1
ATOM 11285 C C . TYR B 1 574 ? -32.156 38.469 8.398 1 51.25 574 TYR B C 1
ATOM 11287 O O . TYR B 1 574 ? -31.531 38.75 9.422 1 51.25 574 TYR B O 1
ATOM 11295 N N . VAL B 1 575 ? -31.516 38.406 7.457 1 56.62 575 VAL B N 1
ATOM 11296 C CA . VAL B 1 575 ? -30.438 39.375 7.262 1 56.62 575 VAL B CA 1
ATOM 11297 C C . VAL B 1 575 ? -31.016 40.781 7.133 1 56.62 575 VAL B C 1
ATOM 11299 O O . VAL B 1 575 ? -32.031 40.969 6.473 1 56.62 575 VAL B O 1
ATOM 11302 N N . ASP B 1 576 ? -30.844 41.562 7.992 1 57.56 576 ASP B N 1
ATOM 11303 C CA . ASP B 1 576 ? -31.188 42.969 7.879 1 57.56 576 ASP B CA 1
ATOM 11304 C C . ASP B 1 576 ? -30.031 43.781 7.312 1 57.56 576 ASP B C 1
ATOM 11306 O O . ASP B 1 576 ? -29.016 43.969 7.98 1 57.56 576 ASP B O 1
ATOM 11310 N N . PHE B 1 577 ? -29.922 43.844 6.055 1 62.28 577 PHE B N 1
ATOM 11311 C CA . PHE B 1 577 ? -28.922 44.719 5.445 1 62.28 577 PHE B CA 1
ATOM 11312 C C . PHE B 1 577 ? -29.5 46.094 5.133 1 62.28 577 PHE B C 1
ATOM 11314 O O . PHE B 1 577 ? -30.656 46.188 4.703 1 62.28 577 PHE B O 1
ATOM 11321 N N . PRO B 1 578 ? -29.078 47.094 5.707 1 56.31 578 PRO B N 1
ATOM 11322 C CA . PRO B 1 578 ? -29.578 48.438 5.375 1 56.31 578 PRO B CA 1
ATOM 11323 C C . PRO B 1 578 ? -29.422 48.75 3.891 1 56.31 578 PRO B C 1
ATOM 11325 O O . PRO B 1 578 ? -29.172 49.906 3.533 1 56.31 578 PRO B O 1
ATOM 11328 N N . ASN B 1 579 ? -29.672 48 3.004 1 59.09 579 ASN B N 1
ATOM 11329 C CA . ASN B 1 579 ? -29.438 48.438 1.628 1 59.09 579 ASN B CA 1
ATOM 11330 C C . ASN B 1 579 ? -30.656 49.156 1.057 1 59.09 579 ASN B C 1
ATOM 11332 O O . ASN B 1 579 ? -31.75 48.594 1.032 1 59.09 579 ASN B O 1
ATOM 11336 N N . VAL B 1 580 ? -30.594 50.438 1.104 1 62.97 580 VAL B N 1
ATOM 11337 C CA . VAL B 1 580 ? -31.594 51.375 0.571 1 62.97 580 VAL B CA 1
ATOM 11338 C C . VAL B 1 580 ? -31.422 51.5 -0.938 1 62.97 580 VAL B C 1
ATOM 11340 O O . VAL B 1 580 ? -30.297 51.656 -1.424 1 62.97 580 VAL B O 1
ATOM 11343 N N . ILE B 1 581 ? -32.438 51.125 -1.681 1 71.5 581 ILE B N 1
ATOM 11344 C CA . ILE B 1 581 ? -32.469 51.406 -3.111 1 71.5 581 ILE B CA 1
ATOM 11345 C C . ILE B 1 581 ? -32.5 52.938 -3.34 1 71.5 581 ILE B C 1
ATOM 11347 O O . ILE B 1 581 ? -33.406 53.625 -2.869 1 71.5 581 ILE B O 1
ATOM 11351 N N . SER B 1 582 ? -31.406 53.531 -3.648 1 72.94 582 SER B N 1
ATOM 11352 C CA . SER B 1 582 ? -31.328 54.969 -3.914 1 72.94 582 SER B CA 1
ATOM 11353 C C . SER B 1 582 ? -31.234 55.25 -5.41 1 72.94 582 SER B C 1
ATOM 11355 O O . SER B 1 582 ? -30.922 54.375 -6.195 1 72.94 582 SER B O 1
ATOM 11357 N N . ASP B 1 583 ? -31.562 56.438 -5.797 1 73 583 ASP B N 1
ATOM 11358 C CA . ASP B 1 583 ? -31.484 56.906 -7.176 1 73 583 ASP B CA 1
ATOM 11359 C C . ASP B 1 583 ? -30.047 56.938 -7.668 1 73 583 ASP B C 1
ATOM 11361 O O . ASP B 1 583 ? -29.797 57.062 -8.867 1 73 583 ASP B O 1
ATOM 11365 N N . SER B 1 584 ? -29.141 56.656 -6.781 1 77.25 584 SER B N 1
ATOM 11366 C CA . SER B 1 584 ? -27.734 56.688 -7.176 1 77.25 584 SER B CA 1
ATOM 11367 C C . SER B 1 584 ? -27.234 55.25 -7.473 1 77.25 584 SER B C 1
ATOM 11369 O O . SER B 1 584 ? -26.094 55.094 -7.902 1 77.25 584 SER B O 1
ATOM 11371 N N . SER B 1 585 ? -28.047 54.344 -7.422 1 83.25 585 SER B N 1
ATOM 11372 C CA . SER B 1 585 ? -27.656 52.969 -7.652 1 83.25 585 SER B CA 1
ATOM 11373 C C . SER B 1 585 ? -27.484 52.688 -9.141 1 83.25 585 SER B C 1
ATOM 11375 O O . SER B 1 585 ? -28.141 53.312 -9.977 1 83.25 585 SER B O 1
ATOM 11377 N N . LYS B 1 586 ? -26.625 51.75 -9.43 1 88.06 586 LYS B N 1
ATOM 11378 C CA . LYS B 1 586 ? -26.375 51.406 -10.82 1 88.06 586 LYS B CA 1
ATOM 11379 C C . LYS B 1 586 ? -27.281 50.25 -11.258 1 88.06 586 LYS B C 1
ATOM 11381 O O . LYS B 1 586 ? -27.422 49.25 -10.539 1 88.06 586 LYS B O 1
ATOM 11386 N N . ILE B 1 587 ? -27.875 50.406 -12.297 1 90.19 587 ILE B N 1
ATOM 11387 C CA . ILE B 1 587 ? -28.781 49.406 -12.836 1 90.19 587 ILE B CA 1
ATOM 11388 C C . ILE B 1 587 ? -28 48.406 -13.672 1 90.19 587 ILE B C 1
ATOM 11390 O O . ILE B 1 587 ? -27.453 48.75 -14.719 1 90.19 587 ILE B O 1
ATOM 11394 N N . VAL B 1 588 ? -27.938 47.219 -13.156 1 90.88 588 VAL B N 1
ATOM 11395 C CA . VAL B 1 588 ? -27.234 46.125 -13.852 1 90.88 588 VAL B CA 1
ATOM 11396 C C . VAL B 1 588 ? -28.266 45.125 -14.352 1 90.88 588 VAL B C 1
ATOM 11398 O O . VAL B 1 588 ? -29.125 44.656 -13.602 1 90.88 588 VAL B O 1
ATOM 11401 N N . TYR B 1 589 ? -28.156 44.781 -15.578 1 93.06 589 TYR B N 1
ATOM 11402 C CA . TYR B 1 589 ? -29.031 43.75 -16.172 1 93.06 589 TYR B CA 1
ATOM 11403 C C . TYR B 1 589 ? -28.406 42.375 -16.109 1 93.06 589 TYR B C 1
ATOM 11405 O O . TYR B 1 589 ? -27.203 42.219 -16.359 1 93.06 589 TYR B O 1
ATOM 11413 N N . PHE B 1 590 ? -29.203 41.406 -15.617 1 92 590 PHE B N 1
ATOM 11414 C CA . PHE B 1 590 ? -28.609 40.062 -15.547 1 92 590 PHE B CA 1
ATOM 11415 C C . PHE B 1 590 ? -29.625 39 -15.953 1 92 590 PHE B C 1
ATOM 11417 O O . PHE B 1 590 ? -30.828 39.281 -15.984 1 92 590 PHE B O 1
ATOM 11424 N N . ASP B 1 591 ? -29.141 37.75 -16.281 1 91.5 591 ASP B N 1
ATOM 11425 C CA . ASP B 1 591 ? -29.906 36.594 -16.703 1 91.5 591 ASP B CA 1
ATOM 11426 C C . ASP B 1 591 ? -29.156 35.312 -16.391 1 91.5 591 ASP B C 1
ATOM 11428 O O . ASP B 1 591 ? -27.922 35.281 -16.375 1 91.5 591 ASP B O 1
ATOM 11432 N N . LEU B 1 592 ? -29.953 34.375 -16.047 1 91.06 592 LEU B N 1
ATOM 11433 C CA . LEU B 1 592 ? -29.375 33.062 -15.727 1 91.06 592 LEU B CA 1
ATOM 11434 C C . LEU B 1 592 ? -29.938 31.984 -16.656 1 91.06 592 LEU B C 1
ATOM 11436 O O . LEU B 1 592 ? -31.094 32.062 -17.078 1 91.06 592 LEU B O 1
ATOM 11440 N N . GLU B 1 593 ? -29.078 31.031 -17.016 1 87.38 593 GLU B N 1
ATOM 11441 C CA . GLU B 1 593 ? -29.531 29.781 -17.641 1 87.38 593 GLU B CA 1
ATOM 11442 C C . GLU B 1 593 ? -29.328 28.594 -16.703 1 87.38 593 GLU B C 1
ATOM 11444 O O . GLU B 1 593 ? -28.297 28.469 -16.062 1 87.38 593 GLU B O 1
ATOM 11449 N N . THR B 1 594 ? -30.312 27.844 -16.531 1 85.75 594 THR B N 1
ATOM 11450 C CA . THR B 1 594 ? -30.281 26.719 -15.602 1 85.75 594 THR B CA 1
ATOM 11451 C C . THR B 1 594 ? -30.438 25.391 -16.344 1 85.75 594 THR B C 1
ATOM 11453 O O . THR B 1 594 ? -30.797 25.391 -17.531 1 85.75 594 THR B O 1
ATOM 11456 N N . SER B 1 595 ? -30.125 24.266 -15.734 1 81.44 595 SER B N 1
ATOM 11457 C CA . SER B 1 595 ? -30.156 22.938 -16.328 1 81.44 595 SER B CA 1
ATOM 11458 C C . SER B 1 595 ? -31.578 22.438 -16.5 1 81.44 595 SER B C 1
ATOM 11460 O O . SER B 1 595 ? -31.812 21.438 -17.188 1 81.44 595 SER B O 1
ATOM 11462 N N . GLY B 1 596 ? -32.531 23.141 -15.953 1 77.81 596 GLY B N 1
ATOM 11463 C CA . GLY B 1 596 ? -33.969 22.781 -16.062 1 77.81 596 GLY B CA 1
ATOM 11464 C C . GLY B 1 596 ? -34.875 23.906 -15.602 1 77.81 596 GLY B C 1
ATOM 11465 O O . GLY B 1 596 ? -34.469 25.062 -15.5 1 77.81 596 GLY B O 1
ATOM 11466 N N . PHE B 1 597 ? -36.219 23.516 -15.406 1 73.75 597 PHE B N 1
ATOM 11467 C CA . PHE B 1 597 ? -37.219 24.531 -15.094 1 73.75 597 PHE B CA 1
ATOM 11468 C C . PHE B 1 597 ? -37.656 24.422 -13.641 1 73.75 597 PHE B C 1
ATOM 11470 O O . PHE B 1 597 ? -38.5 25.203 -13.188 1 73.75 597 PHE B O 1
ATOM 11477 N N . HIS B 1 598 ? -36.938 23.578 -12.977 1 70.75 598 HIS B N 1
ATOM 11478 C CA . HIS B 1 598 ? -37.344 23.391 -11.586 1 70.75 598 HIS B CA 1
ATOM 11479 C C . HIS B 1 598 ? -36.406 24.172 -10.641 1 70.75 598 HIS B C 1
ATOM 11481 O O . HIS B 1 598 ? -35.312 24.547 -11.016 1 70.75 598 HIS B O 1
ATOM 11487 N N . LYS B 1 599 ? -36.844 24.453 -9.43 1 66.12 599 LYS B N 1
ATOM 11488 C CA . LYS B 1 599 ? -36.156 25.25 -8.414 1 66.12 599 LYS B CA 1
ATOM 11489 C C . LYS B 1 599 ? -34.844 24.578 -7.969 1 66.12 599 LYS B C 1
ATOM 11491 O O . LYS B 1 599 ? -33.938 25.25 -7.496 1 66.12 599 LYS B O 1
ATOM 11496 N N . THR B 1 600 ? -34.844 23.375 -8.273 1 65.56 600 THR B N 1
ATOM 11497 C CA . THR B 1 600 ? -33.688 22.625 -7.797 1 65.56 600 THR B CA 1
ATOM 11498 C C . THR B 1 600 ? -32.656 22.469 -8.898 1 65.56 600 THR B C 1
ATOM 11500 O O . THR B 1 600 ? -31.578 21.906 -8.672 1 65.56 600 THR B O 1
ATOM 11503 N N . ASP B 1 601 ? -32.938 23.031 -10.039 1 76.5 601 ASP B N 1
ATOM 11504 C CA . ASP B 1 601 ? -32 22.891 -11.148 1 76.5 601 ASP B CA 1
ATOM 11505 C C . ASP B 1 601 ? -30.781 23.781 -10.969 1 76.5 601 ASP B C 1
ATOM 11507 O O . ASP B 1 601 ? -30.844 24.812 -10.297 1 76.5 601 ASP B O 1
ATOM 11511 N N . GLU B 1 602 ? -29.719 23.359 -11.578 1 79.06 602 GLU B N 1
ATOM 11512 C CA . GLU B 1 602 ? -28.438 24.016 -11.383 1 79.06 602 GLU B CA 1
ATOM 11513 C C . GLU B 1 602 ? -28.25 25.172 -12.359 1 79.06 602 GLU B C 1
ATOM 11515 O O . GLU B 1 602 ? -28.75 25.125 -13.484 1 79.06 602 GLU B O 1
ATOM 11520 N N . ILE B 1 603 ? -27.625 26.312 -11.82 1 85.25 603 ILE B N 1
ATOM 11521 C CA . ILE B 1 603 ? -27.266 27.438 -12.688 1 85.25 603 ILE B CA 1
ATOM 11522 C C . ILE B 1 603 ? -26.141 27.016 -13.625 1 85.25 603 ILE B C 1
ATOM 11524 O O . ILE B 1 603 ? -25.125 26.469 -13.18 1 85.25 603 ILE B O 1
ATOM 11528 N N . LEU B 1 604 ? -26.328 27.188 -14.93 1 86.19 604 LEU B N 1
ATOM 11529 C CA . LEU B 1 604 ? -25.328 26.812 -15.914 1 86.19 604 LEU B CA 1
ATOM 11530 C C . LEU B 1 604 ? -24.609 28.031 -16.453 1 86.19 604 LEU B C 1
ATOM 11532 O O . LEU B 1 604 ? -23.469 27.922 -16.938 1 86.19 604 LEU B O 1
ATOM 11536 N N . GLN B 1 605 ? -25.297 29.109 -16.453 1 89 605 GLN B N 1
ATOM 11537 C CA . GLN B 1 605 ? -24.719 30.344 -17 1 89 605 GLN B CA 1
ATOM 11538 C C . GLN B 1 605 ? -25.203 31.562 -16.234 1 89 605 GLN B C 1
ATOM 11540 O O . GLN B 1 605 ? -26.391 31.672 -15.898 1 89 605 GLN B O 1
ATOM 11545 N N . ILE B 1 606 ? -24.281 32.469 -15.859 1 89.56 606 ILE B N 1
ATOM 11546 C CA . ILE B 1 606 ? -24.609 33.781 -15.297 1 89.56 606 ILE B CA 1
ATOM 11547 C C . ILE B 1 606 ? -24.094 34.906 -16.219 1 89.56 606 ILE B C 1
ATOM 11549 O O . ILE B 1 606 ? -22.922 34.938 -16.562 1 89.56 606 ILE B O 1
ATOM 11553 N N . ALA B 1 607 ? -24.953 35.688 -16.719 1 91.88 607 ALA B N 1
ATOM 11554 C CA . ALA B 1 607 ? -24.578 36.812 -17.547 1 91.88 607 ALA B CA 1
ATOM 11555 C C . ALA B 1 607 ? -25.109 38.125 -16.938 1 91.88 607 ALA B C 1
ATOM 11557 O O . ALA B 1 607 ? -26.188 38.156 -16.344 1 91.88 607 ALA B O 1
ATOM 11558 N N . ALA B 1 608 ? -24.359 39.188 -17.016 1 90.81 608 ALA B N 1
ATOM 11559 C CA . ALA B 1 608 ? -24.75 40.5 -16.516 1 90.81 608 ALA B CA 1
ATOM 11560 C C . ALA B 1 608 ? -24.109 41.625 -17.344 1 90.81 608 ALA B C 1
ATOM 11562 O O . ALA B 1 608 ? -23.062 41.406 -17.969 1 90.81 608 ALA B O 1
ATOM 11563 N N . GLN B 1 609 ? -24.766 42.75 -17.438 1 90.31 609 GLN B N 1
ATOM 11564 C CA . GLN B 1 609 ? -24.234 43.875 -18.219 1 90.31 609 GLN B CA 1
ATOM 11565 C C . GLN B 1 609 ? -24.609 45.188 -17.562 1 90.31 609 GLN B C 1
ATOM 11567 O O . GLN B 1 609 ? -25.75 45.406 -17.141 1 90.31 609 GLN B O 1
ATOM 11572 N N . TYR B 1 610 ? -23.703 46.062 -17.422 1 86.31 610 TYR B N 1
ATOM 11573 C CA . TYR B 1 610 ? -23.875 47.469 -17.062 1 86.31 610 TYR B CA 1
ATOM 11574 C C . TYR B 1 610 ? -23.203 48.375 -18.094 1 86.31 610 TYR B C 1
ATOM 11576 O O . TYR B 1 610 ? -22 48.312 -18.297 1 86.31 610 TYR B O 1
ATOM 11584 N N . ASP B 1 611 ? -23.969 49.188 -18.781 1 81.69 611 ASP B N 1
ATOM 11585 C CA . ASP B 1 611 ? -23.484 50.062 -19.828 1 81.69 611 ASP B CA 1
ATOM 11586 C C . ASP B 1 611 ? -22.625 49.281 -20.828 1 81.69 611 ASP B C 1
ATOM 11588 O O . ASP B 1 611 ? -23.109 48.375 -21.516 1 81.69 611 ASP B O 1
ATOM 11592 N N . GLU B 1 612 ? -21.281 49.469 -20.812 1 76.94 612 GLU B N 1
ATOM 11593 C CA . GLU B 1 612 ? -20.422 48.781 -21.766 1 76.94 612 GLU B CA 1
ATOM 11594 C C . GLU B 1 612 ? -19.656 47.625 -21.109 1 76.94 612 GLU B C 1
ATOM 11596 O O . GLU B 1 612 ? -18.969 46.875 -21.781 1 76.94 612 GLU B O 1
ATOM 11601 N N . CYS B 1 613 ? -19.922 47.375 -19.891 1 78.88 613 CYS B N 1
ATOM 11602 C CA . CYS B 1 613 ? -19.25 46.281 -19.188 1 78.88 613 CYS B CA 1
ATOM 11603 C C . CYS B 1 613 ? -20.078 45 -19.219 1 78.88 613 CYS B C 1
ATOM 11605 O O . CYS B 1 613 ? -21.234 45 -18.781 1 78.88 613 CYS B O 1
ATOM 11607 N N . LYS B 1 614 ? -19.469 43.938 -19.703 1 85.62 614 LYS B N 1
ATOM 11608 C CA . LYS B 1 614 ? -20.172 42.688 -19.844 1 85.62 614 LYS B CA 1
ATOM 11609 C C . LYS B 1 614 ? -19.547 41.594 -18.969 1 85.62 614 LYS B C 1
ATOM 11611 O O . LYS B 1 614 ? -18.328 41.562 -18.797 1 85.62 614 LYS B O 1
ATOM 11616 N N . PHE B 1 615 ? -20.406 40.812 -18.344 1 86.94 615 PHE B N 1
ATOM 11617 C CA . PHE B 1 615 ? -20.016 39.656 -17.531 1 86.94 615 PHE B CA 1
ATOM 11618 C C . PHE B 1 615 ? -20.688 38.375 -18.031 1 86.94 615 PHE B C 1
ATOM 11620 O O . PHE B 1 615 ? -21.906 38.375 -18.281 1 86.94 615 PHE B O 1
ATOM 11627 N N . ASN B 1 616 ? -19.969 37.375 -18.312 1 86.81 616 ASN B N 1
ATOM 11628 C CA . ASN B 1 616 ? -20.5 36.062 -18.75 1 86.81 616 ASN B CA 1
ATOM 11629 C C . ASN B 1 616 ? -19.656 34.906 -18.219 1 86.81 616 ASN B C 1
ATOM 11631 O O . ASN B 1 616 ? -18.438 34.875 -18.438 1 86.81 616 ASN B O 1
ATOM 11635 N N . VAL B 1 617 ? -20.344 34.094 -17.438 1 85.06 617 VAL B N 1
ATOM 11636 C CA . VAL B 1 617 ? -19.625 32.938 -16.906 1 85.06 617 VAL B CA 1
ATOM 11637 C C . VAL B 1 617 ? -20.484 31.672 -17.047 1 85.06 617 VAL B C 1
ATOM 11639 O O . VAL B 1 617 ? -21.703 31.734 -16.875 1 85.06 617 VAL B O 1
ATOM 11642 N N . TYR B 1 618 ? -19.844 30.562 -17.391 1 85.19 618 TYR B N 1
ATOM 11643 C CA . TYR B 1 618 ? -20.516 29.266 -17.469 1 85.19 618 TYR B CA 1
ATOM 11644 C C . TYR B 1 618 ? -20.141 28.391 -16.297 1 85.19 618 TYR B C 1
ATOM 11646 O O . TYR B 1 618 ? -18.984 28.422 -15.836 1 85.19 618 TYR B O 1
ATOM 11654 N N . ILE B 1 619 ? -21.109 27.766 -15.781 1 81.12 619 ILE B N 1
ATOM 11655 C CA . ILE B 1 619 ? -20.906 26.953 -14.586 1 81.12 619 ILE B CA 1
ATOM 11656 C C . ILE B 1 619 ? -20.938 25.469 -14.961 1 81.12 619 ILE B C 1
ATOM 11658 O O . ILE B 1 619 ? -21.719 25.062 -15.812 1 81.12 619 ILE B O 1
ATOM 11662 N N . THR B 1 620 ? -20.141 24.703 -14.32 1 76.75 620 THR B N 1
ATOM 11663 C CA . THR B 1 620 ? -20.031 23.281 -14.594 1 76.75 620 THR B CA 1
ATOM 11664 C C . THR B 1 620 ? -21.266 22.531 -14.109 1 76.75 620 THR B C 1
ATOM 11666 O O . THR B 1 620 ? -21.641 22.625 -12.938 1 76.75 620 THR B O 1
ATOM 11669 N N . PRO B 1 621 ? -21.906 21.828 -14.992 1 73.88 621 PRO B N 1
ATOM 11670 C CA . PRO B 1 621 ? -23.125 21.109 -14.578 1 73.88 621 PRO B CA 1
ATOM 11671 C C . PRO B 1 621 ? -22.812 19.859 -13.758 1 73.88 621 PRO B C 1
ATOM 11673 O O . PRO B 1 621 ? -21.844 19.141 -14.055 1 73.88 621 PRO B O 1
ATOM 11676 N N . THR B 1 622 ? -23.438 19.797 -12.617 1 64.06 622 THR B N 1
ATOM 11677 C CA . THR B 1 622 ? -23.25 18.625 -11.781 1 64.06 622 THR B CA 1
ATOM 11678 C C . THR B 1 622 ? -24.344 17.594 -12.055 1 64.06 622 THR B C 1
ATOM 11680 O O . THR B 1 622 ? -24.219 16.422 -11.664 1 64.06 622 THR B O 1
ATOM 11683 N N . LYS B 1 623 ? -25.547 18.031 -12.641 1 66.06 623 LYS B N 1
ATOM 11684 C CA . LYS B 1 623 ? -26.688 17.203 -12.984 1 66.06 623 LYS B CA 1
ATOM 11685 C C . LYS B 1 623 ? -26.953 17.219 -14.484 1 66.06 623 LYS B C 1
ATOM 11687 O O . LYS B 1 623 ? -26.422 18.078 -15.203 1 66.06 623 LYS B O 1
ATOM 11692 N N . GLU B 1 624 ? -27.641 16.188 -14.914 1 70.56 624 GLU B N 1
ATOM 11693 C CA . GLU B 1 624 ? -28.078 16.188 -16.312 1 70.56 624 GLU B CA 1
ATOM 11694 C C . GLU B 1 624 ? -29 17.359 -16.594 1 70.56 624 GLU B C 1
ATOM 11696 O O . GLU B 1 624 ? -29.781 17.766 -15.734 1 70.56 624 GLU B O 1
ATOM 11701 N N . ILE B 1 625 ? -28.766 17.859 -17.797 1 76.12 625 ILE B N 1
ATOM 11702 C CA . ILE B 1 625 ? -29.578 18.984 -18.219 1 76.12 625 ILE B CA 1
ATOM 11703 C C . ILE B 1 625 ? -30.859 18.469 -18.875 1 76.12 625 ILE B C 1
ATOM 11705 O O . ILE B 1 625 ? -30.828 17.578 -19.719 1 76.12 625 ILE B O 1
ATOM 11709 N N . ASN B 1 626 ? -32.031 18.875 -18.375 1 75.94 626 ASN B N 1
ATOM 11710 C CA . ASN B 1 626 ? -33.312 18.531 -18.969 1 75.94 626 ASN B CA 1
ATOM 11711 C C . ASN B 1 626 ? -33.312 18.75 -20.469 1 75.94 626 ASN B C 1
ATOM 11713 O O . ASN B 1 626 ? -32.875 19.797 -20.953 1 75.94 626 ASN B O 1
ATOM 11717 N N . PRO B 1 627 ? -33.656 17.766 -21.203 1 77.25 627 PRO B N 1
ATOM 11718 C CA . PRO B 1 627 ? -33.625 17.859 -22.656 1 77.25 627 PRO B CA 1
ATOM 11719 C C . PRO B 1 627 ? -34.375 19.094 -23.172 1 77.25 627 PRO B C 1
ATOM 11721 O O . PRO B 1 627 ? -33.938 19.719 -24.141 1 77.25 627 PRO B O 1
ATOM 11724 N N . GLU B 1 628 ? -35.438 19.469 -22.547 1 75.88 628 GLU B N 1
ATOM 11725 C CA . GLU B 1 628 ? -36.156 20.672 -22.969 1 75.88 628 GLU B CA 1
ATOM 11726 C C . GLU B 1 628 ? -35.312 21.922 -22.734 1 75.88 628 GLU B C 1
ATOM 11728 O O . GLU B 1 628 ? -35.312 22.828 -23.578 1 75.88 628 GLU B O 1
ATOM 11733 N N . ALA B 1 629 ? -34.625 21.906 -21.656 1 77.38 629 ALA B N 1
ATOM 11734 C CA . ALA B 1 629 ? -33.781 23.047 -21.344 1 77.38 629 ALA B CA 1
ATOM 11735 C C . ALA B 1 629 ? -32.562 23.094 -22.281 1 77.38 629 ALA B C 1
ATOM 11737 O O . ALA B 1 629 ? -32.156 24.172 -22.719 1 77.38 629 ALA B O 1
ATOM 11738 N N . SER B 1 630 ? -32.031 21.953 -22.609 1 80.06 630 SER B N 1
ATOM 11739 C CA . SER B 1 630 ? -30.906 21.875 -23.531 1 80.06 630 SER B CA 1
ATOM 11740 C C . SER B 1 630 ? -31.281 22.359 -24.922 1 80.06 630 SER B C 1
ATOM 11742 O O . SER B 1 630 ? -30.484 23.031 -25.594 1 80.06 630 SER B O 1
ATOM 11744 N N . GLU B 1 631 ? -32.438 22 -25.344 1 77.19 631 GLU B N 1
ATOM 11745 C CA . GLU B 1 631 ? -32.906 22.422 -26.656 1 77.19 631 GLU B CA 1
ATOM 11746 C C . GLU B 1 631 ? -33.125 23.938 -26.703 1 77.19 631 GLU B C 1
ATOM 11748 O O . GLU B 1 631 ? -32.812 24.578 -27.703 1 77.19 631 GLU B O 1
ATOM 11753 N N . HIS B 1 632 ? -33.562 24.531 -25.656 1 77.19 632 HIS B N 1
ATOM 11754 C CA . HIS B 1 632 ? -33.812 25.953 -25.625 1 77.19 632 HIS B CA 1
ATOM 11755 C C . HIS B 1 632 ? -32.531 26.766 -25.469 1 77.19 632 HIS B C 1
ATOM 11757 O O . HIS B 1 632 ? -32.344 27.781 -26.141 1 77.19 632 HIS B O 1
ATOM 11763 N N . THR B 1 633 ? -31.625 26.344 -24.672 1 78.5 633 THR B N 1
ATOM 11764 C CA . THR B 1 633 ? -30.453 27.141 -24.328 1 78.5 633 THR B CA 1
ATOM 11765 C C . THR B 1 633 ? -29.281 26.781 -25.234 1 78.5 633 THR B C 1
ATOM 11767 O O . THR B 1 633 ? -28.328 27.562 -25.375 1 78.5 633 THR B O 1
ATOM 11770 N N . GLY B 1 634 ? -29.328 25.594 -25.828 1 77.62 634 GLY B N 1
ATOM 11771 C CA . GLY B 1 634 ? -28.203 25.109 -26.609 1 77.62 634 GLY B CA 1
ATOM 11772 C C . GLY B 1 634 ? -27.062 24.562 -25.766 1 77.62 634 GLY B C 1
ATOM 11773 O O . GLY B 1 634 ? -26 24.234 -26.281 1 77.62 634 GLY B O 1
ATOM 11774 N N . LEU B 1 635 ? -27.297 24.531 -24.484 1 79.69 635 LEU B N 1
ATOM 11775 C CA . LEU B 1 635 ? -26.281 24 -23.578 1 79.69 635 LEU B CA 1
ATOM 11776 C C . LEU B 1 635 ? -26.469 22.5 -23.391 1 79.69 635 LEU B C 1
ATOM 11778 O O . LEU B 1 635 ? -27.578 22.016 -23.203 1 79.69 635 LEU B O 1
ATOM 11782 N N . LYS B 1 636 ? -25.5 21.781 -23.562 1 77.81 636 LYS B N 1
ATOM 11783 C CA . LYS B 1 636 ? -25.516 20.328 -23.422 1 77.81 636 LYS B CA 1
ATOM 11784 C C . LYS B 1 636 ? -24.375 19.875 -22.516 1 77.81 636 LYS B C 1
ATOM 11786 O O . LYS B 1 636 ? -23.281 20.438 -22.531 1 77.81 636 LYS B O 1
ATOM 11791 N N . ASN B 1 637 ? -24.828 19.094 -21.641 1 71.5 637 ASN B N 1
ATOM 11792 C CA . ASN B 1 637 ? -23.828 18.453 -20.812 1 71.5 637 ASN B CA 1
ATOM 11793 C C . ASN B 1 637 ? -23.328 17.141 -21.438 1 71.5 637 ASN B C 1
ATOM 11795 O O . ASN B 1 637 ? -24.078 16.172 -21.531 1 71.5 637 ASN B O 1
ATOM 11799 N N . ILE B 1 638 ? -22.219 17.156 -22.062 1 62.81 638 ILE B N 1
ATOM 11800 C CA . ILE B 1 638 ? -21.656 15.961 -22.656 1 62.81 638 ILE B CA 1
ATOM 11801 C C . ILE B 1 638 ? -20.469 15.484 -21.844 1 62.81 638 ILE B C 1
ATOM 11803 O O . ILE B 1 638 ? -19.406 16.125 -21.828 1 62.81 638 ILE B O 1
ATOM 11807 N N . ASN B 1 639 ? -20.562 14.422 -21.109 1 55.69 639 ASN B N 1
ATOM 11808 C CA . ASN B 1 639 ? -19.531 13.766 -20.297 1 55.69 639 ASN B CA 1
ATOM 11809 C C . ASN B 1 639 ? -18.953 14.703 -19.25 1 55.69 639 ASN B C 1
ATOM 11811 O O . ASN B 1 639 ? -17.734 14.773 -19.078 1 55.69 639 ASN B O 1
ATOM 11815 N N . GLY B 1 640 ? -19.844 15.641 -18.656 1 61.97 640 GLY B N 1
ATOM 11816 C CA . GLY B 1 640 ? -19.422 16.531 -17.578 1 61.97 640 GLY B CA 1
ATOM 11817 C C . GLY B 1 640 ? -18.922 17.875 -18.078 1 61.97 640 GLY B C 1
ATOM 11818 O O . GLY B 1 640 ? -18.516 18.719 -17.297 1 61.97 640 GLY B O 1
ATOM 11819 N N . GLN B 1 641 ? -18.906 17.969 -19.344 1 66.94 641 GLN B N 1
ATOM 11820 C CA . GLN B 1 641 ? -18.516 19.234 -19.953 1 66.94 641 GLN B CA 1
ATOM 11821 C C . GLN B 1 641 ? -19.703 19.953 -20.562 1 66.94 641 GLN B C 1
ATOM 11823 O O . GLN B 1 641 ? -20.594 19.328 -21.141 1 66.94 641 GLN B O 1
ATOM 11828 N N . LEU B 1 642 ? -19.641 21.219 -20.375 1 75.88 642 LEU B N 1
ATOM 11829 C CA . LEU B 1 642 ? -20.75 22.031 -20.875 1 75.88 642 LEU B CA 1
ATOM 11830 C C . LEU B 1 642 ? -20.453 22.547 -22.281 1 75.88 642 LEU B C 1
ATOM 11832 O O . LEU B 1 642 ? -19.375 23.062 -22.547 1 75.88 642 LEU B O 1
ATOM 11836 N N . TYR B 1 643 ? -21.219 22.203 -23.172 1 76.56 643 TYR B N 1
ATOM 11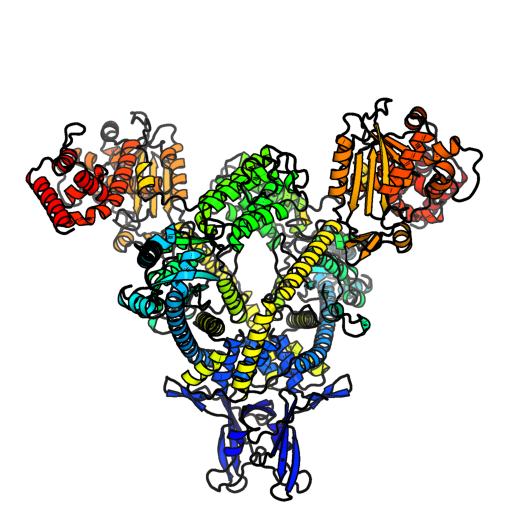837 C CA . TYR B 1 643 ? -21.141 22.656 -24.562 1 76.56 643 TYR B CA 1
ATOM 11838 C C . TYR B 1 643 ? -22.281 23.625 -24.891 1 76.56 643 TYR B C 1
ATOM 11840 O O . TYR B 1 643 ? -23.406 23.438 -24.422 1 76.56 643 TYR B O 1
ATOM 11848 N N . LEU B 1 644 ? -21.984 24.797 -25.625 1 77.88 644 LEU B N 1
ATOM 11849 C CA . LEU B 1 644 ? -22.969 25.688 -26.219 1 77.88 644 LEU B CA 1
ATOM 11850 C C . LEU B 1 644 ? -23.062 25.469 -27.719 1 77.88 644 LEU B C 1
ATOM 11852 O O . LEU B 1 644 ? -22.109 25.766 -28.453 1 77.88 644 LEU B O 1
ATOM 11856 N N . ARG B 1 645 ? -24.156 25.078 -28.359 1 73.5 645 ARG B N 1
ATOM 11857 C CA . ARG B 1 645 ? -24.375 24.828 -29.781 1 73.5 645 ARG B CA 1
ATOM 11858 C C . ARG B 1 645 ? -23.203 24.094 -30.406 1 73.5 645 ARG B C 1
ATOM 11860 O O . ARG B 1 645 ? -22.656 24.531 -31.438 1 73.5 645 ARG B O 1
ATOM 11867 N N . HIS B 1 646 ? -22.547 23.109 -29.672 1 65.88 646 HIS B N 1
ATOM 11868 C CA . HIS B 1 646 ? -21.547 22.172 -30.141 1 65.88 646 HIS B CA 1
ATOM 11869 C C . HIS B 1 646 ? -20.141 22.656 -29.797 1 65.88 646 HIS B C 1
ATOM 11871 O O . HIS B 1 646 ? -19.156 21.984 -30.109 1 65.88 646 HIS B O 1
ATOM 11877 N N . ASP B 1 647 ? -20.031 23.828 -29.219 1 71.31 647 ASP B N 1
ATOM 11878 C CA . ASP B 1 647 ? -18.734 24.359 -28.828 1 71.31 647 ASP B CA 1
ATOM 11879 C C . ASP B 1 647 ? -18.531 24.219 -27.328 1 71.31 647 ASP B C 1
ATOM 11881 O O . ASP B 1 647 ? -19.422 24.531 -26.531 1 71.31 647 ASP B O 1
ATOM 11885 N N . LYS B 1 648 ? -17.469 23.672 -27.031 1 73.44 648 LYS B N 1
ATOM 11886 C CA . LYS B 1 648 ? -17.141 23.531 -25.609 1 73.44 648 LYS B CA 1
ATOM 11887 C C . LYS B 1 648 ? -16.922 24.891 -24.953 1 73.44 648 LYS B C 1
ATOM 11889 O O . LYS B 1 648 ? -16.234 25.734 -25.5 1 73.44 648 LYS B O 1
ATOM 11894 N N . VAL B 1 649 ? -17.562 25.172 -23.844 1 72.88 649 VAL B N 1
ATOM 11895 C CA . VAL B 1 649 ? -17.406 26.438 -23.141 1 72.88 649 VAL B CA 1
ATOM 11896 C C . VAL B 1 649 ? -16.609 26.219 -21.859 1 72.88 649 VAL B C 1
ATOM 11898 O O . VAL B 1 649 ? -16.688 25.141 -21.25 1 72.88 649 VAL B O 1
ATOM 11901 N N . LEU B 1 650 ? -15.867 27.094 -21.5 1 67.62 650 LEU B N 1
ATOM 11902 C CA . LEU B 1 650 ? -15.109 27.031 -20.25 1 67.62 650 LEU B CA 1
ATOM 11903 C C . LEU B 1 650 ? -16.031 27.203 -19.062 1 67.62 650 LEU B C 1
ATOM 11905 O O . LEU B 1 650 ? -16.797 28.156 -18.984 1 67.62 650 LEU B O 1
ATOM 11909 N N . THR B 1 651 ? -16.047 26.266 -18.219 1 74.25 651 THR B N 1
ATOM 11910 C CA . THR B 1 651 ? -16.953 26.297 -17.078 1 74.25 651 THR B CA 1
ATOM 11911 C C . THR B 1 651 ? -16.188 26.438 -15.773 1 74.25 651 THR B C 1
ATOM 11913 O O . THR B 1 651 ? -14.992 26.141 -15.711 1 74.25 651 THR B O 1
ATOM 11916 N N . VAL B 1 652 ? -16.828 27.25 -14.82 1 70.25 652 VAL B N 1
ATOM 11917 C CA . VAL B 1 652 ? -16.297 27.391 -13.469 1 70.25 652 VAL B CA 1
ATOM 11918 C C . VAL B 1 652 ? -17.266 26.766 -12.469 1 70.25 652 VAL B C 1
ATOM 11920 O O . VAL B 1 652 ? -18.422 26.469 -12.805 1 70.25 652 VAL B O 1
ATOM 11923 N N . CYS B 1 653 ? -16.781 26.422 -11.25 1 73.56 653 CYS B N 1
ATOM 11924 C CA . CYS B 1 653 ? -17.688 25.906 -10.234 1 73.56 653 CYS B CA 1
ATOM 11925 C C . CYS B 1 653 ? -18.609 27.016 -9.734 1 73.56 653 CYS B C 1
ATOM 11927 O O . CYS B 1 653 ? -18.328 28.203 -9.914 1 73.56 653 CYS B O 1
ATOM 11929 N N . LEU B 1 654 ? -19.672 26.672 -9.109 1 78.5 654 LEU B N 1
ATOM 11930 C CA . LEU B 1 654 ? -20.703 27.609 -8.672 1 78.5 654 LEU B CA 1
ATOM 11931 C C . LEU B 1 654 ? -20.109 28.672 -7.738 1 78.5 654 LEU B C 1
ATOM 11933 O O . LEU B 1 654 ? -20.375 29.859 -7.887 1 78.5 654 LEU B O 1
ATOM 11937 N N . GLU B 1 655 ? -19.391 28.281 -6.875 1 74.06 655 GLU B N 1
ATOM 11938 C CA . GLU B 1 655 ? -18.828 29.219 -5.906 1 74.06 655 GLU B CA 1
ATOM 11939 C C . GLU B 1 655 ? -17.938 30.25 -6.59 1 74.06 655 GLU B C 1
ATOM 11941 O O . GLU B 1 655 ? -18.016 31.438 -6.297 1 74.06 655 GLU B O 1
ATOM 11946 N N . ASP B 1 656 ? -17.203 29.766 -7.523 1 75.75 656 ASP B N 1
ATOM 11947 C CA . ASP B 1 656 ? -16.328 30.672 -8.266 1 75.75 656 ASP B CA 1
ATOM 11948 C C . ASP B 1 656 ? -17.125 31.609 -9.156 1 75.75 656 ASP B C 1
ATOM 11950 O O . ASP B 1 656 ? -16.766 32.781 -9.328 1 75.75 656 ASP B O 1
ATOM 11954 N N . ALA B 1 657 ? -17.984 31.047 -9.727 1 80.12 657 ALA B N 1
ATOM 11955 C CA . ALA B 1 657 ? -18.844 31.891 -10.547 1 80.12 657 ALA B CA 1
ATOM 11956 C C . ALA B 1 657 ? -19.469 33 -9.727 1 80.12 657 ALA B C 1
ATOM 11958 O O . ALA B 1 657 ? -19.516 34.156 -10.172 1 80.12 657 ALA B O 1
ATOM 11959 N N . LEU B 1 658 ? -19.875 32.688 -8.516 1 84.44 658 LEU B N 1
ATOM 11960 C CA . LEU B 1 658 ? -20.5 33.688 -7.648 1 84.44 658 LEU B CA 1
ATOM 11961 C C . LEU B 1 658 ? -19.469 34.719 -7.176 1 84.44 658 LEU B C 1
ATOM 11963 O O . LEU B 1 658 ? -19.766 35.906 -7.086 1 84.44 658 LEU B O 1
ATOM 11967 N N . ARG B 1 659 ? -18.422 34.281 -6.973 1 78.19 659 ARG B N 1
ATOM 11968 C CA . ARG B 1 659 ? -17.359 35.219 -6.586 1 78.19 659 ARG B CA 1
ATOM 11969 C C . ARG B 1 659 ? -17.016 36.156 -7.73 1 78.19 659 ARG B C 1
ATOM 11971 O O . ARG B 1 659 ? -16.828 37.375 -7.516 1 78.19 659 ARG B O 1
ATOM 11978 N N . ALA B 1 660 ? -16.859 35.562 -8.906 1 79.44 660 ALA B N 1
ATOM 11979 C CA . ALA B 1 660 ? -16.625 36.406 -10.086 1 79.44 660 ALA B CA 1
ATOM 11980 C C . ALA B 1 660 ? -17.766 37.406 -10.266 1 79.44 660 ALA B C 1
ATOM 11982 O O . ALA B 1 660 ? -17.516 38.562 -10.625 1 79.44 660 ALA B O 1
ATOM 11983 N N . PHE B 1 661 ? -18.906 37.031 -10.031 1 88.44 661 PHE B N 1
ATOM 11984 C CA . PHE B 1 661 ? -20.062 37.906 -10.172 1 88.44 661 PHE B CA 1
ATOM 11985 C C . PHE B 1 661 ? -20.031 39 -9.125 1 88.44 661 PHE B C 1
ATOM 11987 O O . PHE B 1 661 ? -20.312 40.156 -9.43 1 88.44 661 PHE B O 1
ATOM 11994 N N . LYS B 1 662 ? -19.703 38.625 -7.965 1 84.62 662 LYS B N 1
ATOM 11995 C CA . LYS B 1 662 ? -19.547 39.594 -6.906 1 84.62 662 LYS B CA 1
ATOM 11996 C C . LYS B 1 662 ? -18.5 40.656 -7.266 1 84.62 662 LYS B C 1
ATOM 11998 O O . LYS B 1 662 ? -18.703 41.844 -7.078 1 84.62 662 LYS B O 1
ATOM 12003 N N . GLN B 1 663 ? -17.5 40.188 -7.789 1 79.44 663 GLN B N 1
ATOM 12004 C CA . GLN B 1 663 ? -16.422 41.094 -8.188 1 79.44 663 GLN B CA 1
ATOM 12005 C C . GLN B 1 663 ? -16.875 42.031 -9.305 1 79.44 663 GLN B C 1
ATOM 12007 O O . GLN B 1 663 ? -16.531 43.219 -9.305 1 79.44 663 GLN B O 1
ATOM 12012 N N . PHE B 1 664 ? -17.516 41.562 -10.188 1 85.56 664 PHE B N 1
ATOM 12013 C CA . PHE B 1 664 ? -18.062 42.375 -11.266 1 85.56 664 PHE B CA 1
ATOM 12014 C C . PHE B 1 664 ? -18.969 43.469 -10.719 1 85.56 664 PHE B C 1
ATOM 12016 O O . PHE B 1 664 ? -18.859 44.625 -11.125 1 85.56 664 PHE B O 1
ATOM 12023 N N . LEU B 1 665 ? -19.766 43.062 -9.711 1 85.94 665 LEU B N 1
ATOM 12024 C CA . LEU B 1 665 ? -20.719 44 -9.133 1 85.94 665 LEU B CA 1
ATOM 12025 C C . LEU B 1 665 ? -20 45 -8.219 1 85.94 665 LEU B C 1
ATOM 12027 O O . LEU B 1 665 ? -20.469 46.125 -8.055 1 85.94 665 LEU B O 1
ATOM 12031 N N . SER B 1 666 ? -18.984 44.594 -7.691 1 78.5 666 SER B N 1
ATOM 12032 C CA . SER B 1 666 ? -18.25 45.438 -6.766 1 78.5 666 SER B CA 1
ATOM 12033 C C . SER B 1 666 ? -17.406 46.469 -7.512 1 78.5 666 SER B C 1
ATOM 12035 O O . SER B 1 666 ? -16.828 47.375 -6.902 1 78.5 666 SER B O 1
ATOM 12037 N N . LYS B 1 667 ? -17.266 46.25 -8.781 1 76.62 667 LYS B N 1
ATOM 12038 C CA . LYS B 1 667 ? -16.516 47.219 -9.594 1 76.62 667 LYS B CA 1
ATOM 12039 C C . LYS B 1 667 ? -17.188 48.562 -9.609 1 76.62 667 LYS B C 1
ATOM 12041 O O . LYS B 1 667 ? -16.547 49.594 -9.805 1 76.62 667 LYS B O 1
ATOM 12046 N N . PHE B 1 668 ? -18.453 48.469 -9.32 1 76.88 668 PHE B N 1
ATOM 12047 C CA . PHE B 1 668 ? -19.234 49.719 -9.352 1 76.88 668 PHE B CA 1
ATOM 12048 C C . PHE B 1 668 ? -19.375 50.312 -7.957 1 76.88 668 PHE B C 1
ATOM 12050 O O . PHE B 1 668 ? -19.609 49.562 -6.992 1 76.88 668 PHE B O 1
ATOM 12057 N N . LYS B 1 669 ? -18.812 51.406 -7.598 1 71.12 669 LYS B N 1
ATOM 12058 C CA . LYS B 1 669 ? -18.781 52.062 -6.285 1 71.12 669 LYS B CA 1
ATOM 12059 C C . LYS B 1 669 ? -20.172 52.094 -5.664 1 71.12 669 LYS B C 1
ATOM 12061 O O . LYS B 1 669 ? -20.328 51.938 -4.453 1 71.12 669 LYS B O 1
ATOM 12066 N N . GLU B 1 670 ? -21.125 52.219 -6.434 1 77.69 670 GLU B N 1
ATOM 12067 C CA . GLU B 1 670 ? -22.5 52.344 -5.965 1 77.69 670 GLU B CA 1
ATOM 12068 C C . GLU B 1 670 ? -23.188 50.969 -5.898 1 77.69 670 GLU B C 1
ATOM 12070 O O . GLU B 1 670 ? -22.781 50.031 -6.605 1 77.69 670 GLU B O 1
ATOM 12075 N N . PRO B 1 671 ? -24.156 50.875 -5.051 1 84.25 671 PRO B N 1
ATOM 12076 C CA . PRO B 1 671 ? -24.906 49.625 -5.012 1 84.25 671 PRO B CA 1
ATOM 12077 C C . PRO B 1 671 ? -25.609 49.312 -6.332 1 84.25 671 PRO B C 1
ATOM 12079 O O . PRO B 1 671 ? -26.016 50.219 -7.047 1 84.25 671 PRO B O 1
ATOM 12082 N N . CYS B 1 672 ? -25.688 48.062 -6.605 1 89.12 672 CYS B N 1
ATOM 12083 C CA . CYS B 1 672 ? -26.203 47.656 -7.906 1 89.12 672 CYS B CA 1
ATOM 12084 C C . CYS B 1 672 ? -27.641 47.156 -7.789 1 89.12 672 CYS B C 1
ATOM 12086 O O . CYS B 1 672 ? -27.953 46.406 -6.859 1 89.12 672 CYS B O 1
ATOM 12088 N N . LEU B 1 673 ? -28.438 47.625 -8.539 1 90.06 673 LEU B N 1
ATOM 12089 C CA . LEU B 1 673 ? -29.781 47.062 -8.719 1 90.06 673 LEU B CA 1
ATOM 12090 C C . LEU B 1 673 ? -29.844 46.125 -9.914 1 90.06 673 LEU B C 1
ATOM 12092 O O . LEU B 1 673 ? -29.562 46.531 -11.039 1 90.06 673 LEU B O 1
ATOM 12096 N N . LEU B 1 674 ? -30.125 44.906 -9.641 1 92.12 674 LEU B N 1
ATOM 12097 C CA . LEU B 1 674 ? -30.141 43.906 -10.695 1 92.12 674 LEU B CA 1
ATOM 12098 C C . LEU B 1 674 ? -31.531 43.781 -11.32 1 92.12 674 LEU B C 1
ATOM 12100 O O . LEU B 1 674 ? -32.531 43.625 -10.609 1 92.12 674 LEU B O 1
ATOM 12104 N N . VAL B 1 675 ? -31.578 43.875 -12.625 1 92.69 675 VAL B N 1
ATOM 12105 C CA . VAL B 1 675 ? -32.844 43.844 -13.359 1 92.69 675 VAL B CA 1
ATOM 12106 C C . VAL B 1 675 ? -32.844 42.594 -14.25 1 92.69 675 VAL B C 1
ATOM 12108 O O . VAL B 1 675 ? -31.891 42.312 -14.969 1 92.69 675 VAL B O 1
ATOM 12111 N N . ALA B 1 676 ? -33.844 41.844 -14.133 1 92.19 676 ALA B N 1
ATOM 12112 C CA . ALA B 1 676 ? -34.031 40.656 -14.977 1 92.19 676 ALA B CA 1
ATOM 12113 C C . ALA B 1 676 ? -35.469 40.594 -15.508 1 92.19 676 ALA B C 1
ATOM 12115 O O . ALA B 1 676 ? -36.344 41.312 -15.008 1 92.19 676 ALA B O 1
ATOM 12116 N N . HIS B 1 677 ? -35.625 39.812 -16.625 1 89.88 677 HIS B N 1
ATOM 12117 C CA . HIS B 1 677 ? -36.969 39.594 -17.188 1 89.88 677 HIS B CA 1
ATOM 12118 C C . HIS B 1 677 ? -37.594 38.312 -16.594 1 89.88 677 HIS B C 1
ATOM 12120 O O . HIS B 1 677 ? -37.062 37.219 -16.734 1 89.88 677 HIS B O 1
ATOM 12126 N N . ASN B 1 678 ? -38.625 38.375 -15.867 1 85.88 678 ASN B N 1
ATOM 12127 C CA . ASN B 1 678 ? -39.188 37.312 -15.039 1 85.88 678 ASN B CA 1
ATOM 12128 C C . ASN B 1 678 ? -38.219 36.938 -13.898 1 85.88 678 ASN B C 1
ATOM 12130 O O . ASN B 1 678 ? -37.844 35.781 -13.773 1 85.88 678 ASN B O 1
ATOM 12134 N N . ALA B 1 679 ? -37.906 38 -13.234 1 86.5 679 ALA B N 1
ATOM 12135 C CA . ALA B 1 679 ? -36.844 38 -12.242 1 86.5 679 ALA B CA 1
ATOM 12136 C C . ALA B 1 679 ? -37.094 36.938 -11.156 1 86.5 679 ALA B C 1
ATOM 12138 O O . ALA B 1 679 ? -36.188 36.469 -10.492 1 86.5 679 ALA B O 1
ATOM 12139 N N . SER B 1 680 ? -38.281 36.562 -10.945 1 85.19 680 SER B N 1
ATOM 12140 C CA . SER B 1 680 ? -38.594 35.594 -9.898 1 85.19 680 SER B CA 1
ATOM 12141 C C . SER B 1 680 ? -37.781 34.312 -10.07 1 85.19 680 SER B C 1
ATOM 12143 O O . SER B 1 680 ? -37.312 33.75 -9.086 1 85.19 680 SER B O 1
ATOM 12145 N N . PHE B 1 681 ? -37.75 33.938 -11.289 1 85.56 681 PHE B N 1
ATOM 12146 C CA . PHE B 1 681 ? -37 32.719 -11.586 1 85.56 681 PHE B CA 1
ATOM 12147 C C . PHE B 1 681 ? -35.5 32.938 -11.352 1 85.56 681 PHE B C 1
ATOM 12149 O O . PHE B 1 681 ? -34.875 32.188 -10.617 1 85.56 681 PHE B O 1
ATOM 12156 N N . ASP B 1 682 ? -34.938 33.938 -11.93 1 89.38 682 ASP B N 1
ATOM 12157 C CA . ASP B 1 682 ? -33.5 34.188 -11.875 1 89.38 682 ASP B CA 1
ATOM 12158 C C . ASP B 1 682 ? -33.062 34.562 -10.461 1 89.38 682 ASP B C 1
ATOM 12160 O O . ASP B 1 682 ? -32.031 34.094 -9.984 1 89.38 682 ASP B O 1
ATOM 12164 N N . VAL B 1 683 ? -33.812 35.406 -9.805 1 88.88 683 VAL B N 1
ATOM 12165 C CA . VAL B 1 683 ? -33.469 35.875 -8.469 1 88.88 683 VAL B CA 1
ATOM 12166 C C . VAL B 1 683 ? -33.5 34.688 -7.484 1 88.88 683 VAL B C 1
ATOM 12168 O O . VAL B 1 683 ? -32.594 34.562 -6.664 1 88.88 683 VAL B O 1
ATOM 12171 N N . SER B 1 684 ? -34.469 33.906 -7.625 1 86.19 684 SER B N 1
ATOM 12172 C CA . SER B 1 684 ? -34.562 32.75 -6.727 1 86.19 684 SER B CA 1
ATOM 12173 C C . SER B 1 684 ? -33.375 31.812 -6.891 1 86.19 684 SER B C 1
ATOM 12175 O O . SER B 1 684 ? -32.812 31.344 -5.906 1 86.19 684 SER B O 1
ATOM 12177 N N . HIS B 1 685 ? -33.062 31.547 -8.141 1 87.19 685 HIS B N 1
ATOM 12178 C CA . HIS B 1 685 ? -31.922 30.672 -8.391 1 87.19 685 HIS B CA 1
ATOM 12179 C C . HIS B 1 685 ? -30.625 31.281 -7.895 1 87.19 685 HIS B C 1
ATOM 12181 O O . HIS B 1 685 ? -29.781 30.594 -7.316 1 87.19 685 HIS B O 1
ATOM 12187 N N . LEU B 1 686 ? -30.516 32.594 -8.156 1 88.88 686 LEU B N 1
ATOM 12188 C CA . LEU B 1 686 ? -29.281 33.281 -7.746 1 88.88 686 LEU B CA 1
ATOM 12189 C C . LEU B 1 686 ? -29.172 33.312 -6.227 1 88.88 686 LEU B C 1
ATOM 12191 O O . LEU B 1 686 ? -28.109 33 -5.672 1 88.88 686 LEU B O 1
ATOM 12195 N N . VAL B 1 687 ? -30.203 33.688 -5.539 1 86.56 687 VAL B N 1
ATOM 12196 C CA . VAL B 1 687 ? -30.188 33.781 -4.086 1 86.56 687 VAL B CA 1
ATOM 12197 C C . VAL B 1 687 ? -29.953 32.438 -3.457 1 86.56 687 VAL B C 1
ATOM 12199 O O . VAL B 1 687 ? -29.203 32.281 -2.488 1 86.56 687 VAL B O 1
ATOM 12202 N N . ARG B 1 688 ? -30.547 31.438 -4.02 1 81.5 688 ARG B N 1
ATOM 12203 C CA . ARG B 1 688 ? -30.328 30.078 -3.533 1 81.5 688 ARG B CA 1
ATOM 12204 C C . ARG B 1 688 ? -28.859 29.688 -3.658 1 81.5 688 ARG B C 1
ATOM 12206 O O . ARG B 1 688 ? -28.312 29.047 -2.762 1 81.5 688 ARG B O 1
ATOM 12213 N N . ALA B 1 689 ? -28.359 29.984 -4.809 1 82 689 ALA B N 1
ATOM 12214 C CA . ALA B 1 689 ? -26.938 29.688 -5.023 1 82 689 ALA B CA 1
ATOM 12215 C C . ALA B 1 689 ? -26.062 30.438 -4.02 1 82 689 ALA B C 1
ATOM 12217 O O . ALA B 1 689 ? -25.109 29.875 -3.479 1 82 689 ALA B O 1
ATOM 12218 N N . ILE B 1 690 ? -26.453 31.766 -3.75 1 83.44 690 ILE B N 1
ATOM 12219 C CA . ILE B 1 690 ? -25.719 32.594 -2.805 1 83.44 690 ILE B CA 1
ATOM 12220 C C . ILE B 1 690 ? -25.828 32 -1.402 1 83.44 690 ILE B C 1
ATOM 12222 O O . ILE B 1 690 ? -24.828 31.953 -0.675 1 83.44 690 ILE B O 1
ATOM 12226 N N . LEU B 1 691 ? -26.906 31.531 -1.061 1 76.81 691 LEU B N 1
ATOM 12227 C CA . LEU B 1 691 ? -27.141 30.922 0.241 1 76.81 691 LEU B CA 1
ATOM 12228 C C . LEU B 1 691 ? -26.391 29.609 0.377 1 76.81 691 LEU B C 1
ATOM 12230 O O . LEU B 1 691 ? -25.797 29.328 1.426 1 76.81 691 LEU B O 1
ATOM 12234 N N . LYS B 1 692 ? -26.438 28.875 -0.717 1 73.62 692 LYS B N 1
ATOM 12235 C CA . LYS B 1 692 ? -25.766 27.578 -0.738 1 73.62 692 LYS B CA 1
ATOM 12236 C C . LYS B 1 692 ? -24.266 27.734 -0.509 1 73.62 692 LYS B C 1
ATOM 12238 O O . LYS B 1 692 ? -23.641 26.906 0.169 1 73.62 692 LYS B O 1
ATOM 12243 N N . CYS B 1 693 ? -23.797 28.766 -1.089 1 71.69 693 CYS B N 1
ATOM 12244 C CA . CYS B 1 693 ? -22.359 29.016 -0.995 1 71.69 693 CYS B CA 1
ATOM 12245 C C . CYS B 1 693 ? -22.031 29.875 0.217 1 71.69 693 CYS B C 1
ATOM 12247 O O . CYS B 1 693 ? -20.906 30.359 0.361 1 71.69 693 CYS B O 1
ATOM 12249 N N . ASP B 1 694 ? -23 30.172 1.136 1 68.5 694 ASP B N 1
ATOM 12250 C CA . ASP B 1 694 ? -22.859 30.969 2.346 1 68.5 694 ASP B CA 1
ATOM 12251 C C . ASP B 1 694 ? -22.234 32.344 2.037 1 68.5 694 ASP B C 1
ATOM 12253 O O . ASP B 1 694 ? -21.297 32.75 2.715 1 68.5 694 ASP B O 1
ATOM 12257 N N . MET B 1 695 ? -22.688 33 0.992 1 77.69 695 MET B N 1
ATOM 12258 C CA . MET B 1 695 ? -22.156 34.281 0.554 1 77.69 695 MET B CA 1
ATOM 12259 C C . MET B 1 695 ? -23.219 35.375 0.692 1 77.69 695 MET B C 1
ATOM 12261 O O . MET B 1 695 ? -23.219 36.344 -0.079 1 77.69 695 MET B O 1
ATOM 12265 N N . VAL B 1 696 ? -24.062 35.312 1.555 1 80.12 696 VAL B N 1
ATOM 12266 C CA . VAL B 1 696 ? -25.172 36.25 1.7 1 80.12 696 VAL B CA 1
ATOM 12267 C C . VAL B 1 696 ? -24.625 37.656 2.053 1 80.12 696 VAL B C 1
ATOM 12269 O O . VAL B 1 696 ? -25.062 38.656 1.486 1 80.12 696 VAL B O 1
ATOM 12272 N N . ASN B 1 697 ? -23.734 37.688 2.871 1 75 697 ASN B N 1
ATOM 12273 C CA . ASN B 1 697 ? -23.172 38.969 3.297 1 75 697 ASN B CA 1
ATOM 12274 C C . ASN B 1 697 ? -22.25 39.562 2.234 1 75 697 ASN B C 1
ATOM 12276 O O . ASN B 1 697 ? -22.047 40.781 2.193 1 75 697 ASN B O 1
ATOM 12280 N N . ASP B 1 698 ? -21.734 38.812 1.405 1 76.62 698 ASP B N 1
ATOM 12281 C CA . ASP B 1 698 ? -20.828 39.281 0.353 1 76.62 698 ASP B CA 1
ATOM 12282 C C . ASP B 1 698 ? -21.594 40 -0.754 1 76.62 698 ASP B C 1
ATOM 12284 O O . ASP B 1 698 ? -21.062 40.906 -1.395 1 76.62 698 ASP B O 1
ATOM 12288 N N . PHE B 1 699 ? -22.734 39.656 -0.861 1 83.75 699 PHE B N 1
ATOM 12289 C CA . PHE B 1 699 ? -23.516 40.188 -1.969 1 83.75 699 PHE B CA 1
ATOM 12290 C C . PHE B 1 699 ? -24.406 41.344 -1.493 1 83.75 699 PHE B C 1
ATOM 12292 O O . PHE B 1 699 ? -25.438 41.594 -2.094 1 83.75 699 PHE B O 1
ATOM 12299 N N . THR B 1 700 ? -23.922 41.938 -0.492 1 79.88 700 THR B N 1
ATOM 12300 C CA . THR B 1 700 ? -24.625 43.156 -0.037 1 79.88 700 THR B CA 1
ATOM 12301 C C . THR B 1 700 ? -24.438 44.281 -1.027 1 79.88 700 THR B C 1
ATOM 12303 O O . THR B 1 700 ? -25.047 45.344 -0.888 1 79.88 700 THR B O 1
ATOM 12306 N N . VAL B 1 701 ? -23.609 44.188 -1.962 1 82.88 701 VAL B N 1
ATOM 12307 C CA . VAL B 1 701 ? -23.422 45.156 -3.039 1 82.88 701 VAL B CA 1
ATOM 12308 C C . VAL B 1 701 ? -24.688 45.25 -3.879 1 82.88 701 VAL B C 1
ATOM 12310 O O . VAL B 1 701 ? -24.906 46.219 -4.59 1 82.88 701 VAL B O 1
ATOM 12313 N N . ILE B 1 702 ? -25.438 44.219 -3.799 1 86.5 702 ILE B N 1
ATOM 12314 C CA . ILE B 1 702 ? -26.734 44.219 -4.473 1 86.5 702 ILE B CA 1
ATOM 12315 C C . ILE B 1 702 ? -27.766 44.906 -3.578 1 86.5 702 ILE B C 1
ATOM 12317 O O . ILE B 1 702 ? -28.016 44.469 -2.455 1 86.5 702 ILE B O 1
ATOM 12321 N N . CYS B 1 703 ? -28.219 46 -4.07 1 86.19 703 CYS B N 1
ATOM 12322 C CA . CYS B 1 703 ? -29.188 46.688 -3.25 1 86.19 703 CYS B CA 1
ATOM 12323 C C . CYS B 1 703 ? -30.594 46.125 -3.457 1 86.19 703 CYS B C 1
ATOM 12325 O O . CYS B 1 703 ? -31.453 46.25 -2.584 1 86.19 703 CYS B O 1
ATOM 12327 N N . GLY B 1 704 ? -30.781 45.594 -4.621 1 88 704 GLY B N 1
ATOM 12328 C CA . GLY B 1 704 ? -32.094 45.031 -4.863 1 88 704 GLY B CA 1
ATOM 12329 C C . GLY B 1 704 ? -32.25 44.406 -6.234 1 88 704 GLY B C 1
ATOM 12330 O O . GLY B 1 704 ? -31.281 44.344 -7 1 88 704 GLY B O 1
ATOM 12331 N N . PHE B 1 705 ? -33.469 43.906 -6.461 1 91.62 705 PHE B N 1
ATOM 12332 C CA . PHE B 1 705 ? -33.812 43.25 -7.723 1 91.62 705 PHE B CA 1
ATOM 12333 C C . PHE B 1 705 ? -35.062 43.844 -8.312 1 91.62 705 PHE B C 1
ATOM 12335 O O . PHE B 1 705 ? -36 44.219 -7.578 1 91.62 705 PHE B O 1
ATOM 12342 N N . CYS B 1 706 ? -35.094 43.938 -9.586 1 91.44 706 CYS B N 1
ATOM 12343 C CA . CYS B 1 706 ? -36.281 44.438 -10.266 1 91.44 706 CYS B CA 1
ATOM 12344 C C . CYS B 1 706 ? -36.656 43.562 -11.438 1 91.44 706 CYS B C 1
ATOM 12346 O O . CYS B 1 706 ? -35.781 43.062 -12.148 1 91.44 706 CYS B O 1
ATOM 12348 N N . ASP B 1 707 ? -37.875 43.312 -11.57 1 90.88 707 ASP B N 1
ATOM 12349 C CA . ASP B 1 707 ? -38.406 42.531 -12.68 1 90.88 707 ASP B CA 1
ATOM 12350 C C . ASP B 1 707 ? -38.906 43.438 -13.805 1 90.88 707 ASP B C 1
ATOM 12352 O O . ASP B 1 707 ? -39.812 44.25 -13.594 1 90.88 707 ASP B O 1
ATOM 12356 N N . SER B 1 708 ? -38.375 43.281 -14.953 1 90.94 708 SER B N 1
ATOM 12357 C CA . SER B 1 708 ? -38.75 44.125 -16.094 1 90.94 708 SER B CA 1
ATOM 12358 C C . SER B 1 708 ? -40.125 43.688 -16.656 1 90.94 708 SER B C 1
ATOM 12360 O O . SER B 1 708 ? -40.781 44.5 -17.344 1 90.94 708 SER B O 1
ATOM 12362 N N . LEU B 1 709 ? -40.531 42.438 -16.391 1 88.5 709 LEU B N 1
ATOM 12363 C CA . LEU B 1 709 ? -41.75 41.906 -17 1 88.5 709 LEU B CA 1
ATOM 12364 C C . LEU B 1 709 ? -42.969 42.688 -16.562 1 88.5 709 LEU B C 1
ATOM 12366 O O . LEU B 1 709 ? -43.719 43.188 -17.406 1 88.5 709 LEU B O 1
ATOM 12370 N N . PRO B 1 710 ? -43.188 42.812 -15.242 1 87.44 710 PRO B N 1
ATOM 12371 C CA . PRO B 1 710 ? -44.375 43.594 -14.844 1 87.44 710 PRO B CA 1
ATOM 12372 C C . PRO B 1 710 ? -44.281 45.062 -15.289 1 87.44 710 PRO B C 1
ATOM 12374 O O . PRO B 1 710 ? -45.312 45.688 -15.586 1 87.44 710 PRO B O 1
ATOM 12377 N N . LEU B 1 711 ? -43.125 45.688 -15.43 1 87.12 711 LEU B N 1
ATOM 12378 C CA . LEU B 1 711 ? -42.938 47.062 -15.859 1 87.12 711 LEU B CA 1
ATOM 12379 C C . LEU B 1 711 ? -43.281 47.219 -17.344 1 87.12 711 LEU B C 1
ATOM 12381 O O . LEU B 1 711 ? -43.938 48.188 -17.734 1 87.12 711 LEU B O 1
ATOM 12385 N N . LEU B 1 712 ? -42.875 46.281 -18.172 1 86.94 712 LEU B N 1
ATOM 12386 C CA . LEU B 1 712 ? -43.156 46.344 -19.609 1 86.94 712 LEU B CA 1
ATOM 12387 C C . LEU B 1 712 ? -44.625 46.094 -19.891 1 86.94 712 LEU B C 1
ATOM 12389 O O . LEU B 1 712 ? -45.188 46.656 -20.812 1 86.94 712 LEU B O 1
ATOM 12393 N N . LYS B 1 713 ? -45.188 45.219 -19.078 1 86 713 LYS B N 1
ATOM 12394 C CA . LYS B 1 713 ? -46.625 44.969 -19.203 1 86 713 LYS B CA 1
ATOM 12395 C C . LYS B 1 713 ? -47.438 46.219 -18.906 1 86 713 LYS B C 1
ATOM 12397 O O . LYS B 1 713 ? -48.438 46.5 -19.578 1 86 713 LYS B O 1
ATOM 12402 N N . LYS B 1 714 ? -46.969 46.938 -17.938 1 85.06 714 LYS B N 1
ATOM 12403 C CA . LYS B 1 714 ? -47.625 48.188 -17.578 1 85.06 714 LYS B CA 1
ATOM 12404 C C . LYS B 1 714 ? -47.438 49.219 -18.672 1 85.06 714 LYS B C 1
ATOM 12406 O O . LYS B 1 714 ? -48.344 50 -18.969 1 85.06 714 LYS B O 1
ATOM 12411 N N . HIS B 1 715 ? -46.219 49.344 -19.25 1 85.88 715 HIS B N 1
ATOM 12412 C CA . HIS B 1 715 ? -45.875 50.312 -20.281 1 85.88 715 HIS B CA 1
ATOM 12413 C C . HIS B 1 715 ? -46.625 50 -21.578 1 85.88 715 HIS B C 1
ATOM 12415 O O . HIS B 1 715 ? -47.094 50.938 -22.25 1 85.88 715 HIS B O 1
ATOM 12421 N N . PHE B 1 716 ? -46.781 48.688 -21.922 1 83.88 716 PHE B N 1
ATOM 12422 C CA . PHE B 1 716 ? -47.469 48.281 -23.141 1 83.88 716 PHE B CA 1
ATOM 12423 C C . PHE B 1 716 ? -48.812 47.625 -22.797 1 83.88 716 PHE B C 1
ATOM 12425 O O . PHE B 1 716 ? -48.969 46.406 -22.984 1 83.88 716 PHE B O 1
ATOM 12432 N N . ASN B 1 717 ? -49.656 48.219 -22.203 1 76.44 717 ASN B N 1
ATOM 12433 C CA . ASN B 1 717 ? -50.938 47.688 -21.688 1 76.44 717 ASN B CA 1
ATOM 12434 C C . ASN B 1 717 ? -51.812 47.156 -22.812 1 76.44 717 ASN B C 1
ATOM 12436 O O . ASN B 1 717 ? -52.75 46.406 -22.547 1 76.44 717 ASN B O 1
ATOM 12440 N N . GLU B 1 718 ? -51.594 47.562 -24.031 1 75.94 718 GLU B N 1
ATOM 12441 C CA . GLU B 1 718 ? -52.469 47.156 -25.125 1 75.94 718 GLU B CA 1
ATOM 12442 C C . GLU B 1 718 ? -52.062 45.812 -25.703 1 75.94 718 GLU B C 1
ATOM 12444 O O . GLU B 1 718 ? -52.812 45.188 -26.453 1 75.94 718 GLU B O 1
ATOM 12449 N N . ARG B 1 719 ? -50.844 45.312 -25.375 1 75.69 719 ARG B N 1
ATOM 12450 C CA . ARG B 1 719 ? -50.344 44.062 -25.891 1 75.69 719 ARG B CA 1
ATOM 12451 C C . ARG B 1 719 ? -50.906 42.875 -25.125 1 75.69 719 ARG B C 1
ATOM 12453 O O . ARG B 1 719 ? -50.938 42.875 -23.891 1 75.69 719 ARG B O 1
ATOM 12460 N N . SER B 1 720 ? -51.781 42.156 -25.797 1 72.31 720 SER B N 1
ATOM 12461 C CA . SER B 1 720 ? -52.469 41.031 -25.172 1 72.31 720 SER B CA 1
ATOM 12462 C C . SER B 1 720 ? -52.156 39.719 -25.906 1 72.31 720 SER B C 1
ATOM 12464 O O . SER B 1 720 ? -51.781 39.75 -27.078 1 72.31 720 SER B O 1
ATOM 12466 N N . GLY B 1 721 ? -51.844 38.406 -25.219 1 67.56 721 GLY B N 1
ATOM 12467 C CA . GLY B 1 721 ? -51.656 37.094 -25.812 1 67.56 721 GLY B CA 1
ATOM 12468 C C . GLY B 1 721 ? -50.594 36.281 -25.094 1 67.56 721 GLY B C 1
ATOM 12469 O O . GLY B 1 721 ? -49.781 36.812 -24.328 1 67.56 721 GLY B O 1
ATOM 12470 N N . GLU B 1 722 ? -50.688 35 -25.281 1 67.69 722 GLU B N 1
ATOM 12471 C CA . GLU B 1 722 ? -49.75 34.031 -24.703 1 67.69 722 GLU B CA 1
ATOM 12472 C C . GLU B 1 722 ? -48.344 34.188 -25.297 1 67.69 722 GLU B C 1
ATOM 12474 O O . GLU B 1 722 ? -48.188 34.156 -26.516 1 67.69 722 GLU B O 1
ATOM 12479 N N . GLY B 1 723 ? -47.344 34.625 -24.516 1 74.38 723 GLY B N 1
ATOM 12480 C CA . GLY B 1 723 ? -45.969 34.719 -24.969 1 74.38 723 GLY B CA 1
ATOM 12481 C C . GLY B 1 723 ? -45.625 36.094 -25.531 1 74.38 723 GLY B C 1
ATOM 12482 O O . GLY B 1 723 ? -44.594 36.25 -26.156 1 74.38 723 GLY B O 1
ATOM 12483 N N . ALA B 1 724 ? -46.5 37 -25.438 1 78.06 724 ALA B N 1
ATOM 12484 C CA . ALA B 1 724 ? -46.344 38.312 -26.062 1 78.06 724 ALA B CA 1
ATOM 12485 C C . ALA B 1 724 ? -45.219 39.094 -25.375 1 78.06 724 ALA B C 1
ATOM 12487 O O . ALA B 1 724 ? -44.625 40 -25.984 1 78.06 724 ALA B O 1
ATOM 12488 N N . PHE B 1 725 ? -45 38.781 -24.172 1 82.06 725 PHE B N 1
ATOM 12489 C CA . PHE B 1 725 ? -44 39.531 -23.469 1 82.06 725 PHE B CA 1
ATOM 12490 C C . PHE B 1 725 ? -42.719 38.719 -23.281 1 82.06 725 PHE B C 1
ATOM 12492 O O . PHE B 1 725 ? -41.906 39.031 -22.406 1 82.06 725 PHE B O 1
ATOM 12499 N N . LYS B 1 726 ? -42.656 37.781 -24.125 1 83.56 726 LYS B N 1
ATOM 12500 C CA . LYS B 1 726 ? -41.375 37.062 -24.141 1 83.56 726 LYS B CA 1
ATOM 12501 C C . LYS B 1 726 ? -40.281 37.938 -24.719 1 83.56 726 LYS B C 1
ATOM 12503 O O . LYS B 1 726 ? -40.531 38.75 -25.609 1 83.56 726 LYS B O 1
ATOM 12508 N N . LEU B 1 727 ? -39.094 37.781 -24.172 1 83.56 727 LEU B N 1
ATOM 12509 C CA . LEU B 1 727 ? -37.969 38.625 -24.578 1 83.56 727 LEU B CA 1
ATOM 12510 C C . LEU B 1 727 ? -37.75 38.531 -26.078 1 83.56 727 LEU B C 1
ATOM 12512 O O . LEU B 1 727 ? -37.469 39.562 -26.719 1 83.56 727 LEU B O 1
ATOM 12516 N N . GLU B 1 728 ? -37.844 37.375 -26.625 1 81.19 728 GLU B N 1
ATOM 12517 C CA . GLU B 1 728 ? -37.656 37.156 -28.062 1 81.19 728 GLU B CA 1
ATOM 12518 C C . GLU B 1 728 ? -38.688 37.938 -28.875 1 81.19 728 GLU B C 1
ATOM 12520 O O . GLU B 1 728 ? -38.375 38.594 -29.859 1 81.19 728 GLU B O 1
ATOM 12525 N N . THR B 1 729 ? -39.875 37.812 -28.391 1 83.75 729 THR B N 1
ATOM 12526 C CA . THR B 1 729 ? -41 38.469 -29.078 1 83.75 729 THR B CA 1
ATOM 12527 C C . THR B 1 729 ? -40.875 40 -28.969 1 83.75 729 THR B C 1
ATOM 12529 O O . THR B 1 729 ? -41.062 40.719 -29.953 1 83.75 729 THR B O 1
ATOM 12532 N N . LEU B 1 730 ? -40.562 40.438 -27.828 1 84.69 730 LEU B N 1
ATOM 12533 C CA . LEU B 1 730 ? -40.406 41.875 -27.609 1 84.69 730 LEU B CA 1
ATOM 12534 C C . LEU B 1 730 ? -39.281 42.438 -28.438 1 84.69 730 LEU B C 1
ATOM 12536 O O . LEU B 1 730 ? -39.375 43.531 -29 1 84.69 730 LEU B O 1
ATOM 12540 N N . ALA B 1 731 ? -38.156 41.719 -28.547 1 83.06 731 ALA B N 1
ATOM 12541 C CA . ALA B 1 731 ? -37 42.156 -29.297 1 83.06 731 ALA B CA 1
ATOM 12542 C C . ALA B 1 731 ? -37.312 42.281 -30.781 1 83.06 731 ALA B C 1
ATOM 12544 O O . ALA B 1 731 ? -36.906 43.25 -31.438 1 83.06 731 ALA B O 1
ATOM 12545 N N . LYS B 1 732 ? -38 41.344 -31.266 1 82.56 732 LYS B N 1
ATOM 12546 C CA . LYS B 1 732 ? -38.375 41.344 -32.688 1 82.56 732 LYS B CA 1
ATOM 12547 C C . LYS B 1 732 ? -39.312 42.5 -33 1 82.56 732 LYS B C 1
ATOM 12549 O O . LYS B 1 732 ? -39.125 43.156 -34.031 1 82.56 732 LYS B O 1
ATOM 12554 N N . GLU B 1 733 ? -40.156 42.719 -32.188 1 82.44 733 GLU B N 1
ATOM 12555 C CA . GLU B 1 733 ? -41.219 43.688 -32.5 1 82.44 733 GLU B CA 1
ATOM 12556 C C . GLU B 1 733 ? -40.75 45.094 -32.156 1 82.44 733 GLU B C 1
ATOM 12558 O O . GLU B 1 733 ? -41.031 46.031 -32.906 1 82.44 733 GLU B O 1
ATOM 12563 N N . LEU B 1 734 ? -40.125 45.281 -31.062 1 81.19 734 LEU B N 1
ATOM 12564 C CA . LEU B 1 734 ? -39.844 46.625 -30.562 1 81.19 734 LEU B CA 1
ATOM 12565 C C . LEU B 1 734 ? -38.438 47.062 -30.969 1 81.19 734 LEU B C 1
ATOM 12567 O O . LEU B 1 734 ? -38.188 48.25 -31.188 1 81.19 734 LEU B O 1
ATOM 12571 N N . LEU B 1 735 ? -37.469 46.219 -31 1 79.88 735 LEU B N 1
ATOM 12572 C CA . LEU B 1 735 ? -36.094 46.594 -31.328 1 79.88 735 LEU B CA 1
ATOM 12573 C C . LEU B 1 735 ? -35.75 46.188 -32.75 1 79.88 735 LEU B C 1
ATOM 12575 O O . LEU B 1 735 ? -34.688 46.531 -33.25 1 79.88 735 LEU B O 1
ATOM 12579 N N . GLN B 1 736 ? -36.688 45.625 -33.594 1 75.06 736 GLN B N 1
ATOM 12580 C CA . GLN B 1 736 ? -36.531 45.219 -34.969 1 75.06 736 GLN B CA 1
ATOM 12581 C C . GLN B 1 736 ? -35.25 44.375 -35.125 1 75.06 736 GLN B C 1
ATOM 12583 O O . GLN B 1 736 ? -34.531 44.5 -36.125 1 75.06 736 GLN B O 1
ATOM 12588 N N . GLN B 1 737 ? -34.844 43.688 -34.062 1 66.44 737 GLN B N 1
ATOM 12589 C CA . GLN B 1 737 ? -33.688 42.812 -34.125 1 66.44 737 GLN B CA 1
ATOM 12590 C C . GLN B 1 737 ? -34.062 41.438 -34.625 1 66.44 737 GLN B C 1
ATOM 12592 O O . GLN B 1 737 ? -35.062 40.875 -34.188 1 66.44 737 GLN B O 1
ATOM 12597 N N . GLU B 1 738 ? -33.594 40.969 -35.719 1 56.78 738 GLU B N 1
ATOM 12598 C CA . GLU B 1 738 ? -33.844 39.688 -36.344 1 56.78 738 GLU B CA 1
ATOM 12599 C C . GLU B 1 738 ? -33.531 38.531 -35.375 1 56.78 738 GLU B C 1
ATOM 12601 O O . GLU B 1 738 ? -32.656 38.656 -34.531 1 56.78 738 GLU B O 1
ATOM 12606 N N . SER B 1 739 ? -34.438 37.594 -35.188 1 53.84 739 SER B N 1
ATOM 12607 C CA . SER B 1 739 ? -34.375 36.406 -34.375 1 53.84 739 SER B CA 1
ATOM 12608 C C . SER B 1 739 ? -33.031 35.719 -34.531 1 53.84 739 SER B C 1
ATOM 12610 O O . SER B 1 739 ? -32.719 35.188 -35.625 1 53.84 739 SER B O 1
ATOM 12612 N N . THR B 1 740 ? -32.062 36.188 -34.094 1 55.88 740 THR B N 1
ATOM 12613 C CA . THR B 1 740 ? -30.812 35.438 -34.219 1 55.88 740 THR B CA 1
ATOM 12614 C C . THR B 1 740 ? -30.828 34.219 -33.344 1 55.88 740 THR B C 1
ATOM 12616 O O . THR B 1 740 ? -31.531 34.156 -32.344 1 55.88 740 THR B O 1
ATOM 12619 N N . GLY B 1 741 ? -30.531 33.031 -33.781 1 60.94 741 GLY B N 1
ATOM 12620 C CA . GLY B 1 741 ? -30.312 31.781 -33.062 1 60.94 741 GLY B CA 1
ATOM 12621 C C . GLY B 1 741 ? -29.594 31.953 -31.75 1 60.94 741 GLY B C 1
ATOM 12622 O O . GLY B 1 741 ? -29.328 30.969 -31.047 1 60.94 741 GLY B O 1
ATOM 12623 N N . ALA B 1 742 ? -29.594 33.188 -31.312 1 67.06 742 ALA B N 1
ATOM 12624 C CA . ALA B 1 742 ? -28.766 33.406 -30.125 1 67.06 742 ALA B CA 1
ATOM 12625 C C . ALA B 1 742 ? -29.641 33.562 -28.875 1 67.06 742 ALA B C 1
ATOM 12627 O O . ALA B 1 742 ? -29.125 33.625 -27.766 1 67.06 742 ALA B O 1
ATOM 12628 N N . PHE B 1 743 ? -30.875 33.562 -29.016 1 74.19 743 PHE B N 1
ATOM 12629 C CA . PHE B 1 743 ? -31.75 33.625 -27.844 1 74.19 743 PHE B CA 1
ATOM 12630 C C . PHE B 1 743 ? -31.594 32.375 -26.984 1 74.19 743 PHE B C 1
ATOM 12632 O O . PHE B 1 743 ? -31.328 31.281 -27.5 1 74.19 743 PHE B O 1
ATOM 12639 N N . HIS B 1 744 ? -31.75 32.594 -25.75 1 76.12 744 HIS B N 1
ATOM 12640 C CA . HIS B 1 744 ? -31.578 31.578 -24.734 1 76.12 744 HIS B CA 1
ATOM 12641 C C . HIS B 1 744 ? -30.109 31.375 -24.406 1 76.12 744 HIS B C 1
ATOM 12643 O O . HIS B 1 744 ? -29.734 30.359 -23.781 1 76.12 744 HIS B O 1
ATOM 12649 N N . GLU B 1 745 ? -29.375 32.25 -24.922 1 80.06 745 GLU B N 1
ATOM 12650 C CA . GLU B 1 745 ? -28.078 32.5 -24.312 1 80.06 745 GLU B CA 1
ATOM 12651 C C . GLU B 1 745 ? -28.141 33.656 -23.344 1 80.06 745 GLU B C 1
ATOM 12653 O O . GLU B 1 745 ? -28.609 34.75 -23.703 1 80.06 745 GLU B O 1
ATOM 12658 N N . ALA B 1 746 ? -27.641 33.5 -22.172 1 84.88 746 ALA B N 1
ATOM 12659 C CA . ALA B 1 746 ? -27.828 34.5 -21.125 1 84.88 746 ALA B CA 1
ATOM 12660 C C . ALA B 1 746 ? -27.188 35.812 -21.516 1 84.88 746 ALA B C 1
ATOM 12662 O O . ALA B 1 746 ? -27.75 36.906 -21.25 1 84.88 746 ALA B O 1
ATOM 12663 N N . SER B 1 747 ? -26.078 35.875 -22.188 1 85.62 747 SER B N 1
ATOM 12664 C CA . SER B 1 747 ? -25.391 37.094 -22.562 1 85.62 747 SER B CA 1
ATOM 12665 C C . SER B 1 747 ? -26.203 37.906 -23.578 1 85.62 747 SER B C 1
ATOM 12667 O O . SER B 1 747 ? -26.312 39.125 -23.484 1 85.62 747 SER B O 1
ATOM 12669 N N . TYR B 1 748 ? -26.719 37.188 -24.516 1 85.38 748 TYR B N 1
ATOM 12670 C CA . TYR B 1 748 ? -27.516 37.844 -25.547 1 85.38 748 TYR B CA 1
ATOM 12671 C C . TYR B 1 748 ? -28.844 38.344 -24.953 1 85.38 748 TYR B C 1
ATOM 12673 O O . TYR B 1 748 ? -29.281 39.469 -25.281 1 85.38 748 TYR B O 1
ATOM 12681 N N . ASP B 1 749 ? -29.422 37.562 -24.141 1 88.38 749 ASP B N 1
ATOM 12682 C CA . ASP B 1 749 ? -30.672 37.969 -23.5 1 88.38 749 ASP B CA 1
ATOM 12683 C C . ASP B 1 749 ? -30.5 39.219 -22.656 1 88.38 749 ASP B C 1
ATOM 12685 O O . ASP B 1 749 ? -31.375 40.062 -22.625 1 88.38 749 ASP B O 1
ATOM 12689 N N . VAL B 1 750 ? -29.391 39.312 -21.984 1 90 750 VAL B N 1
ATOM 12690 C CA . VAL B 1 750 ? -29.078 40.5 -21.172 1 90 750 VAL B CA 1
ATOM 12691 C C . VAL B 1 750 ? -28.938 41.719 -22.062 1 90 750 VAL B C 1
ATOM 12693 O O . VAL B 1 750 ? -29.391 42.812 -21.719 1 90 750 VAL B O 1
ATOM 12696 N N . TYR B 1 751 ? -28.297 41.531 -23.219 1 87.62 751 TYR B N 1
ATOM 12697 C CA . TYR B 1 751 ? -28.125 42.625 -24.172 1 87.62 751 TYR B CA 1
ATOM 12698 C C . TYR B 1 751 ? -29.469 43.125 -24.656 1 87.62 751 TYR B C 1
ATOM 12700 O O . TYR B 1 751 ? -29.703 44.344 -24.703 1 87.62 751 TYR B O 1
ATOM 12708 N N . VAL B 1 752 ? -30.266 42.219 -25 1 86.44 752 VAL B N 1
ATOM 12709 C CA . VAL B 1 752 ? -31.594 42.562 -25.5 1 86.44 752 VAL B CA 1
ATOM 12710 C C . VAL B 1 752 ? -32.406 43.25 -24.406 1 86.44 752 VAL B C 1
ATOM 12712 O O . VAL B 1 752 ? -33.062 44.25 -24.641 1 86.44 752 VAL B O 1
ATOM 12715 N N . LEU B 1 753 ? -32.312 42.75 -23.219 1 91.06 753 LEU B N 1
ATOM 12716 C CA . LEU B 1 753 ? -33.031 43.312 -22.094 1 91.06 753 LEU B CA 1
ATOM 12717 C C . LEU B 1 753 ? -32.594 44.75 -21.812 1 91.06 753 LEU B C 1
ATOM 12719 O O . LEU B 1 753 ? -33.406 45.625 -21.578 1 91.06 753 LEU B O 1
ATOM 12723 N N . LYS B 1 754 ? -31.359 44.969 -21.844 1 90.31 754 LYS B N 1
ATOM 12724 C CA . LYS B 1 754 ? -30.812 46.312 -21.641 1 90.31 754 LYS B CA 1
ATOM 12725 C C . LYS B 1 754 ? -31.344 47.281 -22.688 1 90.31 754 LYS B C 1
ATOM 12727 O O . LYS B 1 754 ? -31.781 48.375 -22.344 1 90.31 754 LYS B O 1
ATOM 12732 N N . SER B 1 755 ? -31.297 46.844 -23.906 1 88.5 755 SER B N 1
ATOM 12733 C CA . SER B 1 755 ? -31.766 47.688 -25 1 88.5 755 SER B CA 1
ATOM 12734 C C . SER B 1 755 ? -33.25 48 -24.859 1 88.5 755 SER B C 1
ATOM 12736 O O . SER B 1 755 ? -33.656 49.156 -25.078 1 88.5 755 SER B O 1
ATOM 12738 N N . LEU B 1 756 ? -33.938 47 -24.406 1 87.5 756 LEU B N 1
ATOM 12739 C CA . LEU B 1 756 ? -35.406 47.188 -24.25 1 87.5 756 LEU B CA 1
ATOM 12740 C C . LEU B 1 756 ? -35.688 48.125 -23.094 1 87.5 756 LEU B C 1
ATOM 12742 O O . LEU B 1 756 ? -36.5 49.062 -23.234 1 87.5 756 LEU B O 1
ATOM 12746 N N . VAL B 1 757 ? -35.062 47.938 -22 1 88.75 757 VAL B N 1
ATOM 12747 C CA . VAL B 1 757 ? -35.344 48.688 -20.781 1 88.75 757 VAL B CA 1
ATOM 12748 C C . VAL B 1 757 ? -34.844 50.125 -20.953 1 88.75 757 VAL B C 1
ATOM 12750 O O . VAL B 1 757 ? -35.5 51.062 -20.547 1 88.75 757 VAL B O 1
ATOM 12753 N N . SER B 1 758 ? -33.719 50.312 -21.609 1 85.81 758 SER B N 1
ATOM 12754 C CA . SER B 1 758 ? -33.156 51.625 -21.844 1 85.81 758 SER B CA 1
ATOM 12755 C C . SER B 1 758 ? -34 52.438 -22.797 1 85.81 758 SER B C 1
ATOM 12757 O O . SER B 1 758 ? -34.094 53.688 -22.688 1 85.81 758 SER B O 1
ATOM 12759 N N . SER B 1 759 ? -34.719 51.75 -23.641 1 87 759 SER B N 1
ATOM 12760 C CA . SER B 1 759 ? -35.5 52.438 -24.672 1 87 759 SER B CA 1
ATOM 12761 C C . SER B 1 759 ? -36.906 52.719 -24.172 1 87 759 SER B C 1
ATOM 12763 O O . SER B 1 759 ? -37.5 53.75 -24.562 1 87 759 SER B O 1
ATOM 12765 N N . TYR B 1 760 ? -37.438 51.906 -23.297 1 87.31 760 TYR B N 1
ATOM 12766 C CA . TYR B 1 760 ? -38.875 52.031 -23.062 1 87.31 760 TYR B CA 1
ATOM 12767 C C . TYR B 1 760 ? -39.156 52.281 -21.594 1 87.31 760 TYR B C 1
ATOM 12769 O O . TYR B 1 760 ? -40.281 52.625 -21.219 1 87.31 760 TYR B O 1
ATOM 12777 N N . LEU B 1 761 ? -38.312 52.062 -20.703 1 84.5 761 LEU B N 1
ATOM 12778 C CA . LEU B 1 761 ? -38.594 52.219 -19.266 1 84.5 761 LEU B CA 1
ATOM 12779 C C . LEU B 1 761 ? -37.75 53.344 -18.672 1 84.5 761 LEU B C 1
ATOM 12781 O O . LEU B 1 761 ? -36.625 53.594 -19.125 1 84.5 761 LEU B O 1
ATOM 12785 N N . ASP B 1 762 ? -38.312 54.031 -17.812 1 84.81 762 ASP B N 1
ATOM 12786 C CA . ASP B 1 762 ? -37.594 55.062 -17.094 1 84.81 762 ASP B CA 1
ATOM 12787 C C . ASP B 1 762 ? -36.938 54.5 -15.828 1 84.81 762 ASP B C 1
ATOM 12789 O O . ASP B 1 762 ? -37.469 53.594 -15.188 1 84.81 762 ASP B O 1
ATOM 12793 N N . ASN B 1 763 ? -35.812 55.031 -15.492 1 84.56 763 ASN B N 1
ATOM 12794 C CA . ASN B 1 763 ? -35.062 54.562 -14.336 1 84.56 763 ASN B CA 1
ATOM 12795 C C . ASN B 1 763 ? -35.844 54.75 -13.039 1 84.56 763 ASN B C 1
ATOM 12797 O O . ASN B 1 763 ? -35.719 53.938 -12.125 1 84.56 763 ASN B O 1
ATOM 12801 N N . GLU B 1 764 ? -36.625 55.719 -13.109 1 83.06 764 GLU B N 1
ATOM 12802 C CA . GLU B 1 764 ? -37.406 55.969 -11.906 1 83.06 764 GLU B CA 1
ATOM 12803 C C . GLU B 1 764 ? -38.406 54.844 -11.641 1 83.06 764 GLU B C 1
ATOM 12805 O O . GLU B 1 764 ? -38.594 54.438 -10.492 1 83.06 764 GLU B O 1
ATOM 12810 N N . ASP B 1 765 ? -38.938 54.312 -12.641 1 85.94 765 ASP B N 1
ATOM 12811 C CA . ASP B 1 765 ? -39.906 53.219 -12.5 1 85.94 765 ASP B CA 1
ATOM 12812 C C . ASP B 1 765 ? -39.188 51.938 -12.031 1 85.94 765 ASP B C 1
ATOM 12814 O O . ASP B 1 765 ? -39.781 51.156 -11.25 1 85.94 765 ASP B O 1
ATOM 12818 N N . ILE B 1 766 ? -38.031 51.844 -12.406 1 88.62 766 ILE B N 1
ATOM 12819 C CA . ILE B 1 766 ? -37.25 50.656 -12.031 1 88.62 766 ILE B CA 1
ATOM 12820 C C . ILE B 1 766 ? -36.938 50.719 -10.539 1 88.62 766 ILE B C 1
ATOM 12822 O O . ILE B 1 766 ? -37.094 49.719 -9.828 1 88.62 766 ILE B O 1
ATOM 12826 N N . PHE B 1 767 ? -36.625 51.812 -10.078 1 87.25 767 PHE B N 1
ATOM 12827 C CA . PHE B 1 767 ? -36.25 51.969 -8.672 1 87.25 767 PHE B CA 1
ATOM 12828 C C . PHE B 1 767 ? -37.469 51.812 -7.777 1 87.25 767 PHE B C 1
ATOM 12830 O O . PHE B 1 767 ? -37.375 51.188 -6.707 1 87.25 767 PHE B O 1
ATOM 12837 N N . LYS B 1 768 ? -38.562 52.25 -8.258 1 84.69 768 LYS B N 1
ATOM 12838 C CA . LYS B 1 768 ? -39.781 52.188 -7.473 1 84.69 768 LYS B CA 1
ATOM 12839 C C . LYS B 1 768 ? -40.312 50.781 -7.34 1 84.69 768 LYS B C 1
ATOM 12841 O O . LYS B 1 768 ? -40.906 50.406 -6.32 1 84.69 768 LYS B O 1
ATOM 12846 N N . ASN B 1 769 ? -40.031 49.969 -8.281 1 85.81 769 ASN B N 1
ATOM 12847 C CA . ASN B 1 769 ? -40.594 48.625 -8.273 1 85.81 769 ASN B CA 1
ATOM 12848 C C . ASN B 1 769 ? -39.531 47.594 -7.887 1 85.81 769 ASN B C 1
ATOM 12850 O O . ASN B 1 769 ? -39.75 46.406 -8.078 1 85.81 769 ASN B O 1
ATOM 12854 N N . ALA B 1 770 ? -38.531 48.062 -7.387 1 87.88 770 ALA B N 1
ATOM 12855 C CA . ALA B 1 770 ? -37.438 47.156 -7.02 1 87.88 770 ALA B CA 1
ATOM 12856 C C . ALA B 1 770 ? -37.656 46.594 -5.621 1 87.88 770 ALA B C 1
ATOM 12858 O O . ALA B 1 770 ? -38.219 47.25 -4.75 1 87.88 770 ALA B O 1
ATOM 12859 N N . LYS B 1 771 ? -37.344 45.281 -5.344 1 87.19 771 LYS B N 1
ATOM 12860 C CA . LYS B 1 771 ? -37.344 44.625 -4.043 1 87.19 771 LYS B CA 1
ATOM 12861 C C . LYS B 1 771 ? -35.938 44.594 -3.457 1 87.19 771 LYS B C 1
ATOM 12863 O O . LYS B 1 771 ? -34.938 44.375 -4.18 1 87.19 771 LYS B O 1
ATOM 12868 N N . THR B 1 772 ? -35.812 44.875 -2.285 1 86.31 772 THR B N 1
ATOM 12869 C CA . THR B 1 772 ? -34.5 44.969 -1.652 1 86.31 772 THR B CA 1
ATOM 12870 C C . THR B 1 772 ? -33.875 43.562 -1.604 1 86.31 772 THR B C 1
ATOM 12872 O O . THR B 1 772 ? -34.562 42.562 -1.63 1 86.31 772 THR B O 1
ATOM 12875 N N . TYR B 1 773 ? -32.531 43.625 -1.61 1 87.25 773 TYR B N 1
ATOM 12876 C CA . TYR B 1 773 ? -31.75 42.375 -1.509 1 87.25 773 TYR B CA 1
ATOM 12877 C C . TYR B 1 773 ? -32.125 41.594 -0.26 1 87.25 773 TYR B C 1
ATOM 12879 O O . TYR B 1 773 ? -32.344 40.375 -0.324 1 87.25 773 TYR B O 1
ATOM 12887 N N . ALA B 1 774 ? -32.25 42.344 0.783 1 82.75 774 ALA B N 1
ATOM 12888 C CA . ALA B 1 774 ? -32.594 41.719 2.053 1 82.75 774 ALA B CA 1
ATOM 12889 C C . ALA B 1 774 ? -33.969 41 1.972 1 82.75 774 ALA B C 1
ATOM 12891 O O . ALA B 1 774 ? -34.125 39.875 2.441 1 82.75 774 ALA B O 1
ATOM 12892 N N . ASP B 1 775 ? -34.844 41.625 1.355 1 81.75 775 ASP B N 1
ATOM 12893 C CA . ASP B 1 775 ? -36.188 41.062 1.233 1 81.75 775 ASP B CA 1
ATOM 12894 C C . ASP B 1 775 ? -36.156 39.781 0.367 1 81.75 775 ASP B C 1
ATOM 12896 O O . ASP B 1 775 ? -36.875 38.812 0.66 1 81.75 775 ASP B O 1
ATOM 12900 N N . SER B 1 776 ? -35.406 39.844 -0.634 1 85.12 776 SER B N 1
ATOM 12901 C CA . SER B 1 776 ? -35.312 38.688 -1.535 1 85.12 776 SER B CA 1
ATOM 12902 C C . SER B 1 776 ? -34.656 37.5 -0.857 1 85.12 776 SER B C 1
ATOM 12904 O O . SER B 1 776 ? -35.062 36.375 -1.036 1 85.12 776 SER B O 1
ATOM 12906 N N . VAL B 1 777 ? -33.656 37.812 -0.18 1 83.5 777 VAL B N 1
ATOM 12907 C CA . VAL B 1 777 ? -32.938 36.75 0.544 1 83.5 777 VAL B CA 1
ATOM 12908 C C . VAL B 1 777 ? -33.875 36.156 1.601 1 83.5 777 VAL B C 1
ATOM 12910 O O . VAL B 1 777 ? -33.969 34.938 1.716 1 83.5 777 VAL B O 1
ATOM 12913 N N . ASN B 1 778 ? -34.469 37.031 2.252 1 79.25 778 ASN B N 1
ATOM 12914 C CA . ASN B 1 778 ? -35.406 36.594 3.279 1 79.25 778 ASN B CA 1
ATOM 12915 C C . ASN B 1 778 ? -36.531 35.781 2.682 1 79.25 778 ASN B C 1
ATOM 12917 O O . ASN B 1 778 ? -37 34.812 3.287 1 79.25 778 ASN B O 1
ATOM 12921 N N . HIS B 1 779 ? -36.906 36.156 1.533 1 80.25 779 HIS B N 1
ATOM 12922 C CA . HIS B 1 779 ? -37.969 35.406 0.857 1 80.25 779 HIS B CA 1
ATOM 12923 C C . HIS B 1 779 ? -37.531 34 0.537 1 80.25 779 HIS B C 1
ATOM 12925 O O . HIS B 1 779 ? -38.312 33.031 0.74 1 80.25 779 HIS B O 1
ATOM 12931 N N . VAL B 1 780 ? -36.375 33.844 0.098 1 79.06 780 VAL B N 1
ATOM 12932 C CA . VAL B 1 780 ? -35.875 32.531 -0.272 1 79.06 780 VAL B CA 1
ATOM 12933 C C . VAL B 1 780 ? -35.656 31.688 0.984 1 79.06 780 VAL B C 1
ATOM 12935 O O . VAL B 1 780 ? -35.969 30.5 0.996 1 79.06 780 VAL B O 1
ATOM 12938 N N . ILE B 1 781 ? -35.125 32.312 1.967 1 73.88 781 ILE B N 1
ATOM 12939 C CA . ILE B 1 781 ? -34.938 31.609 3.24 1 73.88 781 ILE B CA 1
ATOM 12940 C C . ILE B 1 781 ? -36.281 31.125 3.771 1 73.88 781 ILE B C 1
ATOM 12942 O O . ILE B 1 781 ? -36.375 29.984 4.246 1 73.88 781 ILE B O 1
ATOM 12946 N N . GLU B 1 782 ? -37.188 31.984 3.531 1 73.06 782 GLU B N 1
ATOM 12947 C CA . GLU B 1 782 ? -38.531 31.641 3.959 1 73.06 782 GLU B CA 1
ATOM 12948 C C . GLU B 1 782 ? -39.094 30.453 3.156 1 73.06 782 GLU B C 1
ATOM 12950 O O . GLU B 1 782 ? -39.688 29.547 3.719 1 73.06 782 GLU B O 1
ATOM 12955 N N . LEU B 1 783 ? -38.812 30.453 1.96 1 73.94 783 LEU B N 1
ATOM 12956 C CA . LEU B 1 783 ? -39.281 29.375 1.104 1 73.94 783 LEU B CA 1
ATOM 12957 C C . LEU B 1 783 ? -38.594 28.062 1.458 1 73.94 783 LEU B C 1
ATOM 12959 O O . LEU B 1 783 ? -39.25 27 1.47 1 73.94 783 LEU B O 1
ATOM 12963 N N . ARG B 1 784 ? -37.375 28.172 1.633 1 69.69 784 ARG B N 1
ATOM 12964 C CA . ARG B 1 784 ? -36.625 27 2.035 1 69.69 784 ARG B CA 1
ATOM 12965 C C . ARG B 1 784 ? -37.156 26.422 3.346 1 69.69 784 ARG B C 1
ATOM 12967 O O . ARG B 1 784 ? -37.281 25.203 3.496 1 69.69 784 ARG B O 1
ATOM 12974 N N . ARG B 1 785 ? -37.375 27.312 4.211 1 67.19 785 ARG B N 1
ATOM 12975 C CA . ARG B 1 785 ? -37.969 26.922 5.488 1 67.19 785 ARG B CA 1
ATOM 12976 C C . ARG B 1 785 ? -39.312 26.234 5.293 1 67.19 785 ARG B C 1
ATOM 12978 O O . ARG B 1 785 ? -39.594 25.203 5.906 1 67.19 785 ARG B O 1
ATOM 12985 N N . ILE B 1 786 ? -39.969 26.797 4.422 1 71.56 786 ILE B N 1
ATOM 12986 C CA . ILE B 1 786 ? -41.312 26.25 4.141 1 71.56 786 ILE B CA 1
ATOM 12987 C C . ILE B 1 786 ? -41.188 24.844 3.543 1 71.56 786 ILE B C 1
ATOM 12989 O O . ILE B 1 786 ? -41.875 23.922 3.953 1 71.56 786 ILE B O 1
ATOM 12993 N N . ASN B 1 787 ? -40.25 24.688 2.736 1 69.62 787 ASN B N 1
ATOM 12994 C CA . ASN B 1 787 ? -40.062 23.422 2.049 1 69.62 787 ASN B CA 1
ATOM 12995 C C . ASN B 1 787 ? -39.531 22.344 2.986 1 69.62 787 ASN B C 1
ATOM 12997 O O . ASN B 1 787 ? -39.812 21.156 2.805 1 69.62 787 ASN B O 1
ATOM 13001 N N . THR B 1 788 ? -38.844 22.75 3.857 1 65.62 788 THR B N 1
ATOM 13002 C CA . THR B 1 788 ? -38.281 21.828 4.844 1 65.62 788 THR B CA 1
ATOM 13003 C C . THR B 1 788 ? -39.375 21.391 5.828 1 65.62 788 THR B C 1
ATOM 13005 O O . THR B 1 788 ? -39.406 20.234 6.254 1 65.62 788 THR B O 1
ATOM 13008 N N . ILE B 1 789 ? -40.281 22.312 6.074 1 66.94 789 ILE B N 1
ATOM 13009 C CA . ILE B 1 789 ? -41.344 22.078 7.066 1 66.94 789 ILE B CA 1
ATOM 13010 C C . ILE B 1 789 ? -42.5 21.359 6.406 1 66.94 789 ILE B C 1
ATOM 13012 O O . ILE B 1 789 ? -43.188 20.578 7.055 1 66.94 789 ILE B O 1
ATOM 13016 N N . LEU B 1 790 ? -42.594 21.516 5.172 1 72.88 790 LEU B N 1
ATOM 13017 C CA . LEU B 1 790 ? -43.781 21.047 4.457 1 72.88 790 LEU B CA 1
ATOM 13018 C C . LEU B 1 790 ? -43.875 19.531 4.543 1 72.88 790 LEU B C 1
ATOM 13020 O O . LEU B 1 790 ? -44.969 18.984 4.75 1 72.88 790 LEU B O 1
ATOM 13024 N N . PRO B 1 791 ? -42.781 18.859 4.508 1 69.12 791 PRO B N 1
ATOM 13025 C CA . PRO B 1 791 ? -42.938 17.406 4.617 1 69.12 791 PRO B CA 1
ATOM 13026 C C . PRO B 1 791 ? -43.406 16.953 6 1 69.12 791 PRO B C 1
ATOM 13028 O O . PRO B 1 791 ? -44.094 15.93 6.121 1 69.12 791 PRO B O 1
ATOM 13031 N N . SER B 1 792 ? -43.094 17.625 6.992 1 68.75 792 SER B N 1
ATOM 13032 C CA . SER B 1 792 ? -43.562 17.312 8.344 1 68.75 792 SER B CA 1
ATOM 13033 C C . SER B 1 792 ? -45.062 17.453 8.461 1 68.75 792 SER B C 1
ATOM 13035 O O . SER B 1 792 ? -45.688 16.875 9.367 1 68.75 792 SER B O 1
ATOM 13037 N N . LEU B 1 793 ? -45.688 18.188 7.473 1 71.56 793 LEU B N 1
ATOM 13038 C CA . LEU B 1 793 ? -47.125 18.453 7.535 1 71.56 793 LEU B CA 1
ATOM 13039 C C . LEU B 1 793 ? -47.875 17.484 6.633 1 71.56 793 LEU B C 1
ATOM 13041 O O . LEU B 1 793 ? -49.062 17.688 6.387 1 71.56 793 LEU B O 1
ATOM 13045 N N . LYS B 1 794 ? -47.188 16.5 6.273 1 72.06 794 LYS B N 1
ATOM 13046 C CA . LYS B 1 794 ? -47.75 15.508 5.367 1 72.06 794 LYS B CA 1
ATOM 13047 C C . LYS B 1 794 ? -49 14.875 5.961 1 72.06 794 LYS B C 1
ATOM 13049 O O . LYS B 1 794 ? -49.969 14.617 5.246 1 72.06 794 LYS B O 1
ATOM 13054 N N . PRO B 1 795 ? -49 14.508 7.273 1 73.75 795 PRO B N 1
ATOM 13055 C CA . PRO B 1 795 ? -50.219 13.891 7.824 1 73.75 795 PRO B CA 1
ATOM 13056 C C . PRO B 1 795 ? -51.469 14.758 7.613 1 73.75 795 PRO B C 1
ATOM 13058 O O . PRO B 1 795 ? -52.594 14.242 7.582 1 73.75 795 PRO B O 1
ATOM 13061 N N . LEU B 1 796 ? -51.344 16.047 7.266 1 74.19 796 LEU B N 1
ATOM 13062 C CA . LEU B 1 796 ? -52.469 16.953 7.121 1 74.19 796 LEU B CA 1
ATOM 13063 C C . LEU B 1 796 ? -52.781 17.188 5.648 1 74.19 796 LEU B C 1
ATOM 13065 O O . LEU B 1 796 ? -53.656 18.016 5.324 1 74.19 796 LEU B O 1
ATOM 13069 N N . LYS B 1 797 ? -52.156 16.562 4.727 1 73.12 797 LYS B N 1
ATOM 13070 C CA . LYS B 1 797 ? -52.25 16.781 3.287 1 73.12 797 LYS B CA 1
ATOM 13071 C C . LYS B 1 797 ? -53.656 16.453 2.783 1 73.12 797 LYS B C 1
ATOM 13073 O O . LYS B 1 797 ? -54.156 17.078 1.85 1 73.12 797 LYS B O 1
ATOM 13078 N N . ASP B 1 798 ? -54.219 15.445 3.414 1 73.62 798 ASP B N 1
ATOM 13079 C CA . ASP B 1 798 ? -55.562 15.008 2.99 1 73.62 798 ASP B CA 1
ATOM 13080 C C . ASP B 1 798 ? -56.656 15.914 3.568 1 73.62 798 ASP B C 1
ATOM 13082 O O . ASP B 1 798 ? -57.781 15.945 3.062 1 73.62 798 ASP B O 1
ATOM 13086 N N . THR B 1 799 ? -56.406 16.703 4.617 1 75.25 799 THR B N 1
ATOM 13087 C CA . THR B 1 799 ? -57.406 17.547 5.297 1 75.25 799 THR B CA 1
ATOM 13088 C C . THR B 1 799 ? -57.312 18.984 4.805 1 75.25 799 THR B C 1
ATOM 13090 O O . THR B 1 799 ? -58.344 19.672 4.691 1 75.25 799 THR B O 1
ATOM 13093 N N . LEU B 1 800 ? -56.094 19.406 4.492 1 75.56 800 LEU B N 1
ATOM 13094 C CA . LEU B 1 800 ? -55.906 20.797 4.113 1 75.56 800 LEU B CA 1
ATOM 13095 C C . LEU B 1 800 ? -55.344 20.891 2.691 1 75.56 800 LEU B C 1
ATOM 13097 O O . LEU B 1 800 ? -54.688 19.984 2.213 1 75.56 800 LEU B O 1
ATOM 13101 N N . LYS B 1 801 ? -55.812 21.875 1.985 1 75.75 801 LYS B N 1
ATOM 13102 C CA . LYS B 1 801 ? -55.312 22.125 0.638 1 75.75 801 LYS B CA 1
ATOM 13103 C C . LYS B 1 801 ? -53.844 22.531 0.666 1 75.75 801 LYS B C 1
ATOM 13105 O O . LYS B 1 801 ? -53.344 23 1.691 1 75.75 801 LYS B O 1
ATOM 13110 N N . ASN B 1 802 ? -53.219 22.438 -0.366 1 74.19 802 ASN B N 1
ATOM 13111 C CA . ASN B 1 802 ? -51.781 22.688 -0.471 1 74.19 802 ASN B CA 1
ATOM 13112 C C . ASN B 1 802 ? -51.469 24.141 -0.109 1 74.19 802 ASN B C 1
ATOM 13114 O O . ASN B 1 802 ? -50.438 24.391 0.516 1 74.19 802 ASN B O 1
ATOM 13118 N N . GLY B 1 803 ? -52.281 25.016 -0.426 1 73.19 803 GLY B N 1
ATOM 13119 C CA . GLY B 1 803 ? -52.094 26.422 -0.102 1 73.19 803 GLY B CA 1
ATOM 13120 C C . GLY B 1 803 ? -52.062 26.688 1.391 1 73.19 803 GLY B C 1
ATOM 13121 O O . GLY B 1 803 ? -51.25 27.469 1.876 1 73.19 803 GLY B O 1
ATOM 13122 N N . MET B 1 804 ? -52.906 25.984 2.043 1 76.12 804 MET B N 1
ATOM 13123 C CA . MET B 1 804 ? -52.969 26.156 3.492 1 76.12 804 MET B CA 1
ATOM 13124 C C . MET B 1 804 ? -51.75 25.531 4.176 1 76.12 804 MET B C 1
ATOM 13126 O O . MET B 1 804 ? -51.25 26.062 5.16 1 76.12 804 MET B O 1
ATOM 13130 N N . LEU B 1 805 ? -51.438 24.484 3.717 1 77.88 805 LEU B N 1
ATOM 13131 C CA . LEU B 1 805 ? -50.25 23.828 4.254 1 77.88 805 LEU B CA 1
ATOM 13132 C C . LEU B 1 805 ? -49 24.703 4.09 1 77.88 805 LEU B C 1
ATOM 13134 O O . LEU B 1 805 ? -48.156 24.766 4.992 1 77.88 805 LEU B O 1
ATOM 13138 N N . ARG B 1 806 ? -48.938 25.375 3.07 1 75.56 806 ARG B N 1
ATOM 13139 C CA . ARG B 1 806 ? -47.844 26.266 2.818 1 75.56 806 ARG B CA 1
ATOM 13140 C C . ARG B 1 806 ? -47.875 27.469 3.77 1 75.56 806 ARG B C 1
ATOM 13142 O O . ARG B 1 806 ? -46.812 27.938 4.223 1 75.56 806 ARG B O 1
ATOM 13149 N N . LYS B 1 807 ? -49 27.953 4.078 1 76.81 807 LYS B N 1
ATOM 13150 C CA . LYS B 1 807 ? -49.156 29.047 5.027 1 76.81 807 LYS B CA 1
ATOM 13151 C C . LYS B 1 807 ? -48.719 28.625 6.43 1 76.81 807 LYS B C 1
ATOM 13153 O O . LYS B 1 807 ? -48.094 29.406 7.152 1 76.81 807 LYS B O 1
ATOM 13158 N N . LEU B 1 808 ? -49.094 27.375 6.727 1 77.25 808 LEU B N 1
ATOM 13159 C CA . LEU B 1 808 ? -48.688 26.828 8.008 1 77.25 808 LEU B CA 1
ATOM 13160 C C . LEU B 1 808 ? -47.156 26.734 8.078 1 77.25 808 LEU B C 1
ATOM 13162 O O . LEU B 1 808 ? -46.562 27.078 9.102 1 77.25 808 LEU B O 1
ATOM 13166 N N . ALA B 1 809 ? -46.688 26.344 7.082 1 76.12 809 ALA B N 1
ATOM 13167 C CA . ALA B 1 809 ? -45.25 26.203 7.016 1 76.12 809 ALA B CA 1
ATOM 13168 C C . ALA B 1 809 ? -44.562 27.562 7.074 1 76.12 809 ALA B C 1
ATOM 13170 O O . ALA B 1 809 ? -43.469 27.688 7.672 1 76.12 809 ALA B O 1
ATOM 13171 N N . LYS B 1 810 ? -45.125 28.578 6.477 1 73.81 810 LYS B N 1
ATOM 13172 C CA . LYS B 1 810 ? -44.625 29.938 6.48 1 73.81 810 LYS B CA 1
ATOM 13173 C C . LYS B 1 810 ? -44.531 30.5 7.898 1 73.81 810 LYS B C 1
ATOM 13175 O O . LYS B 1 810 ? -43.625 31.25 8.219 1 73.81 810 LYS B O 1
ATOM 13180 N N . GLU B 1 811 ? -45.438 30.125 8.688 1 72.25 811 GLU B N 1
ATOM 13181 C CA . GLU B 1 811 ? -45.469 30.594 10.07 1 72.25 811 GLU B CA 1
ATOM 13182 C C . GLU B 1 811 ? -44.656 29.672 10.977 1 72.25 811 GLU B C 1
ATOM 13184 O O . GLU B 1 811 ? -44.75 29.766 12.203 1 72.25 811 GLU B O 1
ATOM 13189 N N . ASN B 1 812 ? -43.906 28.844 10.438 1 67.75 812 ASN B N 1
ATOM 13190 C CA . ASN B 1 812 ? -43 27.938 11.125 1 67.75 812 ASN B CA 1
ATOM 13191 C C . ASN B 1 812 ? -43.75 26.969 12.023 1 67.75 812 ASN B C 1
ATOM 13193 O O . ASN B 1 812 ? -43.281 26.656 13.125 1 67.75 812 ASN B O 1
ATOM 13197 N N . LEU B 1 813 ? -44.812 26.516 11.648 1 72.81 813 LEU B N 1
ATOM 13198 C CA . LEU B 1 813 ? -45.594 25.562 12.414 1 72.81 813 LEU B CA 1
ATOM 13199 C C . LEU B 1 813 ? -45.469 24.156 11.844 1 72.81 813 LEU B C 1
ATOM 13201 O O . LEU B 1 813 ? -45.875 23.906 10.711 1 72.81 813 LEU B O 1
ATOM 13205 N N . THR B 1 814 ? -44.812 23.344 12.609 1 71.44 814 THR B N 1
ATOM 13206 C CA . THR B 1 814 ? -44.656 21.938 12.227 1 71.44 814 THR B CA 1
ATOM 13207 C C . THR B 1 814 ? -45.781 21.078 12.797 1 71.44 814 THR B C 1
ATOM 13209 O O . THR B 1 814 ? -46.531 21.531 13.656 1 71.44 814 THR B O 1
ATOM 13212 N N . PHE B 1 815 ? -45.844 19.828 12.219 1 74.69 815 PHE B N 1
ATOM 13213 C CA . PHE B 1 815 ? -46.906 18.953 12.742 1 74.69 815 PHE B CA 1
ATOM 13214 C C . PHE B 1 815 ? -46.656 18.641 14.211 1 74.69 815 PHE B C 1
ATOM 13216 O O . PHE B 1 815 ? -47.594 18.609 15 1 74.69 815 PHE B O 1
ATOM 13223 N N . GLU B 1 816 ? -45.5 18.547 14.594 1 72.31 816 GLU B N 1
ATOM 13224 C CA . GLU B 1 816 ? -45.156 18.25 15.984 1 72.31 816 GLU B CA 1
ATOM 13225 C C . GLU B 1 816 ? -45.531 19.406 16.906 1 72.31 816 GLU B C 1
ATOM 13227 O O . GLU B 1 816 ? -46.062 19.188 18 1 72.31 816 GLU B O 1
ATOM 13232 N N . ILE B 1 817 ? -45.344 20.641 16.422 1 73.31 817 ILE B N 1
ATOM 13233 C CA . ILE B 1 817 ? -45.688 21.828 17.203 1 73.31 817 ILE B CA 1
ATOM 13234 C C . ILE B 1 817 ? -47.219 21.938 17.328 1 73.31 817 ILE B C 1
ATOM 13236 O O . ILE B 1 817 ? -47.719 22.25 18.406 1 73.31 817 ILE B O 1
ATOM 13240 N N . LEU B 1 818 ? -47.844 21.578 16.328 1 77.12 818 LEU B N 1
ATOM 13241 C CA . LEU B 1 818 ? -49.312 21.609 16.344 1 77.12 818 LEU B CA 1
ATOM 13242 C C . LEU B 1 818 ? -49.875 20.531 17.266 1 77.12 818 LEU B C 1
ATOM 13244 O O . LEU B 1 818 ? -50.812 20.781 18.016 1 77.12 818 LEU B O 1
ATOM 13248 N N . GLN B 1 819 ? -49.25 19.453 17.172 1 75.38 819 GLN B N 1
ATOM 13249 C CA . GLN B 1 819 ? -49.688 18.359 18.047 1 75.38 819 GLN B CA 1
ATOM 13250 C C . GLN B 1 819 ? -49.406 18.688 19.516 1 75.38 819 GLN B C 1
ATOM 13252 O O . GLN B 1 819 ? -50.219 18.422 20.375 1 75.38 819 GLN B O 1
ATOM 13257 N N . LYS B 1 820 ? -48.312 19.266 19.703 1 74.38 820 LYS B N 1
ATOM 13258 C CA . LYS B 1 820 ? -47.969 19.656 21.062 1 74.38 820 LYS B CA 1
ATOM 13259 C C . LYS B 1 820 ? -48.906 20.734 21.578 1 74.38 820 LYS B C 1
ATOM 13261 O O . LYS B 1 820 ? -49.344 20.688 22.734 1 74.38 820 LYS B O 1
ATOM 13266 N N . LYS B 1 821 ? -49.188 21.656 20.734 1 75.31 821 LYS B N 1
ATOM 13267 C CA . LYS B 1 821 ? -50.125 22.719 21.125 1 75.31 821 LYS B CA 1
ATOM 13268 C C . LYS B 1 821 ? -51.531 22.172 21.359 1 75.31 821 LYS B C 1
ATOM 13270 O O . LYS B 1 821 ? -52.219 22.609 22.281 1 75.31 821 LYS B O 1
ATOM 13275 N N . PHE B 1 822 ? -51.844 21.188 20.641 1 77.38 822 PHE B N 1
ATOM 13276 C CA . PHE B 1 822 ? -53.125 20.547 20.844 1 77.38 822 PHE B CA 1
ATOM 13277 C C . PHE B 1 822 ? -53.125 19.75 22.141 1 77.38 822 PHE B C 1
ATOM 13279 O O . PHE B 1 822 ? -54.125 19.781 22.891 1 77.38 822 PHE B O 1
ATOM 13286 N N . ASP B 1 823 ? -52 19.156 22.406 1 74.88 823 ASP B N 1
ATOM 13287 C CA . ASP B 1 823 ? -51.938 18.328 23.594 1 74.88 823 ASP B CA 1
ATOM 13288 C C . ASP B 1 823 ? -51.844 19.172 24.859 1 74.88 823 ASP B C 1
ATOM 13290 O O . ASP B 1 823 ? -52.438 18.828 25.891 1 74.88 823 ASP B O 1
ATOM 13294 N N . GLU B 1 824 ? -51.188 20.328 24.703 1 71.81 824 GLU B N 1
ATOM 13295 C CA . GLU B 1 824 ? -50.969 21.156 25.875 1 71.81 824 GLU B CA 1
ATOM 13296 C C . GLU B 1 824 ? -52.094 22.172 26.062 1 71.81 824 GLU B C 1
ATOM 13298 O O . GLU B 1 824 ? -52.531 22.406 27.188 1 71.81 824 GLU B O 1
ATOM 13303 N N . GLU B 1 825 ? -52.531 22.812 24.922 1 73.69 825 GLU B N 1
ATOM 13304 C CA . GLU B 1 825 ? -53.469 23.938 25.062 1 73.69 825 GLU B CA 1
ATOM 13305 C C . GLU B 1 825 ? -54.844 23.578 24.5 1 73.69 825 GLU B C 1
ATOM 13307 O O . GLU B 1 825 ? -55.75 24.391 24.5 1 73.69 825 GLU B O 1
ATOM 13312 N N . GLY B 1 826 ? -55 22.266 24.094 1 72.25 826 GLY B N 1
ATOM 13313 C CA . GLY B 1 826 ? -56.281 21.75 23.656 1 72.25 826 GLY B CA 1
ATOM 13314 C C . GLY B 1 826 ? -56.781 22.344 22.359 1 72.25 826 GLY B C 1
ATOM 13315 O O . GLY B 1 826 ? -55.969 22.844 21.562 1 72.25 826 GLY B O 1
ATOM 13316 N N . GLU B 1 827 ? -58.156 22.328 22.141 1 74.94 827 GLU B N 1
ATOM 13317 C CA . GLU B 1 827 ? -58.75 22.828 20.906 1 74.94 827 GLU B CA 1
ATOM 13318 C C . GLU B 1 827 ? -58.562 24.328 20.75 1 74.94 827 GLU B C 1
ATOM 13320 O O . GLU B 1 827 ? -58.281 24.812 19.656 1 74.94 827 GLU B O 1
ATOM 13325 N N . GLU B 1 828 ? -58.656 24.969 21.797 1 74.12 828 GLU B N 1
ATOM 13326 C CA . GLU B 1 828 ? -58.531 26.438 21.797 1 74.12 828 GLU B CA 1
ATOM 13327 C C . GLU B 1 828 ? -57.094 26.875 21.5 1 74.12 828 GLU B C 1
ATOM 13329 O O . GLU B 1 828 ? -56.875 27.859 20.797 1 74.12 828 GLU B O 1
ATOM 13334 N N . GLY B 1 829 ? -56.188 26.172 22 1 72.44 829 GLY B N 1
ATOM 13335 C CA . GLY B 1 829 ? -54.812 26.484 21.734 1 72.44 829 GLY B CA 1
ATOM 13336 C C . GLY B 1 829 ? -54.406 26.297 20.281 1 72.44 829 GLY B C 1
ATOM 13337 O O . GLY B 1 829 ? -53.688 27.109 19.719 1 72.44 829 GLY B O 1
ATOM 13338 N N . LEU B 1 830 ? -54.906 25.375 19.781 1 74.88 830 LEU B N 1
ATOM 13339 C CA . LEU B 1 830 ? -54.656 25.109 18.375 1 74.88 830 LEU B CA 1
ATOM 13340 C C . LEU B 1 830 ? -55.312 26.141 17.484 1 74.88 830 LEU B C 1
ATOM 13342 O O . LEU B 1 830 ? -54.719 26.625 16.516 1 74.88 830 LEU B O 1
ATOM 13346 N N . LEU B 1 831 ? -56.531 26.469 17.844 1 75.38 831 LEU B N 1
ATOM 13347 C CA . LEU B 1 831 ? -57.281 27.453 17.078 1 75.38 831 LEU B CA 1
ATOM 13348 C C . LEU B 1 831 ? -56.625 28.828 17.188 1 75.38 831 LEU B C 1
ATOM 13350 O O . LEU B 1 831 ? -56.594 29.578 16.203 1 75.38 831 LEU B O 1
ATOM 13354 N N . SER B 1 832 ? -56.094 29.141 18.297 1 75.25 832 SER B N 1
ATOM 13355 C CA . SER B 1 832 ? -55.438 30.438 18.5 1 75.25 832 SER B CA 1
ATOM 13356 C C . SER B 1 832 ? -54.156 30.531 17.672 1 75.25 832 SER B C 1
ATOM 13358 O O . SER B 1 832 ? -53.812 31.625 17.219 1 75.25 832 SER B O 1
ATOM 13360 N N . THR B 1 833 ? -53.656 29.5 17.5 1 74.56 833 THR B N 1
ATOM 13361 C CA . THR B 1 833 ? -52.406 29.469 16.719 1 74.56 833 THR B CA 1
ATOM 13362 C C . THR B 1 833 ? -52.719 29.75 15.242 1 74.56 833 THR B C 1
ATOM 13364 O O . THR B 1 833 ? -51.906 30.375 14.547 1 74.56 833 THR B O 1
ATOM 13367 N N . PHE B 1 834 ? -53.781 29.328 14.906 1 76 834 PHE B N 1
ATOM 13368 C CA . PHE B 1 834 ? -54.188 29.531 13.516 1 76 834 PHE B CA 1
ATOM 13369 C C . PHE B 1 834 ? -54.781 30.922 13.312 1 76 834 PHE B C 1
ATOM 13371 O O . PHE B 1 834 ? -54.594 31.516 12.25 1 76 834 PHE B O 1
ATOM 13378 N N . THR B 1 835 ? -55.438 31.391 14.359 1 72.38 835 THR B N 1
ATOM 13379 C CA . THR B 1 835 ? -56.188 32.625 14.242 1 72.38 835 THR B CA 1
ATOM 13380 C C . THR B 1 835 ? -55.375 33.812 14.734 1 72.38 835 THR B C 1
ATOM 13382 O O . THR B 1 835 ? -55.781 34.969 14.57 1 72.38 835 THR B O 1
ATOM 13385 N N . LEU B 1 836 ? -54.25 33.688 15.266 1 67.44 836 LEU B N 1
ATOM 13386 C CA . LEU B 1 836 ? -53.469 34.781 15.812 1 67.44 836 LEU B CA 1
ATOM 13387 C C . LEU B 1 836 ? -53.156 35.812 14.727 1 67.44 836 LEU B C 1
ATOM 13389 O O . LEU B 1 836 ? -52.781 35.438 13.617 1 67.44 836 LEU B O 1
ATOM 13393 N N . LEU B 1 837 ? -53.5 37.031 14.859 1 61 837 LEU B N 1
ATOM 13394 C CA . LEU B 1 837 ? -53.312 38.156 13.938 1 61 837 LEU B CA 1
ATOM 13395 C C . LEU B 1 837 ? -51.875 38.688 13.984 1 61 837 LEU B C 1
ATOM 13397 O O . LEU B 1 837 ? -51.344 38.938 15.07 1 61 837 LEU B O 1
ATOM 13401 N N . LYS B 1 838 ? -51.094 38.531 13.062 1 62.44 838 LYS B N 1
ATOM 13402 C CA . LYS B 1 838 ? -49.812 39.188 12.898 1 62.44 838 LYS B CA 1
ATOM 13403 C C . LYS B 1 838 ? -49.844 40.219 11.789 1 62.44 838 LYS B C 1
ATOM 13405 O O . LYS B 1 838 ? -50.125 39.906 10.633 1 62.44 838 LYS B O 1
ATOM 13410 N N . ASN B 1 839 ? -49.531 41.5 12.008 1 60.91 839 ASN B N 1
ATOM 13411 C CA . ASN B 1 839 ? -49.594 42.688 11.133 1 60.91 839 ASN B CA 1
ATOM 13412 C C . ASN B 1 839 ? -50.938 42.781 10.43 1 60.91 839 ASN B C 1
ATOM 13414 O O . ASN B 1 839 ? -51 43.125 9.242 1 60.91 839 ASN B O 1
ATOM 13418 N N . GLY B 1 840 ? -52.125 42.406 11.039 1 62.59 840 GLY B N 1
ATOM 13419 C CA . GLY B 1 840 ? -53.5 42.594 10.609 1 62.59 840 GLY B CA 1
ATOM 13420 C C . GLY B 1 840 ? -54.094 41.406 9.898 1 62.59 840 GLY B C 1
ATOM 13421 O O . GLY B 1 840 ? -55.281 41.375 9.562 1 62.59 840 GLY B O 1
ATOM 13422 N N . LYS B 1 841 ? -53.312 40.5 9.477 1 66.5 841 LYS B N 1
ATOM 13423 C CA . LYS B 1 841 ? -53.812 39.312 8.781 1 66.5 841 LYS B CA 1
ATOM 13424 C C . LYS B 1 841 ? -53.656 38.062 9.648 1 66.5 841 LYS B C 1
ATOM 13426 O O . LYS B 1 841 ? -52.75 37.969 10.469 1 66.5 841 LYS B O 1
ATOM 13431 N N . PRO B 1 842 ? -54.656 37.125 9.492 1 68.94 842 PRO B N 1
ATOM 13432 C CA . PRO B 1 842 ? -54.594 35.875 10.281 1 68.94 842 PRO B CA 1
ATOM 13433 C C . PRO B 1 842 ? -53.312 35.062 9.992 1 68.94 842 PRO B C 1
ATOM 13435 O O . PRO B 1 842 ? -52.844 35.062 8.859 1 68.94 842 PRO B O 1
ATOM 13438 N N . GLN B 1 843 ? -52.719 34.562 10.945 1 70.62 843 GLN B N 1
ATOM 13439 C CA . GLN B 1 843 ? -51.469 33.812 10.828 1 70.62 843 GLN B CA 1
ATOM 13440 C C . GLN B 1 843 ? -51.594 32.656 9.836 1 70.62 843 GLN B C 1
ATOM 13442 O O . GLN B 1 843 ? -50.688 32.438 9.031 1 70.62 843 GLN B O 1
ATOM 13447 N N . VAL B 1 844 ? -52.719 32 9.945 1 75.62 844 VAL B N 1
ATOM 13448 C CA . VAL B 1 844 ? -52.938 30.938 8.984 1 75.62 844 VAL B CA 1
ATOM 13449 C C . VAL B 1 844 ? -54.312 31.109 8.312 1 75.62 844 VAL B C 1
ATOM 13451 O O . VAL B 1 844 ? -54.375 31.266 7.086 1 75.62 844 VAL B O 1
ATOM 13454 N N . THR B 1 845 ? -55.375 30.984 8.969 1 74.25 845 THR B N 1
ATOM 13455 C CA . THR B 1 845 ? -56.719 31.156 8.406 1 74.25 845 THR B CA 1
ATOM 13456 C C . THR B 1 845 ? -57.75 31.438 9.508 1 74.25 845 THR B C 1
ATOM 13458 O O . THR B 1 845 ? -57.531 31.062 10.656 1 74.25 845 THR B O 1
ATOM 13461 N N . LYS B 1 846 ? -58.688 32.281 9.109 1 72.62 846 LYS B N 1
ATOM 13462 C CA . LYS B 1 846 ? -59.812 32.531 9.984 1 72.62 846 LYS B CA 1
ATOM 13463 C C . LYS B 1 846 ? -61.031 31.766 9.508 1 72.62 846 LYS B C 1
ATOM 13465 O O . LYS B 1 846 ? -62.125 31.906 10.086 1 72.62 846 LYS B O 1
ATOM 13470 N N . ASN B 1 847 ? -60.875 30.969 8.422 1 76.5 847 ASN B N 1
ATOM 13471 C CA . ASN B 1 847 ? -62.031 30.25 7.871 1 76.5 847 ASN B CA 1
ATOM 13472 C C . ASN B 1 847 ? -62.5 29.141 8.812 1 76.5 847 ASN B C 1
ATOM 13474 O O . ASN B 1 847 ? -61.75 28.219 9.109 1 76.5 847 ASN B O 1
ATOM 13478 N N . LYS B 1 848 ? -63.562 29.234 9.234 1 74 848 LYS B N 1
ATOM 13479 C CA . LYS B 1 848 ? -64.188 28.359 10.242 1 74 848 LYS B CA 1
ATOM 13480 C C . LYS B 1 848 ? -64.25 26.922 9.727 1 74 848 LYS B C 1
ATOM 13482 O O . LYS B 1 848 ? -64.125 25.969 10.5 1 74 848 LYS B O 1
ATOM 13487 N N . ARG B 1 849 ? -64.438 26.703 8.5 1 76 849 ARG B N 1
ATOM 13488 C CA . ARG B 1 849 ? -64.562 25.359 7.941 1 76 849 ARG B CA 1
ATOM 13489 C C . ARG B 1 849 ? -63.25 24.609 7.988 1 76 849 ARG B C 1
ATOM 13491 O O . ARG B 1 849 ? -63.219 23.438 8.336 1 76 849 ARG B O 1
ATOM 13498 N N . ILE B 1 850 ? -62.219 25.25 7.797 1 76.62 850 ILE B N 1
ATOM 13499 C CA . ILE B 1 850 ? -60.906 24.625 7.773 1 76.62 850 ILE B CA 1
ATOM 13500 C C . ILE B 1 850 ? -60.469 24.328 9.203 1 76.62 850 ILE B C 1
ATOM 13502 O O . ILE B 1 850 ? -59.875 23.266 9.469 1 76.62 850 ILE B O 1
ATOM 13506 N N . LEU B 1 851 ? -60.781 25.234 9.977 1 77.62 851 LEU B N 1
ATOM 13507 C CA . LEU B 1 851 ? -60.438 25.031 11.375 1 77.62 851 LEU B CA 1
ATOM 13508 C C . LEU B 1 851 ? -61.188 23.844 11.961 1 77.62 851 LEU B C 1
ATOM 13510 O O . LEU B 1 851 ? -60.594 23.078 12.742 1 77.62 851 LEU B O 1
ATOM 13514 N N . ALA B 1 852 ? -62.375 23.703 11.523 1 77.44 852 ALA B N 1
ATOM 13515 C CA . ALA B 1 852 ? -63.188 22.562 11.977 1 77.44 852 ALA B CA 1
ATOM 13516 C C . ALA B 1 852 ? -62.625 21.25 11.438 1 77.44 852 ALA B C 1
ATOM 13518 O O . ALA B 1 852 ? -62.562 20.234 12.141 1 77.44 852 ALA B O 1
ATOM 13519 N N . GLN B 1 853 ? -62.062 21.266 10.367 1 78.94 853 GLN B N 1
ATOM 13520 C CA . GLN B 1 853 ? -61.469 20.062 9.766 1 78.94 853 GLN B CA 1
ATOM 13521 C C . GLN B 1 853 ? -60.188 19.672 10.445 1 78.94 853 GLN B C 1
ATOM 13523 O O . GLN B 1 853 ? -59.938 18.484 10.672 1 78.94 853 GLN B O 1
ATOM 13528 N N . ILE B 1 854 ? -59.5 20.609 10.828 1 77.81 854 ILE B N 1
ATOM 13529 C CA . ILE B 1 854 ? -58.219 20.359 11.492 1 77.81 854 ILE B CA 1
ATOM 13530 C C . ILE B 1 854 ? -58.469 19.844 12.906 1 77.81 854 ILE B C 1
ATOM 13532 O O . ILE B 1 854 ? -57.812 18.906 13.352 1 77.81 854 ILE B O 1
ATOM 13536 N N . LEU B 1 855 ? -59.469 20.422 13.422 1 77.69 855 LEU B N 1
ATOM 13537 C CA . LEU B 1 855 ? -59.844 19.953 14.758 1 77.69 855 LEU B CA 1
ATOM 13538 C C . LEU B 1 855 ? -60.375 18.531 14.719 1 77.69 855 LEU B C 1
ATOM 13540 O O . LEU B 1 855 ? -60.031 17.719 15.594 1 77.69 855 LEU B O 1
ATOM 13544 N N . THR B 1 856 ? -61.125 18.266 13.695 1 77.69 856 THR B N 1
ATOM 13545 C CA . THR B 1 856 ? -61.656 16.906 13.555 1 77.69 856 THR B CA 1
ATOM 13546 C C . THR B 1 856 ? -60.5 15.922 13.297 1 77.69 856 THR B C 1
ATOM 13548 O O . THR B 1 856 ? -60.531 14.797 13.789 1 77.69 856 THR B O 1
ATOM 13551 N N . PHE B 1 857 ? -59.5 16.375 12.703 1 78.62 857 PHE B N 1
ATOM 13552 C CA . PHE B 1 857 ? -58.375 15.516 12.414 1 78.62 857 PHE B CA 1
ATOM 13553 C C . PHE B 1 857 ? -57.562 15.211 13.68 1 78.62 857 PHE B C 1
ATOM 13555 O O . PHE B 1 857 ? -57.25 14.055 13.953 1 78.62 857 PHE B O 1
ATOM 13562 N N . PHE B 1 858 ? -57.406 16.156 14.453 1 77.44 858 PHE B N 1
ATOM 13563 C CA . PHE B 1 858 ? -56.625 15.961 15.656 1 77.44 858 PHE B CA 1
ATOM 13564 C C . PHE B 1 858 ? -57.438 15.266 16.734 1 77.44 858 PHE B C 1
ATOM 13566 O O . PHE B 1 858 ? -56.875 14.539 17.562 1 77.44 858 PHE B O 1
ATOM 13573 N N . LYS B 1 859 ? -58.719 15.445 16.578 1 75.62 859 LYS B N 1
ATOM 13574 C CA . LYS B 1 859 ? -59.625 14.727 17.484 1 75.62 859 LYS B CA 1
ATOM 13575 C C . LYS B 1 859 ? -59.719 13.25 17.109 1 75.62 859 LYS B C 1
ATOM 13577 O O . LYS B 1 859 ? -59.75 12.383 17.984 1 75.62 859 LYS B O 1
ATOM 13582 N N . THR B 1 860 ? -59.688 12.992 15.859 1 72.62 860 THR B N 1
ATOM 13583 C CA . THR B 1 860 ? -59.812 11.617 15.391 1 72.62 860 THR B CA 1
ATOM 13584 C C . THR B 1 860 ? -58.469 10.891 15.562 1 72.62 860 THR B C 1
ATOM 13586 O O . THR B 1 860 ? -58.438 9.688 15.844 1 72.62 860 THR B O 1
ATOM 13589 N N . LYS B 1 861 ? -57.5 11.594 15.391 1 65.19 861 LYS B N 1
ATOM 13590 C CA . LYS B 1 861 ? -56.188 11 15.578 1 65.19 861 LYS B CA 1
ATOM 13591 C C . LYS B 1 861 ? -55.906 10.75 17.047 1 65.19 861 LYS B C 1
ATOM 13593 O O . LYS B 1 861 ? -55.281 9.734 17.406 1 65.19 861 LYS B O 1
ATOM 13598 N N . ASN B 1 862 ? -56.281 11.609 17.875 1 57.03 862 ASN B N 1
ATOM 13599 C CA . ASN B 1 862 ? -56.188 11.398 19.312 1 57.03 862 ASN B CA 1
ATOM 13600 C C . ASN B 1 862 ? -57.094 10.281 19.797 1 57.03 862 ASN B C 1
ATOM 13602 O O . ASN B 1 862 ? -56.844 9.656 20.812 1 57.03 862 ASN B O 1
ATOM 13606 N N . LYS B 1 863 ? -58.344 9.945 19.172 1 53.69 863 LYS B N 1
ATOM 13607 C CA . LYS B 1 863 ? -59.156 8.773 19.469 1 53.69 863 LYS B CA 1
ATOM 13608 C C . LYS B 1 863 ? -58.531 7.508 18.906 1 53.69 863 LYS B C 1
ATOM 13610 O O . LYS B 1 863 ? -58.688 6.426 19.484 1 53.69 863 LYS B O 1
ATOM 13615 N N . CYS B 1 864 ? -57.938 7.664 17.812 1 47.75 864 CYS B N 1
ATOM 13616 C CA . CYS B 1 864 ? -57.312 6.461 17.266 1 47.75 864 CYS B CA 1
ATOM 13617 C C . CYS B 1 864 ? -55.969 6.191 17.938 1 47.75 864 CYS B C 1
ATOM 13619 O O . CYS B 1 864 ? -55.375 5.152 17.688 1 47.75 864 CYS B O 1
ATOM 13621 N N . ASN B 1 865 ? -55.438 7.109 18.516 1 39.59 865 ASN B N 1
ATOM 13622 C CA . ASN B 1 865 ? -54.281 6.762 19.328 1 39.59 865 ASN B CA 1
ATOM 13623 C C . ASN B 1 865 ? -54.688 6.273 20.719 1 39.59 865 ASN B C 1
ATOM 13625 O O . ASN B 1 865 ? -55.562 6.879 21.359 1 39.59 865 ASN B O 1
#